Protein 3MKH (pdb70)

Organism: Podospora anserina (strain S / ATCC MYA-4624 / DSM 980 / FGSC 10383) (NCBI:txid515849)

Radius of gyration: 34.78 Å; Cα contacts (8 Å, |Δi|>4): 3688; chains: 4; bounding box: 98×94×91 Å

Solvent-accessible surface area: 56816 Å² total; per-residue (Å²): 62,9,38,3,61,14,34,90,73,18,123,38,35,30,94,63,1,108,57,22,0,153,88,26,4,91,56,1,72,123,61,1,68,155,54,73,71,100,17,46,83,21,3,58,23,5,63,96,30,6,34,42,1,4,83,65,19,29,2,72,35,35,0,28,92,91,58,60,7,98,17,56,60,25,7,31,38,0,0,37,5,1,14,1,1,22,54,6,21,6,6,1,18,3,9,31,8,0,10,42,0,0,33,0,0,35,95,33,26,23,134,83,2,70,99,18,3,55,66,3,52,64,16,124,48,20,10,0,0,0,12,0,15,31,9,43,42,16,21,46,22,9,48,49,132,76,16,99,20,3,102,0,8,0,92,71,89,71,117,57,28,4,0,41,5,37,0,15,44,5,28,1,2,1,3,32,74,36,133,3,3,56,2,3,0,0,0,0,76,18,25,61,76,112,82,125,180,59,45,60,13,61,71,21,3,1,0,0,0,1,23,60,73,12,9,93,133,38,32,187,53,7,24,87,30,58,64,73,24,32,22,28,7,11,32,0,29,11,14,2,31,0,91,3,55,64,0,87,0,49,74,88,1,20,10,2,64,40,33,104,0,3,162,20,0,39,18,1,23,1,16,15,0,0,40,2,0,2,10,0,1,0,0,0,18,15,1,0,55,22,0,18,141,6,4,98,121,31,60,26,24,8,47,44,66,13,4,81,43,32,14,5,1,33,41,0,4,25,2,4,8,56,0,6,0,0,6,6,0,1,8,8,0,1,15,0,26,84,71,0,32,28,86,108,41,16,61,30,7,0,0,1,2,0,0,4,11,0,0,56,10,0,18,115,2,2,18,20,2,6,34,11,4,16,37,7,2,7,5,73,134,83,65,5,5,58,18,1,8,10,0,7,6,0,2,6,31,25,19,16,4,18,33,28,6,40,32,34,2,7,104,4,0,40,89,136,96,40,92,13,26,16,1,6,30,60,59,8,37,2,61,14,32,92,74,19,116,39,32,27,96,62,2,107,51,22,0,167,80,38,0,102,65,1,70,124,53,2,75,140,49,78,62,109,16,47,87,17,3,53,22,4,65,95,19,3,31,38,0,3,86,78,19,39,2,71,32,35,2,31,90,96,45,57,10,90,20,56,60,24,10,36,39,1,0,36,2,2,14,1,1,22,58,6,20,5,4,0,18,2,8,29,7,0,12,41,0,1,34,0,1,40,98,35,17,21,128,102,3,66,96,14,2,56,61,3,49,61,21,122,50,18,10,0,0,0,10,0,16,32,9,44,42,16,18,44,20,10,46,49,126,78,20,97,19,6,102,0,9,0,84,60,75,70,111,50,33,2,0,39,6,39,0,13,42,4,28,0,1,0,2,30,65,40,130,3,3,53,2,3,0,0,0,0,69,16,27,63,77,113,83,125,184,62,48,57,12,61,70,19,3,1,0,0,0,2,21,59,72,11,10,92,134,39,31,188,46,8,22,85,34,60,67,72,26,28,19,26,6,10,29,0,29,10,14,2,32,0,88,3,60,74,0,72,0,44,77,93,1,24,10,1,62,40,32,103,0,4,140,21,0,39,17,1,23,2,17,16,0,0,36,2,0,1,11,0,1,0,0,0,18,16,0,0,55,22,0,18,132,6,5,95,115,32,65,29,24,6,45,47,66,14,4,87,39,30,11,6,0,27,44,0,3,25,1,4,8,60,0,6,0,0,6,6,0,1,7,10,0,1,8,0,25,90,68,0,28,23,88,90,39,16,59,33,8,0,0,0,1,0,0,5,11,0,0,58,11,0,16,122,3,2,17,21,1,5,34,10,4,15,40,6,2,8,2,71,133,74,66,5,5,59,18,0,8,9,0,7,5,0,3,6,33,23,18,16,3,19,34,29,4,43,37,36,4,12,104,5,2,44,83,133,101,41,89,14,26,14,1,4,30,68,61,9,34,2,67,18,32,89,72,16,121,37,33,29,91,64,0,115,51,15,0,171,82,35,0,98,60,1,71,116,66,2,68,156,56,69,74,105,17,39,83,20,3,58,21,5,65,96,21,4,30,47,0,3,84,77,16,36,2,72,34,33,0,34,91,94,59,56,9,94,19,60,60,23,9,28,41,1,0,39,5,2,13,0,1,22,56,6,18,5,5,0,18,2,5,30,8,0,12,41,1,0,38,0,0,37,99,34,27,20,133,91,4,63,96,17,3,56,60,3,48,62,18,122,50,18,9,0,0,0,12,0,16,31,8,38,40,16,21,46,22,10,45,47,124,78,17,102,20,4,92,0,24,0,96,59,80,72,111,60,32,2,0,48,11,34,0,15,43,5,29,0,1,1,3,31,64,42,134,3,4,52,4,3,1,0,0,0,66,16,16,56,80,112,76,119,184,55,48,60,11,65,67,16,4,1,0,0,0,2,23,60,66,6,9,91,141,37,41,188,49,8,23,83,34,59,70,69,24,29,19,29,7,10,29,0,27,9,14,2,31,0,87,3,57,75,0,85,1,48,81,87,1,21,11,1,65,42,33,106,0,2,165,23,0,40,19,1,23,2,15,17,0,0,34,2,0,1,11,0,1,0,0,0,19,16,0,0,55,20,0,19,133,7,8,96,116,35,60,26,23,7,40,54,66,13,3,80,48,35,15,6,1,34,42,0,4,25,2,4,8,63,0,5,0,0,6,5,0,1,7,10,0,0,11,0,24,93,71,0,39,28,89,111,42,16,61,31,7,0,0,0,2,0,0,4,11,0,0,57,12,0,8,121,3,0,21,20,2,4,31,11,3,16,41,10,2,9,6,72,134,84,69,2,6,64,17,1,9,9,0,8,5,0,3,7,32,26,20,14,2,19,34,30,5,41,32,35,3,14,107,6,0,43,88,133,98,38,87,13,25,10,1,6,32,63,67,12,36,1,58,15,33,92,73,18,110,40,31,26,98,62,1,111,53,17,0,170,82,43,0,97,63,2,77,121,60,1,72,145,61,76,73,104,17,28,84,16,3,68,23,4,68,96,15,4,33,35,0,5,90,78,17,38,2,68,28,35,0,31,96,90,50,55,10,90,22,56,58,21,9,38,41,0,0,31,4,1,14,0,1,20,57,6,20,5,3,0,17,3,4,31,7,0,13,49,1,0,36,0,1,39,101,34,16,25,131,92,4,72,91,16,2,57,57,3,52,59,28,124,51,20,10,0,1,1,13,0,20,31,9,52,39,15,27,39,18,8,46,52,143,72,21,103,18,5,85,0,14,0,68,58,86,69,113,51,32,0,0,38,6,46,0,7,45,5,28,1,2,3,5,33,78,36,124,3,3,52,4,2,1,0,0,0,75,15,33,54,78,121,82,123,179,72,53,58,15,56,63,22,3,1,0,0,0,2,22,53,72,12,9,87,134,38,36,184,41,6,25,82,38,61,71,78,22,27,23,28,5,12,30,0,29,10,15,2,25,0,83,3,58,69,0,73,0,47,75,89,2,24,10,2,57,40,31,104,0,4,165,22,0,44,17,1,22,1,16,17,0,0,37,3,0,1,11,0,0,0,0,0,19,16,1,0,56,20,0,16,131,8,6,95,122,33,65,27,23,6,45,50,67,14,5,84,42,31,12,6,0,28,43,0,2,24,2,4,7,59,0,4,0,0,7,5,0,2,6,11,0,0,11,0,28,92,71,0,54,8,82,101,36,13,64,34,7,0,0,0,2,0,0,4,8,0,0,64,11,0,12,118,3,2,23,18,2,4,24,9,4,15,39,7,2,5,5,69,134,84,64,5,6,62,17,2,11,7,0,8,5,0,4,8,34,25,21,19,3,25,37,24,3,37,34,33,2,17,105,5,1,46,86,135,101,37,87,14,24,13,1,6,30,62

Sequence (1704 aa):
AIDFHLSASQKGTYQAARSLARNLLMPARQTYLQHPPNSPLRFQSTQPTYAAAVSAGILKGQISPAHGGTGGTLIESAILVEECYSVEPSAALTIFATGLGLTPINLAAGPQHAEFLAPFLSGEGSPLASLVFSEPGGVANALEKGAPGFQTTARLEGDEWVINGEKMWATNCAGWDFKGCDLACVVCRDATTPLEEGQDPENKVMIILVTRADLDRNGEGSFEVLRHVATPGHTSVSGPHVRYTNVRVPTKNVLCPAGQGAKVAFGAFDGSAVLVGAMGVGLMRAAFDAALKFAKEDNRGGAVPLLERQAFADLLSGVKIQTEAARALTWKAAHAMENGPGDYDARRELALAAKVFCSEAAVKACTDVINAVGISAYDLQRPFSDLLNTAVVLPIFDGGNVGIRRRHLQQLMLKPTYDAWSSTYGAIDFHLSASQKGTYQAARSLARNLLMPARQTYLQHPPNSPLRFQSTQPTYAAAVSAGILKGQISPAHGGTGGTLIESAILVEECYSVEPSAALTIFATGLGLTPINLAAGPQHAEFLAPFLSGEGSPLASLVFSEPGGVANALEKGAPGFQTTARLEGDEWVINGEKMWATNCAGWDFKGCDLACVVCRDATTPLEEGQDPENKVMIILVTRADLDRNGEGSFEVLRHVATPGHTSVSGPHVRYTNVRVPTKNVLCPAGQGAKVAFGAFDGSAVLVGAMGVGLMRAAFDAALKFAKEDNRGGAVPLLERQAFADLLSGVKIQTEAARALTWKAAHAMENGPGDYDARRELALAAKVFCSEAAVKACTDVINAVGISAYDLQRPFSDLLNTAVVLPIFDGGNVGIRRRHLQQLMLKPTYDAWSSTYGAIDFHLSASQKGTYQAARSLARNLLMPARQTYLQHPPNSPLRFQSTQPTYAAAVSAGILKGQISPAHGGTGGTLIESAILVEECYSVEPSAALTIFATGLGLTPINLAAGPQHAEFLAPFLSGEGSPLASLVFSEPGGVANALEKGAPGFQTTARLEGDEWVINGEKMWATNCAGWDFKGCDLACVVCRDATTPLEEGQDPENKVMIILVTRADLDRNGEGSFEVLRHVATPGHTSVSGPHVRYTNVRVPTKNVLCPAGQGAKVAFGAFDGSAVLVGAMGVGLMRAAFDAALKFAKEDNRGGAVPLLERQAFADLLSGVKIQTEAARALTWKAAHAMENGPGDYDARRELALAAKVFCSEAAVKACTDVINAVGISAYDLQRPFSDLLNTAVVLPIFDGGNVGIRRRHLQQLMLKPTYDAWSSTYGAIDFHLSASQKGTYQAARSLARNLLMPARQTYLQHPPNSPLRFQSTQPTYAAAVSAGILKGQISPAHGGTGGTLIESAILVEECYSVEPSAALTIFATGLGLTPINLAAGPQHAEFLAPFLSGEGSPLASLVFSEPGGVANALEKGAPGFQTTARLEGDEWVINGEKMWATNCAGWDFKGCDLACVVCRDATTPLEEGQDPENKVMIILVTRADLDRNGEGSFEVLRHVATPGHTSVSGPHVRYTNVRVPTKNVLCPAGQGAKVAFGAFDGSAVLVGAMGVGLMRAAFDAALKFAKEDNRGGAVPLLERQAFADLLSGVKIQTEAARALTWKAAHAMENGPGDYDARRELALAAKVFCSEAAVKACTDVINAVGISAYDLQRPFSDLLNTAVVLPIFDGGNVGIRRRHLQQLMLKPTYDAWSSTYG

Nearest PDB structures (foldseek):
  3mkh-assembly1_D  TM=9.999E-01  e=1.001E-64  Podospora anserina
  2c12-assembly1_D  TM=9.716E-01  e=4.162E-39  Fusarium oxysporum
  3d9f-assembly1_D  TM=9.709E-01  e=2.272E-38  Fusarium oxysporum
  2reh-assembly1_D  TM=9.703E-01  e=4.125E-38  unclassified
  2zaf-assembly1_D  TM=9.681E-01  e=3.940E-38  unclassified

GO terms:
  GO:0052664 nitroalkane oxidase activity (F, EXP)

Structure (mmCIF, N/CA/C/O backbone):
data_3MKH
#
_entry.id   3MKH
#
_cell.length_a   137.501
_cell.length_b   137.501
_cell.length_c   131.323
_cell.angle_alpha   90.00
_cell.angle_beta   90.00
_cell.angle_gamma   90.00
#
_symmetry.space_group_name_H-M   'P 43'
#
loop_
_entity.id
_entity.type
_entity.pdbx_description
1 polymer 'NITROALKANE OXIDASE'
2 non-polymer 'FLAVIN-ADENINE DINUCLEOTIDE'
3 non-polymer 'MAGNESIUM ION'
4 non-polymer 'SULFATE ION'
5 water water
#
loop_
_atom_site.group_PDB
_atom_site.id
_atom_site.type_symbol
_atom_site.label_atom_id
_atom_site.label_alt_id
_atom_site.label_comp_id
_atom_site.label_asym_id
_atom_site.label_entity_id
_atom_site.label_seq_id
_atom_site.pdbx_PDB_ins_code
_atom_site.Cartn_x
_atom_site.Cartn_y
_atom_site.Cartn_z
_atom_site.occupancy
_atom_site.B_iso_or_equiv
_atom_site.auth_seq_id
_atom_site.auth_comp_id
_atom_site.auth_asym_id
_atom_site.auth_atom_id
_atom_site.pdbx_PDB_model_num
ATOM 1 N N . ALA A 1 2 ? 55.225 33.376 102.497 1.00 34.89 2 ALA A N 1
ATOM 2 C CA . ALA A 1 2 ? 54.294 32.367 101.966 1.00 38.24 2 ALA A CA 1
ATOM 3 C C . ALA A 1 2 ? 54.434 32.285 100.455 1.00 37.65 2 ALA A C 1
ATOM 4 O O . ALA A 1 2 ? 54.180 33.260 99.759 1.00 39.87 2 ALA A O 1
ATOM 6 N N . ILE A 1 3 ? 54.843 31.127 99.946 1.00 33.54 3 ILE A N 1
ATOM 7 C CA . ILE A 1 3 ? 55.169 31.007 98.536 1.00 32.34 3 ILE A CA 1
ATOM 8 C C . ILE A 1 3 ? 53.948 31.341 97.694 1.00 35.40 3 ILE A C 1
ATOM 9 O O . ILE A 1 3 ? 52.927 30.661 97.758 1.00 35.35 3 ILE A O 1
ATOM 14 N N . ASP A 1 4 ? 54.057 32.405 96.908 1.00 31.01 4 ASP A N 1
ATOM 15 C CA . ASP A 1 4 ? 52.904 32.944 96.196 1.00 28.61 4 ASP A CA 1
ATOM 16 C C . ASP A 1 4 ? 53.371 33.534 94.863 1.00 29.49 4 ASP A C 1
ATOM 17 O O . ASP A 1 4 ? 54.251 34.390 94.849 1.00 25.42 4 ASP A O 1
ATOM 22 N N . PHE A 1 5 ? 52.788 33.071 93.756 1.00 28.71 5 PHE A N 1
ATOM 23 C CA . PHE A 1 5 ? 53.118 33.587 92.421 1.00 28.71 5 PHE A CA 1
ATOM 24 C C . PHE A 1 5 ? 52.032 34.502 91.823 1.00 32.27 5 PHE A C 1
ATOM 25 O O . PHE A 1 5 ? 52.111 34.906 90.657 1.00 30.04 5 PHE A O 1
ATOM 33 N N . HIS A 1 6 ? 51.025 34.844 92.621 1.00 33.57 6 HIS A N 1
ATOM 34 C CA . HIS A 1 6 ? 50.004 35.795 92.177 1.00 30.46 6 HIS A CA 1
ATOM 35 C C . HIS A 1 6 ? 50.494 37.235 92.301 1.00 29.64 6 HIS A C 1
ATOM 36 O O . HIS A 1 6 ? 51.079 37.618 93.310 1.00 30.17 6 HIS A O 1
ATOM 43 N N . LEU A 1 7 ? 50.238 38.036 91.276 1.00 27.89 7 LEU A N 1
ATOM 44 C CA . LEU A 1 7 ? 50.566 39.444 91.336 1.00 30.96 7 LEU A CA 1
ATOM 45 C C . LEU A 1 7 ? 49.557 40.133 92.241 1.00 33.52 7 LEU A C 1
ATOM 46 O O . LEU A 1 7 ? 48.360 39.832 92.184 1.00 30.49 7 LEU A O 1
ATOM 51 N N . SER A 1 8 ? 50.048 41.066 93.051 1.00 29.54 8 SER A N 1
ATOM 52 C CA . SER A 1 8 ? 49.202 41.935 93.854 1.00 35.43 8 SER A CA 1
ATOM 53 C C . SER A 1 8 ? 48.515 42.940 92.939 1.00 36.75 8 SER A C 1
ATOM 54 O O . SER A 1 8 ? 48.833 43.019 91.757 1.00 31.06 8 SER A O 1
ATOM 57 N N . ALA A 1 9 ? 47.580 43.712 93.483 1.00 35.40 9 ALA A N 1
ATOM 58 C CA . ALA A 1 9 ? 46.911 44.747 92.703 1.00 35.45 9 ALA A CA 1
ATOM 59 C C . ALA A 1 9 ? 47.929 45.744 92.147 1.00 35.24 9 ALA A C 1
ATOM 60 O O . ALA A 1 9 ? 47.817 46.194 91.008 1.00 37.96 9 ALA A O 1
ATOM 62 N N . SER A 1 10 ? 48.924 46.082 92.956 1.00 32.38 10 SER A N 1
ATOM 63 C CA . SER A 1 10 ? 49.978 47.000 92.530 1.00 35.90 10 SER A CA 1
ATOM 64 C C . SER A 1 10 ? 50.872 46.406 91.425 1.00 36.39 10 SER A C 1
ATOM 65 O O . SER A 1 10 ? 51.390 47.127 90.562 1.00 36.96 10 SER A O 1
ATOM 68 N N . GLN A 1 11 ? 51.045 45.090 91.447 1.00 34.55 11 GLN A N 1
ATOM 69 C CA . GLN A 1 11 ? 51.845 44.421 90.431 1.00 32.71 11 GLN A CA 1
ATOM 70 C C . GLN A 1 11 ? 51.042 44.234 89.151 1.00 31.90 11 GLN A C 1
ATOM 71 O O . GLN A 1 11 ? 51.582 44.349 88.050 1.00 31.27 11 GLN A O 1
ATOM 77 N N . LYS A 1 12 ? 49.749 43.972 89.291 1.00 27.72 12 LYS A N 1
ATOM 78 C CA . LYS A 1 12 ? 48.882 43.942 88.121 1.00 33.08 12 LYS A CA 1
ATOM 79 C C . LYS A 1 12 ? 48.843 45.315 87.478 1.00 31.03 12 LYS A C 1
ATOM 80 O O . LYS A 1 12 ? 48.847 45.437 86.252 1.00 34.10 12 LYS A O 1
ATOM 86 N N . GLY A 1 13 ? 48.820 46.350 88.312 1.00 32.80 13 GLY A N 1
ATOM 87 C CA . GLY A 1 13 ? 48.805 47.716 87.826 1.00 29.55 13 GLY A CA 1
ATOM 88 C C . GLY A 1 13 ? 50.053 48.025 87.018 1.00 34.07 13 GLY A C 1
ATOM 89 O O . GLY A 1 13 ? 49.991 48.634 85.941 1.00 29.35 13 GLY A O 1
ATOM 90 N N . THR A 1 14 ? 51.196 47.586 87.531 1.00 31.86 14 THR A N 1
ATOM 91 C CA . THR A 1 14 ? 52.455 47.774 86.831 1.00 30.08 14 THR A CA 1
ATOM 92 C C . THR A 1 14 ? 52.432 47.086 85.468 1.00 25.58 14 THR A C 1
ATOM 93 O O . THR A 1 14 ? 52.835 47.678 84.474 1.00 26.29 14 THR A O 1
ATOM 97 N N . TYR A 1 15 ? 51.949 45.848 85.430 1.00 23.95 15 TYR A N 1
ATOM 98 C CA . TYR A 1 15 ? 51.832 45.106 84.173 1.00 26.95 15 TYR A CA 1
ATOM 99 C C . TYR A 1 15 ? 50.965 45.858 83.164 1.00 26.75 15 TYR A C 1
ATOM 100 O O . TYR A 1 15 ? 51.351 46.029 82.011 1.00 25.12 15 TYR A O 1
ATOM 109 N N . GLN A 1 16 ? 49.794 46.313 83.602 1.00 26.68 16 GLN A N 1
ATOM 110 C CA . GLN A 1 16 ? 48.889 47.031 82.708 1.00 28.50 16 GLN A CA 1
ATOM 111 C C . GLN A 1 16 ? 49.479 48.356 82.219 1.00 25.91 16 GLN A C 1
ATOM 112 O O . GLN A 1 16 ? 49.379 48.684 81.027 1.00 26.10 16 GLN A O 1
ATOM 118 N N . ALA A 1 17 ? 50.104 49.106 83.122 1.00 23.41 17 ALA A N 1
ATOM 119 C CA . ALA A 1 17 ? 50.786 50.341 82.727 1.00 28.37 17 ALA A CA 1
ATOM 120 C C . ALA A 1 17 ? 51.930 50.063 81.742 1.00 28.31 17 ALA A C 1
ATOM 121 O O . ALA A 1 17 ? 52.147 50.827 80.798 1.00 24.46 17 ALA A O 1
ATOM 123 N N . ALA A 1 18 ? 52.665 48.977 81.970 1.00 23.39 18 ALA A N 1
ATOM 124 C CA . ALA A 1 18 ? 53.767 48.611 81.073 1.00 25.54 18 ALA A CA 1
ATOM 125 C C . ALA A 1 18 ? 53.250 48.328 79.657 1.00 21.87 18 ALA A C 1
ATOM 126 O O . ALA A 1 18 ? 53.835 48.775 78.668 1.00 25.13 18 ALA A O 1
ATOM 128 N N . ARG A 1 19 ? 52.151 47.585 79.564 1.00 23.28 19 ARG A N 1
ATOM 129 C CA . ARG A 1 19 ? 51.544 47.299 78.262 1.00 26.64 19 ARG A CA 1
ATOM 130 C C . ARG A 1 19 ? 51.197 48.599 77.535 1.00 27.22 19 ARG A C 1
ATOM 131 O O . ARG A 1 19 ? 51.477 48.766 76.336 1.00 23.78 19 ARG A O 1
ATOM 139 N N . SER A 1 20 ? 50.597 49.529 78.268 1.00 22.46 20 SER A N 1
ATOM 140 C CA . SER A 1 20 ? 50.189 50.811 77.697 1.00 26.41 20 SER A CA 1
ATOM 141 C C . SER A 1 20 ? 51.389 51.683 77.282 1.00 27.69 20 SER A C 1
ATOM 142 O O . SER A 1 20 ? 51.410 52.278 76.198 1.00 23.95 20 SER A O 1
ATOM 145 N N . LEU A 1 21 ? 52.397 51.758 78.145 1.00 23.43 21 LEU A N 1
ATOM 146 C CA . LEU A 1 21 ? 53.604 52.510 77.820 1.00 25.35 21 LEU A CA 1
ATOM 147 C C . LEU A 1 21 ? 54.298 51.980 76.564 1.00 25.78 21 LEU A C 1
ATOM 148 O O . LEU A 1 21 ? 54.677 52.745 75.652 1.00 26.21 21 LEU A O 1
ATOM 153 N N . ALA A 1 22 ? 54.476 50.665 76.520 1.00 24.62 22 ALA A N 1
ATOM 154 C CA . ALA A 1 22 ? 55.166 50.040 75.392 1.00 25.76 22 ALA A CA 1
ATOM 155 C C . ALA A 1 22 ? 54.410 50.317 74.111 1.00 30.42 22 ALA A C 1
ATOM 156 O O . ALA A 1 22 ? 54.995 50.725 73.107 1.00 29.93 22 ALA A O 1
ATOM 158 N N . ARG A 1 23 ? 53.096 50.117 74.150 1.00 26.92 23 ARG A N 1
ATOM 159 C CA . ARG A 1 23 ? 52.267 50.325 72.965 1.00 28.24 23 ARG A CA 1
ATOM 160 C C . ARG A 1 23 ? 52.195 51.802 72.538 1.00 30.87 23 ARG A C 1
ATOM 161 O O . ARG A 1 23 ? 52.237 52.110 71.348 1.00 29.82 23 ARG A O 1
ATOM 169 N N . ASN A 1 24 ? 52.102 52.713 73.504 1.00 29.67 24 ASN A N 1
ATOM 170 C CA . ASN A 1 24 ? 51.906 54.129 73.181 1.00 29.16 24 ASN A CA 1
ATOM 171 C C . ASN A 1 24 ? 53.174 54.901 72.891 1.00 27.95 24 ASN A C 1
ATOM 172 O O . ASN A 1 24 ? 53.149 55.839 72.113 1.00 31.90 24 ASN A O 1
ATOM 177 N N . LEU A 1 25 ? 54.263 54.539 73.559 1.00 29.34 25 LEU A N 1
ATOM 178 C CA . LEU A 1 25 ? 55.517 55.286 73.439 1.00 29.19 25 LEU A CA 1
ATOM 179 C C . LEU A 1 25 ? 56.555 54.541 72.599 1.00 33.86 25 LEU A C 1
ATOM 180 O O . LEU A 1 25 ? 57.113 55.096 71.642 1.00 36.09 25 LEU A O 1
ATOM 185 N N . LEU A 1 26 ? 56.773 53.267 72.899 1.00 26.99 26 LEU A N 1
ATOM 186 C CA . LEU A 1 26 ? 57.864 52.544 72.238 1.00 26.02 26 LEU A CA 1
ATOM 187 C C . LEU A 1 26 ? 57.582 52.158 70.779 1.00 30.30 26 LEU A C 1
ATOM 188 O O . LEU A 1 26 ? 58.473 52.231 69.919 1.00 25.97 26 LEU A O 1
ATOM 193 N N . MET A 1 27 ? 56.355 51.733 70.490 1.00 26.90 27 MET A N 1
ATOM 194 C CA . MET A 1 27 ? 56.009 51.378 69.116 1.00 34.68 27 MET A CA 1
ATOM 195 C C . MET A 1 27 ? 56.131 52.570 68.158 1.00 33.60 27 MET A C 1
ATOM 196 O O . MET A 1 27 ? 56.679 52.440 67.063 1.00 29.57 27 MET A O 1
ATOM 201 N N . PRO A 1 28 ? 55.628 53.739 68.569 1.00 30.11 28 PRO A N 1
ATOM 202 C CA . PRO A 1 28 ? 55.831 54.914 67.715 1.00 30.41 28 PRO A CA 1
ATOM 203 C C . PRO A 1 28 ? 57.300 55.322 67.574 1.00 30.21 28 PRO A C 1
ATOM 204 O O . PRO A 1 28 ? 57.685 55.795 66.514 1.00 29.33 28 PRO A O 1
ATOM 208 N N . ALA A 1 29 ? 58.100 55.144 68.619 1.00 25.66 29 ALA A N 1
ATOM 209 C CA . ALA A 1 29 ? 59.527 55.415 68.530 1.00 25.12 29 ALA A CA 1
ATOM 210 C C . ALA A 1 29 ? 60.126 54.578 67.396 1.00 25.46 29 ALA A C 1
ATOM 211 O O . ALA A 1 29 ? 60.948 55.067 66.640 1.00 20.81 29 ALA A O 1
ATOM 213 N N . ARG A 1 30 ? 59.714 53.316 67.291 1.00 26.16 30 ARG A N 1
ATOM 214 C CA . ARG A 1 30 ? 60.218 52.430 66.243 1.00 23.63 30 ARG A CA 1
ATOM 215 C C . ARG A 1 30 ? 59.851 52.929 64.820 1.00 26.11 30 ARG A C 1
ATOM 216 O O . ARG A 1 30 ? 60.706 52.975 63.922 1.00 25.02 30 ARG A O 1
ATOM 224 N N . GLN A 1 31 ? 58.592 53.295 64.609 1.00 27.22 31 GLN A N 1
ATOM 225 C CA . GLN A 1 31 ? 58.179 53.743 63.273 1.00 30.70 31 GLN A CA 1
ATOM 226 C C . GLN A 1 31 ? 58.900 55.042 62.902 1.00 28.35 31 GLN A C 1
ATOM 227 O O . GLN A 1 31 ? 59.168 55.319 61.729 1.00 30.55 31 GLN A O 1
ATOM 233 N N . THR A 1 32 ? 59.241 55.818 63.918 1.00 26.06 32 THR A N 1
ATOM 234 C CA . THR A 1 32 ? 60.000 57.035 63.714 1.00 26.78 32 THR A CA 1
ATOM 235 C C . THR A 1 32 ? 61.454 56.786 63.310 1.00 27.30 32 THR A C 1
ATOM 236 O O . THR A 1 32 ? 61.898 57.301 62.275 1.00 26.12 32 THR A O 1
ATOM 240 N N . TYR A 1 33 ? 62.196 55.993 64.086 1.00 21.48 33 TYR A N 1
ATOM 241 C CA . TYR A 1 33 ? 63.627 55.824 63.774 1.00 25.08 33 TYR A CA 1
ATOM 242 C C . TYR A 1 33 ? 63.908 55.002 62.503 1.00 23.76 33 TYR A C 1
ATOM 243 O O . TYR A 1 33 ? 64.938 55.171 61.841 1.00 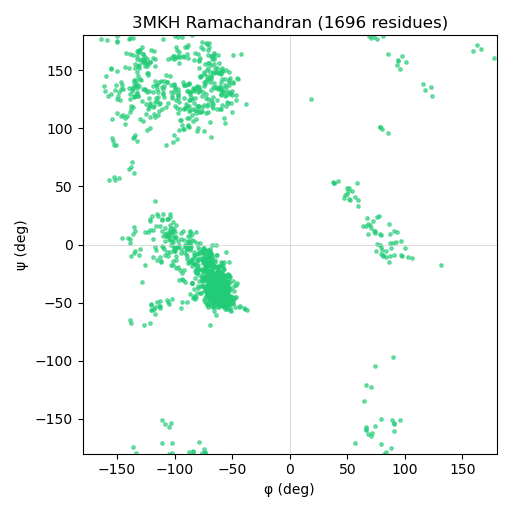23.97 33 TYR A O 1
ATOM 252 N N . LEU A 1 34 ? 62.968 54.141 62.150 1.00 20.76 34 LEU A N 1
ATOM 253 C CA . LEU A 1 34 ? 63.036 53.350 60.916 1.00 24.95 34 LEU A CA 1
ATOM 254 C C . LEU A 1 34 ? 63.110 54.214 59.635 1.00 28.85 34 LEU A C 1
ATOM 255 O O . LEU A 1 34 ? 63.508 53.738 58.567 1.00 27.60 34 LEU A O 1
ATOM 260 N N . GLN A 1 35 ? 62.740 55.483 59.741 1.00 25.10 35 GLN A N 1
ATOM 261 C CA . GLN A 1 35 ? 62.866 56.401 58.604 1.00 30.64 35 GLN A CA 1
ATOM 262 C C . GLN A 1 35 ? 64.324 56.757 58.292 1.00 31.46 35 GLN A C 1
ATOM 263 O O . GLN A 1 35 ? 64.646 57.261 57.208 1.00 29.33 35 GLN A O 1
ATOM 269 N N . HIS A 1 36 ? 65.209 56.506 59.247 1.00 26.70 36 HIS A N 1
ATOM 270 C CA . HIS A 1 36 ? 66.625 56.769 59.042 1.00 24.61 36 HIS A CA 1
ATOM 271 C C . HIS A 1 36 ? 67.343 55.473 58.708 1.00 28.06 36 HIS A C 1
ATOM 272 O O . HIS A 1 36 ? 66.842 54.387 59.016 1.00 29.74 36 HIS A O 1
ATOM 279 N N . PRO A 1 37 ? 68.526 55.580 58.086 1.00 27.32 37 PRO A N 1
ATOM 280 C CA . PRO A 1 37 ? 69.329 54.414 57.708 1.00 27.51 37 PRO A CA 1
ATOM 281 C C . PRO A 1 37 ? 69.711 53.567 58.933 1.00 28.52 37 PRO A C 1
ATOM 282 O O . PRO A 1 37 ? 69.888 54.112 60.018 1.00 24.46 37 PRO A O 1
ATOM 286 N N . PRO A 1 38 ? 69.870 52.247 58.745 1.00 31.78 38 PRO A N 1
ATOM 287 C CA . PRO A 1 38 ? 70.072 51.234 59.791 1.00 33.00 38 PRO A CA 1
ATOM 288 C C . PRO A 1 38 ? 71.234 51.549 60.751 1.00 33.30 38 PRO A C 1
ATOM 289 O O . PRO A 1 38 ? 71.206 51.198 61.934 1.00 35.55 38 PRO A O 1
ATOM 293 N N . ASN A 1 39 ? 72.261 52.193 60.219 1.00 27.90 39 ASN A N 1
ATOM 294 C CA . ASN A 1 39 ? 73.463 52.503 60.972 1.00 34.25 39 ASN A CA 1
ATOM 295 C C . ASN A 1 39 ? 73.560 53.973 61.372 1.00 32.99 39 ASN A C 1
ATOM 296 O O . ASN A 1 39 ? 74.596 54.405 61.870 1.00 35.57 39 ASN A O 1
ATOM 301 N N . SER A 1 40 ? 72.506 54.755 61.138 1.00 24.75 40 SER A N 1
ATOM 302 C CA . SER A 1 40 ? 72.600 56.200 61.369 1.00 21.89 40 SER A CA 1
ATOM 303 C C . SER A 1 40 ? 72.467 56.595 62.838 1.00 23.39 40 SER A C 1
ATOM 304 O O . SER A 1 40 ? 71.535 56.161 63.512 1.00 21.76 40 SER A O 1
ATOM 307 N N . PRO A 1 41 ? 73.382 57.449 63.336 1.00 21.83 41 PRO A N 1
ATOM 308 C CA . PRO A 1 41 ? 73.183 58.014 64.676 1.00 21.38 41 PRO A CA 1
ATOM 309 C C . PRO A 1 41 ? 71.871 58.795 64.803 1.00 23.67 41 PRO A C 1
ATOM 310 O O . PRO A 1 41 ? 71.435 59.094 65.927 1.00 20.81 41 PRO A O 1
ATOM 314 N N . LEU A 1 42 ? 71.265 59.147 63.673 1.00 19.64 42 LEU A N 1
ATOM 315 C CA . LEU A 1 42 ? 69.985 59.856 63.685 1.00 22.32 42 LEU A CA 1
ATOM 316 C C . LEU A 1 42 ? 68.841 58.987 64.222 1.00 23.14 42 LEU A C 1
ATOM 317 O O . LEU A 1 42 ? 67.783 59.513 64.612 1.00 21.68 42 LEU A O 1
ATOM 322 N N . ARG A 1 43 ? 69.016 57.666 64.206 1.00 21.29 43 ARG A N 1
ATOM 323 C CA . ARG A 1 43 ? 67.991 56.799 64.781 1.00 19.00 43 ARG A CA 1
ATOM 324 C C . ARG A 1 43 ? 67.839 57.116 66.267 1.00 20.00 43 ARG A C 1
ATOM 325 O O . ARG A 1 43 ? 66.732 57.354 66.753 1.00 18.58 43 ARG A O 1
ATOM 333 N N . PHE A 1 44 ? 68.958 57.107 66.980 1.00 18.93 44 PHE A N 1
ATOM 334 C CA . PHE A 1 44 ? 68.982 57.488 68.392 1.00 18.28 44 PHE A CA 1
ATOM 335 C C . PHE A 1 44 ? 68.372 58.885 68.579 1.00 21.45 44 PHE A C 1
ATOM 336 O O . PHE A 1 44 ? 67.438 59.069 69.349 1.00 19.82 44 PHE A O 1
ATOM 344 N N . GLN A 1 45 ? 68.896 59.869 67.860 1.00 19.52 45 GLN A N 1
ATOM 345 C CA . GLN A 1 45 ? 68.428 61.242 68.033 1.00 20.23 45 GLN A CA 1
ATOM 346 C C . GLN A 1 45 ? 66.922 61.355 67.824 1.00 19.78 45 GLN A C 1
ATOM 347 O O . GLN A 1 45 ? 66.242 62.059 68.572 1.00 21.39 45 GLN A O 1
ATOM 353 N N . SER A 1 46 ? 66.398 60.632 66.833 1.00 20.92 46 SER A N 1
ATOM 354 C CA . SER A 1 46 ? 64.981 60.698 66.505 1.00 21.68 46 SER A CA 1
ATOM 355 C C . SER A 1 46 ? 64.077 60.173 67.629 1.00 21.82 46 SER A C 1
ATOM 356 O O . SER A 1 46 ? 62.872 60.374 67.588 1.00 18.86 46 SER A O 1
ATOM 359 N N . THR A 1 47 ? 64.642 59.483 68.613 1.00 18.47 47 THR A N 1
ATOM 360 C CA . THR A 1 47 ? 63.812 58.981 69.715 1.00 21.93 47 THR A CA 1
ATOM 361 C C . THR A 1 47 ? 63.642 59.974 70.874 1.00 20.45 47 THR A C 1
ATOM 362 O O . THR A 1 47 ? 63.012 59.658 71.875 1.00 19.75 47 THR A O 1
ATOM 366 N N . GLN A 1 48 ? 64.189 61.174 70.739 1.00 20.35 48 GLN A N 1
ATOM 367 C CA . GLN A 1 48 ? 64.087 62.133 71.839 1.00 22.20 48 GLN A CA 1
ATOM 368 C C . GLN A 1 48 ? 62.634 62.489 72.207 1.00 21.14 48 GLN A C 1
ATOM 369 O O . GLN A 1 48 ? 62.264 62.469 73.387 1.00 21.09 48 GLN A O 1
ATOM 375 N N . PRO A 1 49 ? 61.805 62.829 71.208 1.00 26.26 49 PRO A N 1
ATOM 376 C CA . PRO A 1 49 ? 60.426 63.178 71.568 1.00 23.94 49 PRO A CA 1
ATOM 377 C C . PRO A 1 49 ? 59.698 62.067 72.334 1.00 24.62 49 PRO A C 1
ATOM 378 O O . PRO A 1 49 ? 58.974 62.356 73.294 1.00 21.55 49 PRO A O 1
ATOM 382 N N . THR A 1 50 ? 59.871 60.809 71.944 1.00 23.51 50 THR A N 1
ATOM 383 C CA . THR A 1 50 ? 59.182 59.767 72.698 1.00 22.12 50 THR A CA 1
ATOM 384 C C . THR A 1 50 ? 59.829 59.502 74.048 1.00 22.08 50 THR A C 1
ATOM 385 O O . THR A 1 50 ? 59.147 59.126 74.999 1.00 22.16 50 THR A O 1
ATOM 389 N N . TYR A 1 51 ? 61.136 59.704 74.147 1.00 19.03 51 TYR A N 1
ATOM 390 C CA . TYR A 1 51 ? 61.786 59.659 75.447 1.00 20.59 51 TYR A CA 1
ATOM 391 C C . TYR A 1 51 ? 61.202 60.748 76.361 1.00 20.69 51 TYR A C 1
ATOM 392 O O . TYR A 1 51 ? 60.917 60.501 77.541 1.00 19.85 51 TYR A O 1
ATOM 401 N N . ALA A 1 52 ? 61.013 61.953 75.822 1.00 19.49 52 ALA A N 1
ATOM 402 C CA . ALA A 1 52 ? 60.414 63.035 76.606 1.00 22.84 52 ALA A CA 1
ATOM 403 C C . ALA A 1 52 ? 58.998 62.674 77.065 1.00 20.88 52 ALA A C 1
ATOM 404 O O . ALA A 1 52 ? 58.561 63.078 78.150 1.00 21.34 52 ALA A O 1
ATOM 406 N N . ALA A 1 53 ? 58.274 61.926 76.237 1.00 19.04 53 ALA A N 1
ATOM 407 C CA . ALA A 1 53 ? 56.929 61.491 76.598 1.00 22.44 53 ALA A CA 1
ATOM 408 C C . ALA A 1 53 ? 56.972 60.498 77.754 1.00 24.17 53 ALA A C 1
ATOM 409 O O . ALA A 1 53 ? 56.091 60.519 78.622 1.00 22.02 53 ALA A O 1
ATOM 411 N N . ALA A 1 54 ? 57.982 59.621 77.756 1.00 20.20 54 ALA A N 1
ATOM 412 C CA . ALA A 1 54 ? 58.176 58.660 78.849 1.00 19.93 54 ALA A CA 1
ATOM 413 C C . ALA A 1 54 ? 58.534 59.384 80.132 1.00 20.91 54 ALA A C 1
ATOM 414 O O . ALA A 1 54 ? 58.105 59.005 81.231 1.00 21.37 54 ALA A O 1
ATOM 416 N N . VAL A 1 55 ? 59.330 60.433 79.996 1.00 20.42 55 VAL A N 1
ATOM 417 C CA . VAL A 1 55 ? 59.694 61.247 81.142 1.00 18.93 55 VAL A CA 1
ATOM 418 C C . VAL A 1 55 ? 58.437 61.887 81.744 1.00 22.94 55 VAL A C 1
ATOM 419 O O . VAL A 1 55 ? 58.223 61.859 82.975 1.00 22.19 55 VAL A O 1
ATOM 423 N N . SER A 1 56 ? 57.606 62.447 80.873 1.00 20.47 56 SER A N 1
ATOM 424 C CA . SER A 1 56 ? 56.364 63.088 81.304 1.00 25.01 56 SER A CA 1
ATOM 425 C C . SER A 1 56 ? 55.408 62.098 81.973 1.00 26.35 56 SER A C 1
ATOM 426 O O . SER A 1 56 ? 54.638 62.468 82.864 1.00 25.06 56 SER A O 1
ATOM 429 N N . ALA A 1 57 ? 55.486 60.838 81.554 1.00 22.17 57 ALA A N 1
ATOM 430 C CA . ALA A 1 57 ? 54.722 59.746 82.158 1.00 20.72 57 ALA A CA 1
ATOM 431 C C . ALA A 1 57 ? 55.280 59.288 83.520 1.00 27.98 57 ALA A C 1
ATOM 432 O O . ALA A 1 57 ? 54.701 58.413 84.166 1.00 25.33 57 ALA A O 1
ATOM 434 N N . GLY A 1 58 ? 56.397 59.879 83.948 1.00 23.17 58 GLY A N 1
ATOM 435 C CA . GLY A 1 58 ? 56.968 59.594 85.253 1.00 22.58 58 GLY A CA 1
ATOM 436 C C . GLY A 1 58 ? 58.033 58.499 85.292 1.00 25.40 58 GLY A C 1
ATOM 437 O O . GLY A 1 58 ? 58.430 58.068 86.376 1.00 19.90 58 GLY A O 1
ATOM 438 N N . ILE A 1 59 ? 58.511 58.055 84.128 1.00 20.55 59 ILE A N 1
ATOM 439 C CA . ILE A 1 59 ? 59.407 56.890 84.078 1.00 21.53 59 ILE A CA 1
ATOM 440 C C . ILE A 1 59 ? 60.742 57.114 84.810 1.00 20.96 59 ILE A C 1
ATOM 441 O O . ILE A 1 59 ? 61.255 56.217 85.475 1.00 21.98 59 ILE A O 1
ATOM 446 N N . LEU A 1 60 ? 61.303 58.309 84.689 1.00 21.25 60 LEU A N 1
ATOM 447 C CA . LEU A 1 60 ? 62.572 58.599 85.345 1.00 19.47 60 LEU A CA 1
ATOM 448 C C . LEU A 1 60 ? 62.404 58.688 86.872 1.00 23.97 60 LEU A C 1
ATOM 449 O O . LEU A 1 60 ? 63.267 58.231 87.628 1.00 20.10 60 LEU A O 1
ATOM 454 N N . LYS A 1 61 ? 61.308 59.281 87.332 1.00 23.12 61 LYS A N 1
ATOM 455 C CA . LYS A 1 61 ? 61.042 59.303 88.779 1.00 23.59 61 LYS A CA 1
ATOM 456 C C . LYS A 1 61 ? 61.048 57.884 89.343 1.00 24.13 61 LYS A C 1
ATOM 457 O O . LYS A 1 61 ? 61.492 57.641 90.471 1.00 21.25 61 LYS A O 1
ATOM 463 N N . GLY A 1 62 ? 60.537 56.950 88.547 1.00 21.28 62 GLY A N 1
ATOM 464 C CA . GLY A 1 62 ? 60.472 55.552 88.924 1.00 22.33 62 GLY A CA 1
ATOM 465 C C . GLY A 1 62 ? 61.811 54.835 88.958 1.00 24.12 62 GLY A C 1
ATOM 466 O O . GLY A 1 62 ? 61.911 53.728 89.481 1.00 22.89 62 GLY A O 1
ATOM 467 N N . GLN A 1 63 ? 62.846 55.471 88.420 1.00 18.18 63 GLN A N 1
ATOM 468 C CA . GLN A 1 63 ? 64.185 54.898 88.449 1.00 21.35 63 GLN A CA 1
ATOM 469 C C . GLN A 1 63 ? 64.982 55.410 89.642 1.00 23.50 63 GLN A C 1
ATOM 470 O O . GLN A 1 63 ? 66.111 55.001 89.852 1.00 25.89 63 GLN A O 1
ATOM 476 N N . ILE A 1 64 ? 64.400 56.326 90.408 1.00 20.82 64 ILE A N 1
ATOM 477 C CA . ILE A 1 64 ? 65.120 56.940 91.525 1.00 22.02 64 ILE A CA 1
ATOM 478 C C . ILE A 1 64 ? 64.537 56.427 92.838 1.00 23.44 64 ILE A C 1
ATOM 479 O O . ILE A 1 64 ? 63.323 56.312 93.000 1.00 21.61 64 ILE A O 1
ATOM 484 N N . SER A 1 65 ? 65.404 56.090 93.775 1.00 24.64 65 SER A N 1
ATOM 485 C CA . SER A 1 65 ? 64.924 55.475 95.001 1.00 21.98 65 SER A CA 1
ATOM 486 C C . SER A 1 65 ? 64.121 56.459 95.870 1.00 18.32 65 SER A C 1
ATOM 487 O O . SER A 1 65 ? 64.384 57.657 95.866 1.00 20.35 65 SER A O 1
ATOM 490 N N . PRO A 1 66 ? 63.125 55.953 96.614 1.00 22.11 66 PRO A N 1
ATOM 491 C CA . PRO A 1 66 ? 62.356 56.816 97.526 1.00 20.71 66 PRO A CA 1
ATOM 492 C C . PRO A 1 66 ? 63.248 57.606 98.470 1.00 25.02 66 PRO A C 1
ATOM 493 O O . PRO A 1 66 ? 62.892 58.718 98.857 1.00 21.85 66 PRO A O 1
ATOM 497 N N . ALA A 1 67 ? 64.407 57.049 98.816 1.00 22.79 67 ALA A N 1
ATOM 498 C CA . ALA A 1 67 ? 65.313 57.741 99.716 1.00 26.82 67 ALA A CA 1
ATOM 499 C C . ALA A 1 67 ? 65.799 59.063 99.133 1.00 28.52 67 ALA A C 1
ATOM 500 O O . ALA A 1 67 ? 66.208 59.953 99.880 1.00 29.18 67 ALA A O 1
ATOM 502 N N . HIS A 1 68 ? 65.755 59.203 97.803 1.00 25.38 68 HIS A N 1
ATOM 503 C CA . HIS A 1 68 ? 66.149 60.464 97.174 1.00 24.58 68 HIS A CA 1
ATOM 504 C C . HIS A 1 68 ? 65.002 61.241 96.541 1.00 27.05 68 HIS A C 1
ATOM 505 O O . HIS A 1 68 ? 65.215 62.083 95.663 1.00 28.54 68 HIS A O 1
ATOM 512 N N . GLY A 1 69 ? 63.785 60.958 96.988 1.00 20.87 69 GLY A N 1
ATOM 513 C CA . GLY A 1 69 ? 62.626 61.676 96.495 1.00 23.79 69 GLY A CA 1
ATOM 514 C C . GLY A 1 69 ? 61.977 61.051 95.273 1.00 27.21 69 GLY A C 1
ATOM 515 O O . GLY A 1 69 ? 61.011 61.600 94.736 1.00 23.51 69 GLY A O 1
ATOM 516 N N . GLY A 1 70 ? 62.524 59.926 94.813 1.00 25.07 70 GLY A N 1
ATOM 517 C CA . GLY A 1 70 ? 61.961 59.222 93.672 1.00 20.58 70 GLY A CA 1
ATOM 518 C C . GLY A 1 70 ? 60.844 58.279 94.066 1.00 22.86 70 GLY A C 1
ATOM 519 O O . GLY A 1 70 ? 60.492 58.167 95.234 1.00 23.29 70 GLY A O 1
ATOM 520 N N . THR A 1 71 ? 60.261 57.588 93.099 1.00 22.68 71 THR A N 1
ATOM 521 C CA . THR A 1 71 ? 59.164 56.698 93.436 1.00 24.91 71 THR A CA 1
ATOM 522 C C . THR A 1 71 ? 59.510 55.265 93.063 1.00 26.17 71 THR A C 1
ATOM 523 O O . THR A 1 71 ? 58.631 54.440 92.841 1.00 27.73 71 THR A O 1
ATOM 527 N N . GLY A 1 72 ? 60.805 54.976 93.004 1.00 26.75 72 GLY A N 1
ATOM 528 C CA . GLY A 1 72 ? 61.272 53.635 92.673 1.00 24.25 72 GLY A CA 1
ATOM 529 C C . GLY A 1 72 ? 60.609 52.534 93.488 1.00 26.48 72 GLY A C 1
ATOM 530 O O . GLY A 1 72 ? 60.515 52.613 94.722 1.00 26.32 72 GLY A O 1
ATOM 531 N N . GLY A 1 73 ? 60.153 51.498 92.795 1.00 28.80 73 GLY A N 1
ATOM 532 C CA . GLY A 1 73 ? 59.486 50.375 93.427 1.00 30.02 73 GLY A CA 1
ATOM 533 C C . GLY A 1 73 ? 60.380 49.158 93.554 1.00 29.86 73 GLY A C 1
ATOM 534 O O . GLY A 1 73 ? 61.609 49.265 93.597 1.00 27.74 73 GLY A O 1
ATOM 535 N N . THR A 1 74 ? 59.761 47.988 93.599 1.00 25.62 74 THR A N 1
ATOM 536 C CA . THR A 1 74 ? 60.506 46.757 93.800 1.00 30.91 74 THR A CA 1
ATOM 537 C C . THR A 1 74 ? 61.166 46.311 92.499 1.00 26.16 74 THR A C 1
ATOM 538 O O . THR A 1 74 ? 60.753 46.701 91.405 1.00 26.89 74 THR A O 1
ATOM 542 N N . LEU A 1 75 ? 62.194 45.485 92.628 1.00 27.72 75 LEU A N 1
ATOM 543 C CA . LEU A 1 75 ? 62.864 44.910 91.472 1.00 28.72 75 LEU A CA 1
ATOM 544 C C . LEU A 1 75 ? 61.880 44.009 90.710 1.00 25.24 75 LEU A C 1
ATOM 545 O O . LEU A 1 75 ? 61.920 43.916 89.482 1.00 23.18 75 LEU A O 1
ATOM 550 N N . ILE A 1 76 ? 60.981 43.349 91.431 1.00 26.19 76 ILE A N 1
ATOM 551 C CA . ILE A 1 76 ? 59.957 42.537 90.771 1.00 25.48 76 ILE A CA 1
ATOM 552 C C . ILE A 1 76 ? 59.125 43.366 89.782 1.00 24.35 76 ILE A C 1
ATOM 553 O O . ILE A 1 76 ? 58.879 42.953 88.648 1.00 23.53 76 ILE A O 1
ATOM 558 N N . GLU A 1 77 ? 58.680 44.536 90.218 1.00 25.11 77 GLU A N 1
ATOM 559 C CA . GLU A 1 77 ? 57.873 45.408 89.365 1.00 25.74 77 GLU A CA 1
ATOM 560 C C . GLU A 1 77 ? 58.683 45.939 88.188 1.00 24.48 77 GLU A C 1
ATOM 561 O O . GLU A 1 77 ? 58.163 46.103 87.080 1.00 24.30 77 GLU A O 1
ATOM 567 N N . SER A 1 78 ? 59.954 46.220 88.434 1.00 25.12 78 SER A N 1
ATOM 568 C CA . SER A 1 78 ? 60.860 46.583 87.360 1.00 23.96 78 SER A CA 1
ATOM 569 C C . SER A 1 78 ? 60.988 45.454 86.342 1.00 23.01 78 SER A C 1
ATOM 570 O O . SER A 1 78 ? 61.016 45.699 85.142 1.00 24.35 78 SER A O 1
ATOM 573 N N . ALA A 1 79 ? 61.063 44.218 86.824 1.00 21.39 79 ALA A N 1
ATOM 574 C CA . ALA A 1 79 ? 61.197 43.070 85.931 1.00 24.21 79 ALA A CA 1
ATOM 575 C C . ALA A 1 79 ? 59.952 42.924 85.068 1.00 22.82 79 ALA A C 1
ATOM 576 O O . ALA A 1 79 ? 60.035 42.545 83.898 1.00 20.98 79 ALA A O 1
ATOM 578 N N . ILE A 1 80 ? 58.795 43.235 85.648 1.00 19.68 80 ILE A N 1
ATOM 579 C CA . ILE A 1 80 ? 57.541 43.181 84.907 1.00 21.54 80 ILE A CA 1
ATOM 580 C C . ILE A 1 80 ? 57.542 44.223 83.792 1.00 20.69 80 ILE A C 1
ATOM 581 O O . ILE A 1 80 ? 57.245 43.918 82.637 1.00 19.50 80 ILE A O 1
ATOM 586 N N . LEU A 1 81 ? 57.917 45.447 84.126 1.00 23.25 81 LEU A N 1
ATOM 587 C CA . LEU A 1 81 ? 57.971 46.504 83.125 1.00 22.54 81 LEU A CA 1
ATOM 588 C C . LEU A 1 81 ? 58.955 46.149 82.005 1.00 22.17 81 LEU A C 1
ATOM 589 O O . LEU A 1 81 ? 58.643 46.267 80.812 1.00 24.45 81 LEU A O 1
ATOM 594 N N . VAL A 1 82 ? 60.154 45.735 82.393 1.00 21.54 82 VAL A N 1
ATOM 595 C CA . VAL A 1 82 ? 61.206 45.442 81.418 1.00 22.64 82 VAL A CA 1
ATOM 596 C C . VAL A 1 82 ? 60.830 44.295 80.462 1.00 21.36 82 VAL A C 1
ATOM 597 O O . VAL A 1 82 ? 61.095 44.372 79.255 1.00 21.04 82 VAL A O 1
ATOM 601 N N . GLU A 1 83 ? 60.210 43.243 80.996 1.00 21.67 83 GLU A N 1
ATOM 602 C CA . GLU A 1 83 ? 59.789 42.117 80.166 1.00 22.88 83 GLU A CA 1
ATOM 603 C C . GLU A 1 83 ? 58.804 42.593 79.096 1.00 23.56 83 GLU A C 1
ATOM 604 O O . GLU A 1 83 ? 58.952 42.285 77.907 1.00 21.27 83 GLU A O 1
ATOM 610 N N . GLU A 1 84 ? 57.793 43.343 79.522 1.00 20.59 84 GLU A N 1
ATOM 611 C CA . GLU A 1 84 ? 56.811 43.842 78.586 1.00 22.04 84 GLU A CA 1
ATOM 612 C C . GLU A 1 84 ? 57.464 44.742 77.518 1.00 23.55 84 GLU A C 1
ATOM 613 O O . GLU A 1 84 ? 57.203 44.586 76.324 1.00 22.27 84 GLU A O 1
ATOM 619 N N . CYS A 1 85 ? 58.308 45.681 77.942 1.00 20.95 85 CYS A N 1
ATOM 620 C CA . CYS A 1 85 ? 58.928 46.601 76.984 1.00 24.80 85 CYS A CA 1
ATOM 621 C C . CYS A 1 85 ? 59.791 45.873 75.965 1.00 23.44 85 CYS A C 1
ATOM 622 O O . CYS A 1 85 ? 59.718 46.163 74.765 1.00 24.49 85 CYS A O 1
ATOM 625 N N . TYR A 1 86 ? 60.587 44.919 76.432 1.00 21.14 86 TYR A N 1
ATOM 626 C CA . TYR A 1 86 ? 61.425 44.140 75.537 1.00 22.20 86 TYR A CA 1
ATOM 627 C C . TYR A 1 86 ? 60.657 43.210 74.606 1.00 26.24 86 TYR A C 1
ATOM 628 O O . TYR A 1 86 ? 61.138 42.877 73.519 1.00 25.30 86 TYR A O 1
ATOM 637 N N . SER A 1 87 ? 59.464 42.797 75.010 1.00 20.97 87 SER A N 1
ATOM 638 C CA . SER A 1 87 ? 58.669 41.959 74.136 1.00 21.06 87 SER A CA 1
ATOM 639 C C . SER A 1 87 ? 58.128 42.795 72.979 1.00 22.86 87 SER A C 1
ATOM 640 O O . SER A 1 87 ? 57.644 42.253 71.992 1.00 22.52 87 SER A O 1
ATOM 643 N N . VAL A 1 88 ? 58.212 44.114 73.107 1.00 23.07 88 VAL A N 1
ATOM 644 C CA . VAL A 1 88 ? 57.602 45.010 72.128 1.00 25.64 88 VAL A CA 1
ATOM 645 C C . VAL A 1 88 ? 58.606 45.812 71.302 1.00 22.22 88 VAL A C 1
ATOM 646 O O . VAL A 1 88 ? 58.544 45.805 70.084 1.00 24.22 88 VAL A O 1
ATOM 650 N N . GLU A 1 89 ? 59.520 46.516 71.960 1.00 24.74 89 GLU A N 1
ATOM 651 C CA . GLU A 1 89 ? 60.495 47.342 71.237 1.00 23.83 89 GLU A CA 1
ATOM 652 C C . GLU A 1 89 ? 61.751 47.498 72.080 1.00 20.49 89 GLU A C 1
ATOM 653 O O . GLU A 1 89 ? 61.870 48.428 72.890 1.00 23.63 89 GLU A O 1
ATOM 659 N N . PRO A 1 90 ? 62.692 46.557 71.919 1.00 21.25 90 PRO A N 1
ATOM 660 C CA . PRO A 1 90 ? 63.906 46.545 72.752 1.00 19.83 90 PRO A CA 1
ATOM 661 C C . PRO A 1 90 ? 64.773 47.801 72.625 1.00 20.36 90 PRO A C 1
ATOM 662 O O . PRO A 1 90 ? 65.300 48.255 73.632 1.00 20.53 90 PRO A O 1
ATOM 666 N N . SER A 1 91 ? 64.952 48.330 71.417 1.00 18.75 91 SER A N 1
ATOM 667 C CA . SER A 1 91 ? 65.937 49.393 71.221 1.00 18.91 91 SER A CA 1
ATOM 668 C C . SER A 1 91 ? 65.559 50.693 71.945 1.00 18.76 91 SER A C 1
ATOM 669 O O . SER A 1 91 ? 66.349 51.230 72.730 1.00 16.83 91 SER A O 1
ATOM 672 N N . ALA A 1 92 ? 64.352 51.192 71.695 1.00 18.46 92 ALA A N 1
ATOM 673 C CA . ALA A 1 92 ? 63.909 52.414 72.355 1.00 19.97 92 ALA A CA 1
ATOM 674 C C . ALA A 1 92 ? 63.784 52.180 73.858 1.00 20.92 92 ALA A C 1
ATOM 675 O O . ALA A 1 92 ? 64.030 53.085 74.657 1.00 19.23 92 ALA A O 1
ATOM 677 N N . ALA A 1 93 ? 63.425 50.962 74.248 1.00 18.82 93 ALA A N 1
ATOM 678 C CA . ALA A 1 93 ? 63.374 50.630 75.676 1.00 19.76 93 ALA A CA 1
ATOM 679 C C . ALA A 1 93 ? 64.743 50.779 76.343 1.00 21.56 93 ALA A C 1
ATOM 680 O O . ALA A 1 93 ? 64.855 51.330 77.441 1.00 19.15 93 ALA A O 1
ATOM 682 N N . LEU A 1 94 ? 65.786 50.278 75.690 1.00 18.34 94 LEU A N 1
ATOM 683 C CA . LEU A 1 94 ? 67.095 50.232 76.329 1.00 19.91 94 LEU A CA 1
ATOM 684 C C . LEU A 1 94 ? 67.620 51.640 76.632 1.00 20.99 94 LEU A C 1
ATOM 685 O O . LEU A 1 94 ? 68.262 51.869 77.661 1.00 19.51 94 LEU A O 1
ATOM 690 N N . THR A 1 95 ? 67.343 52.591 75.742 1.00 17.97 95 THR A N 1
ATOM 691 C CA . THR A 1 95 ? 67.782 53.970 75.984 1.00 20.63 95 THR A CA 1
ATOM 692 C C . THR A 1 95 ? 67.205 54.492 77.299 1.00 20.83 95 THR A C 1
ATOM 693 O O . THR A 1 95 ? 67.913 55.104 78.109 1.00 19.48 95 THR A O 1
ATOM 697 N N . ILE A 1 96 ? 65.926 54.214 77.518 1.00 21.29 96 ILE A N 1
ATOM 698 C CA . ILE A 1 96 ? 65.281 54.566 78.770 1.00 19.47 96 ILE A CA 1
ATOM 699 C C . ILE A 1 96 ? 65.878 53.814 79.950 1.00 19.66 96 ILE A C 1
ATOM 700 O O . ILE A 1 96 ? 66.240 54.420 80.952 1.00 19.27 96 ILE A O 1
ATOM 705 N N . PHE A 1 97 ? 65.981 52.496 79.848 1.00 19.88 97 PHE A N 1
ATOM 706 C CA . PHE A 1 97 ? 66.534 51.711 80.953 1.00 21.74 97 PHE A CA 1
ATOM 707 C C . PHE A 1 97 ? 67.979 52.091 81.277 1.00 24.31 97 PHE A C 1
ATOM 708 O O . PHE A 1 97 ? 68.413 52.020 82.432 1.00 22.29 97 PHE A O 1
ATOM 716 N N . ALA A 1 98 ? 68.729 52.494 80.255 1.00 19.47 98 ALA A N 1
ATOM 717 C CA . ALA A 1 98 ? 70.136 52.862 80.449 1.00 21.25 98 ALA A CA 1
ATOM 718 C C . ALA A 1 98 ? 70.275 54.099 81.345 1.00 18.13 98 ALA A C 1
ATOM 719 O O . ALA A 1 98 ? 71.238 54.223 82.103 1.00 22.02 98 ALA A O 1
ATOM 721 N N . THR A 1 99 ? 69.315 55.009 81.271 1.00 16.48 99 THR A N 1
ATOM 722 C CA . THR A 1 99 ? 69.335 56.176 82.170 1.00 16.97 99 THR A CA 1
ATOM 723 C C . THR A 1 99 ? 69.128 55.662 83.598 1.00 19.30 99 THR A C 1
ATOM 724 O O . THR A 1 99 ? 69.717 56.174 84.539 1.00 20.04 99 THR A O 1
ATOM 728 N N . GLY A 1 100 ? 68.313 54.627 83.748 1.00 20.11 100 GLY A N 1
ATOM 729 C CA . GLY A 1 100 ? 68.102 54.036 85.062 1.00 19.65 100 GLY A CA 1
ATOM 730 C C . GLY A 1 100 ? 69.377 53.421 85.614 1.00 22.17 100 GLY A C 1
ATOM 731 O O . GLY A 1 100 ? 69.677 53.538 86.802 1.00 20.56 100 GLY A O 1
ATOM 732 N N . LEU A 1 101 ? 70.148 52.775 84.749 1.00 18.27 101 LEU A N 1
ATOM 733 C CA . LEU A 1 101 ? 71.433 52.219 85.160 1.00 19.66 101 LEU A CA 1
ATOM 734 C C . LEU A 1 101 ? 72.401 53.333 85.577 1.00 21.86 101 LEU A C 1
ATOM 735 O O . LEU A 1 101 ? 73.138 53.203 86.565 1.00 21.73 101 LEU A O 1
ATOM 740 N N . GLY A 1 102 ? 72.390 54.431 84.828 1.00 20.15 102 GLY A N 1
ATOM 741 C CA . GLY A 1 102 ? 73.233 55.570 85.148 1.00 21.95 102 GLY A CA 1
ATOM 742 C C . GLY A 1 102 ? 72.896 56.196 86.496 1.00 21.29 102 GLY A C 1
ATOM 743 O O . GLY A 1 102 ? 73.774 56.708 87.187 1.00 23.87 102 GLY A O 1
ATOM 744 N N . LEU A 1 103 ? 71.623 56.160 86.873 1.00 21.63 103 LEU A N 1
ATOM 745 C CA . LEU A 1 103 ? 71.197 56.694 88.179 1.00 20.46 103 LEU A CA 1
ATOM 746 C C . LEU A 1 103 ? 71.451 55.748 89.354 1.00 22.16 103 LEU A C 1
ATOM 747 O O . LEU A 1 103 ? 71.454 56.180 90.515 1.00 23.10 103 LEU A O 1
ATOM 752 N N . THR A 1 104 ? 71.671 54.471 89.055 1.00 20.48 104 THR A N 1
ATOM 753 C CA . THR A 1 104 ? 71.803 53.449 90.092 1.00 21.16 104 THR A CA 1
ATOM 754 C C . THR A 1 104 ? 72.947 53.696 91.097 1.00 23.47 104 THR A C 1
ATOM 755 O O . THR A 1 104 ? 72.736 53.581 92.301 1.00 24.95 104 THR A O 1
ATOM 759 N N . PRO A 1 105 ? 74.150 54.059 90.620 1.00 22.65 105 PRO A N 1
ATOM 760 C CA . PRO A 1 105 ? 75.216 54.333 91.596 1.00 23.75 105 PRO A CA 1
ATOM 761 C C . PRO A 1 105 ? 74.857 55.454 92.555 1.00 23.89 105 PRO A C 1
ATOM 762 O O . PRO A 1 105 ? 75.258 55.420 93.713 1.00 22.08 105 PRO A O 1
ATOM 766 N N . ILE A 1 106 ? 74.094 56.427 92.075 1.00 22.73 106 ILE A N 1
ATOM 767 C CA . ILE A 1 106 ? 73.623 57.522 92.906 1.00 25.32 106 ILE A CA 1
ATOM 768 C C . ILE A 1 106 ? 72.561 57.058 93.923 1.00 28.07 106 ILE A C 1
ATOM 769 O O . ILE A 1 106 ? 72.601 57.471 95.082 1.00 25.42 106 ILE A O 1
ATOM 774 N N . ASN A 1 107 ? 71.640 56.191 93.501 1.00 24.55 107 ASN A N 1
ATOM 775 C CA . ASN A 1 107 ? 70.716 55.548 94.438 1.00 23.20 107 ASN A CA 1
ATOM 776 C C . ASN A 1 107 ? 71.498 54.807 95.513 1.00 28.62 107 ASN A C 1
ATOM 777 O O . ASN A 1 107 ? 71.104 54.794 96.685 1.00 29.71 107 ASN A O 1
ATOM 782 N N . LEU A 1 108 ? 72.604 54.177 95.115 1.00 24.51 108 LEU A N 1
ATOM 783 C CA . LEU A 1 108 ? 73.377 53.345 96.044 1.00 27.67 108 LEU A CA 1
ATOM 784 C C . LEU A 1 108 ? 74.280 54.137 97.003 1.00 30.19 108 LEU A C 1
ATOM 785 O O . LEU A 1 108 ? 74.497 53.706 98.131 1.00 30.27 108 LEU A O 1
ATOM 790 N N . ALA A 1 109 ? 74.789 55.291 96.578 1.00 25.08 109 ALA A N 1
ATOM 791 C CA . ALA A 1 109 ? 75.903 55.901 97.316 1.00 31.59 109 ALA A CA 1
ATOM 792 C C . ALA A 1 109 ? 75.837 57.415 97.508 1.00 29.78 109 ALA A C 1
ATOM 793 O O . ALA A 1 109 ? 76.749 58.004 98.077 1.00 32.80 109 ALA A O 1
ATOM 795 N N . ALA A 1 110 ? 74.779 58.045 97.023 1.00 26.73 110 ALA A N 1
ATOM 796 C CA . ALA A 1 110 ? 74.695 59.494 97.078 1.00 27.16 110 ALA A CA 1
ATOM 797 C C . ALA A 1 110 ? 74.943 59.993 98.501 1.00 33.89 110 ALA A C 1
ATOM 798 O O . ALA A 1 110 ? 74.539 59.349 99.468 1.00 28.35 110 ALA A O 1
ATOM 800 N N . GLY A 1 111 ? 75.620 61.134 98.615 1.00 33.83 111 GLY A N 1
ATOM 801 C CA . GLY A 1 111 ? 75.667 61.867 99.870 1.00 34.27 111 GLY A CA 1
ATOM 802 C C . GLY A 1 111 ? 74.769 63.084 99.761 1.00 37.26 111 GLY A C 1
ATOM 803 O O . GLY A 1 111 ? 74.154 63.308 98.706 1.00 35.92 111 GLY A O 1
ATOM 804 N N . PRO A 1 112 ? 74.687 63.890 100.836 1.00 35.53 112 PRO A N 1
ATOM 805 C CA . PRO A 1 112 ? 73.794 65.056 100.811 1.00 34.99 112 PRO A CA 1
ATOM 806 C C . PRO A 1 112 ? 74.150 66.040 99.696 1.00 33.11 112 PRO A C 1
ATOM 807 O O . PRO A 1 112 ? 73.272 66.719 99.162 1.00 38.61 112 PRO A O 1
ATOM 811 N N . GLN A 1 113 ? 75.426 66.098 99.335 1.00 33.14 113 GLN A N 1
ATOM 812 C CA . GLN A 1 113 ? 75.898 67.029 98.312 1.00 36.34 113 GLN A CA 1
ATOM 813 C C . GLN A 1 113 ? 75.444 66.655 96.903 1.00 34.96 113 GLN A C 1
ATOM 814 O O . GLN A 1 113 ? 75.630 67.424 95.959 1.00 36.46 113 GLN A O 1
ATOM 820 N N . HIS A 1 114 ? 74.851 65.476 96.767 1.00 32.36 114 HIS A N 1
ATOM 821 C CA . HIS A 1 114 ? 74.517 64.948 95.448 1.00 32.94 114 HIS A CA 1
ATOM 822 C C . HIS A 1 114 ? 73.075 65.199 95.024 1.00 36.20 114 HIS A C 1
ATOM 823 O O . HIS A 1 114 ? 72.685 64.854 93.912 1.00 32.74 114 HIS A O 1
ATOM 830 N N . ALA A 1 115 ? 72.286 65.811 95.902 1.00 32.21 115 ALA A N 1
ATOM 831 C CA . ALA A 1 115 ? 70.867 65.992 95.619 1.00 32.15 115 ALA A CA 1
ATOM 832 C C . ALA A 1 115 ? 70.688 66.909 94.422 1.00 36.54 115 ALA A C 1
ATOM 833 O O . ALA A 1 115 ? 69.774 66.711 93.614 1.00 33.61 115 ALA A O 1
ATOM 835 N N . GLU A 1 116 ? 71.559 67.910 94.301 1.00 28.84 116 GLU A N 1
ATOM 836 C CA . GLU A 1 116 ? 71.462 68.843 93.182 1.00 33.86 116 GLU A CA 1
ATOM 837 C C . GLU A 1 116 ? 71.632 68.149 91.825 1.00 33.21 116 GLU A C 1
ATOM 838 O O . GLU A 1 116 ? 71.120 68.635 90.812 1.00 32.63 116 GLU A O 1
ATOM 844 N N . PHE A 1 117 ? 72.359 67.033 91.803 1.00 30.50 117 PHE A N 1
ATOM 845 C CA . PHE A 1 117 ? 72.636 66.353 90.535 1.00 33.38 117 PHE A CA 1
ATOM 846 C C . PHE A 1 117 ? 71.418 65.589 90.049 1.00 30.55 117 PHE A C 1
ATOM 847 O O . PHE A 1 117 ? 71.225 65.417 88.846 1.00 27.68 117 PHE A O 1
ATOM 855 N N . LEU A 1 118 ? 70.608 65.133 91.002 1.00 28.94 118 LEU A N 1
ATOM 856 C CA . LEU A 1 118 ? 69.424 64.346 90.719 1.00 29.38 118 LEU A CA 1
ATOM 857 C C . LEU A 1 118 ? 68.247 65.221 90.309 1.00 29.33 118 LEU A C 1
ATOM 858 O O . LEU A 1 118 ? 67.302 64.745 89.686 1.00 25.78 118 LEU A O 1
ATOM 863 N N . ALA A 1 119 ? 68.300 66.500 90.663 1.00 26.83 119 ALA A N 1
ATOM 864 C CA . ALA A 1 119 ? 67.157 67.392 90.457 1.00 28.21 119 ALA A CA 1
ATOM 865 C C . ALA A 1 119 ? 66.528 67.343 89.053 1.00 24.54 119 ALA A C 1
ATOM 866 O O . ALA A 1 119 ? 65.295 67.288 88.926 1.00 22.96 119 ALA A O 1
ATOM 868 N N . PRO A 1 120 ? 67.360 67.388 87.997 1.00 25.70 120 PRO A N 1
ATOM 869 C CA . PRO A 1 120 ? 66.786 67.379 86.643 1.00 28.25 120 PRO A CA 1
ATOM 870 C C . PRO A 1 120 ? 65.955 66.129 86.345 1.00 22.12 120 PRO A C 1
ATOM 871 O O . PRO A 1 120 ? 65.083 66.176 85.474 1.00 28.26 120 PRO A O 1
ATOM 875 N N . PHE A 1 121 ? 66.227 65.030 87.042 1.00 20.55 121 PHE A N 1
ATOM 876 C CA . PHE A 1 121 ? 65.582 63.747 86.740 1.00 23.17 121 PHE A CA 1
ATOM 877 C C . PHE A 1 121 ? 64.304 63.555 87.535 1.00 24.37 121 PHE A C 1
ATOM 878 O O . PHE A 1 121 ? 63.611 62.548 87.385 1.00 21.34 121 PHE A O 1
ATOM 886 N N . LEU A 1 122 ? 64.006 64.524 88.394 1.00 25.32 122 LEU A N 1
ATOM 887 C CA . LEU A 1 122 ? 62.854 64.434 89.293 1.00 25.55 122 LEU A CA 1
ATOM 888 C C . LEU A 1 122 ? 61.742 65.430 88.935 1.00 28.71 122 LEU A C 1
ATOM 889 O O . LEU A 1 122 ? 60.688 65.450 89.579 1.00 26.66 122 LEU A O 1
ATOM 894 N N . SER A 1 123 ? 61.971 66.243 87.903 1.00 26.85 123 SER A N 1
ATOM 895 C CA . SER A 1 123 ? 61.011 67.274 87.510 1.00 25.29 123 SER A CA 1
ATOM 896 C C . SER A 1 123 ? 59.773 66.759 86.752 1.00 27.94 123 SER A C 1
ATOM 897 O O . SER A 1 123 ? 58.751 67.436 86.699 1.00 26.06 123 SER A O 1
ATOM 900 N N . GLY A 1 124 ? 59.863 65.577 86.151 1.00 25.48 124 GLY A N 1
ATOM 901 C CA . GLY A 1 124 ? 58.794 65.101 85.284 1.00 26.15 124 GLY A CA 1
ATOM 902 C C . GLY A 1 124 ? 58.735 65.809 83.934 1.00 28.08 124 GLY A C 1
ATOM 903 O O . GLY A 1 124 ? 57.767 65.662 83.184 1.00 30.96 124 GLY A O 1
ATOM 904 N N . GLU A 1 125 ? 59.765 66.579 83.604 1.00 26.37 125 GLU A N 1
ATOM 905 C CA . GLU A 1 125 ? 59.811 67.205 82.281 1.00 31.38 125 GLU A CA 1
ATOM 906 C C . GLU A 1 125 ? 61.195 67.209 81.618 1.00 27.00 125 GLU A C 1
ATOM 907 O O . GLU A 1 125 ? 62.185 66.780 82.208 1.00 27.60 125 GLU A O 1
ATOM 913 N N . GLY A 1 126 ? 61.243 67.706 80.387 1.00 26.86 126 GLY A N 1
ATOM 914 C CA . GLY A 1 126 ? 62.441 67.631 79.577 1.00 27.70 126 GLY A CA 1
ATOM 915 C C . GLY A 1 126 ? 62.781 66.194 79.205 1.00 25.76 126 GLY A C 1
ATOM 916 O O . GLY A 1 126 ? 61.920 65.313 79.204 1.00 21.65 126 GLY A O 1
ATOM 917 N N . SER A 1 127 ? 64.050 65.959 78.894 1.00 22.98 127 SER A N 1
ATOM 918 C CA . SER A 1 127 ? 64.492 64.645 78.472 1.00 20.32 127 SER A CA 1
ATOM 919 C C . SER A 1 127 ? 65.925 64.399 78.908 1.00 23.12 127 SER A C 1
ATOM 920 O O . SER A 1 127 ? 66.779 64.107 78.075 1.00 25.27 127 SER A O 1
ATOM 923 N N . PRO A 1 128 ? 66.191 64.490 80.228 1.00 23.07 128 PRO A N 1
ATOM 924 C CA . PRO A 1 128 ? 67.555 64.313 80.728 1.00 22.17 128 PRO A CA 1
ATOM 925 C C . PRO A 1 128 ? 68.031 62.866 80.559 1.00 21.24 128 PRO A C 1
ATOM 926 O O . PRO A 1 128 ? 67.247 61.941 80.744 1.00 20.38 128 PRO A O 1
ATOM 930 N N . LEU A 1 129 ? 69.302 62.698 80.221 1.00 19.46 129 LEU A N 1
ATOM 931 C CA . LEU A 1 129 ? 69.913 61.390 80.031 1.00 22.20 129 LEU A CA 1
ATOM 932 C C . LEU A 1 129 ? 71.013 61.184 81.050 1.00 21.27 129 LEU A C 1
ATOM 933 O O . LEU A 1 129 ? 71.766 62.117 81.351 1.00 20.41 129 LEU A O 1
ATOM 938 N N . ALA A 1 130 ? 71.104 59.965 81.574 1.00 20.83 130 ALA A N 1
ATOM 939 C CA . ALA A 1 130 ? 72.169 59.580 82.491 1.00 17.67 130 ALA A CA 1
ATOM 940 C C . ALA A 1 130 ? 72.863 58.350 81.921 1.00 20.28 130 ALA A C 1
ATOM 941 O O . ALA A 1 130 ? 72.271 57.609 81.133 1.00 17.72 130 ALA A O 1
ATOM 943 N N . SER A 1 131 ? 74.112 58.141 82.314 1.00 19.14 131 SER A N 1
ATOM 944 C CA . SER A 1 131 ? 74.921 57.051 81.782 1.00 19.64 131 SER A CA 1
ATOM 945 C C . SER A 1 131 ? 75.846 56.512 82.857 1.00 21.01 131 SER A C 1
ATOM 946 O O . SER A 1 131 ? 76.419 57.280 83.622 1.00 21.39 131 SER A O 1
ATOM 949 N N . LEU A 1 132 ? 75.967 55.188 82.929 1.00 19.38 132 LEU A N 1
ATOM 950 C CA . LEU A 1 132 ? 76.987 54.558 83.766 1.00 21.48 132 LEU A CA 1
ATOM 951 C C . LEU A 1 132 ? 78.171 54.282 82.847 1.00 21.12 132 LEU A C 1
ATOM 952 O O . LEU A 1 132 ? 78.116 53.424 81.945 1.00 19.59 132 LEU A O 1
ATOM 957 N N . VAL A 1 133 ? 79.219 55.070 83.028 1.00 20.83 133 VAL A N 1
ATOM 958 C CA . VAL A 1 133 ? 80.307 55.112 82.068 1.00 21.43 133 VAL A CA 1
ATOM 959 C C . VAL A 1 133 ? 81.461 54.291 82.617 1.00 23.21 133 VAL A C 1
ATOM 960 O O . VAL A 1 133 ? 82.344 54.802 83.306 1.00 22.65 133 VAL A O 1
ATOM 964 N N . PHE A 1 134 ? 81.412 53.001 82.299 1.00 23.78 134 PHE A N 1
ATOM 965 C CA . PHE A 1 134 ? 82.298 51.992 82.847 1.00 24.56 134 PHE A CA 1
ATOM 966 C C . PHE A 1 134 ? 83.211 51.447 81.751 1.00 26.20 134 PHE A C 1
ATOM 967 O O . PHE A 1 134 ? 84.439 51.459 81.883 1.00 22.42 134 PHE A O 1
ATOM 975 N N . SER A 1 135 ? 82.598 50.964 80.670 1.00 21.36 135 SER A N 1
ATOM 976 C CA . SER A 1 135 ? 83.319 50.225 79.638 1.00 21.57 135 SER A CA 1
ATOM 977 C C . SER A 1 135 ? 84.300 51.066 78.823 1.00 20.58 135 SER A C 1
ATOM 978 O O . SER A 1 135 ? 84.129 52.281 78.670 1.00 18.06 135 SER A O 1
ATOM 981 N N . GLU A 1 136 ? 85.306 50.386 78.277 1.00 24.38 136 GLU A N 1
ATOM 982 C CA . GLU A 1 136 ? 86.433 51.018 77.598 1.00 23.92 136 GLU A CA 1
ATOM 983 C C . GLU A 1 136 ? 86.807 50.207 76.350 1.00 25.11 136 GLU A C 1
ATOM 984 O O . GLU A 1 136 ? 86.599 48.991 76.305 1.00 21.43 136 GLU A O 1
ATOM 990 N N . PRO A 1 137 ? 87.372 50.876 75.329 1.00 25.23 137 PRO A N 1
ATOM 991 C CA . PRO A 1 137 ? 87.675 50.205 74.057 1.00 26.89 137 PRO A CA 1
ATOM 992 C C . PRO A 1 137 ? 88.560 48.962 74.218 1.00 28.70 137 PRO A C 1
ATOM 993 O O . PRO A 1 137 ? 88.365 47.957 73.510 1.00 24.71 137 PRO A O 1
ATOM 997 N N . GLY A 1 138 ? 89.529 49.034 75.128 1.00 26.10 138 GLY A N 1
ATOM 998 C CA . GLY A 1 138 ? 90.459 47.932 75.342 1.00 24.29 138 GLY A CA 1
ATOM 999 C C . GLY A 1 138 ? 89.927 46.788 76.196 1.00 27.52 138 GLY A C 1
ATOM 1000 O O . GLY A 1 138 ? 90.628 45.794 76.420 1.00 27.42 138 GLY A O 1
ATOM 1001 N N . GLY A 1 139 ? 88.698 46.923 76.684 1.00 24.36 139 GLY A N 1
ATOM 1002 C CA . GLY A 1 139 ? 88.103 45.907 77.551 1.00 24.83 139 GLY A CA 1
ATOM 1003 C C . GLY A 1 139 ? 88.146 46.272 79.030 1.00 25.80 139 GLY A C 1
ATOM 1004 O O . GLY A 1 139 ? 88.978 47.083 79.462 1.00 25.79 139 GLY A O 1
ATOM 1005 N N . VAL A 1 140 ? 87.257 45.675 79.823 1.00 25.98 140 VAL A N 1
ATOM 1006 C CA . VAL A 1 140 ? 87.271 45.946 81.262 1.00 25.05 140 VAL A CA 1
ATOM 1007 C C . VAL A 1 140 ? 87.056 44.714 82.158 1.00 26.92 140 VAL A C 1
ATOM 1008 O O . VAL A 1 140 ? 86.945 44.853 83.371 1.00 28.65 140 VAL A O 1
ATOM 1012 N N . ALA A 1 141 ? 86.982 43.517 81.579 1.00 27.27 141 ALA A N 1
ATOM 1013 C CA . ALA A 1 141 ? 86.801 42.323 82.403 1.00 28.03 141 ALA A CA 1
ATOM 1014 C C . ALA A 1 141 ? 87.951 42.168 83.403 1.00 31.48 141 ALA A C 1
ATOM 1015 O O . ALA A 1 141 ? 87.783 41.561 84.451 1.00 28.82 141 ALA A O 1
ATOM 1017 N N . ASN A 1 142 ? 89.112 42.733 83.077 1.00 24.50 142 ASN A N 1
ATOM 1018 C CA . ASN A 1 142 ? 90.296 42.588 83.911 1.00 29.44 142 ASN A CA 1
ATOM 1019 C C . ASN A 1 142 ? 90.749 43.911 84.530 1.00 31.24 142 ASN A C 1
ATOM 1020 O O . ASN A 1 142 ? 91.918 44.077 84.875 1.00 30.41 142 ASN A O 1
ATOM 1025 N N . ALA A 1 143 ? 89.817 44.849 84.672 1.00 27.37 143 ALA A N 1
ATOM 1026 C CA . ALA A 1 143 ? 90.151 46.162 85.201 1.00 28.97 143 ALA A CA 1
ATOM 1027 C C . ALA A 1 143 ? 90.710 46.075 86.625 1.00 31.35 143 ALA A C 1
ATOM 1028 O O . ALA A 1 143 ? 91.503 46.924 87.022 1.00 27.11 143 ALA A O 1
ATOM 1030 N N . LEU A 1 144 ? 90.290 45.051 87.370 1.00 28.27 144 LEU A N 1
ATOM 1031 C CA . LEU A 1 144 ? 90.669 44.893 88.780 1.00 29.64 144 LEU A CA 1
ATOM 1032 C C . LEU A 1 144 ? 91.774 43.860 88.993 1.00 30.49 144 LEU A C 1
ATOM 1033 O O . LEU A 1 144 ? 92.173 43.584 90.130 1.00 34.23 144 LEU A O 1
ATOM 1038 N N . GLU A 1 145 ? 92.263 43.280 87.903 1.00 30.11 145 GLU A N 1
ATOM 1039 C CA . GLU A 1 145 ? 93.225 42.190 87.995 1.00 32.26 145 GLU A CA 1
ATOM 1040 C C . GLU A 1 145 ? 94.604 42.671 88.418 1.00 32.86 145 GLU A C 1
ATOM 1041 O O . GLU A 1 145 ? 95.153 43.607 87.838 1.00 29.65 145 GLU A O 1
ATOM 1047 N N . LYS A 1 146 ? 95.171 42.022 89.432 1.00 31.46 146 LYS A N 1
ATOM 1048 C CA . LYS A 1 146 ? 96.543 42.324 89.828 1.00 34.67 146 LYS A CA 1
ATOM 1049 C C . LYS A 1 146 ? 97.488 42.058 88.664 1.00 34.93 146 LYS A C 1
ATOM 1050 O O . LYS A 1 146 ? 97.406 41.009 88.016 1.00 36.26 146 LYS A O 1
ATOM 1056 N N . GLY A 1 147 ? 98.386 43.003 88.401 1.00 34.25 147 GLY A N 1
ATOM 1057 C CA . GLY A 1 147 ? 99.372 42.838 87.351 1.00 32.42 147 GLY A CA 1
ATOM 1058 C C . GLY A 1 147 ? 98.881 43.307 85.998 1.00 36.44 147 GLY A C 1
ATOM 1059 O O . GLY A 1 147 ? 99.622 43.265 85.020 1.00 30.07 147 GLY A O 1
ATOM 1060 N N . ALA A 1 148 ? 97.626 43.748 85.930 1.00 32.13 148 ALA A N 1
ATOM 1061 C CA . ALA A 1 148 ? 97.088 44.277 84.680 1.00 31.65 148 ALA A CA 1
ATOM 1062 C C . ALA A 1 148 ? 97.206 45.800 84.688 1.00 32.83 148 ALA A C 1
ATOM 1063 O O . ALA A 1 148 ? 97.463 46.399 85.738 1.00 35.28 148 ALA A O 1
ATOM 1065 N N . PRO A 1 149 ? 97.041 46.436 83.520 1.00 33.68 149 PRO A N 1
ATOM 1066 C CA . PRO A 1 149 ? 97.132 47.900 83.442 1.00 32.30 149 PRO A CA 1
ATOM 1067 C C . PRO A 1 149 ? 96.064 48.627 84.268 1.00 32.04 149 PRO A C 1
ATOM 1068 O O . PRO A 1 149 ? 96.310 49.755 84.694 1.00 30.28 149 PRO A O 1
ATOM 1072 N N . GLY A 1 150 ? 94.903 48.008 84.484 1.00 31.33 150 GLY A N 1
ATOM 1073 C CA . GLY A 1 150 ? 93.809 48.692 85.163 1.00 26.12 150 GLY A CA 1
ATOM 1074 C C . GLY A 1 150 ? 93.042 49.568 84.183 1.00 29.72 150 GLY A C 1
ATOM 1075 O O . GLY A 1 150 ? 93.382 49.608 83.002 1.00 28.48 150 GLY A O 1
ATOM 1076 N N . PHE A 1 151 ? 92.010 50.259 84.664 1.00 24.71 151 PHE A N 1
ATOM 1077 C CA . PHE A 1 151 ? 91.243 51.196 83.836 1.00 28.78 151 PHE A CA 1
ATOM 1078 C C . PHE A 1 151 ? 92.155 52.163 83.085 1.00 29.37 151 PHE A C 1
ATOM 1079 O O . PHE A 1 151 ? 93.123 52.663 83.638 1.00 28.23 151 PHE A O 1
ATOM 1087 N N . GLN A 1 152 ? 91.836 52.439 81.830 1.00 27.53 152 GLN A N 1
ATOM 1088 C CA . GLN A 1 152 ? 92.597 53.417 81.076 1.00 30.01 152 GLN A CA 1
ATOM 1089 C C . GLN A 1 152 ? 92.163 54.811 81.487 1.00 30.11 152 GLN A C 1
ATOM 1090 O O . GLN A 1 152 ? 92.925 55.761 81.368 1.00 30.13 152 GLN A O 1
ATOM 1096 N N . THR A 1 153 ? 90.929 54.941 81.963 1.00 25.83 153 THR A N 1
ATOM 1097 C CA . THR A 1 153 ? 90.421 56.240 82.374 1.00 25.13 153 THR A CA 1
ATOM 1098 C C . THR A 1 153 ? 90.902 56.540 83.800 1.00 27.24 153 THR A C 1
ATOM 1099 O O . THR A 1 153 ? 90.704 55.745 84.723 1.00 26.51 153 THR A O 1
ATOM 1103 N N . THR A 1 154 ? 91.540 57.690 83.968 1.00 25.72 154 THR A N 1
ATOM 1104 C CA . THR A 1 154 ? 92.150 58.034 85.244 1.00 26.62 154 THR A CA 1
ATOM 1105 C C . THR A 1 154 ? 91.623 59.348 85.756 1.00 27.53 154 THR A C 1
ATOM 1106 O O . THR A 1 154 ? 91.083 60.156 84.997 1.00 27.80 154 THR A O 1
ATOM 1110 N N . ALA A 1 155 ? 91.784 59.549 87.061 1.00 27.67 155 ALA A N 1
ATOM 1111 C CA . ALA A 1 155 ? 91.451 60.803 87.701 1.00 28.50 155 ALA A CA 1
ATOM 1112 C C . ALA A 1 155 ? 92.591 61.165 88.660 1.00 30.58 155 ALA A C 1
ATOM 1113 O O . ALA A 1 155 ? 93.179 60.288 89.282 1.00 28.49 155 ALA A O 1
ATOM 1115 N N . ARG A 1 156 ? 92.920 62.452 88.732 1.00 32.08 156 ARG A N 1
ATOM 1116 C CA . ARG A 1 156 ? 93.975 62.951 89.614 1.00 33.06 156 ARG A CA 1
ATOM 1117 C C . ARG A 1 156 ? 93.498 64.219 90.304 1.00 33.62 156 ARG A C 1
ATOM 1118 O O . ARG A 1 156 ? 92.947 65.116 89.655 1.00 33.48 156 ARG A O 1
ATOM 1126 N N . LEU A 1 157 ? 93.708 64.303 91.615 1.00 32.81 157 LEU A N 1
ATOM 1127 C CA . LEU A 1 157 ? 93.359 65.508 92.353 1.00 32.24 157 LEU A CA 1
ATOM 1128 C C . LEU A 1 157 ? 94.460 66.550 92.145 1.00 35.35 157 LEU A C 1
ATOM 1129 O O . LEU A 1 157 ? 95.612 66.308 92.469 1.00 35.59 157 LEU A O 1
ATOM 1134 N N . GLU A 1 158 ? 94.094 67.692 91.574 1.00 36.88 158 GLU A N 1
ATOM 1135 C CA . GLU A 1 158 ? 95.017 68.802 91.380 1.00 37.95 158 GLU A CA 1
ATOM 1136 C C . GLU A 1 158 ? 94.434 69.992 92.102 1.00 43.29 158 GLU A C 1
ATOM 1137 O O . GLU A 1 158 ? 93.516 70.642 91.605 1.00 39.96 158 GLU A O 1
ATOM 1143 N N . GLY A 1 159 ? 94.945 70.260 93.300 1.00 40.64 159 GLY A N 1
ATOM 1144 C CA . GLY A 1 159 ? 94.383 71.311 94.118 1.00 42.94 159 GLY A CA 1
ATOM 1145 C C . GLY A 1 159 ? 93.019 70.906 94.634 1.00 43.87 159 GLY A C 1
ATOM 1146 O O . GLY A 1 159 ? 92.878 69.874 95.307 1.00 44.06 159 GLY A O 1
ATOM 1147 N N . ASP A 1 160 ? 92.011 71.717 94.334 1.00 37.74 160 ASP A N 1
ATOM 1148 C CA . ASP A 1 160 ? 90.650 71.406 94.765 1.00 43.37 160 ASP A CA 1
ATOM 1149 C C . ASP A 1 160 ? 89.753 70.925 93.613 1.00 40.55 160 ASP A C 1
ATOM 1150 O O . ASP A 1 160 ? 88.531 71.009 93.687 1.00 45.53 160 ASP A O 1
ATOM 1155 N N . GLU A 1 161 ? 90.355 70.424 92.547 1.00 39.44 161 GLU A N 1
ATOM 1156 C CA . GLU A 1 161 ? 89.553 69.808 91.501 1.00 38.08 161 GLU A CA 1
ATOM 1157 C C . GLU A 1 161 ? 90.114 68.450 91.083 1.00 34.69 161 GLU A C 1
ATOM 1158 O O . GLU A 1 161 ? 91.324 68.231 91.099 1.00 35.07 161 GLU A O 1
ATOM 1164 N N . TRP A 1 162 ? 89.220 67.528 90.743 1.00 33.56 162 TRP A N 1
ATOM 1165 C CA . TRP A 1 162 ? 89.625 66.265 90.150 1.00 30.96 162 TRP A CA 1
ATOM 1166 C C . TRP A 1 162 ? 89.717 66.434 88.643 1.00 31.72 162 TRP A C 1
ATOM 1167 O O . TRP A 1 162 ? 88.878 67.083 88.028 1.00 28.72 162 TRP A O 1
ATOM 1178 N N . VAL A 1 163 ? 90.744 65.850 88.047 1.00 31.75 163 VAL A N 1
ATOM 1179 C CA . VAL A 1 163 ? 90.943 65.989 86.617 1.00 28.81 163 VAL A CA 1
ATOM 1180 C C . VAL A 1 163 ? 90.848 64.621 85.956 1.00 28.86 163 VAL A C 1
ATOM 1181 O O . VAL A 1 163 ? 91.580 63.704 86.307 1.00 28.36 163 VAL A O 1
ATOM 1185 N N . ILE A 1 164 ? 89.936 64.497 84.998 1.00 29.09 164 ILE A N 1
ATOM 1186 C CA . ILE A 1 164 ? 89.628 63.206 84.399 1.00 25.45 164 ILE A CA 1
ATOM 1187 C C . ILE A 1 164 ? 90.128 63.125 82.961 1.00 25.86 164 ILE A C 1
ATOM 1188 O O . ILE A 1 164 ? 89.932 64.049 82.173 1.00 25.72 164 ILE A O 1
ATOM 1193 N N . ASN A 1 165 ? 90.776 62.010 82.636 1.00 26.32 165 ASN A N 1
ATOM 1194 C CA . ASN A 1 165 ? 91.231 61.722 81.283 1.00 27.60 165 ASN A CA 1
ATOM 1195 C C . ASN A 1 165 ? 91.000 60.256 80.938 1.00 25.94 165 ASN A C 1
ATOM 1196 O O . ASN A 1 165 ? 91.304 59.354 81.730 1.00 27.77 165 ASN A O 1
ATOM 1201 N N . GLY A 1 166 ? 90.479 60.008 79.746 1.00 27.79 166 GLY A N 1
ATOM 1202 C CA . GLY A 1 166 ? 90.365 58.641 79.286 1.00 25.53 166 GLY A CA 1
ATOM 1203 C C . GLY A 1 166 ? 89.348 58.457 78.184 1.00 26.23 166 GLY A C 1
ATOM 1204 O O . GLY A 1 166 ? 88.534 59.343 77.914 1.00 23.87 166 GLY A O 1
ATOM 1205 N N . GLU A 1 167 ? 89.409 57.292 77.551 1.00 23.94 167 GLU A N 1
ATOM 1206 C CA . GLU A 1 167 ? 88.454 56.909 76.538 1.00 22.46 167 GLU A CA 1
ATOM 1207 C C . GLU A 1 167 ? 87.502 55.854 77.063 1.00 24.37 167 GLU A C 1
ATOM 1208 O O . GLU A 1 167 ? 87.897 54.941 77.784 1.00 24.51 167 GLU A O 1
ATOM 1214 N N . LYS A 1 168 ? 86.236 55.988 76.692 1.00 22.98 168 LYS A N 1
ATOM 1215 C CA . LYS A 1 168 ? 85.219 55.047 77.110 1.00 19.16 168 LYS A CA 1
ATOM 1216 C C . LYS A 1 168 ? 84.507 54.581 75.857 1.00 21.07 168 LYS A C 1
ATOM 1217 O O . LYS A 1 168 ? 84.525 55.266 74.845 1.00 21.97 168 LYS A O 1
ATOM 1223 N N . MET A 1 169 ? 83.883 53.413 75.916 1.00 20.33 169 MET A N 1
ATOM 1224 C CA . MET A 1 169 ? 83.148 52.913 74.762 1.00 20.64 169 MET A CA 1
ATOM 1225 C C . MET A 1 169 ? 82.013 52.053 75.281 1.00 22.08 169 MET A C 1
ATOM 1226 O O . MET A 1 169 ? 82.136 51.464 76.359 1.00 22.95 169 MET A O 1
ATOM 1231 N N . TRP A 1 170 ? 80.909 52.033 74.536 1.00 19.96 170 TRP A N 1
ATOM 1232 C CA . TRP A 1 170 ? 79.732 51.213 74.822 1.00 23.44 170 TRP A CA 1
ATOM 1233 C C . TRP A 1 170 ? 78.816 51.785 75.910 1.00 25.09 170 TRP A C 1
ATOM 1234 O O . TRP A 1 170 ? 77.787 51.193 76.218 1.00 28.94 170 TRP A O 1
ATOM 1245 N N . ALA A 1 171 ? 79.186 52.914 76.502 1.00 22.25 171 ALA A N 1
ATOM 1246 C CA . ALA A 1 171 ? 78.422 53.424 77.636 1.00 22.22 171 ALA A CA 1
ATOM 1247 C C . ALA A 1 171 ? 77.170 54.142 77.162 1.00 23.73 171 ALA A C 1
ATOM 1248 O O . ALA A 1 171 ? 77.197 55.300 76.723 1.00 20.80 171 ALA A O 1
ATOM 1250 N N . THR A 1 172 ? 76.064 53.426 77.251 1.00 19.55 172 THR A N 1
ATOM 1251 C CA . THR A 1 172 ? 74.817 53.873 76.667 1.00 20.32 172 THR A CA 1
ATOM 1252 C C . THR A 1 172 ? 74.408 55.263 77.162 1.00 21.45 172 THR A C 1
ATOM 1253 O O . THR A 1 172 ? 74.375 55.511 78.366 1.00 20.78 172 THR A O 1
ATOM 1257 N N . ASN A 1 173 ? 74.103 56.154 76.218 1.00 19.73 173 ASN A N 1
ATOM 1258 C CA . ASN A 1 173 ? 73.647 57.519 76.503 1.00 19.35 173 ASN A CA 1
ATOM 1259 C C . ASN A 1 173 ? 74.746 58.541 76.828 1.00 21.32 173 ASN A C 1
ATOM 1260 O O . ASN A 1 173 ? 74.448 59.730 76.927 1.00 19.57 173 ASN A O 1
ATOM 1265 N N . CYS A 1 174 ? 75.996 58.108 77.014 1.00 20.90 174 CYS A N 1
ATOM 1266 C CA . CYS A 1 174 ? 77.010 59.013 77.574 1.00 20.16 174 CYS A CA 1
ATOM 1267 C C . CYS A 1 174 ? 77.236 60.292 76.757 1.00 24.01 174 CYS A C 1
ATOM 1268 O O . CYS A 1 174 ? 77.657 61.321 77.304 1.00 21.30 174 CYS A O 1
ATOM 1271 N N . ALA A 1 175 ? 76.941 60.240 75.459 1.00 22.07 175 ALA A N 1
ATOM 1272 C CA . ALA A 1 175 ? 77.205 61.397 74.604 1.00 17.79 175 ALA A CA 1
ATOM 1273 C C . ALA A 1 175 ? 76.029 62.384 74.499 1.00 21.48 175 ALA A C 1
ATOM 1274 O O . ALA A 1 175 ? 76.176 63.470 73.940 1.00 21.39 175 ALA A O 1
ATOM 1276 N N . GLY A 1 176 ? 74.866 62.020 75.045 1.00 22.27 176 GLY A N 1
ATOM 1277 C CA . GLY A 1 176 ? 73.713 62.917 75.032 1.00 23.60 176 GLY A CA 1
ATOM 1278 C C . GLY A 1 176 ? 73.023 62.994 73.679 1.00 23.29 176 GLY A C 1
ATOM 1279 O O . GLY A 1 176 ? 73.483 62.389 72.710 1.00 22.01 176 GLY A O 1
ATOM 1280 N N . TRP A 1 177 ? 71.924 63.744 73.603 1.00 22.63 177 TRP A N 1
ATOM 1281 C CA . TRP A 1 177 ? 71.147 63.828 72.369 1.00 22.88 177 TRP A CA 1
ATOM 1282 C C . TRP A 1 177 ? 71.916 64.487 71.224 1.00 22.97 177 TRP A C 1
ATOM 1283 O O . TRP A 1 177 ? 71.698 64.155 70.053 1.00 20.12 177 TRP A O 1
ATOM 1294 N N . ASP A 1 178 ? 72.808 65.414 71.569 1.00 23.80 178 ASP A N 1
ATOM 1295 C CA . ASP A 1 178 ? 73.521 66.204 70.567 1.00 24.06 178 ASP A CA 1
ATOM 1296 C C . ASP A 1 178 ? 74.992 65.781 70.468 1.00 26.11 178 ASP A C 1
ATOM 1297 O O . ASP A 1 178 ? 75.796 66.435 69.798 1.00 24.35 178 ASP A O 1
ATOM 1302 N N . PHE A 1 179 ? 75.336 64.695 71.163 1.00 22.07 179 PHE A N 1
ATOM 1303 C CA . PHE A 1 179 ? 76.668 64.116 71.088 1.00 24.94 179 PHE A CA 1
ATOM 1304 C C . PHE A 1 179 ? 77.762 64.971 71.728 1.00 21.28 179 PHE A C 1
ATOM 1305 O O . PHE A 1 179 ? 78.942 64.748 71.498 1.00 25.16 179 PHE A O 1
ATOM 1313 N N . LYS A 1 180 ? 77.378 65.926 72.557 1.00 23.42 180 LYS A N 1
ATOM 1314 C CA . LYS A 1 180 ? 78.377 66.728 73.248 1.00 22.19 180 LYS A CA 1
ATOM 1315 C C . LYS A 1 180 ? 78.380 66.464 74.755 1.00 24.99 180 LYS A C 1
ATOM 1316 O O . LYS A 1 180 ? 78.925 67.249 75.532 1.00 25.31 180 LYS A O 1
ATOM 1322 N N . GLY A 1 181 ? 77.756 65.358 75.159 1.00 24.13 181 GLY A N 1
ATOM 1323 C CA . GLY A 1 181 ? 77.771 64.933 76.549 1.00 24.50 181 GLY A CA 1
ATOM 1324 C C . GLY A 1 181 ? 76.398 64.904 77.190 1.00 21.89 181 GLY A C 1
ATOM 1325 O O . GLY A 1 181 ? 75.604 65.844 77.070 1.00 22.84 181 GLY A O 1
ATOM 1326 N N . CYS A 1 182 ? 76.102 63.814 77.882 1.00 21.80 182 CYS A N 1
ATOM 1327 C CA . CYS A 1 182 ? 74.779 63.681 78.484 1.00 22.76 182 CYS A CA 1
ATOM 1328 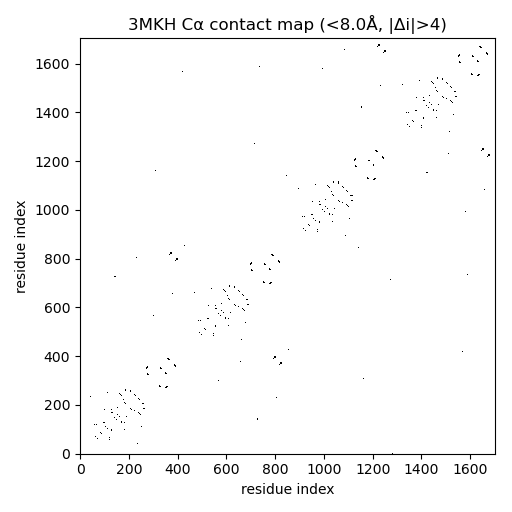C C . CYS A 1 182 ? 74.659 64.550 79.748 1.00 24.69 182 CYS A C 1
ATOM 1329 O O . CYS A 1 182 ? 75.641 65.147 80.198 1.00 25.29 182 CYS A O 1
ATOM 1332 N N . ASP A 1 183 ? 73.459 64.612 80.317 1.00 25.73 183 ASP A N 1
ATOM 1333 C CA . ASP A 1 183 ? 73.217 65.395 81.539 1.00 25.70 183 ASP A CA 1
ATOM 1334 C C . ASP A 1 183 ? 74.003 64.921 82.752 1.00 27.69 183 ASP A C 1
ATOM 1335 O O . ASP A 1 183 ? 74.522 65.736 83.518 1.00 25.18 183 ASP A O 1
ATOM 1340 N N . LEU A 1 184 ? 74.069 63.607 82.953 1.00 21.03 184 LEU A N 1
ATOM 1341 C CA . LEU A 1 184 ? 74.700 63.087 84.162 1.00 21.13 184 LEU A CA 1
ATOM 1342 C C . LEU A 1 184 ? 75.404 61.765 83.888 1.00 21.94 184 LEU A C 1
ATOM 1343 O O . LEU A 1 184 ? 74.758 60.757 83.644 1.00 21.42 184 LEU A O 1
ATOM 1348 N N . ALA A 1 185 ? 76.729 61.771 83.921 1.00 18.73 185 ALA A N 1
ATOM 1349 C CA . ALA A 1 185 ? 77.500 60.552 83.691 1.00 20.34 185 ALA A CA 1
ATOM 1350 C C . ALA A 1 185 ? 78.157 60.119 84.998 1.00 23.20 185 ALA A C 1
ATOM 1351 O O . ALA A 1 185 ? 78.777 60.940 85.673 1.00 22.77 185 ALA A O 1
ATOM 1353 N N . CYS A 1 186 ? 78.009 58.846 85.364 1.00 20.55 186 CYS A N 1
ATOM 1354 C CA . CYS A 1 186 ? 78.780 58.283 86.476 1.00 20.58 186 CYS A CA 1
ATOM 1355 C C . CYS A 1 186 ? 80.032 57.624 85.902 1.00 23.42 186 CYS A C 1
ATOM 1356 O O . CYS A 1 186 ? 79.955 56.530 85.339 1.00 22.47 186 CYS A O 1
ATOM 1359 N N . VAL A 1 187 ? 81.177 58.293 86.033 1.00 21.19 187 VAL A N 1
ATOM 1360 C CA . VAL A 1 187 ? 82.388 57.833 85.360 1.00 19.01 187 VAL A CA 1
ATOM 1361 C C . VAL A 1 187 ? 83.214 56.995 86.308 1.00 24.57 187 VAL A C 1
ATOM 1362 O O . VAL A 1 187 ? 83.674 57.468 87.362 1.00 21.95 187 VAL A O 1
ATOM 1366 N N . VAL A 1 188 ? 83.367 55.733 85.941 1.00 20.79 188 VAL A N 1
ATOM 1367 C CA . VAL A 1 188 ? 84.174 54.823 86.713 1.00 21.78 188 VAL A CA 1
ATOM 1368 C C . VAL A 1 188 ? 85.604 54.942 86.228 1.00 25.86 188 VAL A C 1
ATOM 1369 O O . VAL A 1 188 ? 85.900 54.787 85.033 1.00 22.71 188 VAL A O 1
ATOM 1373 N N . CYS A 1 189 ? 86.498 55.238 87.159 1.00 24.08 189 CYS A N 1
ATOM 1374 C CA . CYS A 1 189 ? 87.877 55.479 86.788 1.00 26.57 189 CYS A CA 1
ATOM 1375 C C . CYS A 1 189 ? 88.828 55.074 87.906 1.00 31.01 189 CYS A C 1
ATOM 1376 O O . CYS A 1 189 ? 88.396 54.702 89.009 1.00 28.38 189 CYS A O 1
ATOM 1379 N N . ARG A 1 190 ? 90.128 55.141 87.628 1.00 26.36 190 ARG A N 1
ATOM 1380 C CA . ARG A 1 190 ? 91.098 54.887 88.684 1.00 26.38 190 ARG A CA 1
ATOM 1381 C C . ARG A 1 190 ? 91.883 56.140 89.102 1.00 29.71 190 ARG A C 1
ATOM 1382 O O . ARG A 1 190 ? 92.331 56.940 88.262 1.00 24.76 190 ARG A O 1
ATOM 1390 N N . ASP A 1 191 ? 92.025 56.304 90.415 1.00 29.37 191 ASP A N 1
ATOM 1391 C CA . ASP A 1 191 ? 92.760 57.418 90.991 1.00 29.01 191 ASP A CA 1
ATOM 1392 C C . ASP A 1 191 ? 94.232 57.244 90.645 1.00 28.98 191 ASP A C 1
ATOM 1393 O O . ASP A 1 191 ? 94.832 56.214 90.945 1.00 32.19 191 ASP A O 1
ATOM 1398 N N . ALA A 1 192 ? 94.808 58.242 89.989 1.00 32.83 192 ALA A N 1
ATOM 1399 C CA . ALA A 1 192 ? 96.220 58.202 89.652 1.00 34.44 192 ALA A CA 1
ATOM 1400 C C . ALA A 1 192 ? 96.989 59.329 90.357 1.00 36.67 192 ALA A C 1
ATOM 1401 O O . ALA A 1 192 ? 98.117 59.651 89.983 1.00 37.02 192 ALA A O 1
ATOM 1403 N N . THR A 1 193 ? 96.373 59.927 91.368 1.00 34.90 193 THR A N 1
ATOM 1404 C CA . THR A 1 193 ? 97.017 60.998 92.128 1.00 38.58 193 THR A CA 1
ATOM 1405 C C . THR A 1 193 ? 98.312 60.489 92.745 1.00 39.61 193 THR A C 1
ATOM 1406 O O . THR A 1 193 ? 99.342 61.156 92.701 1.00 39.58 193 THR A O 1
ATOM 1410 N N . THR A 1 194 ? 98.239 59.297 93.322 1.00 38.04 194 THR A N 1
ATOM 1411 C CA . THR A 1 194 ? 99.414 58.583 93.787 1.00 41.21 194 THR A CA 1
ATOM 1412 C C . THR A 1 194 ? 99.426 57.231 93.090 1.00 42.43 194 THR A C 1
ATOM 1413 O O . THR A 1 194 ? 98.371 56.665 92.807 1.00 41.24 194 THR A O 1
ATOM 1417 N N . PRO A 1 195 ? 100.619 56.703 92.817 1.00 42.09 195 PRO A N 1
ATOM 1418 C CA . PRO A 1 195 ? 100.717 55.440 92.088 1.00 43.84 195 PRO A CA 1
ATOM 1419 C C . PRO A 1 195 ? 100.252 54.263 92.930 1.00 44.37 195 PRO A C 1
ATOM 1420 O O . PRO A 1 195 ? 100.252 54.333 94.162 1.00 42.77 195 PRO A O 1
ATOM 1424 N N . LEU A 1 196 ? 99.845 53.195 92.256 1.00 40.42 196 LEU A N 1
ATOM 1425 C CA . LEU A 1 196 ? 99.553 51.929 92.910 1.00 43.97 196 LEU A CA 1
ATOM 1426 C C . LEU A 1 196 ? 100.839 51.413 93.555 1.00 44.36 196 LEU A C 1
ATOM 1427 O O . LEU A 1 196 ? 101.897 51.429 92.937 1.00 44.50 196 LEU A O 1
ATOM 1432 N N . GLU A 1 197 ? 100.753 50.961 94.797 1.00 43.58 197 GLU A N 1
ATOM 1433 C CA . GLU A 1 197 ? 101.923 50.415 95.470 1.00 48.29 197 GLU A CA 1
ATOM 1434 C C . GLU A 1 197 ? 102.208 48.993 95.000 1.00 49.70 197 GLU A C 1
ATOM 1435 O O . GLU A 1 197 ? 101.332 48.322 94.454 1.00 47.33 197 GLU A O 1
ATOM 1441 N N . GLU A 1 198 ? 103.440 48.543 95.216 1.00 55.31 198 GLU A N 1
ATOM 1442 C CA . GLU A 1 198 ? 103.853 47.186 94.865 1.00 53.34 198 GLU A CA 1
ATOM 1443 C C . GLU A 1 198 ? 102.948 46.122 95.501 1.00 50.02 198 GLU A C 1
ATOM 1444 O O . GLU A 1 198 ? 102.850 46.040 96.722 1.00 49.58 198 GLU A O 1
ATOM 1450 N N . GLY A 1 199 ? 102.287 45.314 94.673 1.00 52.20 199 GLY A N 1
ATOM 1451 C CA . GLY A 1 199 ? 101.396 44.272 95.167 1.00 49.79 199 GLY A CA 1
ATOM 1452 C C . GLY A 1 199 ? 100.091 44.750 95.802 1.00 47.78 199 GLY A C 1
ATOM 1453 O O . GLY A 1 199 ? 99.397 43.983 96.482 1.00 46.96 199 GLY A O 1
ATOM 1454 N N . GLN A 1 200 ? 99.746 46.015 95.588 1.00 42.24 200 GLN A N 1
ATOM 1455 C CA . GLN A 1 200 ? 98.493 46.556 96.109 1.00 43.76 200 GLN A CA 1
ATOM 1456 C C . GLN A 1 200 ? 97.318 46.106 95.235 1.00 38.79 200 GLN A C 1
ATOM 1457 O O . GLN A 1 200 ? 97.461 45.964 94.026 1.00 34.86 200 GLN A O 1
ATOM 1463 N N . ASP A 1 201 ? 96.167 45.872 95.859 1.00 36.64 201 ASP A N 1
ATOM 1464 C CA . ASP A 1 201 ? 94.938 45.532 95.143 1.00 37.33 201 ASP A CA 1
ATOM 1465 C C . ASP A 1 201 ? 94.456 46.734 94.318 1.00 32.34 201 ASP A C 1
ATOM 1466 O O . ASP A 1 201 ? 94.163 47.783 94.872 1.00 31.59 201 ASP A O 1
ATOM 1471 N N . PRO A 1 202 ? 94.375 46.583 92.985 1.00 31.64 202 PRO A N 1
ATOM 1472 C CA . PRO A 1 202 ? 93.918 47.679 92.112 1.00 28.30 202 PRO A CA 1
ATOM 1473 C C . PRO A 1 202 ? 92.545 48.233 92.515 1.00 25.55 202 PRO A C 1
ATOM 1474 O O . PRO A 1 202 ? 92.214 49.391 92.226 1.00 28.27 202 PRO A O 1
ATOM 1478 N N . GLU A 1 203 ? 91.744 47.397 93.159 1.00 27.80 203 GLU A N 1
ATOM 1479 C CA . GLU A 1 203 ? 90.432 47.810 93.635 1.00 28.84 203 GLU A CA 1
ATOM 1480 C C . GLU A 1 203 ? 90.506 49.044 94.538 1.00 32.44 203 GLU A C 1
ATOM 1481 O O . GLU A 1 203 ? 89.572 49.850 94.572 1.00 29.86 203 GLU A O 1
ATOM 1487 N N . ASN A 1 204 ? 91.622 49.194 95.254 1.00 31.31 204 ASN A N 1
ATOM 1488 C CA . ASN A 1 204 ? 91.826 50.318 96.177 1.00 31.22 204 ASN A CA 1
ATOM 1489 C C . ASN A 1 204 ? 91.855 51.702 95.513 1.00 32.38 204 ASN A C 1
ATOM 1490 O O . ASN A 1 204 ? 91.716 52.717 96.196 1.00 31.30 204 ASN A O 1
ATOM 1495 N N . LYS A 1 205 ? 92.086 51.747 94.200 1.00 27.10 205 LYS A N 1
ATOM 1496 C CA . LYS A 1 205 ? 92.200 53.019 93.471 1.00 27.33 205 LYS A CA 1
ATOM 1497 C C . LYS A 1 205 ? 90.921 53.402 92.708 1.00 30.74 205 LYS A C 1
ATOM 1498 O O . LYS A 1 205 ? 90.823 54.498 92.131 1.00 29.48 205 LYS A O 1
ATOM 1504 N N . VAL A 1 206 ? 89.942 52.510 92.701 1.00 25.64 206 VAL A N 1
ATOM 1505 C CA . VAL A 1 206 ? 88.755 52.736 91.865 1.00 25.93 206 VAL A CA 1
ATOM 1506 C C . VAL A 1 206 ? 87.760 53.711 92.479 1.00 25.91 206 VAL A C 1
ATOM 1507 O O . VAL A 1 206 ? 87.420 53.608 93.671 1.00 25.76 206 VAL A O 1
ATOM 1511 N N . MET A 1 207 ? 87.330 54.671 91.665 1.00 24.40 207 MET A N 1
ATOM 1512 C CA . MET A 1 207 ? 86.405 55.720 92.068 1.00 22.61 207 MET A CA 1
ATOM 1513 C C . MET A 1 207 ? 85.223 55.794 91.117 1.00 26.15 207 MET A C 1
ATOM 1514 O O . MET A 1 207 ? 85.283 55.284 90.006 1.00 24.69 207 MET A O 1
ATOM 1519 N N . ILE A 1 208 ? 84.162 56.464 91.548 1.00 23.23 208 ILE A N 1
ATOM 1520 C CA . ILE A 1 208 ? 83.139 56.935 90.620 1.00 23.73 208 ILE A CA 1
ATOM 1521 C C . ILE A 1 208 ? 83.015 58.449 90.778 1.00 26.14 208 ILE A C 1
ATOM 1522 O O . ILE A 1 208 ? 82.839 58.965 91.895 1.00 25.77 208 ILE A O 1
ATOM 1527 N N . ILE A 1 209 ? 83.141 59.168 89.669 1.00 23.12 209 ILE A N 1
ATOM 1528 C CA . ILE A 1 209 ? 83.041 60.630 89.698 1.00 23.46 209 ILE A CA 1
ATOM 1529 C C . ILE A 1 209 ? 81.959 61.067 88.738 1.00 21.64 209 ILE A C 1
ATOM 1530 O O . ILE A 1 209 ? 81.928 60.613 87.593 1.00 22.23 209 ILE A O 1
ATOM 1535 N N . LEU A 1 210 ? 81.071 61.939 89.207 1.00 22.18 210 LEU A N 1
ATOM 1536 C CA . LEU A 1 210 ? 80.034 62.502 88.366 1.00 20.88 210 LEU A CA 1
ATOM 1537 C C . LEU A 1 210 ? 80.619 63.494 87.372 1.00 26.49 210 LEU A C 1
ATOM 1538 O O . LEU A 1 210 ? 81.554 64.230 87.689 1.00 23.72 210 LEU A O 1
ATOM 1543 N N . VAL A 1 211 ? 80.065 63.488 86.164 1.00 21.34 211 VAL A N 1
ATOM 1544 C CA . VAL A 1 211 ? 80.367 64.492 85.150 1.00 24.37 211 VAL A CA 1
ATOM 1545 C C . VAL A 1 211 ? 79.058 64.926 84.491 1.00 26.51 211 VAL A C 1
ATOM 1546 O O . VAL A 1 211 ? 78.361 64.115 83.869 1.00 26.26 211 VAL A O 1
ATOM 1550 N N . THR A 1 212 ? 78.728 66.208 84.622 1.00 23.98 212 THR A N 1
ATOM 1551 C CA . THR A 1 212 ? 77.486 66.732 84.068 1.00 27.56 212 THR A CA 1
ATOM 1552 C C . THR A 1 212 ? 77.776 67.453 82.763 1.00 28.46 212 THR A C 1
ATOM 1553 O O . THR A 1 212 ? 78.921 67.817 82.488 1.00 25.72 212 THR A O 1
ATOM 1557 N N . ARG A 1 213 ? 76.742 67.658 81.959 1.00 23.60 213 ARG A N 1
ATOM 1558 C CA . ARG A 1 213 ? 76.906 68.459 80.750 1.00 28.16 213 ARG A CA 1
ATOM 1559 C C . ARG A 1 213 ? 77.408 69.872 81.104 1.00 26.61 213 ARG A C 1
ATOM 1560 O O . ARG A 1 213 ? 78.239 70.431 80.399 1.00 25.36 213 ARG A O 1
ATOM 1568 N N . ALA A 1 214 ? 76.929 70.423 82.217 1.00 26.73 214 ALA A N 1
ATOM 1569 C CA . ALA A 1 214 ? 77.413 71.724 82.694 1.00 29.52 214 ALA A CA 1
ATOM 1570 C C . ALA A 1 214 ? 78.926 71.719 82.961 1.00 28.23 214 ALA A C 1
ATOM 1571 O O . ALA A 1 214 ? 79.610 72.684 82.628 1.00 32.22 214 ALA A O 1
ATOM 1573 N N . ASP A 1 215 ? 79.444 70.642 83.555 1.00 30.07 215 ASP A N 1
ATOM 1574 C CA . ASP A 1 215 ? 80.890 70.477 83.736 1.00 27.39 215 ASP A CA 1
ATOM 1575 C C . ASP A 1 215 ? 81.613 70.500 82.394 1.00 29.09 215 ASP A C 1
ATOM 1576 O O . ASP A 1 215 ? 82.631 71.178 82.233 1.00 26.29 215 ASP A O 1
ATOM 1581 N N . LEU A 1 216 ? 81.096 69.735 81.437 1.00 28.75 216 LEU A N 1
ATOM 1582 C CA . LEU A 1 216 ? 81.717 69.639 80.116 1.00 29.77 216 LEU A CA 1
ATOM 1583 C C . LEU A 1 216 ? 81.761 70.991 79.425 1.00 29.06 216 LEU A C 1
ATOM 1584 O O . LEU A 1 216 ? 82.775 71.354 78.843 1.00 33.05 216 LEU A O 1
ATOM 1589 N N . ASP A 1 217 ? 80.666 71.737 79.502 1.00 30.49 217 ASP A N 1
ATOM 1590 C CA . ASP A 1 217 ? 80.589 73.046 78.849 1.00 31.84 217 ASP A CA 1
ATOM 1591 C C . ASP A 1 217 ? 81.557 74.014 79.523 1.00 32.50 217 ASP A C 1
ATOM 1592 O O . ASP A 1 217 ? 82.195 74.835 78.868 1.00 36.30 217 ASP A O 1
ATOM 1597 N N . ARG A 1 218 ? 81.652 73.920 80.841 1.00 30.38 218 ARG A N 1
ATOM 1598 C CA . ARG A 1 218 ? 82.535 74.796 81.602 1.00 35.32 218 ARG A CA 1
ATOM 1599 C C . ARG A 1 218 ? 83.995 74.540 81.220 1.00 34.67 218 ARG A C 1
ATOM 1600 O O . ARG A 1 218 ? 84.789 75.473 81.080 1.00 36.19 218 ARG A O 1
ATOM 1608 N N . ASN A 1 219 ? 84.341 73.271 81.040 1.00 28.40 219 ASN A N 1
ATOM 1609 C CA . ASN A 1 219 ? 85.682 72.889 80.629 1.00 32.50 219 ASN A CA 1
ATOM 1610 C C . ASN A 1 219 ? 86.053 73.262 79.192 1.00 31.75 219 ASN A C 1
ATOM 1611 O O . ASN A 1 219 ? 87.232 73.249 78.843 1.00 35.86 219 ASN A O 1
ATOM 1616 N N . GLY A 1 220 ? 85.055 73.555 78.363 1.00 29.71 220 GLY A N 1
ATOM 1617 C CA . GLY A 1 220 ? 85.292 74.083 77.026 1.00 38.27 220 GLY A CA 1
ATOM 1618 C C . GLY A 1 220 ? 85.593 73.087 75.914 1.00 41.04 220 GLY A C 1
ATOM 1619 O O . GLY A 1 220 ? 85.617 71.875 76.133 1.00 34.81 220 GLY A O 1
ATOM 1620 N N . GLU A 1 221 ? 85.832 73.611 74.710 1.00 45.33 221 GLU A N 1
ATOM 1621 C CA . GLU A 1 221 ? 86.042 72.781 73.519 1.00 50.39 221 GLU A CA 1
ATOM 1622 C C . GLU A 1 221 ? 87.123 71.724 73.727 1.00 41.08 221 GLU A C 1
ATOM 1623 O O . GLU A 1 221 ? 88.160 71.986 74.341 1.00 43.27 221 GLU A O 1
ATOM 1629 N N . GLY A 1 222 ? 86.878 70.530 73.201 1.00 39.10 222 GLY A N 1
ATOM 1630 C CA . GLY A 1 222 ? 87.855 69.464 73.282 1.00 37.40 222 GLY A CA 1
ATOM 1631 C C . GLY A 1 222 ? 87.783 68.622 74.543 1.00 33.62 222 GLY A C 1
ATOM 1632 O O . GLY A 1 222 ? 88.440 67.587 74.630 1.00 37.25 222 GLY A O 1
ATOM 1633 N N . SER A 1 223 ? 86.989 69.045 75.521 1.00 31.46 223 SER A N 1
ATOM 1634 C CA . SER A 1 223 ? 86.891 68.297 76.776 1.00 29.58 223 SER A CA 1
ATOM 1635 C C . SER A 1 223 ? 86.098 66.982 76.622 1.00 27.57 223 SER A C 1
ATOM 1636 O O . SER A 1 223 ? 86.348 66.009 77.340 1.00 27.08 223 SER A O 1
ATOM 1639 N N . PHE A 1 224 ? 85.133 66.968 75.705 1.00 25.96 224 PHE A N 1
ATOM 1640 C CA . PHE A 1 224 ? 84.399 65.742 75.379 1.00 26.78 224 PHE A CA 1
ATOM 1641 C C . PHE A 1 224 ? 84.335 65.591 73.869 1.00 24.74 224 PHE A C 1
ATOM 1642 O O . PHE A 1 224 ? 84.036 66.552 73.157 1.00 29.76 224 PHE A O 1
ATOM 1650 N N . GLU A 1 225 ? 84.608 64.392 73.373 1.00 22.70 225 GLU A N 1
ATOM 1651 C CA . GLU A 1 225 ? 84.535 64.157 71.930 1.00 29.67 225 GLU A CA 1
ATOM 1652 C C . GLU A 1 225 ? 84.044 62.756 71.616 1.00 24.83 225 GLU A C 1
ATOM 1653 O O . GLU A 1 225 ? 84.492 61.787 72.227 1.00 23.36 225 GLU A O 1
ATOM 1659 N N . VAL A 1 226 ? 83.106 62.653 70.683 1.00 25.36 226 VAL A N 1
ATOM 1660 C CA . VAL A 1 226 ? 82.746 61.363 70.117 1.00 24.09 226 VAL A CA 1
ATOM 1661 C C . VAL A 1 226 ? 83.783 60.994 69.053 1.00 28.02 226 VAL A C 1
ATOM 1662 O O . VAL A 1 226 ? 83.966 61.715 68.075 1.00 24.32 226 VAL A O 1
ATOM 1666 N N . LEU A 1 227 ? 84.478 59.880 69.260 1.00 24.21 227 LEU A N 1
ATOM 1667 C CA . LEU A 1 227 ? 85.500 59.442 68.316 1.00 21.88 227 LEU A CA 1
ATOM 1668 C C . LEU A 1 227 ? 84.886 58.604 67.200 1.00 24.91 227 LEU A C 1
ATOM 1669 O O . LEU A 1 227 ? 85.258 58.754 66.044 1.00 22.95 227 LEU A O 1
ATOM 1674 N N . ARG A 1 228 ? 83.971 57.701 67.559 1.00 19.12 228 ARG A N 1
ATOM 1675 C CA . ARG A 1 228 ? 83.331 56.850 66.560 1.00 24.35 228 ARG A CA 1
ATOM 1676 C C . ARG A 1 228 ? 81.981 56.384 67.043 1.00 22.03 228 ARG A C 1
ATOM 1677 O O . ARG A 1 228 ? 81.853 55.889 68.177 1.00 21.35 228 ARG A O 1
ATOM 1685 N N . HIS A 1 229 ? 80.971 56.563 66.193 1.00 19.86 229 HIS A N 1
ATOM 1686 C CA . HIS A 1 229 ? 79.663 55.966 66.433 1.00 22.42 229 HIS A CA 1
ATOM 1687 C C . HIS A 1 229 ? 79.758 54.497 66.045 1.00 26.80 229 HIS A C 1
ATOM 1688 O O . HIS A 1 229 ? 80.254 54.168 64.965 1.00 25.09 229 HIS A O 1
ATOM 1695 N N . VAL A 1 230 ? 79.256 53.622 66.912 1.00 23.56 230 VAL A N 1
ATOM 1696 C CA . VAL A 1 230 ? 79.357 52.178 66.712 1.00 23.63 230 VAL A CA 1
ATOM 1697 C C . VAL A 1 230 ? 78.046 51.639 66.146 1.00 25.47 230 VAL A C 1
ATOM 1698 O O . VAL A 1 230 ? 76.989 51.760 66.771 1.00 27.47 230 VAL A O 1
ATOM 1702 N N . ALA A 1 231 ? 78.121 51.048 64.961 1.00 24.49 231 ALA A N 1
ATOM 1703 C CA . ALA A 1 231 ? 76.968 50.426 64.320 1.00 26.52 231 ALA A CA 1
ATOM 1704 C C . ALA A 1 231 ? 76.812 48.996 64.862 1.00 23.75 231 ALA A C 1
ATOM 1705 O O . ALA A 1 231 ? 77.787 48.249 64.963 1.00 24.03 231 ALA A O 1
ATOM 1707 N N . THR A 1 232 ? 75.581 48.627 65.205 1.00 22.67 232 THR A N 1
ATOM 1708 C CA . THR A 1 232 ? 75.298 47.365 65.888 1.00 21.83 232 THR A CA 1
ATOM 1709 C C . THR A 1 232 ? 74.155 46.652 65.141 1.00 22.81 232 THR A C 1
ATOM 1710 O O . THR A 1 232 ? 73.334 47.310 64.506 1.00 22.86 232 THR A O 1
ATOM 1714 N N . PRO A 1 233 ? 74.102 45.303 65.191 1.00 23.46 233 PRO A N 1
ATOM 1715 C CA . PRO A 1 233 ? 73.078 44.589 64.406 1.00 21.31 233 PRO A CA 1
ATOM 1716 C C . PRO A 1 233 ? 71.655 44.680 64.970 1.00 20.81 233 PRO A C 1
ATOM 1717 O O . PRO A 1 233 ? 70.700 44.457 64.227 1.00 21.93 233 PRO A O 1
ATOM 1721 N N . GLY A 1 234 ? 71.523 44.976 66.263 1.00 18.90 234 GLY A N 1
ATOM 1722 C CA . GLY A 1 234 ? 70.246 45.340 66.863 1.00 21.64 234 GLY A CA 1
ATOM 1723 C C . GLY A 1 234 ? 70.451 46.535 67.797 1.00 20.58 234 GLY A C 1
ATOM 1724 O O . GLY A 1 234 ? 71.548 47.083 67.860 1.00 18.77 234 GLY A O 1
ATOM 1725 N N . HIS A 1 235 ? 69.411 46.937 68.522 1.00 19.47 235 HIS A N 1
ATOM 1726 C CA . HIS A 1 235 ? 69.481 48.145 69.358 1.00 19.68 235 HIS A CA 1
ATOM 1727 C C . HIS A 1 235 ? 70.033 49.325 68.540 1.00 20.48 235 HIS A C 1
ATOM 1728 O O . HIS A 1 235 ? 70.946 50.040 68.973 1.00 17.81 235 HIS A O 1
ATOM 1735 N N . THR A 1 236 ? 69.465 49.520 67.357 1.00 18.88 236 THR A N 1
ATOM 1736 C CA . THR A 1 236 ? 69.998 50.486 66.388 1.00 21.21 236 THR A CA 1
ATOM 1737 C C . THR A 1 236 ? 69.701 51.955 66.743 1.00 24.51 236 THR A C 1
ATOM 1738 O O . THR A 1 236 ? 70.268 52.872 66.137 1.00 19.13 236 THR A O 1
ATOM 1742 N N . SER A 1 237 ? 68.818 52.174 67.720 1.00 19.95 237 SER A N 1
ATOM 1743 C CA . SER A 1 237 ? 68.521 53.525 68.198 1.00 17.79 237 SER A CA 1
ATOM 1744 C C . SER A 1 237 ? 69.249 53.785 69.517 1.00 19.57 237 SER A C 1
ATOM 1745 O O . SER A 1 237 ? 69.016 54.795 70.189 1.00 20.61 237 SER A O 1
ATOM 1748 N N . VAL A 1 238 ? 70.125 52.865 69.891 1.00 17.91 238 VAL A N 1
ATOM 1749 C CA . VAL A 1 238 ? 70.884 53.015 71.130 1.00 20.91 238 VAL A CA 1
ATOM 1750 C C . VAL A 1 238 ? 72.255 53.600 70.827 1.00 20.94 238 VAL A C 1
ATOM 1751 O O . VAL A 1 238 ? 72.922 53.165 69.895 1.00 21.08 238 VAL A O 1
ATOM 1755 N N . SER A 1 239 ? 72.669 54.598 71.599 1.00 18.99 239 SER A N 1
ATOM 1756 C CA . SER A 1 239 ? 73.953 55.259 71.364 1.00 18.33 239 SER A CA 1
ATOM 1757 C C . SER A 1 239 ? 74.936 55.026 72.524 1.00 21.86 239 SER A C 1
ATOM 1758 O O . SER A 1 239 ? 74.744 55.539 73.620 1.00 21.04 239 SER A O 1
ATOM 1761 N N . GLY A 1 240 ? 75.998 54.271 72.270 1.00 21.61 240 GLY A N 1
ATOM 1762 C CA . GLY A 1 240 ? 77.061 54.101 73.252 1.00 22.65 240 GLY A CA 1
ATOM 1763 C C . GLY A 1 240 ? 78.402 54.187 72.560 1.00 24.47 240 GLY A C 1
ATOM 1764 O O . GLY A 1 240 ? 79.089 53.187 72.405 1.00 23.18 240 GLY A O 1
ATOM 1765 N N . PRO A 1 241 ? 78.770 55.397 72.110 1.00 22.54 241 PRO A N 1
ATOM 1766 C CA . PRO A 1 241 ? 79.918 55.557 71.211 1.00 23.31 241 PRO A CA 1
ATOM 1767 C C . PRO A 1 241 ? 81.285 55.428 71.882 1.00 24.56 241 PRO A C 1
ATOM 1768 O O . PRO A 1 241 ? 81.403 55.402 73.110 1.00 20.73 241 PRO A O 1
ATOM 1772 N N . HIS A 1 242 ? 82.323 55.321 71.055 1.00 25.15 242 HIS A N 1
ATOM 1773 C CA . HIS A 1 242 ? 83.690 55.424 71.540 1.00 19.75 242 HIS A CA 1
ATOM 1774 C C . HIS A 1 242 ? 83.930 56.918 71.722 1.00 21.90 242 HIS A C 1
ATOM 1775 O O . HIS A 1 242 ? 83.807 57.692 70.755 1.00 20.80 242 HIS A O 1
ATOM 1782 N N . VAL A 1 243 ? 84.232 57.337 72.955 1.00 19.66 243 VAL A N 1
ATOM 1783 C CA . VAL A 1 243 ? 84.328 58.768 73.283 1.00 19.83 243 VAL A CA 1
ATOM 1784 C C . VAL A 1 243 ? 85.618 59.052 74.028 1.00 21.96 243 VAL A C 1
ATOM 1785 O O . VAL A 1 243 ? 86.291 58.125 74.482 1.00 21.13 243 VAL A O 1
ATOM 1789 N N . ARG A 1 244 ? 85.965 60.330 74.158 1.00 23.77 244 ARG A N 1
ATOM 1790 C CA . ARG A 1 244 ? 87.159 60.729 74.914 1.00 25.14 244 ARG A CA 1
ATOM 1791 C C . ARG A 1 244 ? 86.877 61.920 75.838 1.00 22.75 244 ARG A C 1
ATOM 1792 O O . ARG A 1 244 ? 86.324 62.942 75.419 1.00 25.65 244 ARG A O 1
ATOM 1800 N N . TYR A 1 245 ? 87.228 61.751 77.107 1.00 21.61 245 TYR A N 1
ATOM 1801 C CA . TYR A 1 245 ? 87.241 62.834 78.084 1.00 23.18 245 TYR A CA 1
ATOM 1802 C C . TYR A 1 245 ? 88.672 63.368 78.158 1.00 23.43 245 TYR A C 1
ATOM 1803 O O . TYR A 1 245 ? 89.599 62.607 78.433 1.00 24.64 245 TYR A O 1
ATOM 1812 N N . THR A 1 246 ? 88.859 64.659 77.909 1.00 25.93 246 THR A N 1
ATOM 1813 C CA . THR A 1 246 ? 90.197 65.247 77.994 1.00 25.71 246 THR A CA 1
ATOM 1814 C C . THR A 1 246 ? 90.274 66.389 78.994 1.00 27.87 246 THR A C 1
ATOM 1815 O O . THR A 1 246 ? 89.573 67.384 78.857 1.00 28.70 246 THR A O 1
ATOM 1819 N N . ASN A 1 247 ? 91.158 66.240 79.977 1.00 31.49 247 ASN A N 1
ATOM 1820 C CA . ASN A 1 247 ? 91.311 67.210 81.062 1.00 32.23 247 ASN A CA 1
ATOM 1821 C C . ASN A 1 247 ? 90.000 67.802 81.562 1.00 31.43 247 ASN A C 1
ATOM 1822 O O . ASN A 1 247 ? 89.833 69.024 81.636 1.00 29.32 247 ASN A O 1
ATOM 1827 N N . VAL A 1 248 ? 89.073 66.917 81.917 1.00 28.54 248 VAL A N 1
ATOM 1828 C CA . VAL A 1 248 ? 87.793 67.334 82.447 1.00 26.89 248 VAL A CA 1
ATOM 1829 C C . VAL A 1 248 ? 87.934 67.575 83.941 1.00 26.80 248 VAL A C 1
ATOM 1830 O O . VAL A 1 248 ? 88.120 66.634 84.713 1.00 30.78 248 VAL A O 1
ATOM 1834 N N . ARG A 1 249 ? 87.829 68.834 84.352 1.00 27.58 249 ARG A N 1
ATOM 1835 C CA . ARG A 1 249 ? 88.026 69.179 85.752 1.00 30.42 249 ARG A CA 1
ATOM 1836 C C . ARG A 1 249 ? 86.699 69.379 86.466 1.00 28.55 249 ARG A C 1
ATOM 1837 O O . ARG A 1 249 ? 85.828 70.105 85.986 1.00 28.86 249 ARG A O 1
ATOM 1845 N N . VAL A 1 250 ? 86.554 68.742 87.626 1.00 26.57 250 VAL A N 1
ATOM 1846 C CA . VAL A 1 250 ? 85.333 68.887 88.403 1.00 29.22 250 VAL A CA 1
ATOM 1847 C C . VAL A 1 250 ? 85.651 69.128 89.882 1.00 26.32 250 VAL A C 1
ATOM 1848 O O . VAL A 1 250 ? 86.689 68.693 90.389 1.00 29.89 250 VAL A O 1
ATOM 1852 N N . PRO A 1 251 ? 84.754 69.829 90.571 1.00 25.77 251 PRO A N 1
ATOM 1853 C CA . PRO A 1 251 ? 84.953 70.104 91.996 1.00 31.04 251 PRO A CA 1
ATOM 1854 C C . PRO A 1 251 ? 84.777 68.826 92.810 1.00 34.36 251 PRO A C 1
ATOM 1855 O O . PRO A 1 251 ? 84.294 67.799 92.301 1.00 27.41 251 PRO A O 1
ATOM 1859 N N . THR A 1 252 ? 85.171 68.876 94.072 1.00 28.73 252 THR A N 1
ATOM 1860 C CA . THR A 1 252 ? 85.200 67.671 94.882 1.00 26.95 252 THR A CA 1
ATOM 1861 C C . THR A 1 252 ? 83.800 67.159 95.216 1.00 27.66 252 THR A C 1
ATOM 1862 O O . THR A 1 252 ? 83.623 65.977 95.495 1.00 27.78 252 THR A O 1
ATOM 1866 N N . LYS A 1 253 ? 82.800 68.031 95.176 1.00 28.70 253 LYS A N 1
ATOM 1867 C CA . LYS A 1 253 ? 81.427 67.564 95.377 1.00 31.45 253 LYS A CA 1
ATOM 1868 C C . LYS A 1 253 ? 81.035 66.510 94.333 1.00 31.70 253 LYS A C 1
ATOM 1869 O O . LYS A 1 253 ? 80.151 65.691 94.583 1.00 27.23 253 LYS A O 1
ATOM 1875 N N . ASN A 1 254 ? 81.696 66.533 93.171 1.00 29.41 254 ASN A N 1
ATOM 1876 C CA . ASN A 1 254 ? 81.370 65.599 92.083 1.00 27.20 254 ASN A CA 1
ATOM 1877 C C . ASN A 1 254 ? 81.779 64.158 92.372 1.00 28.78 254 ASN A C 1
ATOM 1878 O O . ASN A 1 254 ? 81.333 63.227 91.687 1.00 25.27 254 ASN A O 1
ATOM 1883 N N . VAL A 1 255 ? 82.661 63.961 93.350 1.00 25.06 255 VAL A N 1
ATOM 1884 C CA . VAL A 1 255 ? 83.081 62.606 93.689 1.00 24.32 255 VAL A CA 1
ATOM 1885 C C . VAL A 1 255 ? 81.936 61.857 94.375 1.00 29.01 255 VAL A C 1
ATOM 1886 O O . VAL A 1 255 ? 81.431 62.297 95.413 1.00 24.59 255 VAL A O 1
ATOM 1890 N N . LEU A 1 256 ? 81.514 60.742 93.778 1.00 28.00 256 LEU A N 1
ATOM 1891 C CA . LEU A 1 256 ? 80.441 59.927 94.340 1.00 28.14 256 LEU A CA 1
ATOM 1892 C C . LEU A 1 256 ? 81.008 58.815 95.202 1.00 28.04 256 LEU A C 1
ATOM 1893 O O . LEU A 1 256 ? 80.556 58.602 96.326 1.00 29.65 256 LEU A O 1
ATOM 1898 N N . CYS A 1 257 ? 81.985 58.092 94.667 1.00 25.19 257 CYS A N 1
ATOM 1899 C CA . CYS A 1 257 ? 82.705 57.088 95.442 1.00 27.50 257 CYS A CA 1
ATOM 1900 C C . CYS A 1 257 ? 84.177 57.400 95.425 1.00 28.53 257 CYS A C 1
ATOM 1901 O O . CYS A 1 257 ? 84.801 57.382 94.363 1.00 26.58 257 CYS A O 1
ATOM 1904 N N . PRO A 1 258 ? 84.739 57.688 96.608 1.00 28.59 258 PRO A N 1
ATOM 1905 C CA . PRO A 1 258 ? 86.168 57.965 96.745 1.00 30.04 258 PRO A CA 1
ATOM 1906 C C . PRO A 1 258 ? 86.971 56.719 96.412 1.00 29.31 258 PRO A C 1
ATOM 1907 O O . PRO A 1 258 ? 86.440 55.601 96.444 1.00 27.95 258 PRO A O 1
ATOM 1911 N N . ALA A 1 259 ? 88.253 56.908 96.129 1.00 29.25 259 ALA A N 1
ATOM 1912 C CA . ALA A 1 259 ? 89.101 55.794 95.734 1.00 25.92 259 ALA A CA 1
ATOM 1913 C C . ALA A 1 259 ? 88.983 54.615 96.692 1.00 31.39 259 ALA A C 1
ATOM 1914 O O . ALA A 1 259 ? 89.108 54.766 97.913 1.00 33.38 259 ALA A O 1
ATOM 1916 N N . GLY A 1 260 ? 88.740 53.433 96.138 1.00 28.16 260 GLY A N 1
ATOM 1917 C CA . GLY A 1 260 ? 88.615 52.246 96.957 1.00 31.31 260 GLY A CA 1
ATOM 1918 C C . GLY A 1 260 ? 87.182 51.875 97.288 1.00 29.70 260 GLY A C 1
ATOM 1919 O O . GLY A 1 260 ? 86.922 50.798 97.822 1.00 31.54 260 GLY A O 1
ATOM 1920 N N . GLN A 1 261 ? 86.243 52.753 96.970 1.00 31.30 261 GLN A N 1
ATOM 1921 C CA . GLN A 1 261 ? 84.832 52.440 97.188 1.00 30.81 261 GLN A CA 1
ATOM 1922 C C . GLN A 1 261 ? 84.067 52.274 95.872 1.00 32.20 261 GLN A C 1
ATOM 1923 O O . GLN A 1 261 ? 82.953 51.759 95.861 1.00 29.83 261 GLN A O 1
ATOM 1929 N N . GLY A 1 262 ? 84.668 52.710 94.767 1.00 31.11 262 GLY A N 1
ATOM 1930 C CA . GLY A 1 262 ? 83.984 52.736 93.478 1.00 25.45 262 GLY A CA 1
ATOM 1931 C C . GLY A 1 262 ? 83.593 51.380 92.915 1.00 26.52 262 GLY A C 1
ATOM 1932 O O . GLY A 1 262 ? 82.490 51.210 92.402 1.00 28.17 262 GLY A O 1
ATOM 1933 N N . ALA A 1 263 ? 84.496 50.412 92.984 1.00 24.66 263 ALA A N 1
ATOM 1934 C CA . ALA A 1 263 ? 84.237 49.105 92.384 1.00 27.83 263 ALA A CA 1
ATOM 1935 C C . ALA A 1 263 ? 83.011 48.408 92.995 1.00 31.94 263 ALA A C 1
ATOM 1936 O O . ALA A 1 263 ? 82.181 47.844 92.270 1.00 31.62 263 ALA A O 1
ATOM 1938 N N . LYS A 1 264 ? 82.894 48.450 94.321 1.00 31.07 264 LYS A N 1
ATOM 1939 C CA . LYS A 1 264 ? 81.773 47.813 95.017 1.00 31.27 264 LYS A CA 1
ATOM 1940 C C . LYS A 1 264 ? 80.424 48.432 94.627 1.00 27.88 264 LYS A C 1
ATOM 1941 O O . LYS A 1 264 ? 79.425 47.735 94.496 1.00 27.71 264 LYS A O 1
ATOM 1947 N N . VAL A 1 265 ? 80.397 49.743 94.433 1.00 25.99 265 VAL A N 1
ATOM 1948 C CA . VAL A 1 265 ? 79.167 50.399 94.015 1.00 25.27 265 VAL A CA 1
ATOM 1949 C C . VAL A 1 265 ? 78.850 50.058 92.551 1.00 28.95 265 VAL A C 1
ATOM 1950 O O . VAL A 1 265 ? 77.696 49.778 92.211 1.00 27.66 265 VAL A O 1
ATOM 1954 N N . ALA A 1 266 ? 79.862 50.056 91.688 1.00 24.25 266 ALA A N 1
ATOM 1955 C CA . ALA A 1 266 ? 79.616 49.730 90.271 1.00 27.04 266 ALA A CA 1
ATOM 1956 C C . ALA A 1 266 ? 79.052 48.314 90.129 1.00 26.35 266 ALA A C 1
ATOM 1957 O O . ALA A 1 266 ? 78.075 48.077 89.410 1.00 27.69 266 ALA A O 1
ATOM 1959 N N . PHE A 1 267 ? 79.669 47.371 90.824 1.00 27.71 267 PHE A N 1
ATOM 1960 C CA . PHE A 1 267 ? 79.229 45.990 90.762 1.00 27.92 267 PHE A CA 1
ATOM 1961 C C . PHE A 1 267 ? 77.893 45.827 91.461 1.00 25.53 267 PHE A C 1
ATOM 1962 O O . PHE A 1 267 ? 77.132 44.936 91.129 1.00 29.82 267 PHE A O 1
ATOM 1970 N N . GLY A 1 268 ? 77.609 46.692 92.428 1.00 28.04 268 GLY A N 1
ATOM 1971 C CA . GLY A 1 268 ? 76.302 46.698 93.056 1.00 27.08 268 GLY A CA 1
ATOM 1972 C C . GLY A 1 268 ? 75.258 47.089 92.029 1.00 24.87 268 GLY A C 1
ATOM 1973 O O . GLY A 1 268 ? 74.185 46.482 91.944 1.00 25.84 268 GLY A O 1
ATOM 1974 N N . ALA A 1 269 ? 75.564 48.122 91.252 1.00 22.91 269 ALA A N 1
ATOM 1975 C CA . ALA A 1 269 ? 74.673 48.542 90.183 1.00 24.72 269 ALA A CA 1
ATOM 1976 C C . ALA A 1 269 ? 74.468 47.374 89.206 1.00 24.46 269 ALA A C 1
ATOM 1977 O O . ALA A 1 269 ? 73.340 47.096 88.791 1.00 24.69 269 ALA A O 1
ATOM 1979 N N . PHE A 1 270 ? 75.548 46.667 88.872 1.00 26.22 270 PHE A N 1
ATOM 1980 C CA . PHE A 1 270 ? 75.449 45.563 87.920 1.00 23.77 270 PHE A CA 1
ATOM 1981 C C . PHE A 1 270 ? 74.755 44.326 88.486 1.00 25.68 270 PHE A C 1
ATOM 1982 O O . PHE A 1 270 ? 74.313 43.470 87.721 1.00 24.00 270 PHE A O 1
ATOM 1990 N N . ASP A 1 271 ? 74.662 44.216 89.813 1.00 21.82 271 ASP A N 1
ATOM 1991 C CA . ASP A 1 271 ? 73.866 43.131 90.410 1.00 25.36 271 ASP A CA 1
ATOM 1992 C C . ASP A 1 271 ? 72.356 43.344 90.189 1.00 23.54 271 ASP A C 1
ATOM 1993 O O . ASP A 1 271 ? 71.630 42.407 89.864 1.00 24.42 271 ASP A O 1
ATOM 1998 N N . GLY A 1 272 ? 71.893 44.578 90.373 1.00 22.84 272 GLY A N 1
ATOM 1999 C CA . GLY A 1 272 ? 70.515 44.927 90.082 1.00 25.39 272 GLY A CA 1
ATOM 2000 C C . GLY A 1 272 ? 70.213 44.795 88.593 1.00 24.12 272 GLY A C 1
ATOM 2001 O O . GLY A 1 272 ? 69.172 44.261 88.191 1.00 25.03 272 GLY A O 1
ATOM 2002 N N . SER A 1 273 ? 71.126 45.279 87.765 1.00 24.67 273 SER A N 1
ATOM 2003 C CA . SER A 1 273 ? 70.907 45.259 86.321 1.00 24.05 273 SER A CA 1
ATOM 2004 C C . SER A 1 273 ? 70.848 43.819 85.796 1.00 25.45 273 SER A C 1
ATOM 2005 O O . SER A 1 273 ? 70.136 43.531 84.829 1.00 23.36 273 SER A O 1
ATOM 2008 N N . ALA A 1 274 ? 71.601 42.927 86.440 1.00 22.39 274 ALA A N 1
ATOM 2009 C CA . ALA A 1 274 ? 71.610 41.502 86.080 1.00 25.61 274 ALA A CA 1
ATOM 2010 C C . ALA A 1 274 ? 70.199 40.896 86.140 1.00 22.27 274 ALA A C 1
ATOM 2011 O O . ALA A 1 274 ? 69.812 40.094 85.283 1.00 20.13 274 ALA A O 1
ATOM 2013 N N . VAL A 1 275 ? 69.444 41.271 87.166 1.00 21.55 275 VAL A N 1
ATOM 2014 C CA . VAL A 1 275 ? 68.063 40.803 87.306 1.00 22.80 275 VAL A CA 1
ATOM 2015 C C . VAL A 1 275 ? 67.236 41.288 86.121 1.00 20.07 275 VAL A C 1
ATOM 2016 O O . VAL A 1 275 ? 66.448 40.541 85.541 1.00 22.38 275 VAL A O 1
ATOM 2020 N N . LEU A 1 276 ? 67.437 42.548 85.751 1.00 22.37 276 LEU A N 1
ATOM 2021 C CA . LEU A 1 276 ? 66.643 43.168 84.695 1.00 23.41 276 LEU A CA 1
ATOM 2022 C C . LEU A 1 276 ? 67.029 42.629 83.318 1.00 21.30 276 LEU A C 1
ATOM 2023 O O . LEU A 1 276 ? 66.199 42.580 82.423 1.00 19.77 276 LEU A O 1
ATOM 2028 N N . VAL A 1 277 ? 68.284 42.216 83.163 1.00 21.59 277 VAL A N 1
ATOM 2029 C CA . VAL A 1 277 ? 68.706 41.501 81.959 1.00 22.18 277 VAL A CA 1
ATOM 2030 C C . VAL A 1 277 ? 67.983 40.153 81.844 1.00 23.30 277 VAL A C 1
ATOM 2031 O O . VAL A 1 277 ? 67.627 39.712 80.739 1.00 22.29 277 VAL A O 1
ATOM 2035 N N . GLY A 1 278 ? 67.754 39.510 82.986 1.00 20.62 278 GLY A N 1
ATOM 2036 C CA . GLY A 1 278 ? 66.923 38.316 83.021 1.00 20.15 278 GLY A CA 1
ATOM 2037 C C . GLY A 1 278 ? 65.578 38.636 82.389 1.00 21.11 278 GLY A C 1
ATOM 2038 O O . GLY A 1 278 ? 65.098 37.956 81.467 1.00 21.04 278 GLY A O 1
ATOM 2039 N N . ALA A 1 279 ? 64.993 39.737 82.837 1.00 19.09 279 ALA A N 1
ATOM 2040 C CA . ALA A 1 279 ? 63.685 40.119 82.349 1.00 19.54 279 ALA A CA 1
ATOM 2041 C C . ALA A 1 279 ? 63.705 40.497 80.861 1.00 18.59 279 ALA A C 1
ATOM 2042 O O . ALA A 1 279 ? 62.729 40.241 80.147 1.00 19.03 279 ALA A O 1
ATOM 2044 N N . MET A 1 280 ? 64.800 41.090 80.385 1.00 18.43 280 MET A N 1
ATOM 2045 C CA . MET A 1 280 ? 64.919 41.373 78.936 1.00 18.83 280 MET A CA 1
ATOM 2046 C C . MET A 1 280 ? 64.909 40.072 78.150 1.00 21.05 280 MET A C 1
ATOM 2047 O O . MET A 1 280 ? 64.303 39.972 77.069 1.00 20.74 280 MET A O 1
ATOM 2052 N N . GLY A 1 281 ? 65.627 39.090 78.676 1.00 18.25 281 GLY A N 1
ATOM 2053 C CA . GLY A 1 281 ? 65.634 37.757 78.099 1.00 20.32 281 GLY A CA 1
ATOM 2054 C C . GLY A 1 281 ? 64.234 37.165 77.996 1.00 19.27 281 GLY A C 1
ATOM 2055 O O . GLY A 1 281 ? 63.838 36.656 76.936 1.00 18.87 281 GLY A O 1
ATOM 2056 N N . VAL A 1 282 ? 63.485 37.226 79.096 1.00 16.72 282 VAL A N 1
ATOM 2057 C CA . VAL A 1 282 ? 62.115 36.720 79.117 1.00 19.49 282 VAL A CA 1
ATOM 2058 C C . VAL A 1 282 ? 61.254 37.414 78.071 1.00 18.73 282 VAL A C 1
ATOM 2059 O O . VAL A 1 282 ? 60.457 36.774 77.382 1.00 19.14 282 VAL A O 1
ATOM 2063 N N . GLY A 1 283 ? 61.410 38.731 77.959 1.00 20.12 283 GLY A N 1
ATOM 2064 C CA . GLY A 1 283 ? 60.626 39.504 77.006 1.00 18.36 283 GLY A CA 1
ATOM 2065 C C . GLY A 1 283 ? 60.879 39.095 75.562 1.00 19.90 283 GLY A C 1
ATOM 2066 O O . GLY A 1 283 ? 59.947 38.973 74.765 1.00 18.32 283 GLY A O 1
ATOM 2067 N N . LEU A 1 284 ? 62.145 38.905 75.203 1.00 18.87 284 LEU A N 1
ATOM 2068 C CA . LEU A 1 284 ? 62.448 38.473 73.839 1.00 20.96 284 LEU A CA 1
ATOM 2069 C C . LEU A 1 284 ? 61.932 37.057 73.587 1.00 17.53 284 LEU A C 1
ATOM 2070 O O . LEU A 1 284 ? 61.481 36.753 72.492 1.00 18.93 284 LEU A O 1
ATOM 2075 N N . MET A 1 285 ? 62.026 36.194 74.598 1.00 19.47 285 MET A N 1
ATOM 2076 C CA . MET A 1 285 ? 61.567 34.813 74.453 1.00 18.35 285 MET A CA 1
ATOM 2077 C C . MET A 1 285 ? 60.067 34.782 74.239 1.00 20.52 285 MET A C 1
ATOM 2078 O O . MET A 1 285 ? 59.568 34.094 73.347 1.00 19.56 285 MET A O 1
ATOM 2083 N N . ARG A 1 286 ? 59.353 35.544 75.057 1.00 18.99 286 ARG A N 1
ATOM 2084 C CA . ARG A 1 286 ? 57.913 35.716 74.886 1.00 21.06 286 ARG A CA 1
ATOM 2085 C C . ARG A 1 286 ? 57.596 36.229 73.477 1.00 20.28 286 ARG A C 1
ATOM 2086 O O . ARG A 1 286 ? 56.729 35.694 72.790 1.00 20.53 286 ARG A O 1
ATOM 2094 N N . ALA A 1 287 ? 58.306 37.265 73.033 1.00 19.13 287 ALA A N 1
ATOM 2095 C CA . ALA A 1 287 ? 58.047 37.798 71.690 1.00 19.19 287 ALA A CA 1
ATOM 2096 C C . ALA A 1 287 ? 58.312 36.752 70.599 1.00 20.46 287 ALA A C 1
ATOM 2097 O O . ALA A 1 287 ? 57.559 36.651 69.643 1.00 21.14 287 ALA A O 1
ATOM 2099 N N . ALA A 1 288 ? 59.393 35.993 70.739 1.00 19.06 288 ALA A N 1
ATOM 2100 C CA . ALA A 1 288 ? 59.729 34.987 69.736 1.00 20.63 288 ALA A CA 1
ATOM 2101 C C . ALA A 1 288 ? 58.677 33.879 69.728 1.00 20.28 288 ALA A C 1
ATOM 2102 O O . ALA A 1 288 ? 58.202 33.457 68.664 1.00 20.09 288 ALA A O 1
ATOM 2104 N N . PHE A 1 289 ? 58.304 33.417 70.919 1.00 20.51 289 PHE A N 1
ATOM 2105 C CA . PHE A 1 289 ? 57.261 32.399 71.029 1.00 21.79 289 PHE A CA 1
ATOM 2106 C C . PHE A 1 289 ? 55.948 32.893 70.413 1.00 21.13 289 PHE A C 1
ATOM 2107 O O . PHE A 1 289 ? 55.325 32.191 69.620 1.00 22.24 289 PHE A O 1
ATOM 2115 N N . ASP A 1 290 ? 55.526 34.098 70.783 1.00 21.19 290 ASP A N 1
ATOM 2116 C CA . ASP A 1 290 ? 54.283 34.666 70.260 1.00 22.85 290 ASP A CA 1
ATOM 2117 C C . ASP A 1 290 ? 54.273 34.800 68.745 1.00 24.66 290 ASP A C 1
ATOM 2118 O O . ASP A 1 290 ? 53.265 34.500 68.102 1.00 21.93 290 ASP A O 1
ATOM 2123 N N . ALA A 1 291 ? 55.377 35.281 68.177 1.00 22.93 291 ALA A N 1
ATOM 2124 C CA . ALA A 1 291 ? 55.451 35.465 66.727 1.00 22.04 291 ALA A CA 1
ATOM 2125 C C . ALA A 1 291 ? 55.421 34.126 65.969 1.00 24.00 291 ALA A C 1
ATOM 2126 O O . ALA A 1 291 ? 54.789 34.010 64.919 1.00 25.06 291 ALA A O 1
ATOM 2128 N N . ALA A 1 292 ? 56.091 33.118 66.508 1.00 22.96 292 ALA A N 1
ATOM 2129 C CA . ALA A 1 292 ? 56.079 31.780 65.901 1.00 23.39 292 ALA A CA 1
ATOM 2130 C C . ALA A 1 292 ? 54.705 31.109 66.011 1.00 25.36 292 ALA A C 1
ATOM 2131 O O . ALA A 1 292 ? 54.230 30.473 65.058 1.00 25.64 292 ALA A O 1
ATOM 2133 N N . LEU A 1 293 ? 54.071 31.251 67.170 1.00 23.04 293 LEU A N 1
ATOM 2134 C CA . LEU A 1 293 ? 52.735 30.699 67.387 1.00 24.32 293 LEU A CA 1
ATOM 2135 C C . LEU A 1 293 ? 51.740 31.372 66.451 1.00 27.60 293 LEU A C 1
ATOM 2136 O O . LEU A 1 293 ? 50.884 30.718 65.866 1.00 31.66 293 LEU A O 1
ATOM 2141 N N . LYS A 1 294 ? 51.869 32.684 66.294 1.00 27.60 294 LYS A N 1
ATOM 2142 C CA . LYS A 1 294 ? 51.023 33.433 65.372 1.00 27.21 294 LYS A CA 1
ATOM 2143 C C . LYS A 1 294 ? 51.184 32.921 63.935 1.00 36.49 294 LYS A C 1
ATOM 2144 O O . LYS A 1 294 ? 50.204 32.688 63.227 1.00 34.57 294 LYS A O 1
ATOM 2150 N N . PHE A 1 295 ? 52.431 32.764 63.511 1.00 31.16 295 PHE A N 1
ATOM 2151 C CA . PHE A 1 295 ? 52.745 32.230 62.193 1.00 34.06 295 PHE A CA 1
ATOM 2152 C C . PHE A 1 295 ? 52.138 30.832 62.032 1.00 31.52 295 PHE A C 1
ATOM 2153 O O . PHE A 1 295 ? 51.503 30.536 61.028 1.00 36.95 295 PHE A O 1
ATOM 2161 N N . ALA A 1 296 ? 52.295 29.985 63.040 1.00 33.23 296 ALA A N 1
ATOM 2162 C CA . ALA A 1 296 ? 51.768 28.624 62.968 1.00 33.86 296 ALA A CA 1
ATOM 2163 C C . ALA A 1 296 ? 50.244 28.576 62.896 1.00 43.56 296 ALA A C 1
ATOM 2164 O O . ALA A 1 296 ? 49.668 27.753 62.170 1.00 41.35 296 ALA A O 1
ATOM 2166 N N . LYS A 1 297 ? 49.586 29.433 63.669 1.00 36.20 297 LYS A N 1
ATOM 2167 C CA . LYS A 1 297 ? 48.126 29.382 63.726 1.00 42.33 297 LYS A CA 1
ATOM 2168 C C . LYS A 1 297 ? 47.474 29.950 62.463 1.00 46.68 297 LYS A C 1
ATOM 2169 O O . LYS A 1 297 ? 46.299 29.698 62.199 1.00 50.90 297 LYS A O 1
ATOM 2175 N N . GLU A 1 298 ? 48.241 30.677 61.657 1.00 45.17 298 GLU A N 1
ATOM 2176 C CA . GLU A 1 298 ? 47.682 31.252 60.438 1.00 41.42 298 GLU A CA 1
ATOM 2177 C C . GLU A 1 298 ? 48.323 30.715 59.148 1.00 47.28 298 GLU A C 1
ATOM 2178 O O . GLU A 1 298 ? 47.904 31.081 58.052 1.00 51.57 298 GLU A O 1
ATOM 2184 N N . ASP A 1 299 ? 49.326 29.845 59.276 1.00 45.83 299 ASP A N 1
ATOM 2185 C CA . ASP A 1 299 ? 50.060 29.340 58.106 1.00 44.49 299 ASP A CA 1
ATOM 2186 C C . ASP A 1 299 ? 50.458 27.860 58.255 1.00 47.16 299 ASP A C 1
ATOM 2187 O O . ASP A 1 299 ? 51.408 27.530 58.975 1.00 40.91 299 ASP A O 1
ATOM 2192 N N . ASN A 1 300 ? 49.740 26.969 57.572 1.00 46.72 300 ASN A N 1
ATOM 2193 C CA . ASN A 1 300 ? 50.066 25.539 57.634 1.00 48.06 300 ASN A CA 1
ATOM 2194 C C . ASN A 1 300 ? 51.151 25.098 56.636 1.00 48.39 300 ASN A C 1
ATOM 2195 O O . ASN A 1 300 ? 51.404 23.899 56.467 1.00 46.80 300 ASN A O 1
ATOM 2200 N N . ARG A 1 301 ? 51.784 26.075 55.987 1.00 41.28 301 ARG A N 1
ATOM 2201 C CA . ARG A 1 301 ? 52.898 25.808 55.084 1.00 44.21 301 ARG A CA 1
ATOM 2202 C C . ARG A 1 301 ? 52.479 24.874 53.938 1.00 46.57 301 ARG A C 1
ATOM 2203 O O . ARG A 1 301 ? 53.280 24.066 53.459 1.00 42.56 301 ARG A O 1
ATOM 2211 N N . GLY A 1 302 ? 51.219 24.990 53.515 1.00 47.98 302 GLY A N 1
ATOM 2212 C CA . GLY A 1 302 ? 50.680 24.195 52.421 1.00 48.24 302 GLY A CA 1
ATOM 2213 C C . GLY A 1 302 ? 50.372 22.751 52.789 1.00 50.78 302 GLY A C 1
ATOM 2214 O O . GLY A 1 302 ? 50.329 21.875 51.920 1.00 52.50 302 GLY A O 1
ATOM 2215 N N . GLY A 1 303 ? 50.143 22.497 54.075 1.00 46.75 303 GLY A N 1
ATOM 2216 C CA . GLY A 1 303 ? 49.995 21.137 54.558 1.00 50.01 303 GLY A CA 1
ATOM 2217 C C . GLY A 1 303 ? 48.579 20.590 54.514 1.00 49.61 303 GLY A C 1
ATOM 2218 O O . GLY A 1 303 ? 47.619 21.309 54.227 1.00 47.35 303 GLY A O 1
ATOM 2219 N N . ALA A 1 304 ? 48.461 19.297 54.797 1.00 48.38 304 ALA A N 1
ATOM 2220 C CA . ALA A 1 304 ? 47.162 18.649 54.942 1.00 53.62 304 ALA A CA 1
ATOM 2221 C C . ALA A 1 304 ? 46.607 18.887 56.351 1.00 55.80 304 ALA A C 1
ATOM 2222 O O . ALA A 1 304 ? 45.413 18.706 56.603 1.00 56.08 304 ALA A O 1
ATOM 2224 N N . VAL A 1 305 ? 47.488 19.290 57.263 1.00 49.61 305 VAL A N 1
ATOM 2225 C CA . VAL A 1 305 ? 47.102 19.584 58.641 1.00 53.98 305 VAL A CA 1
ATOM 2226 C C . VAL A 1 305 ? 47.667 20.942 59.057 1.00 51.91 305 VAL A C 1
ATOM 2227 O O . VAL A 1 305 ? 48.521 21.502 58.362 1.00 48.66 305 VAL A O 1
ATOM 2231 N N . PRO A 1 306 ? 47.173 21.491 60.178 1.00 54.02 306 PRO A N 1
ATOM 2232 C CA . PRO A 1 306 ? 47.732 22.735 60.725 1.00 50.61 306 PRO A CA 1
ATOM 2233 C C . PRO A 1 306 ? 49.219 22.581 61.032 1.00 40.34 306 PRO A C 1
ATOM 2234 O O . PRO A 1 306 ? 49.672 21.468 61.323 1.00 45.57 306 PRO A O 1
ATOM 2238 N N . LEU A 1 307 ? 49.971 23.673 60.969 1.00 42.17 307 LEU A N 1
ATOM 2239 C CA . LEU A 1 307 ? 51.403 23.604 61.228 1.00 40.93 307 LEU A CA 1
ATOM 2240 C C . LEU A 1 307 ? 51.684 23.052 62.634 1.00 37.64 307 LEU A C 1
ATOM 2241 O O . LEU A 1 307 ? 52.646 22.316 62.836 1.00 37.08 307 LEU A O 1
ATOM 2246 N N . LEU A 1 308 ? 50.827 23.366 63.601 1.00 40.93 308 LEU A N 1
ATOM 2247 C CA . LEU A 1 308 ? 51.028 22.848 64.956 1.00 37.86 308 LEU A CA 1
ATOM 2248 C C . LEU A 1 308 ? 50.844 21.331 65.069 1.00 44.80 308 LEU A C 1
ATOM 2249 O O . LEU A 1 308 ? 51.220 20.731 66.079 1.00 40.27 308 LEU A O 1
ATOM 2254 N N . GLU A 1 309 ? 50.301 20.695 64.033 1.00 40.76 309 GLU A N 1
ATOM 2255 C CA . GLU A 1 309 ? 50.155 19.245 64.093 1.00 41.66 309 GLU A CA 1
ATOM 2256 C C . GLU A 1 309 ? 51.413 18.469 63.728 1.00 44.17 309 GLU A C 1
ATOM 2257 O O . GLU A 1 309 ? 51.478 17.255 63.933 1.00 45.09 309 GLU A O 1
ATOM 2263 N N . ARG A 1 310 ? 52.420 19.173 63.220 1.00 41.91 310 ARG A N 1
ATOM 2264 C CA . ARG A 1 310 ? 53.723 18.561 62.997 1.00 41.60 310 ARG A CA 1
ATOM 2265 C C . ARG A 1 310 ? 54.456 18.435 64.321 1.00 39.68 310 ARG A C 1
ATOM 2266 O O . ARG A 1 310 ? 54.812 19.446 64.930 1.00 40.57 310 ARG A O 1
ATOM 2274 N N . GLN A 1 311 ? 54.696 17.204 64.769 1.00 40.38 311 GLN A N 1
ATOM 2275 C CA . GLN A 1 311 ? 55.446 16.987 66.000 1.00 39.73 311 GLN A CA 1
ATOM 2276 C C . GLN A 1 311 ? 56.735 17.815 66.037 1.00 43.07 311 GLN A C 1
ATOM 2277 O O . GLN A 1 311 ? 57.145 18.284 67.104 1.00 32.76 311 GLN A O 1
ATOM 2283 N N . ALA A 1 312 ? 57.373 17.974 64.876 1.00 37.27 312 ALA A N 1
ATOM 2284 C CA . ALA A 1 312 ? 58.666 18.653 64.801 1.00 40.70 312 ALA A CA 1
ATOM 2285 C C . ALA A 1 312 ? 58.530 20.122 65.185 1.00 31.89 312 ALA A C 1
ATOM 2286 O O . ALA A 1 312 ? 59.273 20.619 66.024 1.00 31.15 312 ALA A O 1
ATOM 2288 N N . PHE A 1 313 ? 57.578 20.799 64.550 1.00 31.55 313 PHE A N 1
ATOM 2289 C CA . PHE A 1 313 ? 57.321 22.197 64.815 1.00 30.30 313 PHE A CA 1
ATOM 2290 C C . PHE A 1 313 ? 56.874 22.398 66.263 1.00 32.61 313 PHE A C 1
ATOM 2291 O O . PHE A 1 313 ? 57.381 23.274 66.974 1.00 26.47 313 PHE A O 1
ATOM 2299 N N . ALA A 1 314 ? 55.915 21.581 66.682 1.00 30.44 314 ALA A N 1
ATOM 2300 C CA . ALA A 1 314 ? 55.357 21.685 68.016 1.00 29.45 314 ALA A CA 1
ATOM 2301 C C . ALA A 1 314 ? 56.417 21.509 69.082 1.00 29.54 314 ALA A C 1
ATOM 2302 O O . ALA A 1 314 ? 56.426 22.237 70.068 1.00 27.43 314 ALA A O 1
ATOM 2304 N N . ASP A 1 315 ? 57.318 20.552 68.896 1.00 29.23 315 ASP A N 1
ATOM 2305 C CA . ASP A 1 315 ? 58.322 20.299 69.918 1.00 31.86 315 ASP A CA 1
ATOM 2306 C C . ASP A 1 315 ? 59.301 21.464 70.069 1.00 28.69 315 ASP A C 1
ATOM 2307 O O . ASP A 1 315 ? 59.745 21.770 71.170 1.00 25.89 315 ASP A O 1
ATOM 2312 N N . LEU A 1 316 ? 59.622 22.116 68.957 1.00 28.72 316 LEU A N 1
ATOM 2313 C CA . LEU A 1 316 ? 60.445 23.320 69.000 1.00 27.85 316 LEU A CA 1
ATOM 2314 C C . LEU A 1 316 ? 59.724 24.425 69.784 1.00 22.95 316 LEU A C 1
ATOM 2315 O O . LEU A 1 316 ? 60.315 25.065 70.646 1.00 23.96 316 LEU A O 1
ATOM 2320 N N . LEU A 1 317 ? 58.449 24.662 69.491 1.00 24.16 317 LEU A N 1
ATOM 2321 C CA . LEU A 1 317 ? 57.728 25.720 70.203 1.00 23.20 317 LEU A CA 1
ATOM 2322 C C . LEU A 1 317 ? 57.532 25.437 71.693 1.00 25.58 317 LEU A C 1
ATOM 2323 O O . LEU A 1 317 ? 57.705 26.330 72.523 1.00 20.78 317 LEU A O 1
ATOM 2328 N N . SER A 1 318 ? 57.152 24.207 72.042 1.00 24.29 318 SER A N 1
ATOM 2329 C CA . SER A 1 318 ? 56.943 23.905 73.449 1.00 26.33 318 SER A CA 1
ATOM 2330 C C . SER A 1 318 ? 58.275 23.983 74.196 1.00 25.10 318 SER A C 1
ATOM 2331 O O . SER A 1 318 ? 58.322 24.403 75.354 1.00 24.07 318 SER A O 1
ATOM 2334 N N . GLY A 1 319 ? 59.366 23.617 73.526 1.00 23.51 319 GLY A N 1
ATOM 2335 C CA . GLY A 1 319 ? 60.684 23.778 74.114 1.00 20.40 319 GLY A CA 1
ATOM 2336 C C . GLY A 1 319 ? 60.968 25.235 74.471 1.00 22.54 319 GLY A C 1
ATOM 2337 O O . GLY A 1 319 ? 61.420 25.542 75.568 1.00 23.37 319 GLY A O 1
ATOM 2338 N N . VAL A 1 320 ? 60.692 26.142 73.539 1.00 18.76 320 VAL A N 1
ATOM 2339 C CA . VAL A 1 320 ? 60.822 27.560 73.831 1.00 22.26 320 VAL A CA 1
ATOM 2340 C C . VAL A 1 320 ? 59.905 27.992 74.983 1.00 20.02 320 VAL A C 1
ATOM 2341 O O . VAL A 1 320 ? 60.325 28.735 75.855 1.00 21.84 320 VAL A O 1
ATOM 2345 N N . LYS A 1 321 ? 58.650 27.537 74.980 1.00 20.78 321 LYS A N 1
ATOM 2346 C CA . LYS A 1 321 ? 57.719 27.893 76.064 1.00 20.84 321 LYS A CA 1
ATOM 2347 C C . LYS A 1 321 ? 58.252 27.443 77.433 1.00 21.93 321 LYS A C 1
ATOM 2348 O O . LYS A 1 321 ? 58.215 28.181 78.422 1.00 23.51 321 LYS A O 1
ATOM 2354 N N . ILE A 1 322 ? 58.757 26.220 77.494 1.00 20.40 322 ILE A N 1
ATOM 2355 C CA . ILE A 1 322 ? 59.283 25.708 78.753 1.00 21.52 322 ILE A CA 1
ATOM 2356 C C . ILE A 1 322 ? 60.436 26.568 79.267 1.00 23.40 322 ILE A C 1
ATOM 2357 O O . ILE A 1 322 ? 60.471 26.965 80.437 1.00 23.33 322 ILE A O 1
ATOM 2362 N N . GLN A 1 323 ? 61.390 26.858 78.390 1.00 21.55 323 GLN A N 1
ATOM 2363 C CA . GLN A 1 323 ? 62.547 27.665 78.777 1.00 22.29 323 GLN A CA 1
ATOM 2364 C C . GLN A 1 323 ? 62.138 29.053 79.256 1.00 21.21 323 GLN A C 1
ATOM 2365 O O . GLN A 1 323 ? 62.737 29.599 80.202 1.00 20.53 323 GLN A O 1
ATOM 2371 N N . THR A 1 324 ? 61.115 29.616 78.607 1.00 21.52 324 THR A N 1
ATOM 2372 C CA . THR A 1 324 ? 60.616 30.949 78.951 1.00 21.98 324 THR A CA 1
ATOM 2373 C C . THR A 1 324 ? 59.999 30.955 80.355 1.00 22.76 324 THR A C 1
ATOM 2374 O O . THR A 1 324 ? 60.203 31.887 81.132 1.00 19.18 324 THR A O 1
ATOM 2378 N N . GLU A 1 325 ? 59.237 29.914 80.668 1.00 22.01 325 GLU A N 1
ATOM 2379 C CA . GLU A 1 325 ? 58.630 29.816 81.998 1.00 24.61 325 GLU A CA 1
ATOM 2380 C C . GLU A 1 325 ? 59.707 29.659 83.075 1.00 19.98 325 GLU A C 1
ATOM 2381 O O . GLU A 1 325 ? 59.654 30.320 84.106 1.00 22.31 325 GLU A O 1
ATOM 2387 N N . ALA A 1 326 ? 60.711 28.818 82.827 1.00 21.11 326 ALA A N 1
ATOM 2388 C CA . ALA A 1 326 ? 61.848 28.728 83.754 1.00 21.90 326 ALA A CA 1
ATOM 2389 C C . ALA A 1 326 ? 62.565 30.063 83.921 1.00 20.83 326 ALA A C 1
ATOM 2390 O O . ALA A 1 326 ? 62.926 30.451 85.035 1.00 21.99 326 ALA A O 1
ATOM 2392 N N . ALA A 1 327 ? 62.808 30.747 82.802 1.00 19.27 327 ALA A N 1
ATOM 2393 C CA . ALA A 1 327 ? 63.494 32.044 82.816 1.00 19.54 327 ALA A CA 1
ATOM 2394 C C . ALA A 1 327 ? 62.767 33.089 83.676 1.00 20.16 327 ALA A C 1
ATOM 2395 O O . ALA A 1 327 ? 63.398 33.787 84.486 1.00 20.20 327 ALA A O 1
ATOM 2397 N N . ARG A 1 328 ? 61.456 33.214 83.488 1.00 19.59 328 ARG A N 1
ATOM 2398 C CA . ARG A 1 328 ? 60.684 34.199 84.264 1.00 22.64 328 ARG A CA 1
ATOM 2399 C C . ARG A 1 328 ? 60.674 33.840 85.750 1.00 22.22 328 ARG A C 1
ATOM 2400 O O . ARG A 1 328 ? 60.857 34.700 86.599 1.00 21.97 328 ARG A O 1
ATOM 2408 N N . ALA A 1 329 ? 60.457 32.561 86.046 1.00 23.40 329 ALA A N 1
ATOM 2409 C CA . ALA A 1 329 ? 60.443 32.065 87.422 1.00 22.23 329 ALA A CA 1
ATOM 2410 C C . ALA A 1 329 ? 61.758 32.392 88.127 1.00 23.36 329 ALA A C 1
ATOM 2411 O O . ALA A 1 329 ? 61.760 32.900 89.257 1.00 22.00 329 ALA A O 1
ATOM 2413 N N . LEU A 1 330 ? 62.875 32.106 87.449 1.00 19.95 330 LEU A N 1
ATOM 2414 C CA . LEU A 1 330 ? 64.203 32.399 87.976 1.00 20.45 330 LEU A CA 1
ATOM 2415 C C . LEU A 1 330 ? 64.417 33.906 88.141 1.00 21.88 330 LEU A C 1
ATOM 2416 O O . LEU A 1 330 ? 64.919 34.359 89.172 1.00 20.07 330 LEU A O 1
ATOM 2421 N N . THR A 1 331 ? 64.039 34.682 87.123 1.00 18.43 331 THR A N 1
ATOM 2422 C CA . THR A 1 331 ? 64.186 36.132 87.210 1.00 19.51 331 THR A CA 1
ATOM 2423 C C . THR A 1 331 ? 63.413 36.696 88.416 1.00 21.13 331 THR A C 1
ATOM 2424 O O . THR A 1 331 ? 63.918 37.552 89.140 1.00 20.75 331 THR A O 1
ATOM 2428 N N . TRP A 1 332 ? 62.181 36.235 88.616 1.00 18.94 332 TRP A N 1
ATOM 2429 C CA . TRP A 1 332 ? 61.369 36.751 89.734 1.00 21.00 332 TRP A CA 1
ATOM 2430 C C . TRP A 1 332 ? 61.923 36.316 91.098 1.00 21.32 332 TRP A C 1
ATOM 2431 O O . TRP A 1 332 ? 61.894 37.077 92.070 1.00 21.14 332 TRP A O 1
ATOM 2442 N N . LYS A 1 333 ? 62.427 35.090 91.175 1.00 21.42 333 LYS A N 1
ATOM 2443 C CA . LYS A 1 333 ? 63.084 34.643 92.408 1.00 22.49 333 LYS A CA 1
ATOM 2444 C C . LYS A 1 333 ? 64.270 35.555 92.751 1.00 25.66 333 LYS A C 1
ATOM 2445 O O . LYS A 1 333 ? 64.418 36.006 93.895 1.00 22.73 333 LYS A O 1
ATOM 2451 N N . ALA A 1 334 ? 65.117 35.826 91.761 1.00 20.75 334 ALA A N 1
ATOM 2452 C CA . ALA A 1 334 ? 66.263 36.704 91.959 1.00 21.88 334 ALA A CA 1
ATOM 2453 C C . ALA A 1 334 ? 65.808 38.113 92.331 1.00 21.20 334 ALA A C 1
ATOM 2454 O O . ALA A 1 334 ? 66.406 38.750 93.192 1.00 23.43 334 ALA A O 1
ATOM 2456 N N . ALA A 1 335 ? 64.767 38.611 91.664 1.00 22.20 335 ALA A N 1
ATOM 2457 C CA . ALA A 1 335 ? 64.240 39.935 91.992 1.00 18.63 335 ALA A CA 1
ATOM 2458 C C . ALA A 1 335 ? 63.812 39.975 93.468 1.00 24.56 335 ALA A C 1
ATOM 2459 O O . ALA A 1 335 ? 64.111 40.922 94.206 1.00 22.79 335 ALA A O 1
ATOM 2461 N N . HIS A 1 336 ? 63.104 38.937 93.894 1.00 23.20 336 HIS A N 1
ATOM 2462 C CA . HIS A 1 336 ? 62.578 38.905 95.256 1.00 23.64 336 HIS A CA 1
ATOM 2463 C C . HIS A 1 336 ? 63.709 38.758 96.278 1.00 24.48 336 HIS A C 1
ATOM 2464 O O . HIS A 1 336 ? 63.757 39.483 97.279 1.00 24.55 336 HIS A O 1
ATOM 2471 N N . ALA A 1 337 ? 64.627 37.826 96.031 1.00 21.84 337 ALA A N 1
ATOM 2472 C CA . ALA A 1 337 ? 65.725 37.590 96.971 1.00 21.94 337 ALA A CA 1
ATOM 2473 C C . ALA A 1 337 ? 66.663 38.797 97.127 1.00 28.69 337 ALA A C 1
ATOM 2474 O O . ALA A 1 337 ? 67.146 39.099 98.239 1.00 24.87 337 ALA A O 1
ATOM 2476 N N . MET A 1 338 ? 66.924 39.495 96.020 1.00 22.33 338 MET A N 1
ATOM 2477 C CA . MET A 1 338 ? 67.805 40.654 96.086 1.00 22.42 338 MET A CA 1
ATOM 2478 C C . MET A 1 338 ? 67.312 41.656 97.125 1.00 27.32 338 MET A C 1
ATOM 2479 O O . MET A 1 338 ? 68.107 42.305 97.798 1.00 30.05 338 MET A O 1
ATOM 2484 N N . GLU A 1 339 ? 66.000 41.785 97.242 1.00 24.46 339 GLU A N 1
ATOM 2485 C CA . GLU A 1 339 ? 65.423 42.779 98.150 1.00 29.47 339 GLU A CA 1
ATOM 2486 C C . GLU A 1 339 ? 64.920 42.202 99.488 1.00 30.33 339 GLU A C 1
ATOM 2487 O O . GLU A 1 339 ? 64.742 42.945 100.452 1.00 29.22 339 GLU A O 1
ATOM 2493 N N . ASN A 1 340 ? 64.713 40.888 99.549 1.00 26.89 340 ASN A N 1
ATOM 2494 C CA . ASN A 1 340 ? 64.062 40.284 100.718 1.00 29.71 340 ASN A CA 1
ATOM 2495 C C . ASN A 1 340 ? 64.767 39.084 101.330 1.00 32.86 340 ASN A C 1
ATOM 2496 O O . ASN A 1 340 ? 64.313 38.553 102.349 1.00 28.01 340 ASN A O 1
ATOM 2501 N N . GLY A 1 341 ? 65.862 38.644 100.714 1.00 27.88 341 GLY A N 1
ATOM 2502 C CA . GLY A 1 341 ? 66.511 37.424 101.165 1.00 29.35 341 GLY A CA 1
ATOM 2503 C C . GLY A 1 341 ? 65.616 36.215 100.932 1.00 26.06 341 GLY A C 1
ATOM 2504 O O . GLY A 1 341 ? 64.696 36.268 100.106 1.00 26.83 341 GLY A O 1
ATOM 2505 N N . PRO A 1 342 ? 65.863 35.117 101.669 1.00 28.24 342 PRO A N 1
ATOM 2506 C CA . PRO A 1 342 ? 66.848 35.045 102.751 1.00 25.84 342 PRO A CA 1
ATOM 2507 C C . PRO A 1 342 ? 68.278 35.016 102.235 1.00 30.88 342 PRO A C 1
ATOM 2508 O O . PRO A 1 342 ? 68.508 35.076 101.022 1.00 27.12 342 PRO A O 1
ATOM 2512 N N . GLY A 1 343 ? 69.230 34.921 103.158 1.00 30.46 343 GLY A N 1
ATOM 2513 C CA . GLY A 1 343 ? 70.632 34.841 102.802 1.00 27.74 343 GLY A CA 1
ATOM 2514 C C . GLY A 1 343 ? 71.394 36.155 102.864 1.00 33.01 343 GLY A C 1
ATOM 2515 O O . GLY A 1 343 ? 70.801 37.235 102.919 1.00 31.17 343 GLY A O 1
ATOM 2516 N N . ASP A 1 344 ? 72.718 36.011 102.905 1.00 30.49 344 ASP A N 1
ATOM 2517 C CA . ASP A 1 344 ? 73.730 37.056 102.717 1.00 37.73 344 ASP A CA 1
ATOM 2518 C C . ASP A 1 344 ? 73.501 37.893 101.475 1.00 29.20 344 ASP A C 1
ATOM 2519 O O . ASP A 1 344 ? 72.808 37.459 100.572 1.00 27.79 344 ASP A O 1
ATOM 2524 N N . TYR A 1 345 ? 74.141 39.055 101.398 1.00 24.47 345 TYR A N 1
ATOM 2525 C CA . TYR A 1 345 ? 74.193 39.755 100.122 1.00 28.46 345 TYR A CA 1
ATOM 2526 C C . TYR A 1 345 ? 74.884 38.884 99.067 1.00 29.69 345 TYR A C 1
ATOM 2527 O O . TYR A 1 345 ? 74.459 38.860 97.904 1.00 28.62 345 TYR A O 1
ATOM 2536 N N . ASP A 1 346 ? 75.944 38.181 99.472 1.00 29.16 346 ASP A N 1
ATOM 2537 C CA . ASP A 1 346 ? 76.631 37.228 98.602 1.00 27.13 346 ASP A CA 1
ATOM 2538 C C . ASP A 1 346 ? 75.686 36.149 98.073 1.00 28.45 346 ASP A C 1
ATOM 2539 O O . ASP A 1 346 ? 75.777 35.754 96.920 1.00 23.88 346 ASP A O 1
ATOM 2544 N N . ALA A 1 347 ? 74.809 35.636 98.929 1.00 26.11 347 ALA A N 1
ATOM 2545 C CA . ALA A 1 347 ? 73.839 34.630 98.489 1.00 26.95 347 ALA A CA 1
ATOM 2546 C C . ALA A 1 347 ? 72.798 35.216 97.540 1.00 26.82 347 ALA A C 1
ATOM 2547 O O . ALA A 1 347 ? 72.409 34.580 96.553 1.00 22.89 347 ALA A O 1
ATOM 2549 N N . ARG A 1 348 ? 72.332 36.423 97.844 1.00 24.70 348 ARG A N 1
ATOM 2550 C CA . ARG A 1 348 ? 71.304 37.057 97.019 1.00 23.68 348 ARG A CA 1
ATOM 2551 C C . ARG A 1 348 ? 71.872 37.352 95.641 1.00 22.86 348 ARG A C 1
ATOM 2552 O O . ARG A 1 348 ? 71.236 37.136 94.602 1.00 24.23 348 ARG A O 1
ATOM 2560 N N . ARG A 1 349 ? 73.085 37.869 95.675 1.00 23.91 349 ARG A N 1
ATOM 2561 C CA . ARG A 1 349 ? 73.849 38.252 94.510 1.00 27.52 349 ARG A CA 1
ATOM 2562 C C . ARG A 1 349 ? 74.002 37.093 93.534 1.00 25.64 349 ARG A C 1
ATOM 2563 O O . ARG A 1 349 ? 73.908 37.272 92.318 1.00 24.23 349 ARG A O 1
ATOM 2571 N N . GLU A 1 350 ? 74.254 35.900 94.067 1.00 22.36 350 GLU A N 1
ATOM 2572 C CA . GLU A 1 350 ? 74.394 34.720 93.216 1.00 21.73 350 GLU A CA 1
ATOM 2573 C C . GLU A 1 350 ? 73.166 34.474 92.335 1.00 22.16 350 GLU A C 1
ATOM 2574 O O . GLU A 1 350 ? 73.297 34.049 91.182 1.00 21.13 350 GLU A O 1
ATOM 2580 N N . LEU A 1 351 ? 71.975 34.723 92.880 1.00 22.74 351 LEU A N 1
ATOM 2581 C CA . LEU A 1 351 ? 70.747 34.520 92.112 1.00 19.47 351 LEU A CA 1
ATOM 2582 C C . LEU A 1 351 ? 70.582 35.564 91.008 1.00 22.65 351 LEU A C 1
ATOM 2583 O O . LEU A 1 351 ? 70.100 35.243 89.927 1.00 23.12 351 LEU A O 1
ATOM 2588 N N . ALA A 1 352 ? 70.963 36.810 91.284 1.00 22.47 352 ALA A N 1
ATOM 2589 C CA . ALA A 1 352 ? 70.912 37.846 90.254 1.00 20.17 352 ALA A CA 1
ATOM 2590 C C . ALA A 1 352 ? 71.806 37.452 89.081 1.00 20.61 352 ALA A C 1
ATOM 2591 O O . ALA A 1 352 ? 71.370 37.474 87.946 1.00 20.88 352 ALA A O 1
ATOM 2593 N N . LEU A 1 353 ? 73.058 37.114 89.372 1.00 20.04 353 LEU A N 1
ATOM 2594 C CA . LEU A 1 353 ? 73.988 36.607 88.359 1.00 20.43 353 LEU A CA 1
ATOM 2595 C C . LEU A 1 353 ? 73.424 35.408 87.594 1.00 23.67 353 LEU A C 1
ATOM 2596 O O . LEU A 1 353 ? 73.541 35.324 86.358 1.00 22.82 353 LEU A O 1
ATOM 2601 N N . ALA A 1 354 ? 72.812 34.479 88.319 1.00 19.93 354 ALA A N 1
ATOM 2602 C CA . ALA A 1 354 ? 72.206 33.307 87.677 1.00 21.57 354 ALA A CA 1
ATOM 2603 C C . ALA A 1 354 ? 71.112 33.685 86.677 1.00 20.52 354 ALA A C 1
ATOM 2604 O O . ALA A 1 354 ? 71.052 33.127 85.562 1.00 21.59 354 ALA A O 1
ATOM 2606 N N . ALA A 1 355 ? 70.236 34.614 87.065 1.00 19.31 355 ALA A N 1
ATOM 2607 C CA . ALA A 1 355 ? 69.142 35.002 86.178 1.00 19.92 355 ALA A CA 1
ATOM 2608 C C . ALA A 1 355 ? 69.734 35.607 84.914 1.00 21.71 355 ALA A C 1
ATOM 2609 O O . ALA A 1 355 ? 69.305 35.288 83.811 1.00 20.42 355 ALA A O 1
ATOM 2611 N N . LYS A 1 356 ? 70.722 36.480 85.086 1.00 19.84 356 LYS A N 1
ATOM 2612 C CA . LYS A 1 356 ? 71.372 37.128 83.942 1.00 23.42 356 LYS A CA 1
ATOM 2613 C C . LYS A 1 356 ? 71.947 36.069 82.997 1.00 20.41 356 LYS A C 1
ATOM 2614 O O . LYS A 1 356 ? 71.682 36.081 81.801 1.00 20.22 356 LYS A O 1
ATOM 2620 N N . VAL A 1 357 ? 72.732 35.146 83.537 1.00 21.72 357 VAL A N 1
ATOM 2621 C CA . VAL A 1 357 ? 73.370 34.145 82.696 1.00 19.86 357 VAL A CA 1
ATOM 2622 C C . VAL A 1 357 ? 72.356 33.193 82.063 1.00 22.10 357 VAL A C 1
ATOM 2623 O O . VAL A 1 357 ? 72.431 32.901 80.875 1.00 20.24 357 VAL A O 1
ATOM 2627 N N . PHE A 1 358 ? 71.401 32.705 82.845 1.00 22.27 358 PHE A N 1
ATOM 2628 C CA . PHE A 1 358 ? 70.446 31.724 82.321 1.00 19.98 358 PHE A CA 1
ATOM 2629 C C . PHE A 1 358 ? 69.573 32.308 81.208 1.00 22.84 358 PHE A C 1
ATOM 2630 O O . PHE A 1 358 ? 69.416 31.708 80.152 1.00 21.16 358 PHE A O 1
ATOM 2638 N N . CYS A 1 359 ? 68.983 33.470 81.485 1.00 21.15 359 CYS A N 1
ATOM 2639 C CA . CYS A 1 359 ? 67.983 34.065 80.619 1.00 21.58 359 CYS A CA 1
ATOM 2640 C C . CYS A 1 359 ? 68.610 34.652 79.353 1.00 20.97 359 CYS A C 1
ATOM 2641 O O . CYS A 1 359 ? 68.016 34.570 78.280 1.00 20.44 359 CYS A O 1
ATOM 2644 N N . SER A 1 360 ? 69.798 35.242 79.474 1.00 19.83 360 SER A N 1
ATOM 2645 C CA . SER A 1 360 ? 70.447 35.820 78.293 1.00 20.50 360 SER A CA 1
ATOM 2646 C C . SER A 1 360 ? 70.726 34.713 77.286 1.00 22.55 360 SER A C 1
ATOM 2647 O O . SER A 1 360 ? 70.469 34.867 76.099 1.00 19.66 360 SER A O 1
ATOM 2650 N N . GLU A 1 361 ? 71.221 33.578 77.764 1.00 21.94 361 GLU A N 1
ATOM 2651 C CA . GLU A 1 361 ? 71.601 32.500 76.860 1.00 23.76 361 GLU A CA 1
ATOM 2652 C C . GLU A 1 361 ? 70.372 31.749 76.356 1.00 23.87 361 GLU A C 1
ATOM 2653 O O . GLU A 1 361 ? 70.314 31.335 75.189 1.00 20.22 361 GLU A O 1
ATOM 2659 N N . ALA A 1 362 ? 69.373 31.615 77.222 1.00 21.32 362 ALA A N 1
ATOM 2660 C CA . ALA A 1 362 ? 68.107 31.020 76.811 1.00 22.41 362 ALA A CA 1
ATOM 2661 C C . ALA A 1 362 ? 67.375 31.844 75.743 1.00 21.50 362 ALA A C 1
ATOM 2662 O O . ALA A 1 362 ? 66.699 31.281 74.888 1.00 20.92 362 ALA A O 1
ATOM 2664 N N . ALA A 1 363 ? 67.496 33.170 75.792 1.00 19.78 363 ALA A N 1
ATOM 2665 C CA . ALA A 1 363 ? 66.937 34.016 74.726 1.00 18.61 363 ALA A CA 1
ATOM 2666 C C . ALA A 1 363 ? 67.573 33.763 73.348 1.00 17.86 363 ALA A C 1
ATOM 2667 O O . ALA A 1 363 ? 66.871 33.657 72.323 1.00 17.56 363 ALA A O 1
ATOM 2669 N N . VAL A 1 364 ? 68.896 33.681 73.306 1.00 16.45 364 VAL A N 1
ATOM 2670 C CA . VAL A 1 364 ? 69.586 33.379 72.043 1.00 18.87 364 VAL A CA 1
ATOM 2671 C C . VAL A 1 364 ? 69.146 32.009 71.487 1.00 22.37 364 VAL A C 1
ATOM 2672 O O . VAL A 1 364 ? 68.781 31.890 70.318 1.00 22.40 364 VAL A O 1
ATOM 2676 N N . LYS A 1 365 ? 69.153 30.989 72.342 1.00 21.11 365 LYS A N 1
ATOM 2677 C CA . LYS A 1 365 ? 68.686 29.646 71.974 1.00 24.62 365 LYS A CA 1
ATOM 2678 C C . LYS A 1 365 ? 67.211 29.622 71.504 1.00 22.84 365 LYS A C 1
ATOM 2679 O O . LYS A 1 365 ? 66.878 28.945 70.545 1.00 21.37 365 LYS A O 1
ATOM 2685 N N . ALA A 1 366 ? 66.340 30.377 72.172 1.00 18.43 366 ALA A N 1
ATOM 2686 C CA . ALA A 1 366 ? 64.948 30.479 71.759 1.00 19.76 366 ALA A CA 1
ATOM 2687 C C . ALA A 1 366 ? 64.816 31.089 70.375 1.00 19.79 366 ALA A C 1
ATOM 2688 O O . ALA A 1 366 ? 63.979 30.658 69.584 1.00 22.09 366 ALA A O 1
ATOM 2690 N N . CYS A 1 367 ? 65.590 32.142 70.107 1.00 20.74 367 CYS A N 1
ATOM 2691 C CA . CYS A 1 367 ? 65.503 32.809 68.817 1.00 21.19 367 CYS A CA 1
ATOM 2692 C C . CYS A 1 367 ? 65.994 31.894 67.687 1.00 22.06 367 CYS A C 1
ATOM 2693 O O . CYS A 1 367 ? 65.391 31.860 66.609 1.00 21.38 367 CYS A O 1
ATOM 2696 N N . THR A 1 368 ? 67.062 31.133 67.938 1.00 21.97 368 THR A N 1
ATOM 2697 C CA . THR A 1 368 ? 67.569 30.215 66.913 1.00 25.96 368 THR A CA 1
ATOM 2698 C C . THR A 1 368 ? 66.592 29.059 66.701 1.00 26.71 368 THR A C 1
ATOM 2699 O O . THR A 1 368 ? 66.363 28.643 65.565 1.00 23.85 368 THR A O 1
ATOM 2703 N N . ASP A 1 369 ? 66.013 28.553 67.792 1.00 25.19 369 ASP A N 1
ATOM 2704 C CA . ASP A 1 369 ? 65.004 27.491 67.698 1.00 24.63 369 ASP A CA 1
ATOM 2705 C C . ASP A 1 369 ? 63.798 27.944 66.896 1.00 26.32 369 ASP A C 1
ATOM 2706 O O . ASP A 1 369 ? 63.268 27.202 66.069 1.00 21.30 369 ASP A O 1
ATOM 2711 N N . VAL A 1 370 ? 63.329 29.158 67.172 1.00 23.66 370 VAL A N 1
ATOM 2712 C CA . VAL A 1 370 ? 62.154 29.663 66.481 1.00 20.61 370 VAL A CA 1
ATOM 2713 C C . VAL A 1 370 ? 62.415 29.878 64.980 1.00 21.79 370 VAL A C 1
ATOM 2714 O O . VAL A 1 370 ? 61.550 29.632 64.137 1.00 20.17 370 VAL A O 1
ATOM 2718 N N . ILE A 1 371 ? 63.615 30.327 64.644 1.00 21.80 371 ILE A N 1
ATOM 2719 C CA . ILE A 1 371 ? 64.005 30.450 63.237 1.00 20.57 371 ILE A CA 1
ATOM 2720 C C . ILE A 1 371 ? 63.928 29.080 62.528 1.00 22.96 371 ILE A C 1
ATOM 2721 O O . ILE A 1 371 ? 63.393 28.961 61.430 1.00 20.43 371 ILE A O 1
ATOM 2726 N N . ASN A 1 372 ? 64.434 28.039 63.173 1.00 22.47 372 ASN A N 1
ATOM 2727 C CA . ASN A 1 372 ? 64.351 26.698 62.585 1.00 23.89 372 ASN A CA 1
ATOM 2728 C C . ASN A 1 372 ? 62.914 26.192 62.422 1.00 24.43 372 ASN A C 1
ATOM 2729 O O . ASN A 1 372 ? 62.583 25.520 61.438 1.00 24.19 372 ASN A O 1
ATOM 2734 N N . ALA A 1 373 ? 62.055 26.537 63.377 1.00 19.98 373 ALA A N 1
ATOM 2735 C CA . ALA A 1 373 ? 60.669 26.079 63.355 1.00 21.59 373 ALA A CA 1
ATOM 2736 C C . ALA A 1 373 ? 59.880 26.788 62.259 1.00 22.46 373 ALA A C 1
ATOM 2737 O O . ALA A 1 373 ? 59.113 26.167 61.522 1.00 22.98 373 ALA A O 1
ATOM 2739 N N . VAL A 1 374 ? 60.082 28.097 62.152 1.00 22.57 374 VAL A N 1
ATOM 2740 C CA . VAL A 1 374 ? 59.414 28.904 61.132 1.00 21.30 374 VAL A CA 1
ATOM 2741 C C . VAL A 1 374 ? 59.926 28.589 59.717 1.00 22.55 374 VAL A C 1
ATOM 2742 O O . VAL A 1 374 ? 59.157 28.603 58.751 1.00 22.80 374 VAL A O 1
ATOM 2746 N N . GLY A 1 375 ? 61.214 28.271 59.609 1.00 21.48 375 GLY A N 1
ATOM 2747 C CA . GLY A 1 375 ? 61.783 27.863 58.339 1.00 21.71 375 GLY A CA 1
ATOM 2748 C C . GLY A 1 375 ? 62.318 29.041 57.552 1.00 24.98 375 GLY A C 1
ATOM 2749 O O . GLY A 1 375 ? 62.685 30.066 58.120 1.00 23.82 375 GLY A O 1
ATOM 2750 N N . ILE A 1 376 ? 62.348 28.897 56.236 1.00 24.04 376 ILE A N 1
ATOM 2751 C CA . ILE A 1 376 ? 62.999 29.872 55.384 1.00 23.04 376 ILE A CA 1
ATOM 2752 C C . ILE A 1 376 ? 62.388 31.262 55.532 1.00 22.52 376 ILE A C 1
ATOM 2753 O O . ILE A 1 376 ? 63.085 32.268 55.413 1.00 22.84 376 ILE A O 1
ATOM 2758 N N . SER A 1 377 ? 61.087 31.315 55.792 1.00 20.85 377 SER A N 1
ATOM 2759 C CA . SER A 1 377 ? 60.395 32.584 56.012 1.00 23.47 377 SER A CA 1
ATOM 2760 C C . SER A 1 377 ? 61.075 33.442 57.086 1.00 24.95 377 SER A C 1
ATOM 2761 O O . SER A 1 377 ? 60.964 34.664 57.079 1.00 25.06 377 SER A O 1
ATOM 2764 N N . ALA A 1 378 ? 61.787 32.807 58.013 1.00 21.41 378 ALA A N 1
ATOM 2765 C CA . ALA A 1 378 ? 62.412 33.561 59.093 1.00 22.65 378 ALA A CA 1
ATOM 2766 C C . ALA A 1 378 ? 63.587 34.402 58.586 1.00 25.32 378 ALA A C 1
ATOM 2767 O O . ALA A 1 378 ? 64.115 35.228 59.323 1.00 25.07 378 ALA A O 1
ATOM 2769 N N . TYR A 1 379 ? 64.013 34.180 57.339 1.00 19.83 379 TYR A N 1
ATOM 2770 C CA . TYR A 1 379 ? 65.153 34.917 56.796 1.00 21.36 379 TYR A CA 1
ATOM 2771 C C . TYR A 1 379 ? 64.675 36.193 56.099 1.00 23.69 379 TYR A C 1
ATOM 2772 O O . TYR A 1 379 ? 65.471 36.947 55.565 1.00 23.46 379 TYR A O 1
ATOM 2781 N N . ASP A 1 380 ? 63.364 36.415 56.099 1.00 20.89 380 ASP A N 1
ATOM 2782 C CA . ASP A 1 380 ? 62.764 37.575 55.447 1.00 24.21 380 ASP A CA 1
ATOM 2783 C C . ASP A 1 380 ? 62.687 38.708 56.475 1.00 25.41 380 ASP A C 1
ATOM 2784 O O . ASP A 1 380 ? 62.055 38.553 57.526 1.00 22.97 380 ASP A O 1
ATOM 2789 N N . LEU A 1 381 ? 63.331 39.837 56.178 1.00 23.52 381 LEU A N 1
ATOM 2790 C CA . LEU A 1 381 ? 63.362 40.975 57.103 1.00 22.80 381 LEU A CA 1
ATOM 2791 C C . LEU A 1 381 ? 61.995 41.656 57.271 1.00 29.51 381 LEU A C 1
ATOM 2792 O O . LEU A 1 381 ? 61.839 42.517 58.126 1.00 25.31 381 LEU A O 1
ATOM 2797 N N . GLN A 1 382 ? 61.007 41.270 56.467 1.00 25.11 382 GLN A N 1
ATOM 2798 C CA . GLN A 1 382 ? 59.632 41.693 56.739 1.00 28.21 382 GLN A CA 1
ATOM 2799 C C . GLN A 1 382 ? 59.080 41.060 58.028 1.00 27.21 382 GLN A C 1
ATOM 2800 O O . GLN A 1 382 ? 58.166 41.595 58.645 1.00 28.31 382 GLN A O 1
ATOM 2806 N N . ARG A 1 383 ? 59.640 39.925 58.428 1.00 24.63 383 ARG A N 1
ATOM 2807 C CA . ARG A 1 383 ? 59.183 39.227 59.618 1.00 22.20 383 ARG A CA 1
ATOM 2808 C C . ARG A 1 383 ? 60.140 39.555 60.779 1.00 23.50 383 ARG A C 1
ATOM 2809 O O . ARG A 1 383 ? 61.250 40.004 60.543 1.00 23.67 383 ARG A O 1
ATOM 2817 N N . PRO A 1 384 ? 59.700 39.356 62.034 1.00 22.80 384 PRO A N 1
ATOM 2818 C CA . PRO A 1 384 ? 60.469 39.851 63.188 1.00 21.14 384 PRO A CA 1
ATOM 2819 C C . PRO A 1 384 ? 61.613 38.960 63.673 1.00 21.09 384 PRO A C 1
ATOM 2820 O O . PRO A 1 384 ? 62.343 39.405 64.553 1.00 21.67 384 PRO A O 1
ATOM 2824 N N . PHE A 1 385 ? 61.767 37.753 63.126 1.00 22.07 385 PHE A N 1
ATOM 2825 C CA . PHE A 1 385 ? 62.652 36.751 63.724 1.00 20.92 385 PHE A CA 1
ATOM 2826 C C . PHE A 1 385 ? 64.133 37.106 63.667 1.00 19.23 385 PHE A C 1
ATOM 2827 O O . PHE A 1 385 ? 64.862 36.851 64.621 1.00 20.41 385 PHE A O 1
ATOM 2835 N N . SER A 1 386 ? 64.577 37.707 62.569 1.00 20.19 386 SER A N 1
ATOM 2836 C CA . SER A 1 386 ? 65.978 38.099 62.466 1.00 20.38 386 SER A CA 1
ATOM 2837 C C . SER A 1 386 ? 66.322 39.182 63.498 1.00 19.84 386 SER A C 1
ATOM 2838 O O . SER A 1 386 ? 67.336 39.094 64.189 1.00 20.12 386 SER A O 1
ATOM 2841 N N . ASP A 1 387 ? 65.472 40.196 63.599 1.00 20.43 387 ASP A N 1
ATOM 2842 C CA . ASP A 1 387 ? 65.697 41.269 64.560 1.00 20.04 387 ASP A CA 1
ATOM 2843 C C . ASP A 1 387 ? 65.686 40.734 65.987 1.00 22.34 387 ASP A C 1
ATOM 2844 O O . ASP A 1 387 ? 66.451 41.210 66.830 1.00 20.25 387 ASP A O 1
ATOM 2849 N N . LEU A 1 388 ? 64.810 39.767 66.271 1.00 20.69 388 LEU A N 1
ATOM 2850 C CA . LEU A 1 388 ? 64.788 39.159 67.613 1.00 18.91 388 LEU A CA 1
ATOM 2851 C C . LEU A 1 388 ? 66.132 38.511 67.946 1.00 17.43 388 LEU A C 1
ATOM 2852 O O . LEU A 1 388 ? 66.701 38.765 68.999 1.00 21.09 388 LEU A O 1
ATOM 2857 N N . LEU A 1 389 ? 66.637 37.670 67.046 1.00 18.23 389 LEU A N 1
ATOM 2858 C CA . LEU A 1 389 ? 67.965 37.060 67.223 1.00 18.56 389 LEU A CA 1
ATOM 2859 C C . LEU A 1 389 ? 69.066 38.125 67.430 1.00 19.26 389 LEU A C 1
ATOM 2860 O O . LEU A 1 389 ? 69.864 38.060 68.364 1.00 18.83 389 LEU A O 1
ATOM 2865 N N . ASN A 1 390 ? 69.106 39.115 66.549 1.00 17.99 390 ASN A N 1
ATOM 2866 C CA . ASN A 1 390 ? 70.139 40.134 66.642 1.00 22.00 390 ASN A CA 1
ATOM 2867 C C . ASN A 1 390 ? 70.008 41.051 67.851 1.00 20.30 390 ASN A C 1
ATOM 2868 O O . ASN A 1 390 ? 70.955 41.747 68.207 1.00 21.50 390 ASN A O 1
ATOM 2873 N N . THR A 1 391 ? 68.842 41.043 68.478 1.00 16.92 391 THR A N 1
ATOM 2874 C CA . THR A 1 391 ? 68.682 41.708 69.774 1.00 16.83 391 THR A CA 1
ATOM 2875 C C . THR A 1 391 ? 69.184 40.773 70.864 1.00 19.23 391 THR A C 1
ATOM 2876 O O . THR A 1 391 ? 69.952 41.160 71.753 1.00 21.19 391 THR A O 1
ATOM 2880 N N . ALA A 1 392 ? 68.762 39.518 70.782 1.00 17.54 392 ALA A N 1
ATOM 2881 C CA . ALA A 1 392 ? 69.056 38.549 71.831 1.00 20.34 392 ALA A CA 1
ATOM 2882 C C . ALA A 1 392 ? 70.556 38.310 72.028 1.00 20.37 392 ALA A C 1
ATOM 2883 O O . ALA A 1 392 ? 71.025 38.129 73.169 1.00 17.80 392 ALA A O 1
ATOM 2885 N N . VAL A 1 393 ? 71.328 38.317 70.940 1.00 18.18 393 VAL A N 1
ATOM 2886 C CA . VAL A 1 393 ? 72.752 37.985 71.090 1.00 21.69 393 VAL A CA 1
ATOM 2887 C C . VAL A 1 393 ? 73.551 38.990 71.918 1.00 16.65 393 VAL A C 1
ATOM 2888 O O . VAL A 1 393 ? 74.640 38.667 72.387 1.00 20.02 393 VAL A O 1
ATOM 2892 N N . VAL A 1 394 ? 73.031 40.202 72.100 1.00 18.34 394 VAL A N 1
ATOM 2893 C CA . VAL A 1 394 ? 73.691 41.151 72.990 1.00 20.72 394 VAL A CA 1
ATOM 2894 C C . VAL A 1 394 ? 73.569 40.777 74.484 1.00 20.18 394 VAL A C 1
ATOM 2895 O O . VAL A 1 394 ? 74.379 41.189 75.302 1.00 19.41 394 VAL A O 1
ATOM 2899 N N . LEU A 1 395 ? 72.542 40.020 74.842 1.00 20.15 395 LEU A N 1
ATOM 2900 C CA . LEU A 1 395 ? 72.247 39.821 76.264 1.00 21.01 395 LEU A CA 1
ATOM 2901 C C . LEU A 1 395 ? 73.366 39.104 77.028 1.00 21.66 395 LEU A C 1
ATOM 2902 O O . LEU A 1 395 ? 73.718 39.522 78.129 1.00 21.68 395 LEU A O 1
ATOM 2907 N N . PRO A 1 396 ? 73.925 38.022 76.456 1.00 19.60 396 PRO A N 1
ATOM 2908 C CA . PRO A 1 396 ? 75.006 37.338 77.169 1.00 22.22 396 PRO A CA 1
ATOM 2909 C C . PRO A 1 396 ? 76.268 38.193 77.252 1.00 21.47 396 PRO A C 1
ATOM 2910 O O . PRO A 1 396 ? 77.001 38.081 78.232 1.00 19.16 396 PRO A O 1
ATOM 2914 N N . ILE A 1 397 ? 76.490 39.056 76.258 1.00 20.11 397 ILE A N 1
ATOM 2915 C CA . ILE A 1 397 ? 77.764 39.764 76.128 1.00 21.37 397 ILE A CA 1
ATOM 2916 C C . ILE A 1 397 ? 77.775 41.158 76.741 1.00 22.08 397 ILE A C 1
ATOM 2917 O O . ILE A 1 397 ? 78.840 41.680 77.063 1.00 22.02 397 ILE A O 1
ATOM 2922 N N . PHE A 1 398 ? 76.605 41.765 76.921 1.00 22.13 398 PHE A N 1
ATOM 2923 C CA . PHE A 1 398 ? 76.581 43.118 77.460 1.00 23.60 398 PHE A CA 1
ATOM 2924 C C . PHE A 1 398 ? 76.269 43.077 78.951 1.00 27.13 398 PHE A C 1
ATOM 2925 O O . PHE A 1 398 ? 76.131 41.986 79.530 1.00 24.02 398 PHE A O 1
ATOM 2933 N N . ASP A 1 399 ? 76.229 44.254 79.566 1.00 23.88 399 ASP A N 1
ATOM 2934 C CA . ASP A 1 399 ? 75.991 44.377 80.997 1.00 27.87 399 ASP A CA 1
ATOM 2935 C C . ASP A 1 399 ? 76.908 43.449 81.801 1.00 30.82 399 ASP A C 1
ATOM 2936 O O . ASP A 1 399 ? 76.465 42.813 82.762 1.00 27.93 399 ASP A O 1
ATOM 2941 N N . GLY A 1 400 ? 78.185 43.394 81.415 1.00 23.40 400 GLY A N 1
ATOM 2942 C CA . GLY A 1 400 ? 79.115 42.440 81.976 1.00 23.92 400 GLY A CA 1
ATOM 2943 C C . GLY A 1 400 ? 78.912 41.073 81.345 1.00 26.03 400 GLY A C 1
ATOM 2944 O O . GLY A 1 400 ? 77.975 40.336 81.698 1.00 22.09 400 GLY A O 1
ATOM 2945 N N . GLY A 1 401 ? 79.792 40.738 80.407 1.00 22.30 401 GLY A N 1
ATOM 2946 C CA . GLY A 1 401 ? 79.667 39.520 79.613 1.00 22.87 401 GLY A CA 1
ATOM 2947 C C . GLY A 1 401 ? 79.678 38.263 80.465 1.00 23.43 401 GLY A C 1
ATOM 2948 O O . GLY A 1 401 ? 80.325 38.246 81.514 1.00 22.97 401 GLY A O 1
ATOM 2949 N N . ASN A 1 402 ? 78.976 37.217 80.029 1.00 20.74 402 ASN A N 1
ATOM 2950 C CA . ASN A 1 402 ? 78.898 35.991 80.831 1.00 23.34 402 ASN A CA 1
ATOM 2951 C C . ASN A 1 402 ? 80.256 35.301 81.034 1.00 27.42 402 ASN A C 1
ATOM 2952 O O . ASN A 1 402 ? 80.541 34.769 82.110 1.00 26.31 402 ASN A O 1
ATOM 2957 N N . VAL A 1 403 ? 81.099 35.313 80.006 1.00 27.52 403 VAL A N 1
ATOM 2958 C CA . VAL A 1 403 ? 82.323 34.497 80.039 1.00 25.71 403 VAL A CA 1
ATOM 2959 C C . VAL A 1 403 ? 83.442 35.163 80.837 1.00 26.10 403 VAL A C 1
ATOM 2960 O O . VAL A 1 403 ? 84.152 34.506 81.599 1.00 28.13 403 VAL A O 1
ATOM 2964 N N . GLY A 1 404 ? 83.590 36.470 80.649 1.00 26.15 404 GLY A N 1
ATOM 2965 C CA . GLY A 1 404 ? 84.678 37.221 81.242 1.00 26.90 404 GLY A CA 1
ATOM 2966 C C . GLY A 1 404 ? 84.352 37.833 82.590 1.00 28.92 404 GLY A C 1
ATOM 2967 O O . GLY A 1 404 ? 85.260 38.148 83.362 1.00 28.98 404 GLY A O 1
ATOM 2968 N N . ILE A 1 405 ? 83.064 38.021 82.871 1.00 22.63 405 ILE A N 1
ATOM 2969 C CA . ILE A 1 405 ? 82.663 38.764 84.071 1.00 24.90 405 ILE A CA 1
ATOM 2970 C C . ILE A 1 405 ? 81.685 37.999 84.960 1.00 26.63 405 ILE A C 1
ATOM 2971 O O . ILE A 1 405 ? 82.042 37.580 86.074 1.00 26.54 405 ILE A O 1
ATOM 2976 N N . ARG A 1 406 ? 80.456 37.821 84.479 1.00 26.24 406 ARG A N 1
ATOM 2977 C CA . ARG A 1 406 ? 79.427 37.168 85.291 1.00 24.50 406 ARG A CA 1
ATOM 2978 C C . ARG A 1 406 ? 79.874 35.794 85.848 1.00 27.71 406 ARG A C 1
ATOM 2979 O O . ARG A 1 406 ? 79.736 35.543 87.050 1.00 26.65 406 ARG A O 1
ATOM 2987 N N . ARG A 1 407 ? 80.412 34.909 85.011 1.00 22.62 407 ARG A N 1
ATOM 2988 C CA . ARG A 1 407 ? 80.857 33.613 85.539 1.00 27.19 407 ARG A CA 1
ATOM 2989 C C . ARG A 1 407 ? 82.068 33.712 86.496 1.00 28.08 407 ARG A C 1
ATOM 2990 O O . ARG A 1 407 ? 82.222 32.867 87.379 1.00 27.67 407 ARG A O 1
ATOM 2998 N N . ARG A 1 408 ? 82.928 34.715 86.304 1.00 28.27 408 ARG A N 1
ATOM 2999 C CA . ARG A 1 408 ? 84.056 34.960 87.218 1.00 28.66 408 ARG A CA 1
ATOM 3000 C C . ARG A 1 408 ? 83.540 35.401 88.584 1.00 26.75 408 ARG A C 1
ATOM 3001 O O . ARG A 1 408 ? 84.126 35.077 89.610 1.00 27.06 408 ARG A O 1
ATOM 3009 N N . HIS A 1 409 ? 82.461 36.177 88.602 1.00 25.72 409 HIS A N 1
ATOM 3010 C CA . HIS A 1 409 ? 81.855 36.531 89.877 1.00 27.53 409 HIS A CA 1
ATOM 3011 C C . HIS A 1 409 ? 81.262 35.297 90.572 1.00 26.94 409 HIS A C 1
ATOM 3012 O O . HIS A 1 409 ? 81.507 35.080 91.751 1.00 23.52 409 HIS A O 1
ATOM 3019 N N . LEU A 1 410 ? 80.518 34.474 89.834 1.00 25.78 410 LEU A N 1
ATOM 3020 C CA . LEU A 1 410 ? 79.999 33.226 90.397 1.00 24.94 410 LEU A CA 1
ATOM 3021 C C . LEU A 1 410 ? 81.142 32.373 90.974 1.00 27.61 410 LEU A C 1
ATOM 3022 O O . LEU A 1 410 ? 81.037 31.824 92.069 1.00 25.61 410 LEU A O 1
ATOM 3027 N N . GLN A 1 411 ? 82.240 32.282 90.236 1.00 26.56 411 GLN A N 1
ATOM 3028 C CA . GLN A 1 411 ? 83.420 31.551 90.708 1.00 27.82 411 GLN A CA 1
ATOM 3029 C C . GLN A 1 411 ? 83.979 32.100 92.036 1.00 30.11 411 GLN A C 1
ATOM 3030 O O . GLN A 1 411 ? 84.271 31.331 92.951 1.00 29.00 411 GLN A O 1
ATOM 3036 N N . GLN A 1 412 ? 84.127 33.420 92.145 1.00 29.14 412 GLN A N 1
ATOM 3037 C CA . GLN A 1 412 ? 84.608 34.026 93.393 1.00 29.67 412 GLN A CA 1
ATOM 3038 C C . GLN A 1 412 ? 83.654 33.821 94.574 1.00 28.27 412 GLN A C 1
ATOM 3039 O O . GLN A 1 412 ? 84.094 33.649 95.712 1.00 29.54 412 GLN A O 1
ATOM 3045 N N . LEU A 1 413 ? 82.353 33.838 94.306 1.00 25.38 413 LEU A N 1
ATOM 3046 C CA . LEU A 1 413 ? 81.363 33.556 95.350 1.00 26.51 413 LEU A CA 1
ATOM 3047 C C . LEU A 1 413 ? 81.533 32.148 95.918 1.00 27.07 413 LEU A C 1
ATOM 3048 O O . LEU A 1 413 ? 81.619 31.976 97.134 1.00 27.93 413 LEU A O 1
ATOM 3053 N N . MET A 1 414 ? 81.574 31.148 95.041 1.00 28.56 414 MET A N 1
ATOM 3054 C CA . MET A 1 414 ? 81.714 29.752 95.463 1.00 28.14 414 MET A CA 1
ATOM 3055 C C . MET A 1 414 ? 83.026 29.524 96.233 1.00 33.06 414 MET A C 1
ATOM 3056 O O . MET A 1 414 ? 83.098 28.666 97.111 1.00 29.89 414 MET A O 1
ATOM 3061 N N . LEU A 1 415 ? 84.050 30.312 95.916 1.00 29.54 415 LEU A N 1
ATOM 3062 C CA . LEU A 1 415 ? 85.354 30.188 96.564 1.00 30.65 415 LEU A CA 1
ATOM 3063 C C . LEU A 1 415 ? 85.394 30.660 98.011 1.00 32.99 415 LEU A C 1
ATOM 3064 O O . LEU A 1 415 ? 86.270 30.251 98.772 1.00 35.85 415 LEU A O 1
ATOM 3069 N N . LYS A 1 416 ? 84.475 31.540 98.395 1.00 32.79 416 LYS A N 1
ATOM 3070 C CA . LYS A 1 416 ? 84.466 32.048 99.759 1.00 32.21 416 LYS A CA 1
ATOM 3071 C C . LYS A 1 416 ? 84.143 30.933 100.743 1.00 35.56 416 LYS A C 1
ATOM 3072 O O . LYS A 1 416 ? 83.276 30.104 100.478 1.00 32.71 416 LYS A O 1
ATOM 3078 N N . PRO A 1 417 ? 84.855 30.910 101.883 1.00 37.26 417 PRO A N 1
ATOM 3079 C CA . PRO A 1 417 ? 84.575 29.970 102.971 1.00 36.87 417 PRO A CA 1
ATOM 3080 C C . PRO A 1 417 ? 83.144 30.122 103.472 1.00 36.39 417 PRO A C 1
ATOM 3081 O O . PRO A 1 417 ? 82.562 29.160 103.963 1.00 38.28 417 PRO A O 1
ATOM 3085 N N . THR A 1 418 ? 82.583 31.317 103.327 1.00 34.81 418 THR A N 1
ATOM 3086 C CA . THR A 1 418 ? 81.239 31.599 103.817 1.00 33.77 418 THR A CA 1
ATOM 3087 C C . THR A 1 418 ? 80.131 31.155 102.851 1.00 34.22 418 THR A C 1
ATOM 3088 O O . THR A 1 418 ? 78.957 31.160 103.212 1.00 32.84 418 THR A O 1
ATOM 3092 N N . TYR A 1 419 ? 80.503 30.760 101.636 1.00 33.63 419 TYR A N 1
ATOM 3093 C CA . TYR A 1 419 ? 79.518 30.264 100.671 1.00 28.79 419 TYR A CA 1
ATOM 3094 C C . TYR A 1 419 ? 78.562 29.254 101.311 1.00 31.74 419 TYR A C 1
ATOM 3095 O O . TYR A 1 419 ? 78.979 28.302 101.968 1.00 30.56 419 TYR A O 1
ATOM 3104 N N . ASP A 1 420 ? 77.271 29.483 101.130 1.00 27.38 420 ASP A N 1
ATOM 3105 C CA . ASP A 1 420 ? 76.249 28.638 101.731 1.00 30.54 420 ASP A CA 1
ATOM 3106 C C . ASP A 1 420 ? 75.207 28.378 100.655 1.00 28.56 420 ASP A C 1
ATOM 3107 O O . ASP A 1 420 ? 74.261 29.146 100.479 1.00 26.76 420 ASP A O 1
ATOM 3112 N N . ALA A 1 421 ? 75.412 27.283 99.929 1.00 27.63 421 ALA A N 1
ATOM 3113 C CA . ALA A 1 421 ? 74.728 27.030 98.660 1.00 28.53 421 ALA A CA 1
ATOM 3114 C C . ALA A 1 421 ? 73.251 27.436 98.580 1.00 29.99 421 ALA A C 1
ATOM 3115 O O . ALA A 1 421 ? 72.865 28.187 97.688 1.00 25.04 421 ALA A O 1
ATOM 3117 N N . TRP A 1 422 ? 72.429 26.937 99.497 1.00 25.58 422 TRP A N 1
ATOM 3118 C CA . TRP A 1 422 ? 70.980 27.071 99.365 1.00 25.64 422 TRP A CA 1
ATOM 3119 C C . TRP A 1 422 ? 70.365 28.060 100.358 1.00 25.29 422 TRP A C 1
ATOM 3120 O O . TRP A 1 422 ? 69.149 28.094 100.529 1.00 25.41 422 TRP A O 1
ATOM 3131 N N . SER A 1 423 ? 71.201 28.871 100.995 1.00 27.50 423 SER A N 1
ATOM 3132 C CA . SER A 1 423 ? 70.717 29.844 101.981 1.00 27.03 423 SER A CA 1
ATOM 3133 C C . SER A 1 423 ? 69.726 30.861 101.382 1.00 30.89 423 SER A C 1
ATOM 3134 O O . SER A 1 423 ? 68.852 31.368 102.077 1.00 25.14 423 SER A O 1
ATOM 3137 N N . SER A 1 424 ? 69.843 31.133 100.086 1.00 23.79 424 SER A N 1
ATOM 3138 C CA . SER A 1 424 ? 68.964 32.112 99.444 1.00 25.05 424 SER A CA 1
ATOM 3139 C C . SER A 1 424 ? 67.593 31.516 99.145 1.00 26.52 424 SER A C 1
ATOM 3140 O O . SER A 1 424 ? 66.692 32.206 98.679 1.00 27.88 424 SER A O 1
ATOM 3143 N N . THR A 1 425 ? 67.442 30.223 99.407 1.00 28.21 425 THR A N 1
ATOM 3144 C CA . THR A 1 425 ? 66.142 29.581 99.309 1.00 25.08 425 THR A CA 1
ATOM 3145 C C . THR A 1 425 ? 65.662 29.122 100.696 1.00 29.27 425 THR A C 1
ATOM 3146 O O . THR A 1 425 ? 64.557 29.468 101.127 1.00 26.87 425 THR A O 1
ATOM 3150 N N . TYR A 1 426 ? 66.503 28.363 101.395 1.00 24.74 426 TYR A N 1
ATOM 3151 C CA . TYR A 1 426 ? 66.093 27.720 102.652 1.00 30.62 426 TYR A CA 1
ATOM 3152 C C . TYR A 1 426 ? 66.709 28.334 103.908 1.00 29.57 426 TYR A C 1
ATOM 3153 O O . TYR A 1 426 ? 66.480 27.844 104.999 1.00 36.03 426 TYR A O 1
ATOM 3162 N N . GLY A 1 427 ? 67.488 29.400 103.752 1.00 30.10 427 GLY A N 1
ATOM 3163 C CA . GLY A 1 427 ? 68.225 29.982 104.867 1.00 35.78 427 GLY A CA 1
ATOM 3164 C C . GLY A 1 427 ? 67.370 30.787 105.838 1.00 38.99 427 GLY A C 1
ATOM 3165 O O . GLY A 1 427 ? 66.158 30.955 105.646 1.00 39.81 427 GLY A O 1
ATOM 3166 N N . ALA B 1 2 ? 91.682 2.912 49.735 1.00 30.49 2 ALA B N 1
ATOM 3167 C CA . ALA B 1 2 ? 92.249 2.854 51.079 1.00 39.91 2 ALA B CA 1
ATOM 3168 C C . ALA B 1 2 ? 92.066 4.204 51.751 1.00 41.58 2 ALA B C 1
ATOM 3169 O O . ALA B 1 2 ? 92.092 5.238 51.088 1.00 40.99 2 ALA B O 1
ATOM 3171 N N . ILE B 1 3 ? 91.884 4.188 53.066 1.00 34.83 3 ILE B N 1
ATOM 3172 C CA . ILE B 1 3 ? 91.570 5.402 53.810 1.00 33.88 3 ILE B CA 1
ATOM 3173 C C . ILE B 1 3 ? 92.679 6.452 53.749 1.00 34.95 3 ILE B C 1
ATOM 3174 O O . ILE B 1 3 ? 93.782 6.239 54.241 1.00 33.90 3 ILE B O 1
ATOM 3179 N N . ASP B 1 4 ? 92.369 7.598 53.154 1.00 29.76 4 ASP B N 1
ATOM 3180 C CA . ASP B 1 4 ? 93.392 8.595 52.847 1.00 31.07 4 ASP B CA 1
ATOM 3181 C C . ASP B 1 4 ? 92.758 9.977 52.912 1.00 28.42 4 ASP B C 1
ATOM 3182 O O . ASP B 1 4 ? 91.737 10.218 52.274 1.00 28.10 4 ASP B O 1
ATOM 3187 N N . PHE B 1 5 ? 93.362 10.878 53.679 1.00 29.64 5 PHE B N 1
ATOM 3188 C CA . PHE B 1 5 ? 92.831 12.231 53.830 1.00 31.17 5 PHE B CA 1
ATOM 3189 C C . PHE B 1 5 ? 93.721 13.280 53.136 1.00 30.60 5 PHE B C 1
ATOM 3190 O O . PHE B 1 5 ? 93.492 14.481 53.257 1.00 29.10 5 PHE B O 1
ATOM 3198 N N . HIS B 1 6 ? 94.727 12.816 52.400 1.00 29.85 6 HIS B N 1
ATOM 3199 C CA . HIS B 1 6 ? 95.622 13.706 51.667 1.00 33.03 6 HIS B CA 1
ATOM 3200 C C . HIS B 1 6 ? 94.967 14.170 50.384 1.00 31.49 6 HIS B C 1
ATOM 3201 O O . HIS B 1 6 ? 94.385 13.366 49.662 1.00 33.62 6 HIS B O 1
ATOM 3208 N N . LEU B 1 7 ? 95.030 15.469 50.115 1.00 29.12 7 LEU B N 1
ATOM 3209 C CA . LEU B 1 7 ? 94.588 15.977 48.821 1.00 31.35 7 LEU B CA 1
ATOM 3210 C C . LEU B 1 7 ? 95.507 15.476 47.704 1.00 29.90 7 LEU B C 1
ATOM 3211 O O . LEU B 1 7 ? 96.730 15.509 47.840 1.00 32.36 7 LEU B O 1
ATOM 3216 N N . SER B 1 8 ? 94.924 15.029 46.601 1.00 31.44 8 SER B N 1
ATOM 3217 C CA . SER B 1 8 ? 95.711 14.776 45.394 1.00 33.67 8 SER B CA 1
ATOM 3218 C C . SER B 1 8 ? 96.261 16.091 44.813 1.00 35.62 8 SER B C 1
ATOM 3219 O O . SER B 1 8 ? 95.752 17.177 45.107 1.00 34.42 8 SER B O 1
ATOM 3222 N N . ALA B 1 9 ? 97.306 15.992 43.994 1.00 34.59 9 ALA B N 1
ATOM 3223 C CA . ALA B 1 9 ? 97.853 17.169 43.322 1.00 39.81 9 ALA B CA 1
ATOM 3224 C C . ALA B 1 9 ? 96.740 17.989 42.673 1.00 33.60 9 ALA B C 1
ATOM 3225 O O . ALA B 1 9 ? 96.764 19.213 42.697 1.00 34.84 9 ALA B O 1
ATOM 3227 N N . SER B 1 10 ? 95.770 17.305 42.085 1.00 31.70 10 SER B N 1
ATOM 3228 C CA . SER B 1 10 ? 94.646 17.974 41.453 1.00 33.86 10 SER B CA 1
ATOM 3229 C C . SER B 1 10 ? 93.744 18.657 42.488 1.00 37.60 10 SER B C 1
ATOM 3230 O O . SER B 1 10 ? 93.242 19.768 42.275 1.00 34.90 10 SER B O 1
ATOM 3233 N N . GLN B 1 11 ? 93.521 17.983 43.608 1.00 32.04 11 GLN B N 1
ATOM 3234 C CA . GLN B 1 11 ? 92.672 18.534 44.653 1.00 31.23 11 GLN B CA 1
ATOM 3235 C C . GLN B 1 11 ? 93.351 19.745 45.305 1.00 31.49 11 GLN B C 1
ATOM 3236 O O . GLN B 1 11 ? 92.686 20.696 45.704 1.00 31.24 11 GLN B O 1
ATOM 3242 N N . LYS B 1 12 ? 94.677 19.720 45.367 1.00 29.94 12 LYS B N 1
ATOM 3243 C CA . LYS B 1 12 ? 95.435 20.845 45.878 1.00 32.32 12 LYS B CA 1
ATOM 3244 C C . LYS B 1 12 ? 95.350 22.012 44.916 1.00 33.92 12 LYS B C 1
ATOM 3245 O O . LYS B 1 12 ? 95.266 23.163 45.339 1.00 32.80 12 LYS B O 1
ATOM 3251 N N . GLY B 1 13 ? 95.379 21.712 43.619 1.00 33.99 13 GLY B N 1
ATOM 3252 C CA . GLY B 1 13 ? 95.185 22.735 42.607 1.00 29.79 13 GLY B CA 1
ATOM 3253 C C . GLY B 1 13 ? 93.827 23.395 42.790 1.00 33.32 13 GLY B C 1
ATOM 3254 O O . GLY B 1 13 ? 93.691 24.614 42.682 1.00 31.57 13 GLY B O 1
ATOM 3255 N N . THR B 1 14 ? 92.817 22.582 43.084 1.00 30.69 14 THR B N 1
ATOM 3256 C CA . THR B 1 14 ? 91.467 23.082 43.310 1.00 27.82 14 THR B CA 1
ATOM 3257 C C . THR B 1 14 ? 91.432 24.033 44.505 1.00 29.91 14 THR B C 1
ATOM 3258 O O . THR B 1 14 ? 90.862 25.122 44.431 1.00 29.68 14 THR B O 1
ATOM 3262 N N . TYR B 1 15 ? 92.060 23.621 45.601 1.00 27.29 15 TYR B N 1
ATOM 3263 C CA . TYR B 1 15 ? 92.190 24.471 46.773 1.00 29.37 15 TYR B CA 1
ATOM 3264 C C . TYR B 1 15 ? 92.871 25.804 46.453 1.00 33.72 15 TYR B C 1
ATOM 3265 O O . TYR B 1 15 ? 92.366 26.869 46.812 1.00 27.53 15 TYR B O 1
ATOM 3274 N N . GLN B 1 16 ? 94.016 25.753 45.777 1.00 26.28 16 GLN B N 1
ATOM 3275 C CA . GLN B 1 16 ? 94.731 26.989 45.451 1.00 34.01 16 GLN B CA 1
ATOM 3276 C C . GLN B 1 16 ? 93.915 27.883 44.519 1.00 29.03 16 GLN B C 1
ATOM 3277 O O . GLN B 1 16 ? 93.939 29.106 44.636 1.00 30.59 16 GLN B O 1
ATOM 3283 N N . ALA B 1 17 ? 93.212 27.267 43.580 1.00 29.85 17 ALA B N 1
ATOM 3284 C CA . ALA B 1 17 ? 92.384 28.007 42.647 1.00 27.28 17 ALA B CA 1
ATOM 3285 C C . ALA B 1 17 ? 91.232 28.660 43.395 1.00 30.62 17 ALA B C 1
ATOM 3286 O O . ALA B 1 17 ? 90.821 29.785 43.081 1.00 28.28 17 ALA B O 1
ATOM 3288 N N . ALA B 1 18 ? 90.689 27.926 44.361 1.00 26.89 18 ALA B N 1
ATOM 3289 C CA . ALA B 1 18 ? 89.612 28.445 45.187 1.00 27.94 18 ALA B CA 1
ATOM 3290 C C . ALA B 1 18 ? 90.102 29.657 45.963 1.00 25.13 18 ALA B C 1
ATOM 3291 O O . ALA B 1 18 ? 89.393 30.661 46.062 1.00 26.72 18 ALA B O 1
ATOM 3293 N N . ARG B 1 19 ? 91.305 29.572 46.521 1.00 25.74 19 ARG B N 1
ATOM 3294 C CA . ARG B 1 19 ? 91.834 30.682 47.311 1.00 23.92 19 ARG B CA 1
ATOM 3295 C C . ARG B 1 19 ? 91.948 31.937 46.451 1.00 30.20 19 ARG B C 1
ATOM 3296 O O . ARG B 1 19 ? 91.608 33.048 46.882 1.00 28.13 19 ARG B O 1
ATOM 3304 N N . SER B 1 20 ? 92.440 31.750 45.233 1.00 25.54 20 SER B N 1
ATOM 3305 C CA . SER B 1 20 ? 92.645 32.859 44.310 1.00 29.17 20 SER B CA 1
ATOM 3306 C C . SER B 1 20 ? 91.305 33.459 43.876 1.00 28.70 20 SER B C 1
ATOM 3307 O O . SER B 1 20 ? 91.150 34.676 43.811 1.00 28.36 20 SER B O 1
ATOM 3310 N N . LEU B 1 21 ? 90.330 32.600 43.597 1.00 26.99 21 LEU B N 1
ATOM 3311 C CA . LEU B 1 21 ? 89.004 33.061 43.205 1.00 29.78 21 LEU B CA 1
ATOM 3312 C C . LEU B 1 21 ? 88.378 33.923 44.305 1.00 30.53 21 LEU B C 1
ATOM 3313 O O . LEU B 1 21 ? 87.867 35.015 44.034 1.00 29.92 21 LEU B O 1
ATOM 3318 N N . ALA B 1 22 ? 88.428 33.447 45.545 1.00 28.29 22 ALA B N 1
ATOM 3319 C CA . ALA B 1 22 ? 87.844 34.201 46.649 1.00 28.55 22 ALA B CA 1
ATOM 3320 C C . ALA B 1 22 ? 88.558 35.533 46.859 1.00 28.71 22 ALA B C 1
ATOM 3321 O O . ALA B 1 22 ? 87.923 36.556 47.079 1.00 28.74 22 ALA B O 1
ATOM 3323 N N . ARG B 1 23 ? 89.885 35.507 46.815 1.00 29.29 23 ARG B N 1
ATOM 3324 C CA . ARG B 1 23 ? 90.693 36.696 47.062 1.00 30.93 23 ARG B CA 1
ATOM 3325 C C . ARG B 1 23 ? 90.594 37.730 45.926 1.00 30.17 23 ARG B C 1
ATOM 3326 O O . ARG B 1 23 ? 90.522 38.935 46.171 1.00 30.88 23 ARG B O 1
ATOM 3334 N N . ASN B 1 24 ? 90.595 37.255 44.685 1.00 29.53 24 ASN B N 1
ATOM 3335 C CA . ASN B 1 24 ? 90.691 38.153 43.539 1.00 32.56 24 ASN B CA 1
ATOM 3336 C C . ASN B 1 24 ? 89.352 38.554 42.963 1.00 31.37 24 ASN B C 1
ATOM 3337 O O . ASN B 1 24 ? 89.215 39.639 42.414 1.00 31.20 24 ASN B O 1
ATOM 3342 N N . LEU B 1 25 ? 88.364 37.674 43.078 1.00 28.58 25 LEU B N 1
ATOM 3343 C CA . LEU B 1 25 ? 87.041 37.953 42.536 1.00 26.47 25 LEU B CA 1
ATOM 3344 C C . LEU B 1 25 ? 86.013 38.317 43.615 1.00 31.41 25 LEU B C 1
ATOM 3345 O O . LEU B 1 25 ? 85.330 39.341 43.520 1.00 25.84 25 LEU B O 1
ATOM 3350 N N . LEU B 1 26 ? 85.914 37.491 44.654 1.00 29.07 26 LEU B N 1
ATOM 3351 C CA . LEU B 1 26 ? 84.855 37.674 45.641 1.00 26.83 26 LEU B CA 1
ATOM 3352 C C . LEU B 1 26 ? 85.068 38.868 46.581 1.00 25.31 26 LEU B C 1
ATOM 3353 O O . LEU B 1 26 ? 84.105 39.550 46.933 1.00 26.55 26 LEU B O 1
ATOM 3358 N N . MET B 1 27 ? 86.303 39.111 47.005 1.00 22.53 27 MET B N 1
ATOM 3359 C CA . MET B 1 27 ? 86.567 40.226 47.920 1.00 28.60 27 MET B CA 1
ATOM 3360 C C . MET B 1 27 ? 86.273 41.573 47.266 1.00 29.24 27 MET B C 1
ATOM 3361 O O . MET B 1 27 ? 85.644 42.432 47.879 1.00 25.90 27 MET B O 1
ATOM 3366 N N . PRO B 1 28 ? 86.732 41.767 46.017 1.00 27.99 28 PRO B N 1
ATOM 3367 C CA . PRO B 1 28 ? 86.324 42.982 45.307 1.00 29.33 28 PRO B CA 1
ATOM 3368 C C . PRO B 1 28 ? 84.809 43.060 45.099 1.00 25.52 28 PRO B C 1
ATOM 3369 O O . PRO B 1 28 ? 84.268 44.161 45.124 1.00 25.25 28 PRO B O 1
ATOM 3373 N N . ALA B 1 29 ? 84.129 41.935 44.886 1.00 25.61 29 ALA B N 1
ATOM 3374 C CA . ALA B 1 29 ? 82.671 41.994 44.719 1.00 25.09 29 ALA B CA 1
ATOM 3375 C C . ALA B 1 29 ? 82.012 42.562 45.965 1.00 23.18 29 ALA B C 1
ATOM 3376 O O . ALA B 1 29 ? 81.024 43.301 45.886 1.00 22.71 29 ALA B O 1
ATOM 3378 N N . ARG B 1 30 ? 82.552 42.193 47.116 1.00 20.74 30 ARG B N 1
ATOM 3379 C CA . ARG B 1 30 ? 82.022 42.637 48.403 1.00 25.31 30 ARG B CA 1
ATOM 3380 C C . ARG B 1 30 ? 82.191 44.146 48.600 1.00 25.19 30 ARG B C 1
ATOM 3381 O O . ARG B 1 30 ? 81.243 44.844 48.985 1.00 21.33 30 ARG B O 1
ATOM 3389 N N . GLN B 1 31 ? 83.400 44.655 48.371 1.00 25.95 31 GLN B N 1
ATOM 3390 C CA . GLN B 1 31 ? 83.609 46.116 48.437 1.00 26.28 31 GLN B CA 1
ATOM 3391 C C . GLN B 1 31 ? 82.673 46.841 47.481 1.00 24.64 31 GLN B C 1
ATOM 3392 O O . GLN B 1 31 ? 82.201 47.935 47.770 1.00 25.26 31 GLN B O 1
ATOM 3398 N N . THR B 1 32 ? 82.410 46.223 46.336 1.00 22.92 32 THR B N 1
ATOM 3399 C CA . THR B 1 32 ? 81.527 46.813 45.338 1.00 22.71 32 THR B CA 1
ATOM 3400 C C . THR B 1 32 ? 80.070 46.898 45.799 1.00 23.00 32 THR B C 1
ATOM 3401 O O . THR B 1 32 ? 79.462 47.957 45.713 1.00 24.68 32 THR B O 1
ATOM 3405 N N . TYR B 1 33 ? 79.500 45.805 46.304 1.00 22.97 33 TYR B N 1
ATOM 3406 C CA . TYR B 1 33 ? 78.085 45.870 46.658 1.00 19.70 33 TYR B CA 1
ATOM 3407 C C . TYR B 1 33 ? 77.820 46.636 47.956 1.00 19.36 33 TYR B C 1
ATOM 3408 O O . TYR B 1 33 ? 76.720 47.146 48.172 1.00 22.48 33 TYR B O 1
ATOM 3417 N N . LEU B 1 34 ? 78.841 46.736 48.799 1.00 18.53 34 LEU B N 1
ATOM 3418 C CA . LEU B 1 34 ? 78.758 47.557 50.007 1.00 23.70 34 LEU B CA 1
ATOM 3419 C C . LEU B 1 34 ? 78.480 49.023 49.655 1.00 26.63 34 LEU B C 1
ATOM 3420 O O . LEU B 1 34 ? 78.114 49.811 50.519 1.00 23.49 34 LEU B O 1
ATOM 3425 N N . GLN B 1 35 ? 78.653 49.392 48.387 1.00 21.74 35 GLN B N 1
ATOM 3426 C CA . GLN B 1 35 ? 78.364 50.772 47.971 1.00 25.65 35 GLN B CA 1
ATOM 3427 C C . GLN B 1 35 ? 76.857 51.041 47.853 1.00 26.45 35 GLN B C 1
ATOM 3428 O O . GLN B 1 35 ? 76.431 52.174 47.630 1.00 24.42 35 GLN B O 1
ATOM 3434 N N . HIS B 1 36 ? 76.054 49.991 47.999 1.00 21.28 36 HIS B N 1
ATOM 3435 C CA . HIS B 1 36 ? 74.603 50.150 47.998 1.00 20.56 36 HIS B CA 1
ATOM 3436 C C . HIS B 1 36 ? 74.055 49.721 49.347 1.00 22.53 36 HIS B C 1
ATOM 3437 O O . HIS B 1 36 ? 74.666 48.896 50.007 1.00 20.78 36 HIS B O 1
ATOM 3444 N N . PRO B 1 37 ? 72.890 50.265 49.746 1.00 25.09 37 PRO B N 1
ATOM 3445 C CA . PRO B 1 37 ? 72.273 49.918 51.037 1.00 26.12 37 PRO B CA 1
ATOM 3446 C C . PRO B 1 37 ? 71.894 48.437 51.102 1.00 25.19 37 PRO B C 1
ATOM 3447 O O . PRO B 1 37 ? 71.599 47.831 50.064 1.00 23.76 37 PRO B O 1
ATOM 3451 N N . PRO B 1 38 ? 71.887 47.865 52.317 1.00 24.66 38 PRO B N 1
ATOM 3452 C CA . PRO B 1 38 ? 71.729 46.421 52.527 1.00 27.26 38 PRO B CA 1
ATOM 3453 C C . PRO B 1 38 ? 70.396 45.888 52.020 1.00 29.71 38 PRO B C 1
ATOM 3454 O O . PRO B 1 38 ? 70.293 44.694 51.740 1.00 30.09 38 PRO B O 1
ATOM 3458 N N . ASN B 1 39 ? 69.384 46.737 51.896 1.00 26.03 39 ASN B N 1
ATOM 3459 C CA . ASN B 1 39 ? 68.117 46.239 51.370 1.00 29.49 39 ASN B CA 1
ATOM 3460 C C . ASN B 1 39 ? 67.897 46.563 49.893 1.00 28.87 39 ASN B C 1
ATOM 3461 O O . ASN B 1 39 ? 66.794 46.411 49.379 1.00 29.46 39 ASN B O 1
ATOM 3466 N N . SER B 1 40 ? 68.945 46.998 49.206 1.00 27.09 40 SER B N 1
ATOM 3467 C CA . SER B 1 40 ? 68.818 47.328 47.795 1.00 25.28 40 SER B CA 1
ATOM 3468 C C . SER B 1 40 ? 69.141 46.152 46.860 1.00 25.82 40 SER B C 1
ATOM 3469 O O . SER B 1 40 ? 70.222 45.563 46.934 1.00 25.44 40 SER B O 1
ATOM 3472 N N . PRO B 1 41 ? 68.211 45.826 45.953 1.00 25.75 41 PRO B N 1
ATOM 3473 C CA . PRO B 1 41 ? 68.489 44.845 44.894 1.00 25.57 41 PRO B CA 1
ATOM 3474 C C . PRO B 1 41 ? 69.695 45.244 44.040 1.00 22.68 41 PRO B C 1
ATOM 3475 O O . PRO B 1 41 ? 70.230 44.423 43.284 1.00 24.25 41 PRO B O 1
ATOM 3479 N N . LEU B 1 42 ? 70.126 46.497 44.136 1.00 23.02 42 LEU B N 1
ATOM 3480 C CA . LEU B 1 42 ? 71.337 46.901 43.430 1.00 22.99 42 LEU B CA 1
ATOM 3481 C C . LEU B 1 42 ? 72.570 46.139 43.935 1.00 24.27 42 LEU B C 1
ATOM 3482 O O . LEU B 1 42 ? 73.560 46.024 43.227 1.00 21.77 42 LEU B O 1
ATOM 3487 N N . ARG B 1 43 ? 72.538 45.634 45.166 1.00 21.82 43 ARG B N 1
ATOM 3488 C CA . ARG B 1 43 ? 73.670 44.820 45.616 1.00 20.27 43 ARG B CA 1
ATOM 3489 C C . ARG B 1 43 ? 73.876 43.635 44.679 1.00 19.95 43 ARG B C 1
ATOM 3490 O O . ARG B 1 43 ? 74.969 43.427 44.152 1.00 23.48 43 ARG B O 1
ATOM 3498 N N . PHE B 1 44 ? 72.810 42.880 44.450 1.00 21.16 44 PHE B N 1
ATOM 3499 C CA . PHE B 1 44 ? 72.837 41.760 43.502 1.00 23.74 44 PHE B CA 1
ATOM 3500 C C . PHE B 1 44 ? 73.312 42.202 42.117 1.00 22.84 44 PHE B C 1
ATOM 3501 O O . PHE B 1 44 ? 74.210 41.603 41.536 1.00 23.17 44 PHE B O 1
ATOM 3509 N N . GLN B 1 45 ? 72.718 43.264 41.592 1.00 23.42 45 GLN B N 1
ATOM 3510 C CA . GLN B 1 45 ? 73.038 43.697 40.234 1.00 23.44 45 GLN B CA 1
ATOM 3511 C C . GLN B 1 45 ? 74.506 44.084 40.083 1.00 24.19 45 GLN B C 1
ATOM 3512 O O . GLN B 1 45 ? 75.127 43.824 39.059 1.00 23.18 45 GLN B O 1
ATOM 3518 N N . SER B 1 46 ? 75.073 44.660 41.135 1.00 23.53 46 SER B N 1
ATOM 3519 C CA . SER B 1 46 ? 76.446 45.140 41.084 1.00 24.69 46 SER B CA 1
ATOM 3520 C C . SER B 1 46 ? 77.472 44.005 41.018 1.00 23.98 46 SER B C 1
ATOM 3521 O O . SER B 1 46 ? 78.646 44.240 40.732 1.00 23.27 46 SER B O 1
ATOM 3524 N N . THR B 1 47 ? 77.045 42.780 41.308 1.00 20.28 47 THR B N 1
ATOM 3525 C CA . THR B 1 47 ? 77.972 41.651 41.283 1.00 19.86 47 THR B CA 1
ATOM 3526 C C . THR B 1 47 ? 78.110 41.026 39.892 1.00 22.99 47 THR B C 1
ATOM 3527 O O . THR B 1 47 ? 78.918 40.112 39.703 1.00 23.05 47 THR B O 1
ATOM 3531 N N . GLN B 1 48 ? 77.344 41.522 38.918 1.00 22.72 48 GLN B N 1
ATOM 3532 C CA . GLN B 1 48 ? 77.373 40.918 37.578 1.00 25.94 48 GLN B CA 1
ATOM 3533 C C . GLN B 1 48 ? 78.781 40.875 36.949 1.00 25.57 48 GLN B C 1
ATOM 3534 O O . GLN B 1 48 ? 79.149 39.883 36.339 1.00 23.69 48 GLN B O 1
ATOM 3540 N N . PRO B 1 49 ? 79.584 41.944 37.106 1.00 29.87 49 PRO B N 1
ATOM 3541 C CA . PRO B 1 49 ? 80.938 41.864 36.522 1.00 28.36 49 PRO B CA 1
ATOM 3542 C C . PRO B 1 49 ? 81.865 40.835 37.191 1.00 30.99 49 PRO B C 1
ATOM 3543 O O . PRO B 1 49 ? 82.728 40.284 36.508 1.00 28.50 49 PRO B O 1
ATOM 3547 N N . THR B 1 50 ? 81.718 40.605 38.498 1.00 27.36 50 THR B N 1
ATOM 3548 C CA . THR B 1 50 ? 82.443 39.535 39.195 1.00 27.20 50 THR B CA 1
ATOM 3549 C C . THR B 1 50 ? 82.024 38.166 38.674 1.00 26.22 50 THR B C 1
ATOM 3550 O O . THR B 1 50 ? 82.857 37.284 38.399 1.00 25.46 50 THR B O 1
ATOM 3554 N N . TYR B 1 51 ? 80.712 37.993 38.559 1.00 21.98 51 TYR B N 1
ATOM 3555 C CA . TYR B 1 51 ? 80.149 36.780 37.982 1.00 28.25 51 TYR B CA 1
ATOM 3556 C C . TYR B 1 51 ? 80.730 36.537 36.574 1.00 28.66 51 TYR B C 1
ATOM 3557 O O . TYR B 1 51 ? 81.168 35.427 36.255 1.00 28.41 51 TYR B O 1
ATOM 3566 N N . ALA B 1 52 ? 80.742 37.572 35.734 1.00 25.39 52 ALA B N 1
ATOM 3567 C CA . ALA B 1 52 ? 81.291 37.421 34.386 1.00 27.83 52 ALA B CA 1
ATOM 3568 C C . ALA B 1 52 ? 82.729 36.938 34.446 1.00 29.16 52 ALA B C 1
ATOM 3569 O O . ALA B 1 52 ? 83.122 36.062 33.681 1.00 31.16 52 ALA B O 1
ATOM 3571 N N . ALA B 1 53 ? 83.513 37.507 35.362 1.00 29.23 53 ALA B N 1
ATOM 3572 C CA . ALA B 1 53 ? 84.907 37.114 35.532 1.00 29.41 53 ALA B CA 1
ATOM 3573 C C . ALA B 1 53 ? 85.005 35.643 35.922 1.00 32.88 53 ALA B C 1
ATOM 3574 O O . ALA B 1 53 ? 85.901 34.926 35.475 1.00 34.20 53 ALA B O 1
ATOM 3576 N N . ALA B 1 54 ? 84.077 35.194 36.758 1.00 31.50 54 ALA B N 1
ATOM 3577 C CA . ALA B 1 54 ? 84.023 33.792 37.138 1.00 29.28 54 ALA B CA 1
ATOM 3578 C C . ALA B 1 54 ? 83.728 32.942 35.898 1.00 30.69 54 ALA B C 1
ATOM 3579 O O . ALA B 1 54 ? 84.343 31.895 35.685 1.00 31.77 54 ALA B O 1
ATOM 3581 N N . VAL B 1 55 ? 82.778 33.399 35.086 1.00 27.95 55 VAL B N 1
ATOM 3582 C CA . VAL B 1 55 ? 82.417 32.682 33.876 1.00 31.01 55 VAL B CA 1
ATOM 3583 C C . VAL B 1 55 ? 83.657 32.514 32.982 1.00 32.00 55 VAL B C 1
ATOM 3584 O O . VAL B 1 55 ? 83.932 31.420 32.502 1.00 31.23 55 VAL B O 1
ATOM 3588 N N . SER B 1 56 ? 84.404 33.597 32.784 1.00 31.63 56 SER B N 1
ATOM 3589 C CA . SER B 1 56 ? 85.598 33.574 31.942 1.00 34.13 56 SER B CA 1
ATOM 3590 C C . SER B 1 56 ? 86.624 32.583 32.455 1.00 37.87 56 SER B C 1
ATOM 3591 O O . SER B 1 56 ? 87.377 32.008 31.672 1.00 39.57 56 SER B O 1
ATOM 3594 N N . ALA B 1 57 ? 86.661 32.384 33.768 1.00 31.61 57 ALA B N 1
ATOM 3595 C CA . ALA B 1 57 ? 87.609 31.445 34.354 1.00 32.12 57 ALA B CA 1
ATOM 3596 C C . ALA B 1 57 ? 87.100 30.006 34.296 1.00 35.23 57 ALA B C 1
ATOM 3597 O O . ALA B 1 57 ? 87.747 29.097 34.808 1.00 40.52 57 ALA B O 1
ATOM 3599 N N . GLY B 1 58 ? 85.941 29.803 33.679 1.00 31.21 58 GLY B N 1
ATOM 3600 C CA . GLY B 1 58 ? 85.452 28.460 33.406 1.00 32.84 58 GLY B CA 1
ATOM 3601 C C . GLY B 1 58 ? 84.579 27.834 34.483 1.00 33.98 58 GLY B C 1
ATOM 3602 O O . GLY B 1 58 ? 84.282 26.643 34.430 1.00 31.98 58 GLY B O 1
ATOM 3603 N N . ILE B 1 59 ? 84.153 28.634 35.455 1.00 34.43 59 ILE B N 1
ATOM 3604 C CA . ILE B 1 59 ? 83.357 28.114 36.558 1.00 34.30 59 ILE B CA 1
ATOM 3605 C C . ILE B 1 59 ? 82.079 27.432 36.105 1.00 32.53 59 ILE B C 1
ATOM 3606 O O . ILE B 1 59 ? 81.739 26.364 36.605 1.00 29.14 59 ILE B O 1
ATOM 3611 N N . LEU B 1 60 ? 81.367 28.039 35.163 1.00 29.37 60 LEU B N 1
ATOM 3612 C CA . LEU B 1 60 ? 80.083 27.476 34.744 1.00 28.94 60 LEU B CA 1
ATOM 3613 C C . LEU B 1 60 ? 80.254 26.191 33.943 1.00 31.05 60 LEU B C 1
ATOM 3614 O O . LEU B 1 60 ? 79.450 25.265 34.054 1.00 28.02 60 LEU B O 1
ATOM 3619 N N . LYS B 1 61 ? 81.293 26.144 33.122 1.00 29.15 61 LYS B N 1
ATOM 3620 C CA . LYS B 1 61 ? 81.619 24.923 32.403 1.00 31.23 61 LYS B CA 1
ATOM 3621 C C . LYS B 1 61 ? 81.845 23.783 33.379 1.00 33.39 61 LYS B C 1
ATOM 3622 O O . LYS B 1 61 ? 81.422 22.660 33.130 1.00 30.61 61 LYS B O 1
ATOM 3628 N N . GLY B 1 62 ? 82.505 24.076 34.497 1.00 29.93 62 GLY B N 1
ATOM 3629 C CA . GLY B 1 62 ? 82.739 23.066 35.513 1.00 33.41 62 GLY B CA 1
ATOM 3630 C C . GLY B 1 62 ? 81.485 22.613 36.239 1.00 37.66 62 GLY B C 1
ATOM 3631 O O . GLY B 1 62 ? 81.531 21.664 37.021 1.00 37.07 62 GLY B O 1
ATOM 3632 N N . GLN B 1 63 ? 80.363 23.283 35.990 1.00 32.21 63 GLN B N 1
ATOM 3633 C CA . GLN B 1 63 ? 79.122 22.950 36.679 1.00 26.33 63 GLN B CA 1
ATOM 3634 C C . GLN B 1 63 ? 78.288 22.017 35.823 1.00 34.10 63 GLN B C 1
ATOM 3635 O O . GLN B 1 63 ? 77.203 21.604 36.216 1.00 29.76 63 GLN B O 1
ATOM 3641 N N . ILE B 1 64 ? 78.802 21.692 34.641 1.00 32.89 64 ILE B N 1
ATOM 3642 C CA . ILE B 1 64 ? 78.082 20.846 33.697 1.00 29.79 64 ILE B CA 1
ATOM 3643 C C . ILE B 1 64 ? 78.870 19.555 33.504 1.00 30.98 64 ILE B C 1
ATOM 3644 O O . ILE B 1 64 ? 80.093 19.582 33.409 1.00 32.93 64 ILE B O 1
ATOM 3649 N N . SER B 1 65 ? 78.187 18.417 33.481 1.00 30.89 65 SER B N 1
ATOM 3650 C CA . SER B 1 65 ? 78.907 17.147 33.406 1.00 34.29 65 SER B CA 1
ATOM 3651 C C . SER B 1 65 ? 79.517 16.936 32.017 1.00 34.51 65 SER B C 1
ATOM 3652 O O . SER B 1 65 ? 78.989 17.423 31.017 1.00 32.96 65 SER B O 1
ATOM 3655 N N . PRO B 1 66 ? 80.638 16.212 31.957 1.00 37.02 66 PRO B N 1
ATOM 3656 C CA . PRO B 1 66 ? 81.260 15.896 30.665 1.00 36.87 66 PRO B CA 1
ATOM 3657 C C . PRO B 1 66 ? 80.285 15.192 29.728 1.00 36.78 66 PRO B C 1
ATOM 3658 O O . PRO B 1 66 ? 80.361 15.369 28.518 1.00 37.78 66 PRO B O 1
ATOM 3662 N N . ALA B 1 67 ? 79.367 14.410 30.280 1.00 36.29 67 ALA B N 1
ATOM 3663 C CA . ALA B 1 67 ? 78.358 13.751 29.464 1.00 39.23 67 ALA B CA 1
ATOM 3664 C C . ALA B 1 67 ? 77.653 14.770 28.585 1.00 42.73 67 ALA B C 1
ATOM 3665 O O . ALA B 1 67 ? 77.236 14.456 27.470 1.00 42.34 67 ALA B O 1
ATOM 3667 N N . HIS B 1 68 ? 77.515 15.992 29.097 1.00 36.98 68 HIS B N 1
ATOM 3668 C CA . HIS B 1 68 ? 76.778 17.034 28.394 1.00 39.74 68 HIS B CA 1
ATOM 3669 C C . HIS B 1 68 ? 77.692 18.072 27.765 1.00 42.86 68 HIS B C 1
ATOM 3670 O O . HIS B 1 68 ? 77.236 19.107 27.283 1.00 43.43 68 HIS B O 1
ATOM 3677 N N . GLY B 1 69 ? 78.985 17.785 27.752 1.00 40.75 69 GLY B N 1
ATOM 3678 C CA . GLY B 1 69 ? 79.926 18.673 27.099 1.00 40.13 69 GLY B CA 1
ATOM 3679 C C . GLY B 1 69 ? 80.601 19.637 28.052 1.00 41.83 69 GLY B C 1
ATOM 3680 O O . GLY B 1 69 ? 81.393 20.485 27.628 1.00 35.46 69 GLY B O 1
ATOM 3681 N N . GLY B 1 70 ? 80.294 19.510 29.341 1.00 31.51 70 GLY B N 1
ATOM 3682 C CA . GLY B 1 70 ? 80.919 20.357 30.329 1.00 31.48 70 GLY B CA 1
ATOM 3683 C C . GLY B 1 70 ? 82.256 19.798 30.738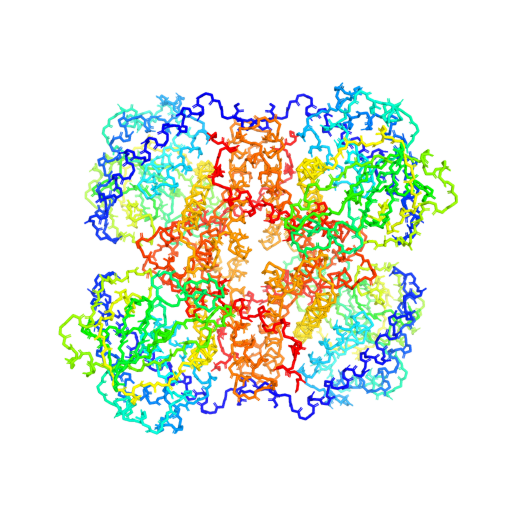 1.00 36.59 70 GLY B C 1
ATOM 3684 O O . GLY B 1 70 ? 82.702 18.772 30.221 1.00 37.95 70 GLY B O 1
ATOM 3685 N N . THR B 1 71 ? 82.907 20.470 31.675 1.00 32.09 71 THR B N 1
ATOM 3686 C CA . THR B 1 71 ? 84.177 19.983 32.175 1.00 38.45 71 THR B CA 1
ATOM 3687 C C . THR B 1 71 ? 83.966 19.242 33.499 1.00 43.87 71 THR B C 1
ATOM 3688 O O . THR B 1 71 ? 84.808 18.443 33.902 1.00 48.00 71 THR B O 1
ATOM 3692 N N . GLY B 1 72 ? 82.832 19.523 34.147 1.00 37.85 72 GLY B N 1
ATOM 3693 C CA . GLY B 1 72 ? 82.401 18.916 35.405 1.00 43.50 72 GLY B CA 1
ATOM 3694 C C . GLY B 1 72 ? 83.390 18.208 36.317 1.00 48.76 72 GLY B C 1
ATOM 3695 O O . GLY B 1 72 ? 84.066 17.266 35.904 1.00 56.78 72 GLY B O 1
ATOM 3696 N N . GLY B 1 73 ? 83.446 18.628 37.577 1.00 42.51 73 GLY B N 1
ATOM 3697 C CA . GLY B 1 73 ? 84.337 18.009 38.540 1.00 38.40 73 GLY B CA 1
ATOM 3698 C C . GLY B 1 73 ? 83.653 17.087 39.543 1.00 38.83 73 GLY B C 1
ATOM 3699 O O . GLY B 1 73 ? 82.573 16.556 39.297 1.00 37.14 73 GLY B O 1
ATOM 3700 N N . THR B 1 74 ? 84.294 16.879 40.682 1.00 34.08 74 THR B N 1
ATOM 3701 C CA . THR B 1 74 ? 83.741 15.981 41.687 1.00 34.17 74 THR B CA 1
ATOM 3702 C C . THR B 1 74 ? 83.105 16.787 42.822 1.00 31.88 74 THR B C 1
ATOM 3703 O O . THR B 1 74 ? 83.397 17.977 42.982 1.00 29.88 74 THR B O 1
ATOM 3707 N N . LEU B 1 75 ? 82.223 16.142 43.589 1.00 32.17 75 LEU B N 1
ATOM 3708 C CA . LEU B 1 75 ? 81.629 16.777 44.763 1.00 30.90 75 LEU B CA 1
ATOM 3709 C C . LEU B 1 75 ? 82.702 17.133 45.775 1.00 27.23 75 LEU B C 1
ATOM 3710 O O . LEU B 1 75 ? 82.600 18.150 46.465 1.00 28.42 75 LEU B O 1
ATOM 3715 N N . ILE B 1 76 ? 83.732 16.297 45.873 1.00 27.01 76 ILE B N 1
ATOM 3716 C CA . ILE B 1 76 ? 84.836 16.588 46.780 1.00 24.11 76 ILE B CA 1
ATOM 3717 C C . ILE B 1 76 ? 85.511 17.901 46.411 1.00 27.93 76 ILE B C 1
ATOM 3718 O O . ILE B 1 76 ? 85.823 18.728 47.277 1.00 25.24 76 ILE B O 1
ATOM 3723 N N . GLU B 1 77 ? 85.756 18.092 45.119 1.00 27.52 77 GLU B N 1
ATOM 3724 C CA . GLU B 1 77 ? 86.412 19.318 44.667 1.00 27.59 77 GLU B CA 1
ATOM 3725 C C . GLU B 1 77 ? 85.488 20.513 44.903 1.00 23.84 77 GLU B C 1
ATOM 3726 O O . GLU B 1 77 ? 85.927 21.568 45.359 1.00 26.29 77 GLU B O 1
ATOM 3732 N N . SER B 1 78 ? 84.202 20.330 44.616 1.00 26.23 78 SER B N 1
ATOM 3733 C CA . SER B 1 78 ? 83.208 21.355 44.910 1.00 30.22 78 SER B CA 1
ATOM 3734 C C . SER B 1 78 ? 83.190 21.713 46.392 1.00 25.22 78 SER B C 1
ATOM 3735 O O . SER B 1 78 ? 83.127 22.888 46.752 1.00 25.16 78 SER B O 1
ATOM 3738 N N . ALA B 1 79 ? 83.254 20.705 47.256 1.00 22.68 79 ALA B N 1
ATOM 3739 C CA . ALA B 1 79 ? 83.262 20.970 48.689 1.00 24.29 79 ALA B CA 1
ATOM 3740 C C . ALA B 1 79 ? 84.459 21.833 49.072 1.00 24.94 79 ALA B C 1
ATOM 3741 O O . ALA B 1 79 ? 84.334 22.762 49.864 1.00 24.66 79 ALA B O 1
ATOM 3743 N N . ILE B 1 80 ? 85.624 21.541 48.504 1.00 23.63 80 ILE B N 1
ATOM 3744 C CA . ILE B 1 80 ? 86.817 22.338 48.807 1.00 24.76 80 ILE B CA 1
ATOM 3745 C C . ILE B 1 80 ? 86.642 23.802 48.360 1.00 23.72 80 ILE B C 1
ATOM 3746 O O . ILE B 1 80 ? 86.952 24.739 49.102 1.00 26.43 80 ILE B O 1
ATOM 3751 N N . LEU B 1 81 ? 86.114 23.985 47.159 1.00 22.87 81 LEU B N 1
ATOM 3752 C CA . LEU B 1 81 ? 85.855 25.314 46.619 1.00 26.00 81 LEU B CA 1
ATOM 3753 C C . LEU B 1 81 ? 84.847 26.072 47.490 1.00 23.64 81 LEU B C 1
ATOM 3754 O O . LEU B 1 81 ? 85.071 27.222 47.859 1.00 24.82 81 LEU B O 1
ATOM 3759 N N . VAL B 1 82 ? 83.735 25.417 47.815 1.00 23.86 82 VAL B N 1
ATOM 3760 C CA . VAL B 1 82 ? 82.675 26.051 48.593 1.00 23.42 82 VAL B CA 1
ATOM 3761 C C . VAL B 1 82 ? 83.134 26.471 49.992 1.00 23.38 82 VAL B C 1
ATOM 3762 O O . VAL B 1 82 ? 82.818 27.578 50.436 1.00 24.32 82 VAL B O 1
ATOM 3766 N N . GLU B 1 83 ? 83.889 25.609 50.671 1.00 23.15 83 GLU B N 1
ATOM 3767 C CA . GLU B 1 83 ? 84.421 25.948 51.995 1.00 23.90 83 GLU B CA 1
ATOM 3768 C C . GLU B 1 83 ? 85.251 27.225 51.932 1.00 24.84 83 GLU B C 1
ATOM 3769 O O . GLU B 1 83 ? 85.107 28.133 52.760 1.00 22.02 83 GLU B O 1
ATOM 3775 N N . GLU B 1 84 ? 86.139 27.287 50.951 1.00 25.69 84 GLU B N 1
ATOM 3776 C CA . GLU B 1 84 ? 87.039 28.418 50.860 1.00 23.85 84 GLU B CA 1
ATOM 3777 C C . GLU B 1 84 ? 86.258 29.696 50.567 1.00 23.81 84 GLU B C 1
ATOM 3778 O O . GLU B 1 84 ? 86.448 30.704 51.240 1.00 24.78 84 GLU B O 1
ATOM 3784 N N . CYS B 1 85 ? 85.366 29.657 49.583 1.00 22.68 85 CYS B N 1
ATOM 3785 C CA . CYS B 1 85 ? 84.546 30.834 49.299 1.00 26.41 85 CYS B CA 1
ATOM 3786 C C . CYS B 1 85 ? 83.708 31.292 50.504 1.00 25.70 85 CYS B C 1
ATOM 3787 O O . CYS B 1 85 ? 83.618 32.488 50.792 1.00 23.86 85 CYS B O 1
ATOM 3790 N N . TYR B 1 86 ? 83.116 30.349 51.230 1.00 23.38 86 TYR B N 1
ATOM 3791 C CA . TYR B 1 86 ? 82.307 30.723 52.388 1.00 22.81 86 TYR B CA 1
ATOM 3792 C C . TYR B 1 86 ? 83.144 31.277 53.537 1.00 25.45 86 TYR B C 1
ATOM 3793 O O . TYR B 1 86 ? 82.654 32.094 54.326 1.00 23.77 86 TYR B O 1
ATOM 3802 N N . SER B 1 87 ? 84.407 30.878 53.613 1.00 20.82 87 SER B N 1
ATOM 3803 C CA . SER B 1 87 ? 85.287 31.451 54.620 1.00 22.83 87 SER B CA 1
ATOM 3804 C C . SER B 1 87 ? 85.637 32.912 54.330 1.00 24.34 87 SER B C 1
ATOM 3805 O O . SER B 1 87 ? 86.182 33.589 55.198 1.00 26.31 87 SER B O 1
ATOM 3808 N N . VAL B 1 88 ? 85.321 33.390 53.124 1.00 24.23 88 VAL B N 1
ATOM 3809 C CA . VAL B 1 88 ? 85.751 34.722 52.675 1.00 22.53 88 VAL B CA 1
ATOM 3810 C C . VAL B 1 88 ? 84.608 35.673 52.326 1.00 23.65 88 VAL B C 1
ATOM 3811 O O . VAL B 1 88 ? 84.533 36.780 52.859 1.00 25.14 88 VAL B O 1
ATOM 3815 N N . GLU B 1 89 ? 83.741 35.251 51.406 1.00 21.90 89 GLU B N 1
ATOM 3816 C CA . GLU B 1 89 ? 82.625 36.080 50.956 1.00 22.40 89 GLU B CA 1
ATOM 3817 C C . GLU B 1 89 ? 81.433 35.227 50.510 1.00 22.80 89 GLU B C 1
ATOM 3818 O O . GLU B 1 89 ? 81.300 34.907 49.330 1.00 22.38 89 GLU B O 1
ATOM 3824 N N . PRO B 1 90 ? 80.571 34.827 51.468 1.00 20.12 90 PRO B N 1
ATOM 3825 C CA . PRO B 1 90 ? 79.405 33.967 51.226 1.00 20.88 90 PRO B CA 1
ATOM 3826 C C . PRO B 1 90 ? 78.431 34.466 50.162 1.00 22.46 90 PRO B C 1
ATOM 3827 O O . PRO B 1 90 ? 78.034 33.683 49.308 1.00 19.72 90 PRO B O 1
ATOM 3831 N N . SER B 1 91 ? 78.032 35.734 50.226 1.00 19.98 91 SER B N 1
ATOM 3832 C CA . SER B 1 91 ? 76.921 36.215 49.407 1.00 21.48 91 SER B CA 1
ATOM 3833 C C . SER B 1 91 ? 77.241 36.193 47.901 1.00 21.37 91 SER B C 1
ATOM 3834 O O . SER B 1 91 ? 76.476 35.657 47.103 1.00 21.39 91 SER B O 1
ATOM 3837 N N . ALA B 1 92 ? 78.376 36.744 47.499 1.00 21.60 92 ALA B N 1
ATOM 3838 C CA . ALA B 1 92 ? 78.699 36.736 46.068 1.00 20.97 92 ALA B CA 1
ATOM 3839 C C . ALA B 1 92 ? 78.944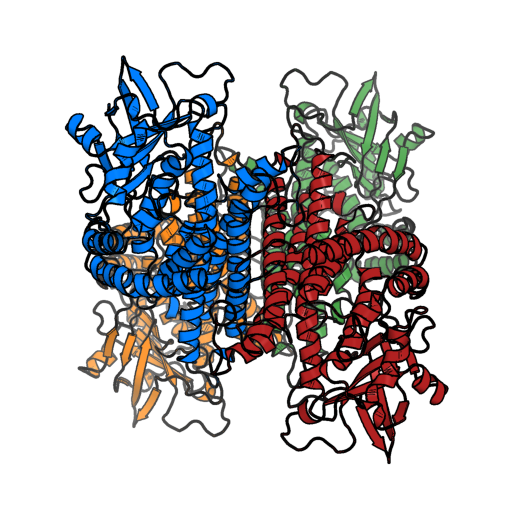 35.305 45.579 1.00 25.04 92 ALA B C 1
ATOM 3840 O O . ALA B 1 92 ? 78.598 34.960 44.448 1.00 24.34 92 ALA B O 1
ATOM 3842 N N . ALA B 1 93 ? 79.532 34.462 46.428 1.00 21.37 93 ALA B N 1
ATOM 3843 C CA . ALA B 1 93 ? 79.744 33.054 46.046 1.00 22.40 93 ALA B CA 1
ATOM 3844 C C . ALA B 1 93 ? 78.434 32.327 45.753 1.00 23.29 93 ALA B C 1
ATOM 3845 O O . ALA B 1 93 ? 78.328 31.573 44.774 1.00 23.62 93 ALA B O 1
ATOM 3847 N N . LEU B 1 94 ? 77.432 32.547 46.604 1.00 20.66 94 LEU B N 1
ATOM 3848 C CA . LEU B 1 94 ? 76.162 31.830 46.489 1.00 20.26 94 LEU B CA 1
ATOM 3849 C C . LEU B 1 94 ? 75.492 32.056 45.136 1.00 21.65 94 LEU B C 1
ATOM 3850 O O . LEU B 1 94 ? 74.901 31.140 44.565 1.00 22.37 94 LEU B O 1
ATOM 3855 N N . THR B 1 95 ? 75.542 33.289 44.641 1.00 22.94 95 THR B N 1
ATOM 3856 C CA . THR B 1 95 ? 74.933 33.598 43.346 1.00 21.88 95 THR B CA 1
ATOM 3857 C C . THR B 1 95 ? 75.505 32.677 42.271 1.00 21.14 95 THR B C 1
ATOM 3858 O O . THR B 1 95 ? 74.783 32.181 41.412 1.00 24.11 95 THR B O 1
ATOM 3862 N N . ILE B 1 96 ? 76.812 32.461 42.337 1.00 22.40 96 ILE B N 1
ATOM 3863 C CA . ILE B 1 96 ? 77.512 31.558 41.423 1.00 27.69 96 ILE B CA 1
ATOM 3864 C C . ILE B 1 96 ? 77.152 30.084 41.661 1.00 24.49 96 ILE B C 1
ATOM 3865 O O . ILE B 1 96 ? 76.889 29.345 40.715 1.00 24.22 96 ILE B O 1
ATOM 3870 N N . PHE B 1 97 ? 77.141 29.653 42.921 1.00 23.57 97 PHE B N 1
ATOM 3871 C CA . PHE B 1 97 ? 76.772 28.274 43.243 1.00 24.78 97 PHE B CA 1
ATOM 3872 C C . PHE B 1 97 ? 75.324 27.979 42.893 1.00 24.37 97 PHE B C 1
ATOM 3873 O O . PHE B 1 97 ? 74.985 26.845 42.541 1.00 26.36 97 PHE B O 1
ATOM 3881 N N . ALA B 1 98 ? 74.468 28.997 42.980 1.00 21.31 98 ALA B N 1
ATOM 3882 C CA . ALA B 1 98 ? 73.056 28.818 42.671 1.00 22.85 98 ALA B CA 1
ATOM 3883 C C . ALA B 1 98 ? 72.827 28.509 41.195 1.00 24.42 98 ALA B C 1
ATOM 3884 O O . ALA B 1 98 ? 71.900 27.792 40.853 1.00 23.68 98 ALA B O 1
ATOM 3886 N N . THR B 1 99 ? 73.655 29.068 40.319 1.00 23.52 99 THR B N 1
ATOM 3887 C CA . THR B 1 99 ? 73.590 28.683 38.917 1.00 23.93 99 THR B CA 1
ATOM 3888 C C . THR B 1 99 ? 73.930 27.184 38.778 1.00 21.33 99 THR B C 1
ATOM 3889 O O . THR B 1 99 ? 73.319 26.469 37.994 1.00 27.06 99 THR B O 1
ATOM 3893 N N . GLY B 1 100 ? 74.891 26.710 39.562 1.00 23.42 100 GLY B N 1
ATOM 3894 C CA . GLY B 1 100 ? 75.234 25.294 39.564 1.00 23.72 100 GLY B CA 1
ATOM 3895 C C . GLY B 1 100 ? 74.074 24.405 39.989 1.00 26.59 100 GLY B C 1
ATOM 3896 O O . GLY B 1 100 ? 73.827 23.339 39.409 1.00 24.02 100 GLY B O 1
ATOM 3897 N N . LEU B 1 101 ? 73.347 24.851 41.008 1.00 23.11 101 LEU B N 1
ATOM 3898 C CA . LEU B 1 101 ? 72.152 24.158 41.445 1.00 24.58 101 LEU B CA 1
ATOM 3899 C C . LEU B 1 101 ? 71.111 24.152 40.324 1.00 24.63 101 LEU B C 1
ATOM 3900 O O . LEU B 1 101 ? 70.465 23.136 40.062 1.00 24.79 101 LEU B O 1
ATOM 3905 N N . GLY B 1 102 ? 70.955 25.291 39.658 1.00 23.72 102 GLY B N 1
ATOM 3906 C CA . GLY B 1 102 ? 70.010 25.382 38.560 1.00 24.29 102 GLY B CA 1
ATOM 3907 C C . GLY B 1 102 ? 70.323 24.416 37.428 1.00 25.01 102 GLY B C 1
ATOM 3908 O O . GLY B 1 102 ? 69.415 23.910 36.756 1.00 27.40 102 GLY B O 1
ATOM 3909 N N . LEU B 1 103 ? 71.612 24.162 37.221 1.00 25.87 103 LEU B N 1
ATOM 3910 C CA . LEU B 1 103 ? 72.070 23.278 36.151 1.00 24.88 103 LEU B CA 1
ATOM 3911 C C . LEU B 1 103 ? 72.057 21.802 36.558 1.00 28.91 103 LEU B C 1
ATOM 3912 O O . LEU B 1 103 ? 72.204 20.920 35.710 1.00 30.33 103 LEU B O 1
ATOM 3917 N N . THR B 1 104 ? 71.887 21.536 37.850 1.00 27.60 104 THR B N 1
ATOM 3918 C CA . THR B 1 104 ? 71.930 20.162 38.356 1.00 27.82 104 THR B CA 1
ATOM 3919 C C . THR B 1 104 ? 70.818 19.254 37.797 1.00 30.07 104 THR B C 1
ATOM 3920 O O . THR B 1 104 ? 71.101 18.134 37.377 1.00 29.71 104 THR B O 1
ATOM 3924 N N . PRO B 1 105 ? 69.552 19.722 37.797 1.00 29.83 105 PRO B N 1
ATOM 3925 C CA . PRO B 1 105 ? 68.500 18.888 37.195 1.00 25.49 105 PRO B CA 1
ATOM 3926 C C . PRO B 1 105 ? 68.837 18.503 35.752 1.00 33.89 105 PRO B C 1
ATOM 3927 O O . PRO B 1 105 ? 68.503 17.404 35.294 1.00 31.98 105 PRO B O 1
ATOM 3931 N N . ILE B 1 106 ? 69.499 19.404 35.040 1.00 31.24 106 ILE B N 1
ATOM 3932 C CA . ILE B 1 106 ? 69.906 19.112 33.674 1.00 36.47 106 ILE B CA 1
ATOM 3933 C C . ILE B 1 106 ? 70.975 18.015 33.634 1.00 35.15 106 ILE B C 1
ATOM 3934 O O . ILE B 1 106 ? 70.863 17.062 32.864 1.00 35.04 106 ILE B O 1
ATOM 3939 N N . ASN B 1 107 ? 71.987 18.127 34.484 1.00 32.12 107 ASN B N 1
ATOM 3940 C CA . ASN B 1 107 ? 72.965 17.049 34.619 1.00 34.42 107 ASN B CA 1
ATOM 3941 C C . ASN B 1 107 ? 72.314 15.699 34.914 1.00 37.36 107 ASN B C 1
ATOM 3942 O O . ASN B 1 107 ? 72.746 14.678 34.389 1.00 41.60 107 ASN B O 1
ATOM 3947 N N . LEU B 1 108 ? 71.280 15.697 35.758 1.00 32.66 108 LEU B N 1
ATOM 3948 C CA . LEU B 1 108 ? 70.670 14.448 36.219 1.00 36.19 108 LEU B CA 1
ATOM 3949 C C . LEU B 1 108 ? 69.649 13.849 35.241 1.00 38.78 108 LEU B C 1
ATOM 3950 O O . LEU B 1 108 ? 69.454 12.638 35.220 1.00 44.87 108 LEU B O 1
ATOM 3955 N N . ALA B 1 109 ? 68.988 14.676 34.442 1.00 31.75 109 ALA B N 1
ATOM 3956 C CA . ALA B 1 109 ? 67.844 14.167 33.694 1.00 39.60 109 ALA B CA 1
ATOM 3957 C C . ALA B 1 109 ? 67.802 14.560 32.228 1.00 39.08 109 ALA B C 1
ATOM 3958 O O . ALA B 1 109 ? 66.920 14.109 31.495 1.00 38.47 109 ALA B O 1
ATOM 3960 N N . ALA B 1 110 ? 68.731 15.405 31.801 1.00 35.88 110 ALA B N 1
ATOM 3961 C CA . ALA B 1 110 ? 68.687 15.909 30.435 1.00 36.44 110 ALA B CA 1
ATOM 3962 C C . ALA B 1 110 ? 69.061 14.818 29.445 1.00 40.13 110 ALA B C 1
ATOM 3963 O O . ALA B 1 110 ? 69.897 13.953 29.728 1.00 38.64 110 ALA B O 1
ATOM 3965 N N . GLY B 1 111 ? 68.414 14.861 28.287 1.00 44.66 111 GLY B N 1
ATOM 3966 C CA . GLY B 1 111 ? 68.764 13.993 27.179 1.00 47.11 111 GLY B CA 1
ATOM 3967 C C . GLY B 1 111 ? 69.378 14.827 26.070 1.00 48.64 111 GLY B C 1
ATOM 3968 O O . GLY B 1 111 ? 69.651 16.017 26.258 1.00 40.93 111 GLY B O 1
ATOM 3969 N N . PRO B 1 112 ? 69.584 14.213 24.897 1.00 49.59 112 PRO B N 1
ATOM 3970 C CA . PRO B 1 112 ? 70.281 14.883 23.800 1.00 43.75 112 PRO B CA 1
ATOM 3971 C C . PRO B 1 112 ? 69.512 16.086 23.288 1.00 40.62 112 PRO B C 1
ATOM 3972 O O . PRO B 1 112 ? 70.131 17.044 22.826 1.00 45.13 112 PRO B O 1
ATOM 3976 N N . GLN B 1 113 ? 68.188 16.045 23.366 1.00 37.99 113 GLN B N 1
ATOM 3977 C CA . GLN B 1 113 ? 67.376 17.142 22.849 1.00 43.06 113 GLN B CA 1
ATOM 3978 C C . GLN B 1 113 ? 67.462 18.417 23.697 1.00 43.23 113 GLN B C 1
ATOM 3979 O O . GLN B 1 113 ? 66.897 19.449 23.330 1.00 45.34 113 GLN B O 1
ATOM 3985 N N . HIS B 1 114 ? 68.168 18.339 24.820 1.00 40.48 114 HIS B N 1
ATOM 3986 C CA . HIS B 1 114 ? 68.276 19.465 25.744 1.00 39.46 114 HIS B CA 1
ATOM 3987 C C . HIS B 1 114 ? 69.568 20.250 25.560 1.00 40.65 114 HIS B C 1
ATOM 3988 O O . HIS B 1 114 ? 69.788 21.261 26.221 1.00 37.68 114 HIS B O 1
ATOM 3995 N N . ALA B 1 115 ? 70.422 19.783 24.653 1.00 40.76 115 ALA B N 1
ATOM 3996 C CA . ALA B 1 115 ? 71.728 20.397 24.449 1.00 41.84 115 ALA B CA 1
ATOM 3997 C C . ALA B 1 115 ? 71.646 21.896 24.155 1.00 39.46 115 ALA B C 1
ATOM 3998 O O . ALA B 1 115 ? 72.485 22.673 24.622 1.00 35.04 115 ALA B O 1
ATOM 4000 N N . GLU B 1 116 ? 70.644 22.304 23.380 1.00 36.61 116 GLU B N 1
ATOM 4001 C CA . GLU B 1 116 ? 70.520 23.711 23.001 1.00 40.56 116 GLU B CA 1
ATOM 4002 C C . GLU B 1 116 ? 70.379 24.619 24.231 1.00 43.15 116 GLU B C 1
ATOM 4003 O O . GLU B 1 116 ? 70.839 25.771 24.231 1.00 37.50 116 GLU B O 1
ATOM 4009 N N . PHE B 1 117 ? 69.739 24.104 25.276 1.00 38.90 117 PHE B N 1
ATOM 4010 C CA . PHE B 1 117 ? 69.562 24.886 26.497 1.00 36.15 117 PHE B CA 1
ATOM 4011 C C . PHE B 1 117 ? 70.873 25.097 27.242 1.00 34.98 117 PHE B C 1
ATOM 4012 O O . PHE B 1 117 ? 71.012 26.076 27.974 1.00 36.44 117 PHE B O 1
ATOM 4020 N N . LEU B 1 118 ? 71.836 24.193 27.059 1.00 33.57 118 LEU B N 1
ATOM 4021 C CA . LEU B 1 118 ? 73.109 24.295 27.786 1.00 33.68 118 LEU B CA 1
ATOM 4022 C C . LEU B 1 118 ? 74.116 25.186 27.103 1.00 34.86 118 LEU B C 1
ATOM 4023 O O . LEU B 1 118 ? 75.112 25.572 27.715 1.00 33.33 118 LEU B O 1
ATOM 4028 N N . ALA B 1 119 ? 73.875 25.494 25.832 1.00 33.64 119 ALA B N 1
ATOM 4029 C CA . ALA B 1 119 ? 74.853 26.232 25.035 1.00 35.76 119 ALA B CA 1
ATOM 4030 C C . ALA B 1 119 ? 75.367 27.527 25.683 1.00 33.22 119 ALA B C 1
ATOM 4031 O O . ALA B 1 119 ? 76.579 27.734 25.778 1.00 33.30 119 ALA B O 1
ATOM 4033 N N . PRO B 1 120 ? 74.457 28.406 26.130 1.00 31.49 120 PRO B N 1
ATOM 4034 C CA . PRO B 1 120 ? 74.967 29.664 26.694 1.00 33.72 120 PRO B CA 1
ATOM 4035 C C . PRO B 1 120 ? 75.925 29.417 27.855 1.00 30.36 120 PRO B C 1
ATOM 4036 O O . PRO B 1 120 ? 76.821 30.228 28.096 1.00 35.51 120 PRO B O 1
ATOM 4040 N N . PHE B 1 121 ? 75.752 28.300 28.556 1.00 28.19 121 PHE B N 1
ATOM 4041 C CA . PHE B 1 121 ? 76.563 28.014 29.735 1.00 29.66 121 PHE B CA 1
ATOM 4042 C C . PHE B 1 121 ? 77.882 27.331 29.418 1.00 29.99 121 PHE B C 1
ATOM 4043 O O . PHE B 1 121 ? 78.762 27.251 30.271 1.00 32.53 121 PHE B O 1
ATOM 4051 N N . LEU B 1 122 ? 78.015 26.844 28.190 1.00 34.15 122 LEU B N 1
ATOM 4052 C CA . LEU B 1 122 ? 79.235 26.175 27.758 1.00 34.43 122 LEU B CA 1
ATOM 4053 C C . LEU B 1 122 ? 80.131 27.131 26.971 1.00 35.57 122 LEU B C 1
ATOM 4054 O O . LEU B 1 122 ? 81.297 26.825 26.690 1.00 35.06 122 LEU B O 1
ATOM 4059 N N . SER B 1 123 ? 79.587 28.298 26.640 1.00 33.07 123 SER B N 1
ATOM 4060 C CA . SER B 1 123 ? 80.300 29.284 25.825 1.00 35.90 123 SER B CA 1
ATOM 4061 C C . SER B 1 123 ? 81.594 29.795 26.466 1.00 37.07 123 SER B C 1
ATOM 4062 O O . SER B 1 123 ? 82.520 30.183 25.774 1.00 34.82 123 SER B O 1
ATOM 4065 N N . GLY B 1 124 ? 81.663 29.801 27.791 1.00 33.48 124 GLY B N 1
ATOM 4066 C CA . GLY B 1 124 ? 82.807 30.390 28.466 1.00 29.60 124 GLY B CA 1
ATOM 4067 C C . GLY B 1 124 ? 82.836 31.912 28.422 1.00 32.55 124 GLY B C 1
ATOM 4068 O O . GLY B 1 124 ? 83.838 32.541 28.763 1.00 32.33 124 GLY B O 1
ATOM 4069 N N . GLU B 1 125 ? 81.736 32.519 28.001 1.00 32.67 125 GLU B N 1
ATOM 4070 C CA . GLU B 1 125 ? 81.650 33.972 28.040 1.00 37.59 125 GLU B CA 1
ATOM 4071 C C . GLU B 1 125 ? 80.276 34.446 28.517 1.00 36.10 125 GLU B C 1
ATOM 4072 O O . GLU B 1 125 ? 79.385 33.633 28.786 1.00 32.32 125 GLU B O 1
ATOM 4078 N N . GLY B 1 126 ? 80.124 35.762 28.638 1.00 31.39 126 GLY B N 1
ATOM 4079 C CA . GLY B 1 126 ? 78.886 36.346 29.098 1.00 31.77 126 GLY B CA 1
ATOM 4080 C C . GLY B 1 126 ? 78.707 36.133 30.596 1.00 33.54 126 GLY B C 1
ATOM 4081 O O . GLY B 1 126 ? 79.674 35.940 31.340 1.00 27.57 126 GLY B O 1
ATOM 4082 N N . SER B 1 127 ? 77.459 36.170 31.035 1.00 30.26 127 SER B N 1
ATOM 4083 C CA . SER B 1 127 ? 77.148 35.994 32.440 1.00 32.61 127 SER B CA 1
ATOM 4084 C C . SER B 1 127 ? 75.747 35.390 32.565 1.00 28.71 127 SER B C 1
ATOM 4085 O O . SER B 1 127 ? 74.868 35.952 33.233 1.00 26.68 127 SER B O 1
ATOM 4088 N N . PRO B 1 128 ? 75.531 34.236 31.907 1.00 26.34 128 PRO B N 1
ATOM 4089 C CA . PRO B 1 128 ? 74.208 33.608 31.971 1.00 28.03 128 PRO B CA 1
ATOM 4090 C C . PRO B 1 128 ? 73.918 33.085 33.383 1.00 23.16 128 PRO B C 1
ATOM 4091 O O . PRO B 1 128 ? 74.822 32.597 34.062 1.00 26.28 128 PRO B O 1
ATOM 4095 N N . LEU B 1 129 ? 72.660 33.175 33.798 1.00 26.97 129 LEU B N 1
ATOM 4096 C CA . LEU B 1 129 ? 72.235 32.731 35.120 1.00 24.25 129 LEU B CA 1
ATOM 4097 C C . LEU B 1 129 ? 71.257 31.561 35.005 1.00 26.21 129 LEU B C 1
ATOM 4098 O O . LEU B 1 129 ? 70.360 31.581 34.167 1.00 22.79 129 LEU B O 1
ATOM 4103 N N . ALA B 1 130 ? 71.414 30.544 35.846 1.00 23.85 130 ALA B N 1
ATOM 4104 C CA . ALA B 1 130 ? 70.413 29.485 35.893 1.00 21.77 130 ALA B CA 1
ATOM 4105 C C . ALA B 1 130 ? 69.810 29.444 37.300 1.00 21.74 130 ALA B C 1
ATOM 4106 O O . ALA B 1 130 ? 70.405 29.967 38.241 1.00 21.63 130 ALA B O 1
ATOM 4108 N N . SER B 1 131 ? 68.632 28.846 37.441 1.00 21.89 131 SER B N 1
ATOM 4109 C CA . SER B 1 131 ? 67.959 28.798 38.737 1.00 22.18 131 SER B CA 1
ATOM 4110 C C . SER B 1 131 ? 67.173 27.505 38.865 1.00 26.26 131 SER B C 1
ATOM 4111 O O . SER B 1 131 ? 66.548 27.072 37.899 1.00 25.23 131 SER B O 1
ATOM 4114 N N . LEU B 1 132 ? 67.194 26.897 40.049 1.00 23.70 132 LEU B N 1
ATOM 4115 C CA . LEU B 1 132 ? 66.273 25.796 40.338 1.00 24.81 132 LEU B CA 1
ATOM 4116 C C . LEU B 1 132 ? 65.073 26.414 41.026 1.00 23.89 132 LEU B C 1
ATOM 4117 O O . LEU B 1 132 ? 65.159 26.855 42.176 1.00 25.40 132 LEU B O 1
ATOM 4122 N N . VAL B 1 133 ? 63.961 26.480 40.301 1.00 23.69 133 VAL B N 1
ATOM 4123 C CA . VAL B 1 133 ? 62.794 27.218 40.743 1.00 26.00 133 VAL B CA 1
ATOM 4124 C C . VAL B 1 133 ? 61.784 26.256 41.390 1.00 29.50 133 VAL B C 1
ATOM 4125 O O . VAL B 1 133 ? 60.914 25.685 40.726 1.00 28.13 133 VAL B O 1
ATOM 4129 N N . PHE B 1 134 ? 61.918 26.102 42.703 1.00 27.41 134 PHE B N 1
ATOM 4130 C CA . PHE B 1 134 ? 61.221 25.071 43.452 1.00 26.99 134 PHE B CA 1
ATOM 4131 C C . PHE B 1 134 ? 60.271 25.698 44.469 1.00 26.78 134 PHE B C 1
ATOM 4132 O O . PHE B 1 134 ? 59.059 25.490 44.409 1.00 26.72 134 PHE B O 1
ATOM 4140 N N . SER B 1 135 ? 60.820 26.483 45.391 1.00 26.68 135 SER B N 1
ATOM 4141 C CA . SER B 1 135 ? 60.044 27.006 46.517 1.00 29.00 135 SER B CA 1
ATOM 4142 C C . SER B 1 135 ? 58.946 27.985 46.120 1.00 26.33 135 SER B C 1
ATOM 4143 O O . SER B 1 135 ? 59.037 28.648 45.088 1.00 23.99 135 SER B O 1
ATOM 4146 N N . GLU B 1 136 ? 57.929 28.087 46.977 1.00 26.49 136 GLU B N 1
ATOM 4147 C CA . GLU B 1 136 ? 56.772 28.957 46.753 1.00 28.27 136 GLU B CA 1
ATOM 4148 C C . GLU B 1 136 ? 56.464 29.768 48.021 1.00 31.15 136 GLU B C 1
ATOM 4149 O O . GLU B 1 136 ? 56.874 29.378 49.117 1.00 29.74 136 GLU B O 1
ATOM 4155 N N . PRO B 1 137 ? 55.731 30.885 47.872 1.00 29.53 137 PRO B N 1
ATOM 4156 C CA . PRO B 1 137 ? 55.386 31.790 48.976 1.00 33.30 137 PRO B CA 1
ATOM 4157 C C . PRO B 1 137 ? 54.734 31.053 50.137 1.00 35.40 137 PRO B C 1
ATOM 4158 O O . PRO B 1 137 ? 55.093 31.259 51.304 1.00 31.60 137 PRO B O 1
ATOM 4162 N N . GLY B 1 138 ? 53.781 30.185 49.812 1.00 34.52 138 GLY B N 1
ATOM 4163 C CA . GLY B 1 138 ? 53.037 29.449 50.824 1.00 36.11 138 GLY B CA 1
ATOM 4164 C C . GLY B 1 138 ? 53.759 28.266 51.451 1.00 36.72 138 GLY B C 1
ATOM 4165 O O . GLY B 1 138 ? 53.198 27.572 52.305 1.00 34.84 138 GLY B O 1
ATOM 4166 N N . GLY B 1 139 ? 55.000 28.031 51.035 1.00 34.23 139 GLY B N 1
ATOM 4167 C CA . GLY B 1 139 ? 55.763 26.895 51.533 1.00 32.51 139 GLY B CA 1
ATOM 4168 C C . GLY B 1 139 ? 55.629 25.658 50.649 1.00 34.77 139 GLY B C 1
ATOM 4169 O O . GLY B 1 139 ? 54.631 25.498 49.950 1.00 35.74 139 GLY B O 1
ATOM 4170 N N . VAL B 1 140 ? 56.630 24.782 50.683 1.00 34.45 140 VAL B N 1
ATOM 4171 C CA . VAL B 1 140 ? 56.603 23.568 49.870 1.00 37.15 140 VAL B CA 1
ATOM 4172 C C . VAL B 1 140 ? 57.022 22.304 50.635 1.00 41.29 140 VAL B C 1
ATOM 4173 O O . VAL B 1 140 ? 57.247 21.247 50.025 1.00 34.59 140 VAL B O 1
ATOM 4177 N N . ALA B 1 141 ? 57.129 22.411 51.961 1.00 38.03 141 ALA B N 1
ATOM 4178 C CA . ALA B 1 141 ? 57.495 21.260 52.785 1.00 34.92 141 ALA B CA 1
ATOM 4179 C C . ALA B 1 141 ? 56.475 20.134 52.622 1.00 40.36 141 ALA B C 1
ATOM 4180 O O . ALA B 1 141 ? 56.802 18.957 52.791 1.00 38.61 141 ALA B O 1
ATOM 4182 N N . ASN B 1 142 ? 55.245 20.507 52.284 1.00 37.47 142 ASN B N 1
ATOM 4183 C CA . ASN B 1 142 ? 54.170 19.539 52.108 1.00 42.31 142 ASN B CA 1
ATOM 4184 C C . ASN B 1 142 ? 53.608 19.426 50.683 1.00 37.52 142 ASN B C 1
ATOM 4185 O O . ASN B 1 142 ? 52.452 19.040 50.485 1.00 36.99 142 ASN B O 1
ATOM 4190 N N . ALA B 1 143 ? 54.436 19.758 49.698 1.00 35.33 143 ALA B N 1
ATOM 4191 C CA . ALA B 1 143 ? 54.011 19.735 48.300 1.00 37.95 143 ALA B CA 1
ATOM 4192 C C . ALA B 1 143 ? 53.611 18.331 47.828 1.00 33.26 143 ALA B C 1
ATOM 4193 O O . ALA B 1 143 ? 52.804 18.182 46.907 1.00 36.75 143 ALA B O 1
ATOM 4195 N N . LEU B 1 144 ? 54.181 17.306 48.450 1.00 33.59 144 LEU B N 1
ATOM 4196 C CA . LEU B 1 144 ? 53.894 15.929 48.041 1.00 37.79 144 LEU B CA 1
ATOM 4197 C C . LEU B 1 144 ? 52.956 15.206 49.000 1.00 39.76 144 LEU B C 1
ATOM 4198 O O . LEU B 1 144 ? 52.790 13.998 48.894 1.00 41.08 144 LEU B O 1
ATOM 4203 N N . GLU B 1 145 ? 52.335 15.937 49.925 1.00 35.87 145 GLU B N 1
ATOM 4204 C CA . GLU B 1 145 ? 51.515 15.292 50.956 1.00 39.17 145 GLU B CA 1
ATOM 4205 C C . GLU B 1 145 ? 50.085 15.004 50.494 1.00 38.68 145 GLU B C 1
ATOM 4206 O O . GLU B 1 145 ? 49.416 15.867 49.915 1.00 34.76 145 GLU B O 1
ATOM 4212 N N . LYS B 1 146 ? 49.614 13.784 50.747 1.00 40.38 146 LYS B N 1
ATOM 4213 C CA . LYS B 1 146 ? 48.257 13.420 50.350 1.00 41.39 146 LYS B CA 1
ATOM 4214 C C . LYS B 1 146 ? 47.249 14.249 51.122 1.00 39.26 146 LYS B C 1
ATOM 4215 O O . LYS B 1 146 ? 47.378 14.423 52.328 1.00 42.56 146 LYS B O 1
ATOM 4221 N N . GLY B 1 147 ? 46.253 14.772 50.420 1.00 40.16 147 GLY B N 1
ATOM 4222 C CA . GLY B 1 147 ? 45.227 15.579 51.055 1.00 44.56 147 GLY B CA 1
ATOM 4223 C C . GLY B 1 147 ? 45.565 17.056 51.067 1.00 45.79 147 GLY B C 1
ATOM 4224 O O . GLY B 1 147 ? 44.725 17.888 51.405 1.00 48.43 147 GLY B O 1
ATOM 4225 N N . ALA B 1 148 ? 46.794 17.385 50.683 1.00 44.12 148 ALA B N 1
ATOM 4226 C CA . ALA B 1 148 ? 47.237 18.775 50.635 1.00 43.02 148 ALA B CA 1
ATOM 4227 C C . ALA B 1 148 ? 46.968 19.386 49.264 1.00 41.15 148 ALA B C 1
ATOM 4228 O O . ALA B 1 148 ? 46.615 18.675 48.318 1.00 44.26 148 ALA B O 1
ATOM 4230 N N . PRO B 1 149 ? 47.126 20.711 49.147 1.00 38.90 149 PRO B N 1
ATOM 4231 C CA . PRO B 1 149 ? 46.866 21.379 47.865 1.00 40.72 149 PRO B CA 1
ATOM 4232 C C . PRO B 1 149 ? 47.863 21.010 46.754 1.00 42.15 149 PRO B C 1
ATOM 4233 O O . PRO B 1 149 ? 47.498 21.078 45.579 1.00 39.53 149 PRO B O 1
ATOM 4237 N N . GLY B 1 150 ? 49.091 20.640 47.123 1.00 38.26 150 GLY B N 1
ATOM 4238 C CA . GLY B 1 150 ? 50.163 20.426 46.158 1.00 35.82 150 GLY B CA 1
ATOM 4239 C C . GLY B 1 150 ? 50.823 21.728 45.727 1.00 37.98 150 GLY B C 1
ATOM 4240 O O . GLY B 1 150 ? 50.426 22.803 46.190 1.00 34.77 150 GLY B O 1
ATOM 4241 N N . PHE B 1 151 ? 51.832 21.645 44.857 1.00 33.41 151 PHE B N 1
ATOM 4242 C CA . PHE B 1 151 ? 52.467 22.848 44.312 1.00 29.97 151 PHE B CA 1
ATOM 4243 C C . PHE B 1 151 ? 51.406 23.818 43.800 1.00 34.03 151 PHE B C 1
ATOM 4244 O O . PHE B 1 151 ? 50.424 23.403 43.192 1.00 33.03 151 PHE B O 1
ATOM 4252 N N . GLN B 1 152 ? 51.612 25.111 44.035 1.00 31.07 152 GLN B N 1
ATOM 4253 C CA . GLN B 1 152 ? 50.701 26.121 43.514 1.00 31.82 152 GLN B CA 1
ATOM 4254 C C . GLN B 1 152 ? 51.005 26.421 42.048 1.00 30.27 152 GLN B C 1
ATOM 4255 O O . GLN B 1 152 ? 50.141 26.901 41.313 1.00 28.67 152 GLN B O 1
ATOM 4261 N N . THR B 1 153 ? 52.242 26.163 41.631 1.00 28.24 153 THR B N 1
ATOM 4262 C CA . THR B 1 153 ? 52.639 26.429 40.251 1.00 26.09 153 THR B CA 1
ATOM 4263 C C . THR B 1 153 ? 52.236 25.206 39.422 1.00 31.60 153 THR B C 1
ATOM 4264 O O . THR B 1 153 ? 52.596 24.077 39.762 1.00 29.46 153 THR B O 1
ATOM 4268 N N . THR B 1 154 ? 51.464 25.435 38.368 1.00 28.31 154 THR B N 1
ATOM 4269 C CA . THR B 1 154 ? 50.916 24.336 37.569 1.00 29.86 154 THR B CA 1
ATOM 4270 C C . THR B 1 154 ? 51.359 24.451 36.122 1.00 28.10 154 THR B C 1
ATOM 4271 O O . THR B 1 154 ? 51.738 25.526 35.664 1.00 30.77 154 THR B O 1
ATOM 4275 N N . ALA B 1 155 ? 51.334 23.318 35.425 1.00 28.53 155 ALA B N 1
ATOM 4276 C CA . ALA B 1 155 ? 51.554 23.260 33.985 1.00 32.70 155 ALA B CA 1
ATOM 4277 C C . ALA B 1 155 ? 50.415 22.449 33.371 1.00 34.37 155 ALA B C 1
ATOM 4278 O O . ALA B 1 155 ? 49.929 21.479 33.973 1.00 33.15 155 ALA B O 1
ATOM 4280 N N . ARG B 1 156 ? 49.977 22.878 32.190 1.00 37.21 156 ARG B N 1
ATOM 4281 C CA . ARG B 1 156 ? 48.869 22.258 31.476 1.00 34.22 156 ARG B CA 1
ATOM 4282 C C . ARG B 1 156 ? 49.254 22.103 30.022 1.00 33.92 156 ARG B C 1
ATOM 4283 O O . ARG B 1 156 ? 49.633 23.076 29.386 1.00 31.60 156 ARG B O 1
ATOM 4291 N N . LEU B 1 157 ? 49.142 20.892 29.485 1.00 35.39 157 LEU B N 1
ATOM 4292 C CA . LEU B 1 157 ? 49.373 20.698 28.059 1.00 35.05 157 LEU B CA 1
ATOM 4293 C C . LEU B 1 157 ? 48.144 21.201 27.296 1.00 34.16 157 LEU B C 1
ATOM 4294 O O . LEU B 1 157 ? 47.038 20.713 27.506 1.00 31.20 157 LEU B O 1
ATOM 4299 N N . GLU B 1 158 ? 48.347 22.205 26.448 1.00 33.13 158 GLU B N 1
ATOM 4300 C CA . GLU B 1 158 ? 47.272 22.769 25.632 1.00 39.28 158 GLU B CA 1
ATOM 4301 C C . GLU B 1 158 ? 47.729 22.766 24.192 1.00 34.27 158 GLU B C 1
ATOM 4302 O O . GLU B 1 158 ? 48.593 23.548 23.807 1.00 37.60 158 GLU B O 1
ATOM 4308 N N . GLY B 1 159 ? 47.171 21.856 23.403 1.00 41.63 159 GLY B N 1
ATOM 4309 C CA . GLY B 1 159 ? 47.651 21.650 22.047 1.00 42.04 159 GLY B CA 1
ATOM 4310 C C . GLY B 1 159 ? 49.057 21.084 22.061 1.00 36.14 159 GLY B C 1
ATOM 4311 O O . GLY B 1 159 ? 49.299 20.012 22.619 1.00 40.87 159 GLY B O 1
ATOM 4312 N N . ASP B 1 160 ? 49.990 21.805 21.449 1.00 34.85 160 ASP B N 1
ATOM 4313 C CA . ASP B 1 160 ? 51.381 21.370 21.392 1.00 37.98 160 ASP B CA 1
ATOM 4314 C C . ASP B 1 160 ? 52.269 22.189 22.334 1.00 35.48 160 ASP B C 1
ATOM 4315 O O . ASP B 1 160 ? 53.481 22.255 22.139 1.00 36.85 160 ASP B O 1
ATOM 4320 N N . GLU B 1 161 ? 51.667 22.815 23.342 1.00 34.28 161 GLU B N 1
ATOM 4321 C CA . GLU B 1 161 ? 52.409 23.708 24.236 1.00 36.08 161 GLU B CA 1
ATOM 4322 C C . GLU B 1 161 ? 52.093 23.431 25.694 1.00 30.99 161 GLU B C 1
ATOM 4323 O O . GLU B 1 161 ? 50.931 23.265 26.066 1.00 33.19 161 GLU B O 1
ATOM 4329 N N . TRP B 1 162 ? 53.126 23.405 26.524 1.00 31.81 162 TRP B N 1
ATOM 4330 C CA . TRP B 1 162 ? 52.905 23.338 27.953 1.00 30.95 162 TRP B CA 1
ATOM 4331 C C . TRP B 1 162 ? 52.728 24.757 28.487 1.00 28.69 162 TRP B C 1
ATOM 4332 O O . TRP B 1 162 ? 53.514 25.644 28.176 1.00 30.52 162 TRP B O 1
ATOM 4343 N N . VAL B 1 163 ? 51.686 24.962 29.282 1.00 30.68 163 VAL B N 1
ATOM 4344 C CA . VAL B 1 163 ? 51.360 26.302 29.772 1.00 30.71 163 VAL B CA 1
ATOM 4345 C C . VAL B 1 163 ? 51.553 26.411 31.286 1.00 32.09 163 VAL B C 1
ATOM 4346 O O . VAL B 1 163 ? 50.835 25.766 32.060 1.00 30.64 163 VAL B O 1
ATOM 4350 N N . ILE B 1 164 ? 52.510 27.237 31.697 1.00 29.21 164 ILE B N 1
ATOM 4351 C CA . ILE B 1 164 ? 52.870 27.363 33.114 1.00 29.72 164 ILE B CA 1
ATOM 4352 C C . ILE B 1 164 ? 52.250 28.591 33.781 1.00 28.97 164 ILE B C 1
ATOM 4353 O O . ILE B 1 164 ? 52.273 29.690 33.220 1.00 29.08 164 ILE B O 1
ATOM 4358 N N . ASN B 1 165 ? 51.683 28.383 34.970 1.00 31.86 165 ASN B N 1
ATOM 4359 C CA . ASN B 1 165 ? 51.128 29.449 35.798 1.00 31.16 165 ASN B CA 1
ATOM 4360 C C . ASN B 1 165 ? 51.492 29.212 37.256 1.00 28.41 165 ASN B C 1
ATOM 4361 O O . ASN B 1 165 ? 51.275 28.121 37.772 1.00 28.85 165 ASN B O 1
ATOM 4366 N N . GLY B 1 166 ? 52.039 30.221 37.928 1.00 30.30 166 GLY B N 1
ATOM 4367 C CA . GLY B 1 166 ? 52.250 30.092 39.360 1.00 27.26 166 GLY B CA 1
ATOM 4368 C C . GLY B 1 166 ? 53.157 31.138 39.960 1.00 30.56 166 GLY B C 1
ATOM 4369 O O . GLY B 1 166 ? 53.834 31.874 39.242 1.00 27.57 166 GLY B O 1
ATOM 4370 N N . GLU B 1 167 ? 53.178 31.194 41.290 1.00 26.61 167 GLU B N 1
ATOM 4371 C CA . GLU B 1 167 ? 54.111 32.066 42.002 1.00 26.87 167 GLU B CA 1
ATOM 4372 C C . GLU B 1 167 ? 55.221 31.263 42.660 1.00 23.52 167 GLU B C 1
ATOM 4373 O O . GLU B 1 167 ? 54.993 30.170 43.169 1.00 26.05 167 GLU B O 1
ATOM 4379 N N . LYS B 1 168 ? 56.438 31.794 42.597 1.00 22.90 168 LYS B N 1
ATOM 4380 C CA . LYS B 1 168 ? 57.600 31.153 43.190 1.00 21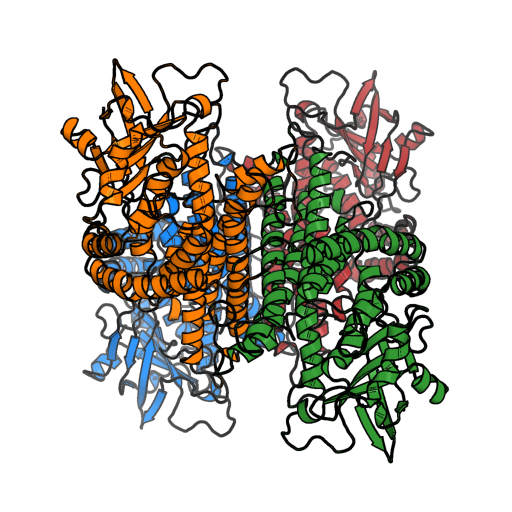.41 168 LYS B CA 1
ATOM 4381 C C . LYS B 1 168 ? 58.322 32.167 44.074 1.00 23.79 168 LYS B C 1
ATOM 4382 O O . LYS B 1 168 ? 58.156 33.373 43.913 1.00 24.27 168 LYS B O 1
ATOM 4388 N N . MET B 1 169 ? 59.126 31.679 45.001 1.00 23.94 169 MET B N 1
ATOM 4389 C CA . MET B 1 169 ? 59.851 32.576 45.889 1.00 23.87 169 MET B CA 1
ATOM 4390 C C . MET B 1 169 ? 61.093 31.862 46.396 1.00 25.13 169 MET B C 1
ATOM 4391 O O . MET B 1 169 ? 61.110 30.629 46.471 1.00 28.28 169 MET B O 1
ATOM 4396 N N . TRP B 1 170 ? 62.141 32.630 46.697 1.00 22.56 170 TRP B N 1
ATOM 4397 C CA . TRP B 1 170 ? 63.383 32.092 47.227 1.00 20.56 170 TRP B CA 1
ATOM 4398 C C . TRP B 1 170 ? 64.242 31.400 46.168 1.00 27.76 170 TRP B C 1
ATOM 4399 O O . TRP B 1 170 ? 65.305 30.873 46.500 1.00 30.97 170 TRP B O 1
ATOM 4410 N N . ALA B 1 171 ? 63.793 31.374 44.912 1.00 23.66 171 ALA B N 1
ATOM 4411 C CA . ALA B 1 171 ? 64.547 30.660 43.873 1.00 23.29 171 ALA B CA 1
ATOM 4412 C C . ALA B 1 171 ? 65.691 31.512 43.373 1.00 25.34 171 ALA B C 1
ATOM 4413 O O . ALA B 1 171 ? 65.509 32.367 42.500 1.00 23.24 171 ALA B O 1
ATOM 4415 N N . THR B 1 172 ? 66.879 31.262 43.917 1.00 24.05 172 THR B N 1
ATOM 4416 C CA . THR B 1 172 ? 68.036 32.102 43.662 1.00 22.82 172 THR B CA 1
ATOM 4417 C C . THR B 1 172 ? 68.349 32.236 42.163 1.00 26.63 172 THR B C 1
ATOM 4418 O O . THR B 1 172 ? 68.451 31.239 41.445 1.00 26.74 172 THR B O 1
ATOM 4422 N N . ASN B 1 173 ? 68.477 33.486 41.721 1.00 21.75 173 ASN B N 1
ATOM 4423 C CA . ASN B 1 173 ? 68.800 33.859 40.340 1.00 22.64 173 ASN B CA 1
ATOM 4424 C C . ASN B 1 173 ? 67.614 33.914 39.384 1.00 26.45 173 ASN B C 1
ATOM 4425 O O . ASN B 1 173 ? 67.785 34.318 38.234 1.00 28.24 173 ASN B O 1
ATOM 4430 N N . CYS B 1 174 ? 66.423 33.511 39.828 1.00 23.00 174 CYS B N 1
ATOM 4431 C CA . CYS B 1 174 ? 65.369 33.204 38.866 1.00 24.12 174 CYS B CA 1
ATOM 4432 C C . CYS B 1 174 ? 64.920 34.410 38.040 1.00 27.99 174 CYS B C 1
ATOM 4433 O O . CYS B 1 174 ? 64.396 34.238 36.938 1.00 25.69 174 CYS B O 1
ATOM 4436 N N . ALA B 1 175 ? 65.136 35.615 38.568 1.00 26.87 175 ALA B N 1
ATOM 4437 C CA . ALA B 1 175 ? 64.682 36.848 37.909 1.00 26.23 175 ALA B CA 1
ATOM 4438 C C . ALA B 1 175 ? 65.730 37.461 36.986 1.00 26.43 175 ALA B C 1
ATOM 4439 O O . ALA B 1 175 ? 65.438 38.417 36.264 1.00 24.86 175 ALA B O 1
ATOM 4441 N N . GLY B 1 176 ? 66.939 36.905 36.996 1.00 25.73 176 GLY B N 1
ATOM 4442 C CA . GLY B 1 176 ? 67.993 37.361 36.105 1.00 24.22 176 GLY B CA 1
ATOM 4443 C C . GLY B 1 176 ? 68.566 38.704 36.528 1.00 28.82 176 GLY B C 1
ATOM 4444 O O . GLY B 1 176 ? 68.094 39.303 37.494 1.00 25.98 176 GLY B O 1
ATOM 4445 N N . TRP B 1 177 ? 69.564 39.187 35.792 1.00 27.32 177 TRP B N 1
ATOM 4446 C CA . TRP B 1 177 ? 70.244 40.429 36.163 1.00 29.88 177 TRP B CA 1
ATOM 4447 C C . TRP B 1 177 ? 69.344 41.656 36.085 1.00 31.86 177 TRP B C 1
ATOM 4448 O O . TRP B 1 177 ? 69.495 42.585 36.877 1.00 28.12 177 TRP B O 1
ATOM 4459 N N . ASP B 1 178 ? 68.412 41.665 35.134 1.00 30.23 178 ASP B N 1
ATOM 4460 C CA . ASP B 1 178 ? 67.542 42.823 34.950 1.00 27.46 178 ASP B CA 1
ATOM 4461 C C . ASP B 1 178 ? 66.157 42.624 35.541 1.00 28.84 178 ASP B C 1
ATOM 4462 O O . ASP B 1 178 ? 65.254 43.415 35.280 1.00 29.12 178 ASP B O 1
ATOM 4467 N N . PHE B 1 179 ? 65.994 41.569 36.340 1.00 24.96 179 PHE B N 1
ATOM 4468 C CA . PHE B 1 179 ? 64.717 41.241 36.967 1.00 25.87 179 PHE B CA 1
ATOM 4469 C C . PHE B 1 179 ? 63.586 40.882 35.985 1.00 28.88 179 PHE B C 1
ATOM 4470 O O . PHE B 1 179 ? 62.418 40.850 36.371 1.00 30.33 179 PHE B O 1
ATOM 4478 N N . LYS B 1 180 ? 63.931 40.593 34.732 1.00 24.83 180 LYS B N 1
ATOM 4479 C CA . LYS B 1 180 ? 62.925 40.182 33.755 1.00 27.33 180 LYS B CA 1
ATOM 4480 C C . LYS B 1 180 ? 63.007 38.702 33.382 1.00 28.19 180 LYS B C 1
ATOM 4481 O O . LYS B 1 180 ? 62.330 38.256 32.454 1.00 25.72 180 LYS B O 1
ATOM 4487 N N . GLY B 1 181 ? 63.827 37.945 34.111 1.00 26.38 181 GLY B N 1
ATOM 4488 C CA . GLY B 1 181 ? 63.887 36.494 33.955 1.00 24.80 181 GLY B CA 1
ATOM 4489 C C . GLY B 1 181 ? 65.286 36.013 33.617 1.00 25.80 181 GLY B C 1
ATOM 4490 O O . GLY B 1 181 ? 65.961 36.599 32.759 1.00 28.06 181 GLY B O 1
ATOM 4491 N N . CYS B 1 182 ? 65.732 34.946 34.276 1.00 24.34 182 CYS B N 1
ATOM 4492 C CA . CYS B 1 182 ? 67.077 34.457 34.034 1.00 21.72 182 CYS B CA 1
ATOM 4493 C C . CYS B 1 182 ? 67.133 33.676 32.716 1.00 27.12 182 CYS B C 1
ATOM 4494 O O . CYS B 1 182 ? 66.106 33.392 32.105 1.00 27.11 182 CYS B O 1
ATOM 4497 N N . ASP B 1 183 ? 68.346 33.360 32.287 1.00 27.11 183 ASP B N 1
ATOM 4498 C CA . ASP B 1 183 ? 68.585 32.620 31.054 1.00 28.88 183 ASP B CA 1
ATOM 4499 C C . ASP B 1 183 ? 67.937 31.229 31.034 1.00 27.55 183 ASP B C 1
ATOM 4500 O O . ASP B 1 183 ? 67.353 30.825 30.024 1.00 32.30 183 ASP B O 1
ATOM 4505 N N . LEU B 1 184 ? 68.040 30.503 32.144 1.00 25.52 184 LEU B N 1
ATOM 4506 C CA . LEU B 1 184 ? 67.526 29.135 32.213 1.00 26.76 184 LEU B CA 1
ATOM 4507 C C . LEU B 1 184 ? 66.967 28.816 33.592 1.00 23.44 184 LEU B C 1
ATOM 4508 O O . LEU B 1 184 ? 67.720 28.697 34.544 1.00 24.32 184 LEU B O 1
ATOM 4513 N N . ALA B 1 185 ? 65.653 28.652 33.691 1.00 24.60 185 ALA B N 1
ATOM 4514 C CA . ALA B 1 185 ? 65.026 28.250 34.945 1.00 26.75 185 ALA B CA 1
ATOM 4515 C C . ALA B 1 185 ? 64.499 26.817 34.843 1.00 26.72 185 ALA B C 1
ATOM 4516 O O . ALA B 1 185 ? 63.799 26.486 33.888 1.00 27.03 185 ALA B O 1
ATOM 4518 N N . CYS B 1 186 ? 64.838 25.967 35.812 1.00 28.24 186 CYS B N 1
ATOM 4519 C CA . CYS B 1 186 ? 64.201 24.649 35.928 1.00 27.52 186 CYS B CA 1
ATOM 4520 C C . CYS B 1 186 ? 63.015 24.772 36.860 1.00 26.97 186 CYS B C 1
ATOM 4521 O O . CYS B 1 186 ? 63.169 24.761 38.085 1.00 24.43 186 CYS B O 1
ATOM 4524 N N . VAL B 1 187 ? 61.827 24.885 36.287 1.00 23.97 187 VAL B N 1
ATOM 4525 C CA . VAL B 1 187 ? 60.642 25.158 37.084 1.00 23.57 187 VAL B CA 1
ATOM 4526 C C . VAL B 1 187 ? 59.981 23.858 37.513 1.00 27.63 187 VAL B C 1
ATOM 4527 O O . VAL B 1 187 ? 59.558 23.069 36.669 1.00 29.37 187 VAL B O 1
ATOM 4531 N N . VAL B 1 188 ? 59.919 23.637 38.824 1.00 24.74 188 VAL B N 1
ATOM 4532 C CA . VAL B 1 188 ? 59.264 22.469 39.388 1.00 26.71 188 VAL B CA 1
ATOM 4533 C C . VAL B 1 188 ? 57.783 22.789 39.551 1.00 33.60 188 VAL B C 1
ATOM 4534 O O . VAL B 1 188 ? 57.410 23.783 40.184 1.00 28.92 188 VAL B O 1
ATOM 4538 N N . CYS B 1 189 ? 56.931 21.962 38.959 1.00 29.56 189 CYS B N 1
ATOM 4539 C CA . CYS B 1 189 ? 55.504 22.241 38.987 1.00 27.28 189 CYS B CA 1
ATOM 4540 C C . CYS B 1 189 ? 54.665 20.969 38.945 1.00 32.09 189 CYS B C 1
ATOM 4541 O O . CYS B 1 189 ? 55.190 19.859 38.899 1.00 28.96 189 CYS B O 1
ATOM 4544 N N . ARG B 1 190 ? 53.356 21.165 38.972 1.00 27.82 190 ARG B N 1
ATOM 4545 C CA . ARG B 1 190 ? 52.399 20.090 39.105 1.00 30.23 190 ARG B CA 1
ATOM 4546 C C . ARG B 1 190 ? 51.590 20.031 37.818 1.00 29.55 190 ARG B C 1
ATOM 4547 O O . ARG B 1 190 ? 51.017 21.032 37.379 1.00 27.06 190 ARG B O 1
ATOM 4555 N N . ASP B 1 191 ? 51.586 18.871 37.175 1.00 33.87 191 ASP B N 1
ATOM 4556 C CA . ASP B 1 191 ? 50.795 18.709 35.961 1.00 30.88 191 ASP B CA 1
ATOM 4557 C C . ASP B 1 191 ? 49.331 18.765 36.350 1.00 28.88 191 ASP B C 1
ATOM 4558 O O . ASP B 1 191 ? 48.892 18.031 37.233 1.00 33.08 191 ASP B O 1
ATOM 4563 N N . ALA B 1 192 ? 48.585 19.665 35.727 1.00 30.35 192 ALA B N 1
ATOM 4564 C CA . ALA B 1 192 ? 47.152 19.743 35.971 1.00 34.16 192 ALA B CA 1
ATOM 4565 C C . ALA B 1 192 ? 46.344 19.557 34.677 1.00 36.76 192 ALA B C 1
ATOM 4566 O O . ALA B 1 192 ? 45.186 19.964 34.603 1.00 40.14 192 ALA B O 1
ATOM 4568 N N . THR B 1 193 ? 46.954 18.960 33.657 1.00 33.38 193 THR B N 1
ATOM 4569 C CA . THR B 1 193 ? 46.219 18.670 32.420 1.00 36.44 193 THR B CA 1
ATOM 4570 C C . THR B 1 193 ? 45.031 17.768 32.749 1.00 36.41 193 THR B C 1
ATOM 4571 O O . THR B 1 193 ? 43.933 17.966 32.242 1.00 39.30 193 THR B O 1
ATOM 4575 N N . THR B 1 194 ? 45.271 16.777 33.602 1.00 34.42 194 THR B N 1
ATOM 4576 C CA . THR B 1 194 ? 44.214 15.948 34.160 1.00 38.66 194 THR B CA 1
ATOM 4577 C C . THR B 1 194 ? 44.280 16.018 35.686 1.00 43.74 194 THR B C 1
ATOM 4578 O O . THR B 1 194 ? 45.373 16.101 36.255 1.00 37.74 194 THR B O 1
ATOM 4582 N N . PRO B 1 195 ? 43.116 15.967 36.353 1.00 41.23 195 PRO B N 1
ATOM 4583 C CA . PRO B 1 195 ? 43.036 16.077 37.816 1.00 43.17 195 PRO B CA 1
ATOM 4584 C C . PRO B 1 195 ? 43.687 14.903 38.544 1.00 42.64 195 PRO B C 1
ATOM 4585 O O . PRO B 1 195 ? 43.675 13.776 38.048 1.00 43.42 195 PRO B O 1
ATOM 4589 N N . LEU B 1 196 ? 44.256 15.179 39.714 1.00 36.79 196 LEU B N 1
ATOM 4590 C CA . LEU B 1 196 ? 44.777 14.135 40.582 1.00 40.12 196 LEU B CA 1
ATOM 4591 C C . LEU B 1 196 ? 43.612 13.217 40.920 1.00 46.28 196 LEU B C 1
ATOM 4592 O O . LEU B 1 196 ? 42.541 13.686 41.310 1.00 45.60 196 LEU B O 1
ATOM 4597 N N . GLU B 1 197 ? 43.807 11.915 40.746 1.00 41.31 197 GLU B N 1
ATOM 4598 C CA . GLU B 1 197 ? 42.750 10.962 41.058 1.00 52.29 197 GLU B CA 1
ATOM 4599 C C . GLU B 1 197 ? 42.649 10.684 42.563 1.00 54.46 197 GLU B C 1
ATOM 4600 O O . GLU B 1 197 ? 43.634 10.803 43.297 1.00 48.24 197 GLU B O 1
ATOM 4606 N N . GLU B 1 198 ? 41.444 10.335 43.011 1.00 54.57 198 GLU B N 1
ATOM 4607 C CA . GLU B 1 198 ? 41.178 10.073 44.422 1.00 58.22 198 GLU B CA 1
ATOM 4608 C C . GLU B 1 198 ? 42.180 9.077 45.015 1.00 59.19 198 GLU B C 1
ATOM 4609 O O . GLU B 1 198 ? 42.314 7.949 44.532 1.00 54.06 198 GLU B O 1
ATOM 4615 N N . GLY B 1 199 ? 42.892 9.509 46.054 1.00 53.64 199 GLY B N 1
ATOM 4616 C CA . GLY B 1 199 ? 43.862 8.659 46.717 1.00 53.43 199 GLY B CA 1
ATOM 4617 C C . GLY B 1 199 ? 45.193 8.517 45.994 1.00 51.29 199 GLY B C 1
ATOM 4618 O O . GLY B 1 199 ? 46.097 7.835 46.481 1.00 51.62 199 GLY B O 1
ATOM 4619 N N . GLN B 1 200 ? 45.326 9.161 44.839 1.00 48.45 200 GLN B N 1
ATOM 4620 C CA . GLN B 1 200 ? 46.568 9.085 44.070 1.00 47.53 200 GLN B CA 1
ATOM 4621 C C . GLN B 1 200 ? 47.704 9.845 44.766 1.00 46.17 200 GLN B C 1
ATOM 4622 O O . GLN B 1 200 ? 47.483 10.891 45.370 1.00 46.39 200 GLN B O 1
ATOM 4628 N N . ASP B 1 201 ? 48.915 9.307 44.677 1.00 45.81 201 ASP B N 1
ATOM 4629 C CA . ASP B 1 201 ? 50.104 9.969 45.199 1.00 42.49 201 ASP B CA 1
ATOM 4630 C C . ASP B 1 201 ? 50.396 11.242 44.393 1.00 42.31 201 ASP B C 1
ATOM 4631 O O . ASP B 1 201 ? 50.587 11.180 43.175 1.00 38.40 201 ASP B O 1
ATOM 4636 N N . PRO B 1 202 ? 50.426 12.405 45.069 1.00 36.25 202 PRO B N 1
ATOM 4637 C CA . PRO B 1 202 ? 50.659 13.687 44.388 1.00 37.68 202 PRO B CA 1
ATOM 4638 C C . PRO B 1 202 ? 51.979 13.710 43.629 1.00 33.18 202 PRO B C 1
ATOM 4639 O O . PRO B 1 202 ? 52.116 14.444 42.654 1.00 34.33 202 PRO B O 1
ATOM 4643 N N . GLU B 1 203 ? 52.940 12.904 44.058 1.00 32.01 203 GLU B N 1
ATOM 4644 C CA . GLU B 1 203 ? 54.224 12.871 43.384 1.00 36.29 203 GLU B CA 1
ATOM 4645 C C . GLU B 1 203 ? 54.074 12.426 41.920 1.00 36.20 203 GLU B C 1
ATOM 4646 O O . GLU B 1 203 ? 54.925 12.731 41.087 1.00 31.17 203 GLU B O 1
ATOM 4652 N N . ASN B 1 204 ? 52.988 11.715 41.619 1.00 35.85 204 ASN B N 1
ATOM 4653 C CA . ASN B 1 204 ? 52.715 11.238 40.259 1.00 34.00 204 ASN B CA 1
ATOM 4654 C C . ASN B 1 204 ? 52.553 12.369 39.246 1.00 35.55 204 ASN B C 1
ATOM 4655 O O . ASN B 1 204 ? 52.663 12.145 38.037 1.00 35.68 204 ASN B O 1
ATOM 4660 N N . LYS B 1 205 ? 52.291 13.582 39.733 1.00 30.06 205 LYS B N 1
ATOM 4661 C CA . LYS B 1 205 ? 51.981 14.704 38.843 1.00 31.53 205 LYS B CA 1
ATOM 4662 C C . LYS B 1 205 ? 53.124 15.718 38.727 1.00 29.41 205 LYS B C 1
ATOM 4663 O O . LYS B 1 205 ? 53.049 16.661 37.936 1.00 31.76 205 LYS B O 1
ATOM 4669 N N . VAL B 1 206 ? 54.176 15.540 39.521 1.00 31.63 206 VAL B N 1
ATOM 4670 C CA . VAL B 1 206 ? 55.239 16.539 39.558 1.00 30.50 206 VAL B CA 1
ATOM 4671 C C . VAL B 1 206 ? 56.166 16.483 38.335 1.00 31.11 206 VAL B C 1
ATOM 4672 O O . VAL B 1 206 ? 56.690 15.414 37.981 1.00 28.67 206 VAL B O 1
ATOM 4676 N N . MET B 1 207 ? 56.350 17.643 37.699 1.00 28.83 207 MET B N 1
ATOM 4677 C CA . MET B 1 207 ? 57.216 17.805 36.532 1.00 27.21 207 MET B CA 1
ATOM 4678 C C . MET B 1 207 ? 58.328 18.816 36.774 1.00 30.18 207 MET B C 1
ATOM 4679 O O . MET B 1 207 ? 58.302 19.576 37.748 1.00 27.22 207 MET B O 1
ATOM 4684 N N . ILE B 1 208 ? 59.296 18.828 35.862 1.00 25.95 208 ILE B N 1
ATOM 4685 C CA . ILE B 1 208 ? 60.253 19.916 35.766 1.00 24.08 208 ILE B CA 1
ATOM 4686 C C . ILE B 1 208 ? 60.261 20.378 34.320 1.00 28.57 208 ILE B C 1
ATOM 4687 O O . ILE B 1 208 ? 60.480 19.579 33.407 1.00 31.25 208 ILE B O 1
ATOM 4692 N N . ILE B 1 209 ? 60.001 21.660 34.110 1.00 23.10 209 ILE B N 1
ATOM 4693 C CA . ILE B 1 209 ? 59.934 22.217 32.769 1.00 23.70 209 ILE B CA 1
ATOM 4694 C C . ILE B 1 209 ? 60.888 23.392 32.690 1.00 28.54 209 ILE B C 1
ATOM 4695 O O . ILE B 1 209 ? 60.931 24.228 33.598 1.00 27.06 209 ILE B O 1
ATOM 4700 N N . LEU B 1 210 ? 61.686 23.439 31.631 1.00 24.48 210 LEU B N 1
ATOM 4701 C CA . LEU B 1 210 ? 62.624 24.535 31.450 1.00 26.74 210 LEU B CA 1
ATOM 4702 C C . LEU B 1 210 ? 61.881 25.773 30.959 1.00 29.74 210 LEU B C 1
ATOM 4703 O O . LEU B 1 210 ? 60.902 25.674 30.208 1.00 29.86 210 LEU B O 1
ATOM 4708 N N . VAL B 1 211 ? 62.347 26.937 31.401 1.00 26.13 211 VAL B N 1
ATOM 4709 C CA . VAL B 1 211 ? 61.846 28.209 30.909 1.00 29.87 211 VAL B CA 1
ATOM 4710 C C . VAL B 1 211 ? 63.051 29.107 30.706 1.00 28.10 211 VAL B C 1
ATOM 4711 O O . VAL B 1 211 ? 63.760 29.408 31.653 1.00 27.36 211 VAL B O 1
ATOM 4715 N N . THR B 1 212 ? 63.301 29.511 29.465 1.00 30.50 212 THR B N 1
ATOM 4716 C CA . THR B 1 212 ? 64.426 30.383 29.183 1.00 31.16 212 THR B CA 1
ATOM 4717 C C . THR B 1 212 ? 63.958 31.833 29.101 1.00 25.97 212 THR B C 1
ATOM 4718 O O . THR B 1 212 ? 62.755 32.112 29.021 1.00 26.32 212 THR B O 1
ATOM 4722 N N . ARG B 1 213 ? 64.913 32.754 29.111 1.00 27.67 213 ARG B N 1
ATOM 4723 C CA . ARG B 1 213 ? 64.575 34.156 28.939 1.00 27.81 213 ARG B CA 1
ATOM 4724 C C . ARG B 1 213 ? 63.931 34.356 27.560 1.00 29.13 213 ARG B C 1
ATOM 4725 O O . ARG B 1 213 ? 63.003 35.140 27.415 1.00 27.60 213 ARG B O 1
ATOM 4733 N N . ALA B 1 214 ? 64.411 33.623 26.556 1.00 32.48 214 ALA B N 1
ATOM 4734 C CA . ALA B 1 214 ? 63.792 33.678 25.231 1.00 32.49 214 ALA B CA 1
ATOM 4735 C C . ALA B 1 214 ? 62.308 33.295 25.280 1.00 29.74 214 ALA B C 1
ATOM 4736 O O . ALA B 1 214 ? 61.478 33.960 24.661 1.00 33.73 214 ALA B O 1
ATOM 4738 N N . ASP B 1 215 ? 61.961 32.245 26.024 1.00 29.31 215 ASP B N 1
ATOM 4739 C CA . ASP B 1 215 ? 60.549 31.878 26.205 1.00 28.21 215 ASP B CA 1
ATOM 4740 C C . ASP B 1 215 ? 59.729 33.023 26.797 1.00 32.07 215 ASP B C 1
ATOM 4741 O O . ASP B 1 215 ? 58.608 33.318 26.357 1.00 28.91 215 ASP B O 1
ATOM 4746 N N . LEU B 1 216 ? 60.276 33.649 27.830 1.00 32.15 216 LEU B N 1
ATOM 4747 C CA . LEU B 1 216 ? 59.541 34.705 28.502 1.00 29.82 216 LEU B CA 1
ATOM 4748 C C . LEU B 1 216 ? 59.340 35.867 27.532 1.00 29.81 216 LEU B C 1
ATOM 4749 O O . LEU B 1 216 ? 58.253 36.432 27.454 1.00 31.75 216 LEU B O 1
ATOM 4754 N N . ASP B 1 217 ? 60.390 36.218 26.797 1.00 28.88 217 ASP B N 1
ATOM 4755 C CA . ASP B 1 217 ? 60.300 37.312 25.824 1.00 34.01 217 ASP B CA 1
ATOM 4756 C C . ASP B 1 217 ? 59.242 37.022 24.771 1.00 34.84 217 ASP B C 1
ATOM 4757 O O . ASP B 1 217 ? 58.428 37.880 24.440 1.00 34.30 217 ASP B O 1
ATOM 4762 N N . ARG B 1 218 ? 59.258 35.800 24.253 1.00 34.07 218 ARG B N 1
ATOM 4763 C CA . ARG B 1 218 ? 58.298 35.380 23.238 1.00 33.22 218 ARG B CA 1
ATOM 4764 C C . ARG B 1 218 ? 56.865 35.448 23.776 1.00 38.21 218 ARG B C 1
ATOM 4765 O O . ARG B 1 218 ? 55.940 35.824 23.052 1.00 37.52 218 ARG B O 1
ATOM 4773 N N . ASN B 1 219 ? 56.675 35.109 25.052 1.00 30.27 219 ASN B N 1
ATOM 4774 C CA . ASN B 1 219 ? 55.341 35.155 25.640 1.00 33.59 219 ASN B CA 1
ATOM 4775 C C . ASN B 1 219 ? 54.873 36.577 25.950 1.00 33.19 219 ASN B C 1
ATOM 4776 O O . ASN B 1 219 ? 53.703 36.804 26.235 1.00 33.55 219 ASN B O 1
ATOM 4781 N N . GLY B 1 220 ? 55.800 37.524 25.907 1.00 33.37 220 GLY B N 1
ATOM 4782 C CA . GLY B 1 220 ? 55.448 38.928 25.980 1.00 42.01 220 GLY B CA 1
ATOM 4783 C C . GLY B 1 220 ? 55.147 39.486 27.360 1.00 45.00 220 GLY B C 1
ATOM 4784 O O . GLY B 1 220 ? 55.335 38.828 28.394 1.00 38.34 220 GLY B O 1
ATOM 4785 N N . GLU B 1 221 ? 54.655 40.720 27.357 1.00 44.50 221 GLU B N 1
ATOM 4786 C CA . GLU B 1 221 ? 54.484 41.500 28.574 1.00 48.83 221 GLU B CA 1
ATOM 4787 C C . GLU B 1 221 ? 53.577 40.837 29.597 1.00 46.59 221 GLU B C 1
ATOM 4788 O O . GLU B 1 221 ? 52.498 40.342 29.262 1.00 47.74 221 GLU B O 1
ATOM 4794 N N . GLY B 1 222 ? 54.024 40.846 30.850 1.00 37.46 222 GLY B N 1
ATOM 4795 C CA . GLY B 1 222 ? 53.241 40.304 31.939 1.00 40.99 222 GLY B CA 1
ATOM 4796 C C . GLY B 1 222 ? 53.445 38.817 32.144 1.00 36.75 222 GLY B C 1
ATOM 4797 O O . GLY B 1 222 ? 52.814 38.225 33.017 1.00 38.80 222 GLY B O 1
ATOM 4798 N N . SER B 1 223 ? 54.314 38.201 31.349 1.00 30.57 223 SER B N 1
ATOM 4799 C CA . SER B 1 223 ? 54.499 36.754 31.458 1.00 32.22 223 SER B CA 1
ATOM 4800 C C . SER B 1 223 ? 55.335 36.404 32.695 1.00 31.36 223 SER B C 1
ATOM 4801 O O . SER B 1 223 ? 55.145 35.346 33.297 1.00 30.26 223 SER B O 1
ATOM 4804 N N . PHE B 1 224 ? 56.247 37.305 33.056 1.00 28.99 224 PHE B N 1
ATOM 4805 C CA . PHE B 1 224 ? 57.089 37.171 34.242 1.00 28.40 224 PHE B CA 1
ATOM 4806 C C . PHE B 1 224 ? 57.055 38.496 35.007 1.00 33.03 224 PHE B C 1
ATOM 4807 O O . PHE B 1 224 ? 57.117 39.568 34.413 1.00 31.14 224 PHE B O 1
ATOM 4815 N N . GLU B 1 225 ? 56.962 38.432 36.324 1.00 32.48 225 GLU B N 1
ATOM 4816 C CA . GLU B 1 225 ? 56.912 39.657 37.108 1.00 32.71 225 GLU B CA 1
ATOM 4817 C C . GLU B 1 225 ? 57.506 39.417 38.489 1.00 32.84 225 GLU B C 1
ATOM 4818 O O . GLU B 1 225 ? 57.242 38.381 39.109 1.00 28.11 225 GLU B O 1
ATOM 4824 N N . VAL B 1 226 ? 58.318 40.362 38.959 1.00 29.45 226 VAL B N 1
ATOM 4825 C CA . VAL B 1 226 ? 58.776 40.348 40.353 1.00 29.34 226 VAL B CA 1
ATOM 4826 C C . VAL B 1 226 ? 57.709 41.000 41.217 1.00 31.08 226 VAL B C 1
ATOM 4827 O O . VAL B 1 226 ? 57.408 42.176 41.040 1.00 32.84 226 VAL B O 1
ATOM 4831 N N . LEU B 1 227 ? 57.128 40.235 42.139 1.00 30.25 227 LEU B N 1
ATOM 4832 C CA . LEU B 1 227 ? 56.131 40.764 43.059 1.00 29.27 227 LEU B CA 1
ATOM 4833 C C . LEU B 1 227 ? 56.766 41.464 44.267 1.00 32.87 227 LEU B C 1
ATOM 4834 O O . LEU B 1 227 ? 56.266 42.488 44.733 1.00 30.33 227 LEU B O 1
ATOM 4839 N N . ARG B 1 228 ? 57.867 40.917 44.772 1.00 24.18 228 ARG B N 1
ATOM 4840 C CA . ARG B 1 228 ? 58.540 41.517 45.925 1.00 28.78 228 ARG B CA 1
ATOM 4841 C C . ARG B 1 228 ? 59.990 41.076 45.964 1.00 26.08 228 ARG B C 1
ATOM 4842 O O . ARG B 1 228 ? 60.271 39.872 45.895 1.00 23.75 228 ARG B O 1
ATOM 4850 N N . HIS B 1 229 ? 60.901 42.041 46.060 1.00 22.30 229 HIS B N 1
ATOM 4851 C CA . HIS B 1 229 ? 62.290 41.746 46.397 1.00 23.74 229 HIS B CA 1
ATOM 4852 C C . HIS B 1 229 ? 62.383 41.533 47.915 1.00 25.74 229 HIS B C 1
ATOM 4853 O O . HIS B 1 229 ? 61.820 42.295 48.694 1.00 26.20 229 HIS B O 1
ATOM 4860 N N . VAL B 1 230 ? 63.108 40.500 48.322 1.00 27.74 230 VAL B N 1
ATOM 4861 C CA . VAL B 1 230 ? 63.190 40.108 49.717 1.00 25.28 230 VAL B CA 1
ATOM 4862 C C . VAL B 1 230 ? 64.547 40.501 50.288 1.00 26.58 230 VAL B C 1
ATOM 4863 O O . VAL B 1 230 ? 65.582 40.080 49.783 1.00 27.18 230 VAL B O 1
ATOM 4867 N N . ALA B 1 231 ? 64.539 41.315 51.335 1.00 26.34 231 ALA B N 1
ATOM 4868 C CA . ALA B 1 231 ? 65.776 41.693 52.005 1.00 25.11 231 ALA B CA 1
ATOM 4869 C C . ALA B 1 231 ? 66.035 40.668 53.095 1.00 24.59 231 ALA B C 1
ATOM 4870 O O . ALA B 1 231 ? 65.110 40.263 53.809 1.00 24.44 231 ALA B O 1
ATOM 4872 N N . THR B 1 232 ? 67.288 40.246 53.205 1.00 23.00 232 THR B N 1
ATOM 4873 C CA . THR B 1 232 ? 67.690 39.170 54.108 1.00 23.21 232 THR B CA 1
ATOM 4874 C C . THR B 1 232 ? 68.820 39.689 54.992 1.00 25.27 232 THR B C 1
ATOM 4875 O O . THR B 1 232 ? 69.500 40.638 54.610 1.00 23.51 232 THR B O 1
ATOM 4879 N N . PRO B 1 233 ? 69.032 39.079 56.173 1.00 21.57 233 PRO B N 1
ATOM 4880 C CA . PRO B 1 233 ? 70.034 39.657 57.080 1.00 25.97 233 PRO B CA 1
ATOM 4881 C C . PRO B 1 233 ? 71.470 39.316 56.690 1.00 25.73 233 PRO B C 1
ATOM 4882 O O . PRO B 1 233 ? 72.408 39.995 57.122 1.00 24.83 233 PRO B O 1
ATOM 4886 N N . GLY B 1 234 ? 71.636 38.251 55.910 1.00 23.80 234 GLY B N 1
ATOM 4887 C CA . GLY B 1 234 ? 72.921 37.912 55.320 1.00 23.50 234 GLY B CA 1
ATOM 4888 C C . GLY B 1 234 ? 72.638 37.606 53.861 1.00 22.62 234 GLY B C 1
ATOM 4889 O O . GLY B 1 234 ? 71.495 37.694 53.442 1.00 24.04 234 GLY B O 1
ATOM 4890 N N . HIS B 1 235 ? 73.657 37.252 53.089 1.00 20.89 235 HIS B N 1
ATOM 4891 C CA . HIS B 1 235 ? 73.454 36.971 51.668 1.00 20.05 235 HIS B CA 1
ATOM 4892 C C . HIS B 1 235 ? 72.752 38.153 50.989 1.00 19.63 235 HIS B C 1
ATOM 4893 O O . HIS B 1 235 ? 71.823 37.976 50.216 1.00 17.40 235 HIS B O 1
ATOM 4900 N N . THR B 1 236 ? 73.228 39.362 51.281 1.00 20.02 236 THR B N 1
ATOM 4901 C CA . THR B 1 236 ? 72.538 40.580 50.875 1.00 21.42 236 THR B CA 1
ATOM 4902 C C . THR B 1 236 ? 72.665 40.892 49.380 1.00 23.19 236 THR B C 1
ATOM 4903 O O . THR B 1 236 ? 71.924 41.732 48.875 1.00 22.97 236 THR B O 1
ATOM 4907 N N . SER B 1 237 ? 73.580 40.214 48.683 1.00 20.95 237 SER B N 1
ATOM 4908 C CA . SER B 1 237 ? 73.713 40.379 47.230 1.00 22.32 237 SER B CA 1
ATOM 4909 C C . SER B 1 237 ? 73.043 39.229 46.466 1.00 24.16 237 SER B C 1
ATOM 4910 O O . SER B 1 237 ? 73.139 39.140 45.240 1.00 24.80 237 SER B O 1
ATOM 4913 N N . VAL B 1 238 ? 72.341 38.362 47.192 1.00 23.79 238 VAL B N 1
ATOM 4914 C CA . VAL B 1 238 ? 71.656 37.235 46.566 1.00 20.30 238 VAL B CA 1
ATOM 4915 C C . VAL B 1 238 ? 70.231 37.638 46.211 1.00 22.50 238 VAL B C 1
ATOM 4916 O O . VAL B 1 238 ? 69.565 38.298 46.997 1.00 22.10 238 VAL B O 1
ATOM 4920 N N . SER B 1 239 ? 69.757 37.257 45.029 1.00 21.63 239 SER B N 1
ATOM 4921 C CA . SER B 1 239 ? 68.395 37.623 44.622 1.00 22.34 239 SER B CA 1
ATOM 4922 C C . SER B 1 239 ? 67.519 36.387 44.412 1.00 24.15 239 SER B C 1
ATOM 4923 O O . SER B 1 239 ? 67.737 35.629 43.467 1.00 24.54 239 SER B O 1
ATOM 4926 N N . GLY B 1 240 ? 66.528 36.203 45.276 1.00 24.68 240 GLY B N 1
ATOM 4927 C CA . GLY B 1 240 ? 65.553 35.131 45.126 1.00 30.90 240 GLY B CA 1
ATOM 4928 C C . GLY B 1 240 ? 64.157 35.635 45.447 1.00 27.09 240 GLY B C 1
ATOM 4929 O O . GLY B 1 240 ? 63.551 35.208 46.424 1.00 25.30 240 GLY B O 1
ATOM 4930 N N . PRO B 1 241 ? 63.637 36.544 44.607 1.00 24.99 241 PRO B N 1
ATOM 4931 C CA . PRO B 1 241 ? 62.411 37.306 44.876 1.00 25.00 241 PRO B CA 1
ATOM 4932 C C . PRO B 1 241 ? 61.149 36.466 44.800 1.00 26.62 241 PRO B C 1
ATOM 4933 O O . PRO B 1 241 ? 61.147 35.362 44.253 1.00 23.26 241 PRO B O 1
ATOM 4937 N N . HIS B 1 242 ? 60.073 37.004 45.357 1.00 23.36 242 HIS B N 1
ATOM 4938 C CA . HIS B 1 242 ? 58.738 36.472 45.128 1.00 21.50 242 HIS B CA 1
ATOM 4939 C C . HIS B 1 242 ? 58.364 36.894 43.701 1.00 28.05 242 HIS B C 1
ATOM 4940 O O . HIS B 1 242 ? 58.358 38.084 43.390 1.00 24.86 242 HIS B O 1
ATOM 4947 N N . VAL B 1 243 ? 58.094 35.921 42.831 1.00 21.33 243 VAL B N 1
ATOM 4948 C CA . VAL B 1 243 ? 57.858 36.187 41.403 1.00 23.59 243 VAL B CA 1
ATOM 4949 C C . VAL B 1 243 ? 56.568 35.507 40.936 1.00 25.36 243 VAL B C 1
ATOM 4950 O O . VAL B 1 243 ? 56.003 34.681 41.656 1.00 23.74 243 VAL B O 1
ATOM 4954 N N . ARG B 1 244 ? 56.093 35.865 39.744 1.00 27.61 244 ARG B N 1
ATOM 4955 C CA . ARG B 1 244 ? 54.917 35.211 39.167 1.00 27.52 244 ARG B CA 1
ATOM 4956 C C . ARG B 1 244 ? 55.103 34.903 37.680 1.00 29.09 244 ARG B C 1
ATOM 4957 O O . ARG B 1 244 ? 55.557 35.753 36.914 1.00 29.86 244 ARG B O 1
ATOM 4965 N N . TYR B 1 245 ? 54.783 33.670 37.294 1.00 26.74 245 TYR B N 1
ATOM 4966 C CA . TYR B 1 245 ? 54.751 33.286 35.883 1.00 31.16 245 TYR B CA 1
ATOM 4967 C C . TYR B 1 245 ? 53.292 33.269 35.461 1.00 28.12 245 TYR B C 1
ATOM 4968 O O . TYR B 1 245 ? 52.466 32.654 36.119 1.00 26.54 245 TYR B O 1
ATOM 4977 N N . THR B 1 246 ? 52.977 33.961 34.374 1.00 30.21 246 THR B N 1
ATOM 4978 C CA . THR B 1 246 ? 51.596 34.031 33.927 1.00 29.82 246 THR B CA 1
ATOM 4979 C C . THR B 1 246 ? 51.472 33.515 32.488 1.00 32.46 246 THR B C 1
ATOM 4980 O O . THR B 1 246 ? 52.102 34.040 31.571 1.00 28.31 246 THR B O 1
ATOM 4984 N N . ASN B 1 247 ? 50.700 32.444 32.320 1.00 33.09 247 ASN B N 1
ATOM 4985 C CA . ASN B 1 247 ? 50.473 31.871 30.997 1.00 36.67 247 ASN B CA 1
ATOM 4986 C C . ASN B 1 247 ? 51.733 31.819 30.139 1.00 33.59 247 ASN B C 1
ATOM 4987 O O . ASN B 1 247 ? 51.763 32.328 29.017 1.00 36.40 247 ASN B O 1
ATOM 4992 N N . VAL B 1 248 ? 52.775 31.203 30.684 1.00 27.72 248 VAL B N 1
ATOM 4993 C CA . VAL B 1 248 ? 54.036 31.071 29.989 1.00 26.68 248 VAL B CA 1
ATOM 4994 C C . VAL B 1 248 ? 53.964 29.788 29.154 1.00 31.98 248 VAL B C 1
ATOM 4995 O O . VAL B 1 248 ? 53.947 28.670 29.686 1.00 30.87 248 VAL B O 1
ATOM 4999 N N . ARG B 1 249 ? 53.874 29.961 27.843 1.00 31.77 249 ARG B N 1
ATOM 5000 C CA . ARG B 1 249 ? 53.713 28.829 26.935 1.00 32.26 249 ARG B CA 1
ATOM 5001 C C . ARG B 1 249 ? 55.065 28.434 26.367 1.00 31.11 249 ARG B C 1
ATOM 5002 O O . ARG B 1 249 ? 55.804 29.278 25.859 1.00 35.32 249 ARG B O 1
ATOM 5010 N N . VAL B 1 250 ? 55.396 27.150 26.472 1.00 31.85 250 VAL B N 1
ATOM 5011 C CA . VAL B 1 250 ? 56.657 26.640 25.949 1.00 30.01 250 VAL B CA 1
ATOM 5012 C C . VAL B 1 250 ? 56.425 25.376 25.098 1.00 33.93 250 VAL B C 1
ATOM 5013 O O . VAL B 1 250 ? 55.432 24.669 25.278 1.00 28.87 250 VAL B O 1
ATOM 5017 N N . PRO B 1 251 ? 57.339 25.102 24.158 1.00 32.80 251 PRO B N 1
ATOM 5018 C CA . PRO B 1 251 ? 57.259 23.901 23.311 1.00 35.39 251 PRO B CA 1
ATOM 5019 C C . PRO B 1 251 ? 57.471 22.625 24.128 1.00 35.14 251 PRO B C 1
ATOM 5020 O O . PRO B 1 251 ? 58.027 22.675 25.233 1.00 28.95 251 PRO B O 1
ATOM 5024 N N . THR B 1 252 ? 57.072 21.483 23.575 1.00 31.41 252 THR B N 1
ATOM 5025 C CA . THR B 1 252 ? 57.187 20.218 24.294 1.00 30.45 252 THR B CA 1
ATOM 5026 C C . THR B 1 252 ? 58.640 19.841 24.596 1.00 31.44 252 THR B C 1
ATOM 5027 O O . THR B 1 252 ? 58.913 19.167 25.589 1.00 34.48 252 THR B O 1
ATOM 5031 N N . LYS B 1 253 ? 59.572 20.286 23.757 1.00 29.35 253 LYS B N 1
ATOM 5032 C CA . LYS B 1 253 ? 60.986 20.035 24.013 1.00 28.81 253 LYS B CA 1
ATOM 5033 C C . LYS B 1 253 ? 61.468 20.661 25.330 1.00 35.84 253 LYS B C 1
ATOM 5034 O O . LYS B 1 253 ? 62.514 20.270 25.863 1.00 29.31 253 LYS B O 1
ATOM 5040 N N . ASN B 1 254 ? 60.723 21.639 25.850 1.00 32.50 254 ASN B N 1
ATOM 5041 C CA . ASN B 1 254 ? 61.096 22.266 27.131 1.00 32.20 254 ASN B CA 1
ATOM 5042 C C . ASN B 1 254 ? 60.915 21.356 28.357 1.00 33.28 254 ASN B C 1
ATOM 5043 O O . ASN B 1 254 ? 61.523 21.591 29.414 1.00 29.40 254 ASN B O 1
ATOM 5048 N N . VAL B 1 255 ? 60.076 20.330 28.243 1.00 30.93 255 VAL B N 1
ATOM 5049 C CA . VAL B 1 255 ? 59.899 19.425 29.371 1.00 30.70 255 VAL B CA 1
ATOM 5050 C C . VAL B 1 255 ? 61.214 18.703 29.685 1.00 35.45 255 VAL B C 1
ATOM 5051 O O . VAL B 1 255 ? 61.810 18.073 28.807 1.00 33.66 255 VAL B O 1
ATOM 5055 N N . LEU B 1 256 ? 61.673 18.814 30.931 1.00 28.03 256 LEU B N 1
ATOM 5056 C CA . LEU B 1 256 ? 62.869 18.106 31.370 1.00 32.42 256 LEU B CA 1
ATOM 5057 C C . LEU B 1 256 ? 62.476 16.781 32.035 1.00 35.60 256 LEU B C 1
ATOM 5058 O O . LEU B 1 256 ? 62.946 15.719 31.637 1.00 38.34 256 LEU B O 1
ATOM 5063 N N . CYS B 1 257 ? 61.612 16.849 33.041 1.00 31.44 257 CYS B N 1
ATOM 5064 C CA . CYS B 1 257 ? 61.081 15.651 33.681 1.00 29.47 257 CYS B CA 1
ATOM 5065 C C . CYS B 1 257 ? 59.578 15.609 33.493 1.00 31.18 257 CYS B C 1
ATOM 5066 O O . CYS B 1 257 ? 58.868 16.513 33.950 1.00 30.40 257 CYS B O 1
ATOM 5069 N N . PRO B 1 258 ? 59.080 14.552 32.823 1.00 30.62 258 PRO B N 1
ATOM 5070 C CA . PRO B 1 258 ? 57.644 14.338 32.624 1.00 31.51 258 PRO B CA 1
ATOM 5071 C C . PRO B 1 258 ? 56.953 14.166 33.965 1.00 30.06 258 PRO B C 1
ATOM 5072 O O . PRO B 1 258 ? 57.622 13.910 34.974 1.00 30.11 258 PRO B O 1
ATOM 5076 N N . ALA B 1 259 ? 55.632 14.308 33.978 1.00 28.60 259 ALA B N 1
ATOM 5077 C CA . ALA B 1 259 ? 54.866 14.154 35.204 1.00 28.77 259 ALA B CA 1
ATOM 5078 C C . ALA B 1 259 ? 55.187 12.824 35.881 1.00 34.15 259 ALA B C 1
ATOM 5079 O O . ALA B 1 259 ? 55.147 11.773 35.244 1.00 34.23 259 ALA B O 1
ATOM 5081 N N . GLY B 1 260 ? 55.499 12.874 37.172 1.00 30.34 260 GLY B N 1
ATOM 5082 C CA . GLY B 1 260 ? 55.802 11.676 37.928 1.00 31.15 260 GLY B CA 1
ATOM 5083 C C . GLY B 1 260 ? 57.283 11.392 38.082 1.00 34.57 260 GLY B C 1
ATOM 5084 O O . GLY B 1 260 ? 57.670 10.512 38.857 1.00 36.34 260 GLY B O 1
ATOM 5085 N N . GLN B 1 261 ? 58.115 12.138 37.359 1.00 30.27 261 GLN B N 1
ATOM 5086 C CA . GLN B 1 261 ? 59.570 12.009 37.476 1.00 33.62 261 GLN B CA 1
ATOM 5087 C C . GLN B 1 261 ? 60.239 13.245 38.092 1.00 33.36 261 GLN B C 1
ATOM 5088 O O . GLN B 1 261 ? 61.415 13.213 38.429 1.00 32.46 261 GLN B O 1
ATOM 5094 N N . GLY B 1 262 ? 59.490 14.330 38.234 1.00 32.84 262 GLY B N 1
ATOM 5095 C CA . GLY B 1 262 ? 60.066 15.579 38.698 1.00 31.74 262 GLY B CA 1
ATOM 5096 C C . GLY B 1 262 ? 60.573 15.613 40.130 1.00 27.86 262 GLY B C 1
ATOM 5097 O O . GLY B 1 262 ? 61.632 16.182 40.393 1.00 30.01 262 GLY B O 1
ATOM 5098 N N . ALA B 1 263 ? 59.824 15.034 41.063 1.00 27.01 263 ALA B N 1
ATOM 5099 C CA . ALA B 1 263 ? 60.204 15.138 42.467 1.00 30.46 263 ALA B CA 1
ATOM 5100 C C . ALA B 1 263 ? 61.550 14.454 42.706 1.00 35.93 263 ALA B C 1
ATOM 5101 O O . ALA B 1 263 ? 62.449 15.016 43.345 1.00 28.50 263 ALA B O 1
ATOM 5103 N N . LYS B 1 264 ? 61.692 13.245 42.165 1.00 32.02 264 LYS B N 1
ATOM 5104 C CA . LYS B 1 264 ? 62.924 12.483 42.315 1.00 33.35 264 LYS B CA 1
ATOM 5105 C C . LYS B 1 264 ? 64.150 13.258 41.825 1.00 32.75 264 LYS B C 1
ATOM 5106 O O . LYS B 1 264 ? 65.198 13.243 42.467 1.00 32.76 264 LYS B O 1
ATOM 5112 N N . VAL B 1 265 ? 64.022 13.929 40.682 1.00 31.25 265 VAL B N 1
ATOM 5113 C CA . VAL B 1 265 ? 65.150 14.679 40.132 1.00 31.32 265 VAL B CA 1
ATOM 5114 C C . VAL B 1 265 ? 65.459 15.908 40.999 1.00 28.58 265 VAL B C 1
ATOM 5115 O O . VAL B 1 265 ? 66.617 16.227 41.237 1.00 27.35 265 VAL B O 1
ATOM 5119 N N . ALA B 1 266 ? 64.421 16.570 41.497 1.00 29.03 266 ALA B N 1
ATOM 5120 C CA . ALA B 1 266 ? 64.628 17.733 42.353 1.00 29.82 266 ALA B CA 1
ATOM 5121 C C . ALA B 1 266 ? 65.314 17.317 43.649 1.00 28.76 266 ALA B C 1
ATOM 5122 O O . ALA B 1 266 ? 66.271 17.951 44.096 1.00 27.32 266 ALA B O 1
ATOM 5124 N N . PHE B 1 267 ? 64.838 16.236 44.251 1.00 27.69 267 PHE B N 1
ATOM 5125 C CA . PHE B 1 267 ? 65.438 15.790 45.488 1.00 29.21 267 PHE B CA 1
ATOM 5126 C C . PHE B 1 267 ? 66.832 15.264 45.216 1.00 28.01 267 PHE B C 1
ATOM 5127 O O . PHE B 1 267 ? 67.699 15.351 46.067 1.00 28.08 267 PHE B O 1
ATOM 5135 N N . GLY B 1 268 ? 67.047 14.714 44.026 1.00 28.72 268 GLY B N 1
ATOM 5136 C CA . GLY B 1 268 ? 68.385 14.286 43.643 1.00 27.34 268 GLY B CA 1
ATOM 5137 C C . GLY B 1 268 ? 69.341 15.471 43.620 1.00 29.59 268 GLY B C 1
ATOM 5138 O O . GLY B 1 268 ? 70.486 15.386 44.087 1.00 27.20 268 GLY B O 1
ATOM 5139 N N . ALA B 1 269 ? 68.863 16.590 43.089 1.00 28.05 269 ALA B N 1
ATOM 5140 C CA . ALA B 1 269 ? 69.663 17.811 43.033 1.00 31.38 269 ALA B CA 1
ATOM 5141 C C . ALA B 1 269 ? 69.938 18.332 44.449 1.00 29.15 269 ALA B C 1
ATOM 5142 O O . ALA B 1 269 ? 71.052 18.750 44.776 1.00 26.85 269 ALA B O 1
ATOM 5144 N N . PHE B 1 270 ? 68.917 18.289 45.297 1.00 24.87 270 PHE B N 1
ATOM 5145 C CA . PHE B 1 270 ? 69.093 18.701 46.677 1.00 28.32 270 PHE B CA 1
ATOM 5146 C C . PHE B 1 270 ? 69.984 17.768 47.500 1.00 29.29 270 PHE B C 1
ATOM 5147 O O . PHE B 1 270 ? 70.533 18.191 48.510 1.00 27.11 270 PHE B O 1
ATOM 5155 N N . ASP B 1 271 ? 70.126 16.505 47.097 1.00 26.45 271 ASP B N 1
ATOM 5156 C CA . ASP B 1 271 ? 71.093 15.630 47.786 1.00 25.77 271 ASP B CA 1
ATOM 5157 C C . ASP B 1 271 ? 72.524 16.106 47.589 1.00 25.56 271 ASP B C 1
ATOM 5158 O O . ASP B 1 271 ? 73.301 16.204 48.548 1.00 26.96 271 ASP B O 1
ATOM 5163 N N . GLY B 1 272 ? 72.879 16.397 46.341 1.00 25.32 272 GLY B N 1
ATOM 5164 C CA . GLY B 1 272 ? 74.196 16.926 46.041 1.00 27.66 272 GLY B CA 1
ATOM 5165 C C . GLY B 1 272 ? 74.446 18.249 46.752 1.00 25.84 272 GLY B C 1
ATOM 5166 O O . GLY B 1 272 ? 75.504 18.458 47.336 1.00 26.91 272 GLY B O 1
ATOM 5167 N N . SER B 1 273 ? 73.479 19.155 46.703 1.00 26.24 273 SER B N 1
ATOM 5168 C CA . SER B 1 273 ? 73.657 20.441 47.368 1.00 26.88 273 SER B CA 1
ATOM 5169 C C . SER B 1 273 ? 73.732 20.308 48.899 1.00 26.07 273 SER B C 1
ATOM 5170 O O . SER B 1 273 ? 74.353 21.139 49.555 1.00 27.07 273 SER B O 1
ATOM 5173 N N . ALA B 1 274 ? 73.126 19.261 49.468 1.00 22.25 274 ALA B N 1
ATOM 5174 C CA . ALA B 1 274 ? 73.250 19.028 50.917 1.00 24.10 274 ALA B CA 1
ATOM 5175 C C . ALA B 1 274 ? 74.722 18.909 51.306 1.00 21.21 274 ALA B C 1
ATOM 5176 O O . ALA B 1 274 ? 75.167 19.471 52.311 1.00 23.54 274 ALA B O 1
ATOM 5178 N N . VAL B 1 275 ? 75.486 18.183 50.499 1.00 21.48 275 VAL B N 1
ATOM 5179 C CA . VAL B 1 275 ? 76.924 18.068 50.718 1.00 23.06 275 VAL B CA 1
ATOM 5180 C C . VAL B 1 275 ? 77.601 19.449 50.735 1.00 22.81 275 VAL B C 1
ATOM 5181 O O . VAL B 1 275 ? 78.427 19.732 51.596 1.00 22.53 275 VAL B O 1
ATOM 5185 N N . LEU B 1 276 ? 77.238 20.313 49.793 1.00 20.90 276 LEU B N 1
ATOM 5186 C CA . LEU B 1 276 ? 77.892 21.628 49.686 1.00 21.29 276 LEU B CA 1
ATOM 5187 C C . LEU B 1 276 ? 77.408 22.593 50.771 1.00 21.16 276 LEU B C 1
ATOM 5188 O O . LEU B 1 276 ? 78.151 23.492 51.194 1.00 24.46 276 LEU B O 1
ATOM 5193 N N . VAL B 1 277 ? 76.178 22.403 51.245 1.00 19.66 277 VAL B N 1
ATOM 5194 C CA . VAL B 1 277 ? 75.734 23.142 52.421 1.00 23.55 277 VAL B CA 1
ATOM 5195 C C . VAL B 1 277 ? 76.617 22.773 53.609 1.00 24.35 277 VAL B C 1
ATOM 5196 O O . VAL B 1 277 ? 76.968 23.627 54.433 1.00 21.99 277 VAL B O 1
ATOM 5200 N N . GLY B 1 278 ? 76.980 21.493 53.696 1.00 23.58 278 GLY B N 1
ATOM 5201 C CA . GLY B 1 278 ? 77.943 21.058 54.692 1.00 23.14 278 GLY B CA 1
ATOM 5202 C C . GLY B 1 278 ? 79.222 21.872 54.559 1.00 22.65 278 GLY B C 1
ATOM 5203 O O . GLY B 1 278 ? 79.748 22.411 55.544 1.00 21.83 278 GLY B O 1
ATOM 5204 N N . ALA B 1 279 ? 79.713 21.979 53.326 1.00 21.65 279 ALA B N 1
ATOM 5205 C CA . ALA B 1 279 ? 80.944 22.730 53.063 1.00 21.58 279 ALA B CA 1
ATOM 5206 C C . ALA B 1 279 ? 80.786 24.220 53.407 1.00 18.69 279 ALA B C 1
ATOM 5207 O O . ALA B 1 279 ? 81.715 24.848 53.904 1.00 20.85 279 ALA B O 1
ATOM 5209 N N . MET B 1 280 ? 79.610 24.780 53.134 1.00 19.39 280 MET B N 1
ATOM 5210 C CA . MET B 1 280 ? 79.310 26.150 53.547 1.00 21.62 280 MET B CA 1
ATOM 5211 C C . MET B 1 280 ? 79.484 26.320 55.049 1.00 22.68 280 MET B C 1
ATOM 5212 O O . MET B 1 280 ? 80.061 27.307 55.516 1.00 21.80 280 MET B O 1
ATOM 5217 N N . GLY B 1 281 ? 78.971 25.359 55.807 1.00 19.68 281 GLY B N 1
ATOM 5218 C CA . GLY B 1 281 ? 79.082 25.424 57.247 1.00 20.46 281 GLY B CA 1
ATOM 5219 C C . GLY B 1 281 ? 80.522 25.371 57.689 1.00 19.17 281 GLY B C 1
ATOM 5220 O O . GLY B 1 281 ? 80.937 26.121 58.568 1.00 19.33 281 GLY B O 1
ATOM 5221 N N . VAL B 1 282 ? 81.292 24.470 57.084 1.00 21.19 282 VAL B N 1
ATOM 5222 C CA . VAL B 1 282 ? 82.700 24.351 57.434 1.00 20.19 282 VAL B CA 1
ATOM 5223 C C . VAL B 1 282 ? 83.411 25.669 57.197 1.00 17.88 282 VAL B C 1
ATOM 5224 O O . VAL B 1 282 ? 84.227 26.096 58.013 1.00 19.52 282 VAL B O 1
ATOM 5228 N N . GLY B 1 283 ? 83.116 26.303 56.061 1.00 22.01 283 GLY B N 1
ATOM 5229 C CA . GLY B 1 283 ? 83.740 27.570 55.716 1.00 19.00 283 GLY B CA 1
ATOM 5230 C C . GLY B 1 283 ? 83.412 28.691 56.695 1.00 21.55 283 GLY B C 1
ATOM 5231 O O . GLY B 1 283 ? 84.275 29.497 57.042 1.00 20.19 283 GLY B O 1
ATOM 5232 N N . LEU B 1 284 ? 82.157 28.768 57.127 1.00 20.90 284 LEU B N 1
ATOM 5233 C CA . LEU B 1 284 ? 81.784 29.787 58.105 1.00 20.44 284 LEU B CA 1
ATOM 5234 C C . LEU B 1 284 ? 82.453 29.505 59.437 1.00 21.30 284 LEU B C 1
ATOM 5235 O O . LEU B 1 284 ? 82.934 30.420 60.114 1.00 19.09 284 LEU B O 1
ATOM 5240 N N . MET B 1 285 ? 82.498 28.231 59.815 1.00 18.48 285 MET B N 1
ATOM 5241 C CA . MET B 1 285 ? 83.155 27.864 61.064 1.00 20.07 285 MET B CA 1
ATOM 5242 C C . MET B 1 285 ? 84.640 28.187 61.016 1.00 20.92 285 MET B C 1
ATOM 5243 O O . MET B 1 285 ? 85.199 28.679 61.991 1.00 19.40 285 MET B O 1
ATOM 5248 N N . ARG B 1 286 ? 85.276 27.918 59.877 1.00 20.56 286 ARG B N 1
ATOM 5249 C CA . ARG B 1 286 ? 86.684 28.272 59.728 1.00 22.64 286 ARG B CA 1
ATOM 5250 C C . ARG B 1 286 ? 86.893 29.788 59.881 1.00 22.97 286 ARG B C 1
ATOM 5251 O O . ARG B 1 286 ? 87.774 30.229 60.625 1.00 19.95 286 ARG B O 1
ATOM 5259 N N . ALA B 1 287 ? 86.073 30.578 59.184 1.00 22.47 287 ALA B N 1
ATOM 5260 C CA . ALA B 1 287 ? 86.147 32.039 59.289 1.00 20.90 287 ALA B CA 1
ATOM 5261 C C . ALA B 1 287 ? 85.945 32.545 60.723 1.00 24.39 287 ALA B C 1
ATOM 5262 O O . ALA B 1 287 ? 86.621 33.470 61.165 1.00 23.35 287 ALA B O 1
ATOM 5264 N N . ALA B 1 288 ? 84.992 31.953 61.434 1.00 21.50 288 ALA B N 1
ATOM 5265 C CA . ALA B 1 288 ? 84.705 32.342 62.813 1.00 18.99 288 ALA B CA 1
ATOM 5266 C C . ALA B 1 288 ? 85.882 32.008 63.718 1.00 21.59 288 ALA B C 1
ATOM 5267 O O . ALA B 1 288 ? 86.330 32.844 64.521 1.00 23.20 288 ALA B O 1
ATOM 5269 N N . PHE B 1 289 ? 86.372 30.775 63.616 1.00 23.25 289 PHE B N 1
ATOM 5270 C CA . PHE B 1 289 ? 87.529 30.392 64.415 1.00 21.52 289 PHE B CA 1
ATOM 5271 C C . PHE B 1 289 ? 88.694 31.325 64.116 1.00 22.69 289 PHE B C 1
ATOM 5272 O O . PHE B 1 289 ? 89.300 31.860 65.029 1.00 22.57 289 PHE B O 1
ATOM 5280 N N . ASP B 1 290 ? 89.005 31.519 62.835 1.00 23.51 290 ASP B N 1
ATOM 5281 C CA . ASP B 1 290 ? 90.142 32.358 62.467 1.00 24.79 290 ASP B CA 1
ATOM 5282 C C . ASP B 1 290 ? 90.031 33.770 63.039 1.00 23.38 290 ASP B C 1
ATOM 5283 O O . ASP B 1 290 ? 91.006 34.320 63.559 1.00 23.05 290 ASP B O 1
ATOM 5288 N N . ALA B 1 291 ? 88.844 34.366 62.942 1.00 20.51 291 ALA B N 1
ATOM 5289 C CA . ALA B 1 291 ? 88.659 35.737 63.397 1.00 22.00 291 ALA B CA 1
ATOM 5290 C C . ALA B 1 291 ? 88.753 3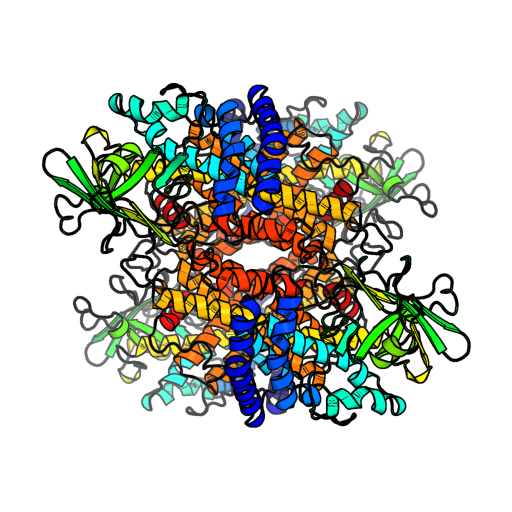5.846 64.930 1.00 22.07 291 ALA B C 1
ATOM 5291 O O . ALA B 1 291 ? 89.328 36.802 65.483 1.00 21.89 291 ALA B O 1
ATOM 5293 N N . ALA B 1 292 ? 88.189 34.862 65.615 1.00 21.12 292 ALA B N 1
ATOM 5294 C CA . ALA B 1 292 ? 88.292 34.786 67.076 1.00 20.89 292 ALA B CA 1
ATOM 5295 C C . ALA B 1 292 ? 89.737 34.568 67.547 1.00 26.13 292 ALA B C 1
ATOM 5296 O O . ALA B 1 292 ? 90.207 35.206 68.505 1.00 24.88 292 ALA B O 1
ATOM 5298 N N . LEU B 1 293 ? 90.450 33.675 66.870 1.00 25.01 293 LEU B N 1
ATOM 5299 C CA . LEU B 1 293 ? 91.845 33.403 67.222 1.00 24.30 293 LEU B CA 1
ATOM 5300 C C . LEU B 1 293 ? 92.721 34.635 66.988 1.00 25.15 293 LEU B C 1
ATOM 5301 O O . LEU B 1 293 ? 93.574 34.976 67.805 1.00 25.35 293 LEU B O 1
ATOM 5306 N N . LYS B 1 294 ? 92.511 35.306 65.864 1.00 23.96 294 LYS B N 1
ATOM 5307 C CA . LYS B 1 294 ? 93.249 36.529 65.568 1.00 24.42 294 LYS B CA 1
ATOM 5308 C C . LYS B 1 294 ? 92.952 37.613 66.599 1.00 27.00 294 LYS B C 1
ATOM 5309 O O . LYS B 1 294 ? 93.855 38.326 67.041 1.00 26.19 294 LYS B O 1
ATOM 5315 N N . PHE B 1 295 ? 91.687 37.750 66.983 1.00 25.30 295 PHE B N 1
ATOM 5316 C CA . PHE B 1 295 ? 91.320 38.685 68.048 1.00 25.52 295 PHE B CA 1
ATOM 5317 C C . PHE B 1 295 ? 92.128 38.367 69.310 1.00 28.72 295 PHE B C 1
ATOM 5318 O O . PHE B 1 295 ? 92.767 39.251 69.883 1.00 28.00 295 PHE B O 1
ATOM 5326 N N . ALA B 1 296 ? 92.113 37.102 69.728 1.00 23.54 296 ALA B N 1
ATOM 5327 C CA . ALA B 1 296 ? 92.799 36.693 70.956 1.00 26.70 296 ALA B CA 1
ATOM 5328 C C . ALA B 1 296 ? 94.288 36.983 70.891 1.00 29.11 296 ALA B C 1
ATOM 5329 O O . ALA B 1 296 ? 94.884 37.455 71.852 1.00 30.81 296 ALA B O 1
ATOM 5331 N N . LYS B 1 297 ? 94.900 36.677 69.758 1.00 25.28 297 LYS B N 1
ATOM 5332 C CA . LYS B 1 297 ? 96.352 36.804 69.659 1.00 31.62 297 LYS B CA 1
ATOM 5333 C C . LYS B 1 297 ? 96.820 38.261 69.633 1.00 36.00 297 LYS B C 1
ATOM 5334 O O . LYS B 1 297 ? 97.992 38.542 69.870 1.00 34.59 297 LYS B O 1
ATOM 5340 N N . GLU B 1 298 ? 95.912 39.193 69.359 1.00 31.85 298 GLU B N 1
ATOM 5341 C CA . GLU B 1 298 ? 96.324 40.590 69.285 1.00 34.39 298 GLU B CA 1
ATOM 5342 C C . GLU B 1 298 ? 95.690 41.490 70.352 1.00 34.44 298 GLU B C 1
ATOM 5343 O O . GLU B 1 298 ? 96.047 42.661 70.469 1.00 32.35 298 GLU B O 1
ATOM 5349 N N . ASP B 1 299 ? 94.776 40.936 71.149 1.00 29.81 299 ASP B N 1
ATOM 5350 C CA . ASP B 1 299 ? 94.001 41.737 72.104 1.00 31.33 299 ASP B CA 1
ATOM 5351 C C . ASP B 1 299 ? 93.787 40.938 73.395 1.00 31.63 299 ASP B C 1
ATOM 5352 O O . ASP B 1 299 ? 93.017 39.964 73.413 1.00 28.76 299 ASP B O 1
ATOM 5357 N N . ASN B 1 300 ? 94.460 41.346 74.468 1.00 29.38 300 ASN B N 1
ATOM 5358 C CA . ASN B 1 300 ? 94.353 40.627 75.734 1.00 32.37 300 ASN B CA 1
ATOM 5359 C C . ASN B 1 300 ? 93.270 41.200 76.649 1.00 29.73 300 ASN B C 1
ATOM 5360 O O . ASN B 1 300 ? 93.196 40.864 77.836 1.00 29.68 300 ASN B O 1
ATOM 5365 N N . ARG B 1 301 ? 92.448 42.075 76.083 1.00 30.52 301 ARG B N 1
ATOM 5366 C CA . ARG B 1 301 ? 91.318 42.651 76.793 1.00 29.32 301 ARG B CA 1
ATOM 5367 C C . ARG B 1 301 ? 91.757 43.250 78.126 1.00 29.95 301 ARG B C 1
ATOM 5368 O O . ARG B 1 301 ? 91.045 43.130 79.116 1.00 28.58 301 ARG B O 1
ATOM 5376 N N . GLY B 1 302 ? 92.932 43.883 78.135 1.00 31.30 302 GLY B N 1
ATOM 5377 C CA . GLY B 1 302 ? 93.425 44.598 79.300 1.00 30.27 302 GLY B CA 1
ATOM 5378 C C . GLY B 1 302 ? 93.878 43.718 80.452 1.00 30.69 302 GLY B C 1
ATOM 5379 O O . GLY B 1 302 ? 93.975 44.175 81.589 1.00 29.80 302 GLY B O 1
ATOM 5380 N N . GLY B 1 303 ? 94.166 42.454 80.158 1.00 32.80 303 GLY B N 1
ATOM 5381 C CA . GLY B 1 303 ? 94.490 41.486 81.195 1.00 33.38 303 GLY B CA 1
ATOM 5382 C C . GLY B 1 303 ? 95.976 41.443 81.511 1.00 33.70 303 GLY B C 1
ATOM 5383 O O . GLY B 1 303 ? 96.786 42.040 80.804 1.00 32.56 303 GLY B O 1
ATOM 5384 N N . ALA B 1 304 ? 96.324 40.746 82.589 1.00 32.31 304 ALA B N 1
ATOM 5385 C CA . ALA B 1 304 ? 97.715 40.535 82.971 1.00 33.15 304 ALA B CA 1
ATOM 5386 C C . ALA B 1 304 ? 98.346 39.413 82.144 1.00 36.90 304 ALA B C 1
ATOM 5387 O O . ALA B 1 304 ? 99.560 39.212 82.182 1.00 35.18 304 ALA B O 1
ATOM 5389 N N . VAL B 1 305 ? 97.512 38.662 81.427 1.00 30.43 305 VAL B N 1
ATOM 5390 C CA . VAL B 1 305 ? 97.980 37.528 80.628 1.00 30.27 305 VAL B CA 1
ATOM 5391 C C . VAL B 1 305 ? 97.244 37.529 79.285 1.00 31.13 305 VAL B C 1
ATOM 5392 O O . VAL B 1 305 ? 96.215 38.189 79.142 1.00 32.19 305 VAL B O 1
ATOM 5396 N N . PRO B 1 306 ? 97.766 36.785 78.299 1.00 34.35 306 PRO B N 1
ATOM 5397 C CA . PRO B 1 306 ? 97.095 36.665 76.996 1.00 33.58 306 PRO B CA 1
ATOM 5398 C C . PRO B 1 306 ? 95.703 36.061 77.124 1.00 33.41 306 PRO B C 1
ATOM 5399 O O . PRO B 1 306 ? 95.466 35.223 77.995 1.00 32.04 306 PRO B O 1
ATOM 5403 N N . LEU B 1 307 ? 94.795 36.485 76.252 1.00 29.12 307 LEU B N 1
ATOM 5404 C CA . LEU B 1 307 ? 93.410 36.021 76.276 1.00 27.35 307 LEU B CA 1
ATOM 5405 C C . LEU B 1 307 ? 93.301 34.498 76.243 1.00 28.18 307 LEU B C 1
ATOM 5406 O O . LEU B 1 307 ? 92.458 33.920 76.921 1.00 26.75 307 LEU B O 1
ATOM 5411 N N . LEU B 1 308 ? 94.168 33.841 75.477 1.00 26.31 308 LEU B N 1
ATOM 5412 C CA . LEU B 1 308 ? 94.122 32.386 75.393 1.00 25.96 308 LEU B CA 1
ATOM 5413 C C . LEU B 1 308 ? 94.517 31.679 76.696 1.00 29.00 308 LEU B C 1
ATOM 5414 O O . LEU B 1 308 ? 94.282 30.477 76.852 1.00 27.72 308 LEU B O 1
ATOM 5419 N N . GLU B 1 309 ? 95.090 32.414 77.647 1.00 28.22 309 GLU B N 1
ATOM 5420 C CA . GLU B 1 309 ? 95.421 31.797 78.929 1.00 29.90 309 GLU B CA 1
ATOM 5421 C C . GLU B 1 309 ? 94.198 31.652 79.843 1.00 32.87 309 GLU B C 1
ATOM 5422 O O . GLU B 1 309 ? 94.276 31.026 80.894 1.00 35.86 309 GLU B O 1
ATOM 5428 N N . ARG B 1 310 ? 93.067 32.224 79.443 1.00 31.10 310 ARG B N 1
ATOM 5429 C CA . ARG B 1 310 ? 91.839 32.075 80.222 1.00 30.43 310 ARG B CA 1
ATOM 5430 C C . ARG B 1 310 ? 91.151 30.799 79.758 1.00 27.53 310 ARG B C 1
ATOM 5431 O O . ARG B 1 310 ? 90.784 30.696 78.581 1.00 24.64 310 ARG B O 1
ATOM 5439 N N . GLN B 1 311 ? 90.973 29.834 80.660 1.00 25.04 311 GLN B N 1
ATOM 5440 C CA . GLN B 1 311 ? 90.380 28.544 80.282 1.00 26.60 311 GLN B CA 1
ATOM 5441 C C . GLN B 1 311 ? 89.014 28.701 79.620 1.00 26.64 311 GLN B C 1
ATOM 5442 O O . GLN B 1 311 ? 88.701 27.980 78.667 1.00 28.11 311 GLN B O 1
ATOM 5448 N N . ALA B 1 312 ? 88.189 29.616 80.134 1.00 25.77 312 ALA B N 1
ATOM 5449 C CA . ALA B 1 312 ? 86.827 29.738 79.612 1.00 28.51 312 ALA B CA 1
ATOM 5450 C C . ALA B 1 312 ? 86.838 30.229 78.160 1.00 26.43 312 ALA B C 1
ATOM 5451 O O . ALA B 1 312 ? 86.021 29.786 77.328 1.00 26.77 312 ALA B O 1
ATOM 5453 N N . PHE B 1 313 ? 87.765 31.127 77.854 1.00 25.20 313 PHE B N 1
ATOM 5454 C CA . PHE B 1 313 ? 87.888 31.610 76.486 1.00 25.77 313 PHE B CA 1
ATOM 5455 C C . PHE B 1 313 ? 88.473 30.506 75.610 1.00 26.57 313 PHE B C 1
ATOM 5456 O O . PHE B 1 313 ? 87.920 30.174 74.560 1.00 24.20 313 PHE B O 1
ATOM 5464 N N . ALA B 1 314 ? 89.598 29.937 76.046 1.00 24.38 314 ALA B N 1
ATOM 5465 C CA . ALA B 1 314 ? 90.241 28.871 75.289 1.00 23.51 314 ALA B CA 1
ATOM 5466 C C . ALA B 1 314 ? 89.267 27.747 74.992 1.00 23.47 314 ALA B C 1
ATOM 5467 O O . ALA B 1 314 ? 89.238 27.216 73.876 1.00 22.56 314 ALA B O 1
ATOM 5469 N N . ASP B 1 315 ? 88.474 27.350 75.988 1.00 23.18 315 ASP B N 1
ATOM 5470 C CA . ASP B 1 315 ? 87.596 26.198 75.766 1.00 27.94 315 ASP B CA 1
ATOM 5471 C C . ASP B 1 315 ? 86.486 26.475 74.739 1.00 24.05 315 ASP B C 1
ATOM 5472 O O . ASP B 1 315 ? 86.037 25.569 74.044 1.00 24.67 315 ASP B O 1
ATOM 5477 N N . LEU B 1 316 ? 86.036 27.723 74.656 1.00 21.60 316 LEU B N 1
ATOM 5478 C CA . LEU B 1 316 ? 85.060 28.091 73.627 1.00 23.40 316 LEU B CA 1
ATOM 5479 C C . LEU B 1 316 ? 85.695 27.957 72.231 1.00 23.97 316 LEU B C 1
ATOM 5480 O O . LEU B 1 316 ? 85.072 27.430 71.294 1.00 23.18 316 LEU B O 1
ATOM 5485 N N . LEU B 1 317 ? 86.926 28.451 72.087 1.00 22.85 317 LEU B N 1
ATOM 5486 C CA . LEU B 1 317 ? 87.630 28.370 70.796 1.00 21.74 317 LEU B CA 1
ATOM 5487 C C . LEU B 1 317 ? 87.988 26.934 70.424 1.00 23.91 317 LEU B C 1
ATOM 5488 O O . LEU B 1 317 ? 87.823 26.529 69.277 1.00 23.15 317 LEU B O 1
ATOM 5493 N N . SER B 1 318 ? 88.515 26.161 71.369 1.00 24.35 318 SER B N 1
ATOM 5494 C CA . SER B 1 318 ? 88.851 24.786 71.025 1.00 24.62 318 SER B CA 1
ATOM 5495 C C . SER B 1 318 ? 87.588 23.992 70.708 1.00 23.94 318 SER B C 1
ATOM 5496 O O . SER B 1 318 ? 87.615 23.131 69.846 1.00 22.90 318 SER B O 1
ATOM 5499 N N . GLY B 1 319 ? 86.479 24.292 71.391 1.00 22.46 319 GLY B N 1
ATOM 5500 C CA . GLY B 1 319 ? 85.211 23.657 71.065 1.00 22.09 319 GLY B CA 1
ATOM 5501 C C . GLY B 1 319 ? 84.817 23.872 69.610 1.00 23.92 319 GLY B C 1
ATOM 5502 O O . GLY B 1 319 ? 84.425 22.936 68.913 1.00 22.29 319 GLY B O 1
ATOM 5503 N N . VAL B 1 320 ? 84.927 25.114 69.148 1.00 19.29 320 VAL B N 1
ATOM 5504 C CA . VAL B 1 320 ? 84.658 25.444 67.752 1.00 20.78 320 VAL B CA 1
ATOM 5505 C C . VAL B 1 320 ? 85.621 24.708 66.813 1.00 19.33 320 VAL B C 1
ATOM 5506 O O . VAL B 1 320 ? 85.204 24.165 65.798 1.00 22.59 320 VAL B O 1
ATOM 5510 N N . LYS B 1 321 ? 86.912 24.705 67.143 1.00 20.64 321 LYS B N 1
ATOM 5511 C CA . LYS B 1 321 ? 87.886 24.018 66.289 1.00 21.68 321 LYS B CA 1
ATOM 5512 C C . LYS B 1 321 ? 87.520 22.537 66.135 1.00 23.41 321 LYS B C 1
ATOM 5513 O O . LYS B 1 321 ? 87.511 22.006 65.031 1.00 21.95 321 LYS B O 1
ATOM 5519 N N . ILE B 1 322 ? 87.213 21.876 67.251 1.00 22.86 322 ILE B N 1
ATOM 5520 C CA . ILE B 1 322 ? 86.801 20.475 67.230 1.00 21.18 322 ILE B CA 1
ATOM 5521 C C . ILE B 1 322 ? 85.591 20.226 66.341 1.00 22.35 322 ILE B C 1
ATOM 5522 O O . ILE B 1 322 ? 85.593 19.297 65.517 1.00 22.64 322 ILE B O 1
ATOM 5527 N N . GLN B 1 323 ? 84.540 21.031 66.493 1.00 21.57 323 GLN B N 1
ATOM 5528 C CA . GLN B 1 323 ? 83.356 20.841 65.654 1.00 21.19 323 GLN B CA 1
ATOM 5529 C C . GLN B 1 323 ? 83.665 21.064 64.171 1.00 21.47 323 GLN B C 1
ATOM 5530 O O . GLN B 1 323 ? 83.112 20.394 63.301 1.00 20.36 323 GLN B O 1
ATOM 5536 N N . THR B 1 324 ? 84.531 22.024 63.884 1.00 21.91 324 THR B N 1
ATOM 5537 C CA . THR B 1 324 ? 84.870 22.320 62.489 1.00 21.82 324 THR B CA 1
ATOM 5538 C C . THR B 1 324 ? 85.596 21.133 61.848 1.00 23.22 324 THR B C 1
ATOM 5539 O O . THR B 1 324 ? 85.303 20.763 60.703 1.00 22.17 324 THR B O 1
ATOM 5543 N N . GLU B 1 325 ? 86.560 20.563 62.574 1.00 22.49 325 GLU B N 1
ATOM 5544 C CA . GLU B 1 325 ? 87.292 19.390 62.074 1.00 22.37 325 GLU B CA 1
ATOM 5545 C C . GLU B 1 325 ? 86.346 18.201 61.858 1.00 22.32 325 GLU B C 1
ATOM 5546 O O . GLU B 1 325 ? 86.461 17.477 60.875 1.00 22.91 325 GLU B O 1
ATOM 5552 N N . ALA B 1 326 ? 85.409 17.984 62.779 1.00 21.88 326 ALA B N 1
ATOM 5553 C CA . ALA B 1 326 ? 84.408 16.926 62.582 1.00 19.25 326 ALA B CA 1
ATOM 5554 C C . ALA B 1 326 ? 83.510 17.238 61.396 1.00 23.86 326 ALA B C 1
ATOM 5555 O O . ALA B 1 326 ? 83.120 16.343 60.628 1.00 22.65 326 ALA B O 1
ATOM 5557 N N . ALA B 1 327 ? 83.158 18.513 61.251 1.00 20.88 327 ALA B N 1
ATOM 5558 C CA . ALA B 1 327 ? 82.268 18.902 60.160 1.00 21.13 327 ALA B CA 1
ATOM 5559 C C . ALA B 1 327 ? 82.910 18.685 58.779 1.00 19.25 327 ALA B C 1
ATOM 5560 O O . ALA B 1 327 ? 82.253 18.218 57.843 1.00 21.48 327 ALA B O 1
ATOM 5562 N N . ARG B 1 328 ? 84.182 19.030 58.641 1.00 21.60 328 ARG B N 1
ATOM 5563 C CA . ARG B 1 328 ? 84.852 18.836 57.364 1.00 20.86 328 ARG B CA 1
ATOM 5564 C C . ARG B 1 328 ? 85.041 17.351 57.054 1.00 22.77 328 ARG B C 1
ATOM 5565 O O . ARG B 1 328 ? 84.822 16.921 55.931 1.00 21.48 328 ARG B O 1
ATOM 5573 N N . ALA B 1 329 ? 85.430 16.570 58.054 1.00 21.51 329 ALA B N 1
ATOM 5574 C CA . ALA B 1 329 ? 85.597 15.133 57.835 1.00 21.65 329 ALA B CA 1
ATOM 5575 C C . ALA B 1 329 ? 84.310 14.472 57.353 1.00 21.54 329 ALA B C 1
ATOM 5576 O O . ALA B 1 329 ? 84.335 13.687 56.406 1.00 21.55 329 ALA B O 1
ATOM 5578 N N . LEU B 1 330 ? 83.192 14.793 58.002 1.00 21.71 330 LEU B N 1
ATOM 5579 C CA . LEU B 1 330 ? 81.897 14.253 57.621 1.00 21.15 330 LEU B CA 1
ATOM 5580 C C . LEU B 1 330 ? 81.497 14.741 56.245 1.00 21.49 330 LEU B C 1
ATOM 5581 O O . LEU B 1 330 ? 81.006 13.958 55.418 1.00 21.82 330 LEU B O 1
ATOM 5586 N N . THR B 1 331 ? 81.720 16.031 55.979 1.00 20.92 331 THR B N 1
ATOM 5587 C CA . THR B 1 331 ? 81.388 16.581 54.666 1.00 19.86 331 THR B CA 1
ATOM 5588 C C . THR B 1 331 ? 82.163 15.888 53.542 1.00 21.72 331 THR B C 1
ATOM 5589 O O . THR B 1 331 ? 81.599 15.552 52.499 1.00 21.65 331 THR B O 1
ATOM 5593 N N . TRP B 1 332 ? 83.456 15.672 53.752 1.00 22.22 332 TRP B N 1
ATOM 5594 C CA . TRP B 1 332 ? 84.257 14.957 52.740 1.00 23.03 332 TRP B CA 1
ATOM 5595 C C . TRP B 1 332 ? 83.816 13.494 52.590 1.00 22.91 332 TRP B C 1
ATOM 5596 O O . TRP B 1 332 ? 83.725 12.961 51.472 1.00 28.10 332 TRP B O 1
ATOM 5607 N N . LYS B 1 333 ? 83.520 12.848 53.716 1.00 23.86 333 LYS B N 1
ATOM 5608 C CA . LYS B 1 333 ? 83.006 11.488 53.680 1.00 23.44 333 LYS B CA 1
ATOM 5609 C C . LYS B 1 333 ? 81.756 11.430 52.803 1.00 26.00 333 LYS B C 1
ATOM 5610 O O . LYS B 1 333 ? 81.612 10.554 51.931 1.00 23.15 333 LYS B O 1
ATOM 5616 N N . ALA B 1 334 ? 80.846 12.377 53.010 1.00 24.45 334 ALA B N 1
ATOM 5617 C CA . ALA B 1 334 ? 79.633 12.406 52.208 1.00 22.11 334 ALA B CA 1
ATOM 5618 C C . ALA B 1 334 ? 79.926 12.700 50.731 1.00 25.81 334 ALA B C 1
ATOM 5619 O O . ALA B 1 334 ? 79.321 12.098 49.829 1.00 25.21 334 ALA B O 1
ATOM 5621 N N . ALA B 1 335 ? 80.824 13.647 50.479 1.00 23.77 335 ALA B N 1
ATOM 5622 C CA . ALA B 1 335 ? 81.143 14.014 49.095 1.00 24.53 335 ALA B CA 1
ATOM 5623 C C . ALA B 1 335 ? 81.745 12.815 48.374 1.00 24.86 335 ALA B C 1
ATOM 5624 O O . ALA B 1 335 ? 81.427 12.536 47.214 1.00 26.61 335 ALA B O 1
ATOM 5626 N N . HIS B 1 336 ? 82.625 12.107 49.070 1.00 24.77 336 HIS B N 1
ATOM 5627 C CA . HIS B 1 336 ? 83.241 10.924 48.506 1.00 28.04 336 HIS B CA 1
ATOM 5628 C C . HIS B 1 336 ? 82.181 9.856 48.246 1.00 30.88 336 HIS B C 1
ATOM 5629 O O . HIS B 1 336 ? 82.087 9.322 47.147 1.00 30.00 336 HIS B O 1
ATOM 5636 N N . ALA B 1 337 ? 81.365 9.562 49.253 1.00 28.10 337 ALA B N 1
ATOM 5637 C CA . ALA B 1 337 ? 80.389 8.474 49.135 1.00 29.22 337 ALA B CA 1
ATOM 5638 C C . ALA B 1 337 ? 79.320 8.684 48.053 1.00 32.17 337 ALA B C 1
ATOM 5639 O O . ALA B 1 337 ? 78.916 7.731 47.387 1.00 29.69 337 ALA B O 1
ATOM 5641 N N . MET B 1 338 ? 78.859 9.920 47.873 1.00 29.82 338 MET B N 1
ATOM 5642 C CA . MET B 1 338 ? 77.865 10.209 46.839 1.00 28.43 338 MET B CA 1
ATOM 5643 C C . MET B 1 338 ? 78.328 9.734 45.465 1.00 33.79 338 MET B C 1
ATOM 5644 O O . MET B 1 338 ? 77.512 9.326 44.631 1.00 31.60 338 MET B O 1
ATOM 5649 N N . GLU B 1 339 ? 79.633 9.779 45.228 1.00 30.04 339 GLU B N 1
ATOM 5650 C CA . GLU B 1 339 ? 80.147 9.441 43.902 1.00 31.59 339 GLU B CA 1
ATOM 5651 C C . GLU B 1 339 ? 80.904 8.108 43.813 1.00 35.21 339 GLU B C 1
ATOM 5652 O O . GLU B 1 339 ? 81.187 7.634 42.704 1.00 32.11 339 GLU B O 1
ATOM 5658 N N . ASN B 1 340 ? 81.185 7.491 44.968 1.00 34.92 340 ASN B N 1
ATOM 5659 C CA . ASN B 1 340 ? 82.017 6.277 45.033 1.00 33.32 340 ASN B CA 1
ATOM 5660 C C . ASN B 1 340 ? 81.520 5.134 45.918 1.00 37.60 340 ASN B C 1
ATOM 5661 O O . ASN B 1 340 ? 82.123 4.060 45.935 1.00 34.98 340 ASN B O 1
ATOM 5666 N N . GLY B 1 341 ? 80.456 5.359 46.679 1.00 30.83 341 GLY B N 1
ATOM 5667 C CA . GLY B 1 341 ? 80.035 4.368 47.659 1.00 32.25 341 GLY B CA 1
ATOM 5668 C C . GLY B 1 341 ? 81.048 4.256 48.789 1.00 30.67 341 GLY B C 1
ATOM 5669 O O . GLY B 1 341 ? 81.895 5.131 48.942 1.00 30.52 341 GLY B O 1
ATOM 5670 N N . PRO B 1 342 ? 80.981 3.165 49.576 1.00 32.69 342 PRO B N 1
ATOM 5671 C CA . PRO B 1 342 ? 80.045 2.052 49.369 1.00 33.58 342 PRO B CA 1
ATOM 5672 C C . PRO B 1 342 ? 78.602 2.391 49.740 1.00 35.15 342 PRO B C 1
ATOM 5673 O O . PRO B 1 342 ? 78.318 3.516 50.181 1.00 32.58 342 PRO B O 1
ATOM 5677 N N . GLY B 1 343 ? 77.713 1.411 49.583 1.00 29.57 343 GLY B N 1
ATOM 5678 C CA . GLY B 1 343 ? 76.303 1.585 49.876 1.00 34.07 343 GLY B CA 1
ATOM 5679 C C . GLY B 1 343 ? 75.527 1.937 48.623 1.00 36.05 343 GLY B C 1
ATOM 5680 O O . GLY B 1 343 ? 76.082 2.538 47.697 1.00 31.57 343 GLY B O 1
ATOM 5681 N N . ASP B 1 344 ? 74.251 1.561 48.577 1.00 33.56 344 ASP B N 1
ATOM 5682 C CA . ASP B 1 344 ? 73.405 1.963 47.457 1.00 33.39 344 ASP B CA 1
ATOM 5683 C C . ASP B 1 344 ? 73.046 3.449 47.585 1.00 34.17 344 ASP B C 1
ATOM 5684 O O . ASP B 1 344 ? 73.528 4.126 48.497 1.00 29.67 344 ASP B O 1
ATOM 5689 N N . TYR B 1 345 ? 72.214 3.956 46.677 1.00 29.95 345 TYR B N 1
ATOM 5690 C CA . TYR B 1 345 ? 71.905 5.379 46.687 1.00 32.46 345 TYR B CA 1
ATOM 5691 C C . TYR B 1 345 ? 71.276 5.862 48.001 1.00 30.92 345 TYR B C 1
ATOM 5692 O O . TYR B 1 345 ? 71.575 6.960 48.468 1.00 27.63 345 TYR B O 1
ATOM 5701 N N . ASP B 1 346 ? 70.396 5.056 48.582 1.00 32.04 346 ASP B N 1
ATOM 5702 C CA . ASP B 1 346 ? 69.778 5.422 49.851 1.00 30.85 346 ASP B CA 1
ATOM 5703 C C . ASP B 1 346 ? 70.827 5.636 50.928 1.00 31.28 346 ASP B C 1
ATOM 5704 O O . ASP B 1 346 ? 70.730 6.569 51.722 1.00 30.09 346 ASP B O 1
ATOM 5709 N N . ALA B 1 347 ? 71.844 4.782 50.945 1.00 27.84 347 ALA B N 1
ATOM 5710 C CA . ALA B 1 347 ? 72.890 4.889 51.952 1.00 26.99 347 ALA B CA 1
ATOM 5711 C C . ALA B 1 347 ? 73.792 6.106 51.716 1.00 30.59 347 ALA B C 1
ATOM 5712 O O . ALA B 1 347 ? 74.232 6.758 52.667 1.00 26.45 347 ALA B O 1
ATOM 5714 N N . ARG B 1 348 ? 74.075 6.407 50.449 1.00 28.42 348 ARG B N 1
ATOM 5715 C CA . ARG B 1 348 ? 74.917 7.559 50.126 1.00 30.28 348 ARG B CA 1
ATOM 5716 C C . ARG B 1 348 ? 74.201 8.858 50.507 1.00 27.76 348 ARG B C 1
ATOM 5717 O O . ARG B 1 348 ? 74.783 9.772 51.069 1.00 29.16 348 ARG B O 1
ATOM 5725 N N . ARG B 1 349 ? 72.922 8.910 50.192 1.00 24.91 349 ARG B N 1
ATOM 5726 C CA . ARG B 1 349 ? 72.091 10.062 50.458 1.00 25.97 349 ARG B CA 1
ATOM 5727 C C . ARG B 1 349 ? 71.925 10.345 51.963 1.00 27.25 349 ARG B C 1
ATOM 5728 O O . ARG B 1 349 ? 71.903 11.512 52.382 1.00 23.71 349 ARG B O 1
ATOM 5736 N N . GLU B 1 350 ? 71.856 9.298 52.784 1.00 22.72 350 GLU B N 1
ATOM 5737 C CA . GLU B 1 350 ? 71.783 9.512 54.233 1.00 27.56 350 GLU B CA 1
ATOM 5738 C C . GLU B 1 350 ? 72.989 10.320 54.731 1.00 24.77 350 GLU B C 1
ATOM 5739 O O . GLU B 1 350 ? 72.867 11.165 55.614 1.00 23.33 350 GLU B O 1
ATOM 5745 N N . LEU B 1 351 ? 74.166 10.044 54.180 1.00 24.10 351 LEU B N 1
ATOM 5746 C CA . LEU B 1 351 ? 75.366 10.779 54.574 1.00 23.88 351 LEU B CA 1
ATOM 5747 C C . LEU B 1 351 ? 75.360 12.237 54.102 1.00 23.45 351 LEU B C 1
ATOM 5748 O O . LEU B 1 351 ? 75.836 13.126 54.808 1.00 23.68 351 LEU B O 1
ATOM 5753 N N . ALA B 1 352 ? 74.861 12.471 52.895 1.00 24.71 352 ALA B N 1
ATOM 5754 C CA . ALA B 1 352 ? 74.769 13.832 52.378 1.00 24.78 352 ALA B CA 1
ATOM 5755 C C . ALA B 1 352 ? 73.846 14.637 53.293 1.00 24.85 352 ALA B C 1
ATOM 5756 O O . ALA B 1 352 ? 74.149 15.783 53.653 1.00 22.62 352 ALA B O 1
ATOM 5758 N N . LEU B 1 353 ? 72.721 14.033 53.675 1.00 21.45 353 LEU B N 1
ATOM 5759 C CA . LEU B 1 353 ? 71.787 14.698 54.590 1.00 23.85 353 LEU B CA 1
ATOM 5760 C C . LEU B 1 353 ? 72.419 14.910 55.961 1.00 27.72 353 LEU B C 1
ATOM 5761 O O . LEU B 1 353 ? 72.227 15.962 56.601 1.00 27.12 353 LEU B O 1
ATOM 5766 N N . ALA B 1 354 ? 73.169 13.912 56.421 1.00 24.90 354 ALA B N 1
ATOM 5767 C CA . ALA B 1 354 ? 73.892 14.037 57.687 1.00 22.84 354 ALA B CA 1
ATOM 5768 C C . ALA B 1 354 ? 74.874 15.212 57.661 1.00 23.46 354 ALA B C 1
ATOM 5769 O O . ALA B 1 354 ? 75.010 15.931 58.652 1.00 23.48 354 ALA B O 1
ATOM 5771 N N . ALA B 1 355 ? 75.573 15.397 56.543 1.00 22.73 355 ALA B N 1
ATOM 5772 C CA . ALA B 1 355 ? 76.551 16.478 56.456 1.00 21.37 355 ALA B CA 1
ATOM 5773 C C . ALA B 1 355 ? 75.813 17.809 56.544 1.00 22.81 355 ALA B C 1
ATOM 5774 O O . ALA B 1 355 ? 76.182 18.675 57.331 1.00 26.05 355 ALA B O 1
ATOM 5776 N N . LYS B 1 356 ? 74.749 17.941 55.752 1.00 21.89 356 LYS B N 1
ATOM 5777 C CA . LYS B 1 356 ? 73.903 19.127 55.740 1.00 20.48 356 LYS B CA 1
ATOM 5778 C C . LYS B 1 356 ? 73.446 19.510 57.144 1.00 23.16 356 LYS B C 1
ATOM 5779 O O . LYS B 1 356 ? 73.721 20.612 57.629 1.00 22.47 356 LYS B O 1
ATOM 5785 N N . VAL B 1 357 ? 72.787 18.577 57.809 1.00 22.94 357 VAL B N 1
ATOM 5786 C CA . VAL B 1 357 ? 72.247 18.815 59.145 1.00 25.10 357 VAL B CA 1
ATOM 5787 C C . VAL B 1 357 ? 73.321 19.079 60.191 1.00 23.52 357 VAL B C 1
ATOM 5788 O O . VAL B 1 357 ? 73.223 20.042 60.942 1.00 24.86 357 VAL B O 1
ATOM 5792 N N . PHE B 1 358 ? 74.350 18.232 60.243 1.00 22.54 358 PHE B N 1
ATOM 5793 C CA . PHE B 1 358 ? 75.413 18.420 61.213 1.00 22.15 358 PHE B CA 1
ATOM 5794 C C . PHE B 1 358 ? 76.137 19.759 61.069 1.00 24.16 358 PHE B C 1
ATOM 5795 O O . PHE B 1 358 ? 76.347 20.460 62.049 1.00 21.73 358 PHE B O 1
ATOM 5803 N N . CYS B 1 359 ? 76.569 20.086 59.854 1.00 19.56 359 CYS B N 1
ATOM 5804 C CA . CYS B 1 359 ? 77.428 21.250 59.674 1.00 20.71 359 CYS B CA 1
ATOM 5805 C C . CYS B 1 359 ? 76.636 22.557 59.755 1.00 21.14 359 CYS B C 1
ATOM 5806 O O . CYS B 1 359 ? 77.149 23.541 60.250 1.00 25.26 359 CYS B O 1
ATOM 5809 N N . SER B 1 360 ? 75.405 22.570 59.252 1.00 19.99 360 SER B N 1
ATOM 5810 C CA . SER B 1 360 ? 74.606 23.793 59.268 1.00 20.92 360 SER B CA 1
ATOM 5811 C C . SER B 1 360 ? 74.348 24.207 60.709 1.00 23.85 360 SER B C 1
ATOM 5812 O O . SER B 1 360 ? 74.542 25.360 61.071 1.00 22.95 360 SER B O 1
ATOM 5815 N N . GLU B 1 361 ? 73.961 23.251 61.548 1.00 22.24 361 GLU B N 1
ATOM 5816 C CA . GLU B 1 361 ? 73.698 23.547 62.946 1.00 23.40 361 GLU B CA 1
ATOM 5817 C C . GLU B 1 361 ? 74.978 23.837 63.721 1.00 25.92 361 GLU B C 1
ATOM 5818 O O . GLU B 1 361 ? 75.004 24.720 64.594 1.00 22.94 361 GLU B O 1
ATOM 5824 N N . ALA B 1 362 ? 76.049 23.125 63.390 1.00 21.77 362 ALA B N 1
ATOM 5825 C CA . ALA B 1 362 ? 77.322 23.387 64.049 1.00 23.79 362 ALA B CA 1
ATOM 5826 C C . ALA B 1 362 ? 77.825 24.793 63.715 1.00 21.66 362 ALA B C 1
ATOM 5827 O O . ALA B 1 362 ? 78.476 25.436 64.535 1.00 20.25 362 ALA B O 1
ATOM 5829 N N . ALA B 1 363 ? 77.550 25.246 62.491 1.00 20.29 363 ALA B N 1
ATOM 5830 C CA . ALA B 1 363 ? 77.986 26.571 62.068 1.00 23.61 363 ALA B CA 1
ATOM 5831 C C . ALA B 1 363 ? 77.261 27.636 62.881 1.00 19.68 363 ALA B C 1
ATOM 5832 O O . ALA B 1 363 ? 77.864 28.618 63.308 1.00 20.68 363 ALA B O 1
ATOM 5834 N N . VAL B 1 364 ? 75.964 27.446 63.087 1.00 20.47 364 VAL B N 1
ATOM 5835 C CA . VAL B 1 364 ? 75.216 28.403 63.888 1.00 21.77 364 VAL B CA 1
ATOM 5836 C C . VAL B 1 364 ? 75.741 28.425 65.323 1.00 22.45 364 VAL B C 1
ATOM 5837 O O . VAL B 1 364 ? 75.982 29.486 65.879 1.00 23.89 364 VAL B O 1
ATOM 5841 N N . LYS B 1 365 ? 75.933 27.250 65.914 1.00 21.71 365 LYS B N 1
ATOM 5842 C CA . LYS B 1 365 ? 76.469 27.155 67.272 1.00 22.60 365 LYS B CA 1
ATOM 5843 C C . LYS B 1 365 ? 77.874 27.754 67.374 1.00 23.04 365 LYS B C 1
ATOM 5844 O O . LYS B 1 365 ? 78.211 28.405 68.355 1.00 21.00 365 LYS B O 1
ATOM 5850 N N . ALA B 1 366 ? 78.699 27.533 66.358 1.00 22.80 366 ALA B N 1
ATOM 5851 C CA . ALA B 1 366 ? 80.063 28.061 66.398 1.00 23.56 366 ALA B CA 1
ATOM 5852 C C . ALA B 1 366 ? 80.042 29.581 66.379 1.00 19.75 366 ALA B C 1
ATOM 5853 O O . ALA B 1 366 ? 80.809 30.232 67.095 1.00 21.45 366 ALA B O 1
ATOM 5855 N N . CYS B 1 367 ? 79.186 30.143 65.527 1.00 21.68 367 CYS B N 1
ATOM 5856 C CA . CYS B 1 367 ? 79.061 31.595 65.453 1.00 21.58 367 CYS B CA 1
ATOM 5857 C C . CYS B 1 367 ? 78.597 32.170 66.785 1.00 19.99 367 CYS B C 1
ATOM 5858 O O . CYS B 1 367 ? 79.120 33.182 67.242 1.00 19.04 367 CYS B O 1
ATOM 5861 N N . THR B 1 368 ? 77.643 31.521 67.439 1.00 18.71 368 THR B N 1
ATOM 5862 C CA . THR B 1 368 ? 77.181 32.068 68.719 1.00 21.12 368 THR B CA 1
ATOM 5863 C C . THR B 1 368 ? 78.253 31.942 69.818 1.00 22.36 368 THR B C 1
ATOM 5864 O O . THR B 1 368 ? 78.400 32.836 70.647 1.00 22.52 368 THR B O 1
ATOM 5868 N N . ASP B 1 369 ? 78.987 30.832 69.831 1.00 20.87 369 ASP B N 1
ATOM 5869 C CA . ASP B 1 369 ? 80.090 30.625 70.781 1.00 18.33 369 ASP B CA 1
ATOM 5870 C C . ASP B 1 369 ? 81.194 31.678 70.614 1.00 21.26 369 ASP B C 1
ATOM 5871 O O . ASP B 1 369 ? 81.721 32.209 71.590 1.00 22.43 369 ASP B O 1
ATOM 5876 N N . VAL B 1 370 ? 81.579 31.939 69.368 1.00 19.86 370 VAL B N 1
ATOM 5877 C CA . VAL B 1 370 ? 82.640 32.904 69.106 1.00 21.02 370 VAL B CA 1
ATOM 5878 C C . VAL B 1 370 ? 82.227 34.329 69.538 1.00 17.26 370 VAL B C 1
ATOM 5879 O O . VAL B 1 370 ? 83.030 35.092 70.069 1.00 21.26 370 VAL B O 1
ATOM 5883 N N . ILE B 1 371 ? 80.964 34.672 69.339 1.00 20.78 371 ILE B N 1
ATOM 5884 C CA . ILE B 1 371 ? 80.432 35.938 69.839 1.00 20.48 371 ILE B CA 1
ATOM 5885 C C . ILE B 1 371 ? 80.596 36.037 71.374 1.00 19.72 371 ILE B C 1
ATOM 5886 O O . ILE B 1 371 ? 81.073 37.043 71.889 1.00 17.76 371 ILE B O 1
ATOM 5891 N N . ASN B 1 372 ? 80.243 34.980 72.099 1.00 17.54 372 ASN B N 1
ATOM 5892 C CA . ASN B 1 372 ? 80.397 34.977 73.560 1.00 20.52 372 ASN B CA 1
ATOM 5893 C C . ASN B 1 372 ? 81.860 35.041 73.996 1.00 22.30 372 ASN B C 1
ATOM 5894 O O . ASN B 1 372 ? 82.212 35.729 74.960 1.00 19.31 372 ASN B O 1
ATOM 5899 N N . ALA B 1 373 ? 82.714 34.339 73.265 1.00 18.87 373 ALA B N 1
ATOM 5900 C CA . ALA B 1 373 ? 84.143 34.341 73.568 1.00 20.49 373 ALA B CA 1
ATOM 5901 C C . ALA B 1 373 ? 84.778 35.713 73.342 1.00 20.41 373 ALA B C 1
ATOM 5902 O O . ALA B 1 373 ? 85.533 36.204 74.187 1.00 22.45 373 ALA B O 1
ATOM 5904 N N . VAL B 1 374 ? 84.504 36.323 72.185 1.00 20.92 374 VAL B N 1
ATOM 5905 C CA . VAL B 1 374 ? 85.073 37.628 71.869 1.00 19.79 374 VAL B CA 1
ATOM 5906 C C . VAL B 1 374 ? 84.468 38.712 72.766 1.00 21.83 374 VAL B C 1
ATOM 5907 O O . VAL B 1 374 ? 85.129 39.699 73.121 1.00 21.20 374 VAL B O 1
ATOM 5911 N N . GLY B 1 375 ? 83.200 38.520 73.130 1.00 21.84 375 GLY B N 1
ATOM 5912 C CA . GLY B 1 375 ? 82.525 39.411 74.061 1.00 20.70 375 GLY B CA 1
ATOM 5913 C C . GLY B 1 375 ? 81.833 40.586 73.384 1.00 22.62 375 GLY B C 1
ATOM 5914 O O . GLY B 1 375 ? 81.417 40.485 72.233 1.00 20.92 375 GLY B O 1
ATOM 5915 N N . ILE B 1 376 ? 81.719 41.707 74.088 1.00 19.84 376 ILE B N 1
ATOM 5916 C CA . ILE B 1 376 ? 80.927 42.832 73.595 1.00 21.59 376 ILE B CA 1
ATOM 5917 C C . ILE B 1 376 ? 81.439 43.381 72.254 1.00 23.52 376 ILE B C 1
ATOM 5918 O O . ILE B 1 376 ? 80.657 43.856 71.423 1.00 20.89 376 ILE B O 1
ATOM 5923 N N . SER B 1 377 ? 82.747 43.285 72.035 1.00 21.91 377 SER B N 1
ATOM 5924 C CA . SER B 1 377 ? 83.345 43.680 70.763 1.00 21.13 377 SER B CA 1
ATOM 5925 C C . SER B 1 377 ? 82.667 43.030 69.538 1.00 22.05 377 SER B C 1
ATOM 5926 O O . SER B 1 377 ? 82.676 43.591 68.449 1.00 22.17 377 SER B O 1
ATOM 5929 N N . ALA B 1 378 ? 82.087 41.849 69.720 1.00 21.85 378 ALA B N 1
ATOM 5930 C CA . ALA B 1 378 ? 81.441 41.136 68.614 1.00 18.38 378 ALA B CA 1
ATOM 5931 C C . ALA B 1 378 ? 80.120 41.766 68.172 1.00 19.07 378 ALA B C 1
ATOM 5932 O O . ALA B 1 378 ? 79.576 41.389 67.145 1.00 21.71 378 ALA B O 1
ATOM 5934 N N . TYR B 1 379 ? 79.599 42.713 68.956 1.00 19.29 379 TYR B N 1
ATOM 5935 C CA . TYR B 1 379 ? 78.391 43.432 68.570 1.00 17.39 379 TYR B CA 1
ATOM 5936 C C . TYR B 1 379 ? 78.734 44.640 67.683 1.00 22.41 379 TYR B C 1
ATOM 5937 O O . TYR B 1 379 ? 77.849 45.374 67.257 1.00 24.34 379 TYR B O 1
ATOM 5946 N N . ASP B 1 380 ? 80.020 44.846 67.420 1.00 19.90 380 ASP B N 1
ATOM 5947 C CA . ASP B 1 380 ? 80.480 45.960 66.576 1.00 20.24 380 ASP B CA 1
ATOM 5948 C C . ASP B 1 380 ? 80.515 45.500 65.106 1.00 21.67 380 ASP B C 1
ATOM 5949 O O . ASP B 1 380 ? 81.219 44.544 64.749 1.00 21.02 380 ASP B O 1
ATOM 5954 N N . LEU B 1 381 ? 79.736 46.164 64.256 1.00 22.70 381 LEU B N 1
ATOM 5955 C CA . LEU B 1 381 ? 79.651 45.783 62.852 1.00 21.97 381 LEU B CA 1
ATOM 5956 C C . LEU B 1 381 ? 80.924 46.052 62.026 1.00 23.36 381 LEU B C 1
ATOM 5957 O O . LEU B 1 381 ? 80.998 45.625 60.880 1.00 23.76 381 LEU B O 1
ATOM 5962 N N . GLN B 1 382 ? 81.923 46.723 62.600 1.00 22.76 382 GLN B N 1
ATOM 5963 C CA . GLN B 1 382 ? 83.243 46.776 61.951 1.00 28.48 382 GLN B CA 1
ATOM 5964 C C . GLN B 1 382 ? 83.921 45.409 62.006 1.00 27.33 382 GLN B C 1
ATOM 5965 O O . GLN B 1 382 ? 84.817 45.126 61.217 1.00 25.44 382 GLN B O 1
ATOM 5971 N N . ARG B 1 383 ? 83.504 44.577 62.958 1.00 24.49 383 ARG B N 1
ATOM 5972 C CA . ARG B 1 383 ? 84.056 43.225 63.085 1.00 22.43 383 ARG B CA 1
ATOM 5973 C C . ARG B 1 383 ? 83.142 42.214 62.380 1.00 20.68 383 ARG B C 1
ATOM 5974 O O . ARG B 1 383 ? 81.967 42.493 62.172 1.00 21.46 383 ARG B O 1
ATOM 5982 N N . PRO B 1 384 ? 83.693 41.053 61.970 1.00 23.13 384 PRO B N 1
ATOM 5983 C CA . PRO B 1 384 ? 82.999 40.110 61.078 1.00 21.12 384 PRO B CA 1
ATOM 5984 C C . PRO B 1 384 ? 81.978 39.178 61.749 1.00 20.69 384 PRO B C 1
ATOM 5985 O O . PRO B 1 384 ? 81.270 38.455 61.046 1.00 19.27 384 PRO B O 1
ATOM 5989 N N . PHE B 1 385 ? 81.926 39.177 63.075 1.00 20.57 385 PHE B N 1
ATOM 5990 C CA . PHE B 1 385 ? 81.161 38.168 63.823 1.00 21.31 385 PHE B CA 1
ATOM 5991 C C . PHE B 1 385 ? 79.638 38.180 63.621 1.00 20.43 385 PHE B C 1
ATOM 5992 O O . PHE B 1 385 ? 79.010 37.117 63.485 1.00 20.63 385 PHE B O 1
ATOM 6000 N N . SER B 1 386 ? 79.045 39.366 63.587 1.00 19.63 386 SER B N 1
ATOM 6001 C CA . SER B 1 386 ? 77.608 39.473 63.349 1.00 19.70 386 SER B CA 1
ATOM 6002 C C . SER B 1 386 ? 77.201 38.943 61.965 1.00 20.73 386 SER B C 1
ATOM 6003 O O . SER B 1 386 ? 76.265 38.153 61.857 1.00 22.02 386 SER B O 1
ATOM 6006 N N . ASP B 1 387 ? 77.890 39.394 60.915 1.00 20.77 387 ASP B N 1
ATOM 6007 C CA . ASP B 1 387 ? 77.659 38.894 59.548 1.00 21.96 387 ASP B CA 1
ATOM 6008 C C . ASP B 1 387 ? 77.812 37.365 59.423 1.00 22.00 387 ASP B C 1
ATOM 6009 O O . ASP B 1 387 ? 77.048 36.700 58.702 1.00 19.52 387 ASP B O 1
ATOM 6014 N N . LEU B 1 388 ? 78.814 36.821 60.106 1.00 19.14 388 LEU B N 1
ATOM 6015 C CA . LEU B 1 388 ? 79.018 35.368 60.167 1.00 21.58 388 LEU B CA 1
ATOM 6016 C C . LEU B 1 388 ? 77.757 34.675 60.690 1.00 21.14 388 LEU B C 1
ATOM 6017 O O . LEU B 1 388 ? 77.235 33.764 60.048 1.00 20.43 388 LEU B O 1
ATOM 6022 N N . LEU B 1 389 ? 77.268 35.107 61.852 1.00 20.01 389 LEU B N 1
ATOM 6023 C CA . LEU B 1 389 ? 76.048 34.518 62.421 1.00 18.64 389 LEU B CA 1
ATOM 6024 C C . LEU B 1 389 ? 74.877 34.651 61.460 1.00 21.41 389 LEU B C 1
ATOM 6025 O O . LEU B 1 389 ? 74.142 33.695 61.228 1.00 18.93 389 LEU B O 1
ATOM 6030 N N . ASN B 1 390 ? 74.697 35.847 60.909 1.00 18.48 390 ASN B N 1
ATOM 6031 C CA . ASN B 1 390 ? 73.538 36.105 60.078 1.00 20.70 390 ASN B CA 1
ATOM 6032 C C . ASN B 1 390 ? 73.643 35.382 58.732 1.00 22.64 390 ASN B C 1
ATOM 6033 O O . ASN B 1 390 ? 72.659 35.245 58.033 1.00 19.61 390 ASN B O 1
ATOM 6038 N N . THR B 1 391 ? 74.840 34.912 58.396 1.00 16.58 391 THR B N 1
ATOM 6039 C CA . THR B 1 391 ? 75.029 34.058 57.227 1.00 20.13 391 THR B CA 1
ATOM 6040 C C . THR B 1 391 ? 74.717 32.623 57.614 1.00 22.34 391 THR B C 1
ATOM 6041 O O . THR B 1 391 ? 73.966 31.929 56.918 1.00 21.93 391 THR B O 1
ATOM 6045 N N . ALA B 1 392 ? 75.250 32.197 58.763 1.00 19.02 392 ALA B N 1
ATOM 6046 C CA . ALA B 1 392 ? 75.060 30.828 59.236 1.00 22.70 392 ALA B CA 1
ATOM 6047 C C . ALA B 1 392 ? 73.602 30.412 59.443 1.00 21.99 392 ALA B C 1
ATOM 6048 O O . ALA B 1 392 ? 73.241 29.272 59.130 1.00 18.90 392 ALA B O 1
ATOM 6050 N N . VAL B 1 393 ? 72.756 31.308 59.956 1.00 21.16 393 VAL B N 1
ATOM 6051 C CA . VAL B 1 393 ? 71.402 30.891 60.339 1.00 21.28 393 VAL B CA 1
ATOM 6052 C C . VAL B 1 393 ? 70.536 30.441 59.179 1.00 21.31 393 VAL B C 1
ATOM 6053 O O . VAL B 1 393 ? 69.524 29.773 59.386 1.00 22.84 393 VAL B O 1
ATOM 6057 N N . VAL B 1 394 ? 70.911 30.822 57.965 1.00 21.15 394 VAL B N 1
ATOM 6058 C CA . VAL B 1 394 ? 70.190 30.350 56.785 1.00 22.77 394 VAL B CA 1
ATOM 6059 C C . VAL B 1 394 ? 70.507 28.875 56.469 1.00 21.06 394 VAL B C 1
ATOM 6060 O O . VAL B 1 394 ? 69.702 28.194 55.839 1.00 21.70 394 VAL B O 1
ATOM 6064 N N . LEU B 1 395 ? 71.658 28.372 56.928 1.00 21.01 395 LEU B N 1
ATOM 6065 C CA . LEU B 1 395 ? 72.092 27.029 56.506 1.00 21.78 395 LEU B CA 1
ATOM 6066 C C . LEU B 1 395 ? 71.114 25.926 56.911 1.00 23.69 395 LEU B C 1
ATOM 6067 O O . LEU B 1 395 ? 70.785 25.070 56.084 1.00 20.16 395 LEU B O 1
ATOM 6072 N N . PRO B 1 396 ? 70.639 25.941 58.177 1.00 20.12 396 PRO B N 1
ATOM 6073 C CA . PRO B 1 396 ? 69.705 24.879 58.572 1.00 22.73 396 PRO B CA 1
ATOM 6074 C C . PRO B 1 396 ? 68.362 24.976 57.849 1.00 26.70 396 PRO B C 1
ATOM 6075 O O . PRO B 1 396 ? 67.685 23.959 57.700 1.00 25.37 396 PRO B O 1
ATOM 6079 N N . ILE B 1 397 ? 67.983 26.170 57.399 1.00 23.38 397 ILE B N 1
ATOM 6080 C CA . ILE B 1 397 ? 66.613 26.385 56.930 1.00 23.90 397 ILE B CA 1
ATOM 6081 C C . ILE B 1 397 ? 66.498 26.416 55.411 1.00 26.70 397 ILE B C 1
ATOM 6082 O O . ILE B 1 397 ? 65.404 26.288 54.874 1.00 26.54 397 ILE B O 1
ATOM 6087 N N . PHE B 1 398 ? 67.607 26.619 54.706 1.00 28.77 398 PHE B N 1
ATOM 6088 C CA . PHE B 1 398 ? 67.490 26.706 53.257 1.00 30.40 398 PHE B CA 1
ATOM 6089 C C . PHE B 1 398 ? 67.927 25.414 52.640 1.00 39.13 398 PHE B C 1
ATOM 6090 O O . PHE B 1 398 ? 68.244 24.461 53.359 1.00 43.01 398 PHE B O 1
ATOM 6098 N N . ASP B 1 399 ? 67.881 25.355 51.318 1.00 39.66 399 ASP B N 1
ATOM 6099 C CA . ASP B 1 399 ? 68.225 24.124 50.636 1.00 43.62 399 ASP B CA 1
ATOM 6100 C C . ASP B 1 399 ? 67.481 22.942 51.294 1.00 44.82 399 ASP B C 1
ATOM 6101 O O . ASP B 1 399 ? 68.062 21.877 51.513 1.00 40.41 399 ASP B O 1
ATOM 6106 N N . GLY B 1 400 ? 66.198 23.147 51.605 1.00 37.37 400 GLY B N 1
ATOM 6107 C CA . GLY B 1 400 ? 65.402 22.165 52.313 1.00 34.25 400 GLY B CA 1
ATOM 6108 C C . GLY B 1 400 ? 65.708 22.255 53.793 1.00 42.87 400 GLY B C 1
ATOM 6109 O O . GLY B 1 400 ? 66.734 21.723 54.257 1.00 31.84 400 GLY B O 1
ATOM 6110 N N . GLY B 1 401 ? 64.836 22.943 54.534 1.00 39.92 401 GLY B N 1
ATOM 6111 C CA . GLY B 1 401 ? 65.005 23.095 55.973 1.00 34.87 401 GLY B CA 1
ATOM 6112 C C . GLY B 1 401 ? 65.190 21.776 56.707 1.00 39.50 401 GLY B C 1
ATOM 6113 O O . GLY B 1 401 ? 64.655 20.750 56.290 1.00 44.29 401 GLY B O 1
ATOM 6114 N N . ASN B 1 402 ? 65.956 21.794 57.798 1.00 36.17 402 ASN B N 1
ATOM 6115 C CA . ASN B 1 402 ? 66.282 20.569 58.537 1.00 36.37 402 ASN B CA 1
ATOM 6116 C C . ASN B 1 402 ? 65.035 19.975 59.204 1.00 43.75 402 ASN B C 1
ATOM 6117 O O . ASN B 1 402 ? 64.853 18.751 59.245 1.00 41.91 402 ASN B O 1
ATOM 6122 N N . VAL B 1 403 ? 64.179 20.854 59.719 1.00 42.19 403 VAL B N 1
ATOM 6123 C CA . VAL B 1 403 ? 63.043 20.424 60.528 1.00 42.80 403 VAL B CA 1
ATOM 6124 C C . VAL B 1 403 ? 61.890 19.878 59.705 1.00 37.48 403 VAL B C 1
ATOM 6125 O O . VAL B 1 403 ? 61.297 18.868 60.080 1.00 39.47 403 VAL B O 1
ATOM 6129 N N . GLY B 1 404 ? 61.585 20.530 58.583 1.00 44.26 404 GLY B N 1
ATOM 6130 C CA . GLY B 1 404 ? 60.467 20.133 57.732 1.00 41.17 404 GLY B CA 1
ATOM 6131 C C . GLY B 1 404 ? 60.762 19.304 56.473 1.00 47.69 404 GLY B C 1
ATOM 6132 O O . GLY B 1 404 ? 59.833 18.875 55.768 1.00 35.24 404 GLY B O 1
ATOM 6133 N N . ILE B 1 405 ? 62.039 19.078 56.164 1.00 43.14 405 ILE B N 1
ATOM 6134 C CA . ILE B 1 405 ? 62.387 18.319 54.954 1.00 45.61 405 ILE B CA 1
ATOM 6135 C C . ILE B 1 405 ? 63.524 17.298 55.169 1.00 46.91 405 ILE B C 1
ATOM 6136 O O . ILE B 1 405 ? 63.286 16.073 55.129 1.00 36.30 405 ILE B O 1
ATOM 6141 N N . ARG B 1 406 ? 64.736 17.809 55.421 1.00 44.50 406 ARG B N 1
ATOM 6142 C CA . ARG B 1 406 ? 65.921 16.969 55.633 1.00 41.20 406 ARG B CA 1
ATOM 6143 C C . ARG B 1 406 ? 65.655 15.831 56.628 1.00 42.03 406 ARG B C 1
ATOM 6144 O O . ARG B 1 406 ? 65.882 14.664 56.308 1.00 41.87 406 ARG B O 1
ATOM 6152 N N . ARG B 1 407 ? 65.164 16.155 57.821 1.00 37.51 407 ARG B N 1
ATOM 6153 C CA . ARG B 1 407 ? 64.885 15.101 58.811 1.00 41.96 407 ARG B CA 1
ATOM 6154 C C . ARG B 1 407 ? 63.722 14.138 58.459 1.00 43.12 407 ARG B C 1
ATOM 6155 O O . ARG B 1 407 ? 63.730 12.979 58.895 1.00 43.71 407 ARG B O 1
ATOM 6163 N N . ARG B 1 408 ? 62.724 14.603 57.699 1.00 39.20 408 ARG B N 1
ATOM 6164 C CA . ARG B 1 408 ? 61.634 13.723 57.247 1.00 39.31 408 ARG B CA 1
ATOM 6165 C C . ARG B 1 408 ? 62.131 12.632 56.280 1.00 37.65 408 ARG B C 1
ATOM 6166 O O . ARG B 1 408 ? 61.630 11.500 56.261 1.00 37.07 408 ARG B O 1
ATOM 6174 N N . HIS B 1 409 ? 63.123 12.988 55.476 1.00 37.72 409 HIS B N 1
ATOM 6175 C CA . HIS B 1 409 ? 63.730 12.034 54.555 1.00 40.74 409 HIS B CA 1
ATOM 6176 C C . HIS B 1 409 ? 64.571 10.996 55.296 1.00 34.08 409 HIS B C 1
ATOM 6177 O O . HIS B 1 409 ? 64.564 9.825 54.937 1.00 32.49 409 HIS B O 1
ATOM 6184 N N . LEU B 1 410 ? 65.299 11.425 56.324 1.00 36.40 410 LEU B N 1
ATOM 6185 C CA . LEU B 1 410 ? 66.112 10.490 57.100 1.00 31.10 410 LEU B CA 1
ATOM 6186 C C . LEU B 1 410 ? 65.202 9.444 57.736 1.00 33.09 410 LEU B C 1
ATOM 6187 O O . LEU B 1 410 ? 65.542 8.262 57.849 1.00 28.94 410 LEU B O 1
ATOM 6192 N N . GLN B 1 411 ? 64.030 9.903 58.141 1.00 38.97 411 GLN B N 1
ATOM 6193 C CA . GLN B 1 411 ? 63.001 9.039 58.680 1.00 37.08 411 GLN B CA 1
ATOM 6194 C C . GLN B 1 411 ? 62.588 7.973 57.659 1.00 37.27 411 GLN B C 1
ATOM 6195 O O . GLN B 1 411 ? 62.570 6.780 57.971 1.00 38.13 411 GLN B O 1
ATOM 6201 N N . GLN B 1 412 ? 62.252 8.397 56.442 1.00 35.88 412 GLN B N 1
ATOM 6202 C CA . GLN B 1 412 ? 61.831 7.447 55.414 1.00 36.73 412 GLN B CA 1
ATOM 6203 C C . GLN B 1 412 ? 62.947 6.454 55.070 1.00 38.97 412 GLN B C 1
ATOM 6204 O O . GLN B 1 412 ? 62.687 5.270 54.874 1.00 39.13 412 GLN B O 1
ATOM 6210 N N . LEU B 1 413 ? 64.187 6.933 55.004 1.00 31.78 413 LEU B N 1
ATOM 6211 C CA . LEU B 1 413 ? 65.321 6.053 54.727 1.00 34.82 413 LEU B CA 1
ATOM 6212 C C . LEU B 1 413 ? 65.439 4.906 55.731 1.00 34.91 413 LEU B C 1
ATOM 6213 O O . LEU B 1 413 ? 65.612 3.758 55.340 1.00 34.21 413 LEU B O 1
ATOM 6218 N N . MET B 1 414 ? 65.374 5.235 57.021 1.00 35.47 414 MET B N 1
ATOM 6219 C CA . MET B 1 414 ? 65.491 4.241 58.091 1.00 32.75 414 MET B CA 1
ATOM 6220 C C . MET B 1 414 ? 64.322 3.252 58.101 1.00 37.74 414 MET B C 1
ATOM 6221 O O . MET B 1 414 ? 64.481 2.105 58.510 1.00 39.12 414 MET B O 1
ATOM 6226 N N . LEU B 1 415 ? 63.154 3.712 57.661 1.00 40.75 415 LEU B N 1
ATOM 6227 C CA . LEU B 1 415 ? 61.960 2.872 57.597 1.00 40.85 415 LEU B CA 1
ATOM 6228 C C . LEU B 1 415 ? 62.091 1.751 56.578 1.00 44.17 415 LEU B C 1
ATOM 6229 O O . LEU B 1 415 ? 61.541 0.671 56.768 1.00 50.13 415 LEU B O 1
ATOM 6234 N N . LYS B 1 416 ? 62.816 2.002 55.493 1.00 43.58 416 LYS B N 1
ATOM 6235 C CA . LYS B 1 416 ? 62.963 0.999 54.441 1.00 42.63 416 LYS B CA 1
ATOM 6236 C C . LYS B 1 416 ? 63.532 -0.320 54.960 1.00 48.23 416 LYS B C 1
ATOM 6237 O O . LYS B 1 416 ? 64.474 -0.332 55.753 1.00 49.93 416 LYS B O 1
ATOM 6243 N N . PRO B 1 417 ? 62.960 -1.442 54.501 1.00 49.48 417 PRO B N 1
ATOM 6244 C CA . PRO B 1 417 ? 63.430 -2.789 54.844 1.00 45.43 417 PRO B CA 1
ATOM 6245 C C . PRO B 1 417 ? 64.884 -2.985 54.446 1.00 49.80 417 PRO B C 1
ATOM 6246 O O . PRO B 1 417 ? 65.637 -3.695 55.117 1.00 51.48 417 PRO B O 1
ATOM 6250 N N . THR B 1 418 ? 65.276 -2.347 53.353 1.00 46.06 418 THR B N 1
ATOM 6251 C CA . THR B 1 418 ? 66.634 -2.467 52.840 1.00 48.09 418 THR B CA 1
ATOM 6252 C C . THR B 1 418 ? 67.643 -1.573 53.578 1.00 45.92 418 THR B C 1
ATOM 6253 O O . THR B 1 418 ? 68.828 -1.554 53.232 1.00 42.52 418 THR B O 1
ATOM 6257 N N . TYR B 1 419 ? 67.181 -0.832 54.582 1.00 39.67 419 TYR B N 1
ATOM 6258 C CA . TYR B 1 419 ? 68.082 0.055 55.320 1.00 38.62 419 TYR B CA 1
ATOM 6259 C C . TYR B 1 419 ? 69.194 -0.765 55.946 1.00 36.95 419 TYR B C 1
ATOM 6260 O O . TYR B 1 419 ? 68.937 -1.758 56.623 1.00 41.49 419 TYR B O 1
ATOM 6269 N N . ASP B 1 420 ? 70.431 -0.353 55.705 1.00 36.57 420 ASP B N 1
ATOM 6270 C CA . ASP B 1 420 ? 71.600 -1.084 56.177 1.00 36.66 420 ASP B CA 1
ATOM 6271 C C . ASP B 1 420 ? 72.554 -0.086 56.829 1.00 34.10 420 ASP B C 1
ATOM 6272 O O . ASP B 1 420 ? 73.440 0.466 56.171 1.00 31.79 420 ASP B O 1
ATOM 6277 N N . ALA B 1 421 ? 72.363 0.124 58.134 1.00 34.93 421 ALA B N 1
ATOM 6278 C CA . ALA B 1 421 ? 72.928 1.265 58.854 1.00 31.62 421 ALA B CA 1
ATOM 6279 C C . ALA B 1 421 ? 74.332 1.674 58.414 1.00 32.86 421 ALA B C 1
ATOM 6280 O O . ALA B 1 421 ? 74.549 2.813 58.015 1.00 31.34 421 ALA B O 1
ATOM 6282 N N . TRP B 1 422 ? 75.274 0.739 58.466 1.00 29.27 422 TRP B N 1
ATOM 6283 C CA . TRP B 1 422 ? 76.683 1.061 58.273 1.00 28.38 422 TRP B CA 1
ATOM 6284 C C . TRP B 1 422 ? 77.253 0.674 56.902 1.00 27.02 422 TRP B C 1
ATOM 6285 O O . TRP B 1 422 ? 78.470 0.624 56.713 1.00 30.47 422 TRP B O 1
ATOM 6296 N N . SER B 1 423 ? 76.373 0.422 55.945 1.00 29.53 423 SER B N 1
ATOM 6297 C CA . SER B 1 423 ? 76.825 -0.007 54.622 1.00 31.31 423 SER B CA 1
ATOM 6298 C C . SER B 1 423 ? 77.650 1.068 53.914 1.00 34.97 423 SER B C 1
ATOM 6299 O O . SER B 1 423 ? 78.539 0.747 53.119 1.00 28.58 423 SER B O 1
ATOM 6302 N N . SER B 1 424 ? 77.376 2.337 54.227 1.00 29.61 424 SER B N 1
ATOM 6303 C CA . SER B 1 424 ? 78.106 3.451 53.622 1.00 28.99 424 SER B CA 1
ATOM 6304 C C . SER B 1 424 ? 79.515 3.569 54.201 1.00 30.02 424 SER B C 1
ATOM 6305 O O . SER B 1 424 ? 80.315 4.396 53.777 1.00 32.42 424 SER B O 1
ATOM 6308 N N . THR B 1 425 ? 79.828 2.717 55.166 1.00 27.29 425 THR B N 1
ATOM 6309 C CA . THR B 1 425 ? 81.178 2.679 55.700 1.00 29.92 425 THR B CA 1
ATOM 6310 C C . THR B 1 425 ? 81.825 1.303 55.527 1.00 31.94 425 THR B C 1
ATOM 6311 O O . THR B 1 425 ? 82.950 1.194 55.023 1.00 29.60 425 THR B O 1
ATOM 6315 N N . TYR B 1 426 ? 81.125 0.256 55.958 1.00 31.71 426 TYR B N 1
ATOM 6316 C CA . TYR B 1 426 ? 81.728 -1.081 55.964 1.00 34.65 426 TYR B CA 1
ATOM 6317 C C . TYR B 1 426 ? 81.310 -2.003 54.800 1.00 40.25 426 TYR B C 1
ATOM 6318 O O . TYR B 1 426 ? 81.462 -3.220 54.882 1.00 40.92 426 TYR B O 1
ATOM 6327 N N . GLY B 1 427 ? 80.795 -1.419 53.718 1.00 42.39 427 GLY B N 1
ATOM 6328 C CA . GLY B 1 427 ? 80.616 -2.150 52.469 1.00 41.38 427 GLY B CA 1
ATOM 6329 C C . GLY B 1 427 ? 79.479 -3.147 52.523 1.00 46.22 427 GLY B C 1
ATOM 6330 O O . GLY B 1 427 ? 78.650 -3.077 53.429 1.00 49.46 427 GLY B O 1
ATOM 6331 N N . ALA C 1 2 ? 95.147 11.082 47.994 1.00 38.57 2 ALA C N 1
ATOM 6332 C CA . ALA C 1 2 ? 93.902 11.472 47.326 1.00 42.30 2 ALA C CA 1
ATOM 6333 C C . ALA C 1 2 ? 92.722 11.052 48.194 1.00 41.55 2 ALA C C 1
ATOM 6334 O O . ALA C 1 2 ? 92.688 9.929 48.697 1.00 40.85 2 ALA C O 1
ATOM 6336 N N . ILE C 1 3 ? 91.761 11.950 48.375 1.00 34.85 3 ILE C N 1
ATOM 6337 C CA . ILE C 1 3 ? 90.697 11.711 49.346 1.00 34.07 3 ILE C CA 1
ATOM 6338 C C . ILE C 1 3 ? 89.908 10.436 49.050 1.00 33.07 3 ILE C C 1
ATOM 6339 O O . ILE C 1 3 ? 89.313 10.280 47.984 1.00 35.26 3 ILE C O 1
ATOM 6344 N N . ASP C 1 4 ? 89.929 9.508 50.006 1.00 31.57 4 ASP C N 1
ATOM 6345 C CA . ASP C 1 4 ? 89.397 8.170 49.776 1.00 34.46 4 ASP C CA 1
ATOM 6346 C C . ASP C 1 4 ? 88.899 7.571 51.090 1.00 30.72 4 ASP C C 1
ATOM 6347 O O . ASP C 1 4 ? 89.584 7.622 52.104 1.00 29.32 4 ASP C O 1
ATOM 6352 N N . PHE C 1 5 ? 87.703 6.999 51.066 1.00 33.20 5 PHE C N 1
ATOM 6353 C CA . PHE C 1 5 ? 87.142 6.429 52.277 1.00 35.84 5 PHE C CA 1
ATOM 6354 C C . PHE C 1 5 ? 86.893 4.935 52.150 1.00 34.13 5 PHE C C 1
ATOM 6355 O O . PHE C 1 5 ? 86.338 4.329 53.056 1.00 38.53 5 PHE C O 1
ATOM 6363 N N . HIS C 1 6 ? 87.303 4.345 51.031 1.00 36.40 6 HIS C N 1
ATOM 6364 C CA . HIS C 1 6 ? 87.186 2.902 50.845 1.00 37.95 6 HIS C CA 1
ATOM 6365 C C . HIS C 1 6 ? 88.232 2.183 51.685 1.00 35.43 6 HIS C C 1
ATOM 6366 O O . HIS C 1 6 ? 89.376 2.620 51.766 1.00 33.34 6 HIS C O 1
ATOM 6373 N N . LEU C 1 7 ? 87.830 1.087 52.319 1.00 34.72 7 LEU C N 1
ATOM 6374 C CA . LEU C 1 7 ? 88.765 0.261 53.065 1.00 31.56 7 LEU C CA 1
ATOM 6375 C C . LEU C 1 7 ? 89.611 -0.519 52.072 1.00 31.17 7 LEU C C 1
ATOM 6376 O O . LEU C 1 7 ? 89.089 -1.045 51.092 1.00 33.40 7 LEU C O 1
ATOM 6381 N N . SER C 1 8 ? 90.914 -0.578 52.323 1.00 34.37 8 SER C N 1
ATOM 6382 C CA . SER C 1 8 ? 91.809 -1.463 51.583 1.00 31.24 8 SER C CA 1
ATOM 6383 C C . SER C 1 8 ? 91.532 -2.921 51.960 1.00 37.54 8 SER C C 1
ATOM 6384 O O . SER C 1 8 ? 90.798 -3.199 52.919 1.00 33.36 8 SER C O 1
ATOM 6387 N N . ALA C 1 9 ? 92.126 -3.853 51.221 1.00 33.72 9 ALA C N 1
ATOM 6388 C CA . ALA C 1 9 ? 91.973 -5.266 51.541 1.00 35.02 9 ALA C CA 1
ATOM 6389 C C . ALA C 1 9 ? 92.463 -5.539 52.966 1.00 33.99 9 ALA C C 1
ATOM 6390 O O . ALA C 1 9 ? 91.839 -6.272 53.720 1.00 33.29 9 ALA C O 1
ATOM 6392 N N . SER C 1 10 ? 93.583 -4.934 53.332 1.00 33.03 10 SER C N 1
ATOM 6393 C CA . SER C 1 10 ? 94.132 -5.108 54.668 1.00 32.55 10 SER C CA 1
ATOM 6394 C C . SER C 1 10 ? 93.199 -4.528 55.742 1.00 36.82 10 SER C C 1
ATOM 6395 O O . SER C 1 10 ? 93.014 -5.109 56.804 1.00 37.05 10 SER C O 1
ATOM 6398 N N . GLN C 1 11 ? 92.599 -3.382 55.456 1.00 32.00 11 GLN C N 1
ATOM 6399 C CA . GLN C 1 11 ? 91.664 -2.776 56.392 1.00 35.19 11 GLN C CA 1
ATOM 6400 C C . GLN C 1 11 ? 90.365 -3.605 56.503 1.00 36.78 11 GLN C C 1
ATOM 6401 O O . GLN C 1 11 ? 89.843 -3.797 57.613 1.00 32.53 11 GLN C O 1
ATOM 6407 N N . LYS C 1 12 ? 89.871 -4.131 55.378 1.00 31.11 12 LYS C N 1
ATOM 6408 C CA . LYS C 1 12 ? 88.724 -5.052 55.420 1.00 32.61 12 LYS C CA 1
ATOM 6409 C C . LYS C 1 12 ? 89.043 -6.291 56.260 1.00 34.84 12 LYS C C 1
ATOM 6410 O O . LYS C 1 12 ? 88.197 -6.786 57.013 1.00 35.52 12 LYS C O 1
ATOM 6416 N N . GLY C 1 13 ? 90.268 -6.786 56.122 1.00 33.75 13 GLY C N 1
ATOM 6417 C CA . GLY C 1 13 ? 90.725 -7.924 56.898 1.00 34.90 13 GLY C CA 1
ATOM 6418 C C . GLY C 1 13 ? 90.737 -7.620 58.386 1.00 35.27 13 GLY C C 1
ATOM 6419 O O . GLY C 1 13 ? 90.262 -8.417 59.190 1.00 36.01 13 GLY C O 1
ATOM 6420 N N . THR C 1 14 ? 91.292 -6.471 58.756 1.00 34.17 14 THR C N 1
ATOM 6421 C CA . THR C 1 14 ? 91.275 -6.041 60.150 1.00 31.55 14 THR C CA 1
ATOM 6422 C C . THR C 1 14 ? 89.862 -6.072 60.717 1.00 35.90 14 THR C C 1
ATOM 6423 O O . THR C 1 14 ? 89.618 -6.609 61.807 1.00 37.55 14 THR C O 1
ATOM 6427 N N . TYR C 1 15 ? 88.933 -5.490 59.969 1.00 29.58 15 TYR C N 1
ATOM 6428 C CA . TYR C 1 15 ? 87.540 -5.412 60.368 1.00 32.12 15 TYR C CA 1
ATOM 6429 C C . TYR C 1 15 ? 86.923 -6.804 60.573 1.00 36.52 15 TYR C C 1
ATOM 6430 O O . TYR C 1 15 ? 86.158 -7.032 61.514 1.00 31.72 15 TYR C O 1
ATOM 6439 N N . GLN C 1 16 ? 87.248 -7.734 59.680 1.00 32.78 16 GLN C N 1
ATOM 6440 C CA . GLN C 1 16 ? 86.724 -9.088 59.777 1.00 36.01 16 GLN C CA 1
ATOM 6441 C C . GLN C 1 16 ? 87.300 -9.814 60.979 1.00 31.97 16 GLN C C 1
ATOM 6442 O O . GLN C 1 16 ? 86.571 -10.485 61.703 1.00 37.51 16 GLN C O 1
ATOM 6448 N N . ALA C 1 17 ? 88.605 -9.667 61.186 1.00 32.98 17 ALA C N 1
ATOM 6449 C CA . ALA C 1 17 ? 89.258 -10.257 62.341 1.00 34.15 17 ALA C CA 1
ATOM 6450 C C . ALA C 1 17 ? 88.715 -9.644 63.634 1.00 37.78 17 ALA C C 1
ATOM 6451 O O . ALA C 1 17 ? 88.607 -10.320 64.659 1.00 35.86 17 ALA C O 1
ATOM 6453 N N . ALA C 1 18 ? 88.380 -8.359 63.593 1.00 37.64 18 ALA C N 1
ATOM 6454 C CA . ALA C 1 18 ? 87.868 -7.697 64.786 1.00 36.66 18 ALA C CA 1
ATOM 6455 C C . ALA C 1 18 ? 86.486 -8.240 65.118 1.00 34.33 18 ALA C C 1
ATOM 6456 O O . ALA C 1 18 ? 86.172 -8.470 66.284 1.00 35.72 18 ALA C O 1
ATOM 6458 N N . ARG C 1 19 ? 85.662 -8.449 64.096 1.00 31.99 19 ARG C N 1
ATOM 6459 C CA . ARG C 1 19 ? 84.327 -8.987 64.318 1.00 32.55 19 ARG C CA 1
ATOM 6460 C C . ARG C 1 19 ? 84.450 -10.379 64.937 1.00 39.45 19 ARG C C 1
ATOM 6461 O O . ARG C 1 19 ? 83.675 -10.760 65.817 1.00 34.93 19 ARG C O 1
ATOM 6469 N N . SER C 1 20 ? 85.430 -11.132 64.453 1.00 34.59 20 SER C N 1
ATOM 6470 C CA . SER C 1 20 ? 85.628 -12.500 64.900 1.00 42.30 20 SER C CA 1
ATOM 6471 C C . SER C 1 20 ? 86.098 -12.523 66.349 1.00 38.17 20 SER C C 1
ATOM 6472 O O . SER C 1 20 ? 85.511 -13.195 67.191 1.00 41.63 20 SER C O 1
ATOM 6475 N N . LEU C 1 21 ? 87.156 -11.776 66.632 1.00 39.50 21 LEU C N 1
ATOM 6476 C CA . LEU C 1 21 ? 87.656 -11.632 67.989 1.00 39.17 21 LEU C CA 1
ATOM 6477 C C . LEU C 1 21 ? 86.538 -11.290 68.977 1.00 44.97 21 LEU C C 1
ATOM 6478 O O . LEU C 1 21 ? 86.433 -11.888 70.053 1.00 42.29 21 LEU C O 1
ATOM 6483 N N . ALA C 1 22 ? 85.706 -10.321 68.614 1.00 39.92 22 ALA C N 1
ATOM 6484 C CA . ALA C 1 22 ? 84.693 -9.825 69.533 1.00 42.27 22 ALA C CA 1
ATOM 6485 C C . ALA C 1 22 ? 83.635 -10.883 69.814 1.00 44.41 22 ALA C C 1
ATOM 6486 O O . ALA C 1 22 ? 83.233 -11.086 70.958 1.00 38.42 22 ALA C O 1
ATOM 6488 N N . ARG C 1 23 ? 83.187 -11.556 68.761 1.00 43.72 23 ARG C N 1
ATOM 6489 C CA . ARG C 1 23 ? 82.127 -12.540 68.894 1.00 43.85 23 ARG C CA 1
ATOM 6490 C C . ARG C 1 23 ? 82.624 -13.848 69.517 1.00 46.83 23 ARG C C 1
ATOM 6491 O O . ARG C 1 23 ? 81.881 -14.523 70.228 1.00 44.94 23 ARG C O 1
ATOM 6499 N N . ASN C 1 24 ? 83.881 -14.193 69.258 1.00 40.81 24 ASN C N 1
ATOM 6500 C CA . ASN C 1 24 ? 84.405 -15.504 69.639 1.00 46.14 24 ASN C CA 1
ATOM 6501 C C . ASN C 1 24 ? 85.153 -15.539 70.965 1.00 46.94 24 ASN C C 1
ATOM 6502 O O . ASN C 1 24 ? 85.169 -16.565 71.647 1.00 45.96 24 ASN C O 1
ATOM 6507 N N . LEU C 1 25 ? 85.785 -14.428 71.322 1.00 39.77 25 LEU C N 1
ATOM 6508 C CA . LEU C 1 25 ? 86.549 -14.370 72.558 1.00 39.77 25 LEU C CA 1
ATOM 6509 C C . LEU C 1 25 ? 85.917 -13.436 73.579 1.00 43.95 25 LEU C C 1
ATOM 6510 O O . LEU C 1 25 ? 85.738 -13.809 74.738 1.00 47.57 25 LEU C O 1
ATOM 6515 N N . LEU C 1 26 ? 85.568 -12.226 73.150 1.00 41.08 26 LEU C N 1
ATOM 6516 C CA . LEU C 1 26 ? 85.067 -11.221 74.079 1.00 37.90 26 LEU C CA 1
ATOM 6517 C C . LEU C 1 26 ? 83.678 -11.554 74.618 1.00 38.34 26 LEU C C 1
ATOM 6518 O O . LEU C 1 26 ? 83.442 -11.440 75.816 1.00 39.04 26 LEU C O 1
ATOM 6523 N N . MET C 1 27 ? 82.757 -11.963 73.753 1.00 36.19 27 MET C N 1
ATOM 6524 C CA . MET C 1 27 ? 81.410 -12.271 74.229 1.00 38.43 27 MET C CA 1
ATOM 6525 C C . MET C 1 27 ? 81.393 -13.381 75.292 1.00 46.28 27 MET C C 1
ATOM 6526 O O . MET C 1 27 ? 80.640 -13.301 76.273 1.00 42.83 27 MET C O 1
ATOM 6531 N N . PRO C 1 28 ? 82.208 -14.427 75.095 1.00 46.53 28 PRO C N 1
ATOM 6532 C CA . PRO C 1 28 ? 82.307 -15.459 76.135 1.00 45.78 28 PRO C CA 1
ATOM 6533 C C . PRO C 1 28 ? 82.941 -14.931 77.420 1.00 43.79 28 PRO C C 1
ATOM 6534 O O . PRO C 1 28 ? 82.519 -15.344 78.498 1.00 43.95 28 PRO C O 1
ATOM 6538 N N . ALA C 1 29 ? 83.930 -14.045 77.317 1.00 40.02 29 ALA C N 1
ATOM 6539 C CA . ALA C 1 29 ? 84.524 -13.461 78.516 1.00 38.97 29 ALA C CA 1
ATOM 6540 C C . ALA C 1 29 ? 83.446 -12.807 79.375 1.00 39.86 29 ALA C C 1
ATOM 6541 O O . ALA C 1 29 ? 83.491 -12.883 80.598 1.00 37.98 29 ALA C O 1
ATOM 6543 N N . ARG C 1 30 ? 82.463 -12.185 78.729 1.00 40.70 30 ARG C N 1
ATOM 6544 C CA . ARG C 1 30 ? 81.380 -11.517 79.449 1.00 37.95 30 ARG C CA 1
ATOM 6545 C C . ARG C 1 30 ? 80.413 -12.507 80.100 1.00 41.01 30 ARG C C 1
ATOM 6546 O O . ARG C 1 30 ? 79.980 -12.306 81.230 1.00 35.60 30 ARG C O 1
ATOM 6554 N N . GLN C 1 31 ? 80.058 -13.574 79.391 1.00 40.48 31 GLN C N 1
ATOM 6555 C CA . GLN C 1 31 ? 79.206 -14.596 79.999 1.00 43.54 31 GLN C CA 1
ATOM 6556 C C . GLN C 1 31 ? 79.861 -15.173 81.249 1.00 36.70 31 GLN C C 1
ATOM 6557 O O . GLN C 1 31 ? 79.195 -15.396 82.257 1.00 41.37 31 GLN C O 1
ATOM 6563 N N . THR C 1 32 ? 81.173 -15.366 81.187 1.00 35.93 32 THR C N 1
ATOM 6564 C CA . THR C 1 32 ? 81.931 -15.859 82.328 1.00 41.27 32 THR C CA 1
ATOM 6565 C C . THR C 1 32 ? 81.974 -14.888 83.515 1.00 40.61 32 THR C C 1
ATOM 6566 O O . THR C 1 32 ? 81.652 -15.266 84.642 1.00 33.67 32 THR C O 1
ATOM 6570 N N . TYR C 1 33 ? 82.389 -13.646 83.283 1.00 36.56 33 TYR C N 1
ATOM 6571 C CA . TYR C 1 33 ? 82.514 -12.722 84.403 1.00 32.71 33 TYR C CA 1
ATOM 6572 C C . TYR C 1 33 ? 81.175 -12.303 85.011 1.00 34.01 33 TYR C C 1
ATOM 6573 O O . TYR C 1 33 ? 81.116 -11.936 86.183 1.00 37.93 33 TYR C O 1
ATOM 6582 N N . LEU C 1 34 ? 80.102 -12.408 84.232 1.00 30.76 34 LEU C N 1
ATOM 6583 C CA . LEU C 1 34 ? 78.770 -12.055 84.714 1.00 31.89 34 LEU C CA 1
ATOM 6584 C C . LEU C 1 34 ? 78.374 -12.958 85.890 1.00 39.98 34 LEU C C 1
ATOM 6585 O O . LEU C 1 34 ? 77.527 -12.597 86.714 1.00 36.38 34 LEU C O 1
ATOM 6590 N N . GLN C 1 35 ? 78.999 -14.131 85.962 1.00 39.01 35 GLN C N 1
ATOM 6591 C CA . GLN C 1 35 ? 78.694 -15.113 87.013 1.00 40.83 35 GLN C CA 1
ATOM 6592 C C . GLN C 1 35 ? 79.262 -14.717 88.372 1.00 35.66 35 GLN C C 1
ATOM 6593 O O . GLN C 1 35 ? 78.886 -15.284 89.405 1.00 37.04 35 GLN C O 1
ATOM 6599 N N . HIS C 1 36 ? 80.193 -13.770 88.369 1.00 32.07 36 HIS C N 1
ATOM 6600 C CA . HIS C 1 36 ? 80.723 -13.221 89.609 1.00 30.81 36 HIS C CA 1
ATOM 6601 C C . HIS C 1 36 ? 79.991 -11.914 89.951 1.00 35.64 36 HIS C C 1
ATOM 6602 O O . HIS C 1 36 ? 79.358 -11.319 89.085 1.00 38.45 36 HIS C O 1
ATOM 6609 N N . PRO C 1 37 ? 80.064 -11.468 91.216 1.00 36.92 37 PRO C N 1
ATOM 6610 C CA . PRO C 1 37 ? 79.384 -10.225 91.621 1.00 38.27 37 PRO C CA 1
ATOM 6611 C C . PRO C 1 37 ? 79.945 -8.992 90.897 1.00 39.63 37 PRO C C 1
ATOM 6612 O O . PRO C 1 37 ? 81.136 -8.953 90.590 1.00 38.97 37 PRO C O 1
ATOM 6616 N N . PRO C 1 38 ? 79.095 -7.985 90.642 1.00 43.93 38 PRO C N 1
ATOM 6617 C CA . PRO C 1 38 ? 79.449 -6.797 89.846 1.00 38.70 38 PRO C CA 1
ATOM 6618 C C . PRO C 1 38 ? 80.626 -6.019 90.434 1.00 46.57 38 PRO C C 1
ATOM 6619 O O . PRO C 1 38 ? 81.446 -5.454 89.695 1.00 43.45 38 PRO C O 1
ATOM 6623 N N . ASN C 1 39 ? 80.704 -5.988 91.760 1.00 40.19 39 ASN C N 1
ATOM 6624 C CA . ASN C 1 39 ? 81.735 -5.226 92.446 1.00 39.82 39 ASN C CA 1
ATOM 6625 C C . ASN C 1 39 ? 82.921 -6.086 92.903 1.00 40.39 39 ASN C C 1
ATOM 6626 O O . ASN C 1 39 ? 83.699 -5.676 93.764 1.00 42.68 39 ASN C O 1
ATOM 6631 N N . SER C 1 40 ? 83.056 -7.283 92.350 1.00 39.13 40 SER C N 1
ATOM 6632 C CA . SER C 1 40 ? 84.139 -8.158 92.776 1.00 34.24 40 SER C CA 1
ATOM 6633 C C . SER C 1 40 ? 85.273 -8.195 91.770 1.00 33.55 40 SER C C 1
ATOM 6634 O O . SER C 1 40 ? 85.028 -8.306 90.570 1.00 33.15 40 SER C O 1
ATOM 6637 N N . PRO C 1 41 ? 86.518 -8.139 92.265 1.00 34.47 41 PRO C N 1
ATOM 6638 C CA . PRO C 1 41 ? 87.738 -8.308 91.469 1.00 34.24 41 PRO C CA 1
ATOM 6639 C C . PRO C 1 41 ? 87.831 -9.704 90.845 1.00 34.53 41 PRO C C 1
ATOM 6640 O O . PRO C 1 41 ? 88.724 -9.949 90.026 1.00 34.42 41 PRO C O 1
ATOM 6644 N N . LEU C 1 42 ? 86.931 -10.605 91.234 1.00 34.33 42 LEU C N 1
ATOM 6645 C CA . LEU C 1 42 ? 86.859 -11.935 90.624 1.00 31.79 42 LEU C CA 1
ATOM 6646 C C . LEU C 1 42 ? 86.396 -11.842 89.160 1.00 33.56 42 LEU C C 1
ATOM 6647 O O . LEU C 1 42 ? 86.634 -12.744 88.367 1.00 30.11 42 LEU C O 1
ATOM 6652 N N . ARG C 1 43 ? 85.713 -10.760 88.812 1.00 34.50 43 ARG C N 1
ATOM 6653 C CA . ARG C 1 43 ? 85.308 -10.555 87.422 1.00 35.27 43 ARG C CA 1
ATOM 6654 C C . ARG C 1 43 ? 86.549 -10.430 86.538 1.00 30.90 43 ARG C C 1
ATOM 6655 O O . ARG C 1 43 ? 86.717 -11.162 85.563 1.00 34.27 43 ARG C O 1
ATOM 6663 N N . PHE C 1 44 ? 87.435 -9.519 86.905 1.00 29.63 44 PHE C N 1
ATOM 6664 C CA . PHE C 1 44 ? 88.701 -9.358 86.203 1.00 33.31 44 PHE C CA 1
ATOM 6665 C C . PHE C 1 44 ? 89.478 -10.665 86.139 1.00 32.55 44 PHE C C 1
ATOM 6666 O O . PHE C 1 44 ? 89.898 -11.100 85.067 1.00 31.51 44 PHE C O 1
ATOM 6674 N N . GLN C 1 45 ? 89.683 -11.288 87.294 1.00 34.16 45 GLN C N 1
ATOM 6675 C CA . GLN C 1 45 ? 90.467 -12.522 87.357 1.00 33.86 45 GLN C CA 1
ATOM 6676 C C . GLN C 1 45 ? 89.915 -13.579 86.417 1.00 29.18 45 GLN C C 1
ATOM 6677 O O . GLN C 1 45 ? 90.662 -14.314 85.780 1.00 36.11 45 GLN C O 1
ATOM 6683 N N . SER C 1 46 ? 88.601 -13.644 86.318 1.00 27.95 46 SER C N 1
ATOM 6684 C CA . SER C 1 46 ? 87.964 -14.687 85.541 1.00 28.59 46 SER C CA 1
ATOM 6685 C C . SER C 1 46 ? 88.176 -14.519 84.046 1.00 33.19 46 SER C C 1
ATOM 6686 O O . SER C 1 46 ? 87.810 -15.405 83.274 1.00 32.31 46 SER C O 1
ATOM 6689 N N . THR C 1 47 ? 88.741 -13.388 83.627 1.00 30.47 47 THR C N 1
ATOM 6690 C CA . THR C 1 47 ? 88.884 -13.131 82.188 1.00 35.30 47 THR C CA 1
ATOM 6691 C C . THR C 1 47 ? 90.213 -13.674 81.639 1.00 37.07 47 THR C C 1
ATOM 6692 O O . THR C 1 47 ? 90.459 -13.630 80.431 1.00 33.22 47 THR C O 1
ATOM 6696 N N . GLN C 1 48 ? 91.052 -14.211 82.528 1.00 35.52 48 GLN C N 1
ATOM 6697 C CA . GLN C 1 48 ? 92.385 -14.684 82.145 1.00 36.42 48 GLN C CA 1
ATOM 6698 C C . GLN C 1 48 ? 92.362 -15.699 80.999 1.00 38.54 48 GLN C C 1
ATOM 6699 O O . GLN C 1 48 ? 93.157 -15.587 80.062 1.00 40.55 48 GLN C O 1
ATOM 6705 N N . PRO C 1 49 ? 91.448 -16.682 81.053 1.00 37.87 49 PRO C N 1
ATOM 6706 C CA . PRO C 1 49 ? 91.378 -17.676 79.969 1.00 40.85 49 PRO C CA 1
ATOM 6707 C C . PRO C 1 49 ? 91.113 -17.049 78.594 1.00 44.20 49 PRO C C 1
ATOM 6708 O O . PRO C 1 49 ? 91.836 -17.355 77.649 1.00 41.86 49 PRO C O 1
ATOM 6712 N N . THR C 1 50 ? 90.088 -16.205 78.492 1.00 42.56 50 THR C N 1
ATOM 6713 C CA . THR C 1 50 ? 89.818 -15.430 77.281 1.00 39.63 50 THR C CA 1
ATOM 6714 C C . THR C 1 50 ? 91.047 -14.649 76.816 1.00 40.00 50 THR C C 1
ATOM 6715 O O . THR C 1 50 ? 91.409 -14.664 75.633 1.00 43.34 50 THR C O 1
ATOM 6719 N N . TYR C 1 51 ? 91.667 -13.947 77.754 1.00 32.49 51 TYR C N 1
ATOM 6720 C CA . TYR C 1 51 ? 92.846 -13.147 77.480 1.00 33.48 51 TYR C CA 1
ATOM 6721 C C . TYR C 1 51 ? 93.936 -14.006 76.856 1.00 41.03 51 TYR C C 1
ATOM 6722 O O . TYR C 1 51 ? 94.492 -13.647 75.822 1.00 36.54 51 TYR C O 1
ATOM 6731 N N . ALA C 1 52 ? 94.234 -15.147 77.480 1.00 40.34 52 ALA C N 1
ATOM 6732 C CA . ALA C 1 52 ? 95.279 -16.038 76.976 1.00 39.33 52 ALA C CA 1
ATOM 6733 C C . ALA C 1 52 ? 94.938 -16.543 75.575 1.00 39.97 52 ALA C C 1
ATOM 6734 O O . ALA C 1 52 ? 95.824 -16.691 74.729 1.00 40.86 52 ALA C O 1
ATOM 6736 N N . ALA C 1 53 ? 93.656 -16.790 75.327 1.00 35.62 53 ALA C N 1
ATOM 6737 C CA . ALA C 1 53 ? 93.226 -17.219 74.002 1.00 38.54 53 ALA C CA 1
ATOM 6738 C C . ALA C 1 53 ? 93.538 -16.132 72.982 1.00 44.36 53 ALA C C 1
ATOM 6739 O O . ALA C 1 53 ? 93.965 -16.418 71.869 1.00 44.84 53 ALA C O 1
ATOM 6741 N N . ALA C 1 54 ? 93.318 -14.881 73.373 1.00 46.69 54 ALA C N 1
ATOM 6742 C CA . ALA C 1 54 ? 93.578 -13.746 72.494 1.00 43.01 54 ALA C CA 1
ATOM 6743 C C . ALA C 1 54 ? 95.068 -13.636 72.226 1.00 43.90 54 ALA C C 1
ATOM 6744 O O . ALA C 1 54 ? 95.487 -13.309 71.113 1.00 47.10 54 ALA C O 1
ATOM 6746 N N . VAL C 1 55 ? 95.864 -13.902 73.258 1.00 40.66 55 VAL C N 1
ATOM 6747 C CA . VAL C 1 55 ? 97.314 -13.953 73.123 1.00 39.81 55 VAL C CA 1
ATOM 6748 C C . VAL C 1 55 ? 97.691 -15.004 72.084 1.00 44.90 55 VAL C C 1
ATOM 6749 O O . VAL C 1 55 ? 98.581 -14.784 71.258 1.00 48.04 55 VAL C O 1
ATOM 6753 N N . SER C 1 56 ? 96.990 -16.136 72.111 1.00 43.99 56 SER C N 1
ATOM 6754 C CA . SER C 1 56 ? 97.248 -17.228 71.172 1.00 47.80 56 SER C CA 1
ATOM 6755 C C . SER C 1 56 ? 96.937 -16.822 69.729 1.00 49.76 56 SER C C 1
ATOM 6756 O O . SER C 1 56 ? 97.564 -17.318 68.785 1.00 44.81 56 SER C O 1
ATOM 6759 N N . ALA C 1 57 ? 95.968 -15.925 69.562 1.00 45.11 57 ALA C N 1
ATOM 6760 C CA . ALA C 1 57 ? 95.643 -15.400 68.239 1.00 43.14 57 ALA C CA 1
ATOM 6761 C C . ALA C 1 57 ? 96.546 -14.226 67.849 1.00 43.62 57 ALA C C 1
ATOM 6762 O O . ALA C 1 57 ? 96.362 -13.614 66.801 1.00 44.85 57 ALA C O 1
ATOM 6764 N N . GLY C 1 58 ? 97.512 -13.908 68.702 1.00 41.71 58 GLY C N 1
ATOM 6765 C CA . GLY C 1 58 ? 98.526 -12.931 68.365 1.00 41.82 58 GLY C CA 1
ATOM 6766 C C . GLY C 1 58 ? 98.164 -11.485 68.649 1.00 45.09 58 GLY C C 1
ATOM 6767 O O . GLY C 1 58 ? 98.811 -10.577 68.130 1.00 40.04 58 GLY C O 1
ATOM 6768 N N . ILE C 1 59 ? 97.154 -11.253 69.482 1.00 42.20 59 ILE C N 1
ATOM 6769 C CA . ILE C 1 59 ? 96.748 -9.877 69.764 1.00 43.70 59 ILE C CA 1
ATOM 6770 C C . ILE C 1 59 ? 97.860 -9.039 70.392 1.00 42.61 59 ILE C C 1
ATOM 6771 O O . ILE C 1 59 ? 98.011 -7.866 70.058 1.00 41.60 59 ILE C O 1
ATOM 6776 N N . LEU C 1 60 ? 98.648 -9.632 71.284 1.00 38.07 60 LEU C N 1
ATOM 6777 C CA . LEU C 1 60 ? 99.739 -8.893 71.915 1.00 39.15 60 LEU C CA 1
ATOM 6778 C C . LEU C 1 60 ? 100.908 -8.644 70.960 1.00 40.11 60 LEU C C 1
ATOM 6779 O O . LEU C 1 60 ? 101.549 -7.593 71.003 1.00 39.83 60 LEU C O 1
ATOM 6784 N N . LYS C 1 61 ? 101.198 -9.612 70.103 1.00 40.80 61 LYS C N 1
ATOM 6785 C CA . LYS C 1 61 ? 102.191 -9.377 69.063 1.00 43.66 61 LYS C CA 1
ATOM 6786 C C . LYS C 1 61 ? 101.773 -8.167 68.219 1.00 41.55 61 LYS C C 1
ATOM 6787 O O . LYS C 1 61 ? 102.612 -7.358 67.820 1.00 38.57 61 LYS C O 1
ATOM 6793 N N . GLY C 1 62 ? 100.469 -8.036 67.992 1.00 39.91 62 GLY C N 1
ATOM 6794 C CA . GLY C 1 62 ? 99.922 -6.921 67.231 1.00 43.65 62 GLY C CA 1
ATOM 6795 C C . GLY C 1 62 ? 100.001 -5.555 67.904 1.00 42.52 62 GLY C C 1
ATOM 6796 O O . GLY C 1 62 ? 99.624 -4.547 67.307 1.00 40.56 62 GLY C O 1
ATOM 6797 N N . GLN C 1 63 ? 100.488 -5.518 69.142 1.00 37.04 63 GLN C N 1
ATOM 6798 C CA . GLN C 1 63 ? 100.575 -4.275 69.895 1.00 37.84 63 GLN C CA 1
ATOM 6799 C C . GLN C 1 63 ? 102.008 -3.806 69.925 1.00 36.32 63 GLN C C 1
ATOM 6800 O O . GLN C 1 63 ? 102.334 -2.815 70.567 1.00 35.29 63 GLN C O 1
ATOM 6806 N N . ILE C 1 64 ? 102.866 -4.533 69.225 1.00 36.70 64 ILE C N 1
ATOM 6807 C CA . ILE C 1 64 ? 104.295 -4.250 69.227 1.00 42.13 64 ILE C CA 1
ATOM 6808 C C . ILE C 1 64 ? 104.740 -3.919 67.805 1.00 38.69 64 ILE C C 1
ATOM 6809 O O . ILE C 1 64 ? 104.399 -4.639 66.867 1.00 39.39 64 ILE C O 1
ATOM 6814 N N . SER C 1 65 ? 105.476 -2.823 67.640 1.00 43.16 65 SER C N 1
ATOM 6815 C CA . SER C 1 65 ? 105.870 -2.388 66.300 1.00 43.72 65 SER C CA 1
ATOM 6816 C C . SER C 1 65 ? 106.864 -3.375 65.691 1.00 49.41 65 SER C C 1
ATOM 6817 O O . SER C 1 65 ? 107.680 -3.955 66.411 1.00 48.23 65 SER C O 1
ATOM 6820 N N . PRO C 1 66 ? 106.786 -3.579 64.364 1.00 47.99 66 PRO C N 1
ATOM 6821 C CA . PRO C 1 66 ? 107.673 -4.498 63.644 1.00 47.95 66 PRO C CA 1
ATOM 6822 C C . PRO C 1 66 ? 109.144 -4.199 63.915 1.00 50.62 66 PRO C C 1
ATOM 6823 O O . PRO C 1 66 ? 109.985 -5.091 63.811 1.00 54.58 66 PRO C O 1
ATOM 6827 N N . ALA C 1 67 ? 109.436 -2.955 64.271 1.00 49.06 67 ALA C N 1
ATOM 6828 C CA . ALA C 1 67 ? 110.795 -2.533 64.577 1.00 50.11 67 ALA C CA 1
ATOM 6829 C C . ALA C 1 67 ? 111.334 -3.217 65.831 1.00 53.61 67 ALA C C 1
ATOM 6830 O O . ALA C 1 67 ? 112.540 -3.224 66.069 1.00 57.11 67 ALA C O 1
ATOM 6832 N N . HIS C 1 68 ? 110.436 -3.776 66.636 1.00 52.46 68 HIS C N 1
ATOM 6833 C CA . HIS C 1 68 ? 110.832 -4.458 67.858 1.00 48.54 68 HIS C CA 1
ATOM 6834 C C . HIS C 1 68 ? 110.431 -5.924 67.823 1.00 48.10 68 HIS C C 1
ATOM 6835 O O . HIS C 1 68 ? 110.461 -6.606 68.846 1.00 50.21 68 HIS C O 1
ATOM 6842 N N . GLY C 1 69 ? 110.048 -6.404 66.645 1.00 45.94 69 GLY C N 1
ATOM 6843 C CA . GLY C 1 69 ? 109.703 -7.804 66.480 1.00 45.70 69 GLY C CA 1
ATOM 6844 C C . GLY C 1 69 ? 108.222 -8.107 66.339 1.00 45.55 69 GLY C C 1
ATOM 6845 O O . GLY C 1 69 ? 107.850 -9.222 65.978 1.00 40.39 69 GLY C O 1
ATOM 6846 N N . GLY C 1 70 ? 107.370 -7.122 66.614 1.00 47.60 70 GLY C N 1
ATOM 6847 C CA . GLY C 1 70 ? 105.932 -7.342 66.595 1.00 38.84 70 GLY C CA 1
ATOM 6848 C C . GLY C 1 70 ? 105.300 -7.368 65.214 1.00 44.97 70 GLY C C 1
ATOM 6849 O O . GLY C 1 70 ? 105.996 -7.402 64.200 1.00 44.92 70 GLY C O 1
ATOM 6850 N N . THR C 1 71 ? 103.971 -7.362 65.183 1.00 37.51 71 THR C N 1
ATOM 6851 C CA . THR C 1 71 ? 103.211 -7.339 63.939 1.00 41.85 71 THR C CA 1
ATOM 6852 C C . THR C 1 71 ? 102.308 -6.104 63.905 1.00 39.61 71 THR C C 1
ATOM 6853 O O . THR C 1 71 ? 101.298 -6.086 63.203 1.00 39.94 71 THR C O 1
ATOM 6857 N N . GLY C 1 72 ? 102.666 -5.088 64.687 1.00 42.76 72 GLY C N 1
ATOM 6858 C CA . GLY C 1 72 ? 101.859 -3.882 64.801 1.00 44.60 72 GLY C CA 1
ATOM 6859 C C . GLY C 1 72 ? 101.522 -3.261 63.454 1.00 49.25 72 GLY C C 1
ATOM 6860 O O . GLY C 1 72 ? 102.352 -3.246 62.541 1.00 41.41 72 GLY C O 1
ATOM 6861 N N . GLY C 1 73 ? 100.296 -2.757 63.332 1.00 42.01 73 GLY C N 1
ATOM 6862 C CA . GLY C 1 73 ? 99.836 -2.131 62.108 1.00 41.64 73 GLY C CA 1
ATOM 6863 C C . GLY C 1 73 ? 99.653 -0.634 62.280 1.00 43.47 73 GLY C C 1
ATOM 6864 O O . GLY C 1 73 ? 100.332 -0.012 63.092 1.00 41.11 73 GLY C O 1
ATOM 6865 N N . THR C 1 74 ? 98.728 -0.055 61.518 1.00 40.00 74 THR C N 1
ATOM 6866 C CA . THR C 1 74 ? 98.509 1.388 61.554 1.00 37.45 74 THR C CA 1
ATOM 6867 C C . THR C 1 74 ? 97.489 1.798 62.621 1.00 36.10 74 THR C C 1
ATOM 6868 O O . THR C 1 74 ? 96.667 0.986 63.059 1.00 31.64 74 THR C O 1
ATOM 6872 N N . LEU C 1 75 ? 97.524 3.072 63.001 1.00 32.59 75 LEU C N 1
ATOM 6873 C CA . LEU C 1 75 ? 96.551 3.624 63.931 1.00 32.85 75 LEU C CA 1
ATOM 6874 C C . LEU C 1 75 ? 95.143 3.490 63.356 1.00 32.06 75 LEU C C 1
ATOM 6875 O O . LEU C 1 75 ? 94.182 3.282 64.101 1.00 30.39 75 LEU C O 1
ATOM 6880 N N . ILE C 1 76 ? 95.021 3.596 62.030 1.00 30.87 76 ILE C N 1
ATOM 6881 C CA . ILE C 1 76 ? 93.721 3.448 61.375 1.00 27.06 76 ILE C CA 1
ATOM 6882 C C . ILE C 1 76 ? 93.175 2.049 61.605 1.00 30.36 76 ILE C C 1
ATOM 6883 O O . ILE C 1 76 ? 91.991 1.868 61.890 1.00 25.35 76 ILE C O 1
ATOM 6888 N N . GLU C 1 77 ? 94.039 1.049 61.482 1.00 30.28 77 GLU C N 1
ATOM 6889 C CA . GLU C 1 77 ? 93.583 -0.319 61.706 1.00 31.72 77 GLU C CA 1
ATOM 6890 C C . GLU C 1 77 ? 93.206 -0.551 63.172 1.00 28.03 77 GLU C C 1
ATOM 6891 O O . GLU C 1 77 ? 92.229 -1.245 63.460 1.00 32.89 77 GLU C O 1
ATOM 6897 N N . SER C 1 78 ? 93.947 0.062 64.090 1.00 28.68 78 SER C N 1
ATOM 6898 C CA . SER C 1 78 ? 93.597 -0.006 65.518 1.00 29.95 78 SER C CA 1
ATOM 6899 C C . SER C 1 78 ? 92.225 0.627 65.805 1.00 33.59 78 SER C C 1
ATOM 6900 O O . SER C 1 78 ? 91.445 0.119 66.628 1.00 31.63 78 SER C O 1
ATOM 6903 N N . ALA C 1 79 ? 91.931 1.733 65.122 1.00 30.40 79 ALA C N 1
ATOM 6904 C CA . ALA C 1 79 ? 90.634 2.397 65.255 1.00 29.73 79 ALA C CA 1
ATOM 6905 C C . ALA C 1 79 ? 89.497 1.486 64.809 1.00 29.19 79 ALA C C 1
ATOM 6906 O O . ALA C 1 79 ? 88.440 1.438 65.442 1.00 28.66 79 ALA C O 1
ATOM 6908 N N . ILE C 1 80 ? 89.706 0.766 63.713 1.00 25.35 80 ILE C N 1
ATOM 6909 C CA . ILE C 1 80 ? 88.677 -0.138 63.206 1.00 26.94 80 ILE C CA 1
ATOM 6910 C C . ILE C 1 80 ? 88.452 -1.293 64.195 1.00 29.00 80 ILE C C 1
ATOM 6911 O O . ILE C 1 80 ? 87.312 -1.720 64.430 1.00 29.84 80 ILE C O 1
ATOM 6916 N N . LEU C 1 81 ? 89.544 -1.794 64.765 1.00 29.03 81 LEU C N 1
ATOM 6917 C CA . LEU C 1 81 ? 89.486 -2.897 65.733 1.00 31.44 81 LEU C CA 1
ATOM 6918 C C . LEU C 1 81 ? 88.808 -2.438 67.015 1.00 29.54 81 LEU C C 1
ATOM 6919 O O . LEU C 1 81 ? 87.908 -3.102 67.529 1.00 30.85 81 LEU C O 1
ATOM 6924 N N . VAL C 1 82 ? 89.252 -1.294 67.524 1.00 27.91 82 VAL C N 1
ATOM 6925 C CA . VAL C 1 82 ? 88.702 -0.746 68.763 1.00 27.01 82 VAL C CA 1
ATOM 6926 C C . VAL C 1 82 ? 87.209 -0.420 68.648 1.00 30.13 82 VAL C C 1
ATOM 6927 O O . VAL C 1 82 ? 86.441 -0.748 69.561 1.00 31.99 82 VAL C O 1
ATOM 6931 N N . GLU C 1 83 ? 86.784 0.173 67.522 1.00 26.24 83 GLU C N 1
ATOM 6932 C CA . GLU C 1 83 ? 85.360 0.452 67.302 1.00 26.25 83 GLU C CA 1
ATOM 6933 C C . GLU C 1 83 ? 84.519 -0.819 67.408 1.00 28.73 83 GLU C C 1
ATOM 6934 O O . GLU C 1 83 ? 83.492 -0.843 68.086 1.00 25.36 83 GLU C O 1
ATOM 6940 N N . GLU C 1 84 ? 84.951 -1.873 66.722 1.00 28.17 84 GLU C N 1
ATOM 6941 C CA . GLU C 1 84 ? 84.186 -3.113 66.688 1.00 29.85 84 GLU C CA 1
ATOM 6942 C C . GLU C 1 84 ? 84.132 -3.793 68.068 1.00 29.90 84 GLU C C 1
ATOM 6943 O O . GLU C 1 84 ? 83.084 -4.293 68.483 1.00 29.70 84 GLU C O 1
ATOM 6949 N N . CYS C 1 85 ? 85.250 -3.797 68.781 1.00 28.46 85 CYS C N 1
ATOM 6950 C CA . CYS C 1 85 ? 85.286 -4.438 70.092 1.00 33.66 85 CYS C CA 1
ATOM 6951 C C . CYS C 1 85 ? 84.406 -3.703 71.089 1.00 34.38 85 CYS C C 1
ATOM 6952 O O . CYS C 1 85 ? 83.707 -4.338 71.875 1.00 29.94 85 CYS C O 1
ATOM 6955 N N . TYR C 1 86 ? 84.421 -2.370 71.035 1.00 31.06 86 TYR C N 1
ATOM 6956 C CA . TYR C 1 86 ? 83.569 -1.573 71.915 1.00 29.19 86 TYR C CA 1
ATOM 6957 C C . TYR C 1 86 ? 82.095 -1.655 71.547 1.00 28.87 86 TYR C C 1
ATOM 6958 O O . TYR C 1 86 ? 81.219 -1.446 72.395 1.00 30.45 86 TYR C O 1
ATOM 6967 N N . SER C 1 87 ? 81.799 -1.991 70.296 1.00 27.32 87 SER C N 1
ATOM 6968 C CA . SER C 1 87 ? 80.405 -2.175 69.918 1.00 28.76 87 SER C CA 1
ATOM 6969 C C . SER C 1 87 ? 79.846 -3.500 70.452 1.00 33.24 87 SER C C 1
ATOM 6970 O O . SER C 1 87 ? 78.640 -3.731 70.404 1.00 30.08 87 SER C O 1
ATOM 6973 N N . VAL C 1 88 ? 80.727 -4.366 70.952 1.00 36.16 88 VAL C N 1
ATOM 6974 C CA . VAL C 1 88 ? 80.305 -5.697 71.411 1.00 33.17 88 VAL C CA 1
ATOM 6975 C C . VAL C 1 88 ? 80.537 -5.931 72.907 1.00 29.56 88 VAL C C 1
ATOM 6976 O O . VAL C 1 88 ? 79.617 -6.309 73.620 1.00 35.03 88 VAL C O 1
ATOM 6980 N N . GLU C 1 89 ? 81.762 -5.723 73.375 1.00 30.16 89 GLU C N 1
ATOM 6981 C CA . GLU C 1 89 ? 82.089 -5.995 74.773 1.00 32.77 89 GLU C CA 1
ATOM 6982 C C . GLU C 1 89 ? 83.231 -5.123 75.279 1.00 31.97 89 GLU C C 1
ATOM 6983 O O . GLU C 1 89 ? 84.393 -5.527 75.261 1.00 29.17 89 GLU C O 1
ATOM 6989 N N . PRO C 1 90 ? 82.895 -3.905 75.743 1.00 32.23 90 PRO C N 1
ATOM 6990 C CA . PRO C 1 90 ? 83.893 -2.919 76.182 1.00 29.33 90 PRO C CA 1
ATOM 6991 C C . PRO C 1 90 ? 84.822 -3.404 77.296 1.00 28.62 90 PRO C C 1
ATOM 6992 O O . PRO C 1 90 ? 86.025 -3.154 77.235 1.00 26.51 90 PRO C O 1
ATOM 6996 N N . SER C 1 91 ? 84.283 -4.069 78.314 1.00 28.04 91 SER C N 1
ATOM 6997 C CA . SER C 1 91 ? 85.105 -4.379 79.487 1.00 31.32 91 SER C CA 1
ATOM 6998 C C . SER C 1 91 ? 86.254 -5.365 79.199 1.00 28.72 91 SER C C 1
ATOM 6999 O O . SER C 1 91 ? 87.425 -5.055 79.450 1.00 26.69 91 SER C O 1
ATOM 7002 N N . ALA C 1 92 ? 85.921 -6.547 78.684 1.00 31.95 92 ALA C N 1
ATOM 7003 C CA . ALA C 1 92 ? 86.952 -7.520 78.305 1.00 32.71 92 ALA C CA 1
ATOM 7004 C C . ALA C 1 92 ? 87.938 -6.910 77.288 1.00 34.23 92 ALA C C 1
ATOM 7005 O O . ALA C 1 92 ? 89.147 -7.136 77.361 1.00 30.69 92 ALA C O 1
ATOM 7007 N N . ALA C 1 93 ? 87.420 -6.110 76.357 1.00 33.81 93 ALA C N 1
ATOM 7008 C CA . ALA C 1 93 ? 88.290 -5.458 75.377 1.00 32.12 93 ALA C CA 1
ATOM 7009 C C . ALA C 1 93 ? 89.322 -4.561 76.044 1.00 29.89 93 ALA C C 1
ATOM 7010 O O . ALA C 1 93 ? 90.498 -4.597 75.692 1.00 34.77 93 ALA C O 1
ATOM 7012 N N . LEU C 1 94 ? 88.897 -3.755 77.017 1.00 28.32 94 LEU C N 1
ATOM 7013 C CA . LEU C 1 94 ? 89.797 -2.750 77.591 1.00 29.14 94 LEU C CA 1
ATOM 7014 C C . LEU C 1 94 ? 91.017 -3.347 78.279 1.00 31.86 94 LEU C C 1
ATOM 7015 O O . LEU C 1 94 ? 92.120 -2.789 78.198 1.00 29.69 94 LEU C O 1
ATOM 7020 N N . THR C 1 95 ? 90.824 -4.465 78.978 1.00 31.02 95 THR C N 1
ATOM 7021 C CA . THR C 1 95 ? 91.948 -5.111 79.653 1.00 34.68 95 THR C CA 1
ATOM 7022 C C . THR C 1 95 ? 93.037 -5.420 78.628 1.00 29.67 95 THR C C 1
ATOM 7023 O O . THR C 1 95 ? 94.219 -5.202 78.882 1.00 35.38 95 THR C O 1
ATOM 7027 N N . ILE C 1 96 ? 92.625 -5.911 77.465 1.00 32.37 96 ILE C N 1
ATOM 7028 C CA . ILE C 1 96 ? 93.551 -6.170 76.362 1.00 33.36 96 ILE C CA 1
ATOM 7029 C C . ILE C 1 96 ? 94.174 -4.880 75.812 1.00 35.73 96 ILE C C 1
ATOM 7030 O O . ILE C 1 96 ? 95.395 -4.783 75.676 1.00 33.44 96 ILE C O 1
ATOM 7035 N N . PHE C 1 97 ? 93.345 -3.888 75.497 1.00 33.51 97 PHE C N 1
ATOM 7036 C CA . PHE C 1 97 ? 93.885 -2.624 74.995 1.00 33.98 97 PHE C CA 1
ATOM 7037 C C . PHE C 1 97 ? 94.823 -1.949 76.009 1.00 32.25 97 PHE C C 1
ATOM 7038 O O . PHE C 1 97 ? 95.757 -1.258 75.618 1.00 34.42 97 PHE C O 1
ATOM 7046 N N . ALA C 1 98 ? 94.598 -2.158 77.309 1.00 32.26 98 ALA C N 1
ATOM 7047 C CA . ALA C 1 98 ? 95.462 -1.539 78.324 1.00 32.76 98 ALA C CA 1
ATOM 7048 C C . ALA C 1 98 ? 96.896 -2.056 78.289 1.00 31.18 98 ALA C C 1
ATOM 7049 O O . ALA C 1 98 ? 97.850 -1.315 78.554 1.00 34.93 98 ALA C O 1
ATOM 7051 N N . THR C 1 99 ? 97.052 -3.336 77.976 1.00 31.25 99 THR C N 1
ATOM 7052 C CA . THR C 1 99 ? 98.377 -3.904 77.795 1.00 28.81 99 THR C CA 1
ATOM 7053 C C . THR C 1 99 ? 99.041 -3.201 76.616 1.00 28.97 99 THR C C 1
ATOM 7054 O O . THR C 1 99 ? 100.214 -2.833 76.677 1.00 33.98 99 THR C O 1
ATOM 7058 N N . GLY C 1 100 ? 98.266 -2.989 75.554 1.00 32.62 100 GLY C N 1
ATOM 7059 C CA . GLY C 1 100 ? 98.722 -2.214 74.411 1.00 31.39 100 GLY C CA 1
ATOM 7060 C C . GLY C 1 100 ? 99.212 -0.836 74.821 1.00 31.72 100 GLY C C 1
ATOM 7061 O O . GLY C 1 100 ? 100.260 -0.390 74.364 1.00 36.67 100 GLY C O 1
ATOM 7062 N N . LEU C 1 101 ? 98.469 -0.165 75.702 1.00 31.85 101 LEU C N 1
ATOM 7063 C CA . LEU C 1 101 ? 98.903 1.132 76.215 1.00 30.98 101 LEU C CA 1
ATOM 7064 C C . LEU C 1 101 ? 100.167 0.973 77.048 1.00 37.03 101 LEU C C 1
ATOM 7065 O O . LEU C 1 101 ? 101.099 1.785 76.959 1.00 35.93 101 LEU C O 1
ATOM 7070 N N . GLY C 1 102 ? 100.203 -0.073 77.867 1.00 35.57 102 GLY C N 1
ATOM 7071 C CA . GLY C 1 102 ? 101.392 -0.356 78.649 1.00 38.85 102 GLY C CA 1
ATOM 7072 C C . GLY C 1 102 ? 102.632 -0.490 77.768 1.00 36.41 102 GLY C C 1
ATOM 7073 O O . GLY C 1 102 ? 103.715 -0.032 78.134 1.00 37.62 102 GLY C O 1
ATOM 7074 N N . LEU C 1 103 ? 102.468 -1.103 76.599 1.00 35.74 103 LEU C N 1
ATOM 7075 C CA . LEU C 1 103 ? 103.601 -1.356 75.707 1.00 36.97 103 LEU C CA 1
ATOM 7076 C C . LEU C 1 103 ? 104.000 -0.130 74.874 1.00 39.64 103 LEU C C 1
ATOM 7077 O O . LEU C 1 103 ? 105.137 -0.015 74.415 1.00 40.22 103 LEU C O 1
ATOM 7082 N N . THR C 1 104 ? 103.068 0.799 74.700 1.00 40.67 104 THR C N 1
ATOM 7083 C CA . THR C 1 104 ? 103.307 1.956 73.836 1.00 37.06 104 THR C CA 1
ATOM 7084 C C . THR C 1 104 ? 104.572 2.765 74.160 1.00 37.96 104 THR C C 1
ATOM 7085 O O . THR C 1 104 ? 105.338 3.078 73.255 1.00 39.56 104 THR C O 1
ATOM 7089 N N . PRO C 1 105 ? 104.809 3.098 75.443 1.00 33.62 105 PRO C N 1
ATOM 7090 C CA . PRO C 1 105 ? 106.043 3.837 75.749 1.00 35.36 105 PRO C CA 1
ATOM 7091 C C . PRO C 1 105 ? 107.325 3.101 75.314 1.00 44.83 105 PRO C C 1
ATOM 7092 O O . PRO C 1 105 ? 108.327 3.748 74.997 1.00 43.34 105 PRO C O 1
ATOM 7096 N N . ILE C 1 106 ? 107.296 1.772 75.300 1.00 42.51 106 ILE C N 1
ATOM 7097 C CA . ILE C 1 106 ? 108.449 1.009 74.831 1.00 47.39 106 ILE C CA 1
ATOM 7098 C C . ILE C 1 106 ? 108.551 1.102 73.307 1.00 48.69 106 ILE C C 1
ATOM 7099 O O . ILE C 1 106 ? 109.614 1.405 72.763 1.00 49.98 106 ILE C O 1
ATOM 7104 N N . ASN C 1 107 ? 107.435 0.844 72.630 1.00 47.42 107 ASN C N 1
ATOM 7105 C CA . ASN C 1 107 ? 107.328 1.063 71.194 1.00 44.84 107 ASN C CA 1
ATOM 7106 C C . ASN C 1 107 ? 107.892 2.414 70.764 1.00 48.77 107 ASN C C 1
ATOM 7107 O O . ASN C 1 107 ? 108.432 2.549 69.667 1.00 52.51 107 ASN C O 1
ATOM 7112 N N . LEU C 1 108 ? 107.759 3.411 71.631 1.00 43.53 108 LEU C N 1
ATOM 7113 C CA . LEU C 1 108 ? 108.158 4.777 71.309 1.00 46.09 108 LEU C CA 1
ATOM 7114 C C . LEU C 1 108 ? 109.601 5.107 71.687 1.00 49.32 108 LEU C C 1
ATOM 7115 O O . LEU C 1 108 ? 110.235 5.929 71.028 1.00 49.00 108 LEU C O 1
ATOM 7120 N N . ALA C 1 109 ? 110.115 4.499 72.754 1.00 48.40 109 ALA C N 1
ATOM 7121 C CA . ALA C 1 109 ? 111.388 4.959 73.317 1.00 50.15 109 ALA C CA 1
ATOM 7122 C C . ALA C 1 109 ? 112.383 3.856 73.698 1.00 52.86 109 ALA C C 1
ATOM 7123 O O . ALA C 1 109 ? 113.412 4.131 74.319 1.00 53.34 109 ALA C O 1
ATOM 7125 N N . ALA C 1 110 ? 112.086 2.618 73.325 1.00 54.44 110 ALA C N 1
ATOM 7126 C CA . ALA C 1 110 ? 112.942 1.496 73.708 1.00 57.48 110 ALA C CA 1
ATOM 7127 C C . ALA C 1 110 ? 114.355 1.600 73.134 1.00 60.93 110 ALA C C 1
ATOM 7128 O O . ALA C 1 110 ? 114.569 2.139 72.045 1.00 62.29 110 ALA C O 1
ATOM 7130 N N . GLY C 1 111 ? 115.317 1.088 73.892 1.00 66.58 111 GLY C N 1
ATOM 7131 C CA . GLY C 1 111 ? 116.678 0.931 73.413 1.00 66.50 111 GLY C CA 1
ATOM 7132 C C . GLY C 1 111 ? 116.977 -0.545 73.234 1.00 67.00 111 GLY C C 1
ATOM 7133 O O . GLY C 1 111 ? 116.137 -1.393 73.539 1.00 65.92 111 GLY C O 1
ATOM 7134 N N . PRO C 1 112 ? 118.177 -0.863 72.738 1.00 69.48 112 PRO C N 1
ATOM 7135 C CA . PRO C 1 112 ? 118.572 -2.259 72.525 1.00 70.78 112 PRO C CA 1
ATOM 7136 C C . PRO C 1 112 ? 118.416 -3.081 73.800 1.00 67.65 112 PRO C C 1
ATOM 7137 O O . PRO C 1 112 ? 118.048 -4.256 73.733 1.00 63.43 112 PRO C O 1
ATOM 7141 N N . GLN C 1 113 ? 118.685 -2.457 74.945 1.00 65.13 113 GLN C N 1
ATOM 7142 C CA . GLN C 1 113 ? 118.663 -3.156 76.226 1.00 63.53 113 GLN C CA 1
ATOM 7143 C C . GLN C 1 113 ? 117.252 -3.434 76.744 1.00 65.23 113 GLN C C 1
ATOM 7144 O O . GLN C 1 113 ? 117.084 -4.115 77.758 1.00 65.69 113 GLN C O 1
ATOM 7150 N N . HIS C 1 114 ? 116.243 -2.914 76.051 1.00 63.39 114 HIS C N 1
ATOM 7151 C CA . HIS C 1 114 ? 114.862 -3.073 76.503 1.00 62.69 114 HIS C CA 1
ATOM 7152 C C . HIS C 1 114 ? 114.165 -4.218 75.782 1.00 60.03 114 HIS C C 1
ATOM 7153 O O . HIS C 1 114 ? 113.009 -4.528 76.064 1.00 54.92 114 HIS C O 1
ATOM 7160 N N . ALA C 1 115 ? 114.880 -4.847 74.857 1.00 60.46 115 ALA C N 1
ATOM 7161 C CA . ALA C 1 115 ? 114.328 -5.953 74.087 1.00 58.13 115 ALA C CA 1
ATOM 7162 C C . ALA C 1 115 ? 113.912 -7.117 74.986 1.00 57.89 115 ALA C C 1
ATOM 7163 O O . ALA C 1 115 ? 112.876 -7.744 74.762 1.00 57.60 115 ALA C O 1
ATOM 7165 N N . GLU C 1 116 ? 114.722 -7.403 76.000 1.00 57.75 116 GLU C N 1
ATOM 7166 C CA . GLU C 1 116 ? 114.439 -8.512 76.909 1.00 58.67 116 GLU C CA 1
ATOM 7167 C C . GLU C 1 116 ? 113.092 -8.333 77.608 1.00 57.30 116 GLU C C 1
ATOM 7168 O O . GLU C 1 116 ? 112.376 -9.305 77.847 1.00 56.29 116 GLU C O 1
ATOM 7174 N N . PHE C 1 117 ? 112.750 -7.086 77.926 1.00 58.08 117 PHE C N 1
ATOM 7175 C CA . PHE C 1 117 ? 111.483 -6.782 78.589 1.00 55.07 117 PHE C CA 1
ATOM 7176 C C . PHE C 1 117 ? 110.268 -7.102 77.715 1.00 50.67 117 PHE C C 1
ATOM 7177 O O . PHE C 1 117 ? 109.181 -7.347 78.227 1.00 47.06 117 PHE C O 1
ATOM 7185 N N . LEU C 1 118 ? 110.452 -7.095 76.399 1.00 50.68 118 LEU C N 1
ATOM 7186 C CA . LEU C 1 118 ? 109.346 -7.316 75.469 1.00 47.20 118 LEU C CA 1
ATOM 7187 C C . LEU C 1 118 ? 109.120 -8.800 75.171 1.00 48.00 118 LEU C C 1
ATOM 7188 O O . LEU C 1 118 ? 108.078 -9.193 74.634 1.00 43.60 118 LEU C O 1
ATOM 7193 N N . ALA C 1 119 ? 110.101 -9.624 75.524 1.00 49.96 119 ALA C N 1
ATOM 7194 C CA . ALA C 1 119 ? 110.090 -11.042 75.171 1.00 45.93 119 ALA C CA 1
ATOM 7195 C C . ALA C 1 119 ? 108.793 -11.780 75.502 1.00 42.91 119 ALA C C 1
ATOM 7196 O O . ALA C 1 119 ? 108.259 -12.501 74.659 1.00 43.17 119 ALA C O 1
ATOM 7198 N N . PRO C 1 120 ? 108.290 -11.627 76.737 1.00 42.60 120 PRO C N 1
ATOM 7199 C CA . PRO C 1 120 ? 107.067 -12.347 77.111 1.00 42.19 120 PRO C CA 1
ATOM 7200 C C . PRO C 1 120 ? 105.881 -11.986 76.223 1.00 41.31 120 PRO C C 1
ATOM 7201 O O . PRO C 1 120 ? 104.965 -12.787 76.045 1.00 41.61 120 PRO C O 1
ATOM 7205 N N . PHE C 1 121 ? 105.903 -10.778 75.671 1.00 45.07 121 PHE C N 1
ATOM 7206 C CA . PHE C 1 121 ? 104.770 -10.277 74.903 1.00 41.57 121 PHE C CA 1
ATOM 7207 C C . PHE C 1 121 ? 104.877 -10.641 73.433 1.00 43.45 121 PHE C C 1
ATOM 7208 O O . PHE C 1 121 ? 103.915 -10.503 72.687 1.00 43.16 121 PHE C O 1
ATOM 7216 N N . LEU C 1 122 ? 106.049 -11.114 73.024 1.00 43.96 122 LEU C N 1
ATOM 7217 C CA . LEU C 1 122 ? 106.248 -11.555 71.647 1.00 46.23 122 LEU C CA 1
ATOM 7218 C C . LEU C 1 122 ? 106.170 -13.068 71.561 1.00 47.34 122 LEU C C 1
ATOM 7219 O O . LEU C 1 122 ? 106.234 -13.645 70.475 1.00 45.13 122 LEU C O 1
ATOM 7224 N N . SER C 1 123 ? 106.004 -13.701 72.721 1.00 47.07 123 SER C N 1
ATOM 7225 C CA . SER C 1 123 ? 106.065 -15.158 72.835 1.00 50.06 123 SER C CA 1
ATOM 7226 C C . SER C 1 123 ? 104.896 -15.867 72.160 1.00 47.55 123 SER C C 1
ATOM 7227 O O . SER C 1 123 ? 105.022 -17.012 71.736 1.00 45.59 123 SER C O 1
ATOM 7230 N N . GLY C 1 124 ? 103.748 -15.205 72.083 1.00 45.85 124 GLY C N 1
ATOM 7231 C CA . GLY C 1 124 ? 102.580 -15.831 71.488 1.00 45.29 124 GLY C CA 1
ATOM 7232 C C . GLY C 1 124 ? 101.869 -16.810 72.414 1.00 44.75 124 GLY C C 1
ATOM 7233 O O . GLY C 1 124 ? 100.961 -17.531 71.994 1.00 46.87 124 GLY C O 1
ATOM 7234 N N . GLU C 1 125 ? 102.264 -16.835 73.681 1.00 44.12 125 GLU C N 1
ATOM 7235 C CA . GLU C 1 125 ? 101.570 -17.679 74.649 1.00 47.86 125 GLU C CA 1
ATOM 7236 C C . GLU C 1 125 ? 101.594 -17.138 76.075 1.00 46.30 125 GLU C C 1
ATOM 7237 O O . GLU C 1 125 ? 102.229 -16.120 76.368 1.00 42.00 125 GLU C O 1
ATOM 7243 N N . GLY C 1 126 ? 100.888 -17.832 76.962 1.00 45.60 126 GLY C N 1
ATOM 7244 C CA . GLY C 1 126 ? 100.721 -17.361 78.320 1.00 43.45 126 GLY C CA 1
ATOM 7245 C C . GLY C 1 126 ? 99.651 -16.286 78.359 1.00 39.71 126 GLY C C 1
ATOM 7246 O O . GLY C 1 126 ? 98.725 -16.289 77.551 1.00 39.55 126 GLY C O 1
ATOM 7247 N N . SER C 1 127 ? 99.777 -15.358 79.297 1.00 39.65 127 SER C N 1
ATOM 7248 C CA . SER C 1 127 ? 98.805 -14.281 79.402 1.00 36.94 127 SER C CA 1
ATOM 7249 C C . SER C 1 127 ? 99.420 -13.097 80.115 1.00 35.72 127 SER C C 1
ATOM 7250 O O . SER C 1 127 ? 98.885 -12.610 81.108 1.00 39.37 127 SER C O 1
ATOM 7253 N N . PRO C 1 128 ? 100.545 -12.611 79.584 1.00 34.13 128 PRO C N 1
ATOM 7254 C CA . PRO C 1 128 ? 101.297 -11.539 80.231 1.00 35.64 128 PRO C CA 1
ATOM 7255 C C . PRO C 1 128 ? 100.499 -10.235 80.162 1.00 39.08 128 PRO C C 1
ATOM 7256 O O . PRO C 1 128 ? 99.875 -9.964 79.136 1.00 34.15 128 PRO C O 1
ATOM 7260 N N . LEU C 1 129 ? 100.512 -9.467 81.247 1.00 39.83 129 LEU C N 1
ATOM 7261 C CA . LEU C 1 129 ? 99.812 -8.189 81.325 1.00 37.43 129 LEU C CA 1
ATOM 7262 C C . LEU C 1 129 ? 100.825 -7.052 81.396 1.00 39.38 129 LEU C C 1
ATOM 7263 O O . LEU C 1 129 ? 101.851 -7.178 82.067 1.00 37.85 129 LEU C O 1
ATOM 7268 N N . ALA C 1 130 ? 100.536 -5.949 80.705 1.00 35.64 130 ALA C N 1
ATOM 7269 C CA . ALA C 1 130 ? 101.359 -4.742 80.784 1.00 33.70 130 ALA C CA 1
ATOM 7270 C C . ALA C 1 130 ? 100.521 -3.548 81.258 1.00 31.68 130 ALA C C 1
ATOM 7271 O O . ALA C 1 130 ? 99.313 -3.551 81.117 1.00 31.52 130 ALA C O 1
ATOM 7273 N N . SER C 1 131 ? 101.161 -2.530 81.818 1.00 32.57 131 SER C N 1
ATOM 7274 C CA . SER C 1 131 ? 100.407 -1.396 82.324 1.00 33.11 131 SER C CA 1
ATOM 7275 C C . SER C 1 131 ? 101.176 -0.092 82.164 1.00 37.16 131 SER C C 1
ATOM 7276 O O . SER C 1 131 ? 102.368 -0.017 82.462 1.00 37.39 131 SER C O 1
ATOM 7279 N N . LEU C 1 132 ? 100.500 0.940 81.675 1.00 33.01 132 LEU C N 1
ATOM 7280 C CA . LEU C 1 132 ? 101.071 2.274 81.768 1.00 34.18 132 LEU C CA 1
ATOM 7281 C C . LEU C 1 132 ? 100.610 2.859 83.103 1.00 37.55 132 LEU C C 1
ATOM 7282 O O . LEU C 1 132 ? 99.424 3.153 83.301 1.00 34.96 132 LEU C O 1
ATOM 7287 N N . VAL C 1 133 ? 101.552 2.984 84.032 1.00 38.42 133 VAL C N 1
ATOM 7288 C CA . VAL C 1 133 ? 101.237 3.354 85.405 1.00 33.64 133 VAL C CA 1
ATOM 7289 C C . VAL C 1 133 ? 101.508 4.834 85.672 1.00 35.76 133 VAL C C 1
ATOM 7290 O O . VAL C 1 133 ? 102.619 5.232 86.021 1.00 35.47 133 VAL C O 1
ATOM 7294 N N . PHE C 1 134 ? 100.464 5.642 85.522 1.00 38.48 134 PHE C N 1
ATOM 7295 C CA . PHE C 1 134 ? 100.601 7.088 85.499 1.00 34.70 134 PHE C CA 1
ATOM 7296 C C . PHE C 1 134 ? 99.792 7.727 86.631 1.00 34.14 134 PHE C C 1
ATOM 7297 O O . PHE C 1 134 ? 100.337 8.449 87.461 1.00 33.82 134 PHE C O 1
ATOM 7305 N N . SER C 1 135 ? 98.495 7.438 86.661 1.00 33.28 135 SER C N 1
ATOM 7306 C CA . SER C 1 135 ? 97.566 8.095 87.582 1.00 33.76 135 SER C CA 1
ATOM 7307 C C . SER C 1 135 ? 97.834 7.797 89.059 1.00 36.10 135 SER C C 1
ATOM 7308 O O . SER C 1 135 ? 98.360 6.742 89.416 1.00 37.17 135 SER C O 1
ATOM 7311 N N . GLU C 1 136 ? 97.458 8.740 89.909 1.00 35.10 136 GLU C N 1
ATOM 7312 C CA . GLU C 1 136 ? 97.690 8.630 91.342 1.00 37.79 136 GLU C CA 1
ATOM 7313 C C . GLU C 1 136 ? 96.432 9.030 92.090 1.00 38.70 136 GLU C C 1
ATOM 7314 O O . GLU C 1 136 ? 95.617 9.792 91.564 1.00 39.29 136 GLU C O 1
ATOM 7320 N N . PRO C 1 137 ? 96.272 8.532 93.328 1.00 36.33 137 PRO C N 1
ATOM 7321 C CA . PRO C 1 137 ? 95.053 8.793 94.102 1.00 37.13 137 PRO C CA 1
ATOM 7322 C C . PRO C 1 137 ? 94.716 10.280 94.198 1.00 37.05 137 PRO C C 1
ATOM 7323 O O . PRO C 1 137 ? 93.532 10.628 94.176 1.00 40.16 137 PRO C O 1
ATOM 7327 N N . GLY C 1 138 ? 95.732 11.134 94.316 1.00 36.23 138 GLY C N 1
ATOM 7328 C CA . GLY C 1 138 ? 95.511 12.558 94.513 1.00 36.44 138 GLY C CA 1
ATOM 7329 C C . GLY C 1 138 ? 95.324 13.386 93.243 1.00 36.99 138 GLY C C 1
ATOM 7330 O O . GLY C 1 138 ? 95.281 14.614 93.311 1.00 34.75 138 GLY C O 1
ATOM 7331 N N . GLY C 1 139 ? 95.220 12.723 92.093 1.00 35.04 139 GLY C N 1
ATOM 7332 C CA . GLY C 1 139 ? 95.089 13.411 90.815 1.00 32.57 139 GLY C CA 1
ATOM 7333 C C . GLY C 1 139 ? 96.424 13.615 90.106 1.00 38.59 139 GLY C C 1
ATOM 7334 O O . GLY C 1 139 ? 97.484 13.598 90.739 1.00 37.98 139 GLY C O 1
ATOM 7335 N N . VAL C 1 140 ? 96.384 13.815 88.788 1.00 34.15 140 VAL C N 1
ATOM 7336 C CA . VAL C 1 140 ? 97.608 14.057 88.019 1.00 35.50 140 VAL C CA 1
ATOM 7337 C C . VAL C 1 140 ? 97.472 15.121 86.913 1.00 40.98 140 VAL C C 1
ATOM 7338 O O . VAL C 1 140 ? 98.406 15.336 86.139 1.00 36.40 140 VAL C O 1
ATOM 7342 N N . ALA C 1 141 ? 96.318 15.785 86.830 1.00 37.02 141 ALA C N 1
ATOM 7343 C CA . ALA C 1 141 ? 96.135 16.828 85.816 1.00 37.41 141 ALA C CA 1
ATOM 7344 C C . ALA C 1 141 ? 97.182 17.920 86.018 1.00 36.96 141 ALA C C 1
ATOM 7345 O O . ALA C 1 141 ? 97.585 18.595 85.078 1.00 36.99 141 ALA C O 1
ATOM 7347 N N . ASN C 1 142 ? 97.629 18.073 87.258 1.00 34.99 142 ASN C N 1
ATOM 7348 C CA . ASN C 1 142 ? 98.558 19.135 87.622 1.00 35.11 142 ASN C CA 1
ATOM 7349 C C . ASN C 1 142 ? 99.952 18.634 87.989 1.00 38.28 142 ASN C C 1
ATOM 7350 O O . ASN C 1 142 ? 100.710 19.327 88.674 1.00 33.38 142 ASN C O 1
ATOM 7355 N N . ALA C 1 143 ? 100.284 17.433 87.523 1.00 37.65 143 ALA C N 1
ATOM 7356 C CA . ALA C 1 143 ? 101.578 16.821 87.838 1.00 37.17 143 ALA C CA 1
ATOM 7357 C C . ALA C 1 143 ? 102.746 17.713 87.417 1.00 41.49 143 ALA C C 1
ATOM 7358 O O . ALA C 1 143 ? 103.761 17.796 88.113 1.00 42.14 143 ALA C O 1
ATOM 7360 N N . LEU C 1 144 ? 102.593 18.394 86.286 1.00 37.76 144 LEU C N 1
ATOM 7361 C CA . LEU C 1 144 ? 103.679 19.202 85.733 1.00 42.18 144 LEU C CA 1
ATOM 7362 C C . LEU C 1 144 ? 103.589 20.677 86.094 1.00 40.64 144 LEU C C 1
ATOM 7363 O O . LEU C 1 144 ? 104.410 21.479 85.645 1.00 40.71 144 LEU C O 1
ATOM 7368 N N . GLU C 1 145 ? 102.599 21.032 86.907 1.00 38.49 145 GLU C N 1
ATOM 7369 C CA . GLU C 1 145 ? 102.330 22.432 87.209 1.00 39.14 145 GLU C CA 1
ATOM 7370 C C . GLU C 1 145 ? 103.373 23.052 88.134 1.00 41.36 145 GLU C C 1
ATOM 7371 O O . GLU C 1 145 ? 103.632 22.535 89.214 1.00 41.59 145 GLU C O 1
ATOM 7377 N N . LYS C 1 146 ? 103.957 24.173 87.724 1.00 42.55 146 LYS C N 1
ATOM 7378 C CA . LYS C 1 146 ? 104.890 24.867 88.604 1.00 45.41 146 LYS C CA 1
ATOM 7379 C C . LYS C 1 146 ? 104.187 25.279 89.891 1.00 49.42 146 LYS C C 1
ATOM 7380 O O . LYS C 1 146 ? 103.031 25.704 89.868 1.00 48.02 146 LYS C O 1
ATOM 7386 N N . GLY C 1 147 ? 104.886 25.142 91.012 1.00 45.68 147 GLY C N 1
ATOM 7387 C CA . GLY C 1 147 ? 104.327 25.485 92.304 1.00 41.34 147 GLY C CA 1
ATOM 7388 C C . GLY C 1 147 ? 103.494 24.378 92.919 1.00 45.02 147 GLY C C 1
ATOM 7389 O O . GLY C 1 147 ? 103.123 24.453 94.085 1.00 47.74 147 GLY C O 1
ATOM 7390 N N . ALA C 1 148 ? 103.188 23.349 92.138 1.00 44.46 148 ALA C N 1
ATOM 7391 C CA . ALA C 1 148 ? 102.440 22.206 92.655 1.00 40.48 148 ALA C CA 1
ATOM 7392 C C . ALA C 1 148 ? 103.409 21.167 93.216 1.00 43.07 148 ALA C C 1
ATOM 7393 O O . ALA C 1 148 ? 104.605 21.219 92.933 1.00 44.64 148 ALA C O 1
ATOM 7395 N N . PRO C 1 149 ? 102.897 20.223 94.018 1.00 41.93 149 PRO C N 1
ATOM 7396 C CA . PRO C 1 149 ? 103.756 19.174 94.590 1.00 47.61 149 PRO C CA 1
ATOM 7397 C C . PRO C 1 149 ? 104.414 18.282 93.529 1.00 46.71 149 PRO C C 1
ATOM 7398 O O . PRO C 1 149 ? 105.536 17.820 93.721 1.00 49.73 149 PRO C O 1
ATOM 7402 N N . GLY C 1 150 ? 103.724 18.040 92.422 1.00 42.75 150 GLY C N 1
ATOM 7403 C CA . GLY C 1 150 ? 104.239 17.133 91.414 1.00 42.54 150 GLY C CA 1
ATOM 7404 C C . GLY C 1 150 ? 103.830 15.696 91.691 1.00 43.29 150 GLY C C 1
ATOM 7405 O O . GLY C 1 150 ? 103.062 15.432 92.622 1.00 39.46 150 GLY C O 1
ATOM 7406 N N . PHE C 1 151 ? 104.327 14.763 90.878 1.00 42.44 151 PHE C N 1
ATOM 7407 C CA . PHE C 1 151 ? 104.003 13.352 91.066 1.00 42.97 151 PHE C CA 1
ATOM 7408 C C . PHE C 1 151 ? 104.307 12.954 92.500 1.00 44.33 151 PHE C C 1
ATOM 7409 O O . PHE C 1 151 ? 105.328 13.349 93.053 1.00 44.24 151 PHE C O 1
ATOM 7417 N N . GLN C 1 152 ? 103.412 12.180 93.101 1.00 45.56 152 GLN C N 1
ATOM 7418 C CA . GLN C 1 152 ? 103.624 11.689 94.456 1.00 49.09 152 GLN C CA 1
ATOM 7419 C C . GLN C 1 152 ? 104.582 10.492 94.432 1.00 47.60 152 GLN C C 1
ATOM 7420 O O . GLN C 1 152 ? 105.237 10.183 95.430 1.00 53.50 152 GLN C O 1
ATOM 7426 N N . THR C 1 153 ? 104.662 9.830 93.283 1.00 45.69 153 THR C N 1
ATOM 7427 C CA . THR C 1 153 ? 105.566 8.699 93.091 1.00 44.16 153 THR C CA 1
ATOM 7428 C C . THR C 1 153 ? 106.948 9.176 92.675 1.00 47.42 153 THR C C 1
ATOM 7429 O O . THR C 1 153 ? 107.097 9.933 91.713 1.00 43.45 153 THR C O 1
ATOM 7433 N N . THR C 1 154 ? 107.961 8.723 93.406 1.00 48.70 154 THR C N 1
ATOM 7434 C CA . THR C 1 154 ? 109.323 9.180 93.179 1.00 48.32 154 THR C CA 1
ATOM 7435 C C . THR C 1 154 ? 110.288 8.022 92.972 1.00 49.62 154 THR C C 1
ATOM 7436 O O . THR C 1 154 ? 110.013 6.883 93.350 1.00 49.99 154 THR C O 1
ATOM 7440 N N . ALA C 1 155 ? 111.417 8.332 92.350 1.00 50.69 155 ALA C N 1
ATOM 7441 C CA . ALA C 1 155 ? 112.506 7.388 92.190 1.00 48.70 155 ALA C CA 1
ATOM 7442 C C . ALA C 1 155 ? 113.774 8.144 92.521 1.00 53.34 155 ALA C C 1
ATOM 7443 O O . ALA C 1 155 ? 113.912 9.319 92.176 1.00 52.89 155 ALA C O 1
ATOM 7445 N N . ARG C 1 156 ? 114.693 7.487 93.217 1.00 50.46 156 ARG C N 1
ATOM 7446 C CA . ARG C 1 156 ? 115.974 8.120 93.513 1.00 55.09 156 ARG C CA 1
ATOM 7447 C C . ARG C 1 156 ? 117.137 7.162 93.278 1.00 51.94 156 ARG C C 1
ATOM 7448 O O . ARG C 1 156 ? 117.076 5.983 93.632 1.00 52.65 156 ARG C O 1
ATOM 7456 N N . LEU C 1 157 ? 118.180 7.684 92.645 1.00 53.38 157 LEU C N 1
ATOM 7457 C CA . LEU C 1 157 ? 119.355 6.899 92.309 1.00 55.98 157 LEU C CA 1
ATOM 7458 C C . LEU C 1 157 ? 120.215 6.682 93.547 1.00 57.96 157 LEU C C 1
ATOM 7459 O O . LEU C 1 157 ? 120.769 7.631 94.111 1.00 57.01 157 LEU C O 1
ATOM 7464 N N . GLU C 1 158 ? 120.318 5.427 93.966 1.00 58.76 158 GLU C N 1
ATOM 7465 C CA . GLU C 1 158 ? 121.151 5.074 95.107 1.00 62.54 158 GLU C CA 1
ATOM 7466 C C . GLU C 1 158 ? 122.167 4.013 94.704 1.00 63.07 158 GLU C C 1
ATOM 7467 O O . GLU C 1 158 ? 121.851 2.822 94.628 1.00 59.43 158 GLU C O 1
ATOM 7473 N N . GLY C 1 159 ? 123.383 4.471 94.416 1.00 61.63 159 GLY C N 1
ATOM 7474 C CA . GLY C 1 159 ? 124.436 3.601 93.930 1.00 64.59 159 GLY C CA 1
ATOM 7475 C C . GLY C 1 159 ? 124.231 3.194 92.483 1.00 66.98 159 GLY C C 1
ATOM 7476 O O . GLY C 1 159 ? 124.451 3.984 91.562 1.00 67.29 159 GLY C O 1
ATOM 7477 N N . ASP C 1 160 ? 123.804 1.953 92.282 1.00 68.06 160 ASP C N 1
ATOM 7478 C CA . ASP C 1 160 ? 123.609 1.419 90.939 1.00 69.89 160 ASP C CA 1
ATOM 7479 C C . ASP C 1 160 ? 122.177 0.920 90.731 1.00 67.21 160 ASP C C 1
ATOM 7480 O O . ASP C 1 160 ? 121.876 0.250 89.737 1.00 61.89 160 ASP C O 1
ATOM 7485 N N . GLU C 1 161 ? 121.302 1.243 91.679 1.00 63.56 161 GLU C N 1
ATOM 7486 C CA . GLU C 1 161 ? 119.892 0.890 91.566 1.00 59.26 161 GLU C CA 1
ATOM 7487 C C . GLU C 1 161 ? 118.968 2.084 91.812 1.00 57.02 161 GLU C C 1
ATOM 7488 O O . GLU C 1 161 ? 119.236 2.935 92.663 1.00 52.34 161 GLU C O 1
ATOM 7494 N N . TRP C 1 162 ? 117.890 2.152 91.037 1.00 54.62 162 TRP C N 1
ATOM 7495 C CA . TRP C 1 162 ? 116.885 3.185 91.221 1.00 50.75 162 TRP C CA 1
ATOM 7496 C C . TRP C 1 162 ? 115.868 2.680 92.228 1.00 49.98 162 TRP C C 1
ATOM 7497 O O . TRP C 1 162 ? 115.400 1.543 92.127 1.00 47.55 162 TRP C O 1
ATOM 7508 N N . VAL C 1 163 ? 115.539 3.511 93.211 1.00 47.09 163 VAL C N 1
ATOM 7509 C CA . VAL C 1 163 ? 114.585 3.102 94.238 1.00 51.98 163 VAL C CA 1
ATOM 7510 C C . VAL C 1 163 ? 113.227 3.803 94.073 1.00 48.08 163 VAL C C 1
ATOM 7511 O O . VAL C 1 163 ? 113.131 5.025 94.155 1.00 50.78 163 VAL C O 1
ATOM 7515 N N . ILE C 1 164 ? 112.179 3.023 93.843 1.00 47.17 164 ILE C N 1
ATOM 7516 C CA . ILE C 1 164 ? 110.866 3.591 93.548 1.00 49.55 164 ILE C CA 1
ATOM 7517 C C . ILE C 1 164 ? 109.905 3.570 94.740 1.00 49.26 164 ILE C C 1
ATOM 7518 O O . ILE C 1 164 ? 109.656 2.516 95.334 1.00 44.85 164 ILE C O 1
ATOM 7523 N N . ASN C 1 165 ? 109.365 4.741 95.072 1.00 45.43 165 ASN C N 1
ATOM 7524 C CA . ASN C 1 165 ? 108.373 4.878 96.139 1.00 46.00 165 ASN C CA 1
ATOM 7525 C C . ASN C 1 165 ? 107.147 5.703 95.727 1.00 49.79 165 ASN C C 1
ATOM 7526 O O . ASN C 1 165 ? 107.279 6.837 95.256 1.00 46.06 165 ASN C O 1
ATOM 7531 N N . GLY C 1 166 ? 105.956 5.152 95.930 1.00 45.05 166 GLY C N 1
ATOM 7532 C CA . GLY C 1 166 ? 104.752 5.935 95.726 1.00 46.74 166 GLY C CA 1
ATOM 7533 C C . GLY C 1 166 ? 103.484 5.129 95.581 1.00 41.17 166 GLY C C 1
ATOM 7534 O O . GLY C 1 166 ? 103.522 3.906 95.478 1.00 43.17 166 GLY C O 1
ATOM 7535 N N . GLU C 1 167 ? 102.354 5.827 95.573 1.00 42.40 167 GLU C N 1
ATOM 7536 C CA . GLU C 1 167 ? 101.057 5.202 95.352 1.00 39.97 167 GLU C CA 1
ATOM 7537 C C . GLU C 1 167 ? 100.493 5.584 93.988 1.00 38.03 167 GLU C C 1
ATOM 7538 O O . GLU C 1 167 ? 100.633 6.724 93.549 1.00 40.63 167 GLU C O 1
ATOM 7544 N N . LYS C 1 168 ? 99.864 4.623 93.323 1.00 37.87 168 LYS C N 1
ATOM 7545 C CA . LYS C 1 168 ? 99.231 4.861 92.035 1.00 35.17 168 LYS C CA 1
ATOM 7546 C C . LYS C 1 168 ? 97.800 4.374 92.127 1.00 37.88 168 LYS C C 1
ATOM 7547 O O . LYS C 1 168 ? 97.456 3.634 93.045 1.00 39.62 168 LYS C O 1
ATOM 7553 N N . MET C 1 169 ? 96.964 4.793 91.181 1.00 37.16 169 MET C N 1
ATOM 7554 C CA . MET C 1 169 ? 95.565 4.388 91.155 1.00 33.59 169 MET C CA 1
ATOM 7555 C C . MET C 1 169 ? 95.033 4.485 89.729 1.00 36.13 169 MET C C 1
ATOM 7556 O O . MET C 1 169 ? 95.524 5.287 88.951 1.00 35.18 169 MET C O 1
ATOM 7561 N N . TRP C 1 170 ? 94.044 3.661 89.398 1.00 33.34 170 TRP C N 1
ATOM 7562 C CA . TRP C 1 170 ? 93.401 3.688 88.082 1.00 35.11 170 TRP C CA 1
ATOM 7563 C C . TRP C 1 170 ? 94.242 3.075 86.971 1.00 38.16 170 TRP C C 1
ATOM 7564 O O . TRP C 1 170 ? 93.773 2.965 85.837 1.00 39.60 170 TRP C O 1
ATOM 7575 N N . ALA C 1 171 ? 95.480 2.696 87.280 1.00 37.33 171 ALA C N 1
ATOM 7576 C CA . ALA C 1 171 ? 96.379 2.162 86.254 1.00 34.05 171 ALA C CA 1
ATOM 7577 C C . ALA C 1 171 ? 95.986 0.742 85.875 1.00 37.92 171 ALA C C 1
ATOM 7578 O O . ALA C 1 171 ? 96.349 -0.214 86.555 1.00 40.03 171 ALA C O 1
ATOM 7580 N N . THR C 1 172 ? 95.244 0.614 84.782 1.00 32.24 172 THR C N 1
ATOM 7581 C CA . THR C 1 172 ? 94.700 -0.667 84.359 1.00 37.52 172 THR C CA 1
ATOM 7582 C C . THR C 1 172 ? 95.763 -1.757 84.194 1.00 37.98 172 THR C C 1
ATOM 7583 O O . THR C 1 172 ? 96.801 -1.535 83.567 1.00 33.60 172 THR C O 1
ATOM 7587 N N . ASN C 1 173 ? 95.480 -2.928 84.767 1.00 35.85 173 ASN C N 1
ATOM 7588 C CA . ASN C 1 173 ? 96.362 -4.102 84.705 1.00 37.23 173 ASN C CA 1
ATOM 7589 C C . ASN C 1 173 ? 97.549 -4.082 85.672 1.00 34.64 173 ASN C C 1
ATOM 7590 O O . ASN C 1 173 ? 98.259 -5.079 85.801 1.00 38.56 173 ASN C O 1
ATOM 7595 N N . CYS C 1 174 ? 97.787 -2.971 86.354 1.00 33.67 174 CYS C N 1
ATOM 7596 C CA . CYS C 1 174 ? 99.050 -2.847 87.072 1.00 34.87 174 CYS C CA 1
ATOM 7597 C C . CYS C 1 174 ? 99.284 -3.915 88.166 1.00 40.06 174 CYS C C 1
ATOM 7598 O O . CYS C 1 174 ? 100.428 -4.195 88.525 1.00 40.36 174 CYS C O 1
ATOM 7601 N N . ALA C 1 175 ? 98.214 -4.509 88.681 1.00 35.73 175 ALA C N 1
ATOM 7602 C CA . ALA C 1 175 ? 98.336 -5.451 89.794 1.00 41.31 175 ALA C CA 1
ATOM 7603 C C . ALA C 1 175 ? 98.435 -6.912 89.342 1.00 44.36 175 ALA C C 1
ATOM 7604 O O . ALA C 1 175 ? 98.660 -7.809 90.159 1.00 42.89 175 ALA C O 1
ATOM 7606 N N . GLY C 1 176 ? 98.252 -7.152 88.048 1.00 40.42 176 GLY C N 1
ATOM 7607 C CA . GLY C 1 176 ? 98.321 -8.500 87.515 1.00 33.56 176 GLY C CA 1
ATOM 7608 C C . GLY C 1 176 ? 97.152 -9.363 87.931 1.00 38.69 176 GLY C C 1
ATOM 7609 O O . GLY C 1 176 ? 96.286 -8.930 88.696 1.00 40.55 176 GLY C O 1
ATOM 7610 N N . TRP C 1 177 ? 97.133 -10.597 87.435 1.00 34.74 177 TRP C N 1
ATOM 7611 C CA . TRP C 1 177 ? 96.029 -11.520 87.679 1.00 37.15 177 TRP C CA 1
ATOM 7612 C C . TRP C 1 177 ? 95.832 -11.897 89.155 1.00 39.68 177 TRP C C 1
ATOM 7613 O O . TRP C 1 177 ? 94.703 -12.094 89.607 1.00 39.54 177 TRP C O 1
ATOM 7624 N N . ASP C 1 178 ? 96.932 -12.014 89.891 1.00 38.23 178 ASP C N 1
ATOM 7625 C CA . ASP C 1 178 ? 96.871 -12.448 91.287 1.00 46.67 178 ASP C CA 1
ATOM 7626 C C . ASP C 1 178 ? 97.017 -11.268 92.251 1.00 45.59 178 ASP C C 1
ATOM 7627 O O . ASP C 1 178 ? 97.199 -11.450 93.457 1.00 45.38 178 ASP C O 1
ATOM 7632 N N . PHE C 1 179 ? 96.946 -10.058 91.702 1.00 40.90 179 PHE C N 1
ATOM 7633 C CA . PHE C 1 179 ? 97.029 -8.830 92.487 1.00 40.54 179 PHE C CA 1
ATOM 7634 C C . PHE C 1 179 ? 98.385 -8.594 93.144 1.00 43.01 179 PHE C C 1
ATOM 7635 O O . PHE C 1 179 ? 98.488 -7.769 94.042 1.00 41.04 179 PHE C O 1
ATOM 7643 N N . LYS C 1 180 ? 99.427 -9.292 92.704 1.00 43.16 180 LYS C N 1
ATOM 7644 C CA . LYS C 1 180 ? 100.747 -9.079 93.299 1.00 42.83 180 LYS C CA 1
ATOM 7645 C C . LYS C 1 180 ? 101.758 -8.411 92.365 1.00 43.76 180 LYS C C 1
ATOM 7646 O O . LYS C 1 180 ? 102.951 -8.360 92.663 1.00 42.12 180 LYS C O 1
ATOM 7652 N N . GLY C 1 181 ? 101.283 -7.884 91.241 1.00 43.55 181 GLY C N 1
ATOM 7653 C CA . GLY C 1 181 ? 102.170 -7.203 90.313 1.00 41.52 181 GLY C CA 1
ATOM 7654 C C . GLY C 1 181 ? 102.113 -7.796 88.920 1.00 45.98 181 GLY C C 1
ATOM 7655 O O . GLY C 1 181 ? 102.260 -9.008 88.741 1.00 40.17 181 GLY C O 1
ATOM 7656 N N . CYS C 1 182 ? 101.888 -6.940 87.925 1.00 41.96 182 CYS C N 1
ATOM 7657 C CA . CYS C 1 182 ? 101.783 -7.401 86.550 1.00 39.01 182 CYS C CA 1
ATOM 7658 C C . CYS C 1 182 ? 103.173 -7.633 85.960 1.00 40.36 182 CYS C C 1
ATOM 7659 O O . CYS C 1 182 ? 104.178 -7.158 86.495 1.00 43.94 182 CYS C O 1
ATOM 7662 N N . ASP C 1 183 ? 103.225 -8.354 84.847 1.00 41.56 183 ASP C N 1
ATOM 7663 C CA . ASP C 1 183 ? 104.498 -8.661 84.203 1.00 42.62 183 ASP C CA 1
ATOM 7664 C C . ASP C 1 183 ? 105.348 -7.432 83.919 1.00 44.72 183 ASP C C 1
ATOM 7665 O O . ASP C 1 183 ? 106.533 -7.409 84.249 1.00 46.37 183 ASP C O 1
ATOM 7670 N N . LEU C 1 184 ? 104.749 -6.418 83.297 1.00 40.82 184 LEU C N 1
ATOM 7671 C CA . LEU C 1 184 ? 105.506 -5.243 82.864 1.00 42.61 184 LEU C CA 1
ATOM 7672 C C . LEU C 1 184 ? 104.741 -3.957 83.142 1.00 42.79 184 LEU C C 1
ATOM 7673 O O . LEU C 1 184 ? 103.688 -3.714 82.547 1.00 42.11 184 LEU C O 1
ATOM 7678 N N . ALA C 1 185 ? 105.268 -3.130 84.033 1.00 36.78 185 ALA C N 1
ATOM 7679 C CA . ALA C 1 185 ? 104.646 -1.842 84.300 1.00 42.13 185 ALA C CA 1
ATOM 7680 C C . ALA C 1 185 ? 105.596 -0.723 83.903 1.00 42.06 185 ALA C C 1
ATOM 7681 O O . ALA C 1 185 ? 106.749 -0.709 84.330 1.00 41.87 185 ALA C O 1
ATOM 7683 N N . CYS C 1 186 ? 105.125 0.195 83.060 1.00 38.28 186 CYS C N 1
ATOM 7684 C CA . CYS C 1 186 ? 105.874 1.417 82.782 1.00 37.85 186 CYS C CA 1
ATOM 7685 C C . CYS C 1 186 ? 105.465 2.443 83.820 1.00 42.37 186 CYS C C 1
ATOM 7686 O O . CYS C 1 186 ? 104.375 3.024 83.729 1.00 39.38 186 CYS C O 1
ATOM 7689 N N . VAL C 1 187 ? 106.323 2.657 84.813 1.00 41.64 187 VAL C N 1
ATOM 7690 C CA . VAL C 1 187 ? 105.993 3.545 85.919 1.00 39.57 187 VAL C CA 1
ATOM 7691 C C . VAL C 1 187 ? 106.468 4.956 85.635 1.00 41.58 187 VAL C C 1
ATOM 7692 O O . VAL C 1 187 ? 107.661 5.201 85.495 1.00 39.42 187 VAL C O 1
ATOM 7696 N N . VAL C 1 188 ? 105.521 5.884 85.543 1.00 41.91 188 VAL C N 1
ATOM 7697 C CA . VAL C 1 188 ? 105.846 7.288 85.344 1.00 39.23 188 VAL C CA 1
ATOM 7698 C C . VAL C 1 188 ? 106.020 7.923 86.718 1.00 35.44 188 VAL C C 1
ATOM 7699 O O . VAL C 1 188 ? 105.193 7.731 87.603 1.00 41.23 188 VAL C O 1
ATOM 7703 N N . CYS C 1 189 ? 107.099 8.671 86.905 1.00 38.24 189 CYS C N 1
ATOM 7704 C CA . CYS C 1 189 ? 107.409 9.197 88.227 1.00 43.63 189 CYS C CA 1
ATOM 7705 C C . CYS C 1 189 ? 108.426 10.326 88.183 1.00 42.71 189 CYS C C 1
ATOM 7706 O O . CYS C 1 189 ? 108.959 10.663 87.126 1.00 46.62 189 CYS C O 1
ATOM 7709 N N . ARG C 1 190 ? 108.700 10.894 89.349 1.00 40.14 190 ARG C N 1
ATOM 7710 C CA . ARG C 1 190 ? 109.514 12.090 89.449 1.00 44.53 190 ARG C CA 1
ATOM 7711 C C . ARG C 1 190 ? 110.875 11.826 90.108 1.00 46.62 190 ARG C C 1
ATOM 7712 O O . ARG C 1 190 ? 110.949 11.448 91.275 1.00 48.80 190 ARG C O 1
ATOM 7720 N N . ASP C 1 191 ? 111.948 12.032 89.350 1.00 46.20 191 ASP C N 1
ATOM 7721 C CA . ASP C 1 191 ? 113.311 11.936 89.883 1.00 50.77 191 ASP C CA 1
ATOM 7722 C C . ASP C 1 191 ? 113.494 12.834 91.109 1.00 51.09 191 ASP C C 1
ATOM 7723 O O . ASP C 1 191 ? 113.302 14.048 91.033 1.00 51.20 191 ASP C O 1
ATOM 7728 N N . ALA C 1 192 ? 113.870 12.237 92.235 1.00 51.15 192 ALA C N 1
ATOM 7729 C CA . ALA C 1 192 ? 114.060 12.996 93.466 1.00 54.46 192 ALA C CA 1
ATOM 7730 C C . ALA C 1 192 ? 115.481 12.853 94.019 1.00 57.28 192 ALA C C 1
ATOM 7731 O O . ALA C 1 192 ? 115.755 13.225 95.163 1.00 52.56 192 ALA C O 1
ATOM 7733 N N . THR C 1 193 ? 116.376 12.310 93.200 1.00 56.68 193 THR C N 1
ATOM 7734 C CA . THR C 1 193 ? 117.775 12.154 93.584 1.00 56.78 193 THR C CA 1
ATOM 7735 C C . THR C 1 193 ? 118.377 13.495 94.001 1.00 58.46 193 THR C C 1
ATOM 7736 O O . THR C 1 193 ? 119.084 13.582 95.003 1.00 59.64 193 THR C O 1
ATOM 7740 N N . THR C 1 194 ? 118.094 14.535 93.221 1.00 57.98 194 THR C N 1
ATOM 7741 C CA . THR C 1 194 ? 118.402 15.909 93.611 1.00 54.61 194 THR C CA 1
ATOM 7742 C C . THR C 1 194 ? 117.115 16.737 93.557 1.00 60.02 194 THR C C 1
ATOM 7743 O O . THR C 1 194 ? 116.238 16.466 92.738 1.00 60.27 194 THR C O 1
ATOM 7747 N N . PRO C 1 195 ? 116.984 17.741 94.439 1.00 59.89 195 PRO C N 1
ATOM 7748 C CA . PRO C 1 195 ? 115.733 18.506 94.514 1.00 57.42 195 PRO C CA 1
ATOM 7749 C C . PRO C 1 195 ? 115.466 19.326 93.254 1.00 60.18 195 PRO C C 1
ATOM 7750 O O . PRO C 1 195 ? 116.404 19.778 92.597 1.00 59.97 195 PRO C O 1
ATOM 7754 N N . LEU C 1 196 ? 114.193 19.504 92.916 1.00 58.23 196 LEU C N 1
ATOM 7755 C CA . LEU C 1 196 ? 113.822 20.445 91.869 1.00 59.50 196 LEU C CA 1
ATOM 7756 C C . LEU C 1 196 ? 114.342 21.807 92.305 1.00 59.49 196 LEU C C 1
ATOM 7757 O O . LEU C 1 196 ? 114.158 22.208 93.453 1.00 58.60 196 LEU C O 1
ATOM 7762 N N . GLU C 1 197 ? 115.011 22.507 91.398 1.00 62.78 197 GLU C N 1
ATOM 7763 C CA . GLU C 1 197 ? 115.616 23.787 91.736 1.00 63.14 197 GLU C CA 1
ATOM 7764 C C . GLU C 1 197 ? 114.604 24.928 91.648 1.00 65.65 197 GLU C C 1
ATOM 7765 O O . GLU C 1 197 ? 113.578 24.811 90.979 1.00 64.70 197 GLU C O 1
ATOM 7771 N N . GLU C 1 198 ? 114.895 26.025 92.338 1.00 66.76 198 GLU C N 1
ATOM 7772 C CA . GLU C 1 198 ? 113.983 27.161 92.402 1.00 69.94 198 GLU C CA 1
ATOM 7773 C C . GLU C 1 198 ? 113.517 27.598 91.017 1.00 70.36 198 GLU C C 1
ATOM 7774 O O . GLU C 1 198 ? 114.316 28.065 90.199 1.00 69.11 198 GLU C O 1
ATOM 7780 N N . GLY C 1 199 ? 112.221 27.430 90.759 1.00 63.13 199 GLY C N 1
ATOM 7781 C CA . GLY C 1 199 ? 111.613 27.900 89.526 1.00 65.93 199 GLY C CA 1
ATOM 7782 C C . GLY C 1 199 ? 111.848 27.015 88.315 1.00 63.44 199 GLY C C 1
ATOM 7783 O O . GLY C 1 199 ? 111.505 27.391 87.191 1.00 62.47 199 GLY C O 1
ATOM 7784 N N . GLN C 1 200 ? 112.430 25.841 88.545 1.00 59.17 200 GLN C N 1
ATOM 7785 C CA . GLN C 1 200 ? 112.737 24.899 87.472 1.00 59.97 200 GLN C CA 1
ATOM 7786 C C . GLN C 1 200 ? 111.465 24.208 86.987 1.00 56.89 200 GLN C C 1
ATOM 7787 O O . GLN C 1 200 ? 110.539 23.983 87.761 1.00 56.16 200 GLN C O 1
ATOM 7793 N N . ASP C 1 201 ? 111.433 23.868 85.704 1.00 53.34 201 ASP C N 1
ATOM 7794 C CA . ASP C 1 201 ? 110.287 23.193 85.108 1.00 54.00 201 ASP C CA 1
ATOM 7795 C C . ASP C 1 201 ? 110.203 21.745 85.606 1.00 53.86 201 ASP C C 1
ATOM 7796 O O . ASP C 1 201 ? 111.081 20.930 85.299 1.00 49.91 201 ASP C O 1
ATOM 7801 N N . PRO C 1 202 ? 109.143 21.421 86.375 1.00 50.65 202 PRO C N 1
ATOM 7802 C CA . PRO C 1 202 ? 108.971 20.076 86.940 1.00 46.89 202 PRO C CA 1
ATOM 7803 C C . PRO C 1 202 ? 109.052 18.981 85.876 1.00 47.76 202 PRO C C 1
ATOM 7804 O O . PRO C 1 202 ? 109.428 17.853 86.187 1.00 47.81 202 PRO C O 1
ATOM 7808 N N . GLU C 1 203 ? 108.714 19.311 84.634 1.00 45.71 203 GLU C N 1
ATOM 7809 C CA . GLU C 1 203 ? 108.819 18.352 83.543 1.00 47.69 203 GLU C CA 1
ATOM 7810 C C . GLU C 1 203 ? 110.248 17.824 83.423 1.00 47.65 203 GLU C C 1
ATOM 7811 O O . GLU C 1 203 ? 110.481 16.762 82.849 1.00 43.57 203 GLU C O 1
ATOM 7817 N N . ASN C 1 204 ? 111.198 18.580 83.969 1.00 47.63 204 ASN C N 1
ATOM 7818 C CA . ASN C 1 204 ? 112.613 18.225 83.909 1.00 49.50 204 ASN C CA 1
ATOM 7819 C C . ASN C 1 204 ? 112.955 16.970 84.713 1.00 47.97 204 ASN C C 1
ATOM 7820 O O . ASN C 1 204 ? 113.992 16.349 84.483 1.00 49.97 204 ASN C O 1
ATOM 7825 N N . LYS C 1 205 ? 112.086 16.599 85.651 1.00 47.16 205 LYS C N 1
ATOM 7826 C CA . LYS C 1 205 ? 112.366 15.501 86.577 1.00 46.42 205 LYS C CA 1
ATOM 7827 C C . LYS C 1 205 ? 111.602 14.227 86.232 1.00 48.09 205 LYS C C 1
ATOM 7828 O O . LYS C 1 205 ? 111.810 13.185 86.853 1.00 44.15 205 LYS C O 1
ATOM 7834 N N . VAL C 1 206 ? 110.702 14.299 85.260 1.00 42.04 206 VAL C N 1
ATOM 7835 C CA . VAL C 1 206 ? 109.829 13.161 85.008 1.00 42.03 206 VAL C CA 1
ATOM 7836 C C . VAL C 1 206 ? 110.551 12.032 84.284 1.00 42.56 206 VAL C 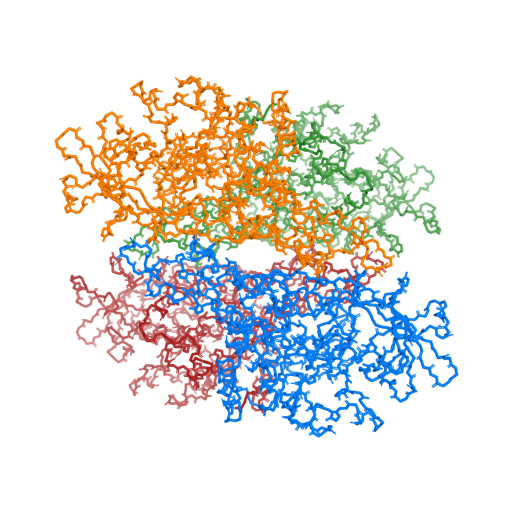C 1
ATOM 7837 O O . VAL C 1 206 ? 111.228 12.257 83.281 1.00 45.21 206 VAL C O 1
ATOM 7841 N N . MET C 1 207 ? 110.394 10.818 84.802 1.00 41.22 207 MET C N 1
ATOM 7842 C CA . MET C 1 207 ? 111.038 9.632 84.243 1.00 42.61 207 MET C CA 1
ATOM 7843 C C . MET C 1 207 ? 109.995 8.565 83.954 1.00 40.86 207 MET C C 1
ATOM 7844 O O . MET C 1 207 ? 108.889 8.601 84.499 1.00 45.96 207 MET C O 1
ATOM 7849 N N . ILE C 1 208 ? 110.346 7.605 83.111 1.00 38.45 208 ILE C N 1
ATOM 7850 C CA . ILE C 1 208 ? 109.589 6.370 83.055 1.00 38.31 208 ILE C CA 1
ATOM 7851 C C . ILE C 1 208 ? 110.537 5.222 83.359 1.00 43.57 208 ILE C C 1
ATOM 7852 O O . ILE C 1 208 ? 111.520 5.015 82.648 1.00 43.38 208 ILE C O 1
ATOM 7857 N N . ILE C 1 209 ? 110.237 4.486 84.422 1.00 42.63 209 ILE C N 1
ATOM 7858 C CA . ILE C 1 209 ? 111.040 3.338 84.831 1.00 44.42 209 ILE C CA 1
ATOM 7859 C C . ILE C 1 209 ? 110.213 2.063 84.714 1.00 43.44 209 ILE C C 1
ATOM 7860 O O . ILE C 1 209 ? 109.050 2.027 85.127 1.00 43.32 209 ILE C O 1
ATOM 7865 N N . LEU C 1 210 ? 110.803 1.024 84.132 1.00 44.19 210 LEU C N 1
ATOM 7866 C CA . LEU C 1 210 ? 110.137 -0.270 84.038 1.00 40.96 210 LEU C CA 1
ATOM 7867 C C . LEU C 1 210 ? 110.208 -1.019 85.370 1.00 42.48 210 LEU C C 1
ATOM 7868 O O . LEU C 1 210 ? 111.195 -0.933 86.095 1.00 43.02 210 LEU C O 1
ATOM 7873 N N . VAL C 1 211 ? 109.143 -1.739 85.689 1.00 39.91 211 VAL C N 1
ATOM 7874 C CA . VAL C 1 211 ? 109.111 -2.618 86.849 1.00 42.76 211 VAL C CA 1
ATOM 7875 C C . VAL C 1 211 ? 108.431 -3.909 86.422 1.00 46.43 211 VAL C C 1
ATOM 7876 O O . VAL C 1 211 ? 107.279 -3.889 85.999 1.00 43.07 211 VAL C O 1
ATOM 7880 N N . THR C 1 212 ? 109.153 -5.024 86.507 1.00 44.46 212 THR C N 1
ATOM 7881 C CA . THR C 1 212 ? 108.606 -6.324 86.132 1.00 48.40 212 THR C CA 1
ATOM 7882 C C . THR C 1 212 ? 108.110 -7.067 87.363 1.00 47.04 212 THR C C 1
ATOM 7883 O O . THR C 1 212 ? 108.474 -6.728 88.484 1.00 45.46 212 THR C O 1
ATOM 7887 N N . ARG C 1 213 ? 107.269 -8.073 87.154 1.00 43.18 213 ARG C N 1
ATOM 7888 C CA . ARG C 1 213 ? 106.867 -8.933 88.257 1.00 47.74 213 ARG C CA 1
ATOM 7889 C C . ARG C 1 213 ? 108.136 -9.483 88.914 1.00 54.42 213 ARG C C 1
ATOM 7890 O O . ARG C 1 213 ? 108.241 -9.537 90.141 1.00 52.01 213 ARG C O 1
ATOM 7898 N N . ALA C 1 214 ? 109.108 -9.853 88.082 1.00 49.95 214 ALA C N 1
ATOM 7899 C CA . ALA C 1 214 ? 110.403 -10.331 88.557 1.00 52.94 214 ALA C CA 1
ATOM 7900 C C . ALA C 1 214 ? 111.038 -9.364 89.555 1.00 55.65 214 ALA C C 1
ATOM 7901 O O . ALA C 1 214 ? 111.405 -9.757 90.667 1.00 54.59 214 ALA C O 1
ATOM 7903 N N . ASP C 1 215 ? 111.175 -8.102 89.156 1.00 50.61 215 ASP C N 1
ATOM 7904 C CA . ASP C 1 215 ? 111.702 -7.079 90.053 1.00 50.50 215 ASP C CA 1
ATOM 7905 C C . ASP C 1 215 ? 110.967 -7.084 91.390 1.00 53.63 215 ASP C C 1
ATOM 7906 O O . ASP C 1 215 ? 111.582 -6.987 92.455 1.00 54.80 215 ASP C O 1
ATOM 7911 N N . LEU C 1 216 ? 109.644 -7.186 91.330 1.00 50.22 216 LEU C N 1
ATOM 7912 C CA . LEU C 1 216 ? 108.834 -7.129 92.538 1.00 53.20 216 LEU C CA 1
ATOM 7913 C C . LEU C 1 216 ? 109.082 -8.346 93.429 1.00 55.13 216 LEU C C 1
ATOM 7914 O O . LEU C 1 216 ? 109.195 -8.223 94.651 1.00 53.42 216 LEU C O 1
ATOM 7919 N N . ASP C 1 217 ? 109.157 -9.518 92.808 1.00 53.74 217 ASP C N 1
ATOM 7920 C CA . ASP C 1 217 ? 109.432 -10.752 93.534 1.00 54.49 217 ASP C CA 1
ATOM 7921 C C . ASP C 1 217 ? 110.789 -10.668 94.226 1.00 55.51 217 ASP C C 1
ATOM 7922 O O . ASP C 1 217 ? 110.918 -10.978 95.408 1.00 58.83 217 ASP C O 1
ATOM 7927 N N . ARG C 1 218 ? 111.797 -10.225 93.486 1.00 55.57 218 ARG C N 1
ATOM 7928 C CA . ARG C 1 218 ? 113.134 -10.070 94.033 1.00 56.34 218 ARG C CA 1
ATOM 7929 C C . ARG C 1 218 ? 113.141 -9.120 95.230 1.00 57.70 218 ARG C C 1
ATOM 7930 O O . ARG C 1 218 ? 114.014 -9.204 96.092 1.00 52.87 218 ARG C O 1
ATOM 7938 N N . ASN C 1 219 ? 112.204 -8.181 95.245 1.00 56.13 219 ASN C N 1
ATOM 7939 C CA . ASN C 1 219 ? 112.201 -7.142 96.266 1.00 55.83 219 ASN C CA 1
ATOM 7940 C C . ASN C 1 219 ? 111.551 -7.601 97.560 1.00 59.90 219 ASN C C 1
ATOM 7941 O O . ASN C 1 219 ? 111.734 -6.992 98.608 1.00 61.48 219 ASN C O 1
ATOM 7946 N N . GLY C 1 220 ? 110.805 -8.692 97.476 1.00 60.14 220 GLY C N 1
ATOM 7947 C CA . GLY C 1 220 ? 110.350 -9.392 98.655 1.00 65.21 220 GLY C CA 1
ATOM 7948 C C . GLY C 1 220 ? 108.966 -9.083 99.170 1.00 69.93 220 GLY C C 1
ATOM 7949 O O . GLY C 1 220 ? 108.064 -8.733 98.419 1.00 72.81 220 GLY C O 1
ATOM 7950 N N . GLU C 1 221 ? 108.813 -9.233 100.479 1.00 73.91 221 GLU C N 1
ATOM 7951 C CA . GLU C 1 221 ? 107.529 -9.074 101.135 1.00 72.15 221 GLU C CA 1
ATOM 7952 C C . GLU C 1 221 ? 107.101 -7.625 101.159 1.00 68.03 221 GLU C C 1
ATOM 7953 O O . GLU C 1 221 ? 107.828 -6.756 101.635 1.00 67.80 221 GLU C O 1
ATOM 7959 N N . GLY C 1 222 ? 105.907 -7.376 100.643 1.00 65.36 222 GLY C N 1
ATOM 7960 C CA . GLY C 1 222 ? 105.302 -6.066 100.718 1.00 65.75 222 GLY C CA 1
ATOM 7961 C C . GLY C 1 222 ? 105.958 -4.954 99.928 1.00 61.38 222 GLY C C 1
ATOM 7962 O O . GLY C 1 222 ? 105.758 -3.786 100.250 1.00 54.13 222 GLY C O 1
ATOM 7963 N N . SER C 1 223 ? 106.725 -5.280 98.893 1.00 58.34 223 SER C N 1
ATOM 7964 C CA . SER C 1 223 ? 107.226 -4.204 98.043 1.00 55.40 223 SER C CA 1
ATOM 7965 C C . SER C 1 223 ? 106.108 -3.678 97.136 1.00 48.91 223 SER C C 1
ATOM 7966 O O . SER C 1 223 ? 106.163 -2.547 96.662 1.00 47.55 223 SER C O 1
ATOM 7969 N N . PHE C 1 224 ? 105.097 -4.512 96.910 1.00 46.90 224 PHE C N 1
ATOM 7970 C CA . PHE C 1 224 ? 103.909 -4.117 96.162 1.00 48.99 224 PHE C CA 1
ATOM 7971 C C . PHE C 1 224 ? 102.674 -4.513 96.951 1.00 49.04 224 PHE C C 1
ATOM 7972 O O . PHE C 1 224 ? 102.596 -5.617 97.496 1.00 50.24 224 PHE C O 1
ATOM 7980 N N . GLU C 1 225 ? 101.703 -3.611 97.008 1.00 47.37 225 GLU C N 1
ATOM 7981 C CA . GLU C 1 225 ? 100.486 -3.866 97.759 1.00 44.50 225 GLU C CA 1
ATOM 7982 C C . GLU C 1 225 ? 99.266 -3.185 97.140 1.00 45.70 225 GLU C C 1
ATOM 7983 O O . GLU C 1 225 ? 99.294 -1.995 96.811 1.00 42.79 225 GLU C O 1
ATOM 7989 N N . VAL C 1 226 ? 98.193 -3.947 96.982 1.00 42.60 226 VAL C N 1
ATOM 7990 C CA . VAL C 1 226 ? 96.908 -3.366 96.644 1.00 44.40 226 VAL C CA 1
ATOM 7991 C C . VAL C 1 226 ? 96.272 -2.800 97.911 1.00 48.37 226 VAL C C 1
ATOM 7992 O O . VAL C 1 226 ? 95.963 -3.551 98.839 1.00 46.39 226 VAL C O 1
ATOM 7996 N N . LEU C 1 227 ? 96.096 -1.479 97.951 1.00 41.41 227 LEU C N 1
ATOM 7997 C CA . LEU C 1 227 ? 95.450 -0.820 99.084 1.00 43.65 227 LEU C CA 1
ATOM 7998 C C . LEU C 1 227 ? 93.918 -0.823 98.966 1.00 42.73 227 LEU C C 1
ATOM 7999 O O . LEU C 1 227 ? 93.216 -0.898 99.974 1.00 41.71 227 LEU C O 1
ATOM 8004 N N . ARG C 1 228 ? 93.391 -0.740 97.747 1.00 40.30 228 ARG C N 1
ATOM 8005 C CA . ARG C 1 228 ? 91.935 -0.798 97.567 1.00 36.61 228 ARG C CA 1
ATOM 8006 C C . ARG C 1 228 ? 91.537 -1.159 96.140 1.00 39.85 228 ARG C C 1
ATOM 8007 O O . ARG C 1 228 ? 92.062 -0.596 95.171 1.00 37.24 228 ARG C O 1
ATOM 8015 N N . HIS C 1 229 ? 90.623 -2.115 96.011 1.00 36.31 229 HIS C N 1
ATOM 8016 C CA . HIS C 1 229 ? 90.018 -2.399 94.726 1.00 36.51 229 HIS C CA 1
ATOM 8017 C C . HIS C 1 229 ? 88.882 -1.409 94.541 1.00 41.62 229 HIS C C 1
ATOM 8018 O O . HIS C 1 229 ? 88.081 -1.198 95.452 1.00 33.22 229 HIS C O 1
ATOM 8025 N N . VAL C 1 230 ? 88.840 -0.779 93.371 1.00 33.25 230 VAL C N 1
ATOM 8026 C CA . VAL C 1 230 ? 87.802 0.191 93.051 1.00 33.65 230 VAL C CA 1
ATOM 8027 C C . VAL C 1 230 ? 86.692 -0.477 92.250 1.00 35.01 230 VAL C C 1
ATOM 8028 O O . VAL C 1 230 ? 86.954 -1.107 91.225 1.00 39.00 230 VAL C O 1
ATOM 8032 N N . ALA C 1 231 ? 85.456 -0.349 92.716 1.00 31.62 231 ALA C N 1
ATOM 8033 C CA . ALA C 1 231 ? 84.312 -0.847 91.964 1.00 34.02 231 ALA C CA 1
ATOM 8034 C C . ALA C 1 231 ? 83.779 0.274 91.071 1.00 34.52 231 ALA C C 1
ATOM 8035 O O . ALA C 1 231 ? 83.669 1.420 91.512 1.00 31.28 231 ALA C O 1
ATOM 8037 N N . THR C 1 232 ? 83.446 -0.068 89.829 1.00 33.31 232 THR C N 1
ATOM 8038 C CA . THR C 1 232 ? 83.066 0.915 88.809 1.00 34.59 232 THR C CA 1
ATOM 8039 C C . THR C 1 232 ? 81.722 0.529 88.193 1.00 34.38 232 THR C C 1
ATOM 8040 O O . THR C 1 232 ? 81.339 -0.631 88.253 1.00 30.77 232 THR C O 1
ATOM 8044 N N . PRO C 1 233 ? 80.985 1.500 87.610 1.00 31.14 233 PRO C N 1
ATOM 8045 C CA . PRO C 1 233 ? 79.632 1.168 87.131 1.00 33.74 233 PRO C CA 1
ATOM 8046 C C . PRO C 1 233 ? 79.636 0.461 85.785 1.00 33.14 233 PRO C C 1
ATOM 8047 O O . PRO C 1 233 ? 78.648 -0.180 85.412 1.00 34.57 233 PRO C O 1
ATOM 8051 N N . GLY C 1 234 ? 80.729 0.622 85.053 1.00 30.94 234 GLY C N 1
ATOM 8052 C CA . GLY C 1 234 ? 80.943 -0.072 83.796 1.00 30.58 234 GLY C CA 1
ATOM 8053 C C . GLY C 1 234 ? 82.380 -0.559 83.832 1.00 32.08 234 GLY C C 1
ATOM 8054 O O . GLY C 1 234 ? 83.085 -0.277 84.802 1.00 33.10 234 GLY C O 1
ATOM 8055 N N . HIS C 1 235 ? 82.826 -1.272 82.797 1.00 29.18 235 HIS C N 1
ATOM 8056 C CA . HIS C 1 235 ? 84.174 -1.837 82.808 1.00 29.28 235 HIS C CA 1
ATOM 8057 C C . HIS C 1 235 ? 84.398 -2.633 84.110 1.00 28.33 235 HIS C C 1
ATOM 8058 O O . HIS C 1 235 ? 85.409 -2.455 84.797 1.00 29.61 235 HIS C O 1
ATOM 8065 N N . THR C 1 236 ? 83.450 -3.508 84.440 1.00 30.76 236 THR C N 1
ATOM 8066 C CA . THR C 1 236 ? 83.480 -4.196 85.739 1.00 35.13 236 THR C CA 1
ATOM 8067 C C . THR C 1 236 ? 84.523 -5.318 85.829 1.00 36.42 236 THR C C 1
ATOM 8068 O O . THR C 1 236 ? 84.864 -5.768 86.930 1.00 33.80 236 THR C O 1
ATOM 8072 N N . SER C 1 237 ? 85.034 -5.752 84.679 1.00 30.45 237 SER C N 1
ATOM 8073 C CA . SER C 1 237 ? 86.051 -6.790 84.633 1.00 31.39 237 SER C CA 1
ATOM 8074 C C . SER C 1 237 ? 87.420 -6.153 84.453 1.00 33.56 237 SER C C 1
ATOM 8075 O O . SER C 1 237 ? 88.410 -6.833 84.199 1.00 34.47 237 SER C O 1
ATOM 8078 N N . VAL C 1 238 ? 87.477 -4.834 84.591 1.00 28.05 238 VAL C N 1
ATOM 8079 C CA . VAL C 1 238 ? 88.734 -4.123 84.438 1.00 30.64 238 VAL C CA 1
ATOM 8080 C C . VAL C 1 238 ? 89.307 -3.800 85.805 1.00 32.40 238 VAL C C 1
ATOM 8081 O O . VAL C 1 238 ? 88.578 -3.379 86.704 1.00 34.78 238 VAL C O 1
ATOM 8085 N N . SER C 1 239 ? 90.609 -3.993 85.967 1.00 29.49 239 SER C N 1
ATOM 8086 C CA . SER C 1 239 ? 91.229 -3.841 87.278 1.00 35.24 239 SER C CA 1
ATOM 8087 C C . SER C 1 239 ? 92.331 -2.795 87.301 1.00 34.35 239 SER C C 1
ATOM 8088 O O . SER C 1 239 ? 93.405 -3.019 86.744 1.00 35.92 239 SER C O 1
ATOM 8091 N N . GLY C 1 240 ? 92.070 -1.666 87.963 1.00 36.25 240 GLY C N 1
ATOM 8092 C CA . GLY C 1 240 ? 93.046 -0.589 88.104 1.00 35.44 240 GLY C CA 1
ATOM 8093 C C . GLY C 1 240 ? 93.097 -0.037 89.523 1.00 40.88 240 GLY C C 1
ATOM 8094 O O . GLY C 1 240 ? 92.818 1.143 89.759 1.00 36.19 240 GLY C O 1
ATOM 8095 N N . PRO C 1 241 ? 93.461 -0.898 90.485 1.00 39.49 241 PRO C N 1
ATOM 8096 C CA . PRO C 1 241 ? 93.349 -0.592 91.917 1.00 37.18 241 PRO C CA 1
ATOM 8097 C C . PRO C 1 241 ? 94.253 0.523 92.431 1.00 34.54 241 PRO C C 1
ATOM 8098 O O . PRO C 1 241 ? 95.222 0.929 91.786 1.00 35.94 241 PRO C O 1
ATOM 8102 N N . HIS C 1 242 ? 93.911 1.019 93.614 1.00 34.26 242 HIS C N 1
ATOM 8103 C CA . HIS C 1 242 ? 94.804 1.865 94.385 1.00 32.22 242 HIS C CA 1
ATOM 8104 C C . HIS C 1 242 ? 95.921 0.981 94.935 1.00 40.00 242 HIS C C 1
ATOM 8105 O O . HIS C 1 242 ? 95.648 0.035 95.679 1.00 41.11 242 HIS C O 1
ATOM 8112 N N . VAL C 1 243 ? 97.169 1.271 94.566 1.00 33.28 243 VAL C N 1
ATOM 8113 C CA . VAL C 1 243 ? 98.291 0.421 94.953 1.00 38.07 243 VAL C CA 1
ATOM 8114 C C . VAL C 1 243 ? 99.452 1.231 95.493 1.00 41.40 243 VAL C C 1
ATOM 8115 O O . VAL C 1 243 ? 99.500 2.451 95.328 1.00 41.00 243 VAL C O 1
ATOM 8119 N N . ARG C 1 244 ? 100.399 0.549 96.132 1.00 42.32 244 ARG C N 1
ATOM 8120 C CA . ARG C 1 244 ? 101.592 1.214 96.652 1.00 43.05 244 ARG C CA 1
ATOM 8121 C C . ARG C 1 244 ? 102.875 0.461 96.291 1.00 45.55 244 ARG C C 1
ATOM 8122 O O . ARG C 1 244 ? 102.972 -0.748 96.474 1.00 43.23 244 ARG C O 1
ATOM 8130 N N . TYR C 1 245 ? 103.855 1.180 95.764 1.00 47.42 245 TYR C N 1
ATOM 8131 C CA . TYR C 1 245 ? 105.182 0.616 95.577 1.00 46.03 245 TYR C CA 1
ATOM 8132 C C . TYR C 1 245 ? 106.034 1.091 96.735 1.00 47.77 245 TYR C C 1
ATOM 8133 O O . TYR C 1 245 ? 106.135 2.295 96.988 1.00 45.56 245 TYR C O 1
ATOM 8142 N N . THR C 1 246 ? 106.625 0.144 97.456 1.00 47.65 246 THR C N 1
ATOM 8143 C CA . THR C 1 246 ? 107.451 0.481 98.607 1.00 48.26 246 THR C CA 1
ATOM 8144 C C . THR C 1 246 ? 108.886 0.000 98.397 1.00 49.56 246 THR C C 1
ATOM 8145 O O . THR C 1 246 ? 109.132 -1.195 98.236 1.00 50.35 246 THR C O 1
ATOM 8149 N N . ASN C 1 247 ? 109.817 0.951 98.383 1.00 49.66 247 ASN C N 1
ATOM 8150 C CA . ASN C 1 247 ? 111.239 0.686 98.159 1.00 53.21 247 ASN C CA 1
ATOM 8151 C C . ASN C 1 247 ? 111.530 -0.388 97.123 1.00 56.40 247 ASN C C 1
ATOM 8152 O O . ASN C 1 247 ? 112.269 -1.343 97.387 1.00 54.83 247 ASN C O 1
ATOM 8157 N N . VAL C 1 248 ? 110.951 -0.218 95.940 1.00 53.36 248 VAL C N 1
ATOM 8158 C CA . VAL C 1 248 ? 111.207 -1.109 94.820 1.00 51.07 248 VAL C CA 1
ATOM 8159 C C . VAL C 1 248 ? 112.508 -0.710 94.132 1.00 53.53 248 VAL C C 1
ATOM 8160 O O . VAL C 1 248 ? 112.582 0.324 93.464 1.00 47.01 248 VAL C O 1
ATOM 8164 N N . ARG C 1 249 ? 113.540 -1.531 94.309 1.00 52.00 249 ARG C N 1
ATOM 8165 C CA . ARG C 1 249 ? 114.853 -1.240 93.747 1.00 51.73 249 ARG C CA 1
ATOM 8166 C C . ARG C 1 249 ? 115.041 -1.979 92.426 1.00 50.84 249 ARG C C 1
ATOM 8167 O O . ARG C 1 249 ? 114.818 -3.186 92.354 1.00 52.38 249 ARG C O 1
ATOM 8175 N N . VAL C 1 250 ? 115.439 -1.253 91.382 1.00 48.15 250 VAL C N 1
ATOM 8176 C CA . VAL C 1 250 ? 115.672 -1.864 90.076 1.00 50.27 250 VAL C CA 1
ATOM 8177 C C . VAL C 1 250 ? 117.012 -1.419 89.494 1.00 51.41 250 VAL C C 1
ATOM 8178 O O . VAL C 1 250 ? 117.514 -0.349 89.833 1.00 52.50 250 VAL C O 1
ATOM 8182 N N . PRO C 1 251 ? 117.599 -2.253 88.622 1.00 52.01 251 PRO C N 1
ATOM 8183 C CA . PRO C 1 251 ? 118.860 -1.963 87.930 1.00 52.09 251 PRO C CA 1
ATOM 8184 C C . PRO C 1 251 ? 118.689 -0.797 86.971 1.00 55.01 251 PRO C C 1
ATOM 8185 O O . PRO C 1 251 ? 117.564 -0.506 86.564 1.00 52.32 251 PRO C O 1
ATOM 8189 N N . THR C 1 252 ? 119.790 -0.161 86.590 1.00 54.28 252 THR C N 1
ATOM 8190 C CA . THR C 1 252 ? 119.733 0.979 85.681 1.00 55.19 252 THR C CA 1
ATOM 8191 C C . THR C 1 252 ? 119.141 0.640 84.313 1.00 54.64 252 THR C C 1
ATOM 8192 O O . THR C 1 252 ? 118.728 1.535 83.573 1.00 56.44 252 THR C O 1
ATOM 8196 N N . LYS C 1 253 ? 119.101 -0.643 83.972 1.00 51.67 253 LYS C N 1
ATOM 8197 C CA . LYS C 1 253 ? 118.565 -1.049 82.676 1.00 54.48 253 LYS C CA 1
ATOM 8198 C C . LYS C 1 253 ? 117.043 -0.896 82.614 1.00 49.73 253 LYS C C 1
ATOM 8199 O O . LYS C 1 253 ? 116.441 -0.983 81.544 1.00 50.30 253 LYS C O 1
ATOM 8205 N N . ASN C 1 254 ? 116.426 -0.681 83.770 1.00 51.67 254 ASN C N 1
ATOM 8206 C CA . ASN C 1 254 ? 114.976 -0.570 83.852 1.00 49.73 254 ASN C CA 1
ATOM 8207 C C . ASN C 1 254 ? 114.467 0.813 83.456 1.00 48.54 254 ASN C C 1
ATOM 8208 O O . ASN C 1 254 ? 113.283 0.986 83.169 1.00 45.13 254 ASN C O 1
ATOM 8213 N N . VAL C 1 255 ? 115.363 1.795 83.463 1.00 46.91 255 VAL C N 1
ATOM 8214 C CA . VAL C 1 255 ? 115.017 3.140 83.037 1.00 47.45 255 VAL C CA 1
ATOM 8215 C C . VAL C 1 255 ? 114.703 3.165 81.535 1.00 52.16 255 VAL C C 1
ATOM 8216 O O . VAL C 1 255 ? 115.559 2.849 80.699 1.00 50.67 255 VAL C O 1
ATOM 8220 N N . LEU C 1 256 ? 113.460 3.513 81.206 1.00 49.10 256 LEU C N 1
ATOM 8221 C CA . LEU C 1 256 ? 113.034 3.692 79.819 1.00 49.54 256 LEU C CA 1
ATOM 8222 C C . LEU C 1 256 ? 113.269 5.136 79.375 1.00 46.10 256 LEU C C 1
ATOM 8223 O O . LEU C 1 256 ? 113.857 5.384 78.330 1.00 50.73 256 LEU C O 1
ATOM 8228 N N . CYS C 1 257 ? 112.812 6.088 80.184 1.00 47.01 257 CYS C N 1
ATOM 8229 C CA . CYS C 1 257 ? 113.074 7.501 79.928 1.00 46.65 257 CYS C CA 1
ATOM 8230 C C . CYS C 1 257 ? 113.732 8.167 81.134 1.00 46.71 257 CYS C C 1
ATOM 8231 O O . CYS C 1 257 ? 113.176 8.175 82.232 1.00 48.52 257 CYS C O 1
ATOM 8234 N N . PRO C 1 258 ? 114.928 8.730 80.932 1.00 51.41 258 PRO C N 1
ATOM 8235 C CA . PRO C 1 258 ? 115.655 9.418 82.005 1.00 49.32 258 PRO C CA 1
ATOM 8236 C C . PRO C 1 258 ? 114.983 10.737 82.372 1.00 49.41 258 PRO C C 1
ATOM 8237 O O . PRO C 1 258 ? 114.266 11.310 81.549 1.00 45.49 258 PRO C O 1
ATOM 8241 N N . ALA C 1 259 ? 115.227 11.207 83.592 1.00 45.20 259 ALA C N 1
ATOM 8242 C CA . ALA C 1 259 ? 114.664 12.464 84.078 1.00 48.80 259 ALA C CA 1
ATOM 8243 C C . ALA C 1 259 ? 114.623 13.525 82.986 1.00 52.06 259 ALA C C 1
ATOM 8244 O O . ALA C 1 259 ? 115.663 13.891 82.424 1.00 48.76 259 ALA C O 1
ATOM 8246 N N . GLY C 1 260 ? 113.419 14.010 82.685 1.00 47.88 260 GLY C N 1
ATOM 8247 C CA . GLY C 1 260 ? 113.250 15.082 81.717 1.00 46.66 260 GLY C CA 1
ATOM 8248 C C . GLY C 1 260 ? 112.811 14.612 80.345 1.00 49.38 260 GLY C C 1
ATOM 8249 O O . GLY C 1 260 ? 112.580 15.426 79.447 1.00 49.88 260 GLY C O 1
ATOM 8250 N N . GLN C 1 261 ? 112.695 13.298 80.183 1.00 43.76 261 GLN C N 1
ATOM 8251 C CA . GLN C 1 261 ? 112.256 12.715 78.923 1.00 47.28 261 GLN C CA 1
ATOM 8252 C C . GLN C 1 261 ? 110.963 11.926 79.077 1.00 45.77 261 GLN C C 1
ATOM 8253 O O . GLN C 1 261 ? 110.358 11.518 78.087 1.00 48.43 261 GLN C O 1
ATOM 8259 N N . GLY C 1 262 ? 110.554 11.700 80.320 1.00 42.19 262 GLY C N 1
ATOM 8260 C CA . GLY C 1 262 ? 109.402 10.863 80.602 1.00 44.37 262 GLY C CA 1
ATOM 8261 C C . GLY C 1 262 ? 108.073 11.478 80.196 1.00 43.67 262 GLY C C 1
ATOM 8262 O O . GLY C 1 262 ? 107.194 10.787 79.687 1.00 40.99 262 GLY C O 1
ATOM 8263 N N . ALA C 1 263 ? 107.930 12.779 80.420 1.00 40.23 263 ALA C N 1
ATOM 8264 C CA . ALA C 1 263 ? 106.679 13.471 80.141 1.00 42.89 263 ALA C CA 1
ATOM 8265 C C . ALA C 1 263 ? 106.307 13.399 78.665 1.00 43.22 263 ALA C C 1
ATOM 8266 O O . ALA C 1 263 ? 105.170 13.058 78.321 1.00 41.63 263 ALA C O 1
ATOM 8268 N N . LYS C 1 264 ? 107.268 13.712 77.800 1.00 40.12 264 LYS C N 1
ATOM 8269 C CA . LYS C 1 264 ? 107.027 13.734 76.363 1.00 41.67 264 LYS C CA 1
ATOM 8270 C C . LYS C 1 264 ? 106.613 12.357 75.862 1.00 41.60 264 LYS C C 1
ATOM 8271 O O . LYS C 1 264 ? 105.708 12.230 75.034 1.00 35.75 264 LYS C O 1
ATOM 8277 N N . VAL C 1 265 ? 107.263 11.320 76.380 1.00 41.23 265 VAL C N 1
ATOM 8278 C CA . VAL C 1 265 ? 106.943 9.962 75.963 1.00 38.42 265 VAL C CA 1
ATOM 8279 C C . VAL C 1 265 ? 105.578 9.530 76.477 1.00 39.78 265 VAL C C 1
ATOM 8280 O O . VAL C 1 265 ? 104.804 8.909 75.750 1.00 36.75 265 VAL C O 1
ATOM 8284 N N . ALA C 1 266 ? 105.287 9.849 77.734 1.00 37.37 266 ALA C N 1
ATOM 8285 C CA . ALA C 1 266 ? 103.986 9.532 78.301 1.00 36.27 266 ALA C CA 1
ATOM 8286 C C . ALA C 1 266 ? 102.881 10.229 77.499 1.00 38.26 266 ALA C C 1
ATOM 8287 O O . ALA C 1 266 ? 101.845 9.637 77.171 1.00 34.36 266 ALA C O 1
ATOM 8289 N N . PHE C 1 267 ? 103.102 11.497 77.185 1.00 36.72 267 PHE C N 1
ATOM 8290 C CA . PHE C 1 267 ? 102.085 12.248 76.476 1.00 38.50 267 PHE C CA 1
ATOM 8291 C C . PHE C 1 267 ? 101.969 11.810 75.018 1.00 36.02 267 PHE C C 1
ATOM 8292 O O . PHE C 1 267 ? 100.893 11.893 74.421 1.00 33.27 267 PHE C O 1
ATOM 8300 N N . GLY C 1 268 ? 103.065 11.299 74.463 1.00 36.14 268 GLY C N 1
ATOM 8301 C CA . GLY C 1 268 ? 103.033 10.745 73.121 1.00 34.02 268 GLY C CA 1
ATOM 8302 C C . GLY C 1 268 ? 102.160 9.508 73.106 1.00 35.60 268 GLY C C 1
ATOM 8303 O O . GLY C 1 268 ? 101.368 9.302 72.190 1.00 34.13 268 GLY C O 1
ATOM 8304 N N . ALA C 1 269 ? 102.293 8.677 74.136 1.00 36.94 269 ALA C N 1
ATOM 8305 C CA . ALA C 1 269 ? 101.457 7.490 74.246 1.00 36.57 269 ALA C CA 1
ATOM 8306 C C . ALA C 1 269 ? 100.002 7.927 74.355 1.00 34.34 269 ALA C C 1
ATOM 8307 O O . ALA C 1 269 ? 99.115 7.333 73.736 1.00 29.65 269 ALA C O 1
ATOM 8309 N N . PHE C 1 270 ? 99.767 8.979 75.136 1.00 33.31 270 PHE C N 1
ATOM 8310 C CA . PHE C 1 270 ? 98.410 9.482 75.327 1.00 35.06 270 PHE C CA 1
ATOM 8311 C C . PHE C 1 270 ? 97.791 10.113 74.076 1.00 32.60 270 PHE C C 1
ATOM 8312 O O . PHE C 1 270 ? 96.573 10.116 73.926 1.00 35.20 270 PHE C O 1
ATOM 8320 N N . ASP C 1 271 ? 98.619 10.607 73.159 1.00 31.88 271 ASP C N 1
ATOM 8321 C CA . ASP C 1 271 ? 98.093 11.123 71.900 1.00 29.35 271 ASP C CA 1
ATOM 8322 C C . ASP C 1 271 ? 97.538 9.991 71.049 1.00 34.00 271 ASP C C 1
ATOM 8323 O O . ASP C 1 271 ? 96.442 10.091 70.505 1.00 31.78 271 ASP C O 1
ATOM 8328 N N . GLY C 1 272 ? 98.291 8.902 70.939 1.00 33.58 272 GLY C N 1
ATOM 8329 C CA . GLY C 1 272 ? 97.807 7.744 70.218 1.00 30.78 272 GLY C CA 1
ATOM 8330 C C . GLY C 1 272 ? 96.537 7.199 70.845 1.00 30.53 272 GLY C C 1
ATOM 8331 O O . GLY C 1 272 ? 95.574 6.899 70.144 1.00 30.72 272 GLY C O 1
ATOM 8332 N N . SER C 1 273 ? 96.522 7.059 72.168 1.00 29.97 273 SER C N 1
ATOM 8333 C CA . SER C 1 273 ? 95.337 6.499 72.824 1.00 31.33 273 SER C CA 1
ATOM 8334 C C . SER C 1 273 ? 94.112 7.422 72.685 1.00 29.79 273 SER C C 1
ATOM 8335 O O . SER C 1 273 ? 92.976 6.954 72.656 1.00 29.08 273 SER C O 1
ATOM 8338 N N . ALA C 1 274 ? 94.350 8.728 72.586 1.00 32.13 274 ALA C N 1
ATOM 8339 C CA . ALA C 1 274 ? 93.270 9.684 72.334 1.00 30.63 274 ALA C CA 1
ATOM 8340 C C . ALA C 1 274 ? 92.485 9.327 71.061 1.00 28.41 274 ALA C C 1
ATOM 8341 O O . ALA C 1 274 ? 91.246 9.375 71.033 1.00 27.67 274 ALA C O 1
ATOM 8343 N N . VAL C 1 275 ? 93.201 8.960 70.004 1.00 24.86 275 VAL C N 1
ATOM 8344 C CA . VAL C 1 275 ? 92.550 8.509 68.784 1.00 25.13 275 VAL C CA 1
ATOM 8345 C C . VAL C 1 275 ? 91.678 7.280 69.035 1.00 25.80 275 VAL C C 1
ATOM 8346 O O . VAL C 1 275 ? 90.558 7.182 68.525 1.00 26.87 275 VAL C O 1
ATOM 8350 N N . LEU C 1 276 ? 92.181 6.335 69.825 1.00 26.44 276 LEU C N 1
ATOM 8351 C CA . LEU C 1 276 ? 91.444 5.087 70.027 1.00 27.85 276 LEU C CA 1
ATOM 8352 C C . LEU C 1 276 ? 90.252 5.275 70.979 1.00 25.42 276 LEU C C 1
ATOM 8353 O O . LEU C 1 276 ? 89.266 4.554 70.882 1.00 29.65 276 LEU C O 1
ATOM 8358 N N . VAL C 1 277 ? 90.344 6.231 71.899 1.00 27.90 277 VAL C N 1
ATOM 8359 C CA . VAL C 1 277 ? 89.179 6.587 72.710 1.00 29.11 277 VAL C CA 1
ATOM 8360 C C . VAL C 1 277 ? 88.075 7.116 71.784 1.00 29.07 277 VAL C C 1
ATOM 8361 O O . VAL C 1 277 ? 86.888 6.850 71.981 1.00 26.72 277 VAL C O 1
ATOM 8365 N N . GLY C 1 278 ? 88.476 7.841 70.746 1.00 29.99 278 GLY C N 1
ATOM 8366 C CA . GLY C 1 278 ? 87.531 8.260 69.724 1.00 28.26 278 GLY C CA 1
ATOM 8367 C C . GLY C 1 278 ? 86.823 7.054 69.143 1.00 26.93 278 GLY C C 1
ATOM 8368 O O . GLY C 1 278 ? 85.590 7.034 68.997 1.00 26.12 278 GLY C O 1
ATOM 8369 N N . ALA C 1 279 ? 87.604 6.024 68.831 1.00 26.76 279 ALA C N 1
ATOM 8370 C CA . ALA C 1 279 ? 87.054 4.800 68.258 1.00 26.32 279 ALA C CA 1
ATOM 8371 C C . ALA C 1 279 ? 86.148 4.088 69.264 1.00 24.26 279 ALA C C 1
ATOM 8372 O O . ALA C 1 279 ? 85.117 3.510 68.893 1.00 23.09 279 ALA C O 1
ATOM 8374 N N . MET C 1 280 ? 86.553 4.106 70.531 1.00 22.32 280 MET C N 1
ATOM 8375 C CA . MET C 1 280 ? 85.713 3.538 71.584 1.00 28.47 280 MET C CA 1
ATOM 8376 C C . MET C 1 280 ? 84.352 4.222 71.576 1.00 28.39 280 MET C C 1
ATOM 8377 O O . MET C 1 280 ? 83.303 3.569 71.700 1.00 26.12 280 MET C O 1
ATOM 8382 N N . GLY C 1 281 ? 84.375 5.548 71.450 1.00 26.06 281 GLY C N 1
ATOM 8383 C CA . GLY C 1 281 ? 83.148 6.323 71.436 1.00 24.73 281 GLY C CA 1
ATOM 8384 C C . GLY C 1 281 ? 82.290 5.958 70.241 1.00 22.73 281 GLY C C 1
ATOM 8385 O O . GLY C 1 281 ? 81.085 5.749 70.379 1.00 24.25 281 GLY C O 1
ATOM 8386 N N . VAL C 1 282 ? 82.907 5.871 69.061 1.00 25.07 282 VAL C N 1
ATOM 8387 C CA . VAL C 1 282 ? 82.180 5.445 67.864 1.00 23.04 282 VAL C CA 1
ATOM 8388 C C . VAL C 1 282 ? 81.504 4.072 68.063 1.00 23.26 282 VAL C C 1
ATOM 8389 O O . VAL C 1 282 ? 80.341 3.864 67.687 1.00 23.48 282 VAL C O 1
ATOM 8393 N N . GLY C 1 283 ? 82.241 3.131 68.643 1.00 25.47 283 GLY C N 1
ATOM 8394 C CA . GLY C 1 283 ? 81.710 1.793 68.851 1.00 26.54 283 GLY C CA 1
ATOM 8395 C C . GLY C 1 283 ? 80.503 1.748 69.783 1.00 28.28 283 GLY C C 1
ATOM 8396 O O . GLY C 1 283 ? 79.527 1.041 69.512 1.00 27.41 283 GLY C O 1
ATOM 8397 N N . LEU C 1 284 ? 80.551 2.497 70.883 1.00 26.57 284 LEU C N 1
ATOM 8398 C CA . LEU C 1 284 ? 79.381 2.563 71.769 1.00 28.51 284 LEU C CA 1
ATOM 8399 C C . LEU C 1 284 ? 78.208 3.209 71.061 1.00 28.15 284 LEU C C 1
ATOM 8400 O O . LEU C 1 284 ? 77.059 2.806 71.243 1.00 28.96 284 LEU C O 1
ATOM 8405 N N . MET C 1 285 ? 78.493 4.224 70.249 1.00 27.01 285 MET C N 1
ATOM 8406 C CA . MET C 1 285 ? 77.435 4.938 69.549 1.00 23.20 285 MET C CA 1
ATOM 8407 C C . MET C 1 285 ? 76.767 4.014 68.549 1.00 24.57 285 MET C C 1
ATOM 8408 O O . MET C 1 285 ? 75.550 3.934 68.497 1.00 25.11 285 MET C O 1
ATOM 8413 N N . ARG C 1 286 ? 77.575 3.304 67.765 1.00 27.08 286 ARG C N 1
ATOM 8414 C CA . ARG C 1 286 ? 77.064 2.273 66.871 1.00 25.49 286 ARG C CA 1
ATOM 8415 C C . ARG C 1 286 ? 76.218 1.245 67.646 1.00 28.38 286 ARG C C 1
ATOM 8416 O O . ARG C 1 286 ? 75.110 0.912 67.237 1.00 27.51 286 ARG C O 1
ATOM 8424 N N . ALA C 1 287 ? 76.735 0.758 68.769 1.00 27.89 287 ALA C N 1
ATOM 8425 C CA . ALA C 1 287 ? 75.980 -0.217 69.555 1.00 30.50 287 ALA C CA 1
ATOM 8426 C C . ALA C 1 287 ? 74.634 0.358 70.022 1.00 32.53 287 ALA C C 1
ATOM 8427 O O . ALA C 1 287 ? 73.598 -0.307 69.931 1.00 28.51 287 ALA C O 1
ATOM 8429 N N . ALA C 1 288 ? 74.639 1.605 70.494 1.00 30.88 288 ALA C N 1
ATOM 8430 C CA . ALA C 1 288 ? 73.401 2.231 70.961 1.00 27.31 288 ALA C CA 1
ATOM 8431 C C . ALA C 1 288 ? 72.397 2.427 69.828 1.00 28.60 288 ALA C C 1
ATOM 8432 O O . ALA C 1 288 ? 71.199 2.132 69.981 1.00 26.36 288 ALA C O 1
ATOM 8434 N N . PHE C 1 289 ? 72.874 2.924 68.685 1.00 28.34 289 PHE C N 1
ATOM 8435 C CA . PHE C 1 289 ? 72.005 3.112 67.519 1.00 27.25 289 PHE C CA 1
ATOM 8436 C C . PHE C 1 289 ? 71.403 1.774 67.066 1.00 28.00 289 PHE C C 1
ATOM 8437 O O . PHE C 1 289 ? 70.191 1.657 66.894 1.00 31.02 289 PHE C O 1
ATOM 8445 N N . ASP C 1 290 ? 72.259 0.776 66.871 1.00 29.33 290 ASP C N 1
ATOM 8446 C CA . ASP C 1 290 ? 71.808 -0.561 66.470 1.00 31.33 290 ASP C CA 1
ATOM 8447 C C . ASP C 1 290 ? 70.720 -1.128 67.405 1.00 32.07 290 ASP C C 1
ATOM 8448 O O . ASP C 1 290 ? 69.652 -1.550 66.943 1.00 31.75 290 ASP C O 1
ATOM 8453 N N . ALA C 1 291 ? 70.981 -1.104 68.712 1.00 30.78 291 ALA C N 1
ATOM 8454 C CA . ALA C 1 291 ? 70.021 -1.620 69.691 1.00 32.94 291 ALA C CA 1
ATOM 8455 C C . ALA C 1 291 ? 68.707 -0.856 69.630 1.00 34.46 291 ALA C C 1
ATOM 8456 O O . ALA C 1 291 ? 67.633 -1.449 69.686 1.00 39.28 291 ALA C O 1
ATOM 8458 N N . ALA C 1 292 ? 68.787 0.462 69.494 1.00 31.28 292 ALA C N 1
ATOM 8459 C CA . ALA C 1 292 ? 67.591 1.295 69.415 1.00 27.41 292 ALA C CA 1
ATOM 8460 C C . ALA C 1 292 ? 66.800 1.035 68.141 1.00 34.75 292 ALA C C 1
ATOM 8461 O O . ALA C 1 292 ? 65.570 0.988 68.159 1.00 34.50 292 ALA C O 1
ATOM 8463 N N . LEU C 1 293 ? 67.516 0.887 67.031 1.00 33.12 293 LEU C N 1
ATOM 8464 C CA . LEU C 1 293 ? 66.886 0.622 65.744 1.00 35.85 293 LEU C CA 1
ATOM 8465 C C . LEU C 1 293 ? 66.193 -0.732 65.767 1.00 34.04 293 LEU C C 1
ATOM 8466 O O . LEU C 1 293 ? 65.049 -0.861 65.335 1.00 35.22 293 LEU C O 1
ATOM 8471 N N . LYS C 1 294 ? 66.903 -1.735 66.273 1.00 35.37 294 LYS C N 1
ATOM 8472 C CA . LYS C 1 294 ? 66.347 -3.076 66.441 1.00 38.89 294 LYS C CA 1
ATOM 8473 C C . LYS C 1 294 ? 65.021 -3.014 67.203 1.00 42.02 294 LYS C C 1
ATOM 8474 O O . LYS C 1 294 ? 63.987 -3.472 66.712 1.00 43.56 294 LYS C O 1
ATOM 8480 N N . PHE C 1 295 ? 65.059 -2.433 68.399 1.00 38.29 295 PHE C N 1
ATOM 8481 C CA . PHE C 1 295 ? 63.858 -2.240 69.212 1.00 38.96 295 PHE C CA 1
ATOM 8482 C C . PHE C 1 295 ? 62.724 -1.577 68.430 1.00 41.42 295 PHE C C 1
ATOM 8483 O O . PHE C 1 295 ? 61.577 -2.015 68.493 1.00 41.60 295 PHE C O 1
ATOM 8491 N N . ALA C 1 296 ? 63.047 -0.532 67.676 1.00 38.21 296 ALA C N 1
ATOM 8492 C CA . ALA C 1 296 ? 62.022 0.221 66.959 1.00 39.76 296 ALA C CA 1
ATOM 8493 C C . ALA C 1 296 ? 61.426 -0.567 65.798 1.00 44.87 296 ALA C C 1
ATOM 8494 O O . ALA C 1 296 ? 60.253 -0.394 65.458 1.00 40.88 296 ALA C O 1
ATOM 8496 N N . LYS C 1 297 ? 62.243 -1.420 65.188 1.00 39.85 297 LYS C N 1
ATOM 8497 C CA . LYS C 1 297 ? 61.796 -2.239 64.068 1.00 47.06 297 LYS C CA 1
ATOM 8498 C C . LYS C 1 297 ? 60.871 -3.371 64.533 1.00 48.67 297 LYS C C 1
ATOM 8499 O O . LYS C 1 297 ? 60.134 -3.941 63.728 1.00 49.87 297 LYS C O 1
ATOM 8505 N N . GLU C 1 298 ? 60.908 -3.688 65.829 1.00 51.37 298 GLU C N 1
ATOM 8506 C CA . GLU C 1 298 ? 60.172 -4.841 66.359 1.00 52.72 298 GLU C CA 1
ATOM 8507 C C . GLU C 1 298 ? 59.220 -4.527 67.520 1.00 55.47 298 GLU C C 1
ATOM 8508 O O . GLU C 1 298 ? 58.708 -5.444 68.162 1.00 59.90 298 GLU C O 1
ATOM 8514 N N . ASP C 1 299 ? 58.975 -3.246 67.787 1.00 54.23 299 ASP C N 1
ATOM 8515 C CA . ASP C 1 299 ? 58.015 -2.860 68.821 1.00 52.15 299 ASP C CA 1
ATOM 8516 C C . ASP C 1 299 ? 57.437 -1.477 68.538 1.00 55.47 299 ASP C C 1
ATOM 8517 O O . ASP C 1 299 ? 58.131 -0.470 68.698 1.00 58.42 299 ASP C O 1
ATOM 8522 N N . ASN C 1 300 ? 56.172 -1.418 68.123 1.00 58.62 300 ASN C N 1
ATOM 8523 C CA . ASN C 1 300 ? 55.539 -0.123 67.848 1.00 61.87 300 ASN C CA 1
ATOM 8524 C C . ASN C 1 300 ? 54.910 0.529 69.095 1.00 60.04 300 ASN C C 1
ATOM 8525 O O . ASN C 1 300 ? 54.167 1.510 68.990 1.00 58.57 300 ASN C O 1
ATOM 8530 N N . ARG C 1 301 ? 55.236 -0.026 70.263 1.00 53.19 301 ARG C N 1
ATOM 8531 C CA . ARG C 1 301 ? 54.764 0.482 71.551 1.00 63.02 301 ARG C CA 1
ATOM 8532 C C . ARG C 1 301 ? 53.246 0.475 71.625 1.00 64.08 301 ARG C C 1
ATOM 8533 O O . ARG C 1 301 ? 52.641 1.395 72.175 1.00 62.94 301 ARG C O 1
ATOM 8541 N N . GLY C 1 302 ? 52.641 -0.570 71.069 1.00 66.63 302 GLY C N 1
ATOM 8542 C CA . GLY C 1 302 ? 51.196 -0.668 70.981 1.00 64.07 302 GLY C CA 1
ATOM 8543 C C . GLY C 1 302 ? 50.598 0.518 70.250 1.00 65.10 302 GLY C C 1
ATOM 8544 O O . GLY C 1 302 ? 49.561 1.036 70.651 1.00 69.70 302 GLY C O 1
ATOM 8545 N N . GLY C 1 303 ? 51.250 0.951 69.175 1.00 63.81 303 GLY C N 1
ATOM 8546 C CA . GLY C 1 303 ? 50.787 2.100 68.414 1.00 65.79 303 GLY C CA 1
ATOM 8547 C C . GLY C 1 303 ? 49.999 1.749 67.163 1.00 66.56 303 GLY C C 1
ATOM 8548 O O . GLY C 1 303 ? 49.953 0.585 66.747 1.00 66.43 303 GLY C O 1
ATOM 8549 N N . ALA C 1 304 ? 49.382 2.763 66.561 1.00 63.87 304 ALA C N 1
ATOM 8550 C CA . ALA C 1 304 ? 48.610 2.577 65.329 1.00 68.06 304 ALA C CA 1
ATOM 8551 C C . ALA C 1 304 ? 49.462 2.763 64.069 1.00 67.88 304 ALA C C 1
ATOM 8552 O O . ALA C 1 304 ? 48.965 2.628 62.949 1.00 66.13 304 ALA C O 1
ATOM 8554 N N . VAL C 1 305 ? 50.741 3.080 64.266 1.00 67.71 305 VAL C N 1
ATOM 8555 C CA . VAL C 1 305 ? 51.721 3.160 63.180 1.00 66.30 305 VAL C CA 1
ATOM 8556 C C . VAL C 1 305 ? 53.073 2.616 63.668 1.00 63.82 305 VAL C C 1
ATOM 8557 O O . VAL C 1 305 ? 53.270 2.446 64.873 1.00 61.37 305 VAL C O 1
ATOM 8561 N N . PRO C 1 306 ? 54.001 2.327 62.734 1.00 63.66 306 PRO C N 1
ATOM 8562 C CA . PRO C 1 306 ? 55.361 1.91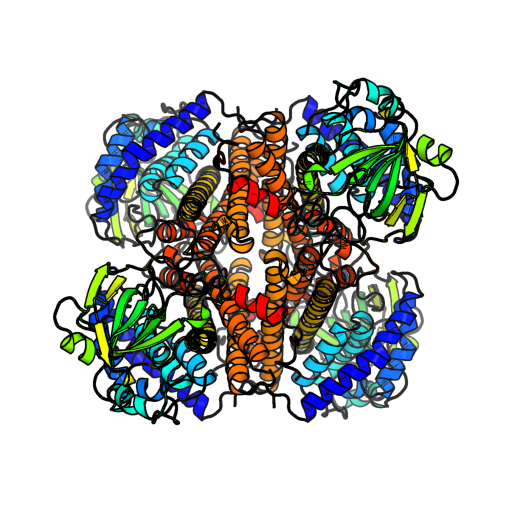2 63.116 1.00 62.01 306 PRO C CA 1
ATOM 8563 C C . PRO C 1 306 ? 56.049 2.989 63.962 1.00 59.34 306 PRO C C 1
ATOM 8564 O O . PRO C 1 306 ? 55.866 4.180 63.678 1.00 62.06 306 PRO C O 1
ATOM 8568 N N . LEU C 1 307 ? 56.827 2.589 64.968 1.00 49.86 307 LEU C N 1
ATOM 8569 C CA . LEU C 1 307 ? 57.487 3.549 65.868 1.00 55.06 307 LEU C CA 1
ATOM 8570 C C . LEU C 1 307 ? 58.234 4.665 65.103 1.00 53.89 307 LEU C C 1
ATOM 8571 O O . LEU C 1 307 ? 58.018 5.862 65.355 1.00 49.87 307 LEU C O 1
ATOM 8576 N N . LEU C 1 308 ? 59.066 4.270 64.141 1.00 52.40 308 LEU C N 1
ATOM 8577 C CA . LEU C 1 308 ? 59.816 5.230 63.333 1.00 42.78 308 LEU C CA 1
ATOM 8578 C C . LEU C 1 308 ? 58.929 6.263 62.627 1.00 54.92 308 LEU C C 1
ATOM 8579 O O . LEU C 1 308 ? 59.438 7.218 62.026 1.00 50.55 308 LEU C O 1
ATOM 8584 N N . GLU C 1 309 ? 57.610 6.100 62.704 1.00 50.32 309 GLU C N 1
ATOM 8585 C CA . GLU C 1 309 ? 56.734 7.074 62.063 1.00 51.25 309 GLU C CA 1
ATOM 8586 C C . GLU C 1 309 ? 56.389 8.262 62.959 1.00 54.95 309 GLU C C 1
ATOM 8587 O O . GLU C 1 309 ? 55.629 9.151 62.564 1.00 58.34 309 GLU C O 1
ATOM 8593 N N . ARG C 1 310 ? 56.962 8.284 64.159 1.00 53.27 310 ARG C N 1
ATOM 8594 C CA . ARG C 1 310 ? 56.828 9.440 65.031 1.00 46.88 310 ARG C CA 1
ATOM 8595 C C . ARG C 1 310 ? 57.991 10.382 64.754 1.00 46.67 310 ARG C C 1
ATOM 8596 O O . ARG C 1 310 ? 59.149 10.011 64.959 1.00 48.53 310 ARG C O 1
ATOM 8604 N N . GLN C 1 311 ? 57.692 11.595 64.292 1.00 44.03 311 GLN C N 1
ATOM 8605 C CA . GLN C 1 311 ? 58.752 12.567 64.028 1.00 48.05 311 GLN C CA 1
ATOM 8606 C C . GLN C 1 311 ? 59.718 12.620 65.223 1.00 49.08 311 GLN C C 1
ATOM 8607 O O . GLN C 1 311 ? 60.937 12.570 65.047 1.00 47.94 311 GLN C O 1
ATOM 8613 N N . ALA C 1 312 ? 59.163 12.664 66.434 1.00 47.23 312 ALA C N 1
ATOM 8614 C CA . ALA C 1 312 ? 59.960 12.762 67.664 1.00 50.58 312 ALA C CA 1
ATOM 8615 C C . ALA C 1 312 ? 60.917 11.588 67.919 1.00 41.97 312 ALA C C 1
ATOM 8616 O O . ALA C 1 312 ? 62.063 11.796 68.328 1.00 44.88 312 ALA C O 1
ATOM 8618 N N . PHE C 1 313 ? 60.456 10.363 67.701 1.00 39.00 313 PHE C N 1
ATOM 8619 C CA . PHE C 1 313 ? 61.309 9.198 67.904 1.00 34.02 313 PHE C CA 1
ATOM 8620 C C . PHE C 1 313 ? 62.399 9.024 66.822 1.00 42.52 313 PHE C C 1
ATOM 8621 O O . PHE C 1 313 ? 63.556 8.688 67.121 1.00 32.33 313 PHE C O 1
ATOM 8629 N N . ALA C 1 314 ? 62.001 9.194 65.565 1.00 37.58 314 ALA C N 1
ATOM 8630 C CA . ALA C 1 314 ? 62.924 9.110 64.442 1.00 37.74 314 ALA C CA 1
ATOM 8631 C C . ALA C 1 314 ? 64.007 10.177 64.571 1.00 30.37 314 ALA C C 1
ATOM 8632 O O . ALA C 1 314 ? 65.167 9.921 64.266 1.00 32.37 314 ALA C O 1
ATOM 8634 N N . ASP C 1 315 ? 63.624 11.372 65.014 1.00 31.76 315 ASP C N 1
ATOM 8635 C CA . ASP C 1 315 ? 64.575 12.475 65.123 1.00 34.08 315 ASP C CA 1
ATOM 8636 C C . ASP C 1 315 ? 65.687 12.204 66.145 1.00 32.16 315 ASP C C 1
ATOM 8637 O O . ASP C 1 315 ? 66.829 12.619 65.953 1.00 27.65 315 ASP C O 1
ATOM 8642 N N . LEU C 1 316 ? 65.359 11.505 67.228 1.00 30.17 316 LEU C N 1
ATOM 8643 C CA . LEU C 1 316 ? 66.362 11.135 68.226 1.00 28.57 316 LEU C CA 1
ATOM 8644 C C . LEU C 1 316 ? 67.343 10.118 67.634 1.00 28.13 316 LEU C C 1
ATOM 8645 O O . LEU C 1 316 ? 68.545 10.216 67.828 1.00 25.98 316 LEU C O 1
ATOM 8650 N N . LEU C 1 317 ? 66.825 9.140 66.902 1.00 25.45 317 LEU C N 1
ATOM 8651 C CA . LEU C 1 317 ? 67.687 8.125 66.313 1.00 27.71 317 LEU C CA 1
ATOM 8652 C C . LEU C 1 317 ? 68.571 8.673 65.190 1.00 27.29 317 LEU C C 1
ATOM 8653 O O . LEU C 1 317 ? 69.754 8.370 65.130 1.00 23.75 317 LEU C O 1
ATOM 8658 N N . SER C 1 318 ? 67.988 9.457 64.293 1.00 26.15 318 SER C N 1
ATOM 8659 C CA . SER C 1 318 ? 68.757 10.008 63.177 1.00 30.32 318 SER C CA 1
ATOM 8660 C C . SER C 1 318 ? 69.795 10.997 63.723 1.00 27.12 318 SER C C 1
ATOM 8661 O O . SER C 1 318 ? 70.910 11.091 63.217 1.00 24.96 318 SER C O 1
ATOM 8664 N N . GLY C 1 319 ? 69.452 11.683 64.810 1.00 27.48 319 GLY C N 1
ATOM 8665 C CA . GLY C 1 319 ? 70.423 12.506 65.516 1.00 25.11 319 GLY C CA 1
ATOM 8666 C C . GLY C 1 319 ? 71.655 11.739 65.980 1.00 25.15 319 GLY C C 1
ATOM 8667 O O . GLY C 1 319 ? 72.790 12.187 65.786 1.00 22.63 319 GLY C O 1
ATOM 8668 N N . VAL C 1 320 ? 71.435 10.585 66.609 1.00 23.52 320 VAL C N 1
ATOM 8669 C CA . VAL C 1 320 ? 72.524 9.685 66.967 1.00 26.66 320 VAL C CA 1
ATOM 8670 C C . VAL C 1 320 ? 73.347 9.226 65.740 1.00 22.11 320 VAL C C 1
ATOM 8671 O O . VAL C 1 320 ? 74.576 9.213 65.782 1.00 25.85 320 VAL C O 1
ATOM 8675 N N . LYS C 1 321 ? 72.667 8.831 64.667 1.00 23.33 321 LYS C N 1
ATOM 8676 C CA . LYS C 1 321 ? 73.351 8.373 63.453 1.00 24.79 321 LYS C CA 1
ATOM 8677 C C . LYS C 1 321 ? 74.277 9.457 62.916 1.00 24.93 321 LYS C C 1
ATOM 8678 O O . LYS C 1 321 ? 75.429 9.194 62.576 1.00 25.33 321 LYS C O 1
ATOM 8684 N N . ILE C 1 322 ? 73.776 10.686 62.855 1.00 26.60 322 ILE C N 1
ATOM 8685 C CA . ILE C 1 322 ? 74.570 11.789 62.326 1.00 24.50 322 ILE C CA 1
ATOM 8686 C C . ILE C 1 322 ? 75.805 12.031 63.183 1.00 24.04 322 ILE C C 1
ATOM 8687 O O . ILE C 1 322 ? 76.901 12.223 62.658 1.00 24.55 322 ILE C O 1
ATOM 8692 N N . GLN C 1 323 ? 75.640 12.027 64.506 1.00 21.91 323 GLN C N 1
ATOM 8693 C CA . GLN C 1 323 ? 76.772 12.247 65.393 1.00 21.54 323 GLN C CA 1
ATOM 8694 C C . GLN C 1 323 ? 77.828 11.136 65.271 1.00 27.34 323 GLN C C 1
ATOM 8695 O O . GLN C 1 323 ? 79.028 11.398 65.329 1.00 25.61 323 GLN C O 1
ATOM 8701 N N . THR C 1 324 ? 77.364 9.899 65.132 1.00 27.45 324 THR C N 1
ATOM 8702 C CA . THR C 1 324 ? 78.246 8.743 64.971 1.00 26.09 324 THR C CA 1
ATOM 8703 C C . THR C 1 324 ? 79.057 8.832 63.674 1.00 23.40 324 THR C C 1
ATOM 8704 O O . THR C 1 324 ? 80.252 8.534 63.665 1.00 24.31 324 THR C O 1
ATOM 8708 N N . GLU C 1 325 ? 78.414 9.236 62.581 1.00 22.77 325 GLU C N 1
ATOM 8709 C CA . GLU C 1 325 ? 79.134 9.358 61.313 1.00 26.37 325 GLU C CA 1
ATOM 8710 C C . GLU C 1 325 ? 80.206 10.446 61.401 1.00 25.58 325 GLU C C 1
ATOM 8711 O O . GLU C 1 325 ? 81.334 10.268 60.912 1.00 21.38 325 GLU C O 1
ATOM 8717 N N . ALA C 1 326 ? 79.867 11.560 62.053 1.00 20.70 326 ALA C N 1
ATOM 8718 C CA . ALA C 1 326 ? 80.847 12.619 62.280 1.00 23.13 326 ALA C CA 1
ATOM 8719 C C . ALA C 1 326 ? 81.986 12.134 63.173 1.00 24.82 326 ALA C C 1
ATOM 8720 O O . ALA C 1 326 ? 83.158 12.460 62.945 1.00 23.80 326 ALA C O 1
ATOM 8722 N N . ALA C 1 327 ? 81.631 11.378 64.210 1.00 23.31 327 ALA C N 1
ATOM 8723 C CA . ALA C 1 327 ? 82.611 10.869 65.160 1.00 23.91 327 ALA C CA 1
ATOM 8724 C C . ALA C 1 327 ? 83.616 9.937 64.481 1.00 21.32 327 ALA C C 1
ATOM 8725 O O . ALA C 1 327 ? 84.818 10.020 64.748 1.00 24.14 327 ALA C O 1
ATOM 8727 N N . ARG C 1 328 ? 83.134 9.051 63.611 1.00 23.27 328 ARG C N 1
ATOM 8728 C CA . ARG C 1 328 ? 84.032 8.110 62.923 1.00 22.88 328 ARG C CA 1
ATOM 8729 C C . ARG C 1 328 ? 84.917 8.835 61.906 1.00 25.76 328 ARG C C 1
ATOM 8730 O O . ARG C 1 328 ? 86.137 8.628 61.869 1.00 23.86 328 ARG C O 1
ATOM 8738 N N . ALA C 1 329 ? 84.299 9.692 61.090 1.00 23.27 329 ALA C N 1
ATOM 8739 C CA . ALA C 1 329 ? 85.041 10.512 60.137 1.00 22.63 329 ALA C CA 1
ATOM 8740 C C . ALA C 1 329 ? 86.187 11.260 60.819 1.00 22.81 329 ALA C C 1
ATOM 8741 O O . ALA C 1 329 ? 87.309 11.247 60.325 1.00 21.13 329 ALA C O 1
ATOM 8743 N N . LEU C 1 330 ? 85.907 11.885 61.964 1.00 23.69 330 LEU C N 1
ATOM 8744 C CA . LEU C 1 330 ? 86.909 12.649 62.698 1.00 24.56 330 LEU C CA 1
ATOM 8745 C C . LEU C 1 330 ? 87.990 11.727 63.271 1.00 24.28 330 LEU C C 1
ATOM 8746 O O . LEU C 1 330 ? 89.182 12.035 63.230 1.00 22.34 330 LEU C O 1
ATOM 8751 N N . THR C 1 331 ? 87.556 10.603 63.830 1.00 25.07 331 THR C N 1
ATOM 8752 C CA . THR C 1 331 ? 88.485 9.613 64.359 1.00 23.96 331 THR C CA 1
ATOM 8753 C C . THR C 1 331 ? 89.465 9.095 63.288 1.00 23.93 331 THR C C 1
ATOM 8754 O O . THR C 1 331 ? 90.673 9.026 63.529 1.00 24.93 331 THR C O 1
ATOM 8758 N N . TRP C 1 332 ? 88.947 8.758 62.109 1.00 23.82 332 TRP C N 1
ATOM 8759 C CA . TRP C 1 332 ? 89.798 8.255 61.031 1.00 23.84 332 TRP C CA 1
ATOM 8760 C C . TRP C 1 332 ? 90.732 9.359 60.522 1.00 28.21 332 TRP C C 1
ATOM 8761 O O . TRP C 1 332 ? 91.917 9.121 60.277 1.00 27.19 332 TRP C O 1
ATOM 8772 N N . LYS C 1 333 ? 90.216 10.575 60.389 1.00 25.30 333 LYS C N 1
ATOM 8773 C CA . LYS C 1 333 ? 91.073 11.700 60.008 1.00 24.49 333 LYS C CA 1
ATOM 8774 C C . LYS C 1 333 ? 92.232 11.836 60.987 1.00 25.17 333 LYS C C 1
ATOM 8775 O O . LYS C 1 333 ? 93.389 11.966 60.584 1.00 26.87 333 LYS C O 1
ATOM 8781 N N . ALA C 1 334 ? 91.929 11.810 62.281 1.00 24.42 334 ALA C N 1
ATOM 8782 C CA . ALA C 1 334 ? 92.979 11.918 63.291 1.00 22.72 334 ALA C CA 1
ATOM 8783 C C . ALA C 1 334 ? 93.948 10.725 63.212 1.00 25.77 334 ALA C C 1
ATOM 8784 O O . ALA C 1 334 ? 95.151 10.893 63.314 1.00 26.58 334 ALA C O 1
ATOM 8786 N N . ALA C 1 335 ? 93.409 9.525 63.042 1.00 28.23 335 ALA C N 1
ATOM 8787 C CA . ALA C 1 335 ? 94.232 8.326 62.915 1.00 27.75 335 ALA C CA 1
ATOM 8788 C C . ALA C 1 335 ? 95.179 8.455 61.721 1.00 31.77 335 ALA C C 1
ATOM 8789 O O . ALA C 1 335 ? 96.362 8.132 61.815 1.00 29.62 335 ALA C O 1
ATOM 8791 N N . HIS C 1 336 ? 94.640 8.910 60.593 1.00 29.31 336 HIS C N 1
ATOM 8792 C CA . HIS C 1 336 ? 95.432 9.100 59.384 1.00 26.35 336 HIS C CA 1
ATOM 8793 C C . HIS C 1 336 ? 96.485 10.177 59.587 1.00 30.24 336 HIS C C 1
ATOM 8794 O O . HIS C 1 336 ? 97.668 9.970 59.304 1.00 31.20 336 HIS C O 1
ATOM 8801 N N . ALA C 1 337 ? 96.064 11.321 60.112 1.00 26.28 337 ALA C N 1
ATOM 8802 C CA . ALA C 1 337 ? 96.972 12.456 60.264 1.00 24.49 337 ALA C CA 1
ATOM 8803 C C . ALA C 1 337 ? 98.119 12.188 61.232 1.00 30.28 337 ALA C C 1
ATOM 8804 O O . ALA C 1 337 ? 99.235 12.665 61.022 1.00 28.79 337 ALA C O 1
ATOM 8806 N N . MET C 1 338 ? 97.841 11.457 62.307 1.00 28.22 338 MET C N 1
ATOM 8807 C CA . MET C 1 338 ? 98.874 11.168 63.295 1.00 30.40 338 MET C CA 1
ATOM 8808 C C . MET C 1 338 ? 100.081 10.468 62.657 1.00 30.17 338 MET C C 1
ATOM 8809 O O . MET C 1 338 ? 101.214 10.670 63.085 1.00 32.02 338 MET C O 1
ATOM 8814 N N . GLU C 1 339 ? 99.835 9.656 61.637 1.00 28.27 339 GLU C N 1
ATOM 8815 C CA . GLU C 1 339 ? 100.916 8.872 61.044 1.00 32.08 339 GLU C CA 1
ATOM 8816 C C . GLU C 1 339 ? 101.349 9.315 59.643 1.00 34.73 339 GLU C C 1
ATOM 8817 O O . GLU C 1 339 ? 102.330 8.798 59.097 1.00 32.88 339 GLU C O 1
ATOM 8823 N N . ASN C 1 340 ? 100.649 10.299 59.087 1.00 30.15 340 ASN C N 1
ATOM 8824 C CA . ASN C 1 340 ? 100.869 10.709 57.701 1.00 31.17 340 ASN C CA 1
ATOM 8825 C C . ASN C 1 340 ? 100.879 12.220 57.482 1.00 34.72 340 ASN C C 1
ATOM 8826 O O . ASN C 1 340 ? 101.212 12.687 56.390 1.00 34.98 340 ASN C O 1
ATOM 8831 N N . GLY C 1 341 ? 100.490 12.981 58.502 1.00 30.38 341 GLY C N 1
ATOM 8832 C CA . GLY C 1 341 ? 100.310 14.412 58.345 1.00 32.10 341 GLY C CA 1
ATOM 8833 C C . GLY C 1 341 ? 99.152 14.681 57.395 1.00 28.47 341 GLY C C 1
ATOM 8834 O O . GLY C 1 341 ? 98.324 13.796 57.168 1.00 30.94 341 GLY C O 1
ATOM 8835 N N . PRO C 1 342 ? 99.108 15.886 56.806 1.00 29.24 342 PRO C N 1
ATOM 8836 C CA . PRO C 1 342 ? 100.174 16.895 56.872 1.00 28.84 342 PRO C CA 1
ATOM 8837 C C . PRO C 1 342 ? 100.243 17.642 58.207 1.00 29.90 342 PRO C C 1
ATOM 8838 O O . PRO C 1 342 ? 99.460 17.364 59.114 1.00 30.77 342 PRO C O 1
ATOM 8842 N N . GLY C 1 343 ? 101.184 18.576 58.310 1.00 27.85 343 GLY C N 1
ATOM 8843 C CA . GLY C 1 343 ? 101.370 19.393 59.502 1.00 32.87 343 GLY C CA 1
ATOM 8844 C C . GLY C 1 343 ? 102.403 18.877 60.505 1.00 34.34 343 GLY C C 1
ATOM 8845 O O . GLY C 1 343 ? 102.736 17.695 60.495 1.00 35.15 343 GLY C O 1
ATOM 8846 N N . ASP C 1 344 ? 102.917 19.795 61.328 1.00 31.53 344 ASP C N 1
ATOM 8847 C CA . ASP C 1 344 ? 103.715 19.551 62.539 1.00 36.71 344 ASP C CA 1
ATOM 8848 C C . ASP C 1 344 ? 103.167 18.418 63.385 1.00 36.27 344 ASP C C 1
ATOM 8849 O O . ASP C 1 344 ? 102.004 18.051 63.252 1.00 34.39 344 ASP C O 1
ATOM 8854 N N . TYR C 1 345 ? 103.978 17.908 64.309 1.00 33.28 345 TYR C N 1
ATOM 8855 C CA . TYR C 1 345 ? 103.428 17.002 65.309 1.00 33.44 345 TYR C CA 1
ATOM 8856 C C . TYR C 1 345 ? 102.400 17.745 66.178 1.00 30.48 345 TYR C C 1
ATOM 8857 O O . TYR C 1 345 ? 101.382 17.172 66.573 1.00 29.84 345 TYR C O 1
ATOM 8866 N N . ASP C 1 346 ? 102.661 19.020 66.460 1.00 31.34 346 ASP C N 1
ATOM 8867 C CA . ASP C 1 346 ? 101.679 19.850 67.164 1.00 31.80 346 ASP C CA 1
ATOM 8868 C C . ASP C 1 346 ? 100.359 19.893 66.418 1.00 30.66 346 ASP C C 1
ATOM 8869 O O . ASP C 1 346 ? 99.301 19.816 67.035 1.00 31.32 346 ASP C O 1
ATOM 8874 N N . ALA C 1 347 ? 100.418 20.008 65.094 1.00 30.07 347 ALA C N 1
ATOM 8875 C CA . ALA C 1 347 ? 99.204 20.020 64.283 1.00 31.76 347 ALA C CA 1
ATOM 8876 C C . ALA C 1 347 ? 98.486 18.668 64.314 1.00 34.05 347 ALA C C 1
ATOM 8877 O O . ALA C 1 347 ? 97.259 18.605 64.505 1.00 26.47 347 ALA C O 1
ATOM 8879 N N . ARG C 1 348 ? 99.243 17.586 64.126 1.00 27.17 348 ARG C N 1
ATOM 8880 C CA . ARG C 1 348 ? 98.648 16.250 64.075 1.00 31.27 348 ARG C CA 1
ATOM 8881 C C . ARG C 1 348 ? 97.977 15.927 65.399 1.00 26.82 348 ARG C C 1
ATOM 8882 O O . ARG C 1 348 ? 96.908 15.330 65.452 1.00 32.83 348 ARG C O 1
ATOM 8890 N N . ARG C 1 349 ? 98.644 16.330 66.464 1.00 26.75 349 ARG C N 1
ATOM 8891 C CA . ARG C 1 349 ? 98.248 16.075 67.832 1.00 29.94 349 ARG C CA 1
ATOM 8892 C C . ARG C 1 349 ? 96.906 16.722 68.210 1.00 32.17 349 ARG C C 1
ATOM 8893 O O . ARG C 1 349 ? 96.097 16.159 68.974 1.00 25.74 349 ARG C O 1
ATOM 8901 N N . GLU C 1 350 ? 96.671 17.915 67.681 1.00 27.36 350 GLU C N 1
ATOM 8902 C CA . GLU C 1 350 ? 95.429 18.616 67.979 1.00 25.79 350 GLU C CA 1
ATOM 8903 C C . GLU C 1 350 ? 94.238 17.806 67.470 1.00 25.64 350 GLU C C 1
ATOM 8904 O O . GLU C 1 350 ? 93.177 17.802 68.088 1.00 27.45 350 GLU C O 1
ATOM 8910 N N . LEU C 1 351 ? 94.411 17.112 66.346 1.00 22.77 351 LEU C N 1
ATOM 8911 C CA . LEU C 1 351 ? 93.336 16.291 65.813 1.00 22.49 351 LEU C CA 1
ATOM 8912 C C . LEU C 1 351 ? 93.043 15.047 66.675 1.00 26.16 351 LEU C C 1
ATOM 8913 O O . LEU C 1 351 ? 91.885 14.650 66.826 1.00 25.22 351 LEU C O 1
ATOM 8918 N N . ALA C 1 352 ? 94.086 14.426 67.216 1.00 24.62 352 ALA C N 1
ATOM 8919 C CA . ALA C 1 352 ? 93.899 13.279 68.105 1.00 25.75 352 ALA C CA 1
ATOM 8920 C C . ALA C 1 352 ? 93.140 13.690 69.368 1.00 26.27 352 ALA C C 1
ATOM 8921 O O . ALA C 1 352 ? 92.247 12.973 69.832 1.00 25.47 352 ALA C O 1
ATOM 8923 N N . LEU C 1 353 ? 93.513 14.837 69.927 1.00 22.18 353 LEU C N 1
ATOM 8924 C CA . LEU C 1 353 ? 92.817 15.376 71.087 1.00 25.87 353 LEU C CA 1
ATOM 8925 C C . LEU C 1 353 ? 91.369 15.730 70.747 1.00 26.92 353 LEU C C 1
ATOM 8926 O O . LEU C 1 353 ? 90.459 15.524 71.555 1.00 24.97 353 LEU C O 1
ATOM 8931 N N . ALA C 1 354 ? 91.159 16.257 69.544 1.00 21.68 354 ALA C N 1
ATOM 8932 C CA . ALA C 1 354 ? 89.818 16.577 69.083 1.00 25.28 354 ALA C CA 1
ATOM 8933 C C . ALA C 1 354 ? 88.955 15.328 69.039 1.00 22.73 354 ALA C C 1
ATOM 8934 O O . ALA C 1 354 ? 87.799 15.346 69.471 1.00 24.83 354 ALA C O 1
ATOM 8936 N N . ALA C 1 355 ? 89.498 14.251 68.485 1.00 21.32 355 ALA C N 1
ATOM 8937 C CA . ALA C 1 355 ? 88.725 13.017 68.365 1.00 25.21 355 ALA C CA 1
ATOM 8938 C C . ALA C 1 355 ? 88.351 12.522 69.756 1.00 24.80 355 ALA C C 1
ATOM 8939 O O . ALA C 1 355 ? 87.210 12.142 69.995 1.00 27.35 355 ALA C O 1
ATOM 8941 N N . LYS C 1 356 ? 89.309 12.562 70.675 1.00 27.31 356 LYS C N 1
ATOM 8942 C CA . LYS C 1 356 ? 89.067 12.107 72.044 1.00 27.07 356 LYS C CA 1
ATOM 8943 C C . LYS C 1 356 ? 87.883 12.874 72.658 1.00 26.55 356 LYS C C 1
ATOM 8944 O O . LYS C 1 356 ? 86.892 12.284 73.102 1.00 25.19 356 LYS C O 1
ATOM 8950 N N . VAL C 1 357 ? 87.986 14.196 72.658 1.00 24.12 357 VAL C N 1
ATOM 8951 C CA . VAL C 1 357 ? 86.974 15.050 73.274 1.00 22.15 357 VAL C CA 1
ATOM 8952 C C . VAL C 1 357 ? 85.616 14.962 72.582 1.00 24.56 357 VAL C C 1
ATOM 8953 O O . VAL C 1 357 ? 84.585 14.812 73.244 1.00 25.02 357 VAL C O 1
ATOM 8957 N N . PHE C 1 358 ? 85.606 15.065 71.256 1.00 23.89 358 PHE C N 1
ATOM 8958 C CA . PHE C 1 358 ? 84.353 15.036 70.508 1.00 20.80 358 PHE C CA 1
ATOM 8959 C C . PHE C 1 358 ? 83.614 13.714 70.697 1.00 24.96 358 PHE C C 1
ATOM 8960 O O . PHE C 1 358 ? 82.413 13.699 70.956 1.00 23.80 358 PHE C O 1
ATOM 8968 N N . CYS C 1 359 ? 84.329 12.600 70.558 1.00 24.28 359 CYS C N 1
ATOM 8969 C CA . CYS C 1 359 ? 83.662 11.298 70.492 1.00 26.74 359 CYS C CA 1
ATOM 8970 C C . CYS C 1 359 ? 83.268 10.815 71.881 1.00 23.46 359 CYS C C 1
ATOM 8971 O O . CYS C 1 359 ? 82.233 10.186 72.052 1.00 24.76 359 CYS C O 1
ATOM 8974 N N . SER C 1 360 ? 84.114 11.088 72.862 1.00 24.08 360 SER C N 1
ATOM 8975 C CA . SER C 1 360 ? 83.805 10.706 74.241 1.00 25.86 360 SER C CA 1
ATOM 8976 C C . SER C 1 360 ? 82.482 11.344 74.672 1.00 25.57 360 SER C C 1
ATOM 8977 O O . SER C 1 360 ? 81.565 10.660 75.110 1.00 24.92 360 SER C O 1
ATOM 8980 N N . GLU C 1 361 ? 82.368 12.655 74.501 1.00 26.88 361 GLU C N 1
ATOM 8981 C CA . GLU C 1 361 ? 81.153 13.357 74.900 1.00 26.00 361 GLU C CA 1
ATOM 8982 C C . GLU C 1 361 ? 79.951 13.018 74.013 1.00 25.40 361 GLU C C 1
ATOM 8983 O O . GLU C 1 361 ? 78.833 12.880 74.505 1.00 27.96 361 GLU C O 1
ATOM 8989 N N . ALA C 1 362 ? 80.186 12.843 72.719 1.00 22.84 362 ALA C N 1
ATOM 8990 C CA . ALA C 1 362 ? 79.116 12.430 71.809 1.00 21.94 362 ALA C CA 1
ATOM 8991 C C . ALA C 1 362 ? 78.559 11.048 72.164 1.00 24.51 362 ALA C C 1
ATOM 8992 O O . ALA C 1 362 ? 77.384 10.781 71.964 1.00 24.33 362 ALA C O 1
ATOM 8994 N N . ALA C 1 363 ? 79.422 10.170 72.674 1.00 24.42 363 ALA C N 1
ATOM 8995 C CA . ALA C 1 363 ? 79.010 8.837 73.102 1.00 24.10 363 ALA C CA 1
ATOM 8996 C C . ALA C 1 363 ? 78.015 8.901 74.269 1.00 22.32 363 ALA C C 1
ATOM 8997 O O . ALA C 1 363 ? 76.990 8.208 74.270 1.00 24.03 363 ALA C O 1
ATOM 8999 N N . VAL C 1 364 ? 78.311 9.733 75.260 1.00 23.48 364 VAL C N 1
ATOM 9000 C CA . VAL C 1 364 ? 77.401 9.903 76.393 1.00 24.88 364 VAL C CA 1
ATOM 9001 C C . VAL C 1 364 ? 76.049 10.476 75.963 1.00 28.14 364 VAL C C 1
ATOM 9002 O O . VAL C 1 364 ? 74.989 9.959 76.340 1.00 28.68 364 VAL C O 1
ATOM 9006 N N . LYS C 1 365 ? 76.078 11.537 75.162 1.00 28.29 365 LYS C N 1
ATOM 9007 C CA . LYS C 1 365 ? 74.848 12.090 74.592 1.00 28.95 365 LYS C CA 1
ATOM 9008 C C . LYS C 1 365 ? 74.018 11.052 73.828 1.00 26.33 365 LYS C C 1
ATOM 9009 O O . LYS C 1 365 ? 72.800 10.970 73.992 1.00 27.74 365 LYS C O 1
ATOM 9015 N N . ALA C 1 366 ? 74.665 10.262 72.984 1.00 26.41 366 ALA C N 1
ATOM 9016 C CA . ALA C 1 366 ? 73.939 9.268 72.202 1.00 25.49 366 ALA C CA 1
ATOM 9017 C C . ALA C 1 366 ? 73.251 8.259 73.114 1.00 27.83 366 ALA C C 1
ATOM 9018 O O . ALA C 1 366 ? 72.123 7.866 72.859 1.00 27.49 366 ALA C O 1
ATOM 9020 N N . CYS C 1 367 ? 73.923 7.847 74.184 1.00 27.84 367 CYS C N 1
ATOM 9021 C CA . CYS C 1 367 ? 73.324 6.847 75.079 1.00 28.28 367 CYS C CA 1
ATOM 9022 C C . CYS C 1 367 ? 72.141 7.442 75.835 1.00 31.56 367 CYS C C 1
ATOM 9023 O O . CYS C 1 367 ? 71.114 6.792 76.035 1.00 32.24 367 CYS C O 1
ATOM 9026 N N . THR C 1 368 ? 72.297 8.692 76.243 1.00 27.93 368 THR C N 1
ATOM 9027 C CA . THR C 1 368 ? 71.223 9.435 76.882 1.00 33.51 368 THR C CA 1
ATOM 9028 C C . THR C 1 368 ? 70.026 9.579 75.937 1.00 32.65 368 THR C C 1
ATOM 9029 O O . THR C 1 368 ? 68.884 9.317 76.319 1.00 33.91 368 THR C O 1
ATOM 9033 N N . ASP C 1 369 ? 70.303 9.963 74.692 1.00 31.96 369 ASP C N 1
ATOM 9034 C CA . ASP C 1 369 ? 69.277 10.096 73.663 1.00 28.28 369 ASP C CA 1
ATOM 9035 C C . ASP C 1 369 ? 68.494 8.810 73.404 1.00 33.20 369 ASP C C 1
ATOM 9036 O O . ASP C 1 369 ? 67.260 8.834 73.353 1.00 30.24 369 ASP C O 1
ATOM 9041 N N . VAL C 1 370 ? 69.190 7.692 73.209 1.00 26.33 370 VAL C N 1
ATOM 9042 C CA . VAL C 1 370 ? 68.469 6.462 72.887 1.00 29.96 370 VAL C CA 1
ATOM 9043 C C . VAL C 1 370 ? 67.625 5.982 74.080 1.00 30.67 370 VAL C C 1
ATOM 9044 O O . VAL C 1 370 ? 66.538 5.443 73.899 1.00 30.66 370 VAL C O 1
ATOM 9048 N N . ILE C 1 371 ? 68.134 6.168 75.290 1.00 29.90 371 ILE C N 1
ATOM 9049 C CA . ILE C 1 371 ? 67.336 5.885 76.486 1.00 31.76 371 ILE C CA 1
ATOM 9050 C C . ILE C 1 371 ? 66.011 6.650 76.435 1.00 29.54 371 ILE C C 1
ATOM 9051 O O . ILE C 1 371 ? 64.944 6.058 76.584 1.00 32.54 371 ILE C O 1
ATOM 9056 N N . ASN C 1 372 ? 66.076 7.957 76.191 1.00 31.04 372 ASN C N 1
ATOM 9057 C CA . ASN C 1 372 ? 64.856 8.753 76.032 1.00 34.46 372 ASN C CA 1
ATOM 9058 C C . ASN C 1 372 ? 63.959 8.245 74.905 1.00 34.39 372 ASN C C 1
ATOM 9059 O O . ASN C 1 372 ? 62.741 8.215 75.045 1.00 33.63 372 ASN C O 1
ATOM 9064 N N . ALA C 1 373 ? 64.561 7.851 73.785 1.00 29.93 373 ALA C N 1
ATOM 9065 C CA . ALA C 1 373 ? 63.780 7.403 72.637 1.00 33.49 373 ALA C CA 1
ATOM 9066 C C . ALA C 1 373 ? 63.113 6.038 72.875 1.00 34.07 373 ALA C C 1
ATOM 9067 O O . ALA C 1 373 ? 61.939 5.849 72.557 1.00 34.56 373 ALA C O 1
ATOM 9069 N N . VAL C 1 374 ? 63.861 5.095 73.436 1.00 35.55 374 VAL C N 1
ATOM 9070 C CA . VAL C 1 374 ? 63.330 3.757 73.708 1.00 33.80 374 VAL C CA 1
ATOM 9071 C C . VAL C 1 374 ? 62.282 3.824 74.824 1.00 39.83 374 VAL C C 1
ATOM 9072 O O . VAL C 1 374 ? 61.292 3.084 74.822 1.00 36.38 374 VAL C O 1
ATOM 9076 N N . GLY C 1 375 ? 62.499 4.738 75.762 1.00 38.87 375 GLY C N 1
ATOM 9077 C CA . GLY C 1 375 ? 61.510 5.026 76.783 1.00 40.55 375 GLY C CA 1
ATOM 9078 C C . GLY C 1 375 ? 61.696 4.169 78.015 1.00 42.59 375 GLY C C 1
ATOM 9079 O O . GLY C 1 375 ? 62.767 3.594 78.227 1.00 41.60 375 GLY C O 1
ATOM 9080 N N . ILE C 1 376 ? 60.639 4.071 78.819 1.00 47.94 376 ILE C N 1
ATOM 9081 C CA . ILE C 1 376 ? 60.708 3.352 80.084 1.00 48.72 376 ILE C CA 1
ATOM 9082 C C . ILE C 1 376 ? 61.385 1.983 79.946 1.00 38.74 376 ILE C C 1
ATOM 9083 O O . ILE C 1 376 ? 62.100 1.561 80.843 1.00 43.63 376 ILE C O 1
ATOM 9088 N N . SER C 1 377 ? 61.182 1.309 78.820 1.00 42.95 377 SER C N 1
ATOM 9089 C CA . SER C 1 377 ? 61.810 0.002 78.605 1.00 43.69 377 SER C CA 1
ATOM 9090 C C . SER C 1 377 ? 63.320 0.042 78.879 1.00 51.37 377 SER C C 1
ATOM 9091 O O . SER C 1 377 ? 63.878 -0.897 79.444 1.00 51.68 377 SER C O 1
ATOM 9094 N N . ALA C 1 378 ? 63.974 1.140 78.498 1.00 47.88 378 ALA C N 1
ATOM 9095 C CA . ALA C 1 378 ? 65.434 1.258 78.629 1.00 43.58 378 ALA C CA 1
ATOM 9096 C C . ALA C 1 378 ? 66.002 1.320 80.071 1.00 47.92 378 ALA C C 1
ATOM 9097 O O . ALA C 1 378 ? 67.221 1.239 80.265 1.00 46.43 378 ALA C O 1
ATOM 9099 N N . TYR C 1 379 ? 65.141 1.465 81.076 1.00 44.28 379 TYR C N 1
ATOM 9100 C CA . TYR C 1 379 ? 65.586 1.377 82.466 1.00 44.03 379 TYR C CA 1
ATOM 9101 C C . TYR C 1 379 ? 65.710 -0.104 82.853 1.00 44.92 379 TYR C C 1
ATOM 9102 O O . TYR C 1 379 ? 66.309 -0.438 83.868 1.00 52.17 379 TYR C O 1
ATOM 9111 N N . ASP C 1 380 ? 65.131 -0.975 82.028 1.00 43.57 380 ASP C N 1
ATOM 9112 C CA . ASP C 1 380 ? 65.118 -2.431 82.230 1.00 48.46 380 ASP C CA 1
ATOM 9113 C C . ASP C 1 380 ? 66.489 -3.033 81.971 1.00 51.17 380 ASP C C 1
ATOM 9114 O O . ASP C 1 380 ? 66.959 -3.029 80.840 1.00 47.64 380 ASP C O 1
ATOM 9119 N N . LEU C 1 381 ? 67.130 -3.560 83.011 1.00 52.90 381 LEU C N 1
ATOM 9120 C CA . LEU C 1 381 ? 68.494 -4.069 82.863 1.00 50.85 381 LEU C CA 1
ATOM 9121 C C . LEU C 1 381 ? 68.612 -5.330 81.981 1.00 53.98 381 LEU C C 1
ATOM 9122 O O . LEU C 1 381 ? 69.717 -5.831 81.766 1.00 55.36 381 LEU C O 1
ATOM 9127 N N . GLN C 1 382 ? 67.485 -5.825 81.461 1.00 49.66 382 GLN C N 1
ATOM 9128 C CA . GLN C 1 382 ? 67.507 -6.898 80.456 1.00 54.65 382 GLN C CA 1
ATOM 9129 C C . GLN C 1 382 ? 67.973 -6.391 79.083 1.00 59.53 382 GLN C C 1
ATOM 9130 O O . GLN C 1 382 ? 68.335 -7.176 78.206 1.00 52.74 382 GLN C O 1
ATOM 9136 N N . ARG C 1 383 ? 67.956 -5.072 78.908 1.00 58.52 383 ARG C N 1
ATOM 9137 C CA . ARG C 1 383 ? 68.378 -4.439 77.659 1.00 51.45 383 ARG C CA 1
ATOM 9138 C C . ARG C 1 383 ? 69.754 -3.784 77.844 1.00 44.95 383 ARG C C 1
ATOM 9139 O O . ARG C 1 383 ? 70.159 -3.506 78.975 1.00 46.25 383 ARG C O 1
ATOM 9147 N N . PRO C 1 384 ? 70.478 -3.537 76.736 1.00 43.32 384 PRO C N 1
ATOM 9148 C CA . PRO C 1 384 ? 71.890 -3.126 76.773 1.00 38.28 384 PRO C CA 1
ATOM 9149 C C . PRO C 1 384 ? 72.116 -1.643 77.114 1.00 35.87 384 PRO C C 1
ATOM 9150 O O . PRO C 1 384 ? 73.268 -1.233 77.299 1.00 32.80 384 PRO C O 1
ATOM 9154 N N . PHE C 1 385 ? 71.040 -0.866 77.184 1.00 33.18 385 PHE C N 1
ATOM 9155 C CA . PHE C 1 385 ? 71.136 0.599 77.210 1.00 34.63 385 PHE C CA 1
ATOM 9156 C C . PHE C 1 385 ? 71.774 1.190 78.453 1.00 34.89 385 PHE C C 1
ATOM 9157 O O . PHE C 1 385 ? 72.539 2.160 78.374 1.00 33.24 385 PHE C O 1
ATOM 9165 N N . SER C 1 386 ? 71.463 0.615 79.606 1.00 32.53 386 SER C N 1
ATOM 9166 C CA . SER C 1 386 ? 72.017 1.119 80.844 1.00 32.37 386 SER C CA 1
ATOM 9167 C C . SER C 1 386 ? 73.525 0.879 80.898 1.00 32.55 386 SER C C 1
ATOM 9168 O O . SER C 1 386 ? 74.282 1.757 81.306 1.00 32.15 386 SER C O 1
ATOM 9171 N N . ASP C 1 387 ? 73.971 -0.301 80.475 1.00 32.20 387 ASP C N 1
ATOM 9172 C CA . ASP C 1 387 ? 75.403 -0.610 80.500 1.00 33.60 387 ASP C CA 1
ATOM 9173 C C . ASP C 1 387 ? 76.159 0.210 79.451 1.00 28.96 387 ASP C C 1
ATOM 9174 O O . ASP C 1 387 ? 77.323 0.565 79.632 1.00 29.08 387 ASP C O 1
ATOM 9179 N N . LEU C 1 388 ? 75.482 0.496 78.351 1.00 27.80 388 LEU C N 1
ATOM 9180 C CA . LEU C 1 388 ? 76.043 1.377 77.324 1.00 32.39 388 LEU C CA 1
ATOM 9181 C C . LEU C 1 388 ? 76.377 2.746 77.947 1.00 29.34 388 LEU C C 1
ATOM 9182 O O . LEU C 1 388 ? 77.506 3.221 77.833 1.00 29.68 388 LEU C O 1
ATOM 9187 N N . LEU C 1 389 ? 75.403 3.360 78.625 1.00 28.54 389 LEU C N 1
ATOM 9188 C CA . LEU C 1 389 ? 75.609 4.672 79.253 1.00 28.11 389 LEU C CA 1
ATOM 9189 C C . LEU C 1 389 ? 76.715 4.624 80.302 1.00 29.40 389 LEU C C 1
ATOM 9190 O O . LEU C 1 389 ? 77.585 5.492 80.348 1.00 28.80 389 LEU C O 1
ATOM 9195 N N . ASN C 1 390 ? 76.674 3.603 81.151 1.00 28.85 390 ASN C N 1
ATOM 9196 C CA . ASN C 1 390 ? 77.669 3.452 82.205 1.00 28.20 390 ASN C CA 1
ATOM 9197 C C . ASN C 1 390 ? 79.075 3.115 81.725 1.00 27.67 390 ASN C C 1
ATOM 9198 O O . ASN C 1 390 ? 80.054 3.289 82.459 1.00 30.09 390 ASN C O 1
ATOM 9203 N N . THR C 1 391 ? 79.177 2.648 80.491 1.00 28.21 391 THR C N 1
ATOM 9204 C CA . THR C 1 391 ? 80.476 2.519 79.841 1.00 27.69 391 THR C CA 1
ATOM 9205 C C . THR C 1 391 ? 80.909 3.868 79.229 1.00 27.72 391 THR C C 1
ATOM 9206 O O . THR C 1 391 ? 82.050 4.292 79.378 1.00 27.42 391 THR C O 1
ATOM 9210 N N . ALA C 1 392 ? 79.986 4.533 78.543 1.00 28.47 392 ALA C N 1
ATOM 9211 C CA . ALA C 1 392 ? 80.298 5.786 77.838 1.00 26.32 392 ALA C CA 1
ATOM 9212 C C . ALA C 1 392 ? 80.775 6.887 78.787 1.00 26.54 392 ALA C C 1
ATOM 9213 O O . ALA C 1 392 ? 81.692 7.656 78.475 1.00 27.44 392 ALA C O 1
ATOM 9215 N N . VAL C 1 393 ? 80.158 6.937 79.963 1.00 26.64 393 VAL C N 1
ATOM 9216 C CA . VAL C 1 393 ? 80.442 7.966 80.948 1.00 25.60 393 VAL C CA 1
ATOM 9217 C C . VAL C 1 393 ? 81.914 8.056 81.337 1.00 26.18 393 VAL C C 1
ATOM 9218 O O . VAL C 1 393 ? 82.391 9.116 81.739 1.00 26.37 393 VAL C O 1
ATOM 9222 N N . VAL C 1 394 ? 82.639 6.952 81.212 1.00 26.06 394 VAL C N 1
ATOM 9223 C CA . VAL C 1 394 ? 84.073 6.970 81.499 1.00 24.94 394 VAL C CA 1
ATOM 9224 C C . VAL C 1 394 ? 84.898 7.657 80.406 1.00 25.23 394 VAL C C 1
ATOM 9225 O O . VAL C 1 394 ? 85.976 8.178 80.678 1.00 26.04 394 VAL C O 1
ATOM 9229 N N . LEU C 1 395 ? 84.412 7.639 79.167 1.00 24.03 395 LEU C N 1
ATOM 9230 C CA . LEU C 1 395 ? 85.250 8.090 78.050 1.00 26.17 395 LEU C CA 1
ATOM 9231 C C . LEU C 1 395 ? 85.759 9.546 78.188 1.00 26.63 395 LEU C C 1
ATOM 9232 O O . LEU C 1 395 ? 86.941 9.815 77.953 1.00 24.83 395 LEU C O 1
ATOM 9237 N N . PRO C 1 396 ? 84.882 10.487 78.585 1.00 26.48 396 PRO C N 1
ATOM 9238 C CA . PRO C 1 396 ? 85.346 11.873 78.770 1.00 25.49 396 PRO C CA 1
ATOM 9239 C C . PRO C 1 396 ? 86.313 12.059 79.940 1.00 29.81 396 PRO C C 1
ATOM 9240 O O . PRO C 1 396 ? 87.161 12.961 79.880 1.00 26.18 396 PRO C O 1
ATOM 9244 N N . ILE C 1 397 ? 86.182 11.242 80.992 1.00 26.95 397 ILE C N 1
ATOM 9245 C CA . ILE C 1 397 ? 87.005 11.413 82.198 1.00 28.47 397 ILE C CA 1
ATOM 9246 C C . ILE C 1 397 ? 88.296 10.593 82.261 1.00 26.81 397 ILE C C 1
ATOM 9247 O O . ILE C 1 397 ? 89.241 10.972 82.958 1.00 25.01 397 ILE C O 1
ATOM 9252 N N . PHE C 1 398 ? 88.362 9.479 81.543 1.00 29.20 398 PHE C N 1
ATOM 9253 C CA . PHE C 1 398 ? 89.575 8.670 81.630 1.00 29.95 398 PHE C CA 1
ATOM 9254 C C . PHE C 1 398 ? 90.547 8.952 80.498 1.00 32.79 398 PHE C C 1
ATOM 9255 O O . PHE C 1 398 ? 90.275 9.784 79.624 1.00 33.54 398 PHE C O 1
ATOM 9263 N N . ASP C 1 399 ? 91.688 8.275 80.533 1.00 32.61 399 ASP C N 1
ATOM 9264 C CA . ASP C 1 399 ? 92.725 8.476 79.530 1.00 36.43 399 ASP C CA 1
ATOM 9265 C C . ASP C 1 399 ? 93.018 9.966 79.383 1.00 35.25 399 ASP C C 1
ATOM 9266 O O . ASP C 1 399 ? 93.103 10.487 78.260 1.00 33.65 399 ASP C O 1
ATOM 9271 N N . GLY C 1 400 ? 93.159 10.641 80.520 1.00 31.50 400 GLY C N 1
ATOM 9272 C CA . GLY C 1 400 ? 93.353 12.079 80.546 1.00 32.49 400 GLY C CA 1
ATOM 9273 C C . GLY C 1 400 ? 92.015 12.766 80.320 1.00 31.80 400 GLY C C 1
ATOM 9274 O O . GLY C 1 400 ? 91.537 12.848 79.187 1.00 29.55 400 GLY C O 1
ATOM 9275 N N . GLY C 1 401 ? 91.408 13.248 81.401 1.00 27.65 401 GLY C N 1
ATOM 9276 C CA . GLY C 1 401 ? 90.074 13.814 81.336 1.00 26.45 401 GLY C CA 1
ATOM 9277 C C . GLY C 1 401 ? 89.982 15.060 80.460 1.00 29.75 401 GLY C C 1
ATOM 9278 O O . GLY C 1 401 ? 90.927 15.854 80.361 1.00 30.59 401 GLY C O 1
ATOM 9279 N N . ASN C 1 402 ? 88.828 15.241 79.836 1.00 26.52 402 ASN C N 1
ATOM 9280 C CA . ASN C 1 402 ? 88.633 16.363 78.924 1.00 29.20 402 ASN C CA 1
ATOM 9281 C C . ASN C 1 402 ? 88.853 17.705 79.606 1.00 30.85 402 ASN C C 1
ATOM 9282 O O . ASN C 1 402 ? 89.531 18.588 79.064 1.00 28.37 402 ASN C O 1
ATOM 9287 N N . VAL C 1 403 ? 88.309 17.847 80.812 1.00 26.31 403 VAL C N 1
ATOM 9288 C CA . VAL C 1 403 ? 88.229 19.160 81.450 1.00 28.08 403 VAL C CA 1
ATOM 9289 C C . VAL C 1 403 ? 89.564 19.670 81.980 1.00 30.51 403 VAL C C 1
ATOM 9290 O O . VAL C 1 403 ? 89.928 20.823 81.755 1.00 32.54 403 VAL C O 1
ATOM 9294 N N . GLY C 1 404 ? 90.292 18.821 82.698 1.00 31.51 404 GLY C N 1
ATOM 9295 C CA . GLY C 1 404 ? 91.528 19.255 83.321 1.00 30.48 404 GLY C CA 1
ATOM 9296 C C . GLY C 1 404 ? 92.780 18.874 82.537 1.00 29.84 404 GLY C C 1
ATOM 9297 O O . GLY C 1 404 ? 93.861 19.383 82.814 1.00 30.17 404 GLY C O 1
ATOM 9298 N N . ILE C 1 405 ? 92.645 17.981 81.562 1.00 28.46 405 ILE C N 1
ATOM 9299 C CA . ILE C 1 405 ? 93.815 17.555 80.789 1.00 29.37 405 ILE C CA 1
ATOM 9300 C C . ILE C 1 405 ? 93.703 17.807 79.278 1.00 28.81 405 ILE C C 1
ATOM 9301 O O . ILE C 1 405 ? 94.434 18.638 78.735 1.00 32.50 405 ILE C O 1
ATOM 9306 N N . ARG C 1 406 ? 92.804 17.102 78.593 1.00 28.62 406 ARG C N 1
ATOM 9307 C CA . ARG C 1 406 ? 92.767 17.205 77.129 1.00 28.66 406 ARG C CA 1
ATOM 9308 C C . ARG C 1 406 ? 92.538 18.641 76.636 1.00 31.33 406 ARG C C 1
ATOM 9309 O O . ARG C 1 406 ? 93.218 19.105 75.718 1.00 30.25 406 ARG C O 1
ATOM 9317 N N . ARG C 1 407 ? 91.590 19.352 77.235 1.00 26.24 407 ARG C N 1
ATOM 9318 C CA . ARG C 1 407 ? 91.361 20.746 76.835 1.00 28.52 407 ARG C CA 1
ATOM 9319 C C . ARG C 1 407 ? 92.506 21.687 77.224 1.00 31.03 407 ARG C C 1
ATOM 9320 O O . ARG C 1 407 ? 92.701 22.710 76.570 1.00 28.03 407 ARG C O 1
ATOM 9328 N N . ARG C 1 408 ? 93.244 21.368 78.294 1.00 27.69 408 ARG C N 1
ATOM 9329 C CA . ARG C 1 408 ? 94.389 22.184 78.688 1.00 29.03 408 ARG C CA 1
ATOM 9330 C C . ARG C 1 408 ? 95.508 22.041 77.653 1.00 27.72 408 ARG C C 1
ATOM 9331 O O . ARG C 1 408 ? 96.268 22.982 77.401 1.00 30.17 408 ARG C O 1
ATOM 9339 N N . HIS C 1 409 ? 95.620 20.858 77.072 1.00 28.34 409 HIS C N 1
ATOM 9340 C CA . HIS C 1 409 ? 96.603 20.636 76.013 1.00 30.53 409 HIS C CA 1
ATOM 9341 C C . HIS C 1 409 ? 96.215 21.380 74.729 1.00 29.35 409 HIS C C 1
ATOM 9342 O O . HIS C 1 409 ? 97.060 21.976 74.068 1.00 31.09 409 HIS C O 1
ATOM 9349 N N . LEU C 1 410 ? 94.929 21.357 74.392 1.00 28.43 410 LEU C N 1
ATOM 9350 C CA . LEU C 1 410 ? 94.436 22.097 73.229 1.00 30.69 410 LEU C CA 1
ATOM 9351 C C . LEU C 1 410 ? 94.704 23.593 73.406 1.00 26.92 410 LEU C C 1
ATOM 9352 O O . LEU C 1 410 ? 95.153 24.272 72.487 1.00 28.51 410 LEU C O 1
ATOM 9357 N N . GLN C 1 411 ? 94.454 24.090 74.612 1.00 28.64 411 GLN C N 1
ATOM 9358 C CA . GLN C 1 411 ? 94.734 25.480 74.959 1.00 24.80 411 GLN C CA 1
ATOM 9359 C C . GLN C 1 411 ? 96.194 25.870 74.705 1.00 28.64 411 GLN C C 1
ATOM 9360 O O . GLN C 1 411 ? 96.473 26.921 74.122 1.00 26.43 411 GLN C O 1
ATOM 9366 N N . GLN C 1 412 ? 97.116 25.026 75.166 1.00 29.71 412 GLN C N 1
ATOM 9367 C CA . GLN C 1 412 ? 98.553 25.259 75.017 1.00 29.27 412 GLN C CA 1
ATOM 9368 C C . GLN C 1 412 ? 99.026 25.207 73.565 1.00 25.32 412 GLN C C 1
ATOM 9369 O O . GLN C 1 412 ? 99.926 25.945 73.177 1.00 32.20 412 GLN C O 1
ATOM 9375 N N . LEU C 1 413 ? 98.452 24.308 72.774 1.00 25.74 413 LEU C N 1
ATOM 9376 C CA . LEU C 1 413 ? 98.749 24.267 71.341 1.00 28.45 413 LEU C CA 1
ATOM 9377 C C . LEU C 1 413 ? 98.382 25.594 70.652 1.00 29.09 413 LEU C C 1
ATOM 9378 O O . LEU C 1 413 ? 99.169 26.136 69.865 1.00 27.45 413 LEU C O 1
ATOM 9383 N N . MET C 1 414 ? 97.190 26.113 70.962 1.00 26.65 414 MET C N 1
ATOM 9384 C CA . MET C 1 414 ? 96.707 27.358 70.364 1.00 26.88 414 MET C CA 1
ATOM 9385 C C . MET C 1 414 ? 97.572 28.525 70.788 1.00 26.85 414 MET C C 1
ATOM 9386 O O . MET C 1 414 ? 97.755 29.478 70.026 1.00 25.89 414 MET C O 1
ATOM 9391 N N . LEU C 1 415 ? 98.106 28.441 72.003 1.00 27.24 415 LEU C N 1
ATOM 9392 C CA . LEU C 1 415 ? 98.931 29.507 72.565 1.00 26.38 415 LEU C CA 1
ATOM 9393 C C . LEU C 1 415 ? 100.295 29.635 71.876 1.00 29.06 415 LEU C C 1
ATOM 9394 O O . LEU C 1 415 ? 100.902 30.705 71.884 1.00 32.33 415 LEU C O 1
ATOM 9399 N N . LYS C 1 416 ? 100.770 28.551 71.270 1.00 28.96 416 LYS C N 1
ATOM 9400 C CA . LYS C 1 416 ? 102.049 28.592 70.551 1.00 31.74 416 LYS C CA 1
ATOM 9401 C C . LYS C 1 416 ? 102.040 29.603 69.397 1.00 34.06 416 LYS C C 1
ATOM 9402 O O . LYS C 1 416 ? 101.087 29.658 68.616 1.00 32.32 416 LYS C O 1
ATOM 9408 N N . PRO C 1 417 ? 103.109 30.406 69.279 1.00 34.81 417 PRO C N 1
ATOM 9409 C CA . PRO C 1 417 ? 103.185 31.347 68.156 1.00 36.96 417 PRO C CA 1
ATOM 9410 C C . PRO C 1 417 ? 103.215 30.591 66.827 1.00 36.08 417 PRO C C 1
ATOM 9411 O O . PRO C 1 417 ? 102.828 31.133 65.794 1.00 35.36 417 PRO C O 1
ATOM 9415 N N . THR C 1 418 ? 103.637 29.330 66.871 1.00 33.56 418 THR C N 1
ATOM 9416 C CA . THR C 1 418 ? 103.718 28.503 65.676 1.00 34.12 418 THR C CA 1
ATOM 9417 C C . THR C 1 418 ? 102.415 27.774 65.327 1.00 34.88 418 THR C C 1
ATOM 9418 O O . THR C 1 418 ? 102.361 27.008 64.365 1.00 33.11 418 THR C O 1
ATOM 9422 N N . TYR C 1 419 ? 101.372 27.989 66.121 1.00 32.60 419 TYR C N 1
ATOM 9423 C CA . TYR C 1 419 ? 100.095 27.336 65.862 1.00 26.66 419 TYR C CA 1
ATOM 9424 C C . TYR C 1 419 ? 99.635 27.714 64.461 1.00 26.61 419 TYR C C 1
ATOM 9425 O O . TYR C 1 419 ? 99.673 28.876 64.078 1.00 30.44 419 TYR C O 1
ATOM 9434 N N . ASP C 1 420 ? 99.239 26.722 63.681 1.00 26.25 420 ASP C N 1
ATOM 9435 C CA . ASP C 1 420 ? 98.839 26.959 62.302 1.00 29.92 420 ASP C CA 1
ATOM 9436 C C . ASP C 1 420 ? 97.565 26.169 62.076 1.00 30.83 420 ASP C C 1
ATOM 9437 O O . ASP C 1 420 ? 97.600 24.985 61.732 1.00 28.06 420 ASP C O 1
ATOM 9442 N N . ALA C 1 421 ? 96.434 26.839 62.292 1.00 29.79 421 ALA C N 1
ATOM 9443 C CA . ALA C 1 421 ? 95.147 26.163 62.474 1.00 27.86 421 ALA C CA 1
ATOM 9444 C C . ALA C 1 421 ? 94.832 24.999 61.526 1.00 28.57 421 ALA C C 1
ATOM 9445 O O . ALA C 1 421 ? 94.470 23.910 61.972 1.00 22.75 421 ALA C O 1
ATOM 9447 N N . TRP C 1 422 ? 94.939 25.225 60.221 1.00 24.44 422 TRP C N 1
ATOM 9448 C CA . TRP C 1 422 ? 94.438 24.245 59.267 1.00 24.45 422 TRP C CA 1
ATOM 9449 C C . TRP C 1 422 ? 95.535 23.447 58.554 1.00 27.56 422 TRP C C 1
ATOM 9450 O O . TRP C 1 422 ? 95.257 22.714 57.602 1.00 26.45 422 TRP C O 1
ATOM 9461 N N . SER C 1 423 ? 96.769 23.581 59.023 1.00 29.08 423 SER C N 1
ATOM 9462 C CA . SER C 1 423 ? 97.877 22.859 58.410 1.00 33.89 423 SER C CA 1
ATOM 9463 C C . SER C 1 423 ? 97.692 21.340 58.422 1.00 32.97 423 SER C C 1
ATOM 9464 O O . SER C 1 423 ? 98.216 20.652 57.554 1.00 28.39 423 SER C O 1
ATOM 9467 N N . SER C 1 424 ? 96.941 20.813 59.387 1.00 22.96 424 SER C N 1
ATOM 9468 C CA . SER C 1 424 ? 96.709 19.374 59.442 1.00 25.68 424 SER C CA 1
ATOM 9469 C C . SER C 1 424 ? 95.756 18.877 58.339 1.00 31.74 424 SER C C 1
ATOM 9470 O O . SER C 1 424 ? 95.577 17.668 58.152 1.00 29.21 424 SER C O 1
ATOM 9473 N N . THR C 1 425 ? 95.148 19.814 57.613 1.00 27.68 425 THR C N 1
ATOM 9474 C CA . THR C 1 425 ? 94.286 19.481 56.482 1.00 27.64 425 THR C CA 1
ATOM 9475 C C . THR C 1 425 ? 94.848 19.986 55.141 1.00 28.81 425 THR C C 1
ATOM 9476 O O . THR C 1 425 ? 94.920 19.248 54.156 1.00 25.48 425 THR C O 1
ATOM 9480 N N . TYR C 1 426 ? 95.235 21.255 55.121 1.00 27.38 426 TYR C N 1
ATOM 9481 C CA . TYR C 1 426 ? 95.585 21.930 53.880 1.00 29.81 426 TYR C CA 1
ATOM 9482 C C . TYR C 1 426 ? 97.085 22.218 53.781 1.00 28.62 426 TYR C C 1
ATOM 9483 O O . TYR C 1 426 ? 97.553 22.744 52.780 1.00 32.29 426 TYR C O 1
ATOM 9492 N N . GLY C 1 427 ? 97.832 21.865 54.817 1.00 31.86 427 GLY C N 1
ATOM 9493 C CA . GLY C 1 427 ? 99.282 21.955 54.773 1.00 34.76 427 GLY C CA 1
ATOM 9494 C C . GLY C 1 427 ? 99.834 23.234 55.371 1.00 41.63 427 GLY C C 1
ATOM 9495 O O . GLY C 1 427 ? 99.094 24.184 55.644 1.00 45.26 427 GLY C O 1
ATOM 9496 N N . ALA D 1 2 ? 50.502 38.440 95.909 1.00 40.93 2 ALA D N 1
ATOM 9497 C CA . ALA D 1 2 ? 51.695 39.275 96.099 1.00 38.59 2 ALA D CA 1
ATOM 9498 C C . ALA D 1 2 ? 52.939 38.402 95.959 1.00 37.67 2 ALA D C 1
ATOM 9499 O O . ALA D 1 2 ? 53.187 37.546 96.811 1.00 34.57 2 ALA D O 1
ATOM 9501 N N . ILE D 1 3 ? 53.712 38.598 94.892 1.00 27.96 3 ILE D N 1
ATOM 9502 C CA . ILE D 1 3 ? 54.807 37.677 94.588 1.00 26.00 3 ILE D CA 1
ATOM 9503 C C . ILE D 1 3 ? 55.753 37.508 95.775 1.00 29.34 3 ILE D C 1
ATOM 9504 O O . ILE D 1 3 ? 56.322 38.482 96.288 1.00 26.70 3 ILE D O 1
ATOM 9509 N N . ASP D 1 4 ? 55.911 36.260 96.207 1.00 25.95 4 ASP D N 1
ATOM 9510 C CA . ASP D 1 4 ? 56.643 35.955 97.437 1.00 29.73 4 ASP D CA 1
ATOM 9511 C C . ASP D 1 4 ? 57.314 34.579 97.332 1.00 27.99 4 ASP D C 1
ATOM 9512 O O . ASP D 1 4 ? 56.645 33.584 97.043 1.00 27.67 4 ASP D O 1
ATOM 9517 N N . PHE D 1 5 ? 58.628 34.531 97.553 1.00 24.85 5 PHE D N 1
ATOM 9518 C CA . PHE D 1 5 ? 59.360 33.263 97.551 1.00 27.44 5 PHE D CA 1
ATOM 9519 C C . PHE D 1 5 ? 59.774 32.801 98.960 1.00 30.39 5 PHE D C 1
ATOM 9520 O O . PHE D 1 5 ? 60.512 31.825 99.111 1.00 29.25 5 PHE D O 1
ATOM 9528 N N . HIS D 1 6 ? 59.300 33.498 99.990 1.00 30.78 6 HIS D N 1
ATOM 9529 C CA . HIS D 1 6 ? 59.573 33.090 101.369 1.00 30.10 6 HIS D CA 1
ATOM 9530 C C . HIS D 1 6 ? 58.646 31.971 101.824 1.00 32.99 6 HIS D C 1
ATOM 9531 O O . HIS D 1 6 ? 57.441 31.994 101.569 1.00 32.55 6 HIS D O 1
ATOM 9538 N N . LEU D 1 7 ? 59.225 30.986 102.492 1.00 30.64 7 LEU D N 1
ATOM 9539 C CA . LEU D 1 7 ? 58.437 29.930 103.104 1.00 33.18 7 LEU D CA 1
ATOM 9540 C C . LEU D 1 7 ? 57.638 30.513 104.259 1.00 29.19 7 LEU D C 1
ATOM 9541 O O . LEU D 1 7 ? 58.183 31.258 105.068 1.00 30.34 7 LEU D O 1
ATOM 9546 N N . SER D 1 8 ? 56.351 30.187 104.322 1.00 31.89 8 SER D N 1
ATOM 9547 C CA . SER D 1 8 ? 55.544 30.493 105.507 1.00 37.22 8 SER D CA 1
ATOM 9548 C C . SER D 1 8 ? 56.046 29.676 106.703 1.00 40.79 8 SER D C 1
ATOM 9549 O O . SER D 1 8 ? 56.802 28.721 106.527 1.00 38.44 8 SER D O 1
ATOM 9552 N N . ALA D 1 9 ? 55.640 30.040 107.918 1.00 40.33 9 ALA D N 1
ATOM 9553 C CA . ALA D 1 9 ? 56.075 29.284 109.095 1.00 42.69 9 ALA D CA 1
ATOM 9554 C C . ALA D 1 9 ? 55.804 27.797 108.888 1.00 39.46 9 ALA D C 1
ATOM 9555 O O . ALA D 1 9 ? 56.671 26.951 109.108 1.00 43.76 9 ALA D O 1
ATOM 9557 N N . SER D 1 10 ? 54.594 27.497 108.439 1.00 39.51 10 SER D N 1
ATOM 9558 C CA . SER D 1 10 ? 54.174 26.139 108.135 1.00 40.17 10 SER D CA 1
ATOM 9559 C C . SER D 1 10 ? 55.066 25.457 107.091 1.00 47.55 10 SER D C 1
ATOM 9560 O O . SER D 1 10 ? 55.373 24.269 107.200 1.00 41.93 10 SER D O 1
ATOM 9563 N N . GLN D 1 11 ? 55.469 26.204 106.068 1.00 41.58 11 GLN D N 1
ATOM 9564 C CA . GLN D 1 11 ? 56.270 25.625 105.005 1.00 38.94 11 GLN D CA 1
ATOM 9565 C C . GLN D 1 11 ? 57.683 25.353 105.501 1.00 37.40 11 GLN D C 1
ATOM 9566 O O . GLN D 1 11 ? 58.299 24.355 105.124 1.00 37.05 11 GLN D O 1
ATOM 9572 N N . LYS D 1 12 ? 58.185 26.219 106.376 1.00 35.53 12 LYS D N 1
ATOM 9573 C CA . LYS D 1 12 ? 59.444 25.947 107.055 1.00 38.93 12 LYS D CA 1
ATOM 9574 C C . LYS D 1 12 ? 59.332 24.694 107.931 1.00 41.10 12 LYS D C 1
ATOM 9575 O O . LYS D 1 12 ? 60.298 23.941 108.074 1.00 41.01 12 LYS D O 1
ATOM 9581 N N . GLY D 1 13 ? 58.155 24.476 108.512 1.00 40.04 13 GLY D N 1
ATOM 9582 C CA . GLY D 1 13 ? 57.918 23.283 109.308 1.00 42.65 13 GLY D CA 1
ATOM 9583 C C . GLY D 1 13 ? 57.982 22.041 108.445 1.00 40.23 13 GLY D C 1
ATOM 9584 O O . GLY D 1 13 ? 58.610 21.045 108.816 1.00 39.39 13 GLY D O 1
ATOM 9585 N N . THR D 1 14 ? 57.329 22.117 107.286 1.00 39.79 14 THR D N 1
ATOM 9586 C CA . THR D 1 14 ? 57.372 21.070 106.264 1.00 41.68 14 THR D CA 1
ATOM 9587 C C . THR D 1 14 ? 58.801 20.729 105.856 1.00 38.45 14 THR D C 1
ATOM 9588 O O . THR D 1 14 ? 59.165 19.556 105.736 1.00 40.00 14 THR D O 1
ATOM 9592 N N . TYR D 1 15 ? 59.607 21.761 105.630 1.00 36.45 15 TYR D N 1
ATOM 9593 C CA . TYR D 1 15 ? 60.993 21.574 105.232 1.00 32.80 15 TYR D CA 1
ATOM 9594 C C . TYR D 1 15 ? 61.820 20.925 106.351 1.00 36.30 15 TYR D C 1
ATOM 9595 O O . TYR D 1 15 ? 62.559 19.972 106.115 1.00 36.72 15 TYR D O 1
ATOM 9604 N N . GLN D 1 16 ? 61.708 21.444 107.569 1.00 36.45 16 GLN D N 1
ATOM 9605 C CA . GLN D 1 16 ? 62.402 20.819 108.703 1.00 42.24 16 GLN D CA 1
ATOM 9606 C C . GLN D 1 16 ? 61.976 19.358 108.891 1.00 36.35 16 GLN D C 1
ATOM 9607 O O . GLN D 1 16 ? 62.805 18.501 109.187 1.00 37.69 16 GLN D O 1
ATOM 9613 N N . ALA D 1 17 ? 60.690 19.079 108.700 1.00 33.80 17 ALA D N 1
ATOM 9614 C CA . ALA D 1 17 ? 60.190 17.708 108.816 1.00 37.03 17 ALA D CA 1
ATOM 9615 C C . ALA D 1 17 ? 60.781 16.810 107.738 1.00 38.38 17 ALA D C 1
ATOM 9616 O O . ALA D 1 17 ? 61.161 15.661 108.001 1.00 37.37 17 ALA D O 1
ATOM 9618 N N . ALA D 1 18 ? 60.847 17.330 106.515 1.00 34.70 18 ALA D N 1
ATOM 9619 C CA . ALA D 1 18 ? 61.500 16.613 105.434 1.00 31.23 18 ALA D CA 1
ATOM 9620 C C . ALA D 1 18 ? 62.958 16.329 105.777 1.00 31.05 18 ALA D C 1
ATOM 9621 O O . ALA D 1 18 ? 63.436 15.214 105.593 1.00 34.77 18 ALA D O 1
ATOM 9623 N N . ARG D 1 19 ? 63.673 17.339 106.263 1.00 31.19 19 ARG D N 1
ATOM 9624 C CA . ARG D 1 19 ? 65.083 17.150 106.596 1.00 35.37 19 ARG D CA 1
ATOM 9625 C C . ARG D 1 19 ? 65.248 16.037 107.633 1.00 40.61 19 ARG D C 1
ATOM 9626 O O . ARG D 1 19 ? 66.155 15.210 107.537 1.00 35.05 19 ARG D O 1
ATOM 9634 N N . SER D 1 20 ? 64.367 16.035 108.629 1.00 39.22 20 SER D N 1
ATOM 9635 C CA . SER D 1 20 ? 64.406 15.038 109.694 1.00 43.00 20 SER D CA 1
ATOM 9636 C C . SER D 1 20 ? 64.102 13.635 109.170 1.00 40.43 20 SER D C 1
ATOM 9637 O O . SER D 1 20 ? 64.849 12.696 109.437 1.00 40.14 20 SER D O 1
ATOM 9640 N N . LEU D 1 21 ? 63.005 13.497 108.431 1.00 36.22 21 LEU D N 1
ATOM 9641 C CA . LEU D 1 21 ? 62.678 12.230 107.786 1.00 41.08 21 LEU D CA 1
ATOM 9642 C C . LEU D 1 21 ? 63.848 11.686 106.967 1.00 45.74 21 LEU D C 1
ATOM 9643 O O . LEU D 1 21 ? 64.231 10.518 107.103 1.00 41.03 21 LEU D O 1
ATOM 9648 N N . ALA D 1 22 ? 64.418 12.529 106.112 1.00 42.74 22 ALA D N 1
ATOM 9649 C CA . ALA D 1 22 ? 65.484 12.083 105.227 1.00 41.92 22 ALA D CA 1
ATOM 9650 C C . ALA D 1 22 ? 66.703 11.642 106.018 1.00 43.75 22 ALA D C 1
ATOM 9651 O O . ALA D 1 22 ? 67.333 10.629 105.699 1.00 43.18 22 ALA D O 1
ATOM 9653 N N . ARG D 1 23 ? 67.034 12.412 107.050 1.00 40.57 23 ARG D N 1
ATOM 9654 C CA . ARG D 1 23 ? 68.260 12.199 107.808 1.00 43.65 23 ARG D CA 1
ATOM 9655 C C . ARG D 1 23 ? 68.141 11.021 108.759 1.00 45.11 23 ARG D C 1
ATOM 9656 O O . ARG D 1 23 ? 69.075 10.226 108.889 1.00 41.64 23 ARG D O 1
ATOM 9664 N N . ASN D 1 24 ? 66.986 10.918 109.411 1.00 41.55 24 ASN D N 1
ATOM 9665 C CA . ASN D 1 24 ? 66.777 9.944 110.482 1.00 49.01 24 ASN D CA 1
ATOM 9666 C C . ASN D 1 24 ? 66.173 8.623 109.995 1.00 45.33 24 ASN D C 1
ATOM 9667 O O . ASN D 1 24 ? 66.431 7.565 110.572 1.00 47.57 24 ASN D O 1
ATOM 9672 N N . LEU D 1 25 ? 65.370 8.685 108.939 1.00 39.77 25 LEU D N 1
ATOM 9673 C CA . LEU D 1 25 ? 64.734 7.484 108.396 1.00 40.88 25 LEU D CA 1
ATOM 9674 C C . LEU D 1 25 ? 65.347 7.001 107.076 1.00 49.10 25 LEU D C 1
ATOM 9675 O O . LEU D 1 25 ? 65.643 5.809 106.920 1.00 42.30 25 LEU D O 1
ATOM 9680 N N . LEU D 1 26 ? 65.544 7.919 106.128 1.00 42.66 26 LEU D N 1
ATOM 9681 C CA . LEU D 1 26 ? 65.979 7.516 104.791 1.00 41.77 26 LEU D CA 1
ATOM 9682 C C . LEU D 1 26 ? 67.444 7.094 104.713 1.00 39.41 26 LEU D C 1
ATOM 9683 O O . LEU D 1 26 ? 67.756 6.076 104.107 1.00 41.63 26 LEU D O 1
ATOM 9688 N N . MET D 1 27 ? 68.339 7.868 105.315 1.00 38.25 27 MET D N 1
ATOM 9689 C CA . MET D 1 27 ? 69.753 7.512 105.307 1.00 46.32 27 MET D CA 1
ATOM 9690 C C . MET D 1 27 ? 69.995 6.110 105.873 1.00 51.42 27 MET D C 1
ATOM 9691 O O . MET D 1 27 ? 70.697 5.305 105.260 1.00 51.96 27 MET D O 1
ATOM 9696 N N . PRO D 1 28 ? 69.432 5.820 107.058 1.00 49.28 28 PRO D N 1
ATOM 9697 C CA . PRO D 1 28 ? 69.549 4.468 107.627 1.00 54.16 28 PRO D CA 1
ATOM 9698 C C . PRO D 1 28 ? 68.922 3.386 106.746 1.00 51.60 28 PRO D C 1
ATOM 9699 O O . PRO D 1 28 ? 69.462 2.280 106.678 1.00 51.38 28 PRO D O 1
ATOM 9703 N N . ALA D 1 29 ? 67.812 3.688 106.080 1.00 46.57 29 ALA D N 1
ATOM 9704 C CA . ALA D 1 29 ? 67.207 2.707 105.185 1.00 45.30 29 ALA D CA 1
ATOM 9705 C C . ALA D 1 29 ? 68.219 2.256 104.135 1.00 50.12 29 ALA D C 1
ATOM 9706 O O . ALA D 1 29 ? 68.218 1.093 103.723 1.00 48.10 29 ALA D O 1
ATOM 9708 N N . ARG D 1 30 ? 69.090 3.175 103.719 1.00 47.48 30 ARG D N 1
ATOM 9709 C CA . ARG D 1 30 ? 70.069 2.890 102.665 1.00 48.46 30 ARG D CA 1
ATOM 9710 C C . ARG D 1 30 ? 71.160 1.933 103.147 1.00 49.56 30 ARG D C 1
ATOM 9711 O O . ARG D 1 30 ? 71.452 0.933 102.488 1.00 46.57 30 ARG D O 1
ATOM 9719 N N . GLN D 1 31 ? 71.759 2.242 104.295 1.00 52.80 31 GLN D N 1
ATOM 9720 C CA . GLN D 1 31 ? 72.775 1.371 104.881 1.00 56.65 31 GLN D CA 1
ATOM 9721 C C . GLN D 1 31 ? 72.196 -0.021 105.086 1.00 54.64 31 GLN D C 1
ATOM 9722 O O . GLN D 1 31 ? 72.895 -1.026 104.947 1.00 52.43 31 GLN D O 1
ATOM 9728 N N . THR D 1 32 ? 70.907 -0.063 105.404 1.00 48.35 32 THR D N 1
ATOM 9729 C CA . THR D 1 32 ? 70.211 -1.314 105.657 1.00 49.77 32 THR D CA 1
ATOM 9730 C C . THR D 1 32 ? 69.979 -2.151 104.398 1.00 51.20 32 THR D C 1
ATOM 9731 O O . THR D 1 32 ? 70.326 -3.332 104.373 1.00 48.84 32 THR D O 1
ATOM 9735 N N . TYR D 1 33 ? 69.412 -1.560 103.349 1.00 45.81 33 TYR D N 1
ATOM 9736 C CA . TYR D 1 33 ? 69.079 -2.364 102.166 1.00 46.24 33 TYR D CA 1
ATOM 9737 C C . TYR D 1 33 ? 70.288 -2.716 101.303 1.00 46.66 33 TYR D C 1
ATOM 9738 O O . TYR D 1 33 ? 70.208 -3.584 100.433 1.00 47.18 33 TYR D O 1
ATOM 9747 N N . LEU D 1 34 ? 71.407 -2.052 101.561 1.00 43.64 34 LEU D N 1
ATOM 9748 C CA . LEU D 1 34 ? 72.647 -2.350 100.855 1.00 47.58 34 LEU D CA 1
ATOM 9749 C C . LEU D 1 34 ? 73.184 -3.734 101.228 1.00 52.25 34 LEU D C 1
ATOM 9750 O O . LEU D 1 34 ? 74.044 -4.274 100.534 1.00 51.92 34 LEU D O 1
ATOM 9755 N N . GLN D 1 35 ? 72.668 -4.302 102.317 1.00 52.56 35 GLN D N 1
ATOM 9756 C CA . GLN D 1 35 ? 73.094 -5.622 102.788 1.00 53.08 35 GLN D CA 1
ATOM 9757 C C . GLN D 1 35 ? 72.629 -6.730 101.849 1.00 57.65 35 GLN D C 1
ATOM 9758 O O . GLN D 1 35 ? 73.089 -7.868 101.939 1.00 64.47 35 GLN D O 1
ATOM 9764 N N . HIS D 1 36 ? 71.709 -6.397 100.953 1.00 49.45 36 HIS D N 1
ATOM 9765 C CA . HIS D 1 36 ? 71.112 -7.389 100.079 1.00 56.68 36 HIS D CA 1
ATOM 9766 C C . HIS D 1 36 ? 71.449 -7.063 98.630 1.00 61.63 36 HIS D C 1
ATOM 9767 O O . HIS D 1 36 ? 71.815 -5.933 98.316 1.00 60.21 36 HIS D O 1
ATOM 9774 N N . PRO D 1 37 ? 71.350 -8.064 97.746 1.00 62.99 37 PRO D N 1
ATOM 9775 C CA . PRO D 1 37 ? 71.658 -7.941 96.314 1.00 66.11 37 PRO D CA 1
ATOM 9776 C C . PRO D 1 37 ? 70.862 -6.846 95.601 1.00 65.19 37 PRO D C 1
ATOM 9777 O O . PRO D 1 37 ? 69.684 -6.658 95.894 1.00 66.38 37 PRO D O 1
ATOM 9781 N N . PRO D 1 38 ? 71.508 -6.137 94.661 1.00 67.22 38 PRO D N 1
ATOM 9782 C CA . PRO D 1 38 ? 70.946 -5.005 93.910 1.00 66.94 38 PRO D CA 1
ATOM 9783 C C . PRO D 1 38 ? 69.746 -5.368 93.038 1.00 69.75 38 PRO D C 1
ATOM 9784 O O . PRO D 1 38 ? 68.796 -4.581 92.947 1.00 69.68 38 PRO D O 1
ATOM 9788 N N . ASN D 1 39 ? 69.792 -6.528 92.390 1.00 70.46 39 ASN D N 1
ATOM 9789 C CA . ASN D 1 39 ? 68.667 -6.971 91.565 1.00 68.56 39 ASN D CA 1
ATOM 9790 C C . ASN D 1 39 ? 67.685 -7.842 92.351 1.00 70.93 39 ASN D C 1
ATOM 9791 O O . ASN D 1 39 ? 66.715 -8.357 91.792 1.00 71.72 39 ASN D O 1
ATOM 9796 N N . SER D 1 40 ? 67.944 -8.002 93.646 1.00 65.91 40 SER D N 1
ATOM 9797 C CA . SER D 1 40 ? 67.075 -8.805 94.503 1.00 68.88 40 SER D CA 1
ATOM 9798 C C . SER D 1 40 ? 65.940 -7.966 95.072 1.00 68.89 40 SER D C 1
ATOM 9799 O O . SER D 1 40 ? 66.154 -6.826 95.484 1.00 66.41 40 SER D O 1
ATOM 9802 N N . PRO D 1 41 ? 64.722 -8.530 95.091 1.00 70.81 41 PRO D N 1
ATOM 9803 C CA . PRO D 1 41 ? 63.549 -7.865 95.679 1.00 67.01 41 PRO D CA 1
ATOM 9804 C C . PRO D 1 41 ? 63.534 -7.845 97.223 1.00 63.12 41 PRO D C 1
ATOM 9805 O O . PRO D 1 41 ? 62.656 -7.205 97.811 1.00 65.35 41 PRO D O 1
ATOM 9809 N N . LEU D 1 42 ? 64.487 -8.515 97.866 1.00 61.92 42 LEU D N 1
ATOM 9810 C CA . LEU D 1 42 ? 64.543 -8.559 99.334 1.00 56.94 42 LEU D CA 1
ATOM 9811 C C . LEU D 1 42 ? 65.377 -7.392 99.890 1.00 59.99 42 LEU D C 1
ATOM 9812 O O . LEU D 1 42 ? 65.422 -7.132 101.105 1.00 51.43 42 LEU D O 1
ATOM 9817 N N . ARG D 1 43 ? 66.048 -6.699 98.976 1.00 62.60 43 ARG D N 1
ATOM 9818 C CA . ARG D 1 43 ? 66.607 -5.388 99.258 1.00 57.34 43 ARG D CA 1
ATOM 9819 C C . ARG D 1 43 ? 65.428 -4.468 99.573 1.00 51.35 43 ARG D C 1
ATOM 9820 O O . ARG D 1 43 ? 65.474 -3.658 100.505 1.00 50.35 43 ARG D O 1
ATOM 9828 N N . PHE D 1 44 ? 64.358 -4.626 98.802 1.00 47.23 44 PHE D N 1
ATOM 9829 C CA . PHE D 1 44 ? 63.131 -3.866 98.997 1.00 43.72 44 PHE D CA 1
ATOM 9830 C C . PHE D 1 44 ? 62.446 -4.158 100.342 1.00 48.04 44 PHE D C 1
ATOM 9831 O O . PHE D 1 44 ? 61.925 -3.250 100.997 1.00 44.36 44 PHE D O 1
ATOM 9839 N N . GLN D 1 45 ? 62.461 -5.417 100.766 1.00 42.68 45 GLN D N 1
ATOM 9840 C CA . GLN D 1 45 ? 61.768 -5.788 101.992 1.00 42.79 45 GLN D CA 1
ATOM 9841 C C . GLN D 1 45 ? 62.403 -5.171 103.225 1.00 38.59 45 GLN D C 1
ATOM 9842 O O . GLN D 1 45 ? 61.707 -4.817 104.169 1.00 39.95 45 GLN D O 1
ATOM 9848 N N . SER D 1 46 ? 63.722 -5.034 103.220 1.00 34.76 46 SER D N 1
ATOM 9849 C CA . SER D 1 46 ? 64.408 -4.487 104.379 1.00 40.99 46 SER D CA 1
ATOM 9850 C C . SER D 1 46 ? 64.022 -3.035 104.652 1.00 40.36 46 SER D C 1
ATOM 9851 O O . SER D 1 46 ? 64.408 -2.482 105.687 1.00 35.51 46 SER D O 1
ATOM 9854 N N . THR D 1 47 ? 63.283 -2.411 103.735 1.00 36.25 47 THR D N 1
ATOM 9855 C CA . THR D 1 47 ? 62.956 -0.994 103.904 1.00 39.76 47 THR D CA 1
ATOM 9856 C C . THR D 1 47 ? 61.663 -0.810 104.694 1.00 39.77 47 THR D C 1
ATOM 9857 O O . THR D 1 47 ? 61.279 0.314 105.004 1.00 40.57 47 THR D O 1
ATOM 9861 N N . GLN D 1 48 ? 60.995 -1.909 105.036 1.00 40.33 48 GLN D N 1
ATOM 9862 C CA . GLN D 1 48 ? 59.740 -1.800 105.793 1.00 38.97 48 GLN D CA 1
ATOM 9863 C C . GLN D 1 48 ? 59.806 -0.951 107.070 1.00 36.25 48 GLN D C 1
ATOM 9864 O O . GLN D 1 48 ? 58.964 -0.079 107.260 1.00 38.16 48 GLN D O 1
ATOM 9870 N N . PRO D 1 49 ? 60.791 -1.206 107.954 1.00 41.89 49 PRO D N 1
ATOM 9871 C CA . PRO D 1 49 ? 60.870 -0.383 109.175 1.00 41.97 49 PRO D CA 1
ATOM 9872 C C . PRO D 1 49 ? 60.881 1.118 108.861 1.00 43.24 49 PRO D C 1
ATOM 9873 O O . PRO D 1 49 ? 60.252 1.913 109.564 1.00 39.90 49 PRO D O 1
ATOM 9877 N N . THR D 1 50 ? 61.597 1.493 107.806 1.00 43.30 50 THR D N 1
ATOM 9878 C CA . THR D 1 50 ? 61.647 2.877 107.357 1.00 39.77 50 THR D CA 1
ATOM 9879 C C . THR D 1 50 ? 60.260 3.387 106.953 1.00 39.55 50 THR D C 1
ATOM 9880 O O . THR D 1 50 ? 59.820 4.438 107.422 1.00 36.19 50 THR D O 1
ATOM 9884 N N . TYR D 1 51 ? 59.574 2.628 106.105 1.00 34.18 51 TYR D N 1
ATOM 9885 C CA . TYR D 1 51 ? 58.241 2.983 105.641 1.00 33.50 51 TYR D CA 1
ATOM 9886 C C . TYR D 1 51 ? 57.282 3.097 106.815 1.00 40.72 51 TYR D C 1
ATOM 9887 O O . TYR D 1 51 ? 56.517 4.054 106.917 1.00 37.70 51 TYR D O 1
ATOM 9896 N N . ALA D 1 52 ? 57.324 2.111 107.704 1.00 38.51 52 ALA D N 1
ATOM 9897 C CA . ALA D 1 52 ? 56.443 2.099 108.864 1.00 38.45 52 ALA D CA 1
ATOM 9898 C C . ALA D 1 52 ? 56.671 3.299 109.786 1.00 34.60 52 ALA D C 1
ATOM 9899 O O . ALA D 1 52 ? 55.728 3.807 110.382 1.00 39.26 52 ALA D O 1
ATOM 9901 N N . ALA D 1 53 ? 57.923 3.730 109.923 1.00 35.78 53 ALA D N 1
ATOM 9902 C CA . ALA D 1 53 ? 58.241 4.936 110.680 1.00 40.13 53 ALA D CA 1
ATOM 9903 C C . ALA D 1 53 ? 57.653 6.175 109.994 1.00 44.21 53 ALA D C 1
ATOM 9904 O O . ALA D 1 53 ? 57.181 7.113 110.652 1.00 41.87 53 ALA D O 1
ATOM 9906 N N . ALA D 1 54 ? 57.695 6.177 108.668 1.00 40.96 54 ALA D N 1
ATOM 9907 C CA . ALA D 1 54 ? 57.084 7.247 107.894 1.00 40.27 54 ALA D CA 1
ATOM 9908 C C . ALA D 1 54 ? 55.575 7.252 108.135 1.00 39.52 54 ALA D C 1
ATOM 9909 O O . ALA D 1 54 ? 54.968 8.301 108.361 1.00 38.59 54 ALA D O 1
ATOM 9911 N N . VAL D 1 55 ? 54.970 6.072 108.087 1.00 37.20 55 VAL D N 1
ATOM 9912 C CA . VAL D 1 55 ? 53.543 5.949 108.347 1.00 40.49 55 VAL D CA 1
ATOM 9913 C C . VAL D 1 55 ? 53.230 6.463 109.755 1.00 39.57 55 VAL D C 1
ATOM 9914 O O . VAL D 1 55 ? 52.238 7.161 109.972 1.00 38.34 55 VAL D O 1
ATOM 9918 N N . SER D 1 56 ? 54.092 6.130 110.705 1.00 36.21 56 SER D N 1
ATOM 9919 C CA . SER D 1 56 ? 53.871 6.534 112.091 1.00 43.63 56 SER D CA 1
ATOM 9920 C C . SER D 1 56 ? 53.829 8.051 112.203 1.00 43.40 56 SER D C 1
ATOM 9921 O O . SER D 1 56 ? 53.121 8.602 113.044 1.00 42.96 56 SER D O 1
ATOM 9924 N N . ALA D 1 57 ? 54.584 8.720 111.335 1.00 44.41 57 ALA D N 1
ATOM 9925 C CA . ALA D 1 57 ? 54.727 10.167 111.392 1.00 41.66 57 ALA D CA 1
ATOM 9926 C C . ALA D 1 57 ? 53.653 10.895 110.584 1.00 41.42 57 ALA D C 1
ATOM 9927 O O . ALA D 1 57 ? 53.710 12.110 110.424 1.00 47.89 57 ALA D O 1
ATOM 9929 N N . GLY D 1 58 ? 52.673 10.155 110.082 1.00 38.77 58 GLY D N 1
ATOM 9930 C CA . GLY D 1 58 ? 51.541 10.768 109.410 1.00 43.84 58 GLY D CA 1
ATOM 9931 C C . GLY D 1 58 ? 51.717 11.030 107.920 1.00 41.20 58 GLY D C 1
ATOM 9932 O O . GLY D 1 58 ? 50.870 11.673 107.297 1.00 38.17 58 GLY D O 1
ATOM 9933 N N . ILE D 1 59 ? 52.798 10.523 107.335 1.00 39.16 59 ILE D N 1
ATOM 9934 C CA . ILE D 1 59 ? 53.052 10.751 105.907 1.00 38.65 59 ILE D CA 1
ATOM 9935 C C . ILE D 1 59 ? 51.908 10.267 105.011 1.00 37.76 59 ILE D C 1
ATOM 9936 O O . ILE D 1 59 ? 51.483 10.974 104.101 1.00 33.30 59 ILE D O 1
ATOM 9941 N N . LEU D 1 60 ? 51.387 9.078 105.282 1.00 34.32 60 LEU D N 1
ATOM 9942 C CA . LEU D 1 60 ? 50.309 8.532 104.455 1.00 37.12 60 LEU D CA 1
ATOM 9943 C C . LEU D 1 60 ? 48.972 9.276 104.604 1.00 37.06 60 LEU D C 1
ATOM 9944 O O . LEU D 1 60 ? 48.241 9.451 103.619 1.00 37.88 60 LEU D O 1
ATOM 9949 N N . LYS D 1 61 ? 48.642 9.700 105.825 1.00 36.98 61 LYS D N 1
ATOM 9950 C CA . LYS D 1 61 ? 47.427 10.495 106.028 1.00 40.15 61 LYS D CA 1
ATOM 9951 C C . LYS D 1 61 ? 47.534 11.800 105.234 1.00 36.73 61 LYS D C 1
ATOM 9952 O O . LYS D 1 61 ? 46.551 12.284 104.675 1.00 34.13 61 LYS D O 1
ATOM 9958 N N . GLY D 1 62 ? 48.746 12.344 105.167 1.00 39.83 62 GLY D N 1
ATOM 9959 C CA . GLY D 1 62 ? 49.010 13.541 104.384 1.00 36.79 62 GLY D CA 1
ATOM 9960 C C . GLY D 1 62 ? 48.822 13.380 102.884 1.00 41.40 62 GLY D C 1
ATOM 9961 O O . GLY D 1 62 ? 48.741 14.374 102.167 1.00 42.61 62 GLY D O 1
ATOM 9962 N N . GLN D 1 63 ? 48.749 12.139 102.404 1.00 39.67 63 GLN D N 1
ATOM 9963 C CA . GLN D 1 63 ? 48.575 11.882 100.972 1.00 33.78 63 GLN D CA 1
ATOM 9964 C C . GLN D 1 63 ? 47.103 11.822 100.592 1.00 39.42 63 GLN D C 1
ATOM 9965 O O . GLN D 1 63 ? 46.749 11.606 99.435 1.00 38.54 63 GLN D O 1
ATOM 9971 N N . ILE D 1 64 ? 46.236 12.019 101.575 1.00 39.74 64 ILE D N 1
ATOM 9972 C CA . ILE D 1 64 ? 44.797 11.944 101.333 1.00 39.82 64 ILE D CA 1
ATOM 9973 C C . ILE D 1 64 ? 44.173 13.300 101.649 1.00 38.50 64 ILE D C 1
ATOM 9974 O O . ILE D 1 64 ? 44.521 13.925 102.651 1.00 39.82 64 ILE D O 1
ATOM 9979 N N . SER D 1 65 ? 43.274 13.771 100.790 1.00 39.04 65 SER D N 1
ATOM 9980 C CA . SER D 1 65 ? 42.717 15.109 100.971 1.00 42.02 65 SER D CA 1
ATOM 9981 C C . SER D 1 65 ? 41.780 15.157 102.171 1.00 46.01 65 SER D C 1
ATOM 9982 O O . SER D 1 65 ? 41.175 14.147 102.530 1.00 46.45 65 SER D O 1
ATOM 9985 N N . PRO D 1 66 ? 41.660 16.336 102.797 1.00 45.65 66 PRO D N 1
ATOM 9986 C CA . PRO D 1 66 ? 40.756 16.507 103.939 1.00 46.83 66 PRO D CA 1
ATOM 9987 C C . PRO D 1 66 ? 39.323 16.117 103.575 1.00 49.62 66 PRO D C 1
ATOM 9988 O O . PRO D 1 66 ? 38.565 15.688 104.446 1.00 49.03 66 PRO D O 1
ATOM 9992 N N . ALA D 1 67 ? 38.968 16.255 102.301 1.00 44.24 67 ALA D N 1
ATOM 9993 C CA . ALA D 1 67 ? 37.666 15.814 101.812 1.00 50.67 67 ALA D CA 1
ATOM 9994 C C . ALA D 1 67 ? 37.432 14.346 102.137 1.00 54.49 67 ALA D C 1
ATOM 9995 O O . ALA D 1 67 ? 36.326 13.951 102.504 1.00 53.13 67 ALA D O 1
ATOM 9997 N N . HIS D 1 68 ? 38.471 13.530 101.998 1.00 50.83 68 HIS D N 1
ATOM 9998 C CA . HIS D 1 68 ? 38.320 12.106 102.271 1.00 50.89 68 HIS D CA 1
ATOM 9999 C C . HIS D 1 68 ? 38.926 11.665 103.603 1.00 46.72 68 HIS D C 1
ATOM 10000 O O . HIS D 1 68 ? 39.263 10.499 103.783 1.00 50.40 68 HIS D O 1
ATOM 10007 N N . GLY D 1 69 ? 39.059 12.600 104.534 1.00 42.55 69 GLY D N 1
ATOM 10008 C CA . GLY D 1 69 ? 39.462 12.265 105.887 1.00 45.07 69 GLY D CA 1
ATOM 10009 C C . GLY D 1 69 ? 40.951 12.320 106.158 1.00 49.01 69 GLY D C 1
ATOM 10010 O O . GLY D 1 69 ? 41.401 12.023 107.272 1.00 43.02 69 GLY D O 1
ATOM 10011 N N . GLY D 1 70 ? 41.726 12.706 105.150 1.00 44.79 70 GLY D N 1
ATOM 10012 C CA . GLY D 1 70 ? 43.160 12.836 105.326 1.00 38.77 70 GLY D CA 1
ATOM 10013 C C . GLY D 1 70 ? 43.574 14.203 105.838 1.00 41.19 70 GLY D C 1
ATOM 10014 O O . GLY D 1 70 ? 42.741 15.068 106.097 1.00 42.17 70 GLY D O 1
ATOM 10015 N N . THR D 1 71 ? 44.879 14.393 105.981 1.00 38.02 71 THR D N 1
ATOM 10016 C CA . THR D 1 71 ? 45.447 15.653 106.426 1.00 40.27 71 THR D CA 1
ATOM 10017 C C . THR D 1 71 ? 46.189 16.319 105.262 1.00 45.08 71 THR D C 1
ATOM 10018 O O . THR D 1 71 ? 47.124 17.093 105.472 1.00 48.72 71 THR D O 1
ATOM 10022 N N . GLY D 1 72 ? 45.764 16.011 104.037 1.00 43.40 72 GLY D N 1
ATOM 10023 C CA . GLY D 1 72 ? 46.468 16.432 102.837 1.00 45.61 72 GLY D CA 1
ATOM 10024 C C . GLY D 1 72 ? 46.926 17.874 102.821 1.00 46.62 72 GLY D C 1
ATOM 10025 O O . GLY D 1 72 ? 46.225 18.755 103.305 1.00 51.42 72 GLY D O 1
ATOM 10026 N N . GLY D 1 73 ? 48.102 18.115 102.251 1.00 48.02 73 GLY D N 1
ATOM 10027 C CA . GLY D 1 73 ? 48.650 19.462 102.169 1.00 51.28 73 GLY D CA 1
ATOM 10028 C C . GLY D 1 73 ? 48.620 20.020 100.754 1.00 46.51 73 GLY D C 1
ATOM 10029 O O . GLY D 1 73 ? 47.789 19.613 99.943 1.00 45.91 73 GLY D O 1
ATOM 10030 N N . THR D 1 74 ? 49.523 20.950 100.456 1.00 44.36 74 THR D N 1
ATOM 10031 C CA . THR D 1 74 ? 49.604 21.542 99.115 1.00 41.23 74 THR D CA 1
ATOM 10032 C C . THR D 1 74 ? 50.653 20.843 98.237 1.00 38.76 74 THR D C 1
ATOM 10033 O O . THR D 1 74 ? 51.548 20.155 98.739 1.00 36.31 74 THR D O 1
ATOM 10037 N N . LEU D 1 75 ? 50.545 21.028 96.924 1.00 38.42 75 LEU D N 1
ATOM 10038 C CA . LEU D 1 75 ? 51.568 20.531 96.021 1.00 33.17 75 LEU D CA 1
ATOM 10039 C C . LEU D 1 75 ? 52.907 21.180 96.344 1.00 27.99 75 LEU D C 1
ATOM 10040 O O . LEU D 1 75 ? 53.955 20.563 96.191 1.00 33.64 75 LEU D O 1
ATOM 10045 N N . ILE D 1 76 ? 52.873 22.428 96.800 1.00 32.56 76 ILE D N 1
ATOM 10046 C CA . ILE D 1 76 ? 54.106 23.127 97.138 1.00 29.05 76 ILE D CA 1
ATOM 10047 C C . ILE D 1 76 ? 54.816 22.427 98.292 1.00 32.81 76 ILE D C 1
ATOM 10048 O O . ILE D 1 76 ? 56.023 22.239 98.254 1.00 30.33 76 ILE D O 1
ATOM 10053 N N . GLU D 1 77 ? 54.066 22.017 99.313 1.00 34.98 77 GLU D N 1
ATOM 10054 C CA . GLU D 1 77 ? 54.688 21.322 100.440 1.00 36.37 77 GLU D CA 1
ATOM 10055 C C . GLU D 1 77 ? 55.255 19.983 99.989 1.00 28.01 77 GLU D C 1
ATOM 10056 O O . GLU D 1 77 ? 56.348 19.598 100.396 1.00 35.26 77 GLU D O 1
ATOM 10062 N N . SER D 1 78 ? 54.518 19.282 99.134 1.00 32.10 78 SER D N 1
ATOM 10063 C CA . SER D 1 78 ? 55.018 18.025 98.579 1.00 33.81 78 SER D CA 1
ATOM 10064 C C . SER D 1 78 ? 56.321 18.235 97.802 1.00 33.59 78 SER D C 1
ATOM 10065 O O . SER D 1 78 ? 57.284 17.466 97.953 1.00 33.40 78 SER D O 1
ATOM 10068 N N . ALA D 1 79 ? 56.358 19.273 96.969 1.00 30.88 79 ALA D N 1
ATOM 10069 C CA . ALA D 1 79 ? 57.572 19.560 96.208 1.00 29.26 79 ALA D CA 1
ATOM 10070 C C . ALA D 1 79 ? 58.750 19.776 97.156 1.00 30.28 79 ALA D C 1
ATOM 10071 O O . ALA D 1 79 ? 59.850 19.263 96.927 1.00 32.49 79 ALA D O 1
ATOM 10073 N N . ILE D 1 80 ? 58.520 20.529 98.230 1.00 30.60 80 ILE D N 1
ATOM 10074 C CA . ILE D 1 80 ? 59.556 20.737 99.244 1.00 29.08 80 ILE D CA 1
ATOM 10075 C C . ILE D 1 80 ? 60.032 19.406 99.839 1.00 30.74 80 ILE D C 1
ATOM 10076 O O . ILE D 1 80 ? 61.239 19.138 99.908 1.00 28.55 80 ILE D O 1
ATOM 10081 N N . LEU D 1 81 ? 59.082 18.562 100.238 1.00 34.21 81 LEU D N 1
ATOM 10082 C CA . LEU D 1 81 ? 59.411 17.253 100.822 1.00 33.28 81 LEU D CA 1
ATOM 10083 C C . LEU D 1 81 ? 60.187 16.363 99.844 1.00 29.08 81 LEU D C 1
ATOM 10084 O O . LEU D 1 81 ? 61.215 15.783 100.197 1.00 35.38 81 LEU D O 1
ATOM 10089 N N . VAL D 1 82 ? 59.671 16.250 98.625 1.00 30.33 82 VAL D N 1
ATOM 10090 C CA . VAL D 1 82 ? 60.277 15.412 97.605 1.00 32.37 82 VAL D CA 1
ATOM 10091 C C . VAL D 1 82 ? 61.700 15.871 97.275 1.00 29.87 82 VAL D C 1
ATOM 10092 O O . VAL D 1 82 ? 62.609 15.046 97.149 1.00 26.87 82 VAL D O 1
ATOM 10096 N N . GLU D 1 83 ? 61.898 17.181 97.126 1.00 30.02 83 GLU D N 1
ATOM 10097 C CA . GLU D 1 83 ? 63.240 17.693 96.828 1.00 26.57 83 GLU D CA 1
ATOM 10098 C C . GLU D 1 83 ? 64.232 17.256 97.902 1.00 28.06 83 GLU D C 1
ATOM 10099 O O . GLU D 1 83 ? 65.313 16.743 97.601 1.00 26.38 83 GLU D O 1
ATOM 10105 N N . GLU D 1 84 ? 63.866 17.469 99.163 1.00 26.13 84 GLU D N 1
ATOM 10106 C CA . GLU D 1 84 ? 64.751 17.096 100.256 1.00 32.72 84 GLU D CA 1
ATOM 10107 C C . GLU D 1 84 ? 65.065 15.594 100.219 1.00 28.29 84 GLU D C 1
ATOM 10108 O O . GLU D 1 84 ? 66.227 15.191 100.282 1.00 27.62 84 GLU D O 1
ATOM 10114 N N . CYS D 1 85 ? 64.030 14.771 100.105 1.00 32.39 85 CYS D N 1
ATOM 10115 C CA . CYS D 1 85 ? 64.224 13.317 100.086 1.00 32.37 85 CYS D CA 1
ATOM 10116 C C . CYS D 1 85 ? 65.099 12.840 98.937 1.00 31.64 85 CYS D C 1
ATOM 10117 O O . CYS D 1 85 ? 65.986 12.011 99.134 1.00 35.64 85 CYS D O 1
ATOM 10120 N N . TYR D 1 86 ? 64.851 13.348 97.734 1.00 31.55 86 TYR D N 1
ATOM 10121 C CA . TYR D 1 86 ? 65.660 12.937 96.587 1.00 28.67 86 TYR D CA 1
ATOM 10122 C C . TYR D 1 86 ? 67.114 13.402 96.667 1.00 32.80 86 TYR D C 1
ATOM 10123 O O . TYR D 1 86 ? 68.005 12.786 96.063 1.00 28.65 86 TYR D O 1
ATOM 10132 N N . SER D 1 87 ? 67.364 14.478 97.410 1.00 28.10 87 SER D N 1
ATOM 10133 C CA . SER D 1 87 ? 68.732 14.927 97.583 1.00 27.15 87 SER D CA 1
ATOM 10134 C C . SER D 1 87 ? 69.476 14.003 98.547 1.00 31.29 87 SER D C 1
ATOM 10135 O O . SER D 1 87 ? 70.682 14.124 98.718 1.00 31.85 87 SER D O 1
ATOM 10138 N N . VAL D 1 88 ? 68.751 13.091 99.185 1.00 35.18 88 VAL D N 1
ATOM 10139 C CA . VAL D 1 88 ? 69.345 12.240 100.219 1.00 32.22 88 VAL D CA 1
ATOM 10140 C C . VAL D 1 88 ? 69.295 10.771 99.830 1.00 32.60 88 VAL D C 1
ATOM 10141 O O . VAL D 1 88 ? 70.321 10.104 99.767 1.00 35.06 88 VAL D O 1
ATOM 10145 N N . GLU D 1 89 ? 68.097 10.279 99.540 1.00 32.50 89 GLU D N 1
ATOM 10146 C CA . GLU D 1 89 ? 67.904 8.857 99.277 1.00 34.18 89 GLU D CA 1
ATOM 10147 C C . GLU D 1 89 ? 66.675 8.640 98.398 1.00 30.23 89 GLU D C 1
ATOM 10148 O O . GLU D 1 89 ? 65.566 8.532 98.905 1.00 30.52 89 GLU D O 1
ATOM 10154 N N . PRO D 1 90 ? 66.867 8.606 97.065 1.00 30.22 90 PRO D N 1
ATOM 10155 C CA . PRO D 1 90 ? 65.748 8.483 96.124 1.00 28.69 90 PRO D CA 1
ATOM 10156 C C . PRO D 1 90 ? 64.973 7.172 96.246 1.00 31.88 90 PRO D C 1
ATOM 10157 O O . PRO D 1 90 ? 63.743 7.190 96.202 1.00 27.93 90 PRO D O 1
ATOM 10161 N N . SER D 1 91 ? 65.674 6.049 96.374 1.00 29.67 91 SER D N 1
ATOM 10162 C CA . SER D 1 91 ? 64.998 4.759 96.264 1.00 36.25 91 SER D CA 1
ATOM 10163 C C . SER D 1 91 ? 63.970 4.533 97.378 1.00 31.11 91 SER D C 1
ATOM 10164 O O . SER D 1 91 ? 62.784 4.365 97.109 1.00 33.50 91 SER D O 1
ATOM 10167 N N . ALA D 1 92 ? 64.433 4.537 98.618 1.00 35.01 92 ALA D N 1
ATOM 10168 C CA . ALA D 1 92 ? 63.540 4.352 99.759 1.00 35.75 92 ALA D CA 1
ATOM 10169 C C . ALA D 1 92 ? 62.414 5.376 99.726 1.00 32.81 92 ALA D C 1
ATOM 10170 O O . ALA D 1 92 ? 61.266 5.043 99.993 1.00 30.15 92 ALA D O 1
ATOM 10172 N N . ALA D 1 93 ? 62.750 6.624 99.387 1.00 34.02 93 ALA D N 1
ATOM 10173 C CA . ALA D 1 93 ? 61.758 7.691 99.250 1.00 34.27 93 ALA D CA 1
ATOM 10174 C C . ALA D 1 93 ? 60.642 7.370 98.249 1.00 29.40 93 ALA D C 1
ATOM 10175 O O . ALA D 1 93 ? 59.467 7.649 98.501 1.00 31.32 93 ALA D O 1
ATOM 10177 N N . LEU D 1 94 ? 61.000 6.781 97.113 1.00 33.93 94 LEU D N 1
ATOM 10178 C CA . LEU D 1 94 ? 60.022 6.549 96.056 1.00 26.67 94 LEU D CA 1
ATOM 10179 C C . LEU D 1 94 ? 58.930 5.539 96.438 1.00 28.76 94 LEU D C 1
ATOM 10180 O O . LEU D 1 94 ? 57.773 5.663 96.021 1.00 28.86 94 LEU D O 1
ATOM 10185 N N . THR D 1 95 ? 59.302 4.520 97.196 1.00 31.23 95 THR D N 1
ATOM 10186 C CA . THR D 1 95 ? 58.304 3.578 97.711 1.00 34.40 95 THR D CA 1
ATOM 10187 C C . THR D 1 95 ? 57.196 4.367 98.425 1.00 31.76 95 THR D C 1
ATOM 10188 O O . THR D 1 95 ? 55.999 4.202 98.138 1.00 31.44 95 THR D O 1
ATOM 10192 N N . ILE D 1 96 ? 57.603 5.258 99.324 1.00 29.52 96 ILE D N 1
ATOM 10193 C CA . ILE D 1 96 ? 56.646 6.134 99.995 1.00 35.29 96 ILE D CA 1
ATOM 10194 C C . ILE D 1 96 ? 55.821 6.975 99.006 1.00 34.31 96 ILE D C 1
ATOM 10195 O O . ILE D 1 96 ? 54.589 6.958 99.035 1.00 34.06 96 ILE D O 1
ATOM 10200 N N . PHE D 1 97 ? 56.491 7.682 98.099 1.00 38.83 97 PHE D N 1
ATOM 10201 C CA . PHE D 1 97 ? 55.773 8.526 97.145 1.00 34.72 97 PHE D CA 1
ATOM 10202 C C . PHE D 1 97 ? 54.869 7.750 96.185 1.00 31.11 97 PHE D C 1
ATOM 10203 O O . PHE D 1 97 ? 53.856 8.276 95.717 1.00 30.13 97 PHE D O 1
ATOM 10211 N N . ALA D 1 98 ? 55.224 6.507 95.882 1.00 32.09 98 ALA D N 1
ATOM 10212 C CA . ALA D 1 98 ? 54.401 5.717 94.967 1.00 32.83 98 ALA D CA 1
ATOM 10213 C C . ALA D 1 98 ? 53.027 5.429 95.575 1.00 30.79 98 ALA D C 1
ATOM 10214 O O . ALA D 1 98 ? 52.026 5.354 94.870 1.00 34.34 98 ALA D O 1
ATOM 10216 N N . THR D 1 99 ? 52.987 5.280 96.894 1.00 34.68 99 THR D N 1
ATOM 10217 C CA . THR D 1 99 ? 51.719 5.120 97.593 1.00 33.76 99 THR D CA 1
ATOM 10218 C C . THR D 1 99 ? 50.876 6.382 97.402 1.00 32.91 99 THR D C 1
ATOM 10219 O O . THR D 1 99 ? 49.685 6.305 97.076 1.00 34.78 99 THR D O 1
ATOM 10223 N N . GLY D 1 100 ? 51.510 7.545 97.563 1.00 34.53 100 GLY D N 1
ATOM 10224 C CA . GLY D 1 100 ? 50.853 8.814 97.292 1.00 35.83 100 GLY D CA 1
ATOM 10225 C C . GLY D 1 100 ? 50.258 8.900 95.892 1.00 33.03 100 GLY D C 1
ATOM 10226 O O . GLY D 1 100 ? 49.145 9.399 95.699 1.00 32.93 100 GLY D O 1
ATOM 10227 N N . LEU D 1 101 ? 51.002 8.416 94.903 1.00 33.93 101 LEU D N 1
ATOM 10228 C CA . LEU D 1 101 ? 50.500 8.379 93.533 1.00 36.76 101 LEU D CA 1
ATOM 10229 C C . LEU D 1 101 ? 49.297 7.442 93.419 1.00 36.59 101 LEU D C 1
ATOM 10230 O O . LEU D 1 101 ? 48.277 7.787 92.817 1.00 34.47 101 LEU D O 1
ATOM 10235 N N . GLY D 1 102 ? 49.428 6.252 93.999 1.00 38.20 102 GLY D N 1
ATOM 10236 C CA . GLY D 1 102 ? 48.336 5.292 94.002 1.00 40.27 102 GLY D CA 1
ATOM 10237 C C . GLY D 1 102 ? 47.068 5.887 94.586 1.00 37.14 102 GLY D C 1
ATOM 10238 O O . GLY D 1 102 ? 45.970 5.676 94.071 1.00 40.88 102 GLY D O 1
ATOM 10239 N N . LEU D 1 103 ? 47.225 6.658 95.656 1.00 40.55 103 LEU D N 1
ATOM 10240 C CA . LEU D 1 103 ? 46.088 7.291 96.318 1.00 38.53 103 LEU D CA 1
ATOM 10241 C C . LEU D 1 103 ? 45.483 8.464 95.528 1.00 40.50 103 LEU D C 1
ATOM 10242 O O . LEU D 1 103 ? 44.330 8.834 95.749 1.00 38.87 103 LEU D O 1
ATOM 10247 N N . THR D 1 104 ? 46.242 9.042 94.598 1.00 39.03 104 THR D N 1
ATOM 10248 C CA . THR D 1 104 ? 45.781 10.257 93.907 1.00 35.16 104 THR D CA 1
ATOM 10249 C C . THR D 1 104 ? 44.466 10.149 93.117 1.00 37.17 104 THR D C 1
ATOM 10250 O O . THR D 1 104 ? 43.614 11.039 93.206 1.00 39.76 104 THR D O 1
ATOM 10254 N N . PRO D 1 105 ? 44.294 9.085 92.318 1.00 39.69 105 PRO D N 1
ATOM 10255 C CA . PRO D 1 105 ? 43.006 8.989 91.620 1.00 40.06 105 PRO D CA 1
ATOM 10256 C C . PRO D 1 105 ? 41.838 8.958 92.602 1.00 41.81 105 PRO D C 1
ATOM 10257 O O . PRO D 1 105 ? 40.744 9.425 92.281 1.00 40.40 105 PRO D O 1
ATOM 10261 N N . ILE D 1 106 ? 42.067 8.401 93.788 1.00 40.62 106 ILE D N 1
ATOM 10262 C CA . ILE D 1 106 ? 41.027 8.354 94.805 1.00 43.82 106 ILE D CA 1
ATOM 10263 C C . ILE D 1 106 ? 40.719 9.771 95.287 1.00 42.22 106 ILE D C 1
ATOM 10264 O O . ILE D 1 106 ? 39.564 10.123 95.507 1.00 44.61 106 ILE D O 1
ATOM 10269 N N . ASN D 1 107 ? 41.757 10.588 95.445 1.00 42.95 107 ASN D N 1
ATOM 10270 C CA . ASN D 1 107 ? 41.565 11.981 95.828 1.00 42.98 107 ASN D CA 1
ATOM 10271 C C . ASN D 1 107 ? 40.774 12.748 94.771 1.00 40.20 107 ASN D C 1
ATOM 10272 O O . ASN D 1 107 ? 39.984 13.629 95.098 1.00 41.51 107 ASN D O 1
ATOM 10277 N N . LEU D 1 108 ? 40.978 12.387 93.508 1.00 40.78 108 LEU D N 1
ATOM 10278 C CA . LEU D 1 108 ? 40.366 13.106 92.395 1.00 41.56 108 LEU D CA 1
ATOM 10279 C C . LEU D 1 108 ? 38.951 12.624 92.089 1.00 46.76 108 LEU D C 1
ATOM 10280 O O . LEU D 1 108 ? 38.102 13.408 91.661 1.00 49.38 108 LEU D O 1
ATOM 10285 N N . ALA D 1 109 ? 38.705 11.334 92.302 1.00 42.71 109 ALA D N 1
ATOM 10286 C CA . ALA D 1 109 ? 37.520 10.687 91.743 1.00 47.38 109 ALA D CA 1
ATOM 10287 C C . ALA D 1 109 ? 36.619 9.953 92.753 1.00 49.63 109 ALA D C 1
ATOM 10288 O O . ALA D 1 109 ? 35.458 9.665 92.454 1.00 43.27 109 ALA D O 1
ATOM 10290 N N . ALA D 1 110 ? 37.145 9.657 93.938 1.00 49.81 110 ALA D N 1
ATOM 10291 C CA . ALA D 1 110 ? 36.396 8.859 94.917 1.00 52.77 110 ALA D CA 1
ATOM 10292 C C . ALA D 1 110 ? 35.077 9.497 95.346 1.00 55.00 110 ALA D C 1
ATOM 10293 O O . ALA D 1 110 ? 35.009 10.699 95.610 1.00 54.18 110 ALA D O 1
ATOM 10295 N N . GLY D 1 111 ? 34.035 8.671 95.408 1.00 59.02 111 GLY D N 1
ATOM 10296 C CA . GLY D 1 111 ? 32.749 9.071 95.950 1.00 59.63 111 GLY D CA 1
ATOM 10297 C C . GLY D 1 111 ? 32.540 8.541 97.361 1.00 64.46 111 GLY D C 1
ATOM 10298 O O . GLY D 1 111 ? 33.470 8.005 97.976 1.00 61.92 111 GLY D O 1
ATOM 10299 N N . PRO D 1 112 ? 31.314 8.685 97.890 1.00 64.51 112 PRO D N 1
ATOM 10300 C CA . PRO D 1 112 ? 31.022 8.253 99.263 1.00 63.20 112 PRO D CA 1
ATOM 10301 C C . PRO D 1 112 ? 31.334 6.776 99.477 1.00 61.05 112 PRO D C 1
ATOM 10302 O O . PRO D 1 112 ? 31.817 6.396 100.548 1.00 57.47 112 PRO D O 1
ATOM 10306 N N . GLN D 1 113 ? 31.074 5.962 98.457 1.00 57.54 113 GLN D N 1
ATOM 10307 C CA . GLN D 1 113 ? 31.191 4.515 98.582 1.00 57.79 113 GLN D CA 1
ATOM 10308 C C . GLN D 1 113 ? 32.631 4.020 98.700 1.00 60.98 113 GLN D C 1
ATOM 10309 O O . GLN D 1 113 ? 32.866 2.825 98.914 1.00 57.87 113 GLN D O 1
ATOM 10315 N N . HIS D 1 114 ? 33.594 4.926 98.564 1.00 54.15 114 HIS D N 1
ATOM 10316 C CA . HIS D 1 114 ? 34.989 4.510 98.518 1.00 51.99 114 HIS D CA 1
ATOM 10317 C C . HIS D 1 114 ? 35.707 4.708 99.841 1.00 51.41 114 HIS D C 1
ATOM 10318 O O . HIS D 1 114 ? 36.858 4.309 99.985 1.00 51.63 114 HIS D O 1
ATOM 10325 N N . ALA D 1 115 ? 35.019 5.305 100.808 1.00 53.46 115 ALA D N 1
ATOM 10326 C CA . ALA D 1 115 ? 35.608 5.564 102.121 1.00 53.57 115 ALA D CA 1
ATOM 10327 C C . ALA D 1 115 ? 36.212 4.309 102.740 1.00 52.64 115 ALA D C 1
ATOM 10328 O O . ALA D 1 115 ? 37.248 4.368 103.410 1.00 48.71 115 ALA D O 1
ATOM 10330 N N . GLU D 1 116 ? 35.563 3.170 102.515 1.00 53.95 116 GLU D N 1
ATOM 10331 C CA . GLU D 1 116 ? 36.024 1.924 103.111 1.00 51.76 116 GLU D CA 1
ATOM 10332 C C . GLU D 1 116 ? 37.448 1.583 102.676 1.00 53.90 116 GLU D C 1
ATOM 10333 O O . GLU D 1 116 ? 38.204 0.969 103.432 1.00 51.57 116 GLU D O 1
ATOM 10339 N N . PHE D 1 117 ? 37.818 2.002 101.469 1.00 51.78 117 PHE D N 1
ATOM 10340 C CA . PHE D 1 117 ? 39.117 1.637 100.907 1.00 47.01 117 PHE D CA 1
ATOM 10341 C C . PHE D 1 117 ? 40.292 2.411 101.513 1.00 46.05 117 PHE D C 1
ATOM 10342 O O . PHE D 1 117 ? 41.419 1.920 101.517 1.00 44.25 117 PHE D O 1
ATOM 10350 N N . LEU D 1 118 ? 40.035 3.608 102.032 1.00 44.34 118 LEU D N 1
ATOM 10351 C CA . LEU D 1 118 ? 41.109 4.439 102.580 1.00 43.21 118 LEU D CA 1
ATOM 10352 C C . LEU D 1 118 ? 41.446 4.081 104.021 1.00 45.91 118 LEU D C 1
ATOM 10353 O O . LEU D 1 118 ? 42.502 4.452 104.536 1.00 41.78 118 LEU D O 1
ATOM 10358 N N . ALA D 1 119 ? 40.542 3.346 104.658 1.00 45.85 119 ALA D N 1
ATOM 10359 C CA . ALA D 1 119 ? 40.676 2.983 106.061 1.00 39.80 119 ALA D CA 1
ATOM 10360 C C . ALA D 1 119 ? 42.105 2.624 106.483 1.00 41.45 119 ALA D C 1
ATOM 10361 O O . ALA D 1 119 ? 42.643 3.213 107.427 1.00 43.59 119 ALA D O 1
ATOM 10363 N N . PRO D 1 120 ? 42.732 1.660 105.790 1.00 40.01 120 PRO D N 1
ATOM 10364 C CA . PRO D 1 120 ? 44.075 1.233 106.208 1.00 41.49 120 PRO D CA 1
ATOM 10365 C C . PRO D 1 120 ? 45.087 2.376 106.154 1.00 39.50 120 PRO D C 1
ATOM 10366 O O . PRO D 1 120 ? 46.074 2.378 106.895 1.00 40.98 120 PRO D O 1
ATOM 10370 N N . PHE D 1 121 ? 44.832 3.350 105.294 1.00 37.99 121 PHE D N 1
ATOM 10371 C CA . PHE D 1 121 ? 45.776 4.442 105.080 1.00 39.60 121 PHE D CA 1
ATOM 10372 C C . PHE D 1 121 ? 45.556 5.595 106.051 1.00 40.93 121 PHE D C 1
ATOM 10373 O O . PHE D 1 121 ? 46.430 6.449 106.222 1.00 41.95 121 PHE D O 1
ATOM 10381 N N . LEU D 1 122 ? 44.389 5.603 106.692 1.00 42.71 122 LEU D N 1
ATOM 10382 C CA . LEU D 1 122 ? 44.014 6.655 107.642 1.00 43.97 122 LEU D CA 1
ATOM 10383 C C . LEU D 1 122 ? 44.181 6.223 109.103 1.00 43.90 122 LEU D C 1
ATOM 10384 O O . LEU D 1 122 ? 44.177 7.058 110.014 1.00 42.04 122 LEU D O 1
ATOM 10389 N N . SER D 1 123 ? 44.336 4.918 109.318 1.00 42.83 123 SER D N 1
ATOM 10390 C CA . SER D 1 123 ? 44.490 4.361 110.664 1.00 41.19 123 SER D CA 1
ATOM 10391 C C . SER D 1 123 ? 45.814 4.745 111.323 1.00 41.93 123 SER D C 1
ATOM 10392 O O . SER D 1 123 ? 45.985 4.587 112.528 1.00 40.31 123 SER D O 1
ATOM 10395 N N . GLY D 1 124 ? 46.764 5.227 110.537 1.00 40.13 124 GLY D N 1
ATOM 10396 C CA . GLY D 1 124 ? 48.056 5.574 111.090 1.00 35.27 124 GLY D CA 1
ATOM 10397 C C . GLY D 1 124 ? 48.835 4.358 111.561 1.00 40.16 124 GLY D C 1
ATOM 10398 O O . GLY D 1 124 ? 49.875 4.508 112.204 1.00 39.55 124 GLY D O 1
ATOM 10399 N N . GLU D 1 125 ? 48.347 3.156 111.244 1.00 37.17 125 GLU D N 1
ATOM 10400 C CA . GLU D 1 125 ? 48.994 1.919 111.708 1.00 43.93 125 GLU D CA 1
ATOM 10401 C C . GLU D 1 125 ? 49.799 1.194 110.629 1.00 41.43 125 GLU D C 1
ATOM 10402 O O . GLU D 1 125 ? 49.403 1.169 109.464 1.00 40.80 125 GLU D O 1
ATOM 10408 N N . GLY D 1 126 ? 50.909 0.581 111.041 1.00 40.45 126 GLY D N 1
ATOM 10409 C CA . GLY D 1 126 ? 51.618 -0.379 110.213 1.00 41.45 126 GLY D CA 1
ATOM 10410 C C . GLY D 1 126 ? 52.231 0.172 108.934 1.00 40.16 126 GLY D C 1
ATOM 10411 O O . GLY D 1 126 ? 52.871 1.220 108.943 1.00 40.36 126 GLY D O 1
ATOM 10412 N N . SER D 1 127 ? 52.051 -0.542 107.828 1.00 39.91 127 SER D N 1
ATOM 10413 C CA . SER D 1 127 ? 52.746 -0.176 106.593 1.00 38.26 127 SER D CA 1
ATOM 10414 C C . SER D 1 127 ? 52.023 -0.594 105.312 1.00 36.85 127 SER D C 1
ATOM 10415 O O . SER D 1 127 ? 52.589 -1.301 104.480 1.00 39.53 127 SER D O 1
ATOM 10418 N N . PRO D 1 128 ? 50.779 -0.125 105.132 1.00 34.89 128 PRO D N 1
ATOM 10419 C CA . PRO D 1 128 ? 49.993 -0.461 103.942 1.00 28.82 128 PRO D CA 1
ATOM 10420 C C . PRO D 1 128 ? 50.526 0.281 102.720 1.00 39.14 128 PRO D C 1
ATOM 10421 O O . PRO D 1 128 ? 50.889 1.455 102.835 1.00 33.29 128 PRO D O 1
ATOM 10425 N N . LEU D 1 129 ? 50.557 -0.403 101.582 1.00 35.10 129 LEU D N 1
ATOM 10426 C CA . LEU D 1 129 ? 51.114 0.126 100.348 1.00 38.97 129 LEU D CA 1
ATOM 10427 C C . LEU D 1 129 ? 49.999 0.309 99.337 1.00 39.38 129 LEU D C 1
ATOM 10428 O O . LEU D 1 129 ? 49.104 -0.530 99.235 1.00 37.31 129 LEU D O 1
ATOM 10433 N N . ALA D 1 130 ? 50.054 1.412 98.597 1.00 38.88 130 ALA D N 1
ATOM 10434 C CA . ALA D 1 130 ? 49.145 1.633 97.482 1.00 32.13 130 ALA D CA 1
ATOM 10435 C C . ALA D 1 130 ? 49.951 1.742 96.189 1.00 35.99 130 ALA D C 1
ATOM 10436 O O . ALA D 1 130 ? 51.170 1.897 96.215 1.00 34.92 130 ALA D O 1
ATOM 10438 N N . SER D 1 131 ? 49.265 1.672 95.060 1.00 31.24 131 SER D N 1
ATOM 10439 C CA . SER D 1 131 ? 49.943 1.682 93.770 1.00 42.62 131 SER D CA 1
ATOM 10440 C C . SER D 1 131 ? 48.979 2.057 92.658 1.00 41.28 131 SER D C 1
ATOM 10441 O O . SER D 1 131 ? 47.842 1.596 92.632 1.00 44.50 131 SER D O 1
ATOM 10444 N N . LEU D 1 132 ? 49.428 2.917 91.751 1.00 42.71 132 LEU D N 1
ATOM 10445 C CA . LEU D 1 132 ? 48.644 3.243 90.570 1.00 40.44 132 LEU D CA 1
ATOM 10446 C C . LEU D 1 132 ? 49.138 2.361 89.430 1.00 50.18 132 LEU D C 1
ATOM 10447 O O . LEU D 1 132 ? 50.158 2.652 88.801 1.00 48.15 132 LEU D O 1
ATOM 10452 N N . VAL D 1 133 ? 48.415 1.270 89.185 1.00 48.62 133 VAL D N 1
ATOM 10453 C CA . VAL D 1 133 ? 48.869 0.232 88.269 1.00 46.80 133 VAL D CA 1
ATOM 10454 C C . VAL D 1 133 ? 48.357 0.503 86.863 1.00 50.87 133 VAL D C 1
ATOM 10455 O O . VAL D 1 133 ? 47.216 0.191 86.536 1.00 49.32 133 VAL D O 1
ATOM 10459 N N . PHE D 1 134 ? 49.224 1.070 86.030 1.00 53.34 134 PHE D N 1
ATOM 10460 C CA . PHE D 1 134 ? 48.821 1.642 84.752 1.00 47.92 134 PHE D CA 1
ATOM 10461 C C . PHE D 1 134 ? 49.670 1.093 83.609 1.00 51.59 134 PHE D C 1
ATOM 10462 O O . PHE D 1 134 ? 49.181 0.928 82.491 1.00 52.60 134 PHE D O 1
ATOM 10470 N N . SER D 1 135 ? 50.933 0.794 83.904 1.00 50.26 135 SER D N 1
ATOM 10471 C CA . SER D 1 135 ? 51.911 0.404 82.886 1.00 54.85 135 SER D CA 1
ATOM 10472 C C . SER D 1 135 ? 51.969 -1.090 82.566 1.00 57.34 135 SER D C 1
ATOM 10473 O O . SER D 1 135 ? 51.943 -1.948 83.455 1.00 49.18 135 SER D O 1
ATOM 10476 N N . GLU D 1 136 ? 52.084 -1.381 81.276 1.00 57.82 136 GLU D N 1
ATOM 10477 C CA . GLU D 1 136 ? 52.087 -2.750 80.780 1.00 59.16 136 GLU D CA 1
ATOM 10478 C C . GLU D 1 136 ? 53.358 -3.021 79.982 1.00 59.35 136 GLU D C 1
ATOM 10479 O O . GLU D 1 136 ? 53.964 -2.098 79.443 1.00 60.92 136 GLU D O 1
ATOM 10485 N N . PRO D 1 137 ? 53.761 -4.293 79.895 1.00 57.64 137 PRO D N 1
ATOM 10486 C CA . PRO D 1 137 ? 54.958 -4.687 79.145 1.00 62.39 137 PRO D CA 1
ATOM 10487 C C . PRO D 1 137 ? 55.047 -4.113 77.718 1.00 62.38 137 PRO D C 1
ATOM 10488 O O . PRO D 1 137 ? 56.157 -3.865 77.246 1.00 65.64 137 PRO D O 1
ATOM 10492 N N . GLY D 1 138 ? 53.916 -3.901 77.050 1.00 56.95 138 GLY D N 1
ATOM 10493 C CA . GLY D 1 138 ? 53.931 -3.504 75.650 1.00 56.34 138 GLY D CA 1
ATOM 10494 C C . GLY D 1 138 ? 53.861 -2.007 75.414 1.00 63.87 138 GLY D C 1
ATOM 10495 O O . GLY D 1 138 ? 53.688 -1.551 74.276 1.00 63.37 138 GLY D O 1
ATOM 10496 N N . GLY D 1 139 ? 54.002 -1.238 76.489 1.00 57.49 139 GLY D N 1
ATOM 10497 C CA . GLY D 1 139 ? 53.936 0.206 76.402 1.00 60.86 139 GLY D CA 1
ATOM 10498 C C . GLY D 1 139 ? 52.506 0.697 76.466 1.00 60.37 139 GLY D C 1
ATOM 10499 O O . GLY D 1 139 ? 51.569 -0.074 76.267 1.00 64.40 139 GLY D O 1
ATOM 10500 N N . VAL D 1 140 ? 52.339 1.987 76.732 1.00 58.08 140 VAL D N 1
ATOM 10501 C CA . VAL D 1 140 ? 51.013 2.549 76.931 1.00 60.63 140 VAL D CA 1
ATOM 10502 C C . VAL D 1 140 ? 50.923 3.969 76.395 1.00 60.36 140 VAL D C 1
ATOM 10503 O O . VAL D 1 140 ? 49.910 4.648 76.574 1.00 61.02 140 VAL D O 1
ATOM 10507 N N . ALA D 1 141 ? 51.987 4.431 75.747 1.00 64.91 141 ALA D N 1
ATOM 10508 C CA . ALA D 1 141 ? 51.943 5.743 75.120 1.00 61.88 141 ALA D CA 1
ATOM 10509 C C . ALA D 1 141 ? 50.890 5.715 74.019 1.00 56.53 141 ALA D C 1
ATOM 10510 O O . ALA D 1 141 ? 50.265 6.733 73.714 1.00 61.26 141 ALA D O 1
ATOM 10512 N N . ASN D 1 142 ? 50.676 4.535 73.446 1.00 59.91 142 ASN D N 1
ATOM 10513 C CA . ASN D 1 142 ? 49.682 4.379 72.388 1.00 63.51 142 ASN D CA 1
ATOM 10514 C C . ASN D 1 142 ? 48.529 3.430 72.735 1.00 66.56 142 ASN D C 1
ATOM 10515 O O . ASN D 1 142 ? 48.041 2.691 71.879 1.00 66.76 142 ASN D O 1
ATOM 10520 N N . ALA D 1 143 ? 48.090 3.450 73.987 1.00 65.65 143 ALA D N 1
ATOM 10521 C CA . ALA D 1 143 ? 46.902 2.694 74.371 1.00 65.06 143 ALA D CA 1
ATOM 10522 C C . ALA D 1 143 ? 45.631 3.484 74.029 1.00 62.56 143 ALA D C 1
ATOM 10523 O O . ALA D 1 143 ? 44.556 2.916 73.841 1.00 63.85 143 ALA D O 1
ATOM 10525 N N . LEU D 1 144 ? 45.775 4.800 73.923 1.00 61.14 144 LEU D N 1
ATOM 10526 C CA . LEU D 1 144 ? 44.648 5.692 73.696 1.00 59.08 144 LEU D CA 1
ATOM 10527 C C . LEU D 1 144 ? 44.448 6.000 72.212 1.00 64.81 144 LEU D C 1
ATOM 10528 O O . LEU D 1 144 ? 43.590 6.808 71.852 1.00 66.89 144 LEU D O 1
ATOM 10533 N N . GLU D 1 145 ? 45.229 5.360 71.347 1.00 64.38 145 GLU D N 1
ATOM 10534 C CA . GLU D 1 145 ? 45.279 5.781 69.946 1.00 69.30 145 GLU D CA 1
ATOM 10535 C C . GLU D 1 145 ? 44.384 4.973 69.002 1.00 69.56 145 GLU D C 1
ATOM 10536 O O . GLU D 1 145 ? 44.401 3.736 69.007 1.00 67.72 145 GLU D O 1
ATOM 10542 N N . LYS D 1 146 ? 43.616 5.692 68.185 1.00 68.16 146 LYS D N 1
ATOM 10543 C CA . LYS D 1 146 ? 42.717 5.073 67.215 1.00 70.50 146 LYS D CA 1
ATOM 10544 C C . LYS D 1 146 ? 43.467 4.138 66.275 1.00 68.58 146 LYS D C 1
ATOM 10545 O O . LYS D 1 146 ? 44.164 4.593 65.371 1.00 73.43 146 LYS D O 1
ATOM 10551 N N . GLY D 1 147 ? 43.328 2.834 66.492 1.00 63.04 147 GLY D N 1
ATOM 10552 C CA . GLY D 1 147 ? 43.939 1.852 65.616 1.00 62.50 147 GLY D CA 1
ATOM 10553 C C . GLY D 1 147 ? 44.712 0.778 66.355 1.00 73.92 147 GLY D C 1
ATOM 10554 O O . GLY D 1 147 ? 45.001 -0.289 65.800 1.00 67.02 147 GLY D O 1
ATOM 10555 N N . ALA D 1 148 ? 45.039 1.054 67.616 1.00 71.20 148 ALA D N 1
ATOM 10556 C CA . ALA D 1 148 ? 45.904 0.176 68.398 1.00 67.42 148 ALA D CA 1
ATOM 10557 C C . ALA D 1 148 ? 45.122 -0.854 69.208 1.00 66.95 148 ALA D C 1
ATOM 10558 O O . ALA D 1 148 ? 43.924 -0.689 69.437 1.00 69.90 148 ALA D O 1
ATOM 10560 N N . PRO D 1 149 ? 45.806 -1.920 69.655 1.00 63.24 149 PRO D N 1
ATOM 10561 C CA . PRO D 1 149 ? 45.176 -2.965 70.468 1.00 64.30 149 PRO D CA 1
ATOM 10562 C C . PRO D 1 149 ? 44.694 -2.453 71.831 1.00 66.97 149 PRO D C 1
ATOM 10563 O O . PRO D 1 149 ? 44.149 -3.246 72.608 1.00 60.69 149 PRO D O 1
ATOM 10567 N N . GLY D 1 150 ? 44.894 -1.164 72.113 1.00 64.78 150 GLY D N 1
ATOM 10568 C CA . GLY D 1 150 ? 44.523 -0.581 73.394 1.00 55.57 150 GLY D CA 1
ATOM 10569 C C . GLY D 1 150 ? 45.173 -1.283 74.573 1.00 61.45 150 GLY D C 1
ATOM 10570 O O . GLY D 1 150 ? 46.056 -2.124 74.395 1.00 62.15 150 GLY D O 1
ATOM 10571 N N . PHE D 1 151 ? 44.743 -0.944 75.786 1.00 63.14 151 PHE D N 1
ATOM 10572 C CA . PHE D 1 151 ? 45.265 -1.614 76.973 1.00 59.89 151 PHE D CA 1
ATOM 10573 C C . PHE D 1 151 ? 45.086 -3.124 76.862 1.00 56.82 151 PHE D C 1
ATOM 10574 O O . PHE D 1 151 ? 44.027 -3.603 76.466 1.00 61.51 151 PHE D O 1
ATOM 10582 N N . GLN D 1 152 ? 46.124 -3.870 77.217 1.00 59.00 152 GLN D N 1
ATOM 10583 C CA . GLN D 1 152 ? 46.067 -5.329 77.199 1.00 62.38 152 GLN D CA 1
ATOM 10584 C C . GLN D 1 152 ? 45.471 -5.895 78.494 1.00 63.17 152 GLN D C 1
ATOM 10585 O O . GLN D 1 152 ? 45.041 -7.052 78.548 1.00 58.24 152 GLN D O 1
ATOM 10591 N N . THR D 1 153 ? 45.453 -5.072 79.536 1.00 60.27 153 THR D N 1
ATOM 10592 C CA . THR D 1 153 ? 44.728 -5.407 80.754 1.00 58.21 153 THR D CA 1
ATOM 10593 C C . THR D 1 153 ? 43.266 -5.026 80.555 1.00 56.72 153 THR D C 1
ATOM 10594 O O . THR D 1 153 ? 42.954 -3.871 80.257 1.00 53.93 153 THR D O 1
ATOM 10598 N N . THR D 1 154 ? 42.373 -6.002 80.694 1.00 58.11 154 THR D N 1
ATOM 10599 C CA . THR D 1 154 ? 40.952 -5.768 80.437 1.00 59.62 154 THR D CA 1
ATOM 10600 C C . THR D 1 154 ? 40.067 -6.158 81.614 1.00 56.04 154 THR D C 1
ATOM 10601 O O . THR D 1 154 ? 40.417 -7.029 82.420 1.00 56.22 154 THR D O 1
ATOM 10605 N N . ALA D 1 155 ? 38.914 -5.505 81.694 1.00 54.67 155 ALA D N 1
ATOM 10606 C CA . ALA D 1 155 ? 37.911 -5.826 82.700 1.00 59.28 155 ALA D CA 1
ATOM 10607 C C . ALA D 1 155 ? 36.535 -5.924 82.049 1.00 61.16 155 ALA D C 1
ATOM 10608 O O . ALA D 1 155 ? 36.175 -5.106 81.195 1.00 55.33 155 ALA D O 1
ATOM 10610 N N . ARG D 1 156 ? 35.768 -6.932 82.448 1.00 58.50 156 ARG D N 1
ATOM 10611 C CA . ARG D 1 156 ? 34.423 -7.097 81.909 1.00 63.34 156 ARG D CA 1
ATOM 10612 C C . ARG D 1 156 ? 33.386 -7.383 82.998 1.00 57.73 156 ARG D C 1
ATOM 10613 O O . ARG D 1 156 ? 33.650 -8.105 83.964 1.00 57.62 156 ARG D O 1
ATOM 10621 N N . LEU D 1 157 ? 32.209 -6.795 82.827 1.00 59.06 157 LEU D N 1
ATOM 10622 C CA . LEU D 1 157 ? 31.136 -6.888 83.805 1.00 63.65 157 LEU D CA 1
ATOM 10623 C C . LEU D 1 157 ? 30.344 -8.175 83.604 1.00 66.62 157 LEU D C 1
ATOM 10624 O O . LEU D 1 157 ? 29.579 -8.301 82.646 1.00 68.46 157 LEU D O 1
ATOM 10629 N N . GLU D 1 158 ? 30.543 -9.134 84.505 1.00 69.64 158 GLU D N 1
ATOM 10630 C CA . GLU D 1 158 ? 29.812 -10.400 84.452 1.00 69.54 158 GLU D CA 1
ATOM 10631 C C . GLU D 1 158 ? 28.761 -10.486 85.560 1.00 70.59 158 GLU D C 1
ATOM 10632 O O . GLU D 1 158 ? 29.011 -11.032 86.639 1.00 70.27 158 GLU D O 1
ATOM 10638 N N . GLY D 1 159 ? 27.584 -9.937 85.275 1.00 67.42 159 GLY D N 1
ATOM 10639 C CA . GLY D 1 159 ? 26.494 -9.930 86.228 1.00 68.45 159 GLY D CA 1
ATOM 10640 C C . GLY D 1 159 ? 26.534 -8.696 87.103 1.00 69.06 159 GLY D C 1
ATOM 10641 O O . GLY D 1 159 ? 26.050 -7.632 86.713 1.00 69.48 159 GLY D O 1
ATOM 10642 N N . ASP D 1 160 ? 27.120 -8.846 88.287 1.00 68.34 160 ASP D N 1
ATOM 10643 C CA . ASP D 1 160 ? 27.200 -7.763 89.263 1.00 71.54 160 ASP D CA 1
ATOM 10644 C C . ASP D 1 160 ? 28.598 -7.675 89.872 1.00 71.12 160 ASP D C 1
ATOM 10645 O O . ASP D 1 160 ? 28.810 -7.036 90.910 1.00 66.95 160 ASP D O 1
ATOM 10650 N N . GLU D 1 161 ? 29.547 -8.335 89.219 1.00 69.40 161 GLU D N 1
ATOM 10651 C CA . GLU D 1 161 ? 30.947 -8.213 89.589 1.00 68.04 161 GLU D CA 1
ATOM 10652 C C . GLU D 1 161 ? 31.792 -7.969 88.342 1.00 66.77 161 GLU D C 1
ATOM 10653 O O . GLU D 1 161 ? 31.446 -8.419 87.243 1.00 65.26 161 GLU D O 1
ATOM 10659 N N . TRP D 1 162 ? 32.885 -7.233 88.507 1.00 62.46 162 TRP D N 1
ATOM 10660 C CA . TRP D 1 162 ? 33.795 -6.997 87.396 1.00 57.35 162 TRP D CA 1
ATOM 10661 C C . TRP D 1 162 ? 34.892 -8.042 87.393 1.00 54.85 162 TRP D C 1
ATOM 10662 O O . TRP D 1 162 ? 35.389 -8.445 88.448 1.00 59.72 162 TRP D O 1
ATOM 10673 N N . VAL D 1 163 ? 35.249 -8.500 86.200 1.00 56.09 163 VAL D N 1
ATOM 10674 C CA . VAL D 1 163 ? 36.270 -9.527 86.058 1.00 61.27 163 VAL D CA 1
ATOM 10675 C C . VAL D 1 163 ? 37.496 -8.945 85.374 1.00 63.35 163 VAL D C 1
ATOM 10676 O O . VAL D 1 163 ? 37.417 -8.440 84.251 1.00 57.43 163 VAL D O 1
ATOM 10680 N N . ILE D 1 164 ? 38.632 -9.028 86.055 1.00 60.91 164 ILE D N 1
ATOM 10681 C CA . ILE D 1 164 ? 39.833 -8.363 85.583 1.00 58.70 164 ILE D CA 1
ATOM 10682 C C . ILE D 1 164 ? 40.923 -9.350 85.184 1.00 57.02 164 ILE D C 1
ATOM 10683 O O . ILE D 1 164 ? 41.285 -10.250 85.950 1.00 58.91 164 ILE D O 1
ATOM 10688 N N . ASN D 1 165 ? 41.418 -9.181 83.962 1.00 59.36 165 ASN D N 1
ATOM 10689 C CA . ASN D 1 165 ? 42.534 -9.966 83.448 1.00 58.69 165 ASN D CA 1
ATOM 10690 C C . ASN D 1 165 ? 43.553 -9.065 82.754 1.00 58.42 165 ASN D C 1
ATOM 10691 O O . ASN D 1 165 ? 43.206 -8.273 81.871 1.00 51.47 165 ASN D O 1
ATOM 10696 N N . GLY D 1 166 ? 44.812 -9.188 83.154 1.00 56.74 166 GLY D N 1
ATOM 10697 C CA . GLY D 1 166 ? 45.860 -8.404 82.532 1.00 58.23 166 GLY D CA 1
ATOM 10698 C C . GLY D 1 166 ? 47.216 -8.628 83.158 1.00 59.00 166 GLY D C 1
ATOM 10699 O O . GLY D 1 166 ? 47.320 -9.127 84.284 1.00 59.16 166 GLY D O 1
ATOM 10700 N N . GLU D 1 167 ? 48.259 -8.272 82.411 1.00 56.53 167 GLU D N 1
ATOM 10701 C CA . GLU D 1 167 ? 49.615 -8.246 82.936 1.00 55.37 167 GLU D CA 1
ATOM 10702 C C . GLU D 1 167 ? 50.052 -6.799 83.102 1.00 52.82 167 GLU D C 1
ATOM 10703 O O . GLU D 1 167 ? 49.655 -5.924 82.332 1.00 44.90 167 GLU D O 1
ATOM 10709 N N . LYS D 1 168 ? 50.856 -6.545 84.125 1.00 50.85 168 LYS D N 1
ATOM 10710 C CA . LYS D 1 168 ? 51.279 -5.189 84.414 1.00 47.17 168 LYS D CA 1
ATOM 10711 C C . LYS D 1 168 ? 52.756 -5.148 84.724 1.00 48.72 168 LYS D C 1
ATOM 10712 O O . LYS D 1 168 ? 53.376 -6.173 85.024 1.00 49.79 168 LYS D O 1
ATOM 10718 N N . MET D 1 169 ? 53.317 -3.948 84.656 1.00 48.80 169 MET D N 1
ATOM 10719 C CA . MET D 1 169 ? 54.744 -3.789 84.822 1.00 49.34 169 MET D CA 1
ATOM 10720 C C . MET D 1 169 ? 55.082 -2.361 85.201 1.00 41.55 169 MET D C 1
ATOM 10721 O O . MET D 1 169 ? 54.434 -1.423 84.749 1.00 46.94 169 MET D O 1
ATOM 10726 N N . TRP D 1 170 ? 56.102 -2.204 86.035 1.00 47.97 170 TRP D N 1
ATOM 10727 C CA . TRP D 1 170 ? 56.580 -0.876 86.404 1.00 49.63 170 TRP D CA 1
ATOM 10728 C C . TRP D 1 170 ? 55.733 -0.241 87.503 1.00 50.59 170 TRP D C 1
ATOM 10729 O O . TRP D 1 170 ? 56.110 0.798 88.042 1.00 46.72 170 TRP D O 1
ATOM 10740 N N . ALA D 1 171 ? 54.598 -0.861 87.829 1.00 48.62 171 ALA D N 1
ATOM 10741 C CA . ALA D 1 171 ? 53.709 -0.345 88.874 1.00 47.47 171 ALA D CA 1
ATOM 10742 C C . ALA D 1 171 ? 54.348 -0.458 90.253 1.00 46.60 171 ALA D C 1
ATOM 10743 O O . ALA D 1 171 ? 54.232 -1.491 90.924 1.00 45.10 171 ALA D O 1
ATOM 10745 N N . THR D 1 172 ? 55.031 0.605 90.669 1.00 40.41 172 THR D N 1
ATOM 10746 C CA . THR D 1 172 ? 55.713 0.628 91.957 1.00 41.94 172 THR D CA 1
ATOM 10747 C C . THR D 1 172 ? 54.755 0.201 93.083 1.00 37.56 172 THR D C 1
ATOM 10748 O O . THR D 1 172 ? 53.643 0.708 93.169 1.00 38.71 172 THR D O 1
ATOM 10752 N N . ASN D 1 173 ? 55.194 -0.738 93.921 1.00 39.03 173 ASN D N 1
ATOM 10753 C CA . ASN D 1 173 ? 54.440 -1.150 95.115 1.00 40.34 173 ASN D CA 1
ATOM 10754 C C . ASN D 1 173 ? 53.367 -2.240 94.932 1.00 40.09 173 ASN D C 1
ATOM 10755 O O . ASN D 1 173 ? 52.910 -2.824 95.917 1.00 39.37 173 ASN D O 1
ATOM 10760 N N . CYS D 1 174 ? 52.978 -2.516 93.690 1.00 38.46 174 CYS D N 1
ATOM 10761 C CA . CYS D 1 174 ? 51.794 -3.340 93.395 1.00 45.54 174 CYS D CA 1
ATOM 10762 C C . CYS D 1 174 ? 51.769 -4.768 93.973 1.00 44.74 174 CYS D C 1
ATOM 10763 O O . CYS D 1 174 ? 50.699 -5.364 94.097 1.00 49.74 174 CYS D O 1
ATOM 10766 N N . ALA D 1 175 ? 52.925 -5.318 94.327 1.00 40.57 175 ALA D N 1
ATOM 10767 C CA . ALA D 1 175 ? 52.969 -6.682 94.854 1.00 44.27 175 ALA D CA 1
ATOM 10768 C C . ALA D 1 175 ? 53.128 -6.776 96.377 1.00 43.60 175 ALA D C 1
ATOM 10769 O O . ALA D 1 175 ? 53.249 -7.871 96.915 1.00 44.56 175 ALA D O 1
ATOM 10771 N N . GLY D 1 176 ? 53.140 -5.640 97.067 1.00 39.67 176 GLY D N 1
ATOM 10772 C CA . GLY D 1 176 ? 53.185 -5.640 98.521 1.00 39.67 176 GLY D CA 1
ATOM 10773 C C . GLY D 1 176 ? 54.488 -6.134 99.123 1.00 40.58 176 GLY D C 1
ATOM 10774 O O . GLY D 1 176 ? 55.429 -6.499 98.414 1.00 38.81 176 GLY D O 1
ATOM 10775 N N . TRP D 1 177 ? 54.555 -6.139 100.446 1.00 39.72 177 TRP D N 1
ATOM 10776 C CA . TRP D 1 177 ? 55.782 -6.554 101.114 1.00 43.83 177 TRP D CA 1
ATOM 10777 C C . TRP D 1 177 ? 56.093 -8.052 100.926 1.00 44.28 177 TRP D C 1
ATOM 10778 O O . TRP D 1 177 ? 57.251 -8.438 100.773 1.00 43.63 177 TRP D O 1
ATOM 10789 N N . ASP D 1 178 ? 55.063 -8.889 100.935 1.00 41.71 178 ASP D N 1
ATOM 10790 C CA . ASP D 1 178 ? 55.266 -10.336 100.861 1.00 45.88 178 ASP D CA 1
ATOM 10791 C C . ASP D 1 178 ? 55.069 -10.876 99.437 1.00 48.00 178 ASP D C 1
ATOM 10792 O O . ASP D 1 178 ? 55.081 -12.092 99.214 1.00 46.86 178 ASP D O 1
ATOM 10797 N N . PHE D 1 179 ? 54.883 -9.956 98.491 1.00 45.11 179 PHE D N 1
ATOM 10798 C CA . PHE D 1 179 ? 54.812 -10.273 97.060 1.00 47.89 179 PHE D CA 1
ATOM 10799 C C . PHE D 1 179 ? 53.516 -10.932 96.611 1.00 48.85 179 PHE D C 1
ATOM 10800 O O . PHE D 1 179 ? 53.400 -11.374 95.466 1.00 52.06 179 PHE D O 1
ATOM 10808 N N . LYS D 1 180 ? 52.534 -10.964 97.501 1.00 47.48 180 LYS D N 1
ATOM 10809 C CA . LYS D 1 180 ? 51.242 -11.551 97.175 1.00 48.07 180 LYS D CA 1
ATOM 10810 C C . LYS D 1 180 ? 50.188 -10.487 96.870 1.00 49.09 180 LYS D C 1
ATOM 10811 O O . LYS D 1 180 ? 48.994 -10.779 96.824 1.00 49.28 180 LYS D O 1
ATOM 10817 N N . GLY D 1 181 ? 50.632 -9.250 96.658 1.00 45.73 181 GLY D N 1
ATOM 10818 C CA . GLY D 1 181 ? 49.723 -8.168 96.312 1.00 44.49 181 GLY D CA 1
ATOM 10819 C C . GLY D 1 181 ? 49.657 -7.075 97.367 1.00 45.47 181 GLY D C 1
ATOM 10820 O O . GLY D 1 181 ? 49.614 -7.355 98.570 1.00 41.94 181 GLY D O 1
ATOM 10821 N N . CYS D 1 182 ? 49.646 -5.823 96.913 1.00 43.61 182 CYS D N 1
ATOM 10822 C CA . CYS D 1 182 ? 49.620 -4.666 97.804 1.00 43.33 182 CYS D CA 1
ATOM 10823 C C . CYS D 1 182 ? 48.225 -4.397 98.366 1.00 40.47 182 CYS D C 1
ATOM 10824 O O . CYS D 1 182 ? 47.215 -4.784 97.772 1.00 44.76 182 CYS D O 1
ATOM 10827 N N . ASP D 1 183 ? 48.182 -3.700 99.499 1.00 38.24 183 ASP D N 1
ATOM 10828 C CA . ASP D 1 183 ? 46.927 -3.338 100.143 1.00 41.14 183 ASP D CA 1
ATOM 10829 C C . ASP D 1 183 ? 45.882 -2.754 99.186 1.00 41.50 183 ASP D C 1
ATOM 10830 O O . ASP D 1 183 ? 44.709 -3.131 99.231 1.00 39.55 183 ASP D O 1
ATOM 10835 N N . LEU D 1 184 ? 46.301 -1.839 98.314 1.00 41.51 184 LEU D N 1
ATOM 10836 C CA . LEU D 1 184 ? 45.348 -1.104 97.474 1.00 37.29 184 LEU D CA 1
ATOM 10837 C C . LEU D 1 184 ? 45.942 -0.701 96.129 1.00 44.57 184 LEU D C 1
ATOM 10838 O O . LEU D 1 184 ? 46.833 0.153 96.069 1.00 38.24 184 LEU D O 1
ATOM 10843 N N . ALA D 1 185 ? 45.428 -1.281 95.050 1.00 45.66 185 ALA D N 1
ATOM 10844 C CA . ALA D 1 185 ? 45.866 -0.900 93.707 1.00 45.88 185 ALA D CA 1
ATOM 10845 C C . ALA D 1 185 ? 44.734 -0.245 92.923 1.00 43.60 185 ALA D C 1
ATOM 10846 O O . ALA D 1 185 ? 43.620 -0.759 92.896 1.00 40.63 185 ALA D O 1
ATOM 10848 N N . CYS D 1 186 ? 45.016 0.906 92.314 1.00 45.10 186 CYS D N 1
ATOM 10849 C CA . CYS D 1 186 ? 44.128 1.475 91.303 1.00 37.96 186 CYS D CA 1
ATOM 10850 C C . CYS D 1 186 ? 44.556 0.900 89.964 1.00 46.44 186 CYS D C 1
ATOM 10851 O O . CYS D 1 186 ? 45.560 1.326 89.386 1.00 47.11 186 CYS D O 1
ATOM 10854 N N . VAL D 1 187 ? 43.812 -0.083 89.476 1.00 45.75 187 VAL D N 1
ATOM 10855 C CA . VAL D 1 187 ? 44.130 -0.695 88.193 1.00 45.71 187 VAL D CA 1
ATOM 10856 C C . VAL D 1 187 ? 43.484 0.050 87.031 1.00 43.31 187 VAL D C 1
ATOM 10857 O O . VAL D 1 187 ? 42.264 0.094 86.918 1.00 43.04 187 VAL D O 1
ATOM 10861 N N . VAL D 1 188 ? 44.309 0.637 86.167 1.00 48.50 188 VAL D N 1
ATOM 10862 C CA . VAL D 1 188 ? 43.795 1.277 84.959 1.00 47.24 188 VAL D CA 1
ATOM 10863 C C . VAL D 1 188 ? 43.672 0.220 83.866 1.00 46.10 188 VAL D C 1
ATOM 10864 O O . VAL D 1 188 ? 44.607 -0.550 83.628 1.00 48.71 188 VAL D O 1
ATOM 10868 N N . CYS D 1 189 ? 42.516 0.173 83.213 1.00 46.38 189 CYS D N 1
ATOM 10869 C CA . CYS D 1 189 ? 42.230 -0.926 82.295 1.00 55.72 189 CYS D CA 1
ATOM 10870 C C . CYS D 1 189 ? 41.142 -0.609 81.268 1.00 51.64 189 CYS D C 1
ATOM 10871 O O . CYS D 1 189 ? 40.533 0.460 81.292 1.00 48.23 189 CYS D O 1
ATOM 10874 N N . ARG D 1 190 ? 40.913 -1.561 80.368 1.00 53.44 190 ARG D N 1
ATOM 10875 C CA . ARG D 1 190 ? 39.996 -1.376 79.250 1.00 54.25 190 ARG D CA 1
ATOM 10876 C C . ARG D 1 190 ? 38.724 -2.202 79.414 1.00 54.59 190 ARG D C 1
ATOM 10877 O O . ARG D 1 190 ? 38.782 -3.420 79.628 1.00 52.92 190 ARG D O 1
ATOM 10885 N N . ASP D 1 191 ? 37.581 -1.527 79.308 1.00 57.92 191 ASP D N 1
ATOM 10886 C CA . ASP D 1 191 ? 36.275 -2.180 79.408 1.00 61.02 191 ASP D CA 1
ATOM 10887 C C . ASP D 1 191 ? 36.001 -3.077 78.210 1.00 62.44 191 ASP D C 1
ATOM 10888 O O . ASP D 1 191 ? 35.694 -2.588 77.121 1.00 61.65 191 ASP D O 1
ATOM 10893 N N . ALA D 1 192 ? 36.102 -4.386 78.424 1.00 61.77 192 ALA D N 1
ATOM 10894 C CA . ALA D 1 192 ? 35.839 -5.367 77.376 1.00 67.03 192 ALA D CA 1
ATOM 10895 C C . ALA D 1 192 ? 34.473 -6.031 77.566 1.00 71.98 192 ALA D C 1
ATOM 10896 O O . ALA D 1 192 ? 34.255 -7.167 77.132 1.00 69.40 192 ALA D O 1
ATOM 10898 N N . THR D 1 193 ? 33.563 -5.319 78.228 1.00 69.82 193 THR D N 1
ATOM 10899 C CA . THR D 1 193 ? 32.197 -5.797 78.406 1.00 70.75 193 THR D CA 1
ATOM 10900 C C . THR D 1 193 ? 31.462 -5.774 77.068 1.00 75.76 193 THR D C 1
ATOM 10901 O O . THR D 1 193 ? 30.808 -6.748 76.694 1.00 76.71 193 THR D O 1
ATOM 10905 N N . THR D 1 194 ? 31.583 -4.664 76.347 1.00 74.53 194 THR D N 1
ATOM 10906 C CA . THR D 1 194 ? 31.057 -4.577 74.989 1.00 76.13 194 THR D CA 1
ATOM 10907 C C . THR D 1 194 ? 32.107 -3.996 74.045 1.00 80.84 194 THR D C 1
ATOM 10908 O O . THR D 1 194 ? 32.670 -2.936 74.316 1.00 81.51 194 THR D O 1
ATOM 10912 N N . PRO D 1 195 ? 32.376 -4.696 72.931 1.00 84.07 195 PRO D N 1
ATOM 10913 C CA . PRO D 1 195 ? 33.389 -4.294 71.948 1.00 83.51 195 PRO D CA 1
ATOM 10914 C C . PRO D 1 195 ? 33.335 -2.810 71.578 1.00 81.69 195 PRO D C 1
ATOM 10915 O O . PRO D 1 195 ? 32.254 -2.223 71.495 1.00 77.31 195 PRO D O 1
ATOM 10919 N N . LEU D 1 196 ? 34.512 -2.222 71.372 1.00 81.57 196 LEU D N 1
ATOM 10920 C CA . LEU D 1 196 ? 34.641 -0.836 70.934 1.00 82.92 196 LEU D CA 1
ATOM 10921 C C . LEU D 1 196 ? 34.008 -0.652 69.556 1.00 83.71 196 LEU D C 1
ATOM 10922 O O . LEU D 1 196 ? 34.228 -1.462 68.655 1.00 83.58 196 LEU D O 1
ATOM 10927 N N . GLU D 1 197 ? 33.230 0.413 69.392 1.00 83.23 197 GLU D N 1
ATOM 10928 C CA . GLU D 1 197 ? 32.538 0.659 68.128 1.00 84.94 197 GLU D CA 1
ATOM 10929 C C . GLU D 1 197 ? 33.466 1.144 67.016 1.00 90.20 197 GLU D C 1
ATOM 10930 O O . GLU D 1 197 ? 34.524 1.719 67.275 1.00 89.50 197 GLU D O 1
ATOM 10936 N N . GLU D 1 198 ? 33.054 0.907 65.775 1.00 93.33 198 GLU D N 1
ATOM 10937 C CA . GLU D 1 198 ? 33.831 1.314 64.609 1.00 95.00 198 GLU D CA 1
ATOM 10938 C C . GLU D 1 198 ? 34.044 2.826 64.584 1.00 91.60 198 GLU D C 1
ATOM 10939 O O . GLU D 1 198 ? 33.084 3.595 64.494 1.00 88.11 198 GLU D O 1
ATOM 10945 N N . GLY D 1 199 ? 35.305 3.242 64.670 1.00 91.47 199 GLY D N 1
ATOM 10946 C CA . GLY D 1 199 ? 35.659 4.651 64.618 1.00 89.40 199 GLY D CA 1
ATOM 10947 C C . GLY D 1 199 ? 35.400 5.393 65.918 1.00 89.12 199 GLY D C 1
ATOM 10948 O O . GLY D 1 199 ? 35.212 6.612 65.924 1.00 86.83 199 GLY D O 1
ATOM 10949 N N . GLN D 1 200 ? 35.396 4.655 67.024 1.00 89.88 200 GLN D N 1
ATOM 10950 C CA . GLN D 1 200 ? 35.112 5.240 68.329 1.00 88.65 200 GLN D CA 1
ATOM 10951 C C . GLN D 1 200 ? 36.400 5.516 69.100 1.00 83.94 200 GLN D C 1
ATOM 10952 O O . GLN D 1 200 ? 37.301 4.675 69.143 1.00 80.07 200 GLN D O 1
ATOM 10958 N N . ASP D 1 201 ? 36.471 6.701 69.705 1.00 82.50 201 ASP D N 1
ATOM 10959 C CA . ASP D 1 201 ? 37.619 7.117 70.508 1.00 74.53 201 ASP D CA 1
ATOM 10960 C C . ASP D 1 201 ? 37.887 6.137 71.650 1.00 73.39 201 ASP D C 1
ATOM 10961 O O . ASP D 1 201 ? 37.122 6.078 72.612 1.00 71.52 201 ASP D O 1
ATOM 10966 N N . PRO D 1 202 ? 38.983 5.367 71.543 1.00 69.52 202 PRO D N 1
ATOM 10967 C CA . PRO D 1 202 ? 39.341 4.295 72.481 1.00 72.87 202 PRO D CA 1
ATOM 10968 C C . PRO D 1 202 ? 39.370 4.746 73.941 1.00 70.77 202 PRO D C 1
ATOM 10969 O O . PRO D 1 202 ? 39.384 3.905 74.844 1.00 62.75 202 PRO D O 1
ATOM 10973 N N . GLU D 1 203 ? 39.385 6.057 74.154 1.00 69.77 203 GLU D N 1
ATOM 10974 C CA . GLU D 1 203 ? 39.330 6.637 75.489 1.00 68.73 203 GLU D CA 1
ATOM 10975 C C . GLU D 1 203 ? 38.048 6.224 76.200 1.00 69.63 203 GLU D C 1
ATOM 10976 O O . GLU D 1 203 ? 38.041 6.003 77.413 1.00 65.54 203 GLU D O 1
ATOM 10982 N N . ASN D 1 204 ? 36.967 6.116 75.431 1.00 69.59 204 ASN D N 1
ATOM 10983 C CA . ASN D 1 204 ? 35.639 5.833 75.979 1.00 66.94 204 ASN D CA 1
ATOM 10984 C C . ASN D 1 204 ? 35.524 4.534 76.779 1.00 59.05 204 ASN D C 1
ATOM 10985 O O . ASN D 1 204 ? 34.577 4.360 77.537 1.00 60.06 204 ASN D O 1
ATOM 10990 N N . LYS D 1 205 ? 36.485 3.631 76.615 1.00 57.67 205 LYS D N 1
ATOM 10991 C CA . LYS D 1 205 ? 36.424 2.334 77.280 1.00 59.94 205 LYS D CA 1
ATOM 10992 C C . LYS D 1 205 ? 37.384 2.228 78.464 1.00 57.36 205 LYS D C 1
ATOM 10993 O O . LYS D 1 205 ? 37.520 1.160 79.065 1.00 56.59 205 LYS D O 1
ATOM 10999 N N . VAL D 1 206 ? 38.053 3.330 78.794 1.00 55.01 206 VAL D N 1
ATOM 11000 C CA . VAL D 1 206 ? 39.066 3.312 79.849 1.00 54.81 206 VAL D CA 1
ATOM 11001 C C . VAL D 1 206 ? 38.443 3.443 81.233 1.00 48.99 206 VAL D C 1
ATOM 11002 O O . VAL D 1 206 ? 37.591 4.296 81.457 1.00 49.46 206 VAL D O 1
ATOM 11006 N N . MET D 1 207 ? 38.884 2.600 82.160 1.00 47.90 207 MET D N 1
ATOM 11007 C CA . MET D 1 207 ? 38.369 2.635 83.521 1.00 50.43 207 MET D CA 1
ATOM 11008 C C . MET D 1 207 ? 39.495 2.632 84.530 1.00 47.88 207 MET D C 1
ATOM 11009 O O . MET D 1 207 ? 40.636 2.306 84.203 1.00 51.21 207 MET D O 1
ATOM 11014 N N . ILE D 1 208 ? 39.161 2.966 85.771 1.00 41.88 208 ILE D N 1
ATOM 11015 C CA . ILE D 1 208 ? 40.034 2.641 86.888 1.00 47.35 208 ILE D CA 1
ATOM 11016 C C . ILE D 1 208 ? 39.233 1.794 87.875 1.00 45.67 208 ILE D C 1
ATOM 11017 O O . ILE D 1 208 ? 38.096 2.126 88.198 1.00 45.87 208 ILE D O 1
ATOM 11022 N N . ILE D 1 209 ? 39.813 0.688 88.329 1.00 46.06 209 ILE D N 1
ATOM 11023 C CA . ILE D 1 209 ? 39.118 -0.204 89.253 1.00 46.28 209 ILE D CA 1
ATOM 11024 C C . ILE D 1 209 ? 40.023 -0.579 90.410 1.00 43.60 209 ILE D C 1
ATOM 11025 O O . ILE D 1 209 ? 41.171 -0.988 90.209 1.00 45.36 209 ILE D O 1
ATOM 11030 N N . LEU D 1 210 ? 39.514 -0.437 91.625 1.00 42.71 210 LEU D N 1
ATOM 11031 C CA . LEU D 1 210 ? 40.309 -0.753 92.799 1.00 41.21 210 LEU D CA 1
ATOM 11032 C C . LEU D 1 210 ? 40.442 -2.267 92.956 1.00 45.75 210 LEU D C 1
ATOM 11033 O O . LEU D 1 210 ? 39.539 -3.024 92.585 1.00 47.93 210 LEU D O 1
ATOM 11038 N N . VAL D 1 211 ? 41.587 -2.693 93.482 1.00 42.14 211 VAL D N 1
ATOM 11039 C CA . VAL D 1 211 ? 41.839 -4.091 93.791 1.00 42.18 211 VAL D CA 1
ATOM 11040 C C . VAL D 1 211 ? 42.624 -4.168 95.096 1.00 48.51 211 VAL D C 1
ATOM 11041 O O . VAL D 1 211 ? 43.795 -3.773 95.144 1.00 43.69 211 VAL D O 1
ATOM 11045 N N . THR D 1 212 ? 41.977 -4.662 96.155 1.00 41.79 212 THR D N 1
ATOM 11046 C CA . THR D 1 212 ? 42.617 -4.751 97.464 1.00 40.62 212 THR D CA 1
ATOM 11047 C C . THR D 1 212 ? 43.293 -6.101 97.687 1.00 39.59 212 THR D C 1
ATOM 11048 O O . THR D 1 212 ? 42.998 -7.075 97.001 1.00 40.82 212 THR D O 1
ATOM 11052 N N . ARG D 1 213 ? 44.211 -6.154 98.645 1.00 40.64 213 ARG D N 1
ATOM 11053 C CA . ARG D 1 213 ? 44.823 -7.420 99.018 1.00 42.72 213 ARG D CA 1
ATOM 11054 C C . ARG D 1 213 ? 43.726 -8.381 99.468 1.00 46.44 213 ARG D C 1
ATOM 11055 O O . ARG D 1 213 ? 43.849 -9.594 99.297 1.00 45.61 213 ARG D O 1
ATOM 11063 N N . ALA D 1 214 ? 42.651 -7.831 100.031 1.00 46.39 214 ALA D N 1
ATOM 11064 C CA . ALA D 1 214 ? 41.517 -8.644 100.469 1.00 51.64 214 ALA D CA 1
ATOM 11065 C C . ALA D 1 214 ? 40.814 -9.284 99.278 1.00 50.90 214 ALA D C 1
ATOM 11066 O O . ALA D 1 214 ? 40.444 -10.456 99.341 1.00 48.44 214 ALA D O 1
ATOM 11068 N N . ASP D 1 215 ? 40.641 -8.525 98.195 1.00 46.31 215 ASP D N 1
ATOM 11069 C CA . ASP D 1 215 ? 40.069 -9.081 96.968 1.00 47.39 215 ASP D CA 1
ATOM 11070 C C . ASP D 1 215 ? 40.943 -10.201 96.416 1.00 54.65 215 ASP D C 1
ATOM 11071 O O . ASP D 1 215 ? 40.438 -11.235 95.971 1.00 55.31 215 ASP D O 1
ATOM 11076 N N . LEU D 1 216 ? 42.256 -9.992 96.425 1.00 50.63 216 LEU D N 1
ATOM 11077 C CA . LEU D 1 216 ? 43.168 -10.989 95.876 1.00 51.98 216 LEU D CA 1
ATOM 11078 C C . LEU D 1 216 ? 43.084 -12.276 96.689 1.00 53.81 216 LEU D C 1
ATOM 11079 O O . LEU D 1 216 ? 42.972 -13.371 96.134 1.00 54.21 216 LEU D O 1
ATOM 11084 N N . ASP D 1 217 ? 43.140 -12.132 98.009 1.00 52.30 217 ASP D N 1
ATOM 11085 C CA . ASP D 1 217 ? 43.058 -13.271 98.904 1.00 50.38 217 ASP D CA 1
ATOM 11086 C C . ASP D 1 217 ? 41.739 -14.006 98.678 1.00 56.33 217 ASP D C 1
ATOM 11087 O O . ASP D 1 217 ? 41.682 -15.239 98.698 1.00 56.57 217 ASP D O 1
ATOM 11092 N N . ARG D 1 218 ? 40.684 -13.239 98.431 1.00 53.70 218 ARG D N 1
ATOM 11093 C CA . ARG D 1 218 ? 39.356 -13.801 98.241 1.00 55.09 218 ARG D CA 1
ATOM 11094 C C . ARG D 1 218 ? 39.258 -14.648 96.976 1.00 56.56 218 ARG D C 1
ATOM 11095 O O . ARG D 1 218 ? 38.612 -15.695 96.980 1.00 53.79 218 ARG D O 1
ATOM 11103 N N . ASN D 1 219 ? 39.898 -14.197 95.900 1.00 54.06 219 ASN D N 1
ATOM 11104 C CA . ASN D 1 219 ? 39.885 -14.928 94.626 1.00 56.49 219 ASN D CA 1
ATOM 11105 C C . ASN D 1 219 ? 40.796 -16.157 94.635 1.00 57.00 219 ASN D C 1
ATOM 11106 O O . ASN D 1 219 ? 40.852 -16.909 93.659 1.00 57.14 219 ASN D O 1
ATOM 11111 N N . GLY D 1 220 ? 41.521 -16.341 95.735 1.00 60.37 220 GLY D N 1
ATOM 11112 C CA . GLY D 1 220 ? 42.351 -17.517 95.928 1.00 63.46 220 GLY D CA 1
ATOM 11113 C C . GLY D 1 220 ? 43.582 -17.580 95.044 1.00 70.48 220 GLY D C 1
ATOM 11114 O O . GLY D 1 220 ? 43.986 -16.584 94.443 1.00 69.92 220 GLY D O 1
ATOM 11115 N N . GLU D 1 221 ? 44.176 -18.766 94.963 1.00 76.45 221 GLU D N 1
ATOM 11116 C CA . GLU D 1 221 ? 45.420 -18.969 94.227 1.00 77.16 221 GLU D CA 1
ATOM 11117 C C . GLU D 1 221 ? 45.319 -18.629 92.743 1.00 75.01 221 GLU D C 1
ATOM 11118 O O . GLU D 1 221 ? 44.271 -18.810 92.114 1.00 70.86 221 GLU D O 1
ATOM 11124 N N . GLY D 1 222 ? 46.423 -18.124 92.198 1.00 71.62 222 GLY D N 1
ATOM 11125 C CA . GLY D 1 222 ? 46.524 -17.853 90.776 1.00 70.98 222 GLY D CA 1
ATOM 11126 C C . GLY D 1 222 ? 45.880 -16.553 90.349 1.00 66.41 222 GLY D C 1
ATOM 11127 O O . GLY D 1 222 ? 45.972 -16.158 89.185 1.00 67.51 222 GLY D O 1
ATOM 11128 N N . SER D 1 223 ? 45.221 -15.880 91.285 1.00 64.16 223 SER D N 1
ATOM 11129 C CA . SER D 1 223 ? 44.579 -14.613 90.968 1.00 63.53 223 SER D CA 1
ATOM 11130 C C . SER D 1 223 ? 45.638 -13.538 90.740 1.00 57.77 223 SER D C 1
ATOM 11131 O O . SER D 1 223 ? 45.459 -12.650 89.913 1.00 55.60 223 SER D O 1
ATOM 11134 N N . PHE D 1 224 ? 46.743 -13.638 91.473 1.00 56.25 224 PHE D N 1
ATOM 11135 C CA . PHE D 1 224 ? 47.836 -12.681 91.362 1.00 55.82 224 PHE D CA 1
ATOM 11136 C C . PHE D 1 224 ? 49.186 -13.388 91.396 1.00 55.93 224 PHE D C 1
ATOM 11137 O O . PHE D 1 224 ? 49.491 -14.137 92.329 1.00 56.00 224 PHE D O 1
ATOM 11145 N N . GLU D 1 225 ? 49.999 -13.129 90.376 1.00 61.22 225 GLU D N 1
ATOM 11146 C CA . GLU D 1 225 ? 51.264 -13.829 90.216 1.00 62.18 225 GLU D CA 1
ATOM 11147 C C . GLU D 1 225 ? 52.393 -12.875 89.824 1.00 60.71 225 GLU D C 1
ATOM 11148 O O . GLU D 1 225 ? 52.225 -12.022 88.949 1.00 55.10 225 GLU D O 1
ATOM 11154 N N . VAL D 1 226 ? 53.542 -13.023 90.476 1.00 58.13 226 VAL D N 1
ATOM 11155 C CA . VAL D 1 226 ? 54.729 -12.273 90.086 1.00 56.93 226 VAL D CA 1
ATOM 11156 C C . VAL D 1 226 ? 55.481 -13.040 88.998 1.00 59.16 226 VAL D C 1
ATOM 11157 O O . VAL D 1 226 ? 56.190 -14.009 89.285 1.00 60.30 226 VAL D O 1
ATOM 11161 N N . LEU D 1 227 ? 55.307 -12.609 87.751 1.00 56.34 227 LEU D N 1
ATOM 11162 C CA . LEU D 1 227 ? 55.983 -13.222 86.604 1.00 60.06 227 LEU D CA 1
ATOM 11163 C C . LEU D 1 227 ? 57.491 -12.965 86.603 1.00 61.56 227 LEU D C 1
ATOM 11164 O O . LEU D 1 227 ? 58.299 -13.880 86.804 1.00 57.50 227 LEU D O 1
ATOM 11169 N N . ARG D 1 228 ? 57.855 -11.708 86.369 1.00 59.93 228 ARG D N 1
ATOM 11170 C CA . ARG D 1 228 ? 59.248 -11.305 86.255 1.00 56.23 228 ARG D CA 1
ATOM 11171 C C . ARG D 1 228 ? 59.530 -10.139 87.196 1.00 53.09 228 ARG D C 1
ATOM 11172 O O . ARG D 1 228 ? 58.754 -9.194 87.265 1.00 55.20 228 ARG D O 1
ATOM 11180 N N . HIS D 1 229 ? 60.630 -10.213 87.933 1.00 50.16 229 HIS D N 1
ATOM 11181 C CA . HIS D 1 229 ? 61.122 -9.042 88.643 1.00 53.97 229 HIS D CA 1
ATOM 11182 C C . HIS D 1 229 ? 62.022 -8.231 87.725 1.00 51.06 229 HIS D C 1
ATOM 11183 O O . HIS D 1 229 ? 62.926 -8.777 87.096 1.00 56.26 229 HIS D O 1
ATOM 11190 N N . VAL D 1 230 ? 61.759 -6.932 87.643 1.00 54.40 230 VAL D N 1
ATOM 11191 C CA . VAL D 1 230 ? 62.518 -6.037 86.775 1.00 55.21 230 VAL D CA 1
ATOM 11192 C C . VAL D 1 230 ? 63.617 -5.308 87.546 1.00 51.99 230 VAL D C 1
ATOM 11193 O O . VAL D 1 230 ? 63.343 -4.492 88.421 1.00 54.60 230 VAL D O 1
ATOM 11197 N N . ALA D 1 231 ? 64.863 -5.620 87.224 1.00 49.54 231 ALA D N 1
ATOM 11198 C CA . ALA D 1 231 ? 65.999 -4.950 87.839 1.00 52.47 231 ALA D CA 1
ATOM 11199 C C . ALA D 1 231 ? 66.268 -3.616 87.133 1.00 54.29 231 ALA D C 1
ATOM 11200 O O . ALA D 1 231 ? 66.258 -3.542 85.900 1.00 48.38 231 ALA D O 1
ATOM 11202 N N . THR D 1 232 ? 66.498 -2.566 87.922 1.00 58.52 232 THR D N 1
ATOM 11203 C CA . THR D 1 232 ? 66.743 -1.221 87.387 1.00 53.04 232 THR D CA 1
ATOM 11204 C C . THR D 1 232 ? 68.081 -0.650 87.903 1.00 49.20 232 THR D C 1
ATOM 11205 O O . THR D 1 232 ? 68.550 -1.043 88.973 1.00 52.41 232 THR D O 1
ATOM 11209 N N . PRO D 1 233 ? 68.704 0.274 87.140 1.00 50.70 233 PRO D N 1
ATOM 11210 C CA . PRO D 1 233 ? 69.999 0.859 87.530 1.00 45.04 233 PRO D CA 1
ATOM 11211 C C . PRO D 1 233 ? 69.923 1.806 88.733 1.00 42.50 233 PRO D C 1
ATOM 11212 O O . PRO D 1 233 ? 70.911 1.972 89.450 1.00 42.18 233 PRO D O 1
ATOM 11216 N N . GLY D 1 234 ? 68.770 2.443 88.922 1.00 47.92 234 GLY D N 1
ATOM 11217 C CA . GLY D 1 234 ? 68.528 3.285 90.081 1.00 44.87 234 GLY D CA 1
ATOM 11218 C C . GLY D 1 234 ? 67.232 2.857 90.744 1.00 41.31 234 GLY D C 1
ATOM 11219 O O . GLY D 1 234 ? 66.470 2.059 90.188 1.00 43.30 234 GLY D O 1
ATOM 11220 N N . HIS D 1 235 ? 66.969 3.382 91.931 1.00 42.92 235 HIS D N 1
ATOM 11221 C CA . HIS D 1 235 ? 65.808 2.927 92.676 1.00 38.86 235 HIS D CA 1
ATOM 11222 C C . HIS D 1 235 ? 65.919 1.411 92.901 1.00 32.46 235 HIS D C 1
ATOM 11223 O O . HIS D 1 235 ? 65.005 0.653 92.577 1.00 32.59 235 HIS D O 1
ATOM 11230 N N . THR D 1 236 ? 67.049 0.976 93.446 1.00 31.59 236 THR D N 1
ATOM 11231 C CA . THR D 1 236 ? 67.316 -0.460 93.575 1.00 39.40 236 THR D CA 1
ATOM 11232 C C . THR D 1 236 ? 66.580 -1.132 94.731 1.00 40.23 236 THR D C 1
ATOM 11233 O O . THR D 1 236 ? 66.546 -2.356 94.809 1.00 43.77 236 THR D O 1
ATOM 11237 N N . SER D 1 237 ? 65.988 -0.340 95.620 1.00 39.10 237 SER D N 1
ATOM 11238 C CA . SER D 1 237 ? 65.212 -0.894 96.734 1.00 44.52 237 SER D CA 1
ATOM 11239 C C . SER D 1 237 ? 63.718 -0.852 96.439 1.00 39.65 237 SER D C 1
ATOM 11240 O O . SER D 1 237 ? 62.899 -1.165 97.299 1.00 47.19 237 SER D O 1
ATOM 11243 N N . VAL D 1 238 ? 63.372 -0.452 95.223 1.00 39.11 238 VAL D N 1
ATOM 11244 C CA . VAL D 1 238 ? 61.981 -0.280 94.826 1.00 39.80 238 VAL D CA 1
ATOM 11245 C C . VAL D 1 238 ? 61.505 -1.476 94.004 1.00 51.32 238 VAL D C 1
ATOM 11246 O O . VAL D 1 238 ? 62.227 -1.975 93.137 1.00 47.83 238 VAL D O 1
ATOM 11250 N N . SER D 1 239 ? 60.286 -1.930 94.282 1.00 48.53 239 SER D N 1
ATOM 11251 C CA . SER D 1 239 ? 59.766 -3.155 93.684 1.00 50.40 239 SER D CA 1
ATOM 11252 C C . SER D 1 239 ? 58.548 -2.862 92.813 1.00 45.20 239 SER D C 1
ATOM 11253 O O . SER D 1 239 ? 57.489 -2.503 93.315 1.00 48.07 239 SER D O 1
ATOM 11256 N N . GLY D 1 240 ? 58.709 -2.994 91.501 1.00 45.17 240 GLY D N 1
ATOM 11257 C CA . GLY D 1 240 ? 57.618 -2.764 90.571 1.00 44.44 240 GLY D CA 1
ATOM 11258 C C . GLY D 1 240 ? 57.632 -3.806 89.463 1.00 54.32 240 GLY D C 1
ATOM 11259 O O . GLY D 1 240 ? 57.835 -3.479 88.290 1.00 54.16 240 GLY D O 1
ATOM 11260 N N . PRO D 1 241 ? 57.397 -5.074 89.836 1.00 56.06 241 PRO D N 1
ATOM 11261 C CA . PRO D 1 241 ? 57.613 -6.247 88.983 1.00 56.07 241 PRO D CA 1
ATOM 11262 C C . PRO D 1 241 ? 56.592 -6.400 87.861 1.00 50.82 241 PRO D C 1
ATOM 11263 O O . PRO D 1 241 ? 55.615 -5.655 87.772 1.00 49.62 241 PRO D O 1
ATOM 11267 N N . HIS D 1 242 ? 56.860 -7.376 86.998 1.00 56.93 242 HIS D N 1
ATOM 11268 C CA . HIS D 1 242 ? 55.938 -7.808 85.957 1.00 54.51 242 HIS D CA 1
ATOM 11269 C C . HIS D 1 242 ? 55.021 -8.846 86.595 1.00 51.98 242 HIS D C 1
ATOM 11270 O O . HIS D 1 242 ? 55.472 -9.906 87.035 1.00 50.95 242 HIS D O 1
ATOM 11277 N N . VAL D 1 243 ? 53.738 -8.522 86.664 1.00 54.31 243 VAL D N 1
ATOM 11278 C CA . VAL D 1 243 ? 52.786 -9.338 87.406 1.00 52.12 243 VAL D CA 1
ATOM 11279 C C . VAL D 1 243 ? 51.573 -9.636 86.539 1.00 54.33 243 VAL D C 1
ATOM 11280 O O . VAL D 1 243 ? 51.307 -8.913 85.579 1.00 50.53 243 VAL D O 1
ATOM 11284 N N . ARG D 1 244 ? 50.838 -10.696 86.874 1.00 54.78 244 ARG D N 1
ATOM 11285 C CA . ARG D 1 244 ? 49.600 -10.993 86.153 1.00 58.57 244 ARG D CA 1
ATOM 11286 C C . ARG D 1 244 ? 48.398 -11.133 87.083 1.00 53.67 244 ARG D C 1
ATOM 11287 O O . ARG D 1 244 ? 48.465 -11.805 88.120 1.00 56.46 244 ARG D O 1
ATOM 11295 N N . TYR D 1 245 ? 47.310 -10.480 86.696 1.00 51.98 245 TYR D N 1
ATOM 11296 C CA . TYR D 1 245 ? 46.021 -10.626 87.348 1.00 56.01 245 TYR D CA 1
ATOM 11297 C C . TYR D 1 245 ? 45.184 -11.609 86.540 1.00 61.29 245 TYR D C 1
ATOM 11298 O O . TYR D 1 245 ? 44.872 -11.351 85.376 1.00 58.55 245 TYR D O 1
ATOM 11307 N N . THR D 1 246 ? 44.823 -12.733 87.151 1.00 59.19 246 THR D N 1
ATOM 11308 C CA . THR D 1 246 ? 44.010 -13.736 86.467 1.00 61.54 246 THR D CA 1
ATOM 11309 C C . THR D 1 246 ? 42.629 -13.862 87.108 1.00 61.87 246 THR D C 1
ATOM 11310 O O . THR D 1 246 ? 42.517 -14.180 88.297 1.00 61.70 246 THR D O 1
ATOM 11314 N N . ASN D 1 247 ? 41.593 -13.613 86.308 1.00 57.74 247 ASN D N 1
ATOM 11315 C CA . ASN D 1 247 ? 40.200 -13.640 86.764 1.00 64.77 247 ASN D CA 1
ATOM 11316 C C . ASN D 1 247 ? 40.001 -13.076 88.167 1.00 64.70 247 ASN D C 1
ATOM 11317 O O . ASN D 1 247 ? 39.437 -13.734 89.044 1.00 60.27 247 ASN D O 1
ATOM 11322 N N . VAL D 1 248 ? 40.480 -11.854 88.372 1.00 63.24 248 VAL D N 1
ATOM 11323 C CA . VAL D 1 248 ? 40.300 -11.174 89.643 1.00 61.36 248 VAL D CA 1
ATOM 11324 C C . VAL D 1 248 ? 38.902 -10.570 89.649 1.00 60.05 248 VAL D C 1
ATOM 11325 O O . VAL D 1 248 ? 38.603 -9.660 88.868 1.00 58.50 248 VAL D O 1
ATOM 11329 N N . ARG D 1 249 ? 38.047 -11.101 90.520 1.00 59.32 249 ARG D N 1
ATOM 11330 C CA . ARG D 1 249 ? 36.638 -10.728 90.554 1.00 59.02 249 ARG D CA 1
ATOM 11331 C C . ARG D 1 249 ? 36.346 -9.776 91.710 1.00 56.14 249 ARG D C 1
ATOM 11332 O O . ARG D 1 249 ? 36.749 -10.029 92.845 1.00 60.07 249 ARG D O 1
ATOM 11340 N N . VAL D 1 250 ? 35.642 -8.687 91.415 1.00 53.11 250 VAL D N 1
ATOM 11341 C CA . VAL D 1 250 ? 35.356 -7.658 92.411 1.00 54.23 250 VAL D CA 1
ATOM 11342 C C . VAL D 1 250 ? 33.953 -7.067 92.232 1.00 53.20 250 VAL D C 1
ATOM 11343 O O . VAL D 1 250 ? 33.421 -7.037 91.117 1.00 53.08 250 VAL D O 1
ATOM 11347 N N . PRO D 1 251 ? 33.360 -6.580 93.337 1.00 51.93 251 PRO D N 1
ATOM 11348 C CA . PRO D 1 251 ? 32.021 -5.984 93.346 1.00 51.95 251 PRO D CA 1
ATOM 11349 C C . PRO D 1 251 ? 32.026 -4.671 92.591 1.00 52.34 251 PRO D C 1
ATOM 11350 O O . PRO D 1 251 ? 33.097 -4.094 92.386 1.00 51.17 251 PRO D O 1
ATOM 11354 N N . THR D 1 252 ? 30.848 -4.194 92.207 1.00 52.46 252 THR D N 1
ATOM 11355 C CA . THR D 1 252 ? 30.730 -2.942 91.463 1.00 53.07 252 THR D CA 1
ATOM 11356 C C . THR D 1 252 ? 31.080 -1.699 92.287 1.00 53.42 252 THR D C 1
ATOM 11357 O O . THR D 1 252 ? 31.172 -0.599 91.747 1.00 53.68 252 THR D O 1
ATOM 11361 N N . LYS D 1 253 ? 31.270 -1.862 93.591 1.00 50.10 253 LYS D N 1
ATOM 11362 C CA . LYS D 1 253 ? 31.695 -0.729 94.407 1.00 52.50 253 LYS D CA 1
ATOM 11363 C C . LYS D 1 253 ? 33.172 -0.417 94.177 1.00 52.79 253 LYS D C 1
ATOM 11364 O O . LYS D 1 253 ? 33.621 0.704 94.433 1.00 51.56 253 LYS D O 1
ATOM 11370 N N . ASN D 1 254 ? 33.912 -1.415 93.693 1.00 50.15 254 ASN D N 1
ATOM 11371 C CA . ASN D 1 254 ? 35.346 -1.288 93.438 1.00 49.68 254 ASN D CA 1
ATOM 11372 C C . ASN D 1 254 ? 35.683 -0.369 92.265 1.00 51.71 254 ASN D C 1
ATOM 11373 O O . ASN D 1 254 ? 36.824 0.080 92.128 1.00 49.09 254 ASN D O 1
ATOM 11378 N N . VAL D 1 255 ? 34.694 -0.096 91.421 1.00 49.26 255 VAL D N 1
ATOM 11379 C CA . VAL D 1 255 ? 34.885 0.828 90.317 1.00 51.02 255 VAL D CA 1
ATOM 11380 C C . VAL D 1 255 ? 35.113 2.229 90.857 1.00 50.95 255 VAL D C 1
ATOM 11381 O O . VAL D 1 255 ? 34.320 2.729 91.652 1.00 50.05 255 VAL D O 1
ATOM 11385 N N . LEU D 1 256 ? 36.205 2.855 90.427 1.00 50.80 256 LEU D N 1
ATOM 11386 C CA . LEU D 1 256 ? 36.508 4.234 90.801 1.00 47.93 256 LEU D CA 1
ATOM 11387 C C . LEU D 1 256 ? 36.168 5.153 89.633 1.00 46.30 256 LEU D C 1
ATOM 11388 O O . LEU D 1 256 ? 35.511 6.174 89.798 1.00 46.07 256 LEU D O 1
ATOM 11393 N N . CYS D 1 257 ? 36.616 4.762 88.446 1.00 47.23 257 CYS D N 1
ATOM 11394 C CA . CYS D 1 257 ? 36.330 5.507 87.232 1.00 48.39 257 CYS D CA 1
ATOM 11395 C C . CYS D 1 257 ? 35.672 4.610 86.190 1.00 48.60 257 CYS D C 1
ATOM 11396 O O . CYS D 1 257 ? 36.302 3.690 85.664 1.00 48.14 257 CYS D O 1
ATOM 11399 N N . PRO D 1 258 ? 34.396 4.886 85.890 1.00 49.35 258 PRO D N 1
ATOM 11400 C CA . PRO D 1 258 ? 33.580 4.179 84.897 1.00 52.46 258 PRO D CA 1
ATOM 11401 C C . PRO D 1 258 ? 34.199 4.316 83.517 1.00 57.22 258 PRO D C 1
ATOM 11402 O O . PRO D 1 258 ? 34.927 5.283 83.282 1.00 55.91 258 PRO D O 1
ATOM 11406 N N . ALA D 1 259 ? 33.905 3.382 82.618 1.00 53.51 259 ALA D N 1
ATOM 11407 C CA . ALA D 1 259 ? 34.392 3.472 81.242 1.00 57.83 259 ALA D CA 1
ATOM 11408 C C . ALA D 1 259 ? 34.174 4.873 80.680 1.00 54.31 259 ALA D C 1
ATOM 11409 O O . ALA D 1 259 ? 33.055 5.386 80.693 1.00 52.94 259 ALA D O 1
ATOM 11411 N N . GLY D 1 260 ? 35.252 5.493 80.202 1.00 54.53 260 GLY D N 1
ATOM 11412 C CA . GLY D 1 260 ? 35.167 6.816 79.608 1.00 53.82 260 GLY D CA 1
ATOM 11413 C C . GLY D 1 260 ? 35.637 7.942 80.514 1.00 57.14 260 GLY D C 1
ATOM 11414 O O . GLY D 1 260 ? 35.797 9.078 80.064 1.00 56.91 260 GLY D O 1
ATOM 11415 N N . GLN D 1 261 ? 35.864 7.634 81.790 1.00 55.38 261 GLN D N 1
ATOM 11416 C CA . GLN D 1 261 ? 36.274 8.649 82.761 1.00 55.90 261 GLN D CA 1
ATOM 11417 C C . GLN D 1 261 ? 37.685 8.403 83.300 1.00 52.69 261 GLN D C 1
ATOM 11418 O O . GLN D 1 261 ? 38.283 9.279 83.923 1.00 54.36 261 GLN D O 1
ATOM 11424 N N . GLY D 1 262 ? 38.214 7.211 83.050 1.00 49.67 262 GLY D N 1
ATOM 11425 C CA . GLY D 1 262 ? 39.480 6.801 83.629 1.00 51.65 262 GLY D CA 1
ATOM 11426 C C . GLY D 1 262 ? 40.704 7.520 83.084 1.00 52.63 262 GLY D C 1
ATOM 11427 O O . GLY D 1 262 ? 41.661 7.773 83.827 1.00 43.50 262 GLY D O 1
ATOM 11428 N N . ALA D 1 263 ? 40.679 7.830 81.788 1.00 50.44 263 ALA D N 1
ATOM 11429 C CA . ALA D 1 263 ? 41.788 8.512 81.121 1.00 50.50 263 ALA D CA 1
ATOM 11430 C C . ALA D 1 263 ? 42.035 9.884 81.726 1.00 47.20 263 ALA D C 1
ATOM 11431 O O . ALA D 1 263 ? 43.157 10.201 82.131 1.00 50.52 263 ALA D O 1
ATOM 11433 N N . LYS D 1 264 ? 40.984 10.695 81.781 1.00 45.73 264 LYS D N 1
ATOM 11434 C CA . LYS D 1 264 ? 41.075 12.030 82.348 1.00 51.01 264 LYS D CA 1
ATOM 11435 C C . LYS D 1 264 ? 41.653 11.996 83.758 1.00 51.34 264 LYS D C 1
ATOM 11436 O O . LYS D 1 264 ? 42.511 12.816 84.106 1.00 42.95 264 LYS D O 1
ATOM 11442 N N . VAL D 1 265 ? 41.184 11.050 84.569 1.00 49.22 265 VAL D N 1
ATOM 11443 C CA . VAL D 1 265 ? 41.627 10.967 85.953 1.00 40.77 265 VAL D CA 1
ATOM 11444 C C . VAL D 1 265 ? 43.063 10.467 86.059 1.00 40.46 265 VAL D C 1
ATOM 11445 O O . VAL D 1 265 ? 43.831 10.980 86.859 1.00 39.52 265 VAL D O 1
ATOM 11449 N N . ALA D 1 266 ? 43.433 9.479 85.248 1.00 39.92 266 ALA D N 1
ATOM 11450 C CA . ALA D 1 266 ? 44.821 9.023 85.214 1.00 41.95 266 ALA D CA 1
ATOM 11451 C C . ALA D 1 266 ? 45.777 10.180 84.892 1.00 44.30 266 ALA D C 1
ATOM 11452 O O . ALA D 1 266 ? 46.770 10.396 85.600 1.00 41.68 266 ALA D O 1
ATOM 11454 N N . PHE D 1 267 ? 45.477 10.908 83.818 1.00 43.34 267 PHE D N 1
ATOM 11455 C CA . PHE D 1 267 ? 46.311 12.034 83.381 1.00 43.98 267 PHE D CA 1
ATOM 11456 C C . PHE D 1 267 ? 46.258 13.171 84.399 1.00 41.89 267 PHE D C 1
ATOM 11457 O O . PHE D 1 267 ? 47.248 13.860 84.630 1.00 45.16 267 PHE D O 1
ATOM 11465 N N . GLY D 1 268 ? 45.099 13.348 85.024 1.00 45.31 268 GLY D N 1
ATOM 11466 C CA . GLY D 1 268 ? 44.972 14.281 86.126 1.00 38.70 268 GLY D CA 1
ATOM 11467 C C . GLY D 1 268 ? 45.968 13.954 87.216 1.00 41.14 268 GLY D C 1
ATOM 11468 O O . GLY D 1 268 ? 46.663 14.837 87.725 1.00 41.60 268 GLY D O 1
ATOM 11469 N N . ALA D 1 269 ? 46.044 12.678 87.580 1.00 36.09 269 ALA D N 1
ATOM 11470 C CA . ALA D 1 269 ? 46.994 12.242 88.592 1.00 41.72 269 ALA D CA 1
ATOM 11471 C C . ALA D 1 269 ? 48.423 12.479 88.111 1.00 41.03 269 ALA D C 1
ATOM 11472 O O . ALA D 1 269 ? 49.305 12.835 88.897 1.00 36.49 269 ALA D O 1
ATOM 11474 N N . PHE D 1 270 ? 48.647 12.265 86.816 1.00 39.32 270 PHE D N 1
ATOM 11475 C CA . PHE D 1 270 ? 49.979 12.406 86.234 1.00 42.02 270 PHE D CA 1
ATOM 11476 C C . PHE D 1 270 ? 50.423 13.864 86.139 1.00 36.00 270 PHE D C 1
ATOM 11477 O O . PHE D 1 270 ? 51.618 14.152 86.126 1.00 40.04 270 PHE D O 1
ATOM 11485 N N . ASP D 1 271 ? 49.463 14.776 86.078 1.00 36.49 271 ASP D N 1
ATOM 11486 C CA . ASP D 1 271 ? 49.776 16.201 86.132 1.00 36.42 271 ASP D CA 1
ATOM 11487 C C . ASP D 1 271 ? 50.361 16.559 87.494 1.00 39.97 271 ASP D C 1
ATOM 11488 O O . ASP D 1 271 ? 51.423 17.187 87.581 1.00 35.84 271 ASP D O 1
ATOM 11493 N N . GLY D 1 272 ? 49.683 16.138 88.560 1.00 37.56 272 GLY D N 1
ATOM 11494 C CA . GLY D 1 272 ? 50.192 16.361 89.900 1.00 32.03 272 GLY D CA 1
ATOM 11495 C C . GLY D 1 272 ? 51.586 15.798 90.067 1.00 33.48 272 GLY D C 1
ATOM 11496 O O . GLY D 1 272 ? 52.475 16.452 90.625 1.00 33.68 272 GLY D O 1
ATOM 11497 N N . SER D 1 273 ? 51.799 14.586 89.569 1.00 32.34 273 SER D N 1
ATOM 11498 C CA . SER D 1 273 ? 53.074 13.920 89.777 1.00 33.98 273 SER D CA 1
ATOM 11499 C C . SER D 1 273 ? 54.181 14.572 88.952 1.00 35.59 273 SER D C 1
ATOM 11500 O O . SER D 1 273 ? 55.339 14.579 89.363 1.00 34.39 273 SER D O 1
ATOM 11503 N N . ALA D 1 274 ? 53.816 15.104 87.787 1.00 33.57 274 ALA D N 1
ATOM 11504 C CA . ALA D 1 274 ? 54.752 15.854 86.944 1.00 32.06 274 ALA D CA 1
ATOM 11505 C C . ALA D 1 274 ? 55.470 16.935 87.749 1.00 28.14 274 ALA D C 1
ATOM 11506 O O . ALA D 1 274 ? 56.681 17.079 87.662 1.00 31.39 274 ALA D O 1
ATOM 11508 N N . VAL D 1 275 ? 54.714 17.695 88.528 1.00 27.00 275 VAL D N 1
ATOM 11509 C CA . VAL D 1 275 ? 55.298 18.699 89.405 1.00 28.13 275 VAL D CA 1
ATOM 11510 C C . VAL D 1 275 ? 56.296 18.066 90.356 1.00 34.39 275 VAL D C 1
ATOM 11511 O O . VAL D 1 275 ? 57.375 18.614 90.592 1.00 31.54 275 VAL D O 1
ATOM 11515 N N . LEU D 1 276 ? 55.953 16.889 90.880 1.00 29.97 276 LEU D N 1
ATOM 11516 C CA . LEU D 1 276 ? 56.826 16.220 91.836 1.00 32.02 276 LEU D CA 1
ATOM 11517 C C . LEU D 1 276 ? 58.046 15.596 91.163 1.00 29.85 276 LEU D C 1
ATOM 11518 O O . LEU D 1 276 ? 59.098 15.470 91.785 1.00 33.52 276 LEU D O 1
ATOM 11523 N N . VAL D 1 277 ? 57.910 15.209 89.896 1.00 32.36 277 VAL D N 1
ATOM 11524 C CA . VAL D 1 277 ? 59.059 14.728 89.139 1.00 30.03 277 VAL D CA 1
ATOM 11525 C C . VAL D 1 277 ? 60.045 15.879 88.973 1.00 29.23 277 VAL D C 1
ATOM 11526 O O . VAL D 1 277 ? 61.257 15.684 89.009 1.00 28.74 277 VAL D O 1
ATOM 11530 N N . GLY D 1 278 ? 59.515 17.084 88.801 1.00 28.99 278 GLY D N 1
ATOM 11531 C CA . GLY D 1 278 ? 60.356 18.269 88.773 1.00 32.27 278 GLY D CA 1
ATOM 11532 C C . GLY D 1 278 ? 61.120 18.390 90.078 1.00 28.51 278 GLY D C 1
ATOM 11533 O O . GLY D 1 278 ? 62.336 18.635 90.094 1.00 25.75 278 GLY D O 1
ATOM 11534 N N . ALA D 1 279 ? 60.409 18.200 91.188 1.00 27.48 279 ALA D N 1
ATOM 11535 C CA . ALA D 1 279 ? 61.043 18.284 92.505 1.00 26.11 279 ALA D CA 1
ATOM 11536 C C . ALA D 1 279 ? 62.114 17.201 92.675 1.00 25.23 279 ALA D C 1
ATOM 11537 O O . ALA D 1 279 ? 63.190 17.453 93.223 1.00 25.51 279 ALA D O 1
ATOM 11539 N N . MET D 1 280 ? 61.840 15.997 92.182 1.00 25.60 280 MET D N 1
ATOM 11540 C CA . MET D 1 280 ? 62.865 14.960 92.207 1.00 28.08 280 MET D CA 1
ATOM 11541 C C . MET D 1 280 ? 64.120 15.436 91.474 1.00 28.12 280 MET D C 1
ATOM 11542 O O . MET D 1 280 ? 65.250 15.224 91.927 1.00 27.53 280 MET D O 1
ATOM 11547 N N . GLY D 1 281 ? 63.912 16.101 90.345 1.00 28.87 281 GLY D N 1
ATOM 11548 C CA . GLY D 1 281 ? 65.023 16.571 89.540 1.00 26.89 281 GLY D CA 1
ATOM 11549 C C . GLY D 1 281 ? 65.809 17.619 90.302 1.00 22.67 281 GLY D C 1
ATOM 11550 O O . GLY D 1 281 ? 67.034 17.615 90.307 1.00 26.13 281 GLY D O 1
ATOM 11551 N N . VAL D 1 282 ? 65.095 18.522 90.951 1.00 24.43 282 VAL D N 1
ATOM 11552 C CA . VAL D 1 282 ? 65.749 19.533 91.761 1.00 24.38 282 VAL D CA 1
ATOM 11553 C C . VAL D 1 282 ? 66.569 18.855 92.872 1.00 25.52 282 VAL D C 1
ATOM 11554 O O . VAL D 1 282 ? 67.711 19.242 93.137 1.00 26.70 282 VAL D O 1
ATOM 11558 N N . GLY D 1 283 ? 66.002 17.834 93.518 1.00 25.63 283 GLY D N 1
ATOM 11559 C CA . GLY D 1 283 ? 66.725 17.141 94.582 1.00 21.84 283 GLY D CA 1
ATOM 11560 C C . GLY D 1 283 ? 68.038 16.493 94.140 1.00 23.80 283 GLY D C 1
ATOM 11561 O O . GLY D 1 283 ? 69.062 16.600 94.819 1.00 26.20 283 GLY D O 1
ATOM 11562 N N . LEU D 1 284 ? 68.011 15.804 93.004 1.00 26.66 284 LEU D N 1
ATOM 11563 C CA . LEU D 1 284 ? 69.209 15.152 92.492 1.00 23.41 284 LEU D CA 1
ATOM 11564 C C . LEU D 1 284 ? 70.270 16.176 92.119 1.00 24.73 284 LEU D C 1
ATOM 11565 O O . LEU D 1 284 ? 71.467 15.963 92.353 1.00 25.73 284 LEU D O 1
ATOM 11570 N N . MET D 1 285 ? 69.825 17.285 91.525 1.00 24.97 285 MET D N 1
ATOM 11571 C CA . MET D 1 285 ? 70.738 18.354 91.114 1.00 22.55 285 MET D CA 1
ATOM 11572 C C . MET D 1 285 ? 71.372 18.970 92.343 1.00 25.07 285 MET D C 1
ATOM 11573 O O . MET D 1 285 ? 72.564 19.268 92.352 1.00 25.72 285 MET D O 1
ATOM 11578 N N . ARG D 1 286 ? 70.574 19.144 93.397 1.00 25.01 286 ARG D N 1
ATOM 11579 C CA . ARG D 1 286 ? 71.106 19.692 94.627 1.00 23.46 286 ARG D CA 1
ATOM 11580 C C . ARG D 1 286 ? 72.213 18.783 95.181 1.00 26.86 286 ARG D C 1
ATOM 11581 O O . ARG D 1 286 ? 73.282 19.258 95.579 1.00 27.53 286 ARG D O 1
ATOM 11589 N N . ALA D 1 287 ? 71.951 17.478 95.187 1.00 28.26 287 ALA D N 1
ATOM 11590 C CA . ALA D 1 287 ? 72.902 16.498 95.706 1.00 28.30 287 ALA D CA 1
ATOM 11591 C C . ALA D 1 287 ? 74.161 16.455 94.847 1.00 27.65 287 ALA D C 1
ATOM 11592 O O . ALA D 1 287 ? 75.288 16.366 95.360 1.00 28.39 287 ALA D O 1
ATOM 11594 N N . ALA D 1 288 ? 73.972 16.530 93.535 1.00 25.71 288 ALA D N 1
ATOM 11595 C CA . ALA D 1 288 ? 75.118 16.501 92.644 1.00 25.96 288 ALA D CA 1
ATOM 11596 C C . ALA D 1 288 ? 75.980 17.729 92.889 1.00 21.90 288 ALA D C 1
ATOM 11597 O O . ALA D 1 288 ? 77.194 17.620 93.033 1.00 26.38 288 ALA D O 1
ATOM 11599 N N . PHE D 1 289 ? 75.354 18.898 92.949 1.00 24.54 289 PHE D N 1
ATOM 11600 C CA . PHE D 1 289 ? 76.113 20.126 93.190 1.00 25.15 289 PHE D CA 1
ATOM 11601 C C . PHE D 1 289 ? 76.838 20.088 94.549 1.00 24.84 289 PHE D C 1
ATOM 11602 O O . PHE D 1 289 ? 78.023 20.414 94.651 1.00 25.47 289 PHE D O 1
ATOM 11610 N N . ASP D 1 290 ? 76.111 19.692 95.591 1.00 26.53 290 ASP D N 1
ATOM 11611 C CA . ASP D 1 290 ? 76.692 19.577 96.928 1.00 27.41 290 ASP D CA 1
ATOM 11612 C C . ASP D 1 290 ? 77.923 18.670 96.958 1.00 27.81 290 ASP D C 1
ATOM 11613 O O . ASP D 1 290 ? 78.940 19.014 97.559 1.00 30.78 290 ASP D O 1
ATOM 11618 N N . ALA D 1 291 ? 77.823 17.512 96.312 1.00 28.81 291 ALA D N 1
ATOM 11619 C CA . ALA D 1 291 ? 78.915 16.548 96.317 1.00 29.43 291 ALA D CA 1
ATOM 11620 C C . ALA D 1 291 ? 80.110 17.076 95.527 1.00 29.01 291 ALA D C 1
ATOM 11621 O O . ALA D 1 291 ? 81.269 16.905 95.936 1.00 29.97 291 ALA D O 1
ATOM 11623 N N . ALA D 1 292 ? 79.835 17.724 94.397 1.00 28.03 292 ALA D N 1
ATOM 11624 C CA . ALA D 1 292 ? 80.908 18.290 93.579 1.00 26.51 292 ALA D CA 1
ATOM 11625 C C . ALA D 1 292 ? 81.599 19.430 94.322 1.00 26.73 292 ALA D C 1
ATOM 11626 O O . ALA D 1 292 ? 82.827 19.493 94.380 1.00 30.09 292 ALA D O 1
ATOM 11628 N N . LEU D 1 293 ? 80.801 20.323 94.903 1.00 27.88 293 LEU D N 1
ATOM 11629 C CA . LEU D 1 293 ? 81.330 21.436 95.684 1.00 24.92 293 LEU D CA 1
ATOM 11630 C C . LEU D 1 293 ? 82.165 20.915 96.848 1.00 29.84 293 LEU D C 1
ATOM 11631 O O . LEU D 1 293 ? 83.259 21.412 97.104 1.00 31.46 293 LEU D O 1
ATOM 11636 N N . LYS D 1 294 ? 81.636 19.922 97.556 1.00 29.15 294 LYS D N 1
ATOM 11637 C CA . LYS D 1 294 ? 82.345 19.335 98.696 1.00 33.87 294 LYS D CA 1
ATOM 11638 C C . LYS D 1 294 ? 83.695 18.804 98.241 1.00 31.12 294 LYS D C 1
ATOM 11639 O O . LYS D 1 294 ? 84.733 19.109 98.834 1.00 31.94 294 LYS D O 1
ATOM 11645 N N . PHE D 1 295 ? 83.667 18.015 97.174 1.00 28.17 295 PHE D N 1
ATOM 11646 C CA . PHE D 1 295 ? 84.885 17.456 96.601 1.00 28.78 295 PHE D CA 1
ATOM 11647 C C . PHE D 1 295 ? 85.917 18.558 96.352 1.00 32.84 295 PHE D C 1
ATOM 11648 O O . PHE D 1 295 ? 87.071 18.442 96.763 1.00 34.88 295 PHE D O 1
ATOM 11656 N N . ALA D 1 296 ? 85.489 19.639 95.705 1.00 31.39 296 ALA D N 1
ATOM 11657 C CA . ALA D 1 296 ? 86.393 20.730 95.333 1.00 31.14 296 ALA D CA 1
ATOM 11658 C C . ALA D 1 296 ? 86.976 21.443 96.546 1.00 32.48 296 ALA D C 1
ATOM 11659 O O . ALA D 1 296 ? 88.146 21.829 96.544 1.00 35.88 296 ALA D O 1
ATOM 11661 N N . LYS D 1 297 ? 86.153 21.644 97.571 1.00 31.63 297 LYS D N 1
ATOM 11662 C CA . LYS D 1 297 ? 86.613 22.371 98.753 1.00 35.54 297 LYS D CA 1
ATOM 11663 C C . LYS D 1 297 ? 87.612 21.566 99.600 1.00 41.57 297 LYS D C 1
ATOM 11664 O O . LYS D 1 297 ? 88.354 22.139 100.401 1.00 43.50 297 LYS D O 1
ATOM 11670 N N . GLU D 1 298 ? 87.658 20.250 99.410 1.00 36.41 298 GLU D N 1
ATOM 11671 C CA . GLU D 1 298 ? 88.644 19.461 100.146 1.00 41.40 298 GLU D CA 1
ATOM 11672 C C . GLU D 1 298 ? 89.770 18.833 99.306 1.00 43.96 298 GLU D C 1
ATOM 11673 O O . GLU D 1 298 ? 90.781 18.409 99.861 1.00 42.35 298 GLU D O 1
ATOM 11679 N N . ASP D 1 299 ? 89.615 18.791 97.981 1.00 34.81 299 ASP D N 1
ATOM 11680 C CA . ASP D 1 299 ? 90.591 18.108 97.124 1.00 35.73 299 ASP D CA 1
ATOM 11681 C C . ASP D 1 299 ? 91.028 19.004 95.965 1.00 37.33 299 ASP D C 1
ATOM 11682 O O . ASP D 1 299 ? 90.246 19.258 95.041 1.00 33.89 299 ASP D O 1
ATOM 11687 N N . ASN D 1 300 ? 92.265 19.498 96.012 1.00 36.43 300 ASN D N 1
ATOM 11688 C CA . ASN D 1 300 ? 92.764 20.357 94.937 1.00 34.62 300 ASN D CA 1
ATOM 11689 C C . ASN D 1 300 ? 93.377 19.609 93.747 1.00 34.39 300 ASN D C 1
ATOM 11690 O O . ASN D 1 300 ? 94.005 20.229 92.882 1.00 33.77 300 ASN D O 1
ATOM 11695 N N . ARG D 1 301 ? 93.181 18.287 93.714 1.00 33.17 301 ARG D N 1
ATOM 11696 C CA . ARG D 1 301 ? 93.677 17.421 92.636 1.00 34.40 301 ARG D CA 1
ATOM 11697 C C . ARG D 1 301 ? 95.169 17.635 92.366 1.00 39.42 301 ARG D C 1
ATOM 11698 O O . ARG D 1 301 ? 95.615 17.652 91.213 1.00 37.56 301 ARG D O 1
ATOM 11706 N N . GLY D 1 302 ? 95.938 17.816 93.434 1.00 38.02 302 GLY D N 1
ATOM 11707 C CA . GLY D 1 302 ? 97.371 18.011 93.309 1.00 39.94 302 GLY D CA 1
ATOM 11708 C C . GLY D 1 302 ? 97.760 19.329 92.661 1.00 41.22 302 GLY D C 1
ATOM 11709 O O . GLY D 1 302 ? 98.886 19.488 92.195 1.00 38.34 302 GLY D O 1
ATOM 11710 N N . GLY D 1 303 ? 96.830 20.278 92.628 1.00 38.55 303 GLY D N 1
ATOM 11711 C CA . GLY D 1 303 ? 97.091 21.550 91.985 1.00 39.34 303 GLY D CA 1
ATOM 11712 C C . GLY D 1 303 ? 97.837 22.535 92.865 1.00 39.90 303 GLY D C 1
ATOM 11713 O O . GLY D 1 303 ? 97.934 22.362 94.083 1.00 40.39 303 GLY D O 1
ATOM 11714 N N . ALA D 1 304 ? 98.372 23.576 92.238 1.00 37.62 304 ALA D N 1
ATOM 11715 C CA . ALA D 1 304 ? 99.037 24.656 92.957 1.00 37.16 304 ALA D CA 1
ATOM 11716 C C . ALA D 1 304 ? 98.012 25.665 93.473 1.00 40.83 304 ALA D C 1
ATOM 11717 O O . ALA D 1 304 ? 98.337 26.545 94.272 1.00 35.92 304 ALA D O 1
ATOM 11719 N N . VAL D 1 305 ? 96.773 25.538 93.004 1.00 37.17 305 VAL D N 1
ATOM 11720 C CA . VAL D 1 305 ? 95.688 26.399 93.466 1.00 37.19 305 VAL D CA 1
ATOM 11721 C C . VAL D 1 305 ? 94.463 25.547 93.795 1.00 34.73 305 VAL D C 1
ATOM 11722 O O . VAL D 1 305 ? 94.384 24.394 93.376 1.00 36.85 305 VAL D O 1
ATOM 11726 N N . PRO D 1 306 ? 93.510 26.105 94.560 1.00 33.64 306 PRO D N 1
ATOM 11727 C CA . PRO D 1 306 ? 92.267 25.378 94.835 1.00 34.05 306 PRO D CA 1
ATOM 11728 C C . PRO D 1 306 ? 91.537 25.019 93.539 1.00 34.01 306 PRO D C 1
ATOM 11729 O O . PRO D 1 306 ? 91.633 25.765 92.558 1.00 34.47 306 PRO D O 1
ATOM 11733 N N . LEU D 1 307 ? 90.813 23.902 93.541 1.00 30.56 307 LEU D N 1
ATOM 11734 C CA . LEU D 1 307 ? 90.113 23.423 92.356 1.00 30.43 307 LEU D CA 1
ATOM 11735 C C . LEU D 1 307 ? 89.141 24.463 91.787 1.00 31.04 307 LEU D C 1
ATOM 11736 O O . LEU D 1 307 ? 88.985 24.579 90.573 1.00 32.74 307 LEU D O 1
ATOM 11741 N N . LEU D 1 308 ? 88.489 25.221 92.663 1.00 30.48 308 LEU D N 1
ATOM 11742 C CA . LEU D 1 308 ? 87.537 26.239 92.220 1.00 30.10 308 LEU D CA 1
ATOM 11743 C C . LEU D 1 308 ? 88.195 27.439 91.537 1.00 32.38 308 LEU D C 1
ATOM 11744 O O . LEU D 1 308 ? 87.500 28.284 90.958 1.00 32.42 308 LEU D O 1
ATOM 11749 N N . GLU D 1 309 ? 89.521 27.525 91.597 1.00 30.57 309 GLU D N 1
ATOM 11750 C CA . GLU D 1 309 ? 90.223 28.587 90.873 1.00 30.80 309 GLU D CA 1
ATOM 11751 C C . GLU D 1 309 ? 90.390 28.271 89.382 1.00 30.83 309 GLU D C 1
ATOM 11752 O O . GLU D 1 309 ? 90.732 29.154 88.592 1.00 34.47 309 GLU D O 1
ATOM 11758 N N . ARG D 1 310 ? 90.148 27.021 89.001 1.00 27.83 310 ARG D N 1
ATOM 11759 C CA . ARG D 1 310 ? 90.168 26.624 87.597 1.00 26.76 310 ARG D CA 1
ATOM 11760 C C . ARG D 1 310 ? 88.851 27.048 86.947 1.00 31.38 310 ARG D C 1
ATOM 11761 O O . ARG D 1 310 ? 87.783 26.527 87.296 1.00 28.75 310 ARG D O 1
ATOM 11769 N N . GLN D 1 311 ? 88.918 27.986 86.004 1.00 27.85 311 GLN D N 1
ATOM 11770 C CA . GLN D 1 311 ? 87.705 28.457 85.323 1.00 31.26 311 GLN D CA 1
ATOM 11771 C C . GLN D 1 311 ? 86.825 27.334 84.761 1.00 26.82 311 GLN D C 1
ATOM 11772 O O . GLN D 1 311 ? 85.604 27.362 84.930 1.00 24.78 311 GLN D O 1
ATOM 11778 N N . ALA D 1 312 ? 87.436 26.353 84.092 1.00 26.35 312 ALA D N 1
ATOM 11779 C CA . ALA D 1 312 ? 86.659 25.285 83.460 1.00 24.40 312 ALA D CA 1
ATOM 11780 C C . ALA D 1 312 ? 85.868 24.476 84.478 1.00 25.21 312 ALA D C 1
ATOM 11781 O O . ALA D 1 312 ? 84.700 24.148 84.252 1.00 24.58 312 ALA D O 1
ATOM 11783 N N . PHE D 1 313 ? 86.499 24.178 85.606 1.00 26.49 313 PHE D N 1
ATOM 11784 C CA . PHE D 1 313 ? 85.827 23.470 86.683 1.00 25.79 313 PHE D CA 1
ATOM 11785 C C . PHE D 1 313 ? 84.704 24.321 87.291 1.00 26.01 313 PHE D C 1
ATOM 11786 O O . PHE D 1 313 ? 83.567 23.869 87.416 1.00 29.51 313 PHE D O 1
ATOM 11794 N N . ALA D 1 314 ? 85.031 25.552 87.675 1.00 25.91 314 ALA D N 1
ATOM 11795 C CA . ALA D 1 314 ? 84.063 26.433 88.331 1.00 26.63 314 ALA D CA 1
ATOM 11796 C C . ALA D 1 314 ? 82.839 26.681 87.453 1.00 26.07 314 ALA D C 1
ATOM 11797 O O . ALA D 1 314 ? 81.711 26.719 87.955 1.00 23.83 314 ALA D O 1
ATOM 11799 N N . ASP D 1 315 ? 83.060 26.827 86.146 1.00 25.05 315 ASP D N 1
ATOM 11800 C CA . ASP D 1 315 ? 81.965 27.086 85.213 1.00 26.78 315 ASP D CA 1
ATOM 11801 C C . ASP D 1 315 ? 81.029 25.899 85.088 1.00 27.19 315 ASP D C 1
ATOM 11802 O O . ASP D 1 315 ? 79.839 26.078 84.880 1.00 24.27 315 ASP D O 1
ATOM 11807 N N . LEU D 1 316 ? 81.565 24.686 85.202 1.00 24.46 316 LEU D N 1
ATOM 11808 C CA . LEU D 1 316 ? 80.715 23.502 85.231 1.00 26.87 316 LEU D CA 1
ATOM 11809 C C . LEU D 1 316 ? 79.809 23.545 86.474 1.00 24.59 316 LEU D C 1
ATOM 11810 O O . LEU D 1 316 ? 78.599 23.341 86.385 1.00 23.26 316 LEU D O 1
ATOM 11815 N N . LEU D 1 317 ? 80.410 23.822 87.627 1.00 23.04 317 LEU D N 1
ATOM 11816 C CA . LEU D 1 317 ? 79.669 23.869 88.882 1.00 26.39 317 LEU D CA 1
ATOM 11817 C C . LEU D 1 317 ? 78.609 24.964 88.915 1.00 25.41 317 LEU D C 1
ATOM 11818 O O . LEU D 1 317 ? 77.471 24.717 89.338 1.00 23.52 317 LEU D O 1
ATOM 11823 N N . SER D 1 318 ? 78.983 26.175 88.491 1.00 24.10 318 SER D N 1
ATOM 11824 C CA . SER D 1 318 ? 78.040 27.293 88.522 1.00 25.60 318 SER D CA 1
ATOM 11825 C C . SER D 1 318 ? 76.935 27.092 87.494 1.00 20.95 318 SER D C 1
ATOM 11826 O O . SER D 1 318 ? 75.806 27.544 87.686 1.00 23.40 318 SER D O 1
ATOM 11829 N N . GLY D 1 319 ? 77.258 26.403 86.400 1.00 24.10 319 GLY D N 1
ATOM 11830 C CA . GLY D 1 319 ? 76.251 26.055 85.409 1.00 25.15 319 GLY D CA 1
ATOM 11831 C C . GLY D 1 319 ? 75.188 25.159 86.048 1.00 26.21 319 GLY D C 1
ATOM 11832 O O . GLY D 1 319 ? 73.978 25.332 85.842 1.00 23.95 319 GLY D O 1
ATOM 11833 N N . VAL D 1 320 ? 75.638 24.197 86.842 1.00 21.95 320 VAL D N 1
ATOM 11834 C CA . VAL D 1 320 ? 74.694 23.318 87.551 1.00 22.83 320 VAL D CA 1
ATOM 11835 C C . VAL D 1 320 ? 73.854 24.107 88.564 1.00 18.04 320 VAL D C 1
ATOM 11836 O O . VAL D 1 320 ? 72.637 23.942 88.643 1.00 19.70 320 VAL D O 1
ATOM 11840 N N . LYS D 1 321 ? 74.500 24.988 89.320 1.00 23.92 321 LYS D N 1
ATOM 11841 C CA . LYS D 1 321 ? 73.790 25.787 90.326 1.00 22.32 321 LYS D CA 1
ATOM 11842 C C . LYS D 1 321 ? 72.687 26.622 89.664 1.00 24.41 321 LYS D C 1
ATOM 11843 O O . LYS D 1 321 ? 71.545 26.704 90.159 1.00 21.48 321 LYS D O 1
ATOM 11849 N N . ILE D 1 322 ? 73.032 27.238 88.532 1.00 21.26 322 ILE D N 1
ATOM 11850 C CA . ILE D 1 322 ? 72.086 28.068 87.790 1.00 20.17 322 ILE D CA 1
ATOM 11851 C C . ILE D 1 322 ? 70.880 27.237 87.349 1.00 23.37 322 ILE D C 1
ATOM 11852 O O . ILE D 1 322 ? 69.724 27.623 87.562 1.00 21.13 322 ILE D O 1
ATOM 11857 N N . GLN D 1 323 ? 71.142 26.094 86.726 1.00 21.97 323 GLN D N 1
ATOM 11858 C CA . GLN D 1 323 ? 70.047 25.235 86.288 1.00 20.45 323 GLN D CA 1
ATOM 11859 C C . GLN D 1 323 ? 69.163 24.770 87.456 1.00 23.67 323 GLN D C 1
ATOM 11860 O O . GLN D 1 323 ? 67.941 24.682 87.308 1.00 22.13 323 GLN D O 1
ATOM 11866 N N . THR D 1 324 ? 69.781 24.498 88.609 1.00 20.01 324 THR D N 1
ATOM 11867 C CA . THR D 1 324 ? 69.050 24.008 89.783 1.00 23.40 324 THR D CA 1
ATOM 11868 C C . THR D 1 324 ? 68.097 25.071 90.308 1.00 23.71 324 THR D C 1
ATOM 11869 O O . THR D 1 324 ? 66.961 24.763 90.675 1.00 22.36 324 THR D O 1
ATOM 11873 N N . GLU D 1 325 ? 68.560 26.321 90.333 1.00 23.53 325 GLU D N 1
ATOM 11874 C CA . GLU D 1 325 ? 67.721 27.425 90.782 1.00 23.48 325 GLU D CA 1
ATOM 11875 C C . GLU D 1 325 ? 66.562 27.669 89.825 1.00 21.44 325 GLU D C 1
ATOM 11876 O O . GLU D 1 325 ? 65.437 27.902 90.254 1.00 20.19 325 GLU D O 1
ATOM 11882 N N . ALA D 1 326 ? 66.820 27.600 88.520 1.00 21.23 326 ALA D N 1
ATOM 11883 C CA . ALA D 1 326 ? 65.730 27.709 87.561 1.00 20.71 326 ALA D CA 1
ATOM 11884 C C . ALA D 1 326 ? 64.728 26.564 87.745 1.00 24.93 326 ALA D C 1
ATOM 11885 O O . ALA D 1 326 ? 63.506 26.771 87.712 1.00 21.44 326 ALA D O 1
ATOM 11887 N N . ALA D 1 327 ? 65.262 25.353 87.914 1.00 23.01 327 ALA D N 1
ATOM 11888 C CA . ALA D 1 327 ? 64.447 24.149 88.068 1.00 22.01 327 ALA D CA 1
ATOM 11889 C C . ALA D 1 327 ? 63.499 24.265 89.268 1.00 23.75 327 ALA D C 1
ATOM 11890 O O . ALA D 1 327 ? 62.305 23.987 89.144 1.00 25.10 327 ALA D O 1
ATOM 11892 N N . ARG D 1 328 ? 64.020 24.676 90.421 1.00 21.91 328 ARG D N 1
ATOM 11893 C CA . ARG D 1 328 ? 63.163 24.843 91.599 1.00 22.10 328 ARG D CA 1
ATOM 11894 C C . ARG D 1 328 ? 62.148 25.974 91.440 1.00 26.27 328 ARG D C 1
ATOM 11895 O O . ARG D 1 328 ? 60.980 25.833 91.832 1.00 25.11 328 ARG D O 1
ATOM 11903 N N . ALA D 1 329 ? 62.581 27.101 90.884 1.00 22.79 329 ALA D N 1
ATOM 11904 C CA . ALA D 1 329 ? 61.650 28.219 90.717 1.00 26.53 329 ALA D CA 1
ATOM 11905 C C . ALA D 1 329 ? 60.497 27.818 89.802 1.00 22.17 329 ALA D C 1
ATOM 11906 O O . ALA D 1 329 ? 59.346 28.141 90.070 1.00 21.80 329 ALA D O 1
ATOM 11908 N N . LEU D 1 330 ? 60.805 27.088 88.736 1.00 22.56 330 LEU D N 1
ATOM 11909 C CA . LEU D 1 330 ? 59.774 26.616 87.822 1.00 21.70 330 LEU D CA 1
ATOM 11910 C C . LEU D 1 330 ? 58.874 25.582 88.512 1.00 22.98 330 LEU D C 1
ATOM 11911 O O . LEU D 1 330 ? 57.657 25.641 88.398 1.00 23.07 330 LEU D O 1
ATOM 11916 N N . THR D 1 331 ? 59.483 24.636 89.216 1.00 24.59 331 THR D N 1
ATOM 11917 C CA . THR D 1 331 ? 58.719 23.628 89.963 1.00 25.39 331 THR D CA 1
ATOM 11918 C C . THR D 1 331 ? 57.719 24.268 90.941 1.00 24.99 331 THR D C 1
ATOM 11919 O O . THR D 1 331 ? 56.535 23.934 90.936 1.00 27.47 331 THR D O 1
ATOM 11923 N N . TRP D 1 332 ? 58.182 25.213 91.752 1.00 24.03 332 TRP D N 1
ATOM 11924 C CA . TRP D 1 332 ? 57.277 25.914 92.668 1.00 25.16 332 TRP D CA 1
ATOM 11925 C C . TRP D 1 332 ? 56.179 26.702 91.936 1.00 28.11 332 TRP D C 1
ATOM 11926 O O . TRP D 1 332 ? 55.014 26.700 92.344 1.00 27.04 332 TRP D O 1
ATOM 11937 N N . LYS D 1 333 ? 56.540 27.393 90.857 1.00 24.56 333 LYS D N 1
ATOM 11938 C CA . LYS D 1 333 ? 55.514 28.058 90.057 1.00 25.96 333 LYS D CA 1
ATOM 11939 C C . LYS D 1 333 ? 54.428 27.088 89.584 1.00 26.13 333 LYS D C 1
ATOM 11940 O O . LYS D 1 333 ? 53.237 27.388 89.674 1.00 26.64 333 LYS D O 1
ATOM 11946 N N . ALA D 1 334 ? 54.835 25.937 89.058 1.00 24.63 334 ALA D N 1
ATOM 11947 C CA . ALA D 1 334 ? 53.863 24.948 88.582 1.00 27.24 334 ALA D CA 1
ATOM 11948 C C . ALA D 1 334 ? 53.027 24.401 89.750 1.00 28.55 334 ALA D C 1
ATOM 11949 O O . ALA D 1 334 ? 51.817 24.183 89.621 1.00 31.57 334 ALA D O 1
ATOM 11951 N N . ALA D 1 335 ? 53.683 24.176 90.883 1.00 28.58 335 ALA D N 1
ATOM 11952 C CA . ALA D 1 335 ? 53.010 23.639 92.068 1.00 27.21 335 ALA D CA 1
ATOM 11953 C C . ALA D 1 335 ? 51.962 24.633 92.521 1.00 30.70 335 ALA D C 1
ATOM 11954 O O . ALA D 1 335 ? 50.840 24.263 92.852 1.00 31.96 335 ALA D O 1
ATOM 11956 N N . HIS D 1 336 ? 52.329 25.910 92.516 1.00 31.28 336 HIS D N 1
ATOM 11957 C CA . HIS D 1 336 ? 51.410 26.954 92.930 1.00 29.33 336 HIS D CA 1
ATOM 11958 C C . HIS D 1 336 ? 50.250 27.117 91.957 1.00 32.17 336 HIS D C 1
ATOM 11959 O O . HIS D 1 336 ? 49.086 27.168 92.371 1.00 27.97 336 HIS D O 1
ATOM 11966 N N . ALA D 1 337 ? 50.563 27.183 90.666 1.00 28.00 337 ALA D N 1
ATOM 11967 C CA . ALA D 1 337 ? 49.547 27.418 89.649 1.00 29.43 337 ALA D CA 1
ATOM 11968 C C . ALA D 1 337 ? 48.534 26.275 89.544 1.00 30.12 337 ALA D C 1
ATOM 11969 O O . ALA D 1 337 ? 47.349 26.508 89.290 1.00 30.71 337 ALA D O 1
ATOM 11971 N N . MET D 1 338 ? 49.002 25.044 89.707 1.00 27.22 338 MET D N 1
ATOM 11972 C CA . MET D 1 338 ? 48.114 23.889 89.625 1.00 31.69 338 MET D CA 1
ATOM 11973 C C . MET D 1 338 ? 46.921 24.003 90.581 1.00 34.97 338 MET D C 1
ATOM 11974 O O . MET D 1 338 ? 45.813 23.570 90.264 1.00 36.19 338 MET D O 1
ATOM 11979 N N . GLU D 1 339 ? 47.158 24.585 91.750 1.00 31.93 339 GLU D N 1
ATOM 11980 C CA . GLU D 1 339 ? 46.127 24.669 92.778 1.00 36.79 339 GLU D CA 1
ATOM 11981 C C . GLU D 1 339 ? 45.529 26.067 92.931 1.00 41.28 339 GLU D C 1
ATOM 11982 O O . GLU D 1 339 ? 44.518 26.243 93.616 1.00 40.51 339 GLU D O 1
ATOM 11988 N N . ASN D 1 340 ? 46.136 27.062 92.285 1.00 37.33 340 ASN D N 1
ATOM 11989 C CA . ASN D 1 340 ? 45.723 28.441 92.505 1.00 32.05 340 ASN D CA 1
ATOM 11990 C C . ASN D 1 340 ? 45.481 29.270 91.248 1.00 35.03 340 ASN D C 1
ATOM 11991 O O . ASN D 1 340 ? 44.987 30.392 91.344 1.00 35.87 340 ASN D O 1
ATOM 11996 N N . GLY D 1 341 ? 45.828 28.743 90.079 1.00 32.98 341 GLY D N 1
ATOM 11997 C CA . GLY D 1 341 ? 45.712 29.525 88.854 1.00 34.66 341 GLY D CA 1
ATOM 11998 C C . GLY D 1 341 ? 46.773 30.611 88.831 1.00 34.03 341 GLY D C 1
ATOM 11999 O O . GLY D 1 341 ? 47.718 30.548 89.628 1.00 33.25 341 GLY D O 1
ATOM 12000 N N . PRO D 1 342 ? 46.606 31.651 87.983 1.00 34.46 342 PRO D N 1
ATOM 12001 C CA . PRO D 1 342 ? 45.430 32.074 87.203 1.00 34.98 342 PRO D CA 1
ATOM 12002 C C . PRO D 1 342 ? 45.134 31.379 85.874 1.00 40.53 342 PRO D C 1
ATOM 12003 O O . PRO D 1 342 ? 44.280 31.871 85.123 1.00 48.02 342 PRO D O 1
ATOM 12007 N N . GLY D 1 343 ? 45.782 30.284 85.534 1.00 35.48 343 GLY D N 1
ATOM 12008 C CA . GLY D 1 343 ? 45.339 29.652 84.292 1.00 42.97 343 GLY D CA 1
ATOM 12009 C C . GLY D 1 343 ? 43.949 29.008 84.390 1.00 47.83 343 GLY D C 1
ATOM 12010 O O . GLY D 1 343 ? 43.355 28.947 85.472 1.00 42.05 343 GLY D O 1
ATOM 12011 N N . ASP D 1 344 ? 43.414 28.531 83.269 1.00 44.42 344 ASP D N 1
ATOM 12012 C CA . ASP D 1 344 ? 42.362 27.520 83.352 1.00 45.92 344 ASP D CA 1
ATOM 12013 C C . ASP D 1 344 ? 43.082 26.184 83.486 1.00 45.11 344 ASP D C 1
ATOM 12014 O O . ASP D 1 344 ? 44.318 26.162 83.540 1.00 37.16 344 ASP D O 1
ATOM 12019 N N . TYR D 1 345 ? 42.354 25.073 83.550 1.00 39.14 345 TYR D N 1
ATOM 12020 C CA . TYR D 1 345 ? 43.053 23.814 83.787 1.00 43.81 345 TYR D CA 1
ATOM 12021 C C . TYR D 1 345 ? 44.115 23.522 82.725 1.00 40.20 345 TYR D C 1
ATOM 12022 O O . TYR D 1 345 ? 45.167 22.956 83.026 1.00 38.14 345 TYR D O 1
ATOM 12031 N N . ASP D 1 346 ? 43.829 23.892 81.486 1.00 40.45 346 ASP D N 1
ATOM 12032 C CA . ASP D 1 346 ? 44.793 23.703 80.402 1.00 45.47 346 ASP D CA 1
ATOM 12033 C C . ASP D 1 346 ? 46.092 24.473 80.662 1.00 36.06 346 ASP D C 1
ATOM 12034 O O . ASP D 1 346 ? 47.180 23.916 80.563 1.00 37.69 346 ASP D O 1
ATOM 12039 N N . ALA D 1 347 ? 45.961 25.749 81.005 1.00 34.78 347 ALA D N 1
ATOM 12040 C CA . ALA D 1 347 ? 47.113 26.584 81.319 1.00 37.15 347 ALA D CA 1
ATOM 12041 C C . ALA D 1 347 ? 47.928 25.998 82.469 1.00 37.21 347 ALA D C 1
ATOM 12042 O O . ALA D 1 347 ? 49.165 25.973 82.428 1.00 30.06 347 ALA D O 1
ATOM 12044 N N . ARG D 1 348 ? 47.228 25.516 83.495 1.00 37.24 348 ARG D N 1
ATOM 12045 C CA . ARG D 1 348 ? 47.883 25.002 84.688 1.00 37.32 348 ARG D CA 1
ATOM 12046 C C . ARG D 1 348 ? 48.728 23.784 84.393 1.00 35.24 348 ARG D C 1
ATOM 12047 O O . ARG D 1 348 ? 49.886 23.704 84.820 1.00 38.94 348 ARG D O 1
ATOM 12055 N N . ARG D 1 349 ? 48.162 22.828 83.666 1.00 36.29 349 ARG D N 1
ATOM 12056 C CA . ARG D 1 349 ? 48.902 21.607 83.393 1.00 34.10 349 ARG D CA 1
ATOM 12057 C C . ARG D 1 349 ? 50.059 21.802 82.415 1.00 33.24 349 ARG D C 1
ATOM 12058 O O . ARG D 1 349 ? 50.998 21.002 82.399 1.00 32.26 349 ARG D O 1
ATOM 12066 N N . GLU D 1 350 ? 50.009 22.862 81.611 1.00 35.22 350 GLU D N 1
ATOM 12067 C CA . GLU D 1 350 ? 51.128 23.135 80.717 1.00 32.24 350 GLU D CA 1
ATOM 12068 C C . GLU D 1 350 ? 52.346 23.397 81.577 1.00 27.77 350 GLU D C 1
ATOM 12069 O O . GLU D 1 350 ? 53.455 22.955 81.263 1.00 28.50 350 GLU D O 1
ATOM 12075 N N . LEU D 1 351 ? 52.130 24.103 82.684 1.00 30.05 351 LEU D N 1
ATOM 12076 C CA . LEU D 1 351 ? 53.218 24.401 83.611 1.00 31.13 351 LEU D CA 1
ATOM 12077 C C . LEU D 1 351 ? 53.715 23.146 84.327 1.00 33.83 351 LEU D C 1
ATOM 12078 O O . LEU D 1 351 ? 54.922 22.952 84.498 1.00 31.19 351 LEU D O 1
ATOM 12083 N N . ALA D 1 352 ? 52.793 22.282 84.738 1.00 30.90 352 ALA D N 1
ATOM 12084 C CA . ALA D 1 352 ? 53.194 21.033 85.375 1.00 31.30 352 ALA D CA 1
ATOM 12085 C C . ALA D 1 352 ? 54.060 20.203 84.423 1.00 28.04 352 ALA D C 1
ATOM 12086 O O . ALA D 1 352 ? 55.118 19.709 84.797 1.00 28.35 352 ALA D O 1
ATOM 12088 N N . LEU D 1 353 ? 53.613 20.063 83.182 1.00 27.23 353 LEU D N 1
ATOM 12089 C CA . LEU D 1 353 ? 54.407 19.362 82.183 1.00 30.86 353 LEU D CA 1
ATOM 12090 C C . LEU D 1 353 ? 55.761 20.046 81.951 1.00 31.61 353 LEU D C 1
ATOM 12091 O O . LEU D 1 353 ? 56.786 19.374 81.784 1.00 26.78 353 LEU D O 1
ATOM 12096 N N . ALA D 1 354 ? 55.754 21.377 81.904 1.00 26.87 354 ALA D N 1
ATOM 12097 C CA . ALA D 1 354 ? 56.993 22.137 81.749 1.00 25.70 354 ALA D CA 1
ATOM 12098 C C . ALA D 1 354 ? 57.972 21.797 82.871 1.00 24.87 354 ALA D C 1
ATOM 12099 O O . ALA D 1 354 ? 59.152 21.542 82.631 1.00 24.37 354 ALA D O 1
ATOM 12101 N N . ALA D 1 355 ? 57.481 21.788 84.102 1.00 25.08 355 ALA D N 1
ATOM 12102 C CA . ALA D 1 355 ? 58.349 21.475 85.232 1.00 26.16 355 ALA D CA 1
ATOM 12103 C C . ALA D 1 355 ? 58.959 20.088 85.064 1.00 25.67 355 ALA D C 1
ATOM 12104 O O . ALA D 1 355 ? 60.159 19.900 85.211 1.00 27.31 355 ALA D O 1
ATOM 12106 N N . LYS D 1 356 ? 58.124 19.119 84.720 1.00 30.13 356 LYS D N 1
ATOM 12107 C CA . LYS D 1 356 ? 58.592 17.745 84.548 1.00 27.94 356 LYS D CA 1
ATOM 12108 C C . LYS D 1 356 ? 59.686 17.650 83.485 1.00 26.85 356 LYS D C 1
ATOM 12109 O O . LYS D 1 356 ? 60.731 17.038 83.704 1.00 28.81 356 LYS D O 1
ATOM 12115 N N . VAL D 1 357 ? 59.441 18.272 82.338 1.00 27.12 357 VAL D N 1
ATOM 12116 C CA . VAL D 1 357 ? 60.363 18.186 81.202 1.00 26.07 357 VAL D CA 1
ATOM 12117 C C . VAL D 1 357 ? 61.671 18.932 81.472 1.00 25.39 357 VAL D C 1
ATOM 12118 O O . VAL D 1 357 ? 62.757 18.373 81.304 1.00 25.33 357 VAL D O 1
ATOM 12122 N N . PHE D 1 358 ? 61.560 20.193 81.891 1.00 25.41 358 PHE D N 1
ATOM 12123 C CA . PHE D 1 358 ? 62.732 21.004 82.219 1.00 25.08 358 PHE D CA 1
ATOM 12124 C C . PHE D 1 358 ? 63.630 20.335 83.253 1.00 27.30 358 PHE D C 1
ATOM 12125 O O . PHE D 1 358 ? 64.833 20.170 83.023 1.00 25.25 358 PHE D O 1
ATOM 12133 N N . CYS D 1 359 ? 63.058 19.973 84.404 1.00 25.19 359 CYS D N 1
ATOM 12134 C CA . CYS D 1 359 ? 63.869 19.478 85.526 1.00 24.05 359 CYS D CA 1
ATOM 12135 C C . CYS D 1 359 ? 64.437 18.080 85.313 1.00 25.48 359 CYS D C 1
ATOM 12136 O O . CYS D 1 359 ? 65.580 17.802 85.697 1.00 27.51 359 CYS D O 1
ATOM 12139 N N . SER D 1 360 ? 63.663 17.202 84.689 1.00 26.60 360 SER D N 1
ATOM 12140 C CA . SER D 1 360 ? 64.176 15.863 84.409 1.00 27.55 360 SER D CA 1
ATOM 12141 C C . SER D 1 360 ? 65.382 15.932 83.494 1.00 29.77 360 SER D C 1
ATOM 12142 O O . SER D 1 360 ? 66.406 15.297 83.762 1.00 29.41 360 SER D O 1
ATOM 12145 N N . GLU D 1 361 ? 65.274 16.706 82.418 1.00 25.66 361 GLU D N 1
ATOM 12146 C CA . GLU D 1 361 ? 66.379 16.812 81.483 1.00 27.13 361 GLU D CA 1
ATOM 12147 C C . GLU D 1 361 ? 67.550 17.563 82.095 1.00 28.41 361 GLU D C 1
ATOM 12148 O O . GLU D 1 361 ? 68.705 17.172 81.901 1.00 29.13 361 GLU D O 1
ATOM 12154 N N . ALA D 1 362 ? 67.260 18.622 82.853 1.00 22.77 362 ALA D N 1
ATOM 12155 C CA . ALA D 1 362 ? 68.315 19.360 83.541 1.00 26.10 362 ALA D CA 1
ATOM 12156 C C . ALA D 1 362 ? 69.062 18.477 84.554 1.00 27.10 362 ALA D C 1
ATOM 12157 O O . ALA D 1 362 ? 70.264 18.650 84.783 1.00 26.23 362 ALA D O 1
ATOM 12159 N N . ALA D 1 363 ? 68.351 17.542 85.177 1.00 29.11 363 ALA D N 1
ATOM 12160 C CA . ALA D 1 363 ? 68.984 16.695 86.187 1.00 26.72 363 ALA D CA 1
ATOM 12161 C C . ALA D 1 363 ? 70.004 15.766 85.531 1.00 27.32 363 ALA D C 1
ATOM 12162 O O . ALA D 1 363 ? 71.116 15.593 86.041 1.00 30.88 363 ALA D O 1
ATOM 12164 N N . VAL D 1 364 ? 69.624 15.177 84.396 1.00 27.68 364 VAL D N 1
ATOM 12165 C CA . VAL D 1 364 ? 70.527 14.300 83.667 1.00 28.71 364 VAL D CA 1
ATOM 12166 C C . VAL D 1 364 ? 71.764 15.067 83.228 1.00 29.43 364 VAL D C 1
ATOM 12167 O O . VAL D 1 364 ? 72.888 14.623 83.443 1.00 26.33 364 VAL D O 1
ATOM 12171 N N . LYS D 1 365 ? 71.551 16.232 82.617 1.00 29.82 365 LYS D N 1
ATOM 12172 C CA . LYS D 1 365 ? 72.665 17.087 82.202 1.00 31.05 365 LYS D CA 1
ATOM 12173 C C . LYS D 1 365 ? 73.541 17.502 83.397 1.00 26.18 365 LYS D C 1
ATOM 12174 O O . LYS D 1 365 ? 74.775 17.490 83.308 1.00 27.74 365 LYS D O 1
ATOM 12180 N N . ALA D 1 366 ? 72.920 17.848 84.520 1.00 25.18 366 ALA D N 1
ATOM 12181 C CA . ALA D 1 366 ? 73.701 18.240 85.701 1.00 24.60 366 ALA D CA 1
ATOM 12182 C C . ALA D 1 366 ? 74.599 17.099 86.206 1.00 26.46 366 ALA D C 1
ATOM 12183 O O . ALA D 1 366 ? 75.744 17.313 86.589 1.00 24.11 366 ALA D O 1
ATOM 12185 N N . CYS D 1 367 ? 74.061 15.887 86.227 1.00 26.56 367 CYS D N 1
ATOM 12186 C CA . CYS D 1 367 ? 74.834 14.745 86.694 1.00 27.04 367 CYS D CA 1
ATOM 12187 C C . CYS D 1 367 ? 75.994 14.422 85.754 1.00 27.47 367 CYS D C 1
ATOM 12188 O O . CYS D 1 367 ? 77.070 14.073 86.214 1.00 28.67 367 CYS D O 1
ATOM 12191 N N . THR D 1 368 ? 75.786 14.582 84.446 1.00 25.48 368 THR D N 1
ATOM 12192 C CA . THR D 1 368 ? 76.874 14.416 83.482 1.00 28.11 368 THR D CA 1
ATOM 12193 C C . THR D 1 368 ? 77.948 15.497 83.652 1.00 28.88 368 THR D C 1
ATOM 12194 O O . THR D 1 368 ? 79.151 15.204 83.646 1.00 28.50 368 THR D O 1
ATOM 12198 N N . ASP D 1 369 ? 77.513 16.747 83.792 1.00 27.09 369 ASP D N 1
ATOM 12199 C CA . ASP D 1 369 ? 78.434 17.866 84.017 1.00 27.81 369 ASP D CA 1
ATOM 12200 C C . ASP D 1 369 ? 79.284 17.673 85.284 1.00 30.02 369 ASP D C 1
ATOM 12201 O O . ASP D 1 369 ? 80.491 17.943 85.291 1.00 28.19 369 ASP D O 1
ATOM 12206 N N . VAL D 1 370 ? 78.648 17.246 86.370 1.00 29.44 370 VAL D N 1
ATOM 12207 C CA . VAL D 1 370 ? 79.367 17.072 87.626 1.00 26.39 370 VAL D CA 1
ATOM 12208 C C . VAL D 1 370 ? 80.400 15.932 87.537 1.00 24.70 370 VAL D C 1
ATOM 12209 O O . VAL D 1 370 ? 81.509 16.037 88.066 1.00 29.22 370 VAL D O 1
ATOM 12213 N N . ILE D 1 371 ? 80.045 14.860 86.849 1.00 26.91 371 ILE D N 1
ATOM 12214 C CA . ILE D 1 371 ? 81.003 13.786 86.601 1.00 26.39 371 ILE D CA 1
ATOM 12215 C C . ILE D 1 371 ? 82.227 14.289 85.826 1.00 26.56 371 ILE D C 1
ATOM 12216 O O . ILE D 1 371 ? 83.362 13.960 86.165 1.00 28.02 371 ILE D O 1
ATOM 12221 N N . ASN D 1 372 ? 82.013 15.100 84.792 1.00 26.20 372 ASN D N 1
ATOM 12222 C CA . ASN D 1 372 ? 83.151 15.622 84.037 1.00 25.96 372 ASN D CA 1
ATOM 12223 C C . ASN D 1 372 ? 84.004 16.560 84.875 1.00 29.06 372 ASN D C 1
ATOM 12224 O O . ASN D 1 372 ? 85.230 16.557 84.754 1.00 30.18 372 ASN D O 1
ATOM 12229 N N . ALA D 1 373 ? 83.353 17.340 85.736 1.00 22.95 373 ALA D N 1
ATOM 12230 C CA . ALA D 1 373 ? 84.046 18.293 86.598 1.00 25.72 373 ALA D CA 1
ATOM 12231 C C . ALA D 1 373 ? 84.876 17.565 87.651 1.00 24.70 373 ALA D C 1
ATOM 12232 O O . ALA D 1 373 ? 86.029 17.906 87.906 1.00 27.08 373 ALA D O 1
ATOM 12234 N N . VAL D 1 374 ? 84.268 16.573 88.286 1.00 29.59 374 VAL D N 1
ATOM 12235 C CA . VAL D 1 374 ? 84.951 15.835 89.341 1.00 30.21 374 VAL D CA 1
ATOM 12236 C C . VAL D 1 374 ? 86.066 14.987 88.731 1.00 28.43 374 VAL D C 1
ATOM 12237 O O . VAL D 1 374 ? 87.142 14.838 89.306 1.00 29.82 374 VAL D O 1
ATOM 12241 N N . GLY D 1 375 ? 85.811 14.474 87.533 1.00 26.73 375 GLY D N 1
ATOM 12242 C CA . GLY D 1 375 ? 86.814 13.739 86.790 1.00 27.08 375 GLY D CA 1
ATOM 12243 C C . GLY D 1 375 ? 86.782 12.252 87.081 1.00 26.90 375 GLY D C 1
ATOM 12244 O O . GLY D 1 375 ? 85.750 11.699 87.469 1.00 27.45 375 GLY D O 1
ATOM 12245 N N . ILE D 1 376 ? 87.924 11.602 86.889 1.00 29.36 376 ILE D N 1
ATOM 12246 C CA . ILE D 1 376 ? 87.998 10.147 87.001 1.00 29.04 376 ILE D CA 1
ATOM 12247 C C . ILE D 1 376 ? 87.475 9.623 88.349 1.00 27.40 376 ILE D C 1
ATOM 12248 O O . ILE D 1 376 ? 86.889 8.537 88.413 1.00 28.08 376 ILE D O 1
ATOM 12253 N N . SER D 1 377 ? 87.671 10.399 89.412 1.00 29.02 377 SER D N 1
ATOM 12254 C CA . SER D 1 377 ? 87.201 10.011 90.745 1.00 28.26 377 SER D CA 1
ATOM 12255 C C . SER D 1 377 ? 85.710 9.685 90.753 1.00 28.58 377 SER D C 1
ATOM 12256 O O . SER D 1 377 ? 85.229 8.912 91.581 1.00 30.82 377 SER D O 1
ATOM 12259 N N . ALA D 1 378 ? 84.961 10.277 89.834 1.00 29.41 378 ALA D N 1
ATOM 12260 C CA . ALA D 1 378 ? 83.516 10.072 89.838 1.00 26.78 378 ALA D CA 1
ATOM 12261 C C . ALA D 1 378 ? 83.104 8.689 89.304 1.00 26.16 378 ALA D C 1
ATOM 12262 O O . ALA D 1 378 ? 81.934 8.318 89.383 1.00 27.81 378 ALA D O 1
ATOM 12264 N N . TYR D 1 379 ? 84.057 7.927 88.771 1.00 27.07 379 TYR D N 1
ATOM 12265 C CA . TYR D 1 379 ? 83.764 6.566 88.290 1.00 30.42 379 TYR D CA 1
ATOM 12266 C C . TYR D 1 379 ? 83.878 5.551 89.445 1.00 33.22 379 TYR D C 1
ATOM 12267 O O . TYR D 1 379 ? 83.592 4.357 89.292 1.00 32.38 379 TYR D O 1
ATOM 12276 N N . ASP D 1 380 ? 84.303 6.052 90.597 1.00 29.65 380 ASP D N 1
ATOM 12277 C CA . ASP D 1 380 ? 84.430 5.262 91.826 1.00 30.69 380 ASP D CA 1
ATOM 12278 C C . ASP D 1 380 ? 83.076 5.149 92.540 1.00 29.99 380 ASP D C 1
ATOM 12279 O O . ASP D 1 380 ? 82.519 6.147 92.983 1.00 31.12 380 ASP D O 1
ATOM 12284 N N . LEU D 1 381 ? 82.543 3.935 92.650 1.00 33.13 381 LEU D N 1
ATOM 12285 C CA . LEU D 1 381 ? 81.215 3.728 93.235 1.00 28.14 381 LEU D CA 1
ATOM 12286 C C . LEU D 1 381 ? 81.174 4.005 94.747 1.00 32.78 381 LEU D C 1
ATOM 12287 O O . LEU D 1 381 ? 80.117 3.976 95.364 1.00 34.05 381 LEU D O 1
ATOM 12292 N N . GLN D 1 382 ? 82.332 4.273 95.330 1.00 31.65 382 GLN D N 1
ATOM 12293 C CA . GLN D 1 382 ? 82.410 4.686 96.726 1.00 35.20 382 GLN D CA 1
ATOM 12294 C C . GLN D 1 382 ? 81.907 6.130 96.828 1.00 37.43 382 GLN D C 1
ATOM 12295 O O . GLN D 1 382 ? 81.516 6.594 97.904 1.00 32.04 382 GLN D O 1
ATOM 12301 N N . ARG D 1 383 ? 81.910 6.833 95.693 1.00 32.21 383 ARG D N 1
ATOM 12302 C CA . ARG D 1 383 ? 81.432 8.217 95.632 1.00 30.18 383 ARG D CA 1
ATOM 12303 C C . ARG D 1 383 ? 80.022 8.237 95.042 1.00 27.64 383 ARG D C 1
ATOM 12304 O O . ARG D 1 383 ? 79.599 7.276 94.424 1.00 28.91 383 ARG D O 1
ATOM 12312 N N . PRO D 1 384 ? 79.285 9.335 95.242 1.00 29.06 384 PRO D N 1
ATOM 12313 C CA . PRO D 1 384 ? 77.848 9.336 94.933 1.00 28.23 384 PRO D CA 1
ATOM 12314 C C . PRO D 1 384 ? 77.468 9.663 93.483 1.00 30.33 384 PRO D C 1
ATOM 12315 O O . PRO D 1 384 ? 76.286 9.628 93.146 1.00 27.92 384 PRO D O 1
ATOM 12319 N N . PHE D 1 385 ? 78.438 9.968 92.633 1.00 27.96 385 PHE D N 1
ATOM 12320 C CA . PHE D 1 385 ? 78.111 10.543 91.330 1.00 30.40 385 PHE D CA 1
ATOM 12321 C C . PHE D 1 385 ? 77.459 9.566 90.364 1.00 30.40 385 PHE D C 1
ATOM 12322 O O . PHE D 1 385 ? 76.497 9.917 89.672 1.00 24.46 385 PHE D O 1
ATOM 12330 N N . SER D 1 386 ? 77.948 8.329 90.333 1.00 29.09 386 SER D N 1
ATOM 12331 C CA . SER D 1 386 ? 77.366 7.346 89.423 1.00 29.05 386 SER D CA 1
ATOM 12332 C C . SER D 1 386 ? 75.900 7.037 89.737 1.00 29.96 386 SER D C 1
ATOM 12333 O O . SER D 1 386 ? 75.067 6.942 88.828 1.00 31.25 386 SER D O 1
ATOM 12336 N N . ASP D 1 387 ? 75.590 6.871 91.020 1.00 28.95 387 ASP D N 1
ATOM 12337 C CA . ASP D 1 387 ? 74.222 6.587 91.450 1.00 29.13 387 ASP D CA 1
ATOM 12338 C C . ASP D 1 387 ? 73.280 7.746 91.125 1.00 28.31 387 ASP D C 1
ATOM 12339 O O . ASP D 1 387 ? 72.131 7.537 90.744 1.00 30.86 387 ASP D O 1
ATOM 12344 N N . LEU D 1 388 ? 73.782 8.968 91.275 1.00 26.92 388 LEU D N 1
ATOM 12345 C CA . LEU D 1 388 ? 73.018 10.159 90.926 1.00 26.65 388 LEU D CA 1
ATOM 12346 C C . LEU D 1 388 ? 72.604 10.124 89.443 1.00 26.76 388 LEU D C 1
ATOM 12347 O O . LEU D 1 388 ? 71.421 10.269 89.099 1.00 27.91 388 LEU D O 1
ATOM 12352 N N . LEU D 1 389 ? 73.575 9.929 88.562 1.00 26.28 389 LEU D N 1
ATOM 12353 C CA . LEU D 1 389 ? 73.279 9.823 87.136 1.00 26.50 389 LEU D CA 1
ATOM 12354 C C . LEU D 1 389 ? 72.251 8.736 86.852 1.00 32.35 389 LEU D C 1
ATOM 12355 O O . LEU D 1 389 ? 71.281 8.943 86.120 1.00 25.19 389 LEU D O 1
ATOM 12360 N N . ASN D 1 390 ? 72.461 7.569 87.445 1.00 29.48 390 ASN D N 1
ATOM 12361 C CA . ASN D 1 390 ? 71.571 6.445 87.193 1.00 30.72 390 ASN D CA 1
ATOM 12362 C C . ASN D 1 390 ? 70.155 6.635 87.719 1.00 34.49 390 ASN D C 1
ATOM 12363 O O . ASN D 1 390 ? 69.227 5.986 87.245 1.00 37.74 390 ASN D O 1
ATOM 12368 N N . THR D 1 391 ? 69.978 7.548 88.671 1.00 31.07 391 THR D N 1
ATOM 12369 C CA . THR D 1 391 ? 68.625 7.907 89.095 1.00 35.08 391 THR D CA 1
ATOM 12370 C C . THR D 1 391 ? 68.016 8.947 88.157 1.00 32.12 391 THR D C 1
ATOM 12371 O O . THR D 1 391 ? 66.857 8.836 87.763 1.00 33.33 391 THR D O 1
ATOM 12375 N N . ALA D 1 392 ? 68.801 9.956 87.797 1.00 31.95 392 ALA D N 1
ATOM 12376 C CA . ALA D 1 392 ? 68.284 11.059 86.993 1.00 31.13 392 ALA D CA 1
ATOM 12377 C C . ALA D 1 392 ? 67.780 10.574 85.649 1.00 29.62 392 ALA D C 1
ATOM 12378 O O . ALA D 1 392 ? 66.783 11.062 85.148 1.00 31.05 392 ALA D O 1
ATOM 12380 N N . VAL D 1 393 ? 68.484 9.608 85.070 1.00 32.55 393 VAL D N 1
ATOM 12381 C CA . VAL D 1 393 ? 68.171 9.108 83.740 1.00 33.00 393 VAL D CA 1
ATOM 12382 C C . VAL D 1 393 ? 66.751 8.561 83.639 1.00 33.19 393 VAL D C 1
ATOM 12383 O O . VAL D 1 393 ? 66.176 8.487 82.551 1.00 36.81 393 VAL D O 1
ATOM 12387 N N . VAL D 1 394 ? 66.180 8.188 84.775 1.00 32.80 394 VAL D N 1
ATOM 12388 C CA . VAL D 1 394 ? 64.822 7.654 84.789 1.00 35.84 394 VAL D CA 1
ATOM 12389 C C . VAL D 1 394 ? 63.781 8.770 84.746 1.00 33.15 394 VAL D C 1
ATOM 12390 O O . VAL D 1 394 ? 62.657 8.559 84.299 1.00 32.48 394 VAL D O 1
ATOM 12394 N N . LEU D 1 395 ? 64.156 9.961 85.203 1.00 31.42 395 LEU D N 1
ATOM 12395 C CA . LEU D 1 395 ? 63.176 11.033 85.336 1.00 31.81 395 LEU D CA 1
ATOM 12396 C C . LEU D 1 395 ? 62.478 11.417 84.017 1.00 31.81 395 LEU D C 1
ATOM 12397 O O . LEU D 1 395 ? 61.265 11.566 83.998 1.00 34.04 395 LEU D O 1
ATOM 12402 N N . PRO D 1 396 ? 63.231 11.573 82.909 1.00 28.17 396 PRO D N 1
ATOM 12403 C CA . PRO D 1 396 ? 62.552 11.940 81.658 1.00 28.83 396 PRO D CA 1
ATOM 12404 C C . PRO D 1 396 ? 61.629 10.837 81.135 1.00 34.32 396 PRO D C 1
ATOM 12405 O O . PRO D 1 396 ? 60.663 11.145 80.440 1.00 30.88 396 PRO D O 1
ATOM 12409 N N . ILE D 1 397 ? 61.914 9.581 81.475 1.00 31.69 397 ILE D N 1
ATOM 12410 C CA . ILE D 1 397 ? 61.162 8.458 80.913 1.00 37.54 397 ILE D CA 1
ATOM 12411 C C . ILE D 1 397 ? 60.037 7.912 81.780 1.00 35.65 397 ILE D C 1
ATOM 12412 O O . ILE D 1 397 ? 59.156 7.229 81.268 1.00 44.21 397 ILE D O 1
ATOM 12417 N N . PHE D 1 398 ? 60.034 8.173 83.080 1.00 38.13 398 PHE D N 1
ATOM 12418 C CA . PHE D 1 398 ? 58.934 7.589 83.847 1.00 45.08 398 PHE D CA 1
ATOM 12419 C C . PHE D 1 398 ? 57.762 8.533 83.999 1.00 49.60 398 PHE D C 1
ATOM 12420 O O . PHE D 1 398 ? 57.793 9.646 83.480 1.00 48.70 398 PHE D O 1
ATOM 12428 N N . ASP D 1 399 ? 56.712 8.068 84.667 1.00 52.97 399 ASP D N 1
ATOM 12429 C CA . ASP D 1 399 ? 55.552 8.910 84.930 1.00 52.91 399 ASP D CA 1
ATOM 12430 C C . ASP D 1 399 ? 55.121 9.639 83.652 1.00 58.75 399 ASP D C 1
ATOM 12431 O O . ASP D 1 399 ? 54.761 10.820 83.686 1.00 54.85 399 ASP D O 1
ATOM 12436 N N . GLY D 1 400 ? 55.171 8.931 82.525 1.00 52.48 400 GLY D N 1
ATOM 12437 C CA . GLY D 1 400 ? 54.836 9.517 81.245 1.00 52.88 400 GLY D CA 1
ATOM 12438 C C . GLY D 1 400 ? 56.058 10.202 80.676 1.00 53.68 400 GLY D C 1
ATOM 12439 O O . GLY D 1 400 ? 56.358 11.352 81.020 1.00 40.40 400 GLY D O 1
ATOM 12440 N N . GLY D 1 401 ? 56.771 9.480 79.816 1.00 51.78 401 GLY D N 1
ATOM 12441 C CA . GLY D 1 401 ? 57.986 9.987 79.203 1.00 46.08 401 GLY D CA 1
ATOM 12442 C C . GLY D 1 401 ? 57.789 11.308 78.478 1.00 47.02 401 GLY D C 1
ATOM 12443 O O . GLY D 1 401 ? 56.705 11.603 77.966 1.00 44.31 401 GLY D O 1
ATOM 12444 N N . ASN D 1 402 ? 58.849 12.107 78.431 1.00 45.50 402 ASN D N 1
ATOM 12445 C CA . ASN D 1 402 ? 58.789 13.425 77.804 1.00 42.99 402 ASN D CA 1
ATOM 12446 C C . ASN D 1 402 ? 58.481 13.341 76.315 1.00 46.90 402 ASN D C 1
ATOM 12447 O O . ASN D 1 402 ? 57.774 14.191 75.781 1.00 46.37 402 ASN D O 1
ATOM 12452 N N . VAL D 1 403 ? 58.993 12.296 75.659 1.00 48.57 403 VAL D N 1
ATOM 12453 C CA . VAL D 1 403 ? 58.973 12.214 74.197 1.00 44.53 403 VAL D CA 1
ATOM 12454 C C . VAL D 1 403 ? 57.658 11.728 73.565 1.00 49.80 403 VAL D C 1
ATOM 12455 O O . VAL D 1 403 ? 57.175 12.330 72.602 1.00 48.87 403 VAL D O 1
ATOM 12459 N N . GLY D 1 404 ? 57.067 10.669 74.118 1.00 54.97 404 GLY D N 1
ATOM 12460 C CA . GLY D 1 404 ? 55.852 10.087 73.557 1.00 55.31 404 GLY D CA 1
ATOM 12461 C C . GLY D 1 404 ? 54.524 10.438 74.226 1.00 55.51 404 GLY D C 1
ATOM 12462 O O . GLY D 1 404 ? 53.460 10.007 73.776 1.00 55.90 404 GLY D O 1
ATOM 12463 N N . ILE D 1 405 ? 54.574 11.215 75.301 1.00 48.34 405 ILE D N 1
ATOM 12464 C CA . ILE D 1 405 ? 53.354 11.612 75.999 1.00 52.38 405 ILE D CA 1
ATOM 12465 C C . ILE D 1 405 ? 53.402 13.078 76.431 1.00 49.00 405 ILE D C 1
ATOM 12466 O O . ILE D 1 405 ? 52.638 13.882 75.915 1.00 34.86 405 ILE D O 1
ATOM 12471 N N . ARG D 1 406 ? 54.321 13.420 77.341 1.00 50.09 406 ARG D N 1
ATOM 12472 C CA . ARG D 1 406 ? 54.415 14.780 77.894 1.00 46.11 406 ARG D CA 1
ATOM 12473 C C . ARG D 1 406 ? 54.416 15.880 76.812 1.00 47.46 406 ARG D C 1
ATOM 12474 O O . ARG D 1 406 ? 53.631 16.829 76.881 1.00 44.77 406 ARG D O 1
ATOM 12482 N N . ARG D 1 407 ? 55.275 15.744 75.807 1.00 44.01 407 ARG D N 1
ATOM 12483 C CA . ARG D 1 407 ? 55.281 16.689 74.687 1.00 44.92 407 ARG D CA 1
ATOM 12484 C C . ARG D 1 407 ? 54.090 16.542 73.720 1.00 47.98 407 ARG D C 1
ATOM 12485 O O . ARG D 1 407 ? 53.790 17.464 72.929 1.00 41.50 407 ARG D O 1
ATOM 12493 N N . ARG D 1 408 ? 53.434 15.381 73.752 1.00 46.17 408 ARG D N 1
ATOM 12494 C CA . ARG D 1 408 ? 52.294 15.123 72.867 1.00 43.80 408 ARG D CA 1
ATOM 12495 C C . ARG D 1 408 ? 51.089 15.887 73.409 1.00 40.14 408 ARG D C 1
ATOM 12496 O O . ARG D 1 408 ? 50.260 16.412 72.658 1.00 35.62 408 ARG D O 1
ATOM 12504 N N . HIS D 1 409 ? 51.018 15.945 74.730 1.00 34.68 409 HIS D N 1
ATOM 12505 C CA . HIS D 1 409 ? 49.986 16.690 75.420 1.00 39.03 409 HIS D CA 1
ATOM 12506 C C . HIS D 1 409 ? 50.236 18.191 75.281 1.00 35.47 409 HIS D C 1
ATOM 12507 O O . HIS D 1 409 ? 49.298 18.954 75.090 1.00 29.95 409 HIS D O 1
ATOM 12514 N N . LEU D 1 410 ? 51.495 18.614 75.378 1.00 36.26 410 LEU D N 1
ATOM 12515 C CA . LEU D 1 410 ? 51.823 20.029 75.195 1.00 34.41 410 LEU D CA 1
ATOM 12516 C C . LEU D 1 410 ? 51.371 20.487 73.816 1.00 30.37 410 LEU D C 1
ATOM 12517 O O . LEU D 1 410 ? 50.848 21.583 73.648 1.00 29.11 410 LEU D O 1
ATOM 12522 N N . GLN D 1 411 ? 51.564 19.621 72.829 1.00 32.32 411 GLN D N 1
ATOM 12523 C CA . GLN D 1 411 ? 51.153 19.904 71.469 1.00 29.78 411 GLN D CA 1
ATOM 12524 C C . GLN D 1 411 ? 49.638 20.099 71.374 1.00 34.91 411 GLN D C 1
ATOM 12525 O O . GLN D 1 411 ? 49.169 21.062 70.774 1.00 27.92 411 GLN D O 1
ATOM 12531 N N . GLN D 1 412 ? 48.878 19.189 71.986 1.00 33.54 412 GLN D N 1
ATOM 12532 C CA . GLN D 1 412 ? 47.417 19.282 72.012 1.00 34.37 412 GLN D CA 1
ATOM 12533 C C . GLN D 1 412 ? 46.921 20.530 72.742 1.00 30.71 412 GLN D C 1
ATOM 12534 O O . GLN D 1 412 ? 45.931 21.138 72.337 1.00 32.55 412 GLN D O 1
ATOM 12540 N N . LEU D 1 413 ? 47.593 20.894 73.832 1.00 31.17 413 LEU D N 1
ATOM 12541 C CA . LEU D 1 413 ? 47.245 22.104 74.569 1.00 33.60 413 LEU D CA 1
ATOM 12542 C C . LEU D 1 413 ? 47.329 23.306 73.652 1.00 29.85 413 LEU D C 1
ATOM 12543 O O . LEU D 1 413 ? 46.394 24.105 73.568 1.00 28.45 413 LEU D O 1
ATOM 12548 N N . MET D 1 414 ? 48.459 23.425 72.961 1.00 29.09 414 MET D N 1
ATOM 12549 C CA . MET D 1 414 ? 48.723 24.591 72.120 1.00 28.51 414 MET D CA 1
ATOM 12550 C C . MET D 1 414 ? 47.802 24.634 70.905 1.00 31.39 414 MET D C 1
ATOM 12551 O O . MET D 1 414 ? 47.561 25.695 70.349 1.00 32.06 414 MET D O 1
ATOM 12556 N N . LEU D 1 415 ? 47.308 23.477 70.479 1.00 30.20 415 LEU D N 1
ATOM 12557 C CA . LEU D 1 415 ? 46.438 23.405 69.304 1.00 30.91 415 LEU D CA 1
ATOM 12558 C C . LEU D 1 415 ? 45.016 23.907 69.577 1.00 32.54 415 LEU D C 1
ATOM 12559 O O . LEU D 1 415 ? 44.292 24.278 68.656 1.00 35.63 415 LEU D O 1
ATOM 12564 N N . LYS D 1 416 ? 44.612 23.903 70.842 1.00 34.21 416 LYS D N 1
ATOM 12565 C CA . LYS D 1 416 ? 43.276 24.366 71.204 1.00 33.92 416 LYS D CA 1
ATOM 12566 C C . LYS D 1 416 ? 43.087 25.851 70.887 1.00 36.91 416 LYS D C 1
ATOM 12567 O O . LYS D 1 416 ? 43.965 26.670 71.160 1.00 37.29 416 LYS D O 1
ATOM 12573 N N . PRO D 1 417 ? 41.935 26.201 70.301 1.00 39.28 417 PRO D N 1
ATOM 12574 C CA . PRO D 1 417 ? 41.664 27.599 69.953 1.00 37.59 417 PRO D CA 1
ATOM 12575 C C . PRO D 1 417 ? 41.609 28.463 71.205 1.00 35.44 417 PRO D C 1
ATOM 12576 O O . PRO D 1 417 ? 41.759 29.676 71.120 1.00 36.91 417 PRO D O 1
ATOM 12580 N N . THR D 1 418 ? 41.408 27.839 72.358 1.00 36.59 418 THR D N 1
ATOM 12581 C CA . THR D 1 418 ? 41.341 28.583 73.609 1.00 33.75 418 THR D CA 1
ATOM 12582 C C . THR D 1 418 ? 42.705 28.772 74.276 1.00 32.43 418 THR D C 1
ATOM 12583 O O . THR D 1 418 ? 42.798 29.427 75.308 1.00 36.73 418 THR D O 1
ATOM 12587 N N . TYR D 1 419 ? 43.754 28.200 73.693 1.00 31.83 419 TYR D N 1
ATOM 12588 C CA . TYR D 1 419 ? 45.101 28.348 74.245 1.00 28.54 419 TYR D CA 1
ATOM 12589 C C . TYR D 1 419 ? 45.418 29.829 74.441 1.00 29.87 419 TYR D C 1
ATOM 12590 O O . TYR D 1 419 ? 45.203 30.646 73.537 1.00 31.19 419 TYR D O 1
ATOM 12599 N N . ASP D 1 420 ? 45.910 30.170 75.628 1.00 29.52 420 ASP D N 1
ATOM 12600 C CA . ASP D 1 420 ? 46.228 31.553 75.973 1.00 31.77 420 ASP D CA 1
ATOM 12601 C C . ASP D 1 420 ? 47.591 31.547 76.645 1.00 28.74 420 ASP D C 1
ATOM 12602 O O . ASP D 1 420 ? 47.697 31.353 77.857 1.00 26.81 420 ASP D O 1
ATOM 12607 N N . ALA D 1 421 ? 48.632 31.771 75.845 1.00 26.92 421 ALA D N 1
ATOM 12608 C CA . ALA D 1 421 ? 50.006 31.450 76.248 1.00 25.17 421 ALA D CA 1
ATOM 12609 C C . ALA D 1 421 ? 50.400 31.845 77.670 1.00 25.47 421 ALA D C 1
ATOM 12610 O O . ALA D 1 421 ? 50.886 31.007 78.435 1.00 26.72 421 ALA D O 1
ATOM 12612 N N . TRP D 1 422 ? 50.212 33.111 78.032 1.00 22.37 422 TRP D N 1
ATOM 12613 C CA . TRP D 1 422 ? 50.774 33.593 79.290 1.00 21.00 422 TRP D CA 1
ATOM 12614 C C . TRP D 1 422 ? 49.736 33.747 80.407 1.00 25.16 422 TRP D C 1
ATOM 12615 O O . TRP D 1 422 ? 50.023 34.341 81.451 1.00 26.17 422 TRP D O 1
ATOM 12626 N N . SER D 1 423 ? 48.551 33.177 80.196 1.00 27.57 423 SER D N 1
ATOM 12627 C CA . SER D 1 423 ? 47.454 33.314 81.149 1.00 28.25 423 SER D CA 1
ATOM 12628 C C . SER D 1 423 ? 47.786 32.724 82.520 1.00 28.92 423 SER D C 1
ATOM 12629 O O . SER D 1 423 ? 47.247 33.160 83.541 1.00 31.28 423 SER D O 1
ATOM 12632 N N . SER D 1 424 ? 48.678 31.740 82.548 1.00 28.42 424 SER D N 1
ATOM 12633 C CA . SER D 1 424 ? 49.083 31.118 83.800 1.00 28.59 424 SER D CA 1
ATOM 12634 C C . SER D 1 424 ? 49.994 32.027 84.632 1.00 28.60 424 SER D C 1
ATOM 12635 O O . SER D 1 424 ? 50.355 31.688 85.760 1.00 29.01 424 SER D O 1
ATOM 12638 N N . THR D 1 425 ? 50.360 33.177 84.073 1.00 27.14 425 THR D N 1
ATOM 12639 C CA . THR D 1 425 ? 51.155 34.167 84.789 1.00 26.95 425 THR D CA 1
ATOM 12640 C C . THR D 1 425 ? 50.434 35.512 84.901 1.00 26.69 425 THR D C 1
ATOM 12641 O O . THR D 1 425 ? 50.314 36.083 85.996 1.00 26.35 425 THR D O 1
ATOM 12645 N N . TYR D 1 426 ? 49.970 36.017 83.763 1.00 26.03 426 TYR D N 1
ATOM 12646 C CA . TYR D 1 426 ? 49.416 37.366 83.692 1.00 28.60 426 TYR D CA 1
ATOM 12647 C C . TYR D 1 426 ? 47.879 37.415 83.632 1.00 29.09 426 TYR D C 1
ATOM 12648 O O . TYR D 1 426 ? 47.293 38.494 83.595 1.00 30.44 426 TYR D O 1
ATOM 12657 N N . GLY D 1 427 ? 47.239 36.252 83.640 1.00 30.71 427 GLY D N 1
ATOM 12658 C CA . GLY D 1 427 ? 45.789 36.179 83.735 1.00 34.92 427 GLY D CA 1
ATOM 12659 C C . GLY D 1 427 ? 45.110 36.135 82.380 1.00 38.93 427 GLY D C 1
ATOM 12660 O O . GLY D 1 427 ? 45.781 36.225 81.343 1.00 42.66 427 GLY D O 1
#

Secondary structure (DSSP, 8-state):
--B-PPPHHHHHHHHHHHHHIIIIIHHHHHHHTTS-TT-HHHHHTTHHHHHHHHHTTTTGGGS-GGGT-----HHHHHHHHHHHHHH-HHHHHHHHHHHHHHHHHHHH--GGGHHHHGGGSSS-S---EEEE---TT--TTTT-TTS---S-EEEEETTEEEEEEEE-S-TTTT-TTSS--SEEEEEEEE-SSPPPTT--GGGGEEEEEEEHHHHHHH-TTSEEEEEPPP-SS-TT----EEEEEEEEEEGGGEEE-TTTHHHHHHHHHHHHHHHHHHHHHHHHHHHHHHHHHHHHH--TT-SS-GGGSHHHHHHHHHHHHHHHHHHHHHHHHHHHHHH-SS-HHHHHHHHHHHHHHHHHHHHHHHHHHHHHHGGGGG-TTSSHHHHHHHHTHHHHSSS-IIIIIHHHHHHHHHSTT--TTHHHH-/--B-PPPHHHHHHHHHHHHHIIIIIHHHHHHHTTS-TT-THHHHHTHHHHHHHHHTTTTGGGS-GGGT-----HHHHHHHHHHHHHH-HHHHHHHHHHHHHHHHHHHH--GGGHHHHHHHHSS-S---EEEE---TT--TTTT-TTS---S-EEEEETTEEEEEEEE-S-TTTT-TTSS--SEEEEEEEE-SSPPPTT--GGGGEEEEEEEHHHHHHH-TTSEEEEE----SS-TT----EEEEEEEEEEGGGEEE-TTTHHHHHHHHHHHHHHHHHHHHHHHHHHHHHHHHHHHHH--TT-SS-GGGSHHHHHHHHHHHHHHHHHHHHHHHHHHHHHH-SS-HHHHHHHHHHHHHHHHHHHHHHHHHHHHHHGGGGG-TTSSHHHHHHHHTTTTTTTT-IIIIIHHHHHHHHHSTT--TTHHHH-/--B-PPPHHHHHHHHHHHHHIIIIIHHHHHHHTTS-TT-THHHHTTHHHHHHHHHTTTTGGGS-GGGT-----HHHHHHHHHHHHTT-HHHHHHHHHHHHHHHHHHHH--GGGHHHHHHHHSS-S---EEEE---TT-STTTT-TTS---S-EEEEETTEEEEEEEE-S-TTTT-TTSS--SEEEEEEEE-SSPPPTT--GGGGEEEEEEEHHHHHHH-TTSEEEEEPPP-SS-TT----EEEEEEEEEEGGGEEE-TTSHHHHHHHHHHHHHHHHHHHHHHHHHHHHHHHHHHHHH--SS-SS-GGGSHHHHHHHHHHHHHHHHHHHHHHHHHHHHHH-SS-HHHHHHHHHHHHHHHHHHHHHHHHHHHHHHGGGGGSTTSTHHHHHHHHTHHHHSSS-IIIIIHHHHHHHHHSTT--TTHHHH-/--B-SPPHHHHHHHHHHHHIIIIIIHHHHHHHTTS-TT-THHHHTTHHHHHHHHHTTTTGGGS-GGGT-----HHHHHHHHHHHHTT-HHHHHHHHHHHHHHHHHHHH--GGGHHHHHHHHS--S---EEEE---TT-STTSSSTTS---SSEEEEETTEEEEEEEE-S-TTTT-TTSS--SEEEEEEEE-SS-PPTT--GGGGEEEEEEEHHHHHHT-TTSEEEEE----SS-TT----EEEEEEEEEEGGGEEE-TTTHHHHHHHHHHHHHHHHHHHHHHHHHHHHHHHHHHHHH--TT-SS-GGGSHHHHHHHHHHHHHHHHHHHHHHHHHHHHHH-SS-HHHHHHHHHHHHHHHHHHHHHHHHHHHHHH-GGGG-TTSSHHHHHHHHTTTTTTTT-IIIIIHHHHHHHHHSTT--TTHHHH-

CATH classification: 1.10.540.10 (+2 more: 2.40.110.10, 1.20.140.10)

InterPro domains:
  IPR009075 Acyl-CoA dehydrogenase/oxidase, C-terminal [PF00441] (260-408)
  IPR009100 Acyl-CoA dehydrogenase/oxidase, N-terminal and middle domain superfamily [SSF56645] (3-256)
  IPR013786 Acyl-CoA dehydrogenase/oxidase, N-terminal [PF02771] (11-125)
  IPR036250 Acyl-CoA dehydrogenase-like, C-terminal [SSF47203] (259-419)
  IPR037069 Acyl-CoA dehydrogenase/oxidase, N-terminal domain superfamily [G3DSA:1.10.540.10] (1-129)
  IPR046373 Acyl-CoA oxidase/dehydrogenase, middle domain superfamily [G3DSA:2.40.110.10] (130-260)

B-factor: mean 36.0, std 12.25, range [15.8, 106.59]

Foldseek 3Di:
DDDDDDDPVLVVLLVVLLVLLVPQVQVLVVQLVVDDLQDLVSQLSSQVSLQVCLLVQLLLCLADVVLVRDHDFLLSLLSSLLSNLLRHPLSVVQSVQQSLQCQLCNVFPDPLCSVLCVVSNPSGDRAGGWAFEAFPVGCLCLFPPPDPHAQWEWADDPQKIWIWDKTFPTWCQLDSVRPGTAKYFHWHFYVNDPADDPHGSLQGIFTFIDGSVLSVVVPPPQKHFPDWDRALASSNITTGTMIGHGRIDGPSRTRGHGNGHVVSSVVSLLSVLLSLLSSLLNLLVSLLVLLVVCQVVPQPPDPDGLCVPPLLVVLSVVSVVLSVVSSVLSSLLSCCCVPFDDDVLQSSLSSLVSLQSSLVSQLVSLVSSCVSSDPVLVDPVGCSSNSNSVSNVSCCPSAHVPSHSVVSNVVSVPDPPNDPCRRPVD/DDDDDQDPVLVVLLVVLLCLLVPQVQVLVVQLVVDDLQDLVSQLRSQVSLQVCLLVQLLLCLADVVLPGPHDFLLSLLSSLLNNLLHHNQSVVLSVQQSLQCQLCNVFNDPLCSVLCVVSNVSGDRAGGWAFEAFPVGCLCLFPPPDPHAQWEWADDPQKIWIWDKTFPTWCQLDSVRPGTAKYFHKHFYVNDDQDVPHGSLQGIFTFIDGSVLSVVVDDPQKHFPDWDRAPASSNITTGTMIGHGRIDGPSRTRGHRNGHVVSSVVSLLSVLLNLLSSLLNLLVSLLVLLVVCQVVPQPPDPDGLCVDCLLVVLSVVSVVLSVVLSVLSSLLSCCCVPFDDDNLQSSLSSLVSLQSSLVSSLVNLVSSCVSSDPVLVDPVGCSVNSNSSSNCSCCPSAHVPSGSVVSNVVSVVDPPNDPCRRPPD/DDDDDQDPVLVVLLVVLLCLQVPQQQVLCVQLVVDDLQDLVSQLRSQVSLQVVLLVQLLLCLADVVLPGPHDFLLSLLSSLLNNLLRHPQSVVQSVQQSLQCQLCSVFNDPLCSVLCVVSNVSGDRAGGWAFEAFPVGALCQFPPPDPHFQWEWADDPFKIWIWDKTWPTWCQLDSVRPGTAKYFHWHFYVNDPQDVPHGSLQGIWTFIDGSVLSVVVPDPQKAFPDWDRALASSNITTGIMIGHGRIDGPSRTRGGRNGRVVSSVLSLLSVLLNLLSSLLNLLVSLLVLLVVLQQPPCPPDPDRVCVDPVLVVLSVVSVVLSVVSSVLSSLLSCCCVPFDDDNLQSSLSSLVSLQSSLVSSLSNLVSSCVSSDPCLVPPVGCSVNSNSVSPCSCCPSAHVPSHSVVSNVVSVVDPPNDHCRRPPD/DDDPDQDPVLVVLLVVLLCLQVVQVQVLVVQLVVDDLLDQVSLLSSQVSQLVCLLVQLLLCLADVVLPGPHDFLLSLLSNLLSNLLRHNQSVVQSVQQSLQCQLCNVFPDPLCSVLCVVSNVSGGHAGGWAFEADPVGALCLQPPPDPHAQWEWADDPFKIWTWDKTWPTWCQLDSVRPGTQKYFHWHFYVNDDDDDPHRSQQGIFTFMDGSVLSVVVPPPQKAFDAWDRALASSSITTGIMIGHGRIGGPSRTRGHRNGRVVSLVVSLLSVLLNLLSSLLNLLVNLLVQLVVLQVVDCPPDPDGLCVDPLLVVLSVVSVVLSVVLSVLSSLLSCCCVPFPPDNLQSSLSSLVSLQSSLVSSLVNLVSSDVSSDPVLVDPVGCSSNSNSVSPCSCPPSAHCPSHSVVSNVVSCPDPPNDPCRRPPD